Protein 4ZYJ (pdb70)

CATH classification: 1.10.540.10 (+2 more: 2.40.110.10, 1.20.140.10)

InterPro domains:
  IPR006091 Acyl-CoA dehydrogenase/oxidase, middle domain [PF02770] (150-233)
  IPR009075 Acyl-CoA dehydrogenase/oxidase, C-terminal [PF00441] (269-383)
  IPR009100 Acyl-CoA dehydrogenase/oxidase, N-terminal and middle domain superfamily [SSF56645] (27-242)
  IPR013786 Acyl-CoA dehydrogenase/oxidase, N-terminal [PF02771] (44-107)
  IPR036250 Acyl-CoA dehydrogenase-like, C-terminal [SSF47203] (259-387)
  IPR037069 Acyl-CoA dehydrogenase/oxidase, N-terminal domain superfamily [G3DSA:1.10.540.10] (16-142)
  IPR046373 Acyl-CoA oxidase/dehydrogenase, middle domain superfamily [G3DSA:2.40.110.10] (143-247)

Organism: Streptomyces peucetius (NCBI:txid1950)

Nearest PDB structures (foldseek):
  4zyj-assembly1_B  TM=1.003E+00  e=1.406E-61  Streptomyces peucetius
  4zyj-assembly1_A  TM=9.994E-01  e=3.527E-56  Streptomyces peucetius
  4zyj-assembly1_D  TM=9.973E-01  e=1.433E-55  Streptomyces peucetius
  4zxv-assembly1_C  TM=9.959E-01  e=7.359E-55  Streptomyces peucetius
  4zyj-assembly1_C  TM=9.847E-01  e=1.093E-52  Streptomyces peucetius

Secondary structure (DSSP, 8-state):
----TTSSSS-SSHHHHHHHHHHHTTHHHHHHHHHHHHHHT---HHHHHHHHHHTGGGTTS-GGGTS-----HHHHHHHHHHHHTT-HHHHHHHHHHHHHHHHHHHHHHHS-TTTHHHHHHHHHHHHTT---EEEE--B-SS--EEE----EEEEEEEEEETTGGG-SEEEE-EEEE----EEEEEEEETT-TTEEEE----BSS-GGG--EEEEEEEEEE-GGGEEEE----GGGHHHHHHTTGGGHHHHHHHHHHHHHHHHHHHHHH----HHHHHHHHHHHHHHHHHHHHHHHHHHHHHHHHT---S-HHHHHHHHHHHHHHHHHHHHHHHHHHHHHHHHHH-GGGGBTTSHHHHHHHHGGGGGG-SS--HHHHHHHHHHHHH--/---TTSSSS-SSHHHHHHHHHHTTTHHHHHHHHHHHHHHT---HHHHHHHHHTTSTTTTS-TTTTS-----HHHHHHHHHHHHTT-HHHHHHHHHHHHHHHHHHHHHHHS-GGGHHHHHHHHHHHHTT---EEEE--B-SS--EE--EEEEEEEEETTGGG-SEEEE-EEE---EEEEEEETT-TTEEE-----BSS-GGG--EEEEEEEEE--GGGEEE-----GGGHHHHHHTTTTHHHHHHHHHHHHHHHHHHHHHTT----HHHHHHHHHHHHHHHHHHHHHHHHHHHHHHHTT--SS-HHHHHHHHHHHHHHHHHHHHHHHHHHHHHHHHHH-GGGGBTTSHHHHHHHHHGGGGG-SS--HHHHHHHHHHHHH--/----TTSSSS-SSHHHHHHHHHHGGGHHHHHHHHHHHHHHT---HHHHHHHHHTTGGGTTS-TTTTS-----HHHHHHHHHHHHTT-HHHHHHHHHHHHHHHHHHHHHHHS-TTHHHHHHHHHHHHHHT---EEEE-EE-SS--EEEE-TTS-EEEEEEEEEETTGGG-SEEEE-EEEE-----EEE--EEETT-TTEEE-----BSS-GGG--EEEEEEEEEE-TT----TT---GGGHHHHHHTTGGGHHHHHHHHHHHHHHHHHHHHHT----HHHHHHHHHHHHHHHHHHHHHHHHHHHHHHHHT--SS-HHHHHHHHHHHHHHHHHHHHHHHHHHHHHHHHHH-GGGGBTTSHHHHHHHHGGGGGG-SS--HHHHHHHHHHHHH--/----TTSSSS-SSHHHHHHHHHHHTTHHHHHHHHHHHHHHT---HHHHHHHHHTTGGGTTS-GGGTS-----HHHHHHHHHHHHTT-HHHHHHHHHHHHHHHHHHHHHHHS-TTHHHHHHHHHHHHHHT---EEEE-EE-SS--EEEE----EEEEEEEEEETTGGG-SEEEE-EEEE----EEEEEEEETT-TTEEE-----BSS-GGG--EEEEEEEEEE-GGGEEE---SS---TTHHHHHHHTTGGGHHHHHHHHHHHHHHHHHHHHHT----HHHHHHHHHHHHHHHHHHHHHHHHHHHHHHHHH---S-HHHHHHHHHHHHHHHHHHHHHHHHHHHHHHHHHH-GGGGBTTSHHHHHHHHGGGGGG-SS--HHHHHHHHHHHHH--

Sequence (1551 aa):
GVLADNGLCEPKTPAGRRLLDLLERYLPALEAESRDNDREATLPVHLFDRMRKEGVLGATVPEDLGGLGVHSLHDVALALARIAGRDAGVALALHMQFSRGLTLDFEWRHGAPSTRPLAEDLLRQMGAGEAVICGAVKDVRGTTVLTRDGSYRLNGRKTLVSMAGIATHYVVSTRLEEAPVRLAAPVVARTTPGLTVLDNWDGMGMRSSGSVDIVFDGCPVDRDRVLPRGEPDDAALAGQTVSSIAMLGIYVGIAEAARRIALTELRRRGGAPAGVRTTVAEIDARLFALHTAVASALTTADRLADDLSGDLAARGRAMMTPFQYAKLLVNRHSVGVVDDCLMLVGGAGYSNSHPLARLYRDVRAGGFMHPYNFTDGVDYLSEVALGRVLADNGLCEPKTPAGRRLLDLLERYLPALEAESRDNDREATLPVHLFDRMRKEGVLGATVPEDLGGLGVHSLHDVALALARIAGRDAGVALALHMQFSRGLTLDFEWRHGAPSTRPLAEDLLRQMGAGEAVICGAVKDVRGTTVLTYRLNGRKTLVSMAGIATHYVVSTRLEERLAAPVVARTTPGLTVLDNWDGMGMRSSGSVDIVFDGCPVDRDRVLPRGEPDDAALAGQTVSSIAMLGIYVGIAEAARRIALTELRRRGGAPAGVRTTVAEIDARLFALHTAVASALTTADRLADDLSGDLAARGRAMMTPFQYAKLLVNRHSVGVVDDCLMLVGGAGYSNSHPLARLYRDVRAGGFMHPYNFTDGVDYLSEVALGRGVLADNGLCEPKTPAGRRLLDLLERYLPALEAESRDNDREATLPVHLFDRMRKEGVLGATVPEDLGGLGVHSLHDVALALARIAGRDAGVALALHMQFSRGLTLDFEWRHGAPSTRPLAEDLLRQMGAGEAVICGAVKDVRGTTVLTRATDGSYRLNGRKTLVSMAGIATHYVVSTRLEEGAPVRLAAPVVARTTPGLTVLDNWDGMGMRSSGSVDIVFDGCPVDRDRRGEPGVRDDAALAGQTVSSIAMLGIYVGIAEAARRIALTELRRRGGAPAGVRTTVAEIDARLFALHTAVASALTTADRLADDLSGDLAARGRAMMTPFQYAKLLVNRHSVGVVDDCLMLVGGAGYSNSHPLARLYRDVRAGGFMHPYNFTDGVDYLSEVALGRGVLADNGLCEPKTPAGRRLLDLLERYLPALEAESRDNDREATLPVHLFDRMRKEGVLGATVPEDLGGLGVHSLHDVALALARIAGRDAGVALALHMQFSRGLTLDFEWRHGAPSTRPLAEDLLRQMGAGEAVICGAVKDVRGTTVLTRADGSYRLNGRKTLVSMAGIATHYVVSTRLEEAPVRLAAPVVARTTPGLTVLDNWDGMGMRSSGSVDIVFDGCPVDRDRVLPRGEPGVRDDAALAGQTVSSIAMLGIYVGIAEAARRIALTELRRRGGAPAGVRTTVAEIDARLFALHTAVASALTTADRLADDLSGDLAARGRAMMTPFQYAKLLVNRHSVGVVDDCLMLVGGAGYSNSHPLARLYRDVRAGGFMHPYNFTDGVDYLSEVALGR

B-factor: mean 62.0, std 20.23, range [27.4, 183.62]

Structure (mmCIF, N/CA/C/O backbone):
data_4ZYJ
#
_entry.id   4ZYJ
#
_cell.length_a   100.483
_cell.length_b   134.667
_cell.length_c   144.294
_cell.angle_alpha   90.000
_cell.angle_beta   90.000
_cell.angle_gamma   90.000
#
_symmetry.space_group_name_H-M   'P 21 21 21'
#
loop_
_entity.id
_entity.type
_entity.pdbx_description
1 polymer DnmZ
2 non-polymer "THYMIDINE-5'-DIPHOSPHATE"
3 water water
#
loop_
_atom_site.group_PDB
_atom_site.id
_atom_site.type_symbol
_atom_site.label_atom_id
_atom_site.label_alt_id
_atom_site.label_comp_id
_atom_site.label_asym_id
_atom_site.label_entity_id
_atom_site.label_seq_id
_atom_site.pdbx_PDB_ins_code
_atom_site.Cartn_x
_atom_site.Cartn_y
_atom_site.Cartn_z
_atom_site.occupancy
_atom_site.B_iso_or_equiv
_atom_site.auth_seq_id
_atom_site.auth_comp_id
_atom_site.auth_asym_id
_atom_site.auth_atom_id
_atom_site.pdbx_PDB_model_num
ATOM 1 N N . GLY A 1 31 ? -39.198 4.465 25.207 1.00 71.00 11 GLY A N 1
ATOM 2 C CA . GLY A 1 31 ? -38.777 3.893 23.894 1.00 80.52 11 GLY A CA 1
ATOM 3 C C . GLY A 1 31 ? -38.252 2.480 24.038 1.00 83.54 11 GLY A C 1
ATOM 4 O O . GLY A 1 31 ? -38.241 1.959 25.149 1.00 85.75 11 GLY A O 1
ATOM 5 N N . VAL A 1 32 ? -37.802 1.876 22.928 1.00 80.61 12 VAL A N 1
ATOM 6 C CA . VAL A 1 32 ? -37.355 0.458 22.896 1.00 87.56 12 VAL A CA 1
ATOM 7 C C . VAL A 1 32 ? -36.025 0.213 23.648 1.00 97.61 12 VAL A C 1
ATOM 8 O O . VAL A 1 32 ? -35.056 0.930 23.412 1.00 109.89 12 VAL A O 1
ATOM 12 N N . LEU A 1 33 ? -35.992 -0.808 24.526 1.00 102.15 13 LEU A N 1
ATOM 13 C CA . LEU A 1 33 ? -34.858 -1.069 25.468 1.00 101.26 13 LEU A CA 1
ATOM 14 C C . LEU A 1 33 ? -33.882 -2.222 25.089 1.00 95.01 13 LEU A C 1
ATOM 15 O O . LEU A 1 33 ? -34.314 -3.349 24.823 1.00 89.46 13 LEU A O 1
ATOM 20 N N . ALA A 1 34 ? -32.574 -1.935 25.091 1.00 83.55 14 ALA A N 1
ATOM 21 C CA . ALA A 1 34 ? -31.550 -2.976 24.911 1.00 76.53 14 ALA A CA 1
ATOM 22 C C . ALA A 1 34 ? -30.440 -2.917 25.956 1.00 79.54 14 ALA A C 1
ATOM 23 O O . ALA A 1 34 ? -30.112 -1.837 26.477 1.00 88.87 14 ALA A O 1
ATOM 25 N N . ASP A 1 35 ? -29.864 -4.086 26.250 1.00 75.24 15 ASP A N 1
ATOM 26 C CA . ASP A 1 35 ? -28.864 -4.216 27.309 1.00 79.46 15 ASP A CA 1
ATOM 27 C C . ASP A 1 35 ? -27.497 -3.696 26.852 1.00 81.46 15 ASP A C 1
ATOM 28 O O . ASP A 1 35 ? -26.910 -2.787 27.490 1.00 78.43 15 ASP A O 1
ATOM 33 N N . ASN A 1 36 ? -26.995 -4.282 25.762 1.00 74.05 16 ASN A N 1
ATOM 34 C CA . ASN A 1 36 ? -25.917 -3.666 25.008 1.00 73.30 16 ASN A CA 1
ATOM 35 C C . ASN A 1 36 ? -26.566 -2.976 23.831 1.00 83.62 16 ASN A C 1
ATOM 36 O O . ASN A 1 36 ? -26.346 -3.339 22.665 1.00 78.50 16 ASN A O 1
ATOM 41 N N . GLY A 1 37 ? -27.426 -2.016 24.193 1.00 89.42 17 GLY A N 1
ATOM 42 C CA . GLY A 1 37 ? -28.143 -1.127 23.290 1.00 79.44 17 GLY A CA 1
ATOM 43 C C . GLY A 1 37 ? -27.494 0.234 23.377 1.00 80.37 17 GLY A C 1
ATOM 44 O O . GLY A 1 37 ? -26.431 0.409 24.012 1.00 85.09 17 GLY A O 1
ATOM 45 N N . LEU A 1 38 ? -28.108 1.198 22.723 1.00 63.96 18 LEU A N 1
ATOM 46 C CA . LEU A 1 38 ? -27.565 2.523 22.759 1.00 65.39 18 LEU A CA 1
ATOM 47 C C . LEU A 1 38 ? -28.346 3.328 23.771 1.00 65.15 18 LEU A C 1
ATOM 48 O O . LEU A 1 38 ? -28.759 4.467 23.497 1.00 61.11 18 LEU A O 1
ATOM 53 N N . CYS A 1 39 ? -28.556 2.753 24.950 1.00 67.26 19 CYS A N 1
ATOM 54 C CA . CYS A 1 39 ? -29.463 3.400 25.885 1.00 66.52 19 CYS A CA 1
ATOM 55 C C . CYS A 1 39 ? -28.751 4.164 26.973 1.00 59.18 19 CYS A C 1
ATOM 56 O O . CYS A 1 39 ? -29.166 5.253 27.339 1.00 57.40 19 CYS A O 1
ATOM 59 N N . GLU A 1 40 ? -27.652 3.627 27.464 1.00 63.16 20 GLU A N 1
ATOM 60 C CA . GLU A 1 40 ? -27.025 4.237 28.623 1.00 66.51 20 GLU A CA 1
ATOM 61 C C . GLU A 1 40 ? -25.570 4.484 28.270 1.00 58.60 20 GLU A C 1
ATOM 62 O O . GLU A 1 40 ? -25.003 3.724 27.469 1.00 60.40 20 GLU A O 1
ATOM 68 N N . PRO A 1 41 ? -24.968 5.550 28.828 1.00 50.40 21 PRO A N 1
ATOM 69 C CA . PRO A 1 41 ? -23.507 5.744 28.683 1.00 54.81 21 PRO A CA 1
ATOM 70 C C . PRO A 1 41 ? -22.673 4.638 29.323 1.00 56.87 21 PRO A C 1
ATOM 71 O O . PRO A 1 41 ? -23.048 4.083 30.356 1.00 61.53 21 PRO A O 1
ATOM 75 N N . LYS A 1 42 ? -21.550 4.343 28.690 1.00 54.28 22 LYS A N 1
ATOM 76 C CA . LYS A 1 42 ? -20.560 3.426 29.204 1.00 49.98 22 LYS A CA 1
ATOM 77 C C . LYS A 1 42 ? -19.459 4.103 30.049 1.00 55.41 22 LYS A C 1
ATOM 78 O O . LYS A 1 42 ? -18.839 3.442 30.894 1.00 60.35 22 LYS A O 1
ATOM 84 N N . THR A 1 43 ? -19.222 5.400 29.841 1.00 52.90 23 THR A N 1
ATOM 85 C CA . THR A 1 43 ? -18.118 6.085 30.516 1.00 50.48 23 THR A CA 1
ATOM 86 C C . THR A 1 43 ? -18.641 7.222 31.324 1.00 52.21 23 THR A C 1
ATOM 87 O O . THR A 1 43 ? -19.649 7.830 30.983 1.00 58.25 23 THR A O 1
ATOM 91 N N . PRO A 1 44 ? -17.949 7.558 32.405 1.00 52.67 24 PRO A N 1
ATOM 92 C CA . PRO A 1 44 ? -18.545 8.649 33.185 1.00 50.11 24 PRO A CA 1
ATOM 93 C C . PRO A 1 44 ? -18.462 9.956 32.420 1.00 50.88 24 PRO A C 1
ATOM 94 O O . PRO A 1 44 ? -19.336 10.799 32.545 1.00 60.56 24 PRO A O 1
ATOM 98 N N . ALA A 1 45 ? -17.401 10.128 31.638 1.00 55.21 25 ALA A N 1
ATOM 99 C CA . ALA A 1 45 ? -17.266 11.293 30.760 1.00 53.03 25 ALA A CA 1
ATOM 100 C C . ALA A 1 45 ? -18.474 11.402 29.796 1.00 54.39 25 ALA A C 1
ATOM 101 O O . ALA A 1 45 ? -19.026 12.490 29.620 1.00 49.58 25 ALA A O 1
ATOM 103 N N . GLY A 1 46 ? -18.883 10.256 29.222 1.00 49.43 26 GLY A N 1
ATOM 104 C CA . GLY A 1 46 ? -20.048 10.147 28.370 1.00 45.19 26 GLY A CA 1
ATOM 105 C C . GLY A 1 46 ? -21.294 10.703 29.006 1.00 52.54 26 GLY A C 1
ATOM 106 O O . GLY A 1 46 ? -22.032 11.488 28.370 1.00 61.09 26 GLY A O 1
ATOM 107 N N . ARG A 1 47 ? -21.555 10.288 30.255 1.00 58.20 27 ARG A N 1
ATOM 108 C CA . ARG A 1 47 ? -22.712 10.798 31.020 1.00 55.20 27 ARG A CA 1
ATOM 109 C C . ARG A 1 47 ? -22.683 12.310 31.283 1.00 53.10 27 ARG A C 1
ATOM 110 O O . ARG A 1 47 ? -23.707 12.943 31.096 1.00 51.50 27 ARG A O 1
ATOM 118 N N . ARG A 1 48 ? -21.536 12.882 31.691 1.00 55.15 28 ARG A N 1
ATOM 119 C CA . ARG A 1 48 ? -21.424 14.338 31.921 1.00 57.62 28 ARG A CA 1
ATOM 120 C C . ARG A 1 48 ? -21.912 15.093 30.706 1.00 56.08 28 ARG A C 1
ATOM 121 O O . ARG A 1 48 ? -22.679 16.070 30.816 1.00 56.33 28 ARG A O 1
ATOM 129 N N . LEU A 1 49 ? -21.476 14.611 29.535 1.00 57.29 29 LEU A N 1
ATOM 130 C CA . LEU A 1 49 ? -21.907 15.182 28.269 1.00 52.04 29 LEU A CA 1
ATOM 131 C C . LEU A 1 49 ? -23.412 15.089 28.080 1.00 52.90 29 LEU A C 1
ATOM 132 O O . LEU A 1 49 ? -24.036 16.067 27.649 1.00 53.37 29 LEU A O 1
ATOM 137 N N . LEU A 1 50 ? -23.996 13.927 28.401 1.00 50.46 30 LEU A N 1
ATOM 138 C CA . LEU A 1 50 ? -25.443 13.764 28.238 1.00 51.85 30 LEU A CA 1
ATOM 139 C C . LEU A 1 50 ? -26.199 14.718 29.113 1.00 50.26 30 LEU A C 1
ATOM 140 O O . LEU A 1 50 ? -27.211 15.309 28.693 1.00 57.23 30 LEU A O 1
ATOM 145 N N . ASP A 1 51 ? -25.667 14.928 30.311 1.00 51.97 31 ASP A N 1
ATOM 146 C CA . ASP A 1 51 ? -26.256 15.883 31.255 1.00 57.20 31 ASP A CA 1
ATOM 147 C C . ASP A 1 51 ? -26.095 17.305 30.708 1.00 57.37 31 ASP A C 1
ATOM 148 O O . ASP A 1 51 ? -27.020 18.127 30.768 1.00 53.19 31 ASP A O 1
ATOM 153 N N . LEU A 1 52 ? -24.922 17.588 30.145 1.00 51.50 32 LEU A N 1
ATOM 154 C CA . LEU A 1 52 ? -24.710 18.910 29.586 1.00 58.02 32 LEU A CA 1
ATOM 155 C C . LEU A 1 52 ? -25.639 19.207 28.405 1.00 64.17 32 LEU A C 1
ATOM 156 O O . LEU A 1 52 ? -26.203 20.301 28.303 1.00 66.44 32 LEU A O 1
ATOM 161 N N . LEU A 1 53 ? -25.793 18.224 27.520 1.00 56.89 33 LEU A N 1
ATOM 162 C CA . LEU A 1 53 ? -26.651 18.374 26.388 1.00 53.10 33 LEU A CA 1
ATOM 163 C C . LEU A 1 53 ? -28.124 18.526 26.766 1.00 60.44 33 LEU A C 1
ATOM 164 O O . LEU A 1 53 ? -28.906 19.048 25.963 1.00 59.52 33 LEU A O 1
ATOM 169 N N . GLU A 1 54 ? -28.509 18.091 27.969 1.00 60.84 34 GLU A N 1
ATOM 170 C CA . GLU A 1 54 ? -29.931 18.069 28.297 1.00 62.76 34 GLU A CA 1
ATOM 171 C C . GLU A 1 54 ? -30.535 19.447 28.355 1.00 58.65 34 GLU A C 1
ATOM 172 O O . GLU A 1 54 ? -31.673 19.636 27.955 1.00 68.80 34 GLU A O 1
ATOM 178 N N . ARG A 1 55 ? -29.774 20.417 28.828 1.00 60.07 35 ARG A N 1
ATOM 179 C CA . ARG A 1 55 ? -30.291 21.778 28.905 1.00 62.48 35 ARG A CA 1
ATOM 180 C C . ARG A 1 55 ? -30.553 22.409 27.513 1.00 60.03 35 ARG A C 1
ATOM 181 O O . ARG A 1 55 ? -31.238 23.447 27.422 1.00 55.77 35 ARG A O 1
ATOM 189 N N . TYR A 1 56 ? -30.060 21.770 26.435 1.00 54.81 36 TYR A N 1
ATOM 190 C CA . TYR A 1 56 ? -30.285 22.291 25.061 1.00 52.82 36 TYR A CA 1
ATOM 191 C C . TYR A 1 56 ? -31.395 21.635 24.264 1.00 55.58 36 TYR A C 1
ATOM 192 O O . TYR A 1 56 ? -31.774 22.153 23.214 1.00 55.86 36 TYR A O 1
ATOM 201 N N . LEU A 1 57 ? -31.906 20.500 24.727 1.00 53.56 37 LEU A N 1
ATOM 202 C CA . LEU A 1 57 ? -32.844 19.765 23.901 1.00 57.40 37 LEU A CA 1
ATOM 203 C C . LEU A 1 57 ? -34.102 20.585 23.672 1.00 64.13 37 LEU A C 1
ATOM 204 O O . LEU A 1 57 ? -34.604 20.628 22.541 1.00 71.35 37 LEU A O 1
ATOM 209 N N . PRO A 1 58 ? -34.606 21.261 24.735 1.00 67.35 38 PRO A N 1
ATOM 210 C CA . PRO A 1 58 ? -35.837 22.011 24.525 1.00 58.20 38 PRO A CA 1
ATOM 211 C C . PRO A 1 58 ? -35.697 23.077 23.405 1.00 57.37 38 PRO A C 1
ATOM 212 O O . PRO A 1 58 ? -36.613 23.233 22.576 1.00 57.03 38 PRO A O 1
ATOM 216 N N . ALA A 1 59 ? -34.559 23.771 23.364 1.00 53.76 39 ALA A N 1
ATOM 217 C CA . ALA A 1 59 ? -34.323 24.813 22.369 1.00 52.59 39 ALA A CA 1
ATOM 218 C C . ALA A 1 59 ? -34.209 24.210 20.964 1.00 59.49 39 ALA A C 1
ATOM 219 O O . ALA A 1 59 ? -34.876 24.711 20.030 1.00 60.90 39 ALA A O 1
ATOM 221 N N . LEU A 1 60 ? -33.388 23.153 20.815 1.00 47.68 40 LEU A N 1
ATOM 222 C CA . LEU A 1 60 ? -33.218 22.517 19.524 1.00 49.20 40 LEU A CA 1
ATOM 223 C C . LEU A 1 60 ? -34.580 22.170 18.998 1.00 51.27 40 LEU A C 1
ATOM 224 O O . LEU A 1 60 ? -34.877 22.451 17.848 1.00 63.69 40 LEU A O 1
ATOM 229 N N . GLU A 1 61 ? -35.403 21.572 19.853 1.00 50.96 41 GLU A N 1
ATOM 230 C CA . GLU A 1 61 ? -36.759 21.202 19.493 1.00 56.49 41 GLU A CA 1
ATOM 231 C C . GLU A 1 61 ? -37.609 22.394 19.024 1.00 58.27 41 GLU A C 1
ATOM 232 O O . GLU A 1 61 ? -38.262 22.320 17.990 1.00 54.63 41 GLU A O 1
ATOM 238 N N . ALA A 1 62 ? -37.565 23.489 19.772 1.00 56.91 42 ALA A N 1
ATOM 239 C CA . ALA A 1 62 ? -38.323 24.682 19.439 1.00 55.17 42 ALA A CA 1
ATOM 240 C C . ALA A 1 62 ? -37.872 25.315 18.104 1.00 56.99 42 ALA A C 1
ATOM 241 O O . ALA A 1 62 ? -38.686 25.735 17.300 1.00 62.54 42 ALA A O 1
ATOM 243 N N . GLU A 1 63 ? -36.571 25.378 17.868 1.00 58.81 43 GLU A N 1
ATOM 244 C CA . GLU A 1 63 ? -36.059 25.984 16.645 1.00 61.25 43 GLU A CA 1
ATOM 245 C C . GLU A 1 63 ? -35.909 24.990 15.494 1.00 61.56 43 GLU A C 1
ATOM 246 O O . GLU A 1 63 ? -35.400 25.319 14.431 1.00 61.76 43 GLU A O 1
ATOM 252 N N . SER A 1 64 ? -36.336 23.768 15.736 1.00 58.64 44 SER A N 1
ATOM 253 C CA . SER A 1 64 ? -36.245 22.688 14.779 1.00 58.42 44 SER A CA 1
ATOM 254 C C . SER A 1 64 ? -36.864 23.060 13.425 1.00 55.30 44 SER A C 1
ATOM 255 O O . SER A 1 64 ? -36.240 22.896 12.378 1.00 57.08 44 SER A O 1
ATOM 258 N N . ARG A 1 65 ? -38.104 23.539 13.480 1.00 52.53 45 ARG A N 1
ATOM 259 C CA . ARG A 1 65 ? -38.898 23.858 12.316 1.00 55.25 45 ARG A CA 1
ATOM 260 C C . ARG A 1 65 ? -38.336 24.972 11.429 1.00 58.60 45 ARG A C 1
ATOM 261 O O . ARG A 1 65 ? -38.170 24.777 10.213 1.00 53.01 45 ARG A O 1
ATOM 269 N N . ASP A 1 66 ? -38.084 26.140 12.029 1.00 61.34 46 ASP A N 1
ATOM 270 C CA . ASP A 1 66 ? -37.497 27.266 11.296 1.00 64.21 46 ASP A CA 1
ATOM 271 C C . ASP A 1 66 ? -36.145 26.866 10.763 1.00 61.57 46 ASP A C 1
ATOM 272 O O . ASP A 1 66 ? -35.754 27.260 9.652 1.00 61.60 46 ASP A O 1
ATOM 277 N N . ASN A 1 67 ? -35.417 26.071 11.531 1.00 53.97 47 ASN A N 1
ATOM 278 C CA . ASN A 1 67 ? -34.086 25.733 11.067 1.00 55.31 47 ASN A CA 1
ATOM 279 C C . ASN A 1 67 ? -34.143 24.816 9.871 1.00 49.60 47 ASN A C 1
ATOM 280 O O . ASN A 1 67 ? -33.285 24.887 8.976 1.00 46.76 47 ASN A O 1
ATOM 285 N N . ASP A 1 68 ? -35.182 23.978 9.867 1.00 45.20 48 ASP A N 1
ATOM 286 C CA . ASP A 1 68 ? -35.485 23.154 8.729 1.00 41.83 48 ASP A CA 1
ATOM 287 C C . ASP A 1 68 ? -35.945 24.003 7.532 1.00 48.96 48 ASP A C 1
ATOM 288 O O . ASP A 1 68 ? -35.288 23.933 6.491 1.00 48.59 48 ASP A O 1
ATOM 293 N N . ARG A 1 69 ? -37.058 24.763 7.664 1.00 46.62 49 ARG A N 1
ATOM 294 C CA . ARG A 1 69 ? -37.540 25.614 6.567 1.00 49.25 49 ARG A CA 1
ATOM 295 C C . ARG A 1 69 ? -36.450 26.449 5.857 1.00 48.38 49 ARG A C 1
ATOM 296 O O . ARG A 1 69 ? -36.341 26.407 4.652 1.00 45.33 49 ARG A O 1
ATOM 304 N N . GLU A 1 70 ? -35.673 27.203 6.631 1.00 53.29 50 GLU A N 1
ATOM 305 C CA . GLU A 1 70 ? -34.686 28.148 6.142 1.00 50.36 50 GLU A CA 1
ATOM 306 C C . GLU A 1 70 ? -33.402 27.485 5.777 1.0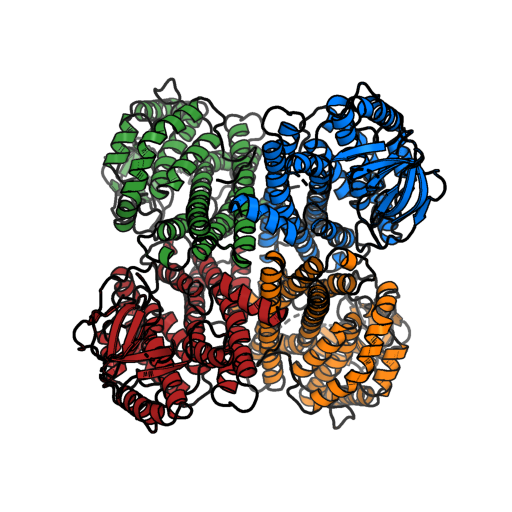0 52.24 50 GLU A C 1
ATOM 307 O O . GLU A 1 70 ? -32.571 28.125 5.170 1.00 57.85 50 GLU A O 1
ATOM 313 N N . ALA A 1 71 ? -33.216 26.229 6.193 1.00 54.64 51 ALA A N 1
ATOM 314 C CA . ALA A 1 71 ? -31.952 25.484 6.030 1.00 51.33 51 ALA A CA 1
ATOM 315 C C . ALA A 1 71 ? -30.768 26.299 6.526 1.00 51.00 51 ALA A C 1
ATOM 316 O O . ALA A 1 71 ? -29.800 26.532 5.801 1.00 54.10 51 ALA A O 1
ATOM 318 N N . THR A 1 72 ? -30.878 26.712 7.779 1.00 53.36 52 THR A N 1
ATOM 319 C CA . THR A 1 72 ? -29.881 27.530 8.500 1.00 57.92 52 THR A CA 1
ATOM 320 C C . THR A 1 72 ? -29.347 26.831 9.771 1.00 59.99 52 THR A C 1
ATOM 321 O O . THR A 1 72 ? -30.097 26.344 10.634 1.00 53.54 52 THR A O 1
ATOM 325 N N . LEU A 1 73 ? -28.037 26.829 9.910 1.00 60.19 53 LEU A N 1
ATOM 326 C CA . LEU A 1 73 ? -27.422 26.374 11.148 1.00 54.99 53 LEU A CA 1
ATOM 327 C C . LEU A 1 73 ? -27.788 27.360 12.278 1.00 52.05 53 LEU A C 1
ATOM 328 O O . LEU A 1 73 ? -27.809 28.557 12.047 1.00 57.70 53 LEU A O 1
ATOM 333 N N . PRO A 1 74 ? -28.118 26.865 13.477 1.00 46.60 54 PRO A N 1
ATOM 334 C CA . PRO A 1 74 ? -28.545 27.726 14.553 1.00 45.99 54 PRO A CA 1
ATOM 335 C C . PRO A 1 74 ? -27.353 28.259 15.345 1.00 51.28 54 PRO A C 1
ATOM 336 O O . PRO A 1 74 ? -26.997 27.721 16.408 1.00 54.81 54 PRO A O 1
ATOM 340 N N . VAL A 1 75 ? -26.755 29.323 14.814 1.00 52.34 55 VAL A N 1
ATOM 341 C CA . VAL A 1 75 ? -25.475 29.878 15.278 1.00 53.74 55 VAL A CA 1
ATOM 342 C C . VAL A 1 75 ? -25.458 30.195 16.789 1.00 52.63 55 VAL A C 1
ATOM 343 O O . VAL A 1 75 ? -24.522 29.779 17.479 1.00 56.14 55 VAL A O 1
ATOM 347 N N . HIS A 1 76 ? -26.474 30.920 17.281 1.00 50.77 56 HIS A N 1
ATOM 348 C CA . HIS A 1 76 ? -26.584 31.257 18.706 1.00 55.56 56 HIS A CA 1
ATOM 349 C C . HIS A 1 76 ? -26.392 30.029 19.559 1.00 55.28 56 HIS A C 1
ATOM 350 O O . HIS A 1 76 ? -25.652 30.046 20.536 1.00 53.21 56 HIS A O 1
ATOM 357 N N . LEU A 1 77 ? -27.054 28.946 19.194 1.00 55.58 57 LEU A N 1
ATOM 358 C CA . LEU A 1 77 ? -26.967 27.750 19.965 1.00 58.31 57 LEU A CA 1
ATOM 359 C C . LEU A 1 77 ? -25.578 27.194 19.931 1.00 58.76 57 LEU A C 1
ATOM 360 O O . LEU A 1 77 ? -25.122 26.621 20.944 1.00 61.47 57 LEU A O 1
ATOM 365 N N . PHE A 1 78 ? -24.899 27.348 18.792 1.00 50.93 58 PHE A N 1
ATOM 366 C CA . PHE A 1 78 ? -23.524 26.863 18.723 1.00 49.32 58 PHE A CA 1
ATOM 367 C C . PHE A 1 78 ? -22.614 27.677 19.603 1.00 47.13 58 PHE A C 1
ATOM 368 O O . PHE A 1 78 ? -21.721 27.117 20.271 1.00 45.62 58 PHE A O 1
ATOM 376 N N . ASP A 1 79 ? -22.870 28.981 19.640 1.00 47.33 59 ASP A N 1
ATOM 377 C CA . ASP A 1 79 ? -22.104 29.857 20.513 1.00 54.91 59 ASP A CA 1
ATOM 378 C C . ASP A 1 79 ? -22.290 29.468 21.955 1.00 56.45 59 ASP A C 1
ATOM 379 O O . ASP A 1 79 ? -21.307 29.281 22.661 1.00 56.30 59 ASP A O 1
ATOM 384 N N . ARG A 1 80 ? -23.544 29.279 22.371 1.00 63.11 60 ARG A N 1
ATOM 385 C CA . ARG A 1 80 ? -23.817 28.820 23.716 1.00 63.11 60 ARG A CA 1
ATOM 386 C C . ARG A 1 80 ? -23.056 27.523 23.989 1.00 60.68 60 ARG A C 1
ATOM 387 O O . ARG A 1 80 ? -22.293 27.468 24.940 1.00 61.31 60 ARG A O 1
ATOM 395 N N . MET A 1 81 ? -23.173 26.530 23.114 1.00 57.36 61 MET A N 1
ATOM 396 C CA . MET A 1 81 ? -22.528 25.227 23.369 1.00 52.04 61 MET A CA 1
ATOM 397 C C . MET A 1 81 ? -21.019 25.305 23.430 1.00 47.48 61 MET A C 1
ATOM 398 O O . MET A 1 81 ? -20.395 24.613 24.228 1.00 46.48 61 MET A O 1
ATOM 403 N N . ARG A 1 82 ? -20.447 26.148 22.573 1.00 50.99 62 ARG A N 1
ATOM 404 C CA . ARG A 1 82 ? -19.000 26.299 22.439 1.00 47.11 62 ARG A CA 1
ATOM 405 C C . ARG A 1 82 ? -18.469 26.808 23.766 1.00 48.60 62 ARG A C 1
ATOM 406 O O . ARG A 1 82 ? -17.546 26.198 24.356 1.00 40.76 62 ARG A O 1
ATOM 414 N N . LYS A 1 83 ? -19.094 27.913 24.198 1.00 50.58 63 LYS A N 1
ATOM 415 C CA . LYS A 1 83 ? -18.701 28.740 25.336 1.00 55.89 63 LYS A CA 1
ATOM 416 C C . LYS A 1 83 ? -18.851 27.933 26.605 1.00 59.84 63 LYS A C 1
ATOM 417 O O . LYS A 1 83 ? -18.014 28.043 27.522 1.00 61.41 63 LYS A O 1
ATOM 423 N N . GLU A 1 84 ? -19.936 27.150 26.672 1.00 56.79 64 GLU A N 1
ATOM 424 C CA . GLU A 1 84 ? -20.219 26.354 27.860 1.00 55.08 64 GLU A CA 1
ATOM 425 C C . GLU A 1 84 ? -19.397 25.077 27.924 1.00 59.02 64 GLU A C 1
ATOM 426 O O . GLU A 1 84 ? -19.417 24.398 28.941 1.00 64.80 64 GLU A O 1
ATOM 432 N N . GLY A 1 85 ? -18.669 24.756 26.851 1.00 59.59 65 GLY A N 1
ATOM 433 C CA . GLY A 1 85 ? -17.600 23.739 26.881 1.00 48.14 65 GLY A CA 1
ATOM 434 C C . GLY A 1 85 ? -17.848 22.509 26.029 1.00 49.25 65 GLY A C 1
ATOM 435 O O . GLY A 1 85 ? -16.971 21.644 25.893 1.00 45.33 65 GLY A O 1
ATOM 436 N N . VAL A 1 86 ? -19.056 22.438 25.471 1.00 45.40 66 VAL A N 1
ATOM 437 C CA . VAL A 1 86 ? -19.510 21.279 24.730 1.00 44.18 66 VAL A CA 1
ATOM 438 C C . VAL A 1 86 ? -18.685 20.895 23.502 1.00 46.89 66 VAL A C 1
ATOM 439 O O . VAL A 1 86 ? -18.501 19.717 23.238 1.00 48.62 66 VAL A O 1
ATOM 443 N N . LEU A 1 87 ? -18.193 21.872 22.754 1.00 46.97 67 LEU A N 1
ATOM 444 C CA . LEU A 1 87 ? -17.526 21.571 21.508 1.00 45.32 67 LEU A CA 1
ATOM 445 C C . LEU A 1 87 ? -16.161 21.008 21.782 1.00 46.80 67 LEU A C 1
ATOM 446 O O . LEU A 1 87 ? -15.487 20.491 20.881 1.00 53.82 67 LEU A O 1
ATOM 451 N N . GLY A 1 88 ? -15.768 21.078 23.043 1.00 44.15 68 GLY A N 1
ATOM 452 C CA . GLY A 1 88 ? -14.531 20.440 23.471 1.00 47.20 68 GLY A CA 1
ATOM 453 C C . GLY A 1 88 ? -14.719 19.094 24.189 1.00 50.97 68 GLY A C 1
ATOM 454 O O . GLY A 1 88 ? -13.799 18.608 24.876 1.00 46.71 68 GLY A O 1
ATOM 455 N N . ALA A 1 89 ? -15.909 18.511 24.036 1.00 45.11 69 ALA A N 1
ATOM 456 C CA . ALA A 1 89 ? -16.274 17.283 24.692 1.00 43.27 69 ALA A CA 1
ATOM 457 C C . ALA A 1 89 ? -15.249 16.192 24.474 1.00 43.43 69 ALA A C 1
ATOM 458 O O . ALA A 1 89 ? -14.951 15.427 25.377 1.00 55.57 69 ALA A O 1
ATOM 460 N N . THR A 1 90 ? -14.722 16.082 23.281 1.00 41.24 70 THR A N 1
ATOM 461 C CA . THR A 1 90 ? -13.832 14.964 23.019 1.00 46.02 70 THR A CA 1
ATOM 462 C C . THR A 1 90 ? -12.372 15.375 23.047 1.00 45.76 70 THR A C 1
ATOM 463 O O . THR A 1 90 ? -11.513 14.648 22.549 1.00 45.54 70 THR A O 1
ATOM 467 N N . VAL A 1 91 ? -12.100 16.527 23.656 1.00 44.95 71 VAL A N 1
ATOM 468 C CA . VAL A 1 91 ? -10.734 16.954 23.938 1.00 44.95 71 VAL A CA 1
ATOM 469 C C . VAL A 1 91 ? -10.324 16.349 25.277 1.00 46.61 71 VAL A C 1
ATOM 470 O O . VAL A 1 91 ? -11.103 16.411 26.236 1.00 48.36 71 VAL A O 1
ATOM 474 N N . PRO A 1 92 ? -9.124 15.732 25.346 1.00 45.77 72 PRO A N 1
ATOM 475 C CA . PRO A 1 92 ? -8.716 15.104 26.597 1.00 43.02 72 PRO A CA 1
ATOM 476 C C . PRO A 1 92 ? -8.734 16.061 27.782 1.00 50.49 72 PRO A C 1
ATOM 477 O O . PRO A 1 92 ? -8.515 17.267 27.638 1.00 56.44 72 PRO A O 1
ATOM 481 N N . GLU A 1 93 ? -9.012 15.543 28.966 1.00 57.95 73 GLU A N 1
ATOM 482 C CA . GLU A 1 93 ? -9.077 16.428 30.111 1.00 57.84 73 GLU A CA 1
ATOM 483 C C . GLU A 1 93 ? -7.747 17.229 30.357 1.00 54.42 73 GLU A C 1
ATOM 484 O O . GLU A 1 93 ? -7.787 18.405 30.718 1.00 50.83 73 GLU A O 1
ATOM 490 N N . ASP A 1 94 ? -6.588 16.640 30.075 1.00 52.53 74 ASP A N 1
ATOM 491 C CA . ASP A 1 94 ? -5.325 17.399 30.161 1.00 56.29 74 ASP A CA 1
ATOM 492 C C . ASP A 1 94 ? -5.245 18.618 29.286 1.00 58.67 74 ASP A C 1
ATOM 493 O O . ASP A 1 94 ? -4.643 19.593 29.705 1.00 77.26 74 ASP A O 1
ATOM 498 N N . LEU A 1 95 ? -5.814 18.584 28.080 1.00 50.78 75 LEU A N 1
ATOM 499 C CA . LEU A 1 95 ? -5.742 19.763 27.192 1.00 44.89 75 LEU A CA 1
ATOM 500 C C . LEU A 1 95 ? -6.972 20.697 27.305 1.00 43.88 75 LEU A C 1
ATOM 501 O O . LEU A 1 95 ? -7.201 21.603 26.466 1.00 43.58 75 LEU A O 1
ATOM 506 N N . GLY A 1 96 ? -7.740 20.510 28.370 1.00 41.48 76 GLY A N 1
ATOM 507 C CA . GLY A 1 96 ? -8.795 21.469 28.700 1.00 46.83 76 GLY A CA 1
ATOM 508 C C . GLY A 1 96 ? -10.188 21.125 28.214 1.00 54.96 76 GLY A C 1
ATOM 509 O O . GLY A 1 96 ? -11.091 21.959 28.297 1.00 61.48 76 GLY A O 1
ATOM 510 N N . GLY A 1 97 ? -10.375 19.912 27.690 1.00 51.83 77 GLY A N 1
ATOM 511 C CA . GLY A 1 97 ? -11.697 19.482 27.264 1.00 52.52 77 GLY A CA 1
ATOM 512 C C . GLY A 1 97 ? -12.333 18.609 28.325 1.00 55.30 77 GLY A C 1
ATOM 513 O O . GLY A 1 97 ? -11.838 18.546 29.450 1.00 50.67 77 GLY A O 1
ATOM 514 N N . LEU A 1 98 ? -13.390 17.899 27.923 1.00 54.03 78 LEU A N 1
ATOM 515 C CA . LEU A 1 98 ? -14.223 17.095 28.808 1.00 52.86 78 LEU A CA 1
ATOM 516 C C . LEU A 1 98 ? -13.835 15.629 28.784 1.00 50.33 78 LEU A C 1
ATOM 517 O O . LEU A 1 98 ? -14.434 14.820 29.474 1.00 48.53 78 LEU A O 1
ATOM 522 N N . GLY A 1 99 ? -12.855 15.272 27.969 1.00 46.79 79 GLY A N 1
ATOM 523 C CA . GLY A 1 99 ? -12.355 13.897 27.977 1.00 46.22 79 GLY A CA 1
ATOM 524 C C . GLY A 1 99 ? -13.268 12.725 27.627 1.00 44.69 79 GLY A C 1
ATOM 525 O O . GLY A 1 99 ? -13.013 11.612 28.083 1.00 52.71 79 GLY A O 1
ATOM 526 N N . VAL A 1 100 ? -14.303 12.937 26.805 1.00 43.54 80 VAL A N 1
ATOM 527 C CA . VAL A 1 100 ? -15.063 11.806 26.153 1.00 38.13 80 VAL A CA 1
ATOM 528 C C . VAL A 1 100 ? -14.166 11.116 25.122 1.00 39.18 80 VAL A C 1
ATOM 529 O O . VAL A 1 100 ? -13.820 11.714 24.109 1.00 40.87 80 VAL A O 1
ATOM 533 N N . HIS A 1 101 ? -13.678 9.918 25.447 1.00 42.29 81 HIS A N 1
ATOM 534 C CA . HIS A 1 101 ? -12.849 9.161 24.531 0.50 41.21 81 HIS A CA 1
ATOM 535 C C . HIS A 1 101 ? -13.680 8.044 23.960 1.00 46.28 81 HIS A C 1
ATOM 536 O O . HIS A 1 101 ? -13.171 7.186 23.265 1.00 53.91 81 HIS A O 1
ATOM 543 N N . SER A 1 102 ? -14.987 8.032 24.217 1.00 50.02 82 SER A N 1
ATOM 544 C CA . SER A 1 102 ? -15.840 6.932 23.742 1.00 48.82 82 SER A CA 1
ATOM 545 C C . SER A 1 102 ? -16.672 7.256 22.478 1.00 48.53 82 SER A C 1
ATOM 546 O O . SER A 1 102 ? -17.572 8.123 22.489 1.00 46.78 82 SER A O 1
ATOM 549 N N . LEU A 1 103 ? -16.397 6.533 21.401 1.00 43.03 83 LEU A N 1
ATOM 550 C CA . LEU A 1 103 ? -17.261 6.576 20.230 1.00 43.82 83 LEU A CA 1
ATOM 551 C C . LEU A 1 103 ? -18.694 6.146 20.608 1.00 48.02 83 LEU A C 1
ATOM 552 O O . LEU A 1 103 ? -19.689 6.654 20.069 1.00 49.97 83 LEU A O 1
ATOM 557 N N . HIS A 1 104 ? -18.807 5.202 21.540 1.00 52.53 84 HIS A N 1
ATOM 558 C CA . HIS A 1 104 ? -20.126 4.700 21.918 1.00 49.06 84 HIS A CA 1
ATOM 559 C C . HIS A 1 104 ? -20.901 5.848 22.489 1.00 49.49 84 HIS A C 1
ATOM 560 O O . HIS A 1 104 ? -22.046 6.092 22.054 1.00 43.91 84 HIS A O 1
ATOM 567 N N . ASP A 1 105 ? -20.292 6.581 23.438 1.00 44.32 85 ASP A N 1
ATOM 568 C CA . ASP A 1 105 ? -21.036 7.641 24.134 1.00 45.44 85 ASP A CA 1
ATOM 569 C C . ASP A 1 105 ? -21.292 8.862 23.269 1.00 48.98 85 ASP A C 1
ATOM 570 O O . ASP A 1 105 ? -22.324 9.552 23.431 1.00 48.81 85 ASP A O 1
ATOM 575 N N . VAL A 1 106 ? -20.390 9.086 22.310 1.00 45.10 86 VAL A N 1
ATOM 576 C CA . VAL A 1 106 ? -20.613 10.108 21.309 1.00 44.89 86 VAL A CA 1
ATOM 577 C C . VAL A 1 106 ? -21.834 9.722 20.466 1.00 42.58 86 VAL A C 1
ATOM 578 O O . VAL A 1 106 ? -22.760 10.510 20.291 1.00 40.49 86 VAL A O 1
ATOM 582 N N . ALA A 1 107 ? -21.848 8.504 19.952 1.00 41.26 87 ALA A N 1
ATOM 583 C CA . ALA A 1 107 ? -22.996 8.081 19.166 1.00 43.30 87 ALA A CA 1
ATOM 584 C C . ALA A 1 107 ? -24.290 8.269 19.959 1.00 40.25 87 ALA A C 1
ATOM 585 O O . ALA A 1 107 ? -25.275 8.780 19.451 1.00 41.45 87 ALA A O 1
ATOM 587 N N . LEU A 1 108 ? -24.271 7.887 21.224 1.00 43.78 88 LEU A N 1
ATOM 588 C CA . LEU A 1 108 ? -25.437 8.033 22.076 1.00 44.28 88 LEU A CA 1
ATOM 589 C C . LEU A 1 108 ? -25.838 9.483 22.182 1.00 44.92 88 LEU A C 1
ATOM 590 O O . LEU A 1 108 ? -26.999 9.812 22.013 1.00 48.72 88 LEU A O 1
ATOM 595 N N . ALA A 1 109 ? -24.880 10.358 22.445 1.00 44.07 89 ALA A N 1
ATOM 596 C CA . ALA A 1 109 ? -25.181 11.793 22.524 1.00 41.97 89 ALA A CA 1
ATOM 597 C C . ALA A 1 109 ? -25.815 12.283 21.232 1.00 41.61 89 ALA A C 1
ATOM 598 O O . ALA A 1 109 ? -26.837 12.980 21.245 1.00 47.27 89 ALA A O 1
ATOM 600 N N . LEU A 1 110 ? -25.198 11.911 20.119 1.00 35.65 90 LEU A N 1
ATOM 601 C CA . LEU A 1 110 ? -25.738 12.238 18.825 1.00 35.90 90 LEU A CA 1
ATOM 602 C C . LEU A 1 110 ? -27.179 11.750 18.653 1.00 37.60 90 LEU A C 1
ATOM 603 O O . LEU A 1 110 ? -27.991 12.483 18.092 1.00 37.87 90 LEU A O 1
ATOM 608 N N . ALA A 1 111 ? -27.522 10.550 19.139 1.00 39.04 91 ALA A N 1
ATOM 609 C CA . ALA A 1 111 ? -28.913 10.072 19.017 1.00 38.72 91 ALA A CA 1
ATOM 610 C C . ALA A 1 111 ? -29.877 11.024 19.700 1.00 43.11 91 ALA A C 1
ATOM 611 O O . ALA A 1 111 ? -30.898 11.403 19.107 1.00 44.42 91 ALA A O 1
ATOM 613 N N . ARG A 1 112 ? -29.528 11.452 20.918 1.00 44.56 92 ARG A N 1
ATOM 614 C CA . ARG A 1 112 ? -30.420 12.312 21.675 1.00 46.49 92 ARG A CA 1
ATOM 615 C C . ARG A 1 112 ? -30.648 13.585 20.975 1.00 45.79 92 ARG A C 1
ATOM 616 O O . ARG A 1 112 ? -31.808 13.967 20.793 1.00 52.63 92 ARG A O 1
ATOM 624 N N . ILE A 1 113 ? -29.558 14.255 20.589 1.00 43.12 93 ILE A N 1
ATOM 625 C CA . ILE A 1 113 ? -29.679 15.511 19.806 1.00 44.66 93 ILE A CA 1
ATOM 626 C C . ILE A 1 113 ? -30.509 15.279 18.526 1.00 43.08 93 ILE A C 1
ATOM 627 O O . ILE A 1 113 ? -31.426 16.063 18.213 1.00 38.80 93 ILE A O 1
ATOM 632 N N . ALA A 1 114 ? -30.233 14.171 17.836 1.00 40.19 94 ALA A N 1
ATOM 633 C CA . ALA A 1 114 ? -30.888 13.905 16.572 1.00 42.21 94 ALA A CA 1
ATOM 634 C C . ALA A 1 114 ? -32.367 13.696 16.778 1.00 46.90 94 ALA A C 1
ATOM 635 O O . ALA A 1 114 ? -33.149 13.925 15.889 1.00 54.78 94 ALA A O 1
ATOM 637 N N . GLY A 1 115 ? -32.784 13.292 17.968 1.00 51.12 95 GLY A N 1
ATOM 638 C CA . GLY A 1 115 ? -34.225 13.147 18.171 1.00 52.22 95 GLY A CA 1
ATOM 639 C C . GLY A 1 115 ? -34.996 14.456 18.227 1.00 50.42 95 GLY A C 1
ATOM 640 O O . GLY A 1 115 ? -36.194 14.440 18.260 1.00 53.99 95 GLY A O 1
ATOM 641 N N . ARG A 1 116 ? -34.293 15.579 18.304 1.00 52.95 96 ARG A N 1
ATOM 642 C CA . ARG A 1 116 ? -34.887 16.900 18.244 1.00 49.73 96 ARG A CA 1
ATOM 643 C C . ARG A 1 116 ? -34.412 17.680 16.969 1.00 49.63 96 ARG A C 1
ATOM 644 O O . ARG A 1 116 ? -35.165 18.495 16.394 1.00 47.21 96 ARG A O 1
ATOM 652 N N . ASP A 1 117 ? -33.173 17.455 16.529 1.00 45.72 97 ASP A N 1
ATOM 653 C CA . ASP A 1 117 ? -32.704 18.081 15.298 1.00 43.76 97 ASP A CA 1
ATOM 654 C C . ASP A 1 117 ? -31.487 17.350 14.770 1.00 45.34 97 ASP A C 1
ATOM 655 O O . ASP A 1 117 ? -30.356 17.546 15.231 1.00 46.81 97 ASP A O 1
ATOM 660 N N . ALA A 1 118 ? -31.738 16.506 13.776 1.00 45.68 98 ALA A N 1
ATOM 661 C CA . ALA A 1 118 ? -30.711 15.658 13.186 1.00 42.01 98 ALA A CA 1
ATOM 662 C C . ALA A 1 118 ? -29.625 16.444 12.442 1.00 45.09 98 ALA A C 1
ATOM 663 O O . ALA A 1 118 ? -28.451 16.095 12.542 1.00 46.15 98 ALA A O 1
ATOM 665 N N . GLY A 1 119 ? -30.019 17.505 11.732 1.00 47.94 99 GLY A N 1
ATOM 666 C CA . GLY A 1 119 ? -29.072 18.461 11.177 1.00 46.28 99 GLY A CA 1
ATOM 667 C C . GLY A 1 119 ? -28.014 19.000 12.155 1.00 44.71 99 GLY A C 1
ATOM 668 O O . GLY A 1 119 ? -26.792 19.031 11.836 1.00 42.25 99 GLY A O 1
ATOM 669 N N . VAL A 1 120 ? -28.434 19.428 13.347 1.00 39.90 100 VAL A N 1
ATOM 670 C CA . VAL A 1 120 ? -27.409 19.909 14.274 1.00 38.94 100 VAL A CA 1
ATOM 671 C C . VAL A 1 120 ? -26.535 18.760 14.777 1.00 40.33 100 VAL A C 1
ATOM 672 O O . VAL A 1 120 ? -25.333 18.919 14.898 1.00 45.11 100 VAL A O 1
ATOM 676 N N . ALA A 1 121 ? -27.118 17.586 14.984 1.00 39.99 101 ALA A N 1
ATOM 677 C CA . ALA A 1 121 ? -26.318 16.412 15.362 1.00 38.25 101 ALA A CA 1
ATOM 678 C C . ALA A 1 121 ? -25.281 16.168 14.315 1.00 37.06 101 ALA A C 1
ATOM 679 O O . ALA A 1 121 ? -24.121 15.930 14.631 1.00 39.11 101 ALA A O 1
ATOM 681 N N . LEU A 1 122 ? -25.692 16.246 13.054 1.00 39.07 102 LEU A N 1
ATOM 682 C CA . LEU A 1 122 ? -24.751 15.981 11.975 1.00 39.55 102 LEU A CA 1
ATOM 683 C C . LEU A 1 122 ? -23.602 16.987 12.036 1.00 38.07 102 LEU A C 1
ATOM 684 O O . LEU A 1 122 ? -22.436 16.625 11.856 1.00 41.84 102 LEU A O 1
ATOM 689 N N . ALA A 1 123 ? -23.916 18.232 12.351 1.00 37.09 103 ALA A N 1
ATOM 690 C CA . ALA A 1 123 ? -22.846 19.211 12.486 1.00 39.14 103 ALA A CA 1
ATOM 691 C C . ALA A 1 123 ? -21.989 18.931 13.690 1.00 40.23 103 ALA A C 1
ATOM 692 O O . ALA A 1 123 ? -20.806 18.976 13.530 1.00 43.58 103 ALA A O 1
ATOM 694 N N . LEU A 1 124 ? -22.563 18.650 14.871 1.00 41.20 104 LEU A N 1
ATOM 695 C CA . LEU A 1 124 ? -21.749 18.482 16.091 1.00 39.92 104 LEU A CA 1
ATOM 696 C C . LEU A 1 124 ? -20.813 17.315 15.974 1.00 37.37 104 LEU A C 1
ATOM 697 O O . LEU A 1 124 ? -19.726 17.368 16.526 1.00 36.20 104 LEU A O 1
ATOM 702 N N . HIS A 1 125 ? -21.205 16.303 15.202 1.00 36.34 105 HIS A N 1
ATOM 703 C CA . HIS A 1 125 ? -20.307 15.178 14.876 1.00 37.35 105 HIS A CA 1
ATOM 704 C C . HIS A 1 125 ? -18.949 15.596 14.426 1.00 36.47 105 HIS A C 1
ATOM 705 O O . HIS A 1 125 ? -17.954 14.973 14.757 1.00 36.37 105 HIS A O 1
ATOM 712 N N . MET A 1 126 ? -18.908 16.671 13.660 1.00 37.52 106 MET A N 1
ATOM 713 C CA . MET A 1 126 ? -17.682 17.207 13.113 1.00 39.68 106 MET A CA 1
ATOM 714 C C . MET A 1 126 ? -16.751 17.568 14.276 1.00 42.62 106 MET A C 1
ATOM 715 O O . MET A 1 126 ? -15.583 17.196 14.264 1.00 47.01 106 MET A O 1
ATOM 720 N N . GLN A 1 127 ? -17.258 18.236 15.302 1.00 39.89 107 GLN A N 1
ATOM 721 C CA . GLN A 1 127 ? -16.406 18.541 16.434 1.00 43.51 107 GLN A CA 1
ATOM 722 C C . GLN A 1 127 ? -15.977 17.296 17.167 1.00 43.63 107 GLN A C 1
ATOM 723 O O . GLN A 1 127 ? -14.782 17.095 17.433 1.00 45.30 107 GLN A O 1
ATOM 729 N N . PHE A 1 128 ? -16.960 16.473 17.510 1.00 38.78 108 PHE A N 1
ATOM 730 C CA . PHE A 1 128 ? -16.713 15.294 18.293 1.00 40.77 108 PHE A CA 1
ATOM 731 C C . PHE A 1 128 ? -15.720 14.371 17.636 1.00 43.92 108 PHE A C 1
ATOM 732 O O . PHE A 1 128 ? -14.776 13.997 18.285 1.00 50.76 108 PHE A O 1
ATOM 740 N N . SER A 1 129 ? -15.896 14.002 16.367 1.00 43.81 109 SER A N 1
ATOM 741 C CA . SER A 1 129 ? -14.926 13.079 15.749 1.00 42.92 109 SER A CA 1
ATOM 742 C C . SER A 1 129 ? -13.558 13.698 15.662 1.00 44.54 109 SER A C 1
ATOM 743 O O . SER A 1 129 ? -12.554 13.008 15.812 1.00 49.27 109 SER A O 1
ATOM 746 N N . ARG A 1 130 ? -13.511 15.008 15.436 1.00 44.35 110 ARG A N 1
ATOM 747 C CA . ARG A 1 130 ? -12.230 15.693 15.308 1.00 44.49 110 ARG A CA 1
ATOM 748 C C . ARG A 1 130 ? -11.420 15.574 16.587 1.00 43.49 110 ARG A C 1
ATOM 749 O O . ARG A 1 130 ? -10.199 15.345 16.562 1.00 45.62 110 ARG A O 1
ATOM 757 N N . GLY A 1 131 ? -12.108 15.722 17.702 1.00 39.15 111 GLY A N 1
ATOM 758 C CA . GLY A 1 131 ? -11.437 15.631 18.994 1.00 42.65 111 GLY A CA 1
ATOM 759 C C . GLY A 1 131 ? -10.733 14.307 19.105 1.00 41.72 111 GLY A C 1
ATOM 760 O O . GLY A 1 131 ? -9.595 14.239 19.521 1.00 39.64 111 GLY A O 1
ATOM 761 N N . LEU A 1 132 ? -11.419 13.266 18.664 1.00 44.63 112 LEU A N 1
ATOM 762 C CA . LEU A 1 132 ? -10.948 11.923 18.815 1.00 46.35 112 LEU A CA 1
ATOM 763 C C . LEU A 1 132 ? -9.830 11.656 17.818 1.00 48.49 112 LEU A C 1
ATOM 764 O O . LEU A 1 132 ? -8.785 11.119 18.187 1.00 49.77 112 LEU A O 1
ATOM 769 N N . THR A 1 133 ? -10.013 12.038 16.564 1.00 45.44 113 THR A N 1
ATOM 770 C CA . THR A 1 133 ? -8.917 11.804 15.621 1.00 49.78 113 THR A CA 1
ATOM 771 C C . THR A 1 133 ? -7.643 12.599 15.970 1.00 44.91 113 THR A C 1
ATOM 772 O O . THR A 1 133 ? -6.552 12.022 16.015 1.00 43.43 113 THR A O 1
ATOM 776 N N . LEU A 1 134 ? -7.789 13.888 16.261 1.00 41.45 114 LEU A N 1
ATOM 777 C CA . LEU A 1 134 ? -6.667 14.685 16.774 1.00 43.39 114 LEU A CA 1
ATOM 778 C C . LEU A 1 134 ? -5.981 14.028 17.942 1.00 47.62 114 LEU A C 1
ATOM 779 O O . LEU A 1 134 ? -4.744 13.974 17.998 1.00 47.85 114 LEU A O 1
ATOM 784 N N . ASP A 1 135 ? -6.779 13.489 18.859 1.00 50.61 115 ASP A N 1
ATOM 785 C CA . ASP A 1 135 ? -6.219 12.839 20.031 1.00 49.75 115 ASP A CA 1
ATOM 786 C C . ASP A 1 135 ? -5.336 11.655 19.641 1.00 52.86 115 ASP A C 1
ATOM 787 O O . ASP A 1 135 ? -4.225 11.519 20.152 1.00 49.24 115 ASP A O 1
ATOM 792 N N . PHE A 1 136 ? -5.830 10.801 18.746 1.00 55.73 116 PHE A N 1
ATOM 793 C CA . PHE A 1 136 ? -5.023 9.719 18.224 1.00 50.77 116 PHE A CA 1
ATOM 794 C C . PHE A 1 136 ? -3.722 10.304 17.663 1.00 55.69 116 PHE A C 1
ATOM 795 O O . PHE A 1 136 ? -2.629 9.822 18.007 1.00 54.92 116 PHE A O 1
ATOM 803 N N . GLU A 1 137 ? -3.815 11.355 16.839 1.00 54.14 117 GLU A N 1
ATOM 804 C CA . GLU A 1 137 ? -2.588 11.969 16.275 1.00 57.68 117 GLU A CA 1
ATOM 805 C C . GLU A 1 137 ? -1.631 12.538 17.337 1.00 61.35 117 GLU A C 1
ATOM 806 O O . GLU A 1 137 ? -0.422 12.355 17.239 1.00 60.96 117 GLU A O 1
ATOM 812 N N . TRP A 1 138 ? -2.190 13.153 18.374 1.00 63.24 118 TRP A N 1
ATOM 813 C CA . TRP A 1 138 ? -1.427 13.640 19.517 1.00 63.50 118 TRP A CA 1
ATOM 814 C C . TRP A 1 138 ? -0.629 12.582 20.220 1.00 66.75 118 TRP A C 1
ATOM 815 O O . TRP A 1 138 ? 0.492 12.848 20.664 1.00 75.16 118 TRP A O 1
ATOM 826 N N . ARG A 1 139 ? -1.192 11.382 20.340 1.00 66.81 119 ARG A N 1
ATOM 827 C CA . ARG A 1 139 ? -0.590 10.314 21.153 1.00 61.92 119 ARG A CA 1
ATOM 828 C C . ARG A 1 139 ? 0.098 9.205 20.353 1.00 64.14 119 ARG A C 1
ATOM 829 O O . ARG A 1 139 ? 0.881 8.464 20.915 1.00 61.76 119 ARG A O 1
ATOM 837 N N . HIS A 1 140 ? -0.200 9.094 19.057 1.00 65.33 120 HIS A N 1
ATOM 838 C CA . HIS A 1 140 ? 0.271 7.982 18.249 1.00 64.84 120 HIS A CA 1
ATOM 839 C C . HIS A 1 140 ? 0.771 8.425 16.881 1.00 70.58 120 HIS A C 1
ATOM 840 O O . HIS A 1 140 ? 1.344 7.639 16.127 1.00 66.54 120 HIS A O 1
ATOM 847 N N . GLY A 1 141 ? 0.560 9.680 16.511 1.00 74.79 121 GLY A N 1
ATOM 848 C CA . GLY A 1 141 ? 0.993 10.123 15.175 1.00 70.39 121 GLY A CA 1
ATOM 849 C C . GLY A 1 141 ? 2.487 10.393 15.099 1.00 68.82 121 GLY A C 1
ATOM 850 O O . GLY A 1 141 ? 3.204 10.223 16.097 1.00 66.26 121 GLY A O 1
ATOM 851 N N . ALA A 1 142 ? 2.948 10.838 13.926 1.00 65.26 122 ALA A N 1
ATOM 852 C CA . ALA A 1 142 ? 4.354 11.184 13.711 1.00 70.45 122 ALA A CA 1
ATOM 853 C C . ALA A 1 142 ? 4.799 12.231 14.730 1.00 74.54 122 ALA A C 1
ATOM 854 O O . ALA A 1 142 ? 4.020 13.103 15.103 1.00 78.64 122 ALA A O 1
ATOM 856 N N . PRO A 1 143 ? 6.035 12.128 15.226 1.00 79.77 123 PRO A N 1
ATOM 857 C CA . PRO A 1 143 ? 6.484 13.070 16.257 1.00 78.85 123 PRO A CA 1
ATOM 858 C C . PRO A 1 143 ? 6.286 14.549 15.919 1.00 75.58 123 PRO A C 1
ATOM 859 O O . PRO A 1 143 ? 5.775 15.273 16.767 1.00 75.17 123 PRO A O 1
ATOM 863 N N . SER A 1 144 ? 6.643 14.987 14.710 1.00 68.04 124 SER A N 1
ATOM 864 C CA . SER A 1 144 ? 6.443 16.405 14.303 1.00 70.08 124 SER A CA 1
ATOM 865 C C . SER A 1 144 ? 4.990 16.872 14.280 1.00 72.29 124 SER A C 1
ATOM 866 O O . SER A 1 144 ? 4.701 18.067 14.429 1.00 77.39 124 SER A O 1
ATOM 869 N N . THR A 1 145 ? 4.076 15.934 14.063 1.00 67.38 125 THR A N 1
ATOM 870 C CA . THR A 1 145 ? 2.678 16.274 13.977 1.00 61.61 125 THR A CA 1
ATOM 871 C C . THR A 1 145 ? 2.065 16.524 15.368 1.00 61.24 125 THR A C 1
ATOM 872 O O . THR A 1 145 ? 1.215 17.424 15.496 1.00 63.17 125 THR A O 1
ATOM 876 N N . ARG A 1 146 ? 2.555 15.822 16.404 1.00 48.80 126 ARG A N 1
ATOM 877 C CA . ARG A 1 146 ? 1.936 15.892 17.744 1.00 56.22 126 ARG A CA 1
ATOM 878 C C . ARG A 1 146 ? 1.685 17.279 18.347 1.00 64.13 126 ARG A C 1
ATOM 879 O O . ARG A 1 146 ? 0.563 17.544 18.842 1.00 71.75 126 ARG A O 1
ATOM 887 N N . PRO A 1 147 ? 2.716 18.158 18.350 1.00 60.13 127 PRO A N 1
ATOM 888 C CA . PRO A 1 147 ? 2.531 19.500 18.923 1.00 64.07 127 PRO A CA 1
ATOM 889 C C . PRO A 1 147 ? 1.367 20.227 18.253 1.00 59.39 127 PRO A C 1
ATOM 890 O O . PRO A 1 147 ? 0.642 21.015 18.875 1.00 57.61 127 PRO A O 1
ATOM 894 N N . LEU A 1 148 ? 1.202 19.959 16.973 1.00 55.61 128 LEU A N 1
ATOM 895 C CA . LEU A 1 148 ? 0.175 20.640 16.251 1.00 59.20 128 LEU A CA 1
ATOM 896 C C . LEU A 1 148 ? -1.148 20.052 16.695 1.00 59.96 128 LEU A C 1
ATOM 897 O O . LEU A 1 148 ? -2.085 20.808 17.003 1.00 64.99 128 LEU A O 1
ATOM 902 N N . ALA A 1 149 ? -1.234 18.723 16.777 1.00 53.65 129 ALA A N 1
ATOM 903 C CA . ALA A 1 149 ? -2.466 18.155 17.307 1.00 52.41 129 ALA A CA 1
ATOM 904 C C . ALA A 1 149 ? -2.726 18.674 18.740 1.00 55.35 129 ALA A C 1
ATOM 905 O O . ALA A 1 149 ? -3.864 19.016 19.067 1.00 57.83 129 ALA A O 1
ATOM 907 N N . GLU A 1 150 ? -1.682 18.829 19.556 1.00 51.38 130 GLU A N 1
ATOM 908 C CA . GLU A 1 150 ? -1.877 19.416 20.878 1.00 49.69 130 GLU A CA 1
ATOM 909 C C . GLU A 1 150 ? -2.430 20.824 20.829 1.00 50.50 130 GLU A C 1
ATOM 910 O O . GLU A 1 150 ? -3.379 21.173 21.528 1.00 52.22 130 GLU A O 1
ATOM 916 N N . ASP A 1 151 ? -1.836 21.645 19.987 1.00 52.83 131 ASP A N 1
ATOM 917 C CA . ASP A 1 151 ? -2.317 22.985 19.839 1.00 54.69 131 ASP A CA 1
ATOM 918 C C . ASP A 1 151 ? -3.821 23.004 19.491 1.00 55.23 131 ASP A C 1
ATOM 919 O O . ASP A 1 151 ? -4.630 23.672 20.175 1.00 53.66 131 ASP A O 1
ATOM 924 N N . LEU A 1 152 ? -4.205 22.250 18.461 1.00 53.21 132 LEU A N 1
ATOM 925 C CA . LEU A 1 152 ? -5.607 22.258 18.018 1.00 50.83 132 LEU A CA 1
ATOM 926 C C . LEU A 1 152 ? -6.549 21.786 19.111 1.00 49.99 132 LEU A C 1
ATOM 927 O O . LEU A 1 152 ? -7.633 22.376 19.285 1.00 48.72 132 LEU A O 1
ATOM 932 N N . LEU A 1 153 ? -6.132 20.758 19.857 1.00 44.63 133 LEU A N 1
ATOM 933 C CA . LEU A 1 153 ? -6.972 20.220 20.922 1.00 47.84 133 LEU A CA 1
ATOM 934 C C . LEU A 1 153 ? -7.222 21.267 22.045 1.00 52.75 133 LEU A C 1
ATOM 935 O O . LEU A 1 153 ? -8.383 21.504 22.469 1.00 54.06 133 LEU A O 1
ATOM 940 N N . ARG A 1 154 ? -6.149 21.923 22.490 1.00 50.36 134 ARG A N 1
ATOM 941 C CA . ARG A 1 154 ? -6.248 22.989 23.484 1.00 46.44 134 ARG A CA 1
ATOM 942 C C . ARG A 1 154 ? -7.208 24.066 23.014 1.00 49.50 134 ARG A C 1
ATOM 943 O O . ARG A 1 154 ? -8.022 24.562 23.807 1.00 48.94 134 ARG A O 1
ATOM 951 N N . GLN A 1 155 ? -7.120 24.439 21.730 1.00 49.40 135 GLN A N 1
ATOM 952 C CA . GLN A 1 155 ? -7.979 25.509 21.247 1.00 50.12 135 GLN A CA 1
ATOM 953 C C . GLN A 1 155 ? -9.442 25.089 21.202 1.00 49.02 135 GLN A C 1
ATOM 954 O O . GLN A 1 155 ? -10.323 25.882 21.620 1.00 42.66 135 GLN A O 1
ATOM 960 N N . MET A 1 156 ? -9.697 23.858 20.734 1.00 42.39 136 MET A N 1
ATOM 961 C CA . MET A 1 156 ? -11.049 23.309 20.820 1.00 44.74 136 MET A CA 1
ATOM 962 C C . MET A 1 156 ? -11.567 23.309 22.280 1.00 47.73 136 MET A C 1
ATOM 963 O O . MET A 1 156 ? -12.692 23.735 22.541 1.00 43.09 136 MET A O 1
ATOM 968 N N . GLY A 1 157 ? -10.751 22.839 23.228 1.00 49.59 137 GLY A N 1
ATOM 969 C CA . GLY A 1 157 ? -11.166 22.802 24.638 1.00 48.98 137 GLY A CA 1
ATOM 970 C C . GLY A 1 157 ? -11.428 24.194 25.178 1.00 52.89 137 GLY A C 1
ATOM 971 O O . GLY A 1 157 ? -12.319 24.394 26.003 1.00 53.78 137 GLY A O 1
ATOM 972 N N . ALA A 1 158 ? -10.644 25.159 24.698 1.00 54.36 138 ALA A N 1
ATOM 973 C CA . ALA A 1 158 ? -10.787 26.549 25.114 1.00 55.02 138 ALA A CA 1
ATOM 974 C C . ALA A 1 158 ? -11.906 27.302 24.386 1.00 52.88 138 ALA A C 1
ATOM 975 O O . ALA A 1 158 ? -12.091 28.492 24.622 1.00 54.91 138 ALA A O 1
ATOM 977 N N . GLY A 1 159 ? -12.629 26.646 23.492 1.00 45.19 139 GLY A N 1
ATOM 978 C CA . GLY A 1 159 ? -13.708 27.343 22.789 1.00 48.67 139 GLY A CA 1
ATOM 979 C C . GLY A 1 159 ? -13.264 28.312 21.707 1.00 50.62 139 GLY A C 1
ATOM 980 O O . GLY A 1 159 ? -14.067 29.088 21.218 1.00 53.29 139 GLY A O 1
ATOM 981 N N . GLU A 1 160 ? -11.997 28.248 21.314 1.00 52.87 140 GLU A N 1
ATOM 982 C CA . GLU A 1 160 ? -11.434 29.165 20.327 1.00 55.67 140 GLU A CA 1
ATOM 983 C C . GLU A 1 160 ? -11.293 28.496 18.975 1.00 60.25 140 GLU A C 1
ATOM 984 O O . GLU A 1 160 ? -10.897 29.156 18.026 1.00 70.97 140 GLU A O 1
ATOM 990 N N . ALA A 1 161 ? -11.568 27.193 18.884 1.00 61.90 141 ALA A N 1
ATOM 991 C CA . ALA A 1 161 ? -11.397 26.427 17.632 1.00 51.51 141 ALA A CA 1
ATOM 992 C C . ALA A 1 161 ? -12.594 25.551 17.302 1.00 51.92 141 ALA A C 1
ATOM 993 O O . ALA A 1 161 ? -12.887 24.602 18.039 1.00 51.72 141 ALA A O 1
ATOM 995 N N . VAL A 1 162 ? -13.285 25.899 16.219 1.00 46.63 142 VAL A N 1
ATOM 996 C CA . VAL A 1 162 ? -14.358 25.091 15.650 1.00 44.92 142 VAL A CA 1
ATOM 997 C C . VAL A 1 162 ? -13.826 24.528 14.314 1.00 47.70 142 VAL A C 1
ATOM 998 O O . VAL A 1 162 ? -13.781 25.244 13.294 1.00 54.12 142 VAL A O 1
ATOM 1002 N N . ILE A 1 163 ? -13.389 23.268 14.322 1.00 43.86 143 ILE A N 1
ATOM 1003 C CA . ILE A 1 163 ? -12.688 22.626 13.188 1.00 40.71 143 ILE A CA 1
ATOM 1004 C C . ILE A 1 163 ? -13.512 21.639 12.329 1.00 45.98 143 ILE A C 1
ATOM 1005 O O . ILE A 1 163 ? -14.035 20.637 12.841 1.00 50.99 143 ILE A O 1
ATOM 1010 N N . CYS A 1 164 ? -13.630 21.896 11.023 1.00 45.48 144 CYS A N 1
ATOM 1011 C CA . CYS A 1 164 ? -14.367 20.988 10.144 1.00 46.66 144 CYS A CA 1
ATOM 1012 C C . CYS A 1 164 ? -13.480 20.245 9.188 1.00 46.79 144 CYS A C 1
ATOM 1013 O O . CYS A 1 164 ? -12.459 20.757 8.764 1.00 47.89 144 CYS A O 1
ATOM 1016 N N . GLY A 1 165 ? -13.887 19.033 8.837 1.00 50.40 145 GLY A N 1
ATOM 1017 C CA . GLY A 1 165 ? -13.196 18.270 7.811 1.00 45.25 145 GLY A CA 1
ATOM 1018 C C . GLY A 1 165 ? -13.735 18.552 6.411 1.00 43.10 145 GLY A C 1
ATOM 1019 O O . GLY A 1 165 ? -14.878 18.285 6.133 1.00 41.21 145 GLY A O 1
ATOM 1020 N N . ALA A 1 166 ? -12.911 19.080 5.516 1.00 44.24 146 ALA A N 1
ATOM 1021 C CA . ALA A 1 166 ? -13.368 19.274 4.153 1.00 47.57 146 ALA A CA 1
ATOM 1022 C C . ALA A 1 166 ? -12.839 18.118 3.276 1.00 48.99 146 ALA A C 1
ATOM 1023 O O . ALA A 1 166 ? -11.656 18.052 2.973 1.00 51.73 146 ALA A O 1
ATOM 1025 N N . VAL A 1 167 ? -13.716 17.206 2.887 1.00 47.65 147 VAL A N 1
ATOM 1026 C CA . VAL A 1 167 ? -13.279 15.885 2.400 1.00 53.84 147 VAL A CA 1
ATOM 1027 C C . VAL A 1 167 ? -13.599 15.682 0.932 1.00 52.70 147 VAL A C 1
ATOM 1028 O O . VAL A 1 167 ? -12.700 15.419 0.163 1.00 56.30 147 VAL A O 1
ATOM 1032 N N . LYS A 1 168 ? -14.879 15.814 0.577 1.00 54.74 148 LYS A N 1
ATOM 1033 C CA . LYS A 1 168 ? -15.417 15.535 -0.755 1.00 63.81 148 LYS A CA 1
ATOM 1034 C C . LYS A 1 168 ? -15.045 16.577 -1.839 1.00 70.17 148 LYS A C 1
ATOM 1035 O O . LYS A 1 168 ? -15.460 17.736 -1.752 1.00 70.22 148 LYS A O 1
ATOM 1041 N N . ASP A 1 169 ? -14.313 16.144 -2.880 1.00 73.97 149 ASP A N 1
ATOM 1042 C CA . ASP A 1 169 ? -14.012 17.009 -4.044 1.00 66.77 149 ASP A CA 1
ATOM 1043 C C . ASP A 1 169 ? -15.246 17.298 -4.852 1.00 65.18 149 ASP A C 1
ATOM 1044 O O . ASP A 1 169 ? -16.089 16.430 -5.035 1.00 60.69 149 ASP A O 1
ATOM 1049 N N . VAL A 1 170 ? -15.367 18.531 -5.315 1.00 64.57 150 VAL A N 1
ATOM 1050 C CA . VAL A 1 170 ? -16.301 18.821 -6.393 1.00 69.97 150 VAL A CA 1
ATOM 1051 C C . VAL A 1 170 ? -15.586 19.620 -7.476 1.00 78.23 150 VAL A C 1
ATOM 1052 O O . VAL A 1 170 ? -14.734 20.480 -7.169 1.00 78.19 150 VAL A O 1
ATOM 1056 N N . ARG A 1 171 ? -15.925 19.308 -8.730 1.00 77.07 151 ARG A N 1
ATOM 1057 C CA . ARG A 1 171 ? -15.472 20.074 -9.889 1.00 80.49 151 ARG A CA 1
ATOM 1058 C C . ARG A 1 171 ? -13.965 20.034 -9.960 1.00 79.92 151 ARG A C 1
ATOM 1059 O O . ARG A 1 171 ? -13.311 21.059 -9.791 1.00 82.29 151 ARG A O 1
ATOM 1067 N N . GLY A 1 172 ? -13.411 18.858 -10.216 1.00 71.39 152 GLY A N 1
ATOM 1068 C CA . GLY A 1 172 ? -11.979 18.721 -10.232 1.00 68.52 152 GLY A CA 1
ATOM 1069 C C . GLY A 1 172 ? -11.635 18.207 -8.873 1.00 74.64 152 GLY A C 1
ATOM 1070 O O . GLY A 1 172 ? -12.514 18.092 -8.026 1.00 89.00 152 GLY A O 1
ATOM 1071 N N . THR A 1 173 ? -10.368 17.881 -8.672 1.00 71.99 153 THR A N 1
ATOM 1072 C CA . THR A 1 173 ? -9.889 17.441 -7.384 1.00 76.29 153 THR A CA 1
ATOM 1073 C C . THR A 1 173 ? -9.115 18.593 -6.696 1.00 80.84 153 THR A C 1
ATOM 1074 O O . THR A 1 173 ? -8.929 19.658 -7.278 1.00 86.15 153 THR A O 1
ATOM 1078 N N . THR A 1 174 ? -8.668 18.390 -5.462 1.00 76.13 154 THR A N 1
ATOM 1079 C CA . THR A 1 174 ? -8.075 19.487 -4.713 1.00 73.44 154 THR A CA 1
ATOM 1080 C C . THR A 1 174 ? -6.585 19.230 -4.532 1.00 74.69 154 THR A C 1
ATOM 1081 O O . THR A 1 174 ? -6.189 18.187 -4.006 1.00 76.60 154 THR A O 1
ATOM 1085 N N . VAL A 1 175 ? -5.759 20.182 -4.962 1.00 72.12 155 VAL A N 1
ATOM 1086 C CA . VAL A 1 175 ? -4.311 20.007 -4.860 1.00 71.04 155 VAL A CA 1
ATOM 1087 C C . VAL A 1 175 ? -3.614 21.066 -4.048 1.00 69.23 155 VAL A C 1
ATOM 1088 O O . VAL A 1 175 ? -3.972 22.240 -4.057 1.00 68.12 155 VAL A O 1
ATOM 1092 N N . LEU A 1 176 ? -2.612 20.599 -3.332 1.00 79.01 156 LEU A N 1
ATOM 1093 C CA . LEU A 1 176 ? -1.671 21.445 -2.651 1.00 88.08 156 LEU A CA 1
ATOM 1094 C C . LEU A 1 176 ? -0.376 21.268 -3.442 1.00 97.01 156 LEU A C 1
ATOM 1095 O O . LEU A 1 176 ? -0.033 20.130 -3.814 1.00 87.35 156 LEU A O 1
ATOM 1100 N N . THR A 1 177 ? 0.319 22.384 -3.721 1.00 104.86 157 THR A N 1
ATOM 1101 C CA . THR A 1 177 ? 1.619 22.378 -4.448 1.00 99.49 157 THR A CA 1
ATOM 1102 C C . THR A 1 177 ? 2.738 23.100 -3.685 1.00 100.12 157 THR A C 1
ATOM 1103 O O . THR A 1 177 ? 2.491 24.103 -2.995 1.00 86.45 157 THR A O 1
ATOM 1107 N N . ARG A 1 178 ? 3.956 22.565 -3.813 1.00 105.42 158 ARG A N 1
ATOM 1108 C CA . ARG A 1 178 ? 5.138 23.084 -3.124 1.00 106.04 158 ARG A CA 1
ATOM 1109 C C . ARG A 1 178 ? 6.121 23.722 -4.107 1.00 93.93 158 ARG A C 1
ATOM 1110 O O . ARG A 1 178 ? 6.069 24.920 -4.347 1.00 75.19 158 ARG A O 1
ATOM 1118 N N . ASP A 1 181 ? 9.667 26.122 -4.540 1.00 92.64 161 ASP A N 1
ATOM 1119 C CA . ASP A 1 181 ? 10.443 26.873 -3.544 1.00 104.36 161 ASP A CA 1
ATOM 1120 C C . ASP A 1 181 ? 9.859 26.911 -2.095 1.00 113.06 161 ASP A C 1
ATOM 1121 O O . ASP A 1 181 ? 9.854 27.963 -1.426 1.00 91.43 161 ASP A O 1
ATOM 1126 N N . GLY A 1 182 ? 9.372 25.757 -1.624 1.00 126.15 162 GLY A N 1
ATOM 1127 C CA . GLY A 1 182 ? 9.097 25.534 -0.186 1.00 119.69 162 GLY A CA 1
ATOM 1128 C C . GLY A 1 182 ? 7.697 25.819 0.333 1.00 117.39 162 GLY A C 1
ATOM 1129 O O . GLY A 1 182 ? 7.072 24.945 0.941 1.00 115.19 162 GLY A O 1
ATOM 1130 N N . SER A 1 183 ? 7.243 27.057 0.110 1.00 118.86 163 SER A N 1
ATOM 1131 C CA . SER A 1 183 ? 5.887 27.583 0.417 1.00 105.45 163 SER A CA 1
ATOM 1132 C C . SER A 1 183 ? 4.729 26.823 -0.281 1.00 104.24 163 SER A C 1
ATOM 1133 O O . SER A 1 183 ? 4.884 26.354 -1.409 1.00 104.98 163 SER A O 1
ATOM 1136 N N . TYR A 1 184 ? 3.569 26.720 0.374 1.00 103.82 164 TYR A N 1
ATOM 1137 C CA . TYR A 1 184 ? 2.457 25.888 -0.147 1.00 91.05 164 TYR A CA 1
ATOM 1138 C C . TYR A 1 184 ? 1.268 26.649 -0.721 1.00 77.87 164 TYR A C 1
ATOM 1139 O O . TYR A 1 184 ? 0.806 27.635 -0.142 1.00 74.73 164 TYR A O 1
ATOM 1148 N N . ARG A 1 185 ? 0.767 26.145 -1.844 1.00 71.03 165 ARG A N 1
ATOM 1149 C CA . ARG A 1 185 ? -0.451 26.660 -2.483 1.00 70.85 165 ARG A CA 1
ATOM 1150 C C . ARG A 1 185 ? -1.578 25.663 -2.451 1.00 69.48 165 ARG A C 1
ATOM 1151 O O . ARG A 1 185 ? -1.391 24.491 -2.795 1.00 67.25 165 ARG A O 1
ATOM 1159 N N . LEU A 1 186 ? -2.764 26.133 -2.079 1.00 67.67 166 LEU A N 1
ATOM 1160 C CA . LEU A 1 186 ? -3.931 25.262 -2.035 1.00 57.98 166 LEU A CA 1
ATOM 1161 C C . LEU A 1 186 ? -4.998 25.638 -3.071 1.00 59.00 166 LEU A C 1
ATOM 1162 O O . LEU A 1 186 ? -5.527 26.766 -3.079 1.00 59.25 166 LEU A O 1
ATOM 1167 N N . ASN A 1 187 ? -5.329 24.682 -3.937 1.00 53.65 167 ASN A N 1
ATOM 1168 C CA . ASN A 1 187 ? -6.317 24.950 -4.966 1.00 50.75 167 ASN A CA 1
ATOM 1169 C C . ASN A 1 187 ? -7.350 23.860 -5.094 1.00 51.30 167 ASN A C 1
ATOM 1170 O O . ASN A 1 187 ? -7.013 22.693 -5.371 1.00 55.78 167 ASN A O 1
ATOM 1175 N N . GLY A 1 188 ? -8.617 24.224 -4.885 1.00 52.39 168 GLY A N 1
ATOM 1176 C CA . GLY A 1 188 ? -9.720 23.265 -5.102 1.00 51.07 168 GLY A CA 1
ATOM 1177 C C . GLY A 1 188 ? -11.097 23.661 -4.592 1.00 52.98 168 GLY A C 1
ATOM 1178 O O . GLY A 1 188 ? -11.346 24.819 -4.251 1.00 58.12 168 GLY A O 1
ATOM 1179 N N . ARG A 1 189 ? -11.997 22.690 -4.544 1.00 49.66 169 ARG A N 1
ATOM 1180 C CA . ARG A 1 189 ? -13.321 22.923 -4.028 1.00 51.73 169 ARG A CA 1
ATOM 1181 C C . ARG A 1 189 ? -13.806 21.717 -3.249 1.00 56.30 169 ARG A C 1
ATOM 1182 O O . ARG A 1 189 ? -13.528 20.553 -3.609 1.00 58.56 169 ARG A O 1
ATOM 1190 N N . LYS A 1 190 ? -14.493 21.993 -2.143 1.00 52.07 170 LYS A N 1
ATOM 1191 C CA . LYS A 1 190 ? -15.057 20.922 -1.350 1.00 46.49 170 LYS A CA 1
ATOM 1192 C C . LYS A 1 190 ? -16.534 21.139 -1.144 1.00 46.39 170 LYS A C 1
ATOM 1193 O O . LYS A 1 190 ? -17.012 22.271 -1.007 1.00 54.62 170 LYS A O 1
ATOM 1199 N N . THR A 1 191 ? -17.268 20.050 -1.148 1.00 46.84 171 THR A N 1
ATOM 1200 C CA . THR A 1 191 ? -18.687 20.153 -0.992 1.00 52.49 171 THR A CA 1
ATOM 1201 C C . THR A 1 191 ? -19.181 19.444 0.274 1.00 52.43 171 THR A C 1
ATOM 1202 O O . THR A 1 191 ? -18.446 18.659 0.895 1.00 51.30 171 THR A O 1
ATOM 1206 N N . LEU A 1 192 ? -20.427 19.743 0.648 1.00 53.67 172 LEU A N 1
ATOM 1207 C CA . LEU A 1 192 ? -21.093 19.096 1.784 1.00 56.46 172 LEU A CA 1
ATOM 1208 C C . LEU A 1 192 ? -20.267 19.107 3.103 1.00 61.88 172 LEU A C 1
ATOM 1209 O O . LEU A 1 192 ? -20.035 18.063 3.750 1.00 59.00 172 LEU A O 1
ATOM 1214 N N . VAL A 1 193 ? -19.813 20.295 3.493 1.00 56.49 173 VAL A N 1
ATOM 1215 C CA . VAL A 1 193 ? -19.036 20.436 4.722 1.00 57.22 173 VAL A CA 1
ATOM 1216 C C . VAL A 1 193 ? -19.914 21.030 5.833 1.00 58.23 173 VAL A C 1
ATOM 1217 O O . VAL A 1 193 ? -20.066 22.250 5.945 1.00 52.91 173 VAL A O 1
ATOM 1221 N N . SER A 1 194 ? -20.523 20.155 6.627 1.00 57.49 174 SER A N 1
ATOM 1222 C CA . SER A 1 194 ? -21.431 20.587 7.675 1.00 55.29 174 SER A CA 1
ATOM 1223 C C . SER A 1 194 ? -20.753 21.537 8.629 1.00 54.67 174 SER A C 1
ATOM 1224 O O . SER A 1 194 ? -19.568 21.354 8.957 1.00 59.77 174 SER A O 1
ATOM 1227 N N . MET A 1 195 ? -21.502 22.538 9.086 1.00 50.60 175 MET A N 1
ATOM 1228 C CA . MET A 1 195 ? -20.997 23.446 10.091 1.00 53.61 175 MET A CA 1
ATOM 1229 C C . MET A 1 195 ? -19.845 24.365 9.557 1.00 60.46 175 MET A C 1
ATOM 1230 O O . MET A 1 195 ? -19.213 25.131 10.329 1.00 64.41 175 MET A O 1
ATOM 1235 N N . ALA A 1 196 ? -19.600 24.339 8.242 1.00 57.09 176 ALA A N 1
ATOM 1236 C CA . ALA A 1 196 ? -18.462 25.086 7.676 1.00 56.97 176 ALA A CA 1
ATOM 1237 C C . ALA A 1 196 ? -18.577 26.584 7.905 1.00 55.35 176 ALA A C 1
ATOM 1238 O O . ALA A 1 196 ? -17.559 27.257 8.024 1.00 54.12 176 ALA A O 1
ATOM 1240 N N . GLY A 1 197 ? -19.812 27.080 7.986 1.00 50.07 177 GLY A N 1
ATOM 1241 C CA . GLY A 1 197 ? -20.090 28.485 8.276 1.00 51.88 177 GLY A CA 1
ATOM 1242 C C . GLY A 1 197 ? -19.492 29.098 9.532 1.00 55.66 177 GLY A C 1
ATOM 1243 O O . GLY A 1 197 ? -19.023 30.242 9.525 1.00 65.89 177 GLY A O 1
ATOM 1244 N N . ILE A 1 198 ? -19.509 28.357 10.628 1.00 56.57 178 ILE A N 1
ATOM 1245 C CA . ILE A 1 198 ? -19.111 28.940 11.915 1.00 48.63 178 ILE A CA 1
ATOM 1246 C C . ILE A 1 198 ? -17.768 28.344 12.286 1.00 48.06 178 ILE A C 1
ATOM 1247 O O . ILE A 1 198 ? -17.274 28.538 13.391 1.00 51.31 178 ILE A O 1
ATOM 1252 N N . ALA A 1 199 ? -17.182 27.581 11.377 1.00 45.96 179 ALA A N 1
ATOM 1253 C CA . ALA A 1 199 ? -15.856 27.021 11.651 1.00 46.10 179 ALA A CA 1
ATOM 1254 C C . ALA A 1 199 ? -14.703 28.065 11.690 1.00 45.56 179 ALA A C 1
ATOM 1255 O O . ALA A 1 199 ? -14.714 29.061 10.963 1.00 46.10 179 ALA A O 1
ATOM 1257 N N . THR A 1 200 ? -13.689 27.813 12.498 1.00 41.95 180 THR A N 1
ATOM 1258 C CA . THR A 1 200 ? -12.539 28.686 12.478 1.00 43.00 180 THR A CA 1
ATOM 1259 C C . THR A 1 200 ? -11.393 28.044 11.706 1.00 50.81 180 THR A C 1
ATOM 1260 O O . THR A 1 200 ? -10.544 28.753 11.175 1.00 56.74 180 THR A O 1
ATOM 1264 N N . HIS A 1 201 ? -11.351 26.709 11.652 1.00 49.25 181 HIS A N 1
ATOM 1265 C CA . HIS A 1 201 ? -10.373 26.010 10.803 1.00 48.61 181 HIS A CA 1
ATOM 1266 C C . HIS A 1 201 ? -11.004 24.905 10.001 1.00 47.60 181 HIS A C 1
ATOM 1267 O O . HIS A 1 201 ? -12.005 24.331 10.421 1.00 47.53 181 HIS A O 1
ATOM 1274 N N . TYR A 1 202 ? -10.415 24.581 8.849 1.00 44.93 182 TYR A N 1
ATOM 1275 C CA . TYR A 1 202 ? -10.791 23.382 8.100 1.00 43.37 182 TYR A CA 1
ATOM 1276 C C . TYR A 1 202 ? -9.598 22.445 7.973 1.00 46.09 182 TYR A C 1
ATOM 1277 O O . TYR A 1 202 ? -8.416 22.858 7.974 1.00 49.31 182 TYR A O 1
ATOM 1286 N N . VAL A 1 203 ? -9.890 21.166 7.909 1.00 43.08 183 VAL A N 1
ATOM 1287 C CA . VAL A 1 203 ? -8.820 20.233 7.750 1.00 48.62 183 VAL A CA 1
ATOM 1288 C C . VAL A 1 203 ? -9.113 19.757 6.387 1.00 51.17 183 VAL A C 1
ATOM 1289 O O . VAL A 1 203 ? -10.095 19.043 6.226 1.00 54.04 183 VAL A O 1
ATOM 1293 N N . VAL A 1 204 ? -8.326 20.178 5.398 1.00 51.27 184 VAL A N 1
ATOM 1294 C CA . VAL A 1 204 ? -8.690 19.789 4.043 1.00 58.08 184 VAL A CA 1
ATOM 1295 C C . VAL A 1 204 ? -7.836 18.637 3.459 1.00 59.42 184 VAL A C 1
ATOM 1296 O O . VAL A 1 204 ? -6.603 18.728 3.408 1.00 66.78 184 VAL A O 1
ATOM 1300 N N . SER A 1 205 ? -8.504 17.547 3.059 1.00 54.56 185 SER A N 1
ATOM 1301 C CA . SER A 1 205 ? -7.825 16.432 2.409 1.00 56.35 185 SER A CA 1
ATOM 1302 C C . SER A 1 205 ? -7.474 16.826 0.985 1.00 64.05 185 SER A C 1
ATOM 1303 O O . SER A 1 205 ? -8.313 17.393 0.276 1.00 63.33 185 SER A O 1
ATOM 1306 N N . THR A 1 206 ? -6.223 16.566 0.599 1.00 67.95 186 THR A N 1
ATOM 1307 C CA . THR A 1 206 ? -5.699 16.926 -0.732 1.00 75.14 186 THR A CA 1
ATOM 1308 C C . THR A 1 206 ? -4.726 15.909 -1.328 1.00 81.76 186 THR A C 1
ATOM 1309 O O . THR A 1 206 ? -4.204 15.056 -0.603 1.00 86.62 186 THR A O 1
ATOM 1313 N N . ARG A 1 207 ? -4.474 16.049 -2.637 1.00 86.21 187 ARG A N 1
ATOM 1314 C CA . ARG A 1 207 ? -3.252 15.550 -3.301 1.00 84.94 187 ARG A CA 1
ATOM 1315 C C . ARG A 1 207 ? -2.134 16.558 -3.114 1.00 74.52 187 ARG A C 1
ATOM 1316 O O . ARG A 1 207 ? -2.370 17.763 -3.227 1.00 68.01 187 ARG A O 1
ATOM 1324 N N . LEU A 1 208 ? -0.936 16.071 -2.783 1.00 77.01 188 LEU A N 1
ATOM 1325 C CA . LEU A 1 208 ? 0.260 16.919 -2.758 1.00 84.23 188 LEU A CA 1
ATOM 1326 C C . LEU A 1 208 ? 1.137 16.586 -3.969 1.00 95.98 188 LEU A C 1
ATOM 1327 O O . LEU A 1 208 ? 1.411 15.406 -4.236 1.00 91.92 188 LEU A O 1
ATOM 1332 N N . GLU A 1 209 ? 1.559 17.635 -4.688 1.00 105.62 189 GLU A N 1
ATOM 1333 C CA . GLU A 1 209 ? 2.288 17.532 -5.971 1.00 105.69 189 GLU A CA 1
ATOM 1334 C C . GLU A 1 209 ? 3.619 18.302 -6.044 1.00 110.11 189 GLU A C 1
ATOM 1335 O O . GLU A 1 209 ? 3.743 19.409 -5.493 1.00 100.37 189 GLU A O 1
ATOM 1341 N N . GLU A 1 210 ? 4.596 17.693 -6.731 1.00 121.28 190 GLU A N 1
ATOM 1342 C CA . GLU A 1 210 ? 5.860 18.343 -7.139 1.00 123.38 190 GLU A CA 1
ATOM 1343 C C . GLU A 1 210 ? 6.278 17.918 -8.571 1.00 112.30 190 GLU A C 1
ATOM 1344 O O . GLU A 1 210 ? 7.275 17.218 -8.793 1.00 101.49 190 GLU A O 1
ATOM 1350 N N . ALA A 1 213 ? 9.040 13.969 -5.052 1.00 92.76 193 ALA A N 1
ATOM 1351 C CA . ALA A 1 213 ? 8.557 12.596 -5.188 1.00 99.38 193 ALA A CA 1
ATOM 1352 C C . ALA A 1 213 ? 7.407 12.551 -6.203 1.00 102.52 193 ALA A C 1
ATOM 1353 O O . ALA A 1 213 ? 7.080 13.584 -6.818 1.00 84.96 193 ALA A O 1
ATOM 1355 N N . PRO A 1 214 ? 6.810 11.352 -6.416 1.00 114.37 194 PRO A N 1
ATOM 1356 C CA . PRO A 1 214 ? 5.494 11.318 -7.082 1.00 118.22 194 PRO A CA 1
ATOM 1357 C C . PRO A 1 214 ? 4.374 11.764 -6.114 1.00 118.58 194 PRO A C 1
ATOM 1358 O O . PRO A 1 214 ? 4.663 12.314 -5.041 1.00 106.59 194 PRO A O 1
ATOM 1362 N N . VAL A 1 215 ? 3.120 11.529 -6.490 1.00 119.10 195 VAL A N 1
ATOM 1363 C CA . VAL A 1 215 ? 1.972 12.093 -5.770 1.00 115.67 195 VAL A CA 1
ATOM 1364 C C . VAL A 1 215 ? 1.669 11.417 -4.407 1.00 118.33 195 VAL A C 1
ATOM 1365 O O . VAL A 1 215 ? 1.372 10.212 -4.342 1.00 112.45 195 VAL A O 1
ATOM 1369 N N . ARG A 1 216 ? 1.752 12.206 -3.326 1.00 118.41 196 ARG A N 1
ATOM 1370 C CA . ARG A 1 216 ? 1.238 11.804 -1.993 1.00 111.81 196 ARG A CA 1
ATOM 1371 C C . ARG A 1 216 ? -0.072 12.569 -1.578 1.00 103.15 196 ARG A C 1
ATOM 1372 O O . ARG A 1 216 ? -0.407 13.619 -2.151 1.00 89.00 196 ARG A O 1
ATOM 1380 N N . LEU A 1 217 ? -0.816 12.006 -0.619 1.00 92.94 197 LEU A N 1
ATOM 1381 C CA . LEU A 1 217 ? -1.996 12.646 -0.032 1.00 78.12 197 LEU A CA 1
ATOM 1382 C C . LEU A 1 217 ? -1.622 13.382 1.264 1.00 87.51 197 LEU A C 1
ATOM 1383 O O . LEU A 1 217 ? -0.613 13.045 1.901 1.00 99.70 197 LEU A O 1
ATOM 1388 N N . ALA A 1 218 ? -2.419 14.382 1.653 1.00 79.72 198 ALA A N 1
ATOM 1389 C CA . ALA A 1 218 ? -2.097 15.207 2.812 1.00 68.42 198 ALA A CA 1
ATOM 1390 C C . ALA A 1 218 ? -3.310 15.992 3.278 1.00 73.65 198 ALA A C 1
ATOM 1391 O O . ALA A 1 218 ? -4.282 16.156 2.525 1.00 72.44 198 ALA A O 1
ATOM 1393 N N . ALA A 1 219 ? -3.250 16.475 4.523 1.00 69.28 199 ALA A N 1
ATOM 1394 C CA . ALA A 1 219 ? -4.373 17.178 5.157 1.00 63.20 199 ALA A CA 1
ATOM 1395 C C . ALA A 1 219 ? -3.947 18.471 5.831 1.00 65.50 199 ALA A C 1
ATOM 1396 O O . ALA A 1 219 ? -3.616 18.540 7.024 1.00 68.68 199 ALA A O 1
ATOM 1398 N N . PRO A 1 220 ? -3.932 19.527 5.064 1.00 61.69 200 PRO A N 1
ATOM 1399 C CA . PRO A 1 220 ? -3.457 20.715 5.764 1.00 63.79 200 PRO A CA 1
ATOM 1400 C C . PRO A 1 220 ? -4.551 21.322 6.641 1.00 62.41 200 PRO A C 1
ATOM 1401 O O . PRO A 1 220 ? -5.736 21.198 6.317 1.00 58.15 200 PRO A O 1
ATOM 1405 N N . VAL A 1 221 ? -4.152 21.963 7.741 1.00 60.96 201 VAL A N 1
ATOM 1406 C CA . VAL A 1 221 ? -5.104 22.702 8.599 1.00 55.53 201 VAL A CA 1
ATOM 1407 C C . VAL A 1 221 ? -5.120 24.179 8.182 1.00 57.58 201 VAL A C 1
ATOM 1408 O O . VAL A 1 221 ? -4.163 24.925 8.416 1.00 62.21 201 VAL A O 1
ATOM 1412 N N . VAL A 1 222 ? -6.232 24.591 7.588 1.00 54.49 202 VAL A N 1
ATOM 1413 C CA . VAL A 1 222 ? -6.359 25.886 6.941 1.00 54.42 202 VAL A CA 1
ATOM 1414 C C . VAL A 1 222 ? -7.327 26.812 7.668 1.00 51.27 202 VAL A C 1
ATOM 1415 O O . VAL A 1 222 ? -8.496 26.481 7.800 1.00 50.65 202 VAL A O 1
ATOM 1419 N N . ALA A 1 223 ? -6.858 27.974 8.108 1.00 54.32 203 ALA A N 1
ATOM 1420 C CA . ALA A 1 223 ? -7.691 28.888 8.916 1.00 55.68 203 ALA A CA 1
ATOM 1421 C C . ALA A 1 223 ? -8.847 29.515 8.144 1.00 55.25 203 ALA A C 1
ATOM 1422 O O . ALA A 1 223 ? -8.727 29.787 6.950 1.00 65.86 203 ALA A O 1
ATOM 1424 N N . ARG A 1 224 ? -9.959 29.784 8.817 1.00 53.84 204 ARG A N 1
ATOM 1425 C CA . ARG A 1 224 ? -11.108 30.357 8.116 1.00 58.62 204 ARG A CA 1
ATOM 1426 C C . ARG A 1 224 ? -10.720 31.653 7.346 1.00 64.87 204 ARG A C 1
ATOM 1427 O O . ARG A 1 224 ? -11.200 31.907 6.232 1.00 62.81 204 ARG A O 1
ATOM 1435 N N . THR A 1 225 ? -9.818 32.435 7.937 1.00 64.59 205 THR A N 1
ATOM 1436 C CA . THR A 1 225 ? -9.462 33.755 7.429 1.00 63.11 205 THR A CA 1
ATOM 1437 C C . THR A 1 225 ? -8.336 33.764 6.370 1.00 63.61 205 THR A C 1
ATOM 1438 O O . THR A 1 225 ? -8.021 34.796 5.789 1.00 70.40 205 THR A O 1
ATOM 1442 N N . THR A 1 226 ? -7.739 32.608 6.132 1.00 58.78 206 THR A N 1
ATOM 1443 C CA . THR A 1 226 ? -6.817 32.404 5.032 1.00 59.03 206 THR A CA 1
ATOM 1444 C C . THR A 1 226 ? -7.320 33.011 3.728 1.00 68.29 206 THR A C 1
ATOM 1445 O O . THR A 1 226 ? -8.442 32.731 3.306 1.00 71.29 206 THR A O 1
ATOM 1449 N N . PRO A 1 227 ? -6.489 33.854 3.085 1.00 75.01 207 PRO A N 1
ATOM 1450 C CA . PRO A 1 227 ? -6.823 34.523 1.821 1.00 64.22 207 PRO A CA 1
ATOM 1451 C C . PRO A 1 227 ? -7.015 33.532 0.686 1.00 63.14 207 PRO A C 1
ATOM 1452 O O . PRO A 1 227 ? -6.236 32.574 0.569 1.00 67.82 207 PRO A O 1
ATOM 1456 N N . GLY A 1 228 ? -8.032 33.782 -0.141 1.00 58.60 208 GLY A N 1
ATOM 1457 C CA . GLY A 1 228 ? -8.363 32.949 -1.293 1.00 61.52 208 GLY A CA 1
ATOM 1458 C C . GLY A 1 228 ? -9.421 31.887 -1.020 1.00 66.22 208 GLY A C 1
ATOM 1459 O O . GLY A 1 228 ? -9.697 31.018 -1.873 1.00 61.96 208 GLY A O 1
ATOM 1460 N N . LEU A 1 229 ? -10.004 31.959 0.175 1.00 64.04 209 LEU A N 1
ATOM 1461 C CA . LEU A 1 229 ? -10.948 30.963 0.661 1.00 60.51 209 LEU A CA 1
ATOM 1462 C C . LEU A 1 229 ? -12.352 31.560 0.738 1.00 61.28 209 LEU A C 1
ATOM 1463 O O . LEU A 1 229 ? -12.594 32.584 1.399 1.00 57.25 209 LEU A O 1
ATOM 1468 N N . THR A 1 230 ? -13.282 30.903 0.070 1.00 57.68 210 THR A N 1
ATOM 1469 C CA . THR A 1 230 ? -14.631 31.409 0.039 1.00 63.93 210 THR A CA 1
ATOM 1470 C C . THR A 1 230 ? -15.580 30.306 0.494 1.00 65.00 210 THR A C 1
ATOM 1471 O O . THR A 1 230 ? -15.480 29.158 0.016 1.00 59.95 210 THR A O 1
ATOM 1475 N N . VAL A 1 231 ? -16.463 30.658 1.440 1.00 61.35 211 VAL A N 1
ATOM 1476 C CA . VAL A 1 231 ? -17.480 29.736 1.961 1.00 62.55 211 VAL A CA 1
ATOM 1477 C C . VAL A 1 231 ? -18.752 30.072 1.210 1.00 64.71 211 VAL A C 1
ATOM 1478 O O . VAL A 1 231 ? -19.071 31.237 1.079 1.00 63.40 211 VAL A O 1
ATOM 1482 N N . LEU A 1 232 ? -19.470 29.056 0.725 1.00 68.91 212 LEU A N 1
ATOM 1483 C CA . LEU A 1 232 ? -20.566 29.264 -0.211 1.00 65.25 212 LEU A CA 1
ATOM 1484 C C . LEU A 1 232 ? -21.937 28.759 0.204 1.00 69.63 212 LEU A C 1
ATOM 1485 O O . LEU A 1 232 ? -22.144 27.572 0.370 1.00 86.28 212 LEU A O 1
ATOM 1490 N N . ASP A 1 233 ? -22.897 29.663 0.291 1.00 76.11 213 ASP A N 1
ATOM 1491 C CA . ASP A 1 233 ? -24.243 29.359 0.774 1.00 72.23 213 ASP A CA 1
ATOM 1492 C C . ASP A 1 233 ? -25.092 28.579 -0.193 1.00 71.95 213 ASP A C 1
ATOM 1493 O O . ASP A 1 233 ? -26.131 29.068 -0.600 1.00 86.82 213 ASP A O 1
ATOM 1498 N N . ASN A 1 234 ? -24.695 27.372 -0.552 1.00 65.83 214 ASN A N 1
ATOM 1499 C CA . ASN A 1 234 ? -25.431 26.607 -1.578 1.00 72.17 214 ASN A CA 1
ATOM 1500 C C . ASN A 1 234 ? -26.156 25.352 -1.030 1.00 75.02 214 ASN A C 1
ATOM 1501 O O . ASN A 1 234 ? -26.457 24.426 -1.781 1.00 68.65 214 ASN A O 1
ATOM 1506 N N . TRP A 1 235 ? -26.419 25.309 0.275 1.00 69.13 215 TRP A N 1
ATOM 1507 C CA . TRP A 1 235 ? -26.954 24.089 0.874 1.00 65.56 215 TRP A CA 1
ATOM 1508 C C . TRP A 1 235 ? -28.447 24.054 0.765 1.00 60.88 215 TRP A C 1
ATOM 1509 O O . TRP A 1 235 ? -29.117 24.898 1.342 1.00 58.47 215 TRP A O 1
ATOM 1520 N N . ASP A 1 236 ? -28.972 23.078 0.022 1.00 58.53 216 ASP A N 1
ATOM 1521 C CA . ASP A 1 236 ? -30.422 22.944 -0.200 1.00 55.57 216 ASP A CA 1
ATOM 1522 C C . ASP A 1 236 ? -30.821 21.466 -0.138 1.00 50.85 216 ASP A C 1
ATOM 1523 O O . ASP A 1 236 ? -31.633 21.010 -0.923 1.00 48.37 216 ASP A O 1
ATOM 1528 N N . GLY A 1 237 ? -30.211 20.705 0.775 1.00 53.09 217 GLY A N 1
ATOM 1529 C CA . GLY A 1 237 ? -30.525 19.250 0.945 1.00 44.71 217 GLY A CA 1
ATOM 1530 C C . GLY A 1 237 ? -31.997 18.989 1.269 1.00 45.99 217 GLY A C 1
ATOM 1531 O O . GLY A 1 237 ? -32.645 19.806 1.931 1.00 48.34 217 GLY A O 1
ATOM 1532 N N . MET A 1 238 ? -32.535 17.866 0.797 1.00 47.08 218 MET A N 1
ATOM 1533 C CA . MET A 1 238 ? -33.904 17.451 1.148 1.00 48.30 218 MET A CA 1
ATOM 1534 C C . MET A 1 238 ? -34.169 17.469 2.673 1.00 50.13 218 MET A C 1
ATOM 1535 O O . MET A 1 238 ? -35.250 17.895 3.132 1.00 53.14 218 MET A O 1
ATOM 1540 N N . GLY A 1 239 ? -33.167 16.986 3.421 1.00 45.68 219 GLY A N 1
ATOM 1541 C CA . GLY A 1 239 ? -33.151 16.953 4.851 1.00 44.77 219 GLY A CA 1
ATOM 1542 C C . GLY A 1 239 ? -31.772 17.273 5.394 1.00 47.77 219 GLY A C 1
ATOM 1543 O O . GLY A 1 239 ? -30.849 17.565 4.636 1.00 49.68 219 GLY A O 1
ATOM 1544 N N . MET A 1 240 ? -31.624 17.212 6.722 1.00 44.94 220 MET A N 1
ATOM 1545 C CA . MET A 1 240 ? -30.393 17.612 7.365 1.00 41.73 220 MET A CA 1
ATOM 1546 C C . MET A 1 240 ? -30.154 19.113 7.075 1.00 43.33 220 MET A C 1
ATOM 1547 O O . MET A 1 240 ? -29.019 19.555 6.974 1.00 41.09 220 MET A O 1
ATOM 1552 N N . ARG A 1 241 ? -31.218 19.896 6.921 1.00 43.13 221 ARG A N 1
ATOM 1553 C CA . ARG A 1 241 ? -31.052 21.245 6.373 1.00 49.68 221 ARG A CA 1
ATOM 1554 C C . ARG A 1 241 ? -30.365 22.187 7.355 1.00 48.14 221 ARG A C 1
ATOM 1555 O O . ARG A 1 241 ? -29.589 23.102 6.985 1.00 49.58 221 ARG A O 1
ATOM 1563 N N . SER A 1 242 ? -30.612 21.944 8.625 1.00 51.31 222 SER A N 1
ATOM 1564 C CA . SER A 1 242 ? -29.925 22.759 9.611 1.00 50.30 222 SER A CA 1
ATOM 1565 C C . SER A 1 242 ? -28.431 22.407 9.735 1.00 42.37 222 SER A C 1
ATOM 1566 O O . SER A 1 242 ? -27.761 22.982 10.543 1.00 46.33 222 SER A O 1
ATOM 1569 N N . SER A 1 243 ? -27.905 21.488 8.940 1.00 39.25 223 SER A N 1
ATOM 1570 C CA . SER A 1 243 ? -26.525 21.040 9.134 1.00 41.95 223 SER A CA 1
ATOM 1571 C C . SER A 1 243 ? -25.499 21.960 8.482 1.00 50.43 223 SER A C 1
ATOM 1572 O O . SER A 1 243 ? -24.288 21.746 8.664 1.00 52.57 223 SER A O 1
ATOM 1575 N N . GLY A 1 244 ? -25.979 22.954 7.713 1.00 49.22 224 GLY A N 1
ATOM 1576 C CA . GLY A 1 244 ? -25.128 23.932 7.057 1.00 44.67 224 GLY A CA 1
ATOM 1577 C C . GLY A 1 244 ? -24.037 23.301 6.230 1.00 48.36 224 GLY A C 1
ATOM 1578 O O . GLY A 1 244 ? -22.901 23.682 6.347 1.00 49.22 224 GLY A O 1
ATOM 1579 N N . SER A 1 245 ? -24.381 22.313 5.410 1.00 52.86 225 SER A N 1
ATOM 1580 C CA . SER A 1 245 ? -23.378 21.547 4.670 1.00 53.84 225 SER A CA 1
ATOM 1581 C C . SER A 1 245 ? -23.093 22.235 3.342 1.00 56.15 225 SER A C 1
ATOM 1582 O O . SER A 1 245 ? -23.663 21.890 2.309 1.00 59.12 225 SER A O 1
ATOM 1585 N N . VAL A 1 246 ? -22.221 23.228 3.383 1.00 53.76 226 VAL A N 1
ATOM 1586 C CA . VAL A 1 246 ? -22.022 24.150 2.266 1.00 49.80 226 VAL A CA 1
ATOM 1587 C C . VAL A 1 246 ? -20.708 23.841 1.565 1.00 49.92 226 VAL A C 1
ATOM 1588 O O . VAL A 1 246 ? -19.997 22.937 1.981 1.00 46.93 226 VAL A O 1
ATOM 1592 N N . ASP A 1 247 ? -20.388 24.579 0.504 1.00 53.95 227 ASP A N 1
ATOM 1593 C CA . ASP A 1 247 ? -19.141 24.350 -0.240 1.00 54.43 227 ASP A CA 1
ATOM 1594 C C . ASP A 1 247 ? -18.065 25.297 0.209 1.00 52.93 227 ASP A C 1
ATOM 1595 O O . ASP A 1 247 ? -18.346 26.399 0.682 1.00 51.08 227 ASP A O 1
ATOM 1600 N N . ILE A 1 248 ? -16.825 24.878 0.019 1.00 52.47 228 ILE A N 1
ATOM 1601 C CA . ILE A 1 248 ? -15.686 25.757 0.232 1.00 57.09 228 ILE A CA 1
ATOM 1602 C C . ILE A 1 248 ? -14.778 25.775 -0.986 1.00 52.96 228 ILE A C 1
ATOM 1603 O O . ILE A 1 248 ? -14.420 24.719 -1.518 1.00 57.56 228 ILE A O 1
ATOM 1608 N N . VAL A 1 249 ? -14.374 26.964 -1.405 1.00 51.30 229 VAL A N 1
ATOM 1609 C CA . VAL A 1 249 ? -13.454 27.080 -2.533 1.00 52.74 229 VAL A CA 1
ATOM 1610 C C . VAL A 1 249 ? -12.087 27.572 -2.039 1.00 53.26 229 VAL A C 1
ATOM 1611 O O . VAL A 1 249 ? -11.992 28.517 -1.257 1.00 51.30 229 VAL A O 1
ATOM 1615 N N . PHE A 1 250 ? -11.032 26.893 -2.466 1.00 56.37 230 PHE A N 1
ATOM 1616 C CA . PHE A 1 250 ? -9.676 27.305 -2.164 1.00 59.16 230 PHE A CA 1
ATOM 1617 C C . PHE A 1 250 ? -9.067 27.717 -3.488 1.00 68.83 230 PHE A C 1
ATOM 1618 O O . PHE A 1 250 ? -8.986 26.904 -4.416 1.00 69.90 230 PHE A O 1
ATOM 1626 N N . ASP A 1 251 ? -8.671 28.985 -3.558 1.00 68.21 231 ASP A N 1
ATOM 1627 C CA . ASP A 1 251 ? -8.187 29.629 -4.768 1.00 65.05 231 ASP A CA 1
ATOM 1628 C C . ASP A 1 251 ? -6.829 30.249 -4.399 1.00 65.03 231 ASP A C 1
ATOM 1629 O O . ASP A 1 251 ? -6.738 31.372 -3.861 1.00 55.50 231 ASP A O 1
ATOM 1634 N N . GLY A 1 252 ? -5.771 29.483 -4.655 1.00 62.98 232 GLY A N 1
ATOM 1635 C CA . GLY A 1 252 ? -4.418 29.907 -4.298 1.00 63.89 232 GLY A CA 1
ATOM 1636 C C . GLY A 1 252 ? -4.295 30.352 -2.848 1.00 65.09 232 GLY A C 1
ATOM 1637 O O . GLY A 1 252 ? -3.783 31.441 -2.555 1.00 68.44 232 GLY A O 1
ATOM 1638 N N . CYS A 1 253 ? -4.778 29.501 -1.941 1.00 64.59 233 CYS A N 1
ATOM 1639 C CA . CYS A 1 253 ? -4.629 29.721 -0.515 1.00 60.31 233 CYS A CA 1
ATOM 1640 C C . CYS A 1 253 ? -3.221 29.334 -0.069 1.00 57.64 233 CYS A C 1
ATOM 1641 O O . CYS A 1 253 ? -2.688 28.270 -0.436 1.00 50.85 233 CYS A O 1
ATOM 1644 N N . PRO A 1 254 ? -2.601 30.220 0.716 1.00 56.35 234 PRO A N 1
ATOM 1645 C CA . PRO A 1 254 ? -1.280 29.945 1.280 1.00 58.25 234 PRO A CA 1
ATOM 1646 C C . PRO A 1 254 ? -1.374 29.046 2.514 1.00 64.38 234 PRO A C 1
ATOM 1647 O O . PRO A 1 254 ? -2.233 29.281 3.354 1.00 66.75 234 PRO A O 1
ATOM 1651 N N . VAL A 1 255 ? -0.526 28.024 2.613 1.00 67.27 235 VAL A N 1
ATOM 1652 C CA . VAL A 1 255 ? -0.429 27.230 3.838 1.00 78.65 235 VAL A CA 1
ATOM 1653 C C . VAL A 1 255 ? 0.998 27.011 4.296 1.00 88.04 235 VAL A C 1
ATOM 1654 O O . VAL A 1 255 ? 1.873 26.765 3.445 1.00 91.67 235 VAL A O 1
ATOM 1658 N N . ASP A 1 256 ? 1.209 27.089 5.623 1.00 91.09 236 ASP A N 1
ATOM 1659 C CA . ASP A 1 256 ? 2.516 26.858 6.286 1.00 94.72 236 ASP A CA 1
ATOM 1660 C C . ASP A 1 256 ? 2.948 25.408 6.198 1.00 94.56 236 ASP A C 1
ATOM 1661 O O . ASP A 1 256 ? 2.099 24.533 6.273 1.00 111.64 236 ASP A O 1
ATOM 1666 N N . ARG A 1 257 ? 4.254 25.160 6.060 1.00 89.30 237 ARG A N 1
ATOM 1667 C CA . ARG A 1 257 ? 4.834 23.813 6.167 1.00 83.69 237 ARG A CA 1
ATOM 1668 C C . ARG A 1 257 ? 4.632 23.190 7.563 1.00 88.37 237 ARG A C 1
ATOM 1669 O O . ARG A 1 257 ? 4.384 21.978 7.682 1.00 84.45 237 ARG A O 1
ATOM 1671 N N . ASP A 1 258 ? 4.736 24.018 8.610 1.00 89.13 238 ASP A N 1
ATOM 1672 C CA . ASP A 1 258 ? 4.463 23.594 10.008 1.00 89.19 238 ASP A CA 1
ATOM 1673 C C . ASP A 1 258 ? 2.962 23.411 10.351 1.00 92.59 238 ASP A C 1
ATOM 1674 O O . ASP A 1 258 ? 2.580 23.040 11.482 1.00 83.45 238 ASP A O 1
ATOM 1679 N N . ARG A 1 259 ? 2.113 23.668 9.366 1.00 95.61 239 ARG A N 1
ATOM 1680 C CA . ARG A 1 259 ? 0.674 23.562 9.559 1.00 84.78 239 ARG A CA 1
ATOM 1681 C C . ARG A 1 259 ? 0.030 22.424 8.708 1.00 82.30 239 ARG A C 1
ATOM 1682 O O . ARG A 1 259 ? -1.187 22.342 8.629 1.00 80.06 239 ARG A O 1
ATOM 1690 N N . VAL A 1 260 ? 0.856 21.545 8.113 1.00 85.82 240 VAL A N 1
ATOM 1691 C CA . VAL A 1 260 ? 0.426 20.354 7.315 1.00 84.39 240 VAL A CA 1
ATOM 1692 C C . VAL A 1 260 ? 0.374 19.025 8.153 1.00 86.03 240 VAL A C 1
ATOM 1693 O O . VAL A 1 260 ? 1.347 18.685 8.848 1.00 78.74 240 VAL A O 1
ATOM 1697 N N . LEU A 1 261 ? -0.747 18.287 8.098 1.00 85.22 241 LEU A N 1
ATOM 1698 C CA . LEU A 1 261 ? -0.853 16.962 8.767 1.00 83.58 241 LEU A CA 1
ATOM 1699 C C . LEU A 1 261 ? -0.594 15.821 7.744 1.00 90.70 241 LEU A C 1
ATOM 1700 O O . LEU A 1 261 ? -1.305 15.707 6.742 1.00 95.88 241 LEU A O 1
ATOM 1705 N N . PRO A 1 262 ? 0.423 14.968 7.987 1.00 95.81 242 PRO A N 1
ATOM 1706 C CA . PRO A 1 262 ? 0.853 14.012 6.932 1.00 99.17 242 PRO A CA 1
ATOM 1707 C C . PRO A 1 262 ? -0.140 12.843 6.697 1.00 97.70 242 PRO A C 1
ATOM 1708 O O . PRO A 1 262 ? -0.695 12.338 7.669 1.00 93.65 242 PRO A O 1
ATOM 1712 N N . ARG A 1 263 ? -0.357 12.420 5.440 1.00 95.27 243 ARG A N 1
ATOM 1713 C CA . ARG A 1 263 ? -1.334 11.340 5.120 1.00 89.11 243 ARG A CA 1
ATOM 1714 C C . ARG A 1 263 ? -0.924 10.346 4.001 1.00 94.04 243 ARG A C 1
ATOM 1715 O O . ARG A 1 263 ? -1.421 10.468 2.886 1.00 110.25 243 ARG A O 1
ATOM 1723 N N . GLY A 1 264 ? -0.069 9.358 4.281 1.00 98.46 244 GLY A N 1
ATOM 1724 C CA . GLY A 1 264 ? 0.179 8.222 3.343 1.00 98.14 244 GLY A CA 1
ATOM 1725 C C . GLY A 1 264 ? 0.236 8.517 1.840 1.00 101.78 244 GLY A C 1
ATOM 1726 O O . GLY A 1 264 ? 0.897 9.483 1.432 1.00 105.79 244 GLY A O 1
ATOM 1727 N N . GLU A 1 265 ? -0.457 7.704 1.020 1.00 94.09 245 GLU A N 1
ATOM 1728 C CA . GLU A 1 265 ? -0.406 7.823 -0.461 1.00 101.24 245 GLU A CA 1
ATOM 1729 C C . GLU A 1 265 ? -1.473 7.023 -1.237 1.00 107.61 245 GLU A C 1
ATOM 1730 O O . GLU A 1 265 ? -1.842 5.937 -0.789 1.00 110.58 245 GLU A O 1
ATOM 1736 N N . PRO A 1 266 ? -1.934 7.524 -2.424 1.00 111.88 246 PRO A N 1
ATOM 1737 C CA . PRO A 1 266 ? -3.001 6.804 -3.154 1.00 105.37 246 PRO A CA 1
ATOM 1738 C C . PRO A 1 266 ? -2.481 5.614 -3.939 1.00 105.52 246 PRO A C 1
ATOM 1739 O O . PRO A 1 266 ? -2.982 4.507 -3.760 1.00 111.49 246 PRO A O 1
ATOM 1743 N N . ASP A 1 270 ? -4.174 0.340 1.317 1.00 63.66 250 ASP A N 1
ATOM 1744 C CA . ASP A 1 270 ? -3.730 0.166 2.706 1.00 75.33 250 ASP A CA 1
ATOM 1745 C C . ASP A 1 270 ? -4.894 -0.067 3.703 1.00 68.15 250 ASP A C 1
ATOM 1746 O O . ASP A 1 270 ? -5.663 0.836 4.016 1.00 65.90 250 ASP A O 1
ATOM 1751 N N . ASP A 1 271 ? -4.991 -1.277 4.229 1.00 67.10 251 ASP A N 1
ATOM 1752 C CA . ASP A 1 271 ? -6.052 -1.602 5.174 1.00 61.53 251 ASP A CA 1
ATOM 1753 C C . ASP A 1 271 ? -5.875 -1.003 6.558 1.00 63.36 251 ASP A C 1
ATOM 1754 O O . ASP A 1 271 ? -6.855 -0.748 7.263 1.00 62.63 251 ASP A O 1
ATOM 1759 N N . ALA A 1 272 ? -4.642 -0.736 6.959 1.00 67.97 252 ALA A N 1
ATOM 1760 C CA . ALA A 1 272 ? -4.467 -0.061 8.243 1.00 68.68 252 ALA A CA 1
ATOM 1761 C C . ALA A 1 272 ? -5.193 1.311 8.322 1.00 64.27 252 ALA A C 1
ATOM 1762 O O . ALA A 1 272 ? -5.507 1.762 9.416 1.00 72.73 252 ALA A O 1
ATOM 1764 N N . ALA A 1 273 ? -5.476 1.954 7.185 1.00 54.25 253 ALA A N 1
ATOM 1765 C CA . ALA A 1 273 ? -6.135 3.275 7.187 1.00 53.91 253 ALA A CA 1
ATOM 1766 C C . ALA A 1 273 ? -7.615 3.180 7.546 1.00 59.11 253 ALA A C 1
ATOM 1767 O O . ALA A 1 273 ? -8.186 4.125 8.114 1.00 62.09 253 ALA A O 1
ATOM 1769 N N . LEU A 1 274 ? -8.230 2.043 7.198 1.00 54.65 254 LEU A N 1
ATOM 1770 C CA . LEU A 1 274 ? -9.605 1.734 7.583 1.00 47.29 254 LEU A CA 1
ATOM 1771 C C . LEU A 1 274 ? -9.966 2.076 9.044 1.00 50.57 254 LEU A C 1
ATOM 1772 O O . LEU A 1 274 ? -11.085 2.561 9.325 1.00 55.65 254 LEU A O 1
ATOM 1777 N N . ALA A 1 275 ? -9.026 1.865 9.964 1.00 48.48 255 ALA A N 1
ATOM 1778 C CA . ALA A 1 275 ? -9.226 2.247 11.361 1.00 47.91 255 ALA A CA 1
ATOM 1779 C C . ALA A 1 275 ? -9.641 3.712 11.488 1.00 52.93 255 ALA A C 1
ATOM 1780 O O . ALA A 1 275 ? -10.638 4.027 12.164 1.00 56.67 255 ALA A O 1
ATOM 1782 N N . GLY A 1 276 ? -8.881 4.595 10.834 1.00 49.23 256 GLY A N 1
ATOM 1783 C CA . GLY A 1 276 ? -9.113 6.027 10.903 1.00 43.06 256 GLY A CA 1
ATOM 1784 C C . GLY A 1 276 ? -10.443 6.321 10.271 1.00 47.63 256 GLY A C 1
ATOM 1785 O O . GLY A 1 276 ? -11.224 7.180 10.757 1.00 50.13 256 GLY A O 1
ATOM 1786 N N . GLN A 1 277 ? -10.737 5.593 9.195 1.00 45.71 257 GLN A N 1
ATOM 1787 C CA . GLN A 1 277 ? -11.986 5.840 8.488 1.00 49.49 257 GLN A CA 1
ATOM 1788 C C . GLN A 1 277 ? -13.218 5.490 9.324 1.00 50.14 257 GLN A C 1
ATOM 1789 O O . GLN A 1 277 ? -14.242 6.170 9.245 1.00 51.34 257 GLN A O 1
ATOM 1795 N N . THR A 1 278 ? -13.089 4.445 10.134 1.00 47.00 258 THR A N 1
ATOM 1796 C CA . THR A 1 278 ? -14.040 4.159 11.178 1.00 49.30 258 THR A CA 1
ATOM 1797 C C . THR A 1 278 ? -14.157 5.257 12.286 1.00 54.11 258 THR A C 1
ATOM 1798 O O . THR A 1 278 ? -15.245 5.834 12.467 1.00 56.12 258 THR A O 1
ATOM 1802 N N . VAL A 1 279 ? -13.072 5.548 13.019 1.00 46.46 259 VAL A N 1
ATOM 1803 C CA . VAL A 1 279 ? -13.116 6.577 14.064 1.00 45.12 259 VAL A CA 1
ATOM 1804 C C . VAL A 1 279 ? -13.850 7.869 13.653 1.00 45.70 259 VAL A C 1
ATOM 1805 O O . VAL A 1 279 ? -14.642 8.425 14.414 1.00 40.05 259 VAL A O 1
ATOM 1809 N N . SER A 1 280 ? -13.630 8.336 12.439 1.00 47.98 260 SER A N 1
ATOM 1810 C CA . SER A 1 280 ? -14.259 9.592 12.017 1.00 48.26 260 SER A CA 1
ATOM 1811 C C . SER A 1 280 ? -15.683 9.509 11.465 1.00 45.42 260 SER A C 1
ATOM 1812 O O . SER A 1 280 ? -16.216 10.506 11.006 1.00 49.45 260 SER A O 1
ATOM 1815 N N . SER A 1 281 ? -16.308 8.344 11.479 1.00 46.37 261 SER A N 1
ATOM 1816 C CA . SER A 1 281 ? -17.645 8.228 10.868 1.00 43.57 261 SER A CA 1
ATOM 1817 C C . SER A 1 281 ? -18.653 7.413 11.656 1.00 44.30 261 SER A C 1
ATOM 1818 O O . SER A 1 281 ? -19.802 7.781 11.709 1.00 49.36 261 SER A O 1
ATOM 1821 N N . ILE A 1 282 ? -18.210 6.328 12.279 1.00 40.84 262 ILE A N 1
ATOM 1822 C CA . ILE A 1 282 ? -19.078 5.384 12.937 1.00 38.18 262 ILE A CA 1
ATOM 1823 C C . ILE A 1 282 ? -20.117 6.040 13.844 1.00 37.44 262 ILE A C 1
ATOM 1824 O O . ILE A 1 282 ? -21.292 5.736 13.710 1.00 40.59 262 ILE A O 1
ATOM 1829 N N . ALA A 1 283 ? -19.711 6.973 14.699 1.00 34.08 263 ALA A N 1
ATOM 1830 C CA . ALA A 1 283 ? -20.653 7.661 15.583 1.00 35.14 263 ALA A CA 1
ATOM 1831 C C . ALA A 1 283 ? -21.875 8.222 14.878 1.00 37.60 263 ALA A C 1
ATOM 1832 O O . ALA A 1 283 ? -22.947 8.326 15.488 1.00 40.22 263 ALA A O 1
ATOM 1834 N N . MET A 1 284 ? -21.720 8.592 13.612 1.00 38.60 264 MET A N 1
ATOM 1835 C CA . MET A 1 284 ? -22.871 9.074 12.844 1.00 41.87 264 MET A CA 1
ATOM 1836 C C . MET A 1 284 ? -24.019 8.063 12.846 1.00 40.07 264 MET A C 1
ATOM 1837 O O . MET A 1 284 ? -25.187 8.462 12.884 1.00 42.80 264 MET A O 1
ATOM 1842 N N . LEU A 1 285 ? -23.720 6.769 12.838 1.00 35.78 265 LEU A N 1
ATOM 1843 C CA . LEU A 1 285 ? -24.823 5.806 13.008 1.00 40.75 265 LEU A CA 1
ATOM 1844 C C . LEU A 1 285 ? -25.800 6.155 14.173 1.00 41.68 265 LEU A C 1
ATOM 1845 O O . LEU A 1 285 ? -26.987 5.816 14.123 1.00 41.87 265 LEU A O 1
ATOM 1850 N N . GLY A 1 286 ? -25.300 6.832 15.214 1.00 41.47 266 GLY A N 1
ATOM 1851 C CA . GLY A 1 286 ? -26.169 7.339 16.274 1.00 41.79 266 GLY A CA 1
ATOM 1852 C C . GLY A 1 286 ? -27.311 8.214 15.779 1.00 43.38 266 GLY A C 1
ATOM 1853 O O . GLY A 1 286 ? -28.442 8.137 16.276 1.00 44.46 266 GLY A O 1
ATOM 1854 N N . ILE A 1 287 ? -27.023 9.042 14.776 1.00 40.97 267 ILE A N 1
ATOM 1855 C CA . ILE A 1 287 ? -28.001 10.022 14.296 1.00 35.54 267 ILE A CA 1
ATOM 1856 C C . ILE A 1 287 ? -29.290 9.311 13.823 1.00 34.53 267 ILE A C 1
ATOM 1857 O O . ILE A 1 287 ? -30.400 9.718 14.160 1.00 33.46 267 ILE A O 1
ATOM 1862 N N . TYR A 1 288 ? -29.138 8.215 13.095 1.00 32.62 268 TYR A N 1
ATOM 1863 C CA . TYR A 1 288 ? -30.288 7.605 12.465 1.00 34.88 268 TYR A CA 1
ATOM 1864 C C . TYR A 1 288 ? -31.095 6.778 13.481 1.00 38.10 268 TYR A C 1
ATOM 1865 O O . TYR A 1 288 ? -32.320 6.618 13.360 1.00 43.43 268 TYR A O 1
ATOM 1874 N N . VAL A 1 289 ? -30.429 6.296 14.509 1.00 32.68 269 VAL A N 1
ATOM 1875 C CA . VAL A 1 289 ? -31.100 5.486 15.482 1.00 34.87 269 VAL A CA 1
ATOM 1876 C C . VAL A 1 289 ? -31.966 6.469 16.281 1.00 36.11 269 VAL A C 1
ATOM 1877 O O . VAL A 1 289 ? -33.155 6.241 16.536 1.00 35.73 269 VAL A O 1
ATOM 1881 N N . GLY A 1 290 ? -31.374 7.599 16.634 1.00 34.72 270 GLY A N 1
ATOM 1882 C CA . GLY A 1 290 ? -32.131 8.666 17.294 1.00 38.95 270 GLY A CA 1
ATOM 1883 C C . GLY A 1 290 ? -33.318 9.152 16.471 1.00 43.52 270 GLY A C 1
ATOM 1884 O O . GLY A 1 290 ? -34.387 9.453 17.029 1.00 39.54 270 GLY A O 1
ATOM 1885 N N . ILE A 1 291 ? -33.142 9.216 15.142 1.00 40.56 271 ILE A N 1
ATOM 1886 C CA . ILE A 1 291 ? -34.239 9.642 14.280 1.00 39.88 271 ILE A CA 1
ATOM 1887 C C . ILE A 1 291 ? -35.348 8.607 14.358 1.00 37.97 271 ILE A C 1
ATOM 1888 O O . ILE A 1 291 ? -36.529 8.934 14.514 1.00 38.54 271 ILE A O 1
ATOM 1893 N N . ALA A 1 292 ? -34.975 7.344 14.252 1.00 35.27 272 ALA A N 1
ATOM 1894 C CA . ALA A 1 292 ? -35.988 6.320 14.275 1.00 34.64 272 ALA A CA 1
ATOM 1895 C C . ALA A 1 292 ? -36.667 6.227 15.647 1.00 38.96 272 ALA A C 1
ATOM 1896 O O . ALA A 1 292 ? -37.887 6.010 15.706 1.00 36.33 272 ALA A O 1
ATOM 1898 N N . GLU A 1 293 ? -35.897 6.447 16.722 1.00 37.02 273 GLU A N 1
ATOM 1899 C CA . GLU A 1 293 ? -36.460 6.553 18.067 1.00 41.60 273 GLU A CA 1
ATOM 1900 C C . GLU A 1 293 ? -37.506 7.671 18.187 1.00 38.74 273 GLU A C 1
ATOM 1901 O O . GLU A 1 293 ? -38.594 7.489 18.746 1.00 45.81 273 GLU A O 1
ATOM 1907 N N . ALA A 1 294 ? -37.176 8.831 17.654 1.00 37.77 274 ALA A N 1
ATOM 1908 C CA . ALA A 1 294 ? -38.099 9.971 17.599 1.00 35.39 274 ALA A CA 1
ATOM 1909 C C . ALA A 1 294 ? -39.365 9.663 16.838 1.00 37.57 274 ALA A C 1
ATOM 1910 O O . ALA A 1 294 ? -40.429 10.021 17.297 1.00 40.30 274 ALA A O 1
ATOM 1912 N N . ALA A 1 295 ? -39.261 8.988 15.692 1.00 37.47 275 ALA A N 1
ATOM 1913 C CA . ALA A 1 295 ? -40.428 8.738 14.887 1.00 37.69 275 ALA A CA 1
ATOM 1914 C C . ALA A 1 295 ? -41.309 7.805 15.664 1.00 38.17 275 ALA A C 1
ATOM 1915 O O . ALA A 1 295 ? -42.535 7.962 15.691 1.00 41.98 275 ALA A O 1
ATOM 1917 N N . ARG A 1 296 ? -40.685 6.818 16.285 1.00 39.11 276 ARG A N 1
ATOM 1918 C CA . ARG A 1 296 ? -41.437 5.826 17.052 1.00 40.44 276 ARG A CA 1
ATOM 1919 C C . ARG A 1 296 ? -42.127 6.495 18.232 1.00 39.79 276 ARG A C 1
ATOM 1920 O O . ARG A 1 296 ? -43.313 6.290 18.408 1.00 44.85 276 ARG A O 1
ATOM 1928 N N . ARG A 1 297 ? -41.422 7.316 19.008 1.00 36.49 277 ARG A N 1
ATOM 1929 C CA . ARG A 1 297 ? -42.095 8.121 20.018 1.00 38.07 277 ARG A CA 1
ATOM 1930 C C . ARG A 1 297 ? -43.331 8.872 19.449 1.00 41.24 277 ARG A C 1
ATOM 1931 O O . ARG A 1 297 ? -44.433 8.781 19.983 1.00 45.42 277 ARG A O 1
ATOM 1939 N N . ILE A 1 298 ? -43.154 9.628 18.366 1.00 45.33 278 ILE A N 1
ATOM 1940 C CA . ILE A 1 298 ? -44.233 10.463 17.827 1.00 43.81 278 ILE A CA 1
ATOM 1941 C C . ILE A 1 298 ? -45.486 9.638 17.494 1.00 49.88 278 ILE A C 1
ATOM 1942 O O . ILE A 1 298 ? -46.612 10.083 17.775 1.00 55.99 278 ILE A O 1
ATOM 1947 N N . ALA A 1 299 ? -45.280 8.438 16.935 1.00 43.94 279 ALA A N 1
ATOM 1948 C CA . ALA A 1 299 ? -46.375 7.582 16.477 1.00 42.75 279 ALA A CA 1
ATOM 1949 C C . ALA A 1 299 ? -47.094 6.877 17.605 1.00 47.14 279 ALA A C 1
ATOM 1950 O O . ALA A 1 299 ? -48.317 6.815 17.601 1.00 54.40 279 ALA A O 1
ATOM 1952 N N . LEU A 1 300 ? -46.348 6.313 18.545 1.00 42.08 280 LEU A N 1
ATOM 1953 C CA . LEU A 1 300 ? -46.963 5.677 19.692 1.00 48.15 280 LEU A CA 1
ATOM 1954 C C . LEU A 1 300 ? -47.818 6.642 20.510 1.00 56.28 280 LEU A C 1
ATOM 1955 O O . LEU A 1 300 ? -48.914 6.297 20.965 1.00 57.94 280 LEU A O 1
ATOM 1960 N N . THR A 1 301 ? -47.333 7.866 20.631 1.00 48.82 281 THR A N 1
ATOM 1961 C CA . THR A 1 301 ? -48.046 8.899 21.317 1.00 51.61 281 THR A CA 1
ATOM 1962 C C . THR A 1 301 ? -49.332 9.095 20.560 1.00 54.94 281 THR A C 1
ATOM 1963 O O . THR A 1 301 ? -50.397 9.128 21.166 1.00 66.90 281 THR A O 1
ATOM 1967 N N . GLU A 1 302 ? -49.248 9.196 19.234 1.00 52.40 282 GLU A N 1
ATOM 1968 C CA . GLU A 1 302 ? -50.449 9.353 18.446 1.00 53.98 282 GLU A CA 1
ATOM 1969 C C . GLU A 1 302 ? -51.402 8.139 18.553 1.00 55.51 282 GLU A C 1
ATOM 1970 O O . GLU A 1 302 ? -52.589 8.321 18.690 1.00 67.54 282 GLU A O 1
ATOM 1976 N N . LEU A 1 303 ? -50.900 6.918 18.585 1.00 51.86 283 LEU A N 1
ATOM 1977 C CA . LEU A 1 303 ? -51.792 5.765 18.678 1.00 52.53 283 LEU A CA 1
ATOM 1978 C C . LEU A 1 303 ? -52.402 5.585 20.071 1.00 55.12 283 LEU A C 1
ATOM 1979 O O . LEU A 1 303 ? -53.562 5.168 20.223 1.00 46.93 283 LEU A O 1
ATOM 1984 N N . ARG A 1 304 ? -51.594 5.865 21.089 1.00 61.69 284 ARG A N 1
ATOM 1985 C CA . ARG A 1 304 ? -52.082 5.913 22.469 1.00 61.18 284 ARG A CA 1
ATOM 1986 C C . ARG A 1 304 ? -53.215 6.964 22.653 1.00 60.15 284 ARG A C 1
ATOM 1987 O O . ARG A 1 304 ? -54.197 6.709 23.337 1.00 55.70 284 ARG A O 1
ATOM 1995 N N . ARG A 1 305 ? -53.094 8.106 21.976 1.00 65.66 285 ARG A N 1
ATOM 1996 C CA . ARG A 1 305 ? -54.143 9.126 21.911 1.00 62.32 285 ARG A CA 1
ATOM 1997 C C . ARG A 1 305 ? -55.426 8.574 21.300 1.00 62.15 285 ARG A C 1
ATOM 1998 O O . ARG A 1 305 ? -56.466 8.746 21.888 1.00 76.96 285 ARG A O 1
ATOM 2006 N N . ARG A 1 306 ? -55.368 7.881 20.161 1.00 60.08 286 ARG A N 1
ATOM 2007 C CA . ARG A 1 306 ? -56.595 7.364 19.509 1.00 62.81 286 ARG A CA 1
ATOM 2008 C C . ARG A 1 306 ? -57.243 6.145 20.155 1.00 65.19 286 ARG A C 1
ATOM 2009 O O . ARG A 1 306 ? -58.378 5.793 19.832 1.00 68.76 286 ARG A O 1
ATOM 2017 N N . GLY A 1 307 ? -56.502 5.465 21.012 1.00 70.79 287 GLY A N 1
ATOM 2018 C CA . GLY A 1 307 ? -56.951 4.204 21.573 1.00 76.68 287 GLY A CA 1
ATOM 2019 C C . GLY A 1 307 ? -57.714 3.251 20.649 1.00 81.03 287 GLY A C 1
ATOM 2020 O O . GLY A 1 307 ? -58.579 2.517 21.111 1.00 93.66 287 GLY A O 1
ATOM 2021 N N . GLY A 1 308 ? -57.431 3.246 19.352 1.00 80.82 288 GLY A N 1
ATOM 2022 C CA . GLY A 1 308 ? -57.868 2.104 18.540 1.00 89.10 288 GLY A CA 1
ATOM 2023 C C . GLY A 1 308 ? -56.939 0.915 18.811 1.00 87.37 288 GLY A C 1
ATOM 2024 O O . GLY A 1 308 ? -56.184 0.913 19.782 1.00 84.39 288 GLY A O 1
ATOM 2025 N N . ALA A 1 309 ? -56.991 -0.101 17.954 1.00 81.68 289 ALA A N 1
ATOM 2026 C CA . ALA A 1 309 ? -55.890 -1.072 17.804 1.00 68.38 289 ALA A CA 1
ATOM 2027 C C . ALA A 1 309 ? -56.214 -1.974 16.627 1.00 64.01 289 ALA A C 1
ATOM 2028 O O . ALA A 1 309 ? -56.323 -3.204 16.791 1.00 63.07 289 ALA A O 1
ATOM 2030 N N . PRO A 1 310 ? -56.423 -1.370 15.440 1.00 60.38 290 PRO A N 1
ATOM 2031 C CA . PRO A 1 310 ? -56.630 -2.180 14.214 1.00 59.24 290 PRO A CA 1
ATOM 2032 C C . PRO A 1 310 ? -55.484 -3.206 13.919 1.00 76.45 290 PRO A C 1
ATOM 2033 O O . PRO A 1 310 ? -54.317 -2.996 14.329 1.00 82.94 290 PRO A O 1
ATOM 2037 N N . ALA A 1 311 ? -55.812 -4.322 13.249 1.00 87.74 291 ALA A N 1
ATOM 2038 C CA . ALA A 1 311 ? -54.910 -5.529 13.203 1.00 72.77 291 ALA A CA 1
ATOM 2039 C C . ALA A 1 311 ? -53.584 -5.308 12.473 1.00 74.02 291 ALA A C 1
ATOM 2040 O O . ALA A 1 311 ? -52.604 -6.087 12.719 1.00 57.53 291 ALA A O 1
ATOM 2042 N N . GLY A 1 312 ? -53.600 -4.269 11.588 1.00 56.82 292 GLY A N 1
ATOM 2043 C CA . GLY A 1 312 ? -52.425 -3.686 10.967 1.00 44.62 292 GLY A CA 1
ATOM 2044 C C . GLY A 1 312 ? -51.509 -2.897 11.917 1.00 47.93 292 GLY A C 1
ATOM 2045 O O . GLY A 1 312 ? -50.288 -2.941 11.792 1.00 55.76 292 GLY A O 1
ATOM 2046 N N . VAL A 1 313 ? -52.093 -2.156 12.849 1.00 41.93 293 VAL A N 1
ATOM 2047 C CA . VAL A 1 313 ? -51.376 -1.355 13.802 1.00 38.10 293 VAL A CA 1
ATOM 2048 C C . VAL A 1 313 ? -50.555 -2.224 14.767 1.00 44.70 293 VAL A C 1
ATOM 2049 O O . VAL A 1 313 ? -49.349 -1.987 14.947 1.00 47.00 293 VAL A O 1
ATOM 2053 N N . ARG A 1 314 ? -51.167 -3.234 15.384 1.00 41.87 294 ARG A N 1
ATOM 2054 C CA . ARG A 1 314 ? -50.383 -4.125 16.231 1.00 41.51 294 ARG A CA 1
ATOM 2055 C C . ARG A 1 314 ? -49.232 -4.746 15.457 1.00 44.97 294 ARG A C 1
ATOM 2056 O O . ARG A 1 314 ? -48.110 -4.778 15.941 1.00 52.93 294 ARG A O 1
ATOM 2064 N N . THR A 1 315 ? -49.484 -5.269 14.266 1.00 45.29 295 THR A N 1
ATOM 2065 C CA . THR A 1 315 ? -48.388 -5.934 13.554 1.00 46.23 295 THR A CA 1
ATOM 2066 C C . THR A 1 315 ? -47.239 -4.956 13.296 1.00 45.55 295 THR A C 1
ATOM 2067 O O . THR A 1 315 ? -46.099 -5.280 13.583 1.00 43.91 295 THR A O 1
ATOM 2071 N N . THR A 1 316 ? -47.548 -3.768 12.774 1.00 37.52 296 THR A N 1
ATOM 2072 C CA . THR A 1 316 ? -46.509 -2.794 12.468 1.00 39.29 296 THR A CA 1
ATOM 2073 C C . THR A 1 316 ? -45.707 -2.418 13.730 1.00 41.34 296 THR A C 1
ATOM 2074 O O . THR A 1 316 ? -44.481 -2.400 13.725 1.00 46.27 296 THR A O 1
ATOM 2078 N N . VAL A 1 317 ? -46.406 -2.068 14.799 1.00 40.19 297 VAL A N 1
ATOM 2079 C CA . VAL A 1 317 ? -45.734 -1.607 15.993 1.00 40.44 297 VAL A CA 1
ATOM 2080 C C . VAL A 1 317 ? -44.764 -2.695 16.467 1.00 40.48 297 VAL A C 1
ATOM 2081 O O . VAL A 1 317 ? -43.662 -2.387 16.932 1.00 39.14 297 VAL A O 1
ATOM 2085 N N . ALA A 1 318 ? -45.142 -3.960 16.332 1.00 36.27 298 ALA A N 1
ATOM 2086 C CA . ALA A 1 318 ? -44.209 -4.976 16.758 1.00 41.97 298 ALA A CA 1
ATOM 2087 C C . ALA A 1 318 ? -42.969 -4.910 15.862 1.00 40.52 298 ALA A C 1
ATOM 2088 O O . ALA A 1 318 ? -41.810 -4.986 16.286 1.00 46.67 298 ALA A O 1
ATOM 2090 N N . GLU A 1 319 ? -43.217 -4.727 14.608 1.00 38.76 299 GLU A N 1
ATOM 2091 C CA . GLU A 1 319 ? -42.168 -4.907 13.683 1.00 44.97 299 GLU A CA 1
ATOM 2092 C C . GLU A 1 319 ? -41.185 -3.727 13.741 1.00 43.34 299 GLU A C 1
ATOM 2093 O O . GLU A 1 319 ? -39.989 -3.879 13.501 1.00 48.55 299 GLU A O 1
ATOM 2099 N N . ILE A 1 320 ? -41.715 -2.564 14.068 1.00 39.88 300 ILE A N 1
ATOM 2100 C CA . ILE A 1 320 ? -40.949 -1.370 14.281 1.00 36.05 300 ILE A CA 1
ATOM 2101 C C . ILE A 1 320 ? -40.054 -1.579 15.452 1.00 39.60 300 ILE A C 1
ATOM 2102 O O . ILE A 1 320 ? -38.829 -1.469 15.324 1.00 42.88 300 ILE A O 1
ATOM 2107 N N . ASP A 1 321 ? -40.664 -1.873 16.599 1.00 37.32 301 ASP A N 1
ATOM 2108 C CA . ASP A 1 321 ? -39.910 -2.149 17.802 1.00 37.87 301 ASP A CA 1
ATOM 2109 C C . ASP A 1 321 ? -38.817 -3.268 17.662 1.00 39.56 301 ASP A C 1
ATOM 2110 O O . ASP A 1 321 ? -37.698 -3.134 18.194 1.00 45.18 301 ASP A O 1
ATOM 2115 N N . ALA A 1 322 ? -39.111 -4.330 16.930 1.00 34.94 302 ALA A N 1
ATOM 2116 C CA . ALA A 1 322 ? -38.133 -5.380 16.662 1.00 35.71 302 ALA A CA 1
ATOM 2117 C C . ALA A 1 322 ? -36.912 -4.799 15.928 1.00 39.65 302 ALA A C 1
ATOM 2118 O O . ALA A 1 322 ? -35.748 -4.971 16.368 1.00 40.59 302 ALA A O 1
ATOM 2120 N N . ARG A 1 323 ? -37.173 -4.118 14.804 1.00 37.00 303 ARG A N 1
ATOM 2121 C CA . ARG A 1 323 ? -36.116 -3.402 14.092 1.00 34.98 303 ARG A CA 1
ATOM 2122 C C . ARG A 1 323 ? -35.314 -2.411 14.991 1.00 35.22 303 ARG A C 1
ATOM 2123 O O . ARG A 1 323 ? -34.101 -2.387 14.905 1.00 35.00 303 ARG A O 1
ATOM 2131 N N . LEU A 1 324 ? -35.973 -1.620 15.837 1.00 33.79 304 LEU A N 1
ATOM 2132 C CA . LEU A 1 324 ? -35.251 -0.745 16.747 1.00 34.37 304 LEU A CA 1
ATOM 2133 C C . LEU A 1 324 ? -34.296 -1.553 17.607 1.00 37.85 304 LEU A C 1
ATOM 2134 O O . LEU A 1 324 ? -33.133 -1.156 17.807 1.00 38.10 304 LEU A O 1
ATOM 2139 N N . PHE A 1 325 ? -34.782 -2.689 18.111 1.00 36.11 305 PHE A N 1
ATOM 2140 C CA . PHE A 1 325 ? -33.960 -3.539 18.926 1.00 33.34 305 PHE A CA 1
ATOM 2141 C C . PHE A 1 325 ? -32.720 -3.987 18.145 1.00 36.59 305 PHE A C 1
ATOM 2142 O O . PHE A 1 325 ? -31.604 -3.865 18.651 1.00 41.61 305 PHE A O 1
ATOM 2150 N N . ALA A 1 326 ? -32.906 -4.499 16.924 1.00 35.95 306 ALA A N 1
ATOM 2151 C CA . ALA A 1 326 ? -31.778 -4.836 16.054 1.00 42.05 306 ALA A CA 1
ATOM 2152 C C . ALA A 1 326 ? -30.790 -3.668 15.826 1.00 46.53 306 ALA A C 1
ATOM 2153 O O . ALA A 1 326 ? -29.566 -3.859 15.911 1.00 52.38 306 ALA A O 1
ATOM 2155 N N . LEU A 1 327 ? -31.318 -2.475 15.553 1.00 45.12 307 LEU A N 1
ATOM 2156 C CA . LEU A 1 327 ? -30.477 -1.288 15.349 1.00 47.56 307 LEU A CA 1
ATOM 2157 C C . LEU A 1 327 ? -29.676 -1.001 16.593 1.00 46.19 307 LEU A C 1
ATOM 2158 O O . LEU A 1 327 ? -28.445 -0.872 16.501 1.00 41.52 307 LEU A O 1
ATOM 2163 N N . HIS A 1 328 ? -30.378 -0.901 17.728 1.00 40.36 308 HIS A N 1
ATOM 2164 C CA . HIS A 1 328 ? -29.736 -0.625 19.001 1.00 44.45 308 HIS A CA 1
ATOM 2165 C C . HIS A 1 328 ? -28.596 -1.569 19.290 1.00 45.53 308 HIS A C 1
ATOM 2166 O O . HIS A 1 328 ? -27.514 -1.131 19.688 1.00 45.00 308 HIS A O 1
ATOM 2173 N N . THR A 1 329 ? -28.799 -2.867 19.081 1.00 44.53 309 THR A N 1
ATOM 2174 C CA . THR A 1 329 ? -27.750 -3.826 19.430 1.00 44.48 309 THR A CA 1
ATOM 2175 C C . THR A 1 329 ? -26.636 -3.850 18.378 1.00 45.04 309 THR A C 1
ATOM 2176 O O . THR A 1 329 ? -25.458 -3.911 18.728 1.00 49.06 309 THR A O 1
ATOM 2180 N N . ALA A 1 330 ? -26.989 -3.841 17.099 1.00 42.21 310 ALA A N 1
ATOM 2181 C CA . ALA A 1 330 ? -25.947 -3.914 16.092 1.00 39.17 310 ALA A CA 1
ATOM 2182 C C . ALA A 1 330 ? -25.069 -2.662 16.117 1.00 38.29 310 ALA A C 1
ATOM 2183 O O . ALA A 1 330 ? -23.885 -2.721 15.896 1.00 39.76 310 ALA A O 1
ATOM 2185 N N . VAL A 1 331 ? -25.649 -1.515 16.381 1.00 38.47 311 VAL A N 1
ATOM 2186 C CA . VAL A 1 331 ? -24.855 -0.296 16.347 1.00 38.95 311 VAL A CA 1
ATOM 2187 C C . VAL A 1 331 ? -23.939 -0.254 17.585 1.00 42.63 311 VAL A C 1
ATOM 2188 O O . VAL A 1 331 ? -22.752 0.022 17.468 1.00 46.15 311 VAL A O 1
ATOM 2192 N N . ALA A 1 332 ? -24.458 -0.600 18.756 1.00 46.24 312 ALA A N 1
ATOM 2193 C CA . ALA A 1 332 ? -23.623 -0.624 19.968 1.00 43.41 312 ALA A CA 1
ATOM 2194 C C . ALA A 1 332 ? -22.445 -1.579 19.831 1.00 42.67 312 ALA A C 1
ATOM 2195 O O . ALA A 1 332 ? -21.329 -1.275 20.277 1.00 48.01 312 ALA A O 1
ATOM 2197 N N . SER A 1 333 ? -22.682 -2.705 19.170 1.00 40.83 313 SER A N 1
ATOM 2198 C CA . SER A 1 333 ? -21.662 -3.735 19.039 1.00 42.27 313 SER A CA 1
ATOM 2199 C C . SER A 1 333 ? -20.530 -3.220 18.236 1.00 43.91 313 SER A C 1
ATOM 2200 O O . SER A 1 333 ? -19.397 -3.480 18.570 1.00 49.05 313 SER A O 1
ATOM 2203 N N . ALA A 1 334 ? -20.844 -2.491 17.167 1.00 44.06 314 ALA A N 1
ATOM 2204 C CA . ALA A 1 334 ? -19.822 -1.964 16.264 1.00 42.75 314 ALA A CA 1
ATOM 2205 C C . ALA A 1 334 ? -19.045 -0.852 16.933 1.00 45.37 314 ALA A C 1
ATOM 2206 O O . ALA A 1 334 ? -17.820 -0.778 16.811 1.00 58.07 314 ALA A O 1
ATOM 2208 N N . LEU A 1 335 ? -19.767 -0.013 17.658 1.00 44.06 315 LEU A N 1
ATOM 2209 C CA . LEU A 1 335 ? -19.183 0.987 18.506 1.00 41.21 315 LEU A CA 1
ATOM 2210 C C . LEU A 1 335 ? -18.213 0.362 19.528 1.00 47.27 315 LEU A C 1
ATOM 2211 O O . LEU A 1 335 ? -17.090 0.866 19.694 1.00 45.76 315 LEU A O 1
ATOM 2216 N N . THR A 1 336 ? -18.622 -0.740 20.175 1.00 42.26 316 THR A N 1
ATOM 2217 C CA . THR A 1 336 ? -17.813 -1.336 21.204 1.00 41.49 316 THR A CA 1
ATOM 2218 C C . THR A 1 336 ? -16.488 -1.858 20.644 1.00 46.93 316 THR A C 1
ATOM 2219 O O . THR A 1 336 ? -15.415 -1.609 21.225 1.00 53.01 316 THR A O 1
ATOM 2223 N N . THR A 1 337 ? -16.557 -2.535 19.500 1.00 43.72 317 THR A N 1
ATOM 2224 C CA . THR A 1 337 ? -15.373 -2.950 18.794 1.00 40.16 317 THR A CA 1
ATOM 2225 C C . THR A 1 337 ? -14.476 -1.763 18.475 1.00 46.54 317 THR A C 1
ATOM 2226 O O . THR A 1 337 ? -13.269 -1.819 18.725 1.00 53.61 317 THR A O 1
ATOM 2230 N N . ALA A 1 338 ? -15.027 -0.700 17.886 1.00 45.25 318 ALA A N 1
ATOM 2231 C CA . ALA A 1 338 ? -14.166 0.438 17.553 1.00 45.28 318 ALA A CA 1
ATOM 2232 C C . ALA A 1 338 ? -13.484 1.028 18.791 1.00 44.92 318 ALA A C 1
ATOM 2233 O O . ALA A 1 338 ? -12.310 1.346 18.743 1.00 46.53 318 ALA A O 1
ATOM 2235 N N . ASP A 1 339 ? -14.211 1.153 19.899 1.00 44.88 319 ASP A N 1
ATOM 2236 C CA . ASP A 1 339 ? -13.628 1.657 21.138 1.00 46.02 319 ASP A CA 1
ATOM 2237 C C . ASP A 1 339 ? -12.522 0.721 21.611 1.00 50.28 319 ASP A C 1
ATOM 2238 O O . ASP A 1 339 ? -11.513 1.169 22.130 1.00 56.64 319 ASP A O 1
ATOM 2243 N N . ARG A 1 340 ? -12.725 -0.578 21.481 1.00 49.11 320 ARG A N 1
ATOM 2244 C CA . ARG A 1 340 ? -11.751 -1.500 22.031 1.00 51.15 320 ARG A CA 1
ATOM 2245 C C . ARG A 1 340 ? -10.417 -1.446 21.254 1.00 53.91 320 ARG A C 1
ATOM 2246 O O . ARG A 1 340 ? -9.361 -1.448 21.862 1.00 55.91 320 ARG A O 1
ATOM 2254 N N . LEU A 1 341 ? -10.480 -1.353 19.926 1.00 47.97 321 LEU A N 1
ATOM 2255 C CA . LEU A 1 341 ? -9.293 -1.211 19.098 1.00 48.54 321 LEU A CA 1
ATOM 2256 C C . LEU A 1 341 ? -8.764 0.237 18.920 1.00 51.12 321 LEU A C 1
ATOM 2257 O O . LEU A 1 341 ? -7.594 0.451 18.539 1.00 51.34 321 LEU A O 1
ATOM 2262 N N . ALA A 1 342 ? -9.614 1.223 19.182 1.00 53.27 322 ALA A N 1
ATOM 2263 C CA . ALA A 1 342 ? -9.220 2.649 19.079 1.00 57.06 322 ALA A CA 1
ATOM 2264 C C . ALA A 1 342 ? -7.822 2.946 19.609 1.00 53.61 322 ALA A C 1
ATOM 2265 O O . ALA A 1 342 ? -7.105 3.742 19.019 1.00 52.04 322 ALA A O 1
ATOM 2267 N N . ASP A 1 343 ? -7.448 2.341 20.728 1.00 56.63 323 ASP A N 1
ATOM 2268 C CA . ASP A 1 343 ? -6.166 2.689 21.328 1.00 69.62 323 ASP A CA 1
ATOM 2269 C C . ASP A 1 343 ? -5.155 1.572 21.380 1.00 68.72 323 ASP A C 1
ATOM 2270 O O . ASP A 1 343 ? -4.231 1.583 22.187 1.00 73.36 323 ASP A O 1
ATOM 2275 N N . ASP A 1 344 ? -5.333 0.614 20.488 1.00 71.91 324 ASP A N 1
ATOM 2276 C CA . ASP A 1 344 ? -4.607 -0.620 20.575 1.00 68.02 324 ASP A CA 1
ATOM 2277 C C . ASP A 1 344 ? -3.889 -0.833 19.272 1.00 69.78 324 ASP A C 1
ATOM 2278 O O . ASP A 1 344 ? -4.502 -1.258 18.280 1.00 69.59 324 ASP A O 1
ATOM 2283 N N . LEU A 1 345 ? -2.590 -0.539 19.301 1.00 68.21 325 LEU A N 1
ATOM 2284 C CA . LEU A 1 345 ? -1.774 -0.514 18.098 1.00 72.66 325 LEU A CA 1
ATOM 2285 C C . LEU A 1 345 ? -0.933 -1.779 17.910 1.00 75.18 325 LEU A C 1
ATOM 2286 O O . LEU A 1 345 ? 0.036 -1.804 17.140 1.00 73.06 325 LEU A O 1
ATOM 2291 N N . SER A 1 346 ? -1.357 -2.854 18.567 1.00 79.06 326 SER A N 1
ATOM 2292 C CA . SER A 1 346 ? -0.398 -3.868 18.979 1.00 84.23 326 SER A CA 1
ATOM 2293 C C . SER A 1 346 ? -0.186 -5.051 18.045 1.00 89.15 326 SER A C 1
ATOM 2294 O O . SER A 1 346 ? 0.876 -5.656 18.085 1.00 101.62 326 SER A O 1
ATOM 2297 N N . GLY A 1 347 ? -1.150 -5.396 17.211 1.00 73.27 327 GLY A N 1
ATOM 2298 C CA . GLY A 1 347 ? -0.889 -6.510 16.319 1.00 67.61 327 GLY A CA 1
ATOM 2299 C C . GLY A 1 347 ? -0.530 -6.018 14.932 1.00 70.89 327 GLY A C 1
ATOM 2300 O O . GLY A 1 347 ? 0.168 -5.004 14.755 1.00 71.87 327 GLY A O 1
ATOM 2301 N N . ASP A 1 348 ? -1.020 -6.772 13.955 1.00 65.13 328 ASP A N 1
ATOM 2302 C CA . ASP A 1 348 ? -1.112 -6.370 12.567 1.00 64.90 328 ASP A CA 1
ATOM 2303 C C . ASP A 1 348 ? -2.103 -5.194 12.412 1.00 68.75 328 ASP A C 1
ATOM 2304 O O . ASP A 1 348 ? -3.312 -5.338 12.668 1.00 66.17 328 ASP A O 1
ATOM 2309 N N . LEU A 1 349 ? -1.594 -4.051 11.962 1.00 67.29 329 LEU A N 1
ATOM 2310 C CA . LEU A 1 349 ? -2.427 -2.872 11.698 1.00 64.84 329 LEU A CA 1
ATOM 2311 C C . LEU A 1 349 ? -3.465 -3.008 10.543 1.00 60.87 329 LEU A C 1
ATOM 2312 O O . LEU A 1 349 ? -4.514 -2.359 10.536 1.00 63.70 329 LEU A O 1
ATOM 2317 N N . ALA A 1 350 ? -3.189 -3.853 9.569 1.00 55.24 330 ALA A N 1
ATOM 2318 C CA . ALA A 1 350 ? -4.149 -4.045 8.475 1.00 58.31 330 ALA A CA 1
ATOM 2319 C C . ALA A 1 350 ? -5.341 -4.814 8.979 1.00 59.07 330 ALA A C 1
ATOM 2320 O O . ALA A 1 350 ? -6.473 -4.489 8.653 1.00 61.47 330 ALA A O 1
ATOM 2322 N N . ALA A 1 351 ? -5.054 -5.864 9.733 1.00 55.09 331 ALA A N 1
ATOM 2323 C CA . ALA A 1 351 ? -6.051 -6.634 10.429 1.00 54.76 331 ALA A CA 1
ATOM 2324 C C . ALA A 1 351 ? -6.835 -5.742 11.342 1.00 53.79 331 ALA A C 1
ATOM 2325 O O . ALA A 1 351 ? -8.044 -5.880 11.405 1.00 60.28 331 ALA A O 1
ATOM 2327 N N . ARG A 1 352 ? -6.158 -4.858 12.068 1.00 48.26 332 ARG A N 1
ATOM 2328 C CA . ARG A 1 352 ? -6.868 -4.020 13.015 1.00 49.17 332 ARG A CA 1
ATOM 2329 C C . ARG A 1 352 ? -7.872 -3.135 12.261 1.00 53.37 332 ARG A C 1
ATOM 2330 O O . ARG A 1 352 ? -9.022 -2.942 12.708 1.00 52.09 332 ARG A O 1
ATOM 2338 N N . GLY A 1 353 ? -7.438 -2.618 11.105 1.00 55.52 333 GLY A N 1
ATOM 2339 C CA . GLY A 1 353 ? -8.306 -1.831 10.217 1.00 51.99 333 GLY A CA 1
ATOM 2340 C C . GLY A 1 353 ? -9.575 -2.596 9.816 1.00 54.68 333 GLY A C 1
ATOM 2341 O O . GLY A 1 353 ? -10.700 -2.156 10.092 1.00 54.79 333 GLY A O 1
ATOM 2342 N N . ARG A 1 354 ? -9.395 -3.750 9.186 1.00 49.59 334 ARG A N 1
ATOM 2343 C CA . ARG A 1 354 ? -10.518 -4.584 8.796 1.00 52.10 334 ARG A CA 1
ATOM 2344 C C . ARG A 1 354 ? -11.456 -4.867 9.982 1.00 56.48 334 ARG A C 1
ATOM 2345 O O . ARG A 1 354 ? -12.699 -4.819 9.841 1.00 61.03 334 ARG A O 1
ATOM 2353 N N . ALA A 1 355 ? -10.867 -5.114 11.154 1.00 50.79 335 ALA A N 1
ATOM 2354 C CA . ALA A 1 355 ? -11.646 -5.541 12.308 1.00 49.35 335 ALA A CA 1
ATOM 2355 C C . ALA A 1 355 ? -12.598 -4.442 12.801 1.00 47.72 335 ALA A C 1
ATOM 2356 O O . ALA A 1 355 ? -13.554 -4.723 13.515 1.00 45.00 335 ALA A O 1
ATOM 2358 N N . MET A 1 356 ? -12.312 -3.201 12.433 1.00 45.51 336 MET A N 1
ATOM 2359 C CA . MET A 1 356 ? -13.084 -2.058 12.891 1.00 50.19 336 MET A CA 1
ATOM 2360 C C . MET A 1 356 ? -14.133 -1.668 11.835 1.00 50.44 336 MET A C 1
ATOM 2361 O O . MET A 1 356 ? -15.241 -1.267 12.171 1.00 45.46 336 MET A O 1
ATOM 2366 N N . MET A 1 357 ? -13.747 -1.792 10.562 1.00 48.16 337 MET A N 1
ATOM 2367 C CA . MET A 1 357 ? -14.541 -1.343 9.442 1.00 44.53 337 MET A CA 1
ATOM 2368 C C . MET A 1 357 ? -15.642 -2.364 9.170 1.00 49.39 337 MET A C 1
ATOM 2369 O O . MET A 1 357 ? -16.783 -1.982 8.889 1.00 47.95 337 MET A O 1
ATOM 2374 N N . THR A 1 358 ? -15.313 -3.658 9.287 1.00 46.94 338 THR A N 1
ATOM 2375 C CA . THR A 1 358 ? -16.291 -4.713 9.027 1.00 44.07 338 THR A CA 1
ATOM 2376 C C . THR A 1 358 ? -17.588 -4.607 9.888 1.00 43.04 338 THR A C 1
ATOM 2377 O O . THR A 1 358 ? -18.656 -4.407 9.335 1.00 44.46 338 THR A O 1
ATOM 2381 N N . PRO A 1 359 ? -17.501 -4.655 11.224 1.00 40.66 339 PRO A N 1
ATOM 2382 C CA . PRO A 1 359 ? -18.733 -4.387 12.034 1.00 43.63 339 PRO A CA 1
ATOM 2383 C C . PRO A 1 359 ? -19.393 -3.032 11.717 1.00 43.57 339 PRO A C 1
ATOM 2384 O O . PRO A 1 359 ? -20.610 -2.962 11.475 1.00 42.43 339 PRO A O 1
ATOM 2388 N N . PHE A 1 360 ? -18.581 -1.979 11.664 1.00 40.21 340 PHE A N 1
ATOM 2389 C CA . PHE A 1 360 ? -19.042 -0.681 11.185 1.00 41.21 340 PHE A CA 1
ATOM 2390 C C . PHE A 1 360 ? -19.922 -0.819 9.921 1.00 41.72 340 PHE A C 1
ATOM 2391 O O . PHE A 1 360 ? -21.049 -0.346 9.929 1.00 41.44 340 PHE A O 1
ATOM 2399 N N . GLN A 1 361 ? -19.448 -1.523 8.897 1.00 39.27 341 GLN A N 1
ATOM 2400 C CA . GLN A 1 361 ? -20.194 -1.646 7.655 1.00 42.78 341 GLN A CA 1
ATOM 2401 C C . GLN A 1 361 ? -21.436 -2.473 7.732 1.00 44.78 341 GLN A C 1
ATOM 2402 O O . GLN A 1 361 ? -22.436 -2.188 7.036 1.00 52.75 341 GLN A O 1
ATOM 2408 N N . TYR A 1 362 ? -21.391 -3.521 8.539 1.00 41.82 342 TYR A N 1
ATOM 2409 C CA . TYR A 1 362 ? -22.600 -4.315 8.733 1.00 38.45 342 TYR A CA 1
ATOM 2410 C C . TYR A 1 362 ? -23.699 -3.446 9.398 1.00 40.50 342 TYR A C 1
ATOM 2411 O O . TYR A 1 362 ? -24.852 -3.410 8.930 1.00 42.84 342 TYR A O 1
ATOM 2420 N N . ALA A 1 363 ? -23.340 -2.746 10.480 1.00 34.48 343 ALA A N 1
ATOM 2421 C CA . ALA A 1 363 ? -24.303 -1.928 11.190 1.00 33.96 343 ALA A CA 1
ATOM 2422 C C . ALA A 1 363 ? -24.863 -0.832 10.268 1.00 41.07 343 ALA A C 1
ATOM 2423 O O . ALA A 1 363 ? -26.078 -0.618 10.228 1.00 41.34 343 ALA A O 1
ATOM 2425 N N . LYS A 1 364 ? -23.985 -0.194 9.482 1.00 44.25 344 LYS A N 1
ATOM 2426 C CA . LYS A 1 364 ? -24.404 0.832 8.535 1.00 44.02 344 LYS A CA 1
ATOM 2427 C C . LYS A 1 364 ? -25.437 0.278 7.566 1.00 43.58 344 LYS A C 1
ATOM 2428 O O . LYS A 1 364 ? -26.488 0.875 7.332 1.00 48.12 344 LYS A O 1
ATOM 2434 N N . LEU A 1 365 ? -25.160 -0.898 7.051 1.00 42.72 345 LEU A N 1
ATOM 2435 C CA . LEU A 1 365 ? -26.060 -1.528 6.127 1.00 40.54 345 LEU A CA 1
ATOM 2436 C C . LEU A 1 365 ? -27.440 -1.715 6.789 1.00 49.65 345 LEU A C 1
ATOM 2437 O O . LEU A 1 365 ? -28.465 -1.357 6.186 1.00 58.67 345 LEU A O 1
ATOM 2442 N N . LEU A 1 366 ? -27.462 -2.215 8.030 1.00 46.34 346 LEU A N 1
ATOM 2443 C CA . LEU A 1 366 ? -28.719 -2.440 8.766 1.00 44.56 346 LEU A CA 1
ATOM 2444 C C . LEU A 1 366 ? -29.426 -1.132 9.060 1.00 42.78 346 LEU A C 1
ATOM 2445 O O . LEU A 1 366 ? -30.637 -0.994 8.816 1.00 42.76 346 LEU A O 1
ATOM 2450 N N . VAL A 1 367 ? -28.665 -0.182 9.604 1.00 40.90 347 VAL A N 1
ATOM 2451 C CA . VAL A 1 367 ? -29.181 1.165 9.902 1.00 41.04 347 VAL A CA 1
ATOM 2452 C C . VAL A 1 367 ? -29.751 1.811 8.629 1.00 45.66 347 VAL A C 1
ATOM 2453 O O . VAL A 1 367 ? -30.804 2.428 8.674 1.00 48.94 347 VAL A O 1
ATOM 2457 N N . ASN A 1 368 ? -29.074 1.660 7.496 1.00 41.99 348 ASN A N 1
ATOM 2458 C CA . ASN A 1 368 ? -29.537 2.370 6.347 1.00 42.88 348 ASN A CA 1
ATOM 2459 C C . ASN A 1 368 ? -30.823 1.771 5.845 1.00 44.80 348 ASN A C 1
ATOM 2460 O O . ASN A 1 368 ? -31.627 2.504 5.275 1.00 46.39 348 ASN A O 1
ATOM 2465 N N . ARG A 1 369 ? -31.007 0.453 6.027 1.00 47.74 349 ARG A N 1
ATOM 2466 C CA . ARG A 1 369 ? -32.237 -0.210 5.583 1.00 42.98 349 ARG A CA 1
ATOM 2467 C C . ARG A 1 369 ? -33.288 0.084 6.611 1.00 45.20 349 ARG A C 1
ATOM 2468 O O . ARG A 1 369 ? -34.338 0.569 6.262 1.00 49.90 349 ARG A O 1
ATOM 2476 N N . HIS A 1 370 ? -32.995 -0.131 7.888 1.00 42.52 350 HIS A N 1
ATOM 2477 C CA . HIS A 1 370 ? -34.081 -0.204 8.857 1.00 43.32 350 HIS A CA 1
ATOM 2478 C C . HIS A 1 370 ? -34.470 1.096 9.468 1.00 43.85 350 HIS A C 1
ATOM 2479 O O . HIS A 1 370 ? -35.591 1.273 9.929 1.00 45.45 350 HIS A O 1
ATOM 2486 N N . SER A 1 371 ? -33.553 2.032 9.457 1.00 41.46 351 SER A N 1
ATOM 2487 C CA . SER A 1 371 ? -33.846 3.379 9.896 1.00 42.30 351 SER A CA 1
ATOM 2488 C C . SER A 1 371 ? -35.041 3.972 9.144 1.00 40.85 351 SER A C 1
ATOM 2489 O O . SER A 1 371 ? -35.999 4.461 9.732 1.00 39.19 351 SER A O 1
ATOM 2492 N N . VAL A 1 372 ? -34.915 3.940 7.820 1.00 41.22 352 VAL A N 1
ATOM 2493 C CA . VAL A 1 372 ? -35.805 4.531 6.856 1.00 37.68 352 VAL A CA 1
ATOM 2494 C C . VAL A 1 372 ? -37.106 3.747 7.015 1.00 39.25 352 VAL A C 1
ATOM 2495 O O . VAL A 1 372 ? -38.209 4.319 7.093 1.00 40.90 352 VAL A O 1
ATOM 2499 N N . GLY A 1 373 ? -36.977 2.430 7.102 1.00 33.92 353 GLY A N 1
ATOM 2500 C CA . GLY A 1 373 ? -38.152 1.578 7.211 1.00 34.94 353 GLY A CA 1
ATOM 2501 C C . GLY A 1 373 ? -38.965 1.861 8.457 1.00 39.17 353 GLY A C 1
ATOM 2502 O O . GLY A 1 373 ? -40.188 1.903 8.366 1.00 42.58 353 GLY A O 1
ATOM 2503 N N . VAL A 1 374 ? -38.297 2.014 9.619 1.00 35.33 354 VAL A N 1
ATOM 2504 C CA . VAL A 1 374 ? -38.963 2.400 10.866 1.00 34.15 354 VAL A CA 1
ATOM 2505 C C . VAL A 1 374 ? -39.652 3.747 10.648 1.00 37.09 354 VAL A C 1
ATOM 2506 O O . VAL A 1 374 ? -40.858 3.911 10.889 1.00 44.17 354 VAL A O 1
ATOM 2510 N N . VAL A 1 375 ? -38.907 4.722 10.165 1.00 35.68 355 VAL A N 1
ATOM 2511 C CA . VAL A 1 375 ? -39.524 5.997 9.927 1.00 35.77 355 VAL A CA 1
ATOM 2512 C C . VAL A 1 375 ? -40.718 5.910 8.981 1.00 35.57 355 VAL A C 1
ATOM 2513 O O . VAL A 1 375 ? -41.720 6.552 9.203 1.00 40.01 355 VAL A O 1
ATOM 2517 N N . ASP A 1 376 ? -40.627 5.115 7.931 1.00 39.03 356 ASP A N 1
ATOM 2518 C CA . ASP A 1 376 ? -41.721 5.047 6.975 1.00 38.29 356 ASP A CA 1
ATOM 2519 C C . ASP A 1 376 ? -42.970 4.479 7.654 1.00 40.41 356 ASP A C 1
ATOM 2520 O O . ASP A 1 376 ? -44.081 5.012 7.496 1.00 42.96 356 ASP A O 1
ATOM 2525 N N . ASP A 1 377 ? -42.793 3.407 8.422 1.00 40.01 357 ASP A N 1
ATOM 2526 C CA . ASP A 1 377 ? -43.900 2.768 9.105 1.00 38.53 357 ASP A CA 1
ATOM 2527 C C . ASP A 1 377 ? -44.479 3.688 10.193 1.00 41.09 357 ASP A C 1
ATOM 2528 O O . ASP A 1 377 ? -45.709 3.725 10.423 1.00 37.35 357 ASP A O 1
ATOM 2533 N N . CYS A 1 378 ? -43.632 4.499 10.822 1.00 37.33 358 CYS A N 1
ATOM 2534 C CA . CYS A 1 378 ? -44.196 5.432 11.769 1.00 38.92 358 CYS A CA 1
ATOM 2535 C C . CYS A 1 378 ? -45.108 6.425 11.050 1.00 43.34 358 CYS A C 1
ATOM 2536 O O . CYS A 1 378 ? -46.225 6.793 11.549 1.00 41.52 358 CYS A O 1
ATOM 2539 N N . LEU A 1 379 ? -44.610 6.881 9.891 1.00 39.08 359 LEU A N 1
ATOM 2540 C CA . LEU A 1 379 ? -45.321 7.867 9.130 1.00 38.70 359 LEU A CA 1
ATOM 2541 C C . LEU A 1 379 ? -46.660 7.254 8.710 1.00 40.86 359 LEU A C 1
ATOM 2542 O O . LEU A 1 379 ? -47.689 7.921 8.756 1.00 40.84 359 LEU A O 1
ATOM 2547 N N . MET A 1 380 ? -46.637 5.978 8.329 1.00 40.04 360 MET A N 1
ATOM 2548 C CA . MET A 1 380 ? -47.830 5.329 7.832 1.00 40.60 360 MET A CA 1
ATOM 2549 C C . MET A 1 380 ? -48.869 5.286 8.961 1.00 42.38 360 MET A C 1
ATOM 2550 O O . MET A 1 380 ? -50.044 5.638 8.763 1.00 48.37 360 MET A O 1
ATOM 2555 N N . LEU A 1 381 ? -48.404 4.923 10.149 1.00 43.71 361 LEU A N 1
ATOM 2556 C CA . LEU A 1 381 ? -49.238 4.810 11.320 1.00 42.71 361 LEU A CA 1
ATOM 2557 C C . LEU A 1 381 ? -49.863 6.124 11.727 1.00 45.91 361 LEU A C 1
ATOM 2558 O O . LEU A 1 381 ? -51.004 6.143 12.166 1.00 54.26 361 LEU A O 1
ATOM 2563 N N . VAL A 1 382 ? -49.121 7.218 11.637 1.00 45.93 362 VAL A N 1
ATOM 2564 C CA . VAL A 1 382 ? -49.690 8.508 11.982 1.00 44.38 362 VAL A CA 1
ATOM 2565 C C . VAL A 1 382 ? -50.668 8.972 10.920 1.00 42.79 362 VAL A C 1
ATOM 2566 O O . VAL A 1 382 ? -51.705 9.563 11.243 1.00 43.02 362 VAL A O 1
ATOM 2570 N N . GLY A 1 383 ? -50.323 8.728 9.664 1.00 43.61 363 GLY A N 1
ATOM 2571 C CA . GLY A 1 383 ? -51.179 9.073 8.538 1.00 47.48 363 GLY A CA 1
ATOM 2572 C C . GLY A 1 383 ? -50.919 10.461 7.975 1.00 52.56 363 GLY A C 1
ATOM 2573 O O . GLY A 1 383 ? -49.837 11.058 8.194 1.00 50.69 363 GLY A O 1
ATOM 2574 N N . GLY A 1 384 ? -51.924 10.969 7.245 1.00 51.56 364 GLY A N 1
ATOM 2575 C CA . GLY A 1 384 ? -51.835 12.236 6.493 1.00 43.12 364 GLY A CA 1
ATOM 2576 C C . GLY A 1 384 ? -51.192 13.456 7.170 1.00 45.26 364 GLY A C 1
ATOM 2577 O O . GLY A 1 384 ? -50.483 14.272 6.523 1.00 41.42 364 GLY A O 1
ATOM 2578 N N . ALA A 1 385 ? -51.432 13.617 8.468 1.00 44.49 365 ALA A N 1
ATOM 2579 C CA . ALA A 1 385 ? -50.906 14.796 9.159 1.00 44.02 365 ALA A CA 1
ATOM 2580 C C . ALA A 1 385 ? -49.394 14.817 9.015 1.00 48.55 365 ALA A C 1
ATOM 2581 O O . ALA A 1 385 ? -48.807 15.895 8.985 1.00 57.08 365 ALA A O 1
ATOM 2583 N N . GLY A 1 386 ? -48.779 13.628 8.861 1.00 43.74 366 GLY A N 1
ATOM 2584 C CA . GLY A 1 386 ? -47.320 13.499 8.792 1.00 43.29 366 GLY A CA 1
ATOM 2585 C C . GLY A 1 386 ? -46.745 13.966 7.458 1.00 50.15 366 GLY A C 1
ATOM 2586 O O . GLY A 1 386 ? -45.547 14.237 7.360 1.00 50.39 366 GLY A O 1
ATOM 2587 N N . TYR A 1 387 ? -47.593 14.061 6.426 1.00 47.91 367 TYR A N 1
ATOM 2588 C CA . TYR A 1 387 ? -47.160 14.435 5.087 1.00 45.48 367 TYR A CA 1
ATOM 2589 C C . TYR A 1 387 ? -47.081 15.960 4.969 1.00 48.55 367 TYR A C 1
ATOM 2590 O O . TYR A 1 387 ? -46.447 16.499 4.055 1.00 50.13 367 TYR A O 1
ATOM 2599 N N . SER A 1 388 ? -47.687 16.663 5.919 1.00 50.59 368 SER A N 1
ATOM 2600 C CA . SER A 1 388 ? -47.498 18.108 5.990 1.00 50.11 368 SER A CA 1
ATOM 2601 C C . SER A 1 388 ? -46.019 18.431 6.228 1.00 48.46 368 SER A C 1
ATOM 2602 O O . SER A 1 388 ? -45.473 18.050 7.258 1.00 54.47 368 SER A O 1
ATOM 2605 N N . ASN A 1 389 ? -45.373 19.099 5.273 1.00 47.45 369 ASN A N 1
ATOM 2606 C CA . ASN A 1 389 ? -43.917 19.314 5.311 1.00 49.63 369 ASN A CA 1
ATOM 2607 C C . ASN A 1 389 ? -43.372 19.855 6.626 1.00 51.94 369 ASN A C 1
ATOM 2608 O O . ASN A 1 389 ? -42.219 19.585 6.963 1.00 53.11 369 ASN A O 1
ATOM 2613 N N . SER A 1 390 ? -44.184 20.649 7.324 1.00 48.69 370 SER A N 1
ATOM 2614 C CA . SER A 1 390 ? -43.807 21.268 8.582 1.00 56.20 370 SER A CA 1
ATOM 2615 C C . SER A 1 390 ? -43.877 20.287 9.782 1.00 56.62 370 SER A C 1
ATOM 2616 O O . SER A 1 390 ? -43.278 20.546 10.830 1.00 60.34 370 SER A O 1
ATOM 2619 N N . HIS A 1 391 ? -44.628 19.197 9.627 1.00 46.78 371 HIS A N 1
ATOM 2620 C CA . HIS A 1 391 ? -44.821 18.206 10.680 1.00 46.78 371 HIS A CA 1
ATOM 2621 C C . HIS A 1 391 ? -43.513 17.563 11.028 1.00 49.06 371 HIS A C 1
ATOM 2622 O O . HIS A 1 391 ? -42.653 17.388 10.146 1.00 55.15 371 HIS A O 1
ATOM 2629 N N . PRO A 1 392 ? -43.306 17.222 12.321 1.00 47.20 372 PRO A N 1
ATOM 2630 C CA . PRO A 1 392 ? -42.044 16.549 12.690 1.00 41.89 372 PRO A CA 1
ATOM 2631 C C . PRO A 1 392 ? -41.748 15.252 11.932 1.00 40.17 372 PRO A C 1
ATOM 2632 O O . PRO A 1 392 ? -40.595 14.981 11.653 1.00 43.68 372 PRO A O 1
ATOM 2636 N N . LEU A 1 393 ? -42.759 14.485 11.539 1.00 37.61 373 LEU A N 1
ATOM 2637 C CA . LEU A 1 393 ? -42.465 13.267 10.809 1.00 40.23 373 LEU A CA 1
ATOM 2638 C C . LEU A 1 393 ? -41.932 13.494 9.437 1.00 41.83 373 LEU A C 1
ATOM 2639 O O . LEU A 1 393 ? -41.102 12.717 8.962 1.00 43.16 373 LEU A O 1
ATOM 2644 N N . ALA A 1 394 ? -42.426 14.547 8.796 1.00 43.99 374 ALA A N 1
ATOM 2645 C CA . ALA A 1 394 ? -41.927 14.987 7.500 1.00 41.43 374 ALA A CA 1
ATOM 2646 C C . ALA A 1 394 ? -40.428 15.241 7.599 1.00 44.76 374 ALA A C 1
ATOM 2647 O O . ALA A 1 394 ? -39.617 14.686 6.827 1.00 46.72 374 ALA A O 1
ATOM 2649 N N . ARG A 1 395 ? -40.056 16.046 8.584 1.00 41.29 375 ARG A N 1
ATOM 2650 C CA . ARG A 1 395 ? -38.679 16.411 8.760 1.00 43.69 375 ARG A CA 1
ATOM 2651 C C . ARG A 1 395 ? -37.845 15.120 9.059 1.00 48.36 375 ARG A C 1
ATOM 2652 O O . ARG A 1 395 ? -36.728 14.993 8.535 1.00 44.12 375 ARG A O 1
ATOM 2660 N N . LEU A 1 396 ? -38.377 14.145 9.829 1.00 40.93 376 LEU A N 1
ATOM 2661 C CA . LEU A 1 396 ? -37.603 12.905 10.057 1.00 39.47 376 LEU A CA 1
ATOM 2662 C C . LEU A 1 396 ? -37.568 12.008 8.828 1.00 39.69 376 LEU A C 1
ATOM 2663 O O . LEU A 1 396 ? -36.518 11.469 8.508 1.00 45.05 376 LEU A O 1
ATOM 2668 N N . TYR A 1 397 ? -38.692 11.858 8.135 1.00 37.90 377 TYR A N 1
ATOM 2669 C CA . TYR A 1 397 ? -38.735 11.134 6.858 1.00 39.82 377 TYR A CA 1
ATOM 2670 C C . TYR A 1 397 ? -37.677 11.632 5.874 1.00 43.01 377 TYR A C 1
ATOM 2671 O O . TYR A 1 397 ? -37.027 10.841 5.176 1.00 47.35 377 TYR A O 1
ATOM 2680 N N . ARG A 1 398 ? -37.547 12.950 5.792 1.00 43.31 378 ARG A N 1
ATOM 2681 C CA . ARG A 1 398 ? -36.548 13.588 4.938 1.00 42.63 378 ARG A CA 1
ATOM 2682 C C . ARG A 1 398 ? -35.099 13.421 5.517 1.00 43.18 378 ARG A C 1
ATOM 2683 O O . ARG A 1 398 ? -34.184 13.066 4.775 1.00 44.25 378 ARG A O 1
ATOM 2691 N N . ASP A 1 399 ? -34.902 13.637 6.827 1.00 42.79 379 ASP A N 1
ATOM 2692 C CA . ASP A 1 399 ? -33.557 13.620 7.439 1.00 40.66 379 ASP A CA 1
ATOM 2693 C C . ASP A 1 399 ? -32.970 12.235 7.383 1.00 40.50 379 ASP A C 1
ATOM 2694 O O . ASP A 1 399 ? -31.779 12.081 7.157 1.00 39.96 379 ASP A O 1
ATOM 2699 N N . VAL A 1 400 ? -33.816 11.219 7.542 1.00 39.57 380 VAL A N 1
ATOM 2700 C CA . VAL A 1 400 ? -33.301 9.865 7.769 1.00 42.62 380 VAL A CA 1
ATOM 2701 C C . VAL A 1 400 ? -32.686 9.253 6.504 1.00 43.08 380 VAL A C 1
ATOM 2702 O O . VAL A 1 400 ? -31.871 8.321 6.577 1.00 43.17 380 VAL A O 1
ATOM 2706 N N . ARG A 1 401 ? -33.044 9.810 5.350 1.00 38.26 381 ARG A N 1
ATOM 2707 C CA . ARG A 1 401 ? -32.555 9.281 4.090 1.00 34.48 381 ARG A CA 1
ATOM 2708 C C . ARG A 1 401 ? -31.093 9.663 3.796 1.00 35.86 381 ARG A C 1
ATOM 2709 O O . ARG A 1 401 ? -30.489 9.089 2.913 1.00 37.02 381 ARG A O 1
ATOM 2717 N N . ALA A 1 402 ? -30.503 10.583 4.560 1.00 35.10 382 ALA A N 1
ATOM 2718 C CA . ALA A 1 402 ? -29.146 11.033 4.266 1.00 38.57 382 ALA A CA 1
ATOM 2719 C C . ALA A 1 402 ? -28.073 9.986 4.494 1.00 45.01 382 ALA A C 1
ATOM 2720 O O . ALA A 1 402 ? -27.033 9.993 3.806 1.00 56.49 382 ALA A O 1
ATOM 2722 N N . GLY A 1 403 ? -28.306 9.068 5.442 1.00 44.15 383 GLY A N 1
ATOM 2723 C CA . GLY A 1 403 ? -27.277 8.120 5.839 1.00 37.06 383 GLY A CA 1
ATOM 2724 C C . GLY A 1 403 ? -26.741 7.225 4.737 1.00 40.44 383 GLY A C 1
ATOM 2725 O O . GLY A 1 403 ? -25.532 6.915 4.714 1.00 39.16 383 GLY A O 1
ATOM 2726 N N . GLY A 1 404 ? -27.639 6.788 3.842 1.00 36.81 384 GLY A N 1
ATOM 2727 C CA . GLY A 1 404 ? -27.274 5.816 2.822 1.00 36.59 384 GLY A CA 1
ATOM 2728 C C . GLY A 1 404 ? -26.212 6.334 1.871 1.00 42.68 384 GLY A C 1
ATOM 2729 O O . GLY A 1 404 ? -25.513 5.532 1.247 1.00 46.47 384 GLY A O 1
ATOM 2730 N N . PHE A 1 405 ? -26.087 7.662 1.738 1.00 41.68 385 PHE A N 1
ATOM 2731 C CA . PHE A 1 405 ? -25.070 8.228 0.834 1.00 39.96 385 PHE A CA 1
ATOM 2732 C C . PHE A 1 405 ? -23.708 8.356 1.499 1.00 45.13 385 PHE A C 1
ATOM 2733 O O . PHE A 1 405 ? -22.715 8.522 0.824 1.00 54.10 385 PHE A O 1
ATOM 2741 N N . MET A 1 406 ? -23.633 8.285 2.812 1.00 42.87 386 MET A N 1
ATOM 2742 C CA . MET A 1 406 ? -22.394 8.663 3.461 1.00 39.79 386 MET A CA 1
ATOM 2743 C C . MET A 1 406 ? -21.269 7.644 3.265 1.00 43.00 386 MET A C 1
ATOM 2744 O O . MET A 1 406 ? -21.502 6.449 3.260 1.00 46.64 386 MET A O 1
ATOM 2749 N N . HIS A 1 407 ? -20.046 8.132 3.106 1.00 45.69 387 HIS A N 1
ATOM 2750 C CA . HIS A 1 407 ? -18.896 7.287 2.820 1.00 49.56 387 HIS A CA 1
ATOM 2751 C C . HIS A 1 407 ? -17.906 7.350 3.976 1.00 47.33 387 HIS A C 1
ATOM 2752 O O . HIS A 1 407 ? -17.560 8.419 4.402 1.00 50.21 387 HIS A O 1
ATOM 2759 N N . PRO A 1 408 ? -17.398 6.204 4.464 1.00 46.65 388 PRO A N 1
ATOM 2760 C CA . PRO A 1 408 ? -17.590 4.821 3.988 1.00 47.95 388 PRO A CA 1
ATOM 2761 C C . PRO A 1 408 ? -18.822 4.145 4.621 1.00 50.57 388 PRO A C 1
ATOM 2762 O O . PRO A 1 408 ? -19.122 4.469 5.783 1.00 60.28 388 PRO A O 1
ATOM 2766 N N . TYR A 1 409 ? -19.564 3.270 3.916 1.00 46.39 389 TYR A N 1
ATOM 2767 C CA . TYR A 1 409 ? -19.657 3.193 2.462 1.00 45.91 389 TYR A CA 1
ATOM 2768 C C . TYR A 1 409 ? -21.141 3.288 2.087 1.00 46.97 389 TYR A C 1
ATOM 2769 O O . TYR A 1 409 ? -22.022 3.071 2.936 1.00 46.13 389 TYR A O 1
ATOM 2778 N N . ASN A 1 410 ? -21.421 3.624 0.825 1.00 43.70 390 ASN A N 1
ATOM 2779 C CA . ASN A 1 410 ? -22.783 3.548 0.310 1.00 43.15 390 ASN A CA 1
ATOM 2780 C C . ASN A 1 410 ? -23.044 2.086 0.053 1.00 43.98 390 ASN A C 1
ATOM 2781 O O . ASN A 1 410 ? -22.148 1.264 0.265 1.00 44.40 390 ASN A O 1
ATOM 2786 N N . PHE A 1 411 ? -24.231 1.758 -0.446 1.00 41.94 391 PHE A N 1
ATOM 2787 C CA . PHE A 1 411 ? -24.592 0.359 -0.645 1.00 40.52 391 PHE A CA 1
ATOM 2788 C C . PHE A 1 411 ? -23.646 -0.381 -1.559 1.00 44.53 391 PHE A C 1
ATOM 2789 O O . PHE A 1 411 ? -23.149 -1.446 -1.219 1.00 49.05 391 PHE A O 1
ATOM 2797 N N . THR A 1 412 ? -23.380 0.192 -2.723 1.00 53.05 392 THR A N 1
ATOM 2798 C CA . THR A 1 412 ? -22.545 -0.493 -3.692 1.00 47.40 392 THR A CA 1
ATOM 2799 C C . THR A 1 412 ? -21.106 -0.743 -3.196 1.00 47.07 392 THR A C 1
ATOM 2800 O O . THR A 1 412 ? -20.616 -1.870 -3.319 1.00 48.40 392 THR A O 1
ATOM 2804 N N . ASP A 1 413 ? -20.447 0.254 -2.590 1.00 40.13 393 ASP A N 1
ATOM 2805 C CA . ASP A 1 413 ? -19.086 0.018 -2.151 1.00 38.84 393 ASP A CA 1
ATOM 2806 C C . ASP A 1 413 ? -19.046 -0.848 -0.934 1.00 42.40 393 ASP A C 1
ATOM 2807 O O . ASP A 1 413 ? -18.051 -1.538 -0.731 1.00 45.37 393 ASP A O 1
ATOM 2812 N N . GLY A 1 414 ? -20.097 -0.754 -0.098 1.00 43.30 394 GLY A N 1
ATOM 2813 C CA . GLY A 1 414 ? -20.284 -1.587 1.095 1.00 38.67 394 GLY A CA 1
ATOM 2814 C C . GLY A 1 414 ? -20.331 -3.067 0.713 1.00 45.17 394 GLY A C 1
ATOM 2815 O O . GLY A 1 414 ? -19.553 -3.887 1.224 1.00 44.95 394 GLY A O 1
ATOM 2816 N N . VAL A 1 415 ? -21.234 -3.413 -0.193 1.00 39.28 395 VAL A N 1
ATOM 2817 C CA . VAL A 1 415 ? -21.247 -4.746 -0.778 1.00 40.36 395 VAL A CA 1
ATOM 2818 C C . VAL A 1 415 ? -19.860 -5.246 -1.188 1.00 45.78 395 VAL A C 1
ATOM 2819 O O . VAL A 1 415 ? -19.473 -6.346 -0.793 1.00 56.04 395 VAL A O 1
ATOM 2823 N N . ASP A 1 416 ? -19.117 -4.451 -1.975 1.00 47.79 396 ASP A N 1
ATOM 2824 C CA . ASP A 1 416 ? -17.768 -4.818 -2.463 1.00 44.68 396 ASP A CA 1
ATOM 2825 C C . ASP A 1 416 ? -16.866 -5.130 -1.298 1.00 45.93 396 ASP A C 1
ATOM 2826 O O . ASP A 1 416 ? -16.245 -6.206 -1.235 1.00 43.12 396 ASP A O 1
ATOM 2831 N N . TYR A 1 417 ? -16.815 -4.171 -0.370 1.00 42.49 397 TYR A N 1
ATOM 2832 C CA . TYR A 1 417 ? -15.994 -4.315 0.779 1.00 42.12 397 TYR A CA 1
ATOM 2833 C C . TYR A 1 417 ? -16.346 -5.577 1.570 1.00 46.77 397 TYR A C 1
ATOM 2834 O O . TYR A 1 417 ? -15.465 -6.372 1.927 1.00 50.11 397 TYR A O 1
ATOM 2843 N N . LEU A 1 418 ? -17.634 -5.754 1.843 1.00 48.65 398 LEU A N 1
ATOM 2844 C CA . LEU A 1 418 ? -18.069 -6.844 2.676 1.00 43.34 398 LEU A CA 1
ATOM 2845 C C . LEU A 1 418 ? -17.980 -8.146 1.894 1.00 43.10 398 LEU A C 1
ATOM 2846 O O . LEU A 1 418 ? -17.594 -9.174 2.457 1.00 39.53 398 LEU A O 1
ATOM 2851 N N . SER A 1 419 ? -18.307 -8.146 0.606 1.00 40.38 399 SER A N 1
ATOM 2852 C CA . SER A 1 419 ? -18.153 -9.428 -0.099 1.00 45.51 399 SER A CA 1
ATOM 2853 C C . SER A 1 419 ? -16.685 -9.831 -0.195 1.00 49.67 399 SER A C 1
ATOM 2854 O O . SER A 1 419 ? -16.377 -11.036 -0.143 1.00 47.59 399 SER A O 1
ATOM 2857 N N . GLU A 1 420 ? -15.801 -8.828 -0.325 1.00 53.81 400 GLU A N 1
ATOM 2858 C CA . GLU A 1 420 ? -14.349 -9.040 -0.348 1.00 60.40 400 GLU A CA 1
ATOM 2859 C C . GLU A 1 420 ? -13.857 -9.652 0.941 1.00 61.33 400 GLU A C 1
ATOM 2860 O O . GLU A 1 420 ? -13.167 -10.678 0.950 1.00 65.24 400 GLU A O 1
ATOM 2866 N N . VAL A 1 421 ? -14.200 -9.020 2.051 1.00 59.83 401 VAL A N 1
ATOM 2867 C CA . VAL A 1 421 ? -13.917 -9.642 3.337 1.00 55.71 401 VAL A CA 1
ATOM 2868 C C . VAL A 1 421 ? -14.442 -11.097 3.455 1.00 52.98 401 VAL A C 1
ATOM 2869 O O . VAL A 1 421 ? -13.726 -11.902 3.944 1.00 54.70 401 VAL A O 1
ATOM 2873 N N . ALA A 1 422 ? -15.635 -11.444 2.957 1.00 54.19 402 ALA A N 1
ATOM 2874 C CA . ALA A 1 422 ? -16.129 -12.842 2.980 1.00 48.87 402 ALA A CA 1
ATOM 2875 C C . ALA A 1 422 ? -15.472 -13.740 1.937 1.00 46.92 402 ALA A C 1
ATOM 2876 O O . ALA A 1 422 ? -15.026 -14.795 2.276 1.00 48.28 402 ALA A O 1
ATOM 2878 N N . LEU A 1 423 ? -15.383 -13.352 0.673 1.00 49.76 403 LEU A N 1
ATOM 2879 C CA . LEU A 1 423 ? -14.783 -14.280 -0.325 1.00 46.92 403 LEU A CA 1
ATOM 2880 C C . LEU A 1 423 ? -13.243 -14.348 -0.442 1.00 53.17 403 LEU A C 1
ATOM 2881 O O . LEU A 1 423 ? -12.735 -15.243 -1.116 1.00 55.13 403 LEU A O 1
ATOM 2886 N N . GLY A 1 424 ? -12.510 -13.430 0.199 1.00 55.07 404 GLY A N 1
ATOM 2887 C CA . GLY A 1 424 ? -11.093 -13.199 -0.101 1.00 55.34 404 GLY A CA 1
ATOM 2888 C C . GLY A 1 424 ? -10.844 -12.640 -1.515 1.00 66.45 404 GLY A C 1
ATOM 2889 O O . GLY A 1 424 ? -9.697 -12.546 -1.980 1.00 66.16 404 GLY A O 1
ATOM 2890 N N . ARG A 1 425 ? -11.912 -12.266 -2.216 1.00 72.25 405 ARG A N 1
ATOM 2891 C CA . ARG A 1 425 ? -11.789 -11.833 -3.611 1.00 79.83 405 ARG A CA 1
ATOM 2892 C C . ARG A 1 425 ? -12.543 -10.522 -3.807 1.00 83.19 405 ARG A C 1
ATOM 2893 O O . ARG A 1 425 ? -13.526 -10.254 -3.117 1.00 79.23 405 ARG A O 1
ATOM 2896 N N . VAL B 1 32 ? -39.242 -0.386 -19.179 1.00 87.59 12 VAL B N 1
ATOM 2897 C CA . VAL B 1 32 ? -39.759 -1.713 -18.675 1.00 109.14 12 VAL B CA 1
ATOM 2898 C C . VAL B 1 32 ? -41.160 -2.035 -19.279 1.00 115.83 12 VAL B C 1
ATOM 2899 O O . VAL B 1 32 ? -42.207 -1.657 -18.717 1.00 121.32 12 VAL B O 1
ATOM 2903 N N . LEU B 1 33 ? -41.156 -2.725 -20.432 1.00 121.71 13 LEU B N 1
ATOM 2904 C CA . LEU B 1 33 ? -42.386 -3.075 -21.199 1.00 123.79 13 LEU B CA 1
ATOM 2905 C C . LEU B 1 33 ? -43.199 -4.246 -20.576 1.00 125.46 13 LEU B C 1
ATOM 2906 O O . LEU B 1 33 ? -42.631 -5.209 -20.049 1.00 118.19 13 LEU B O 1
ATOM 2908 N N . ALA B 1 34 ? -44.528 -4.137 -20.623 1.00 126.44 14 ALA B N 1
ATOM 2909 C CA . ALA B 1 34 ? -45.421 -5.173 -20.104 1.00 109.98 14 ALA B CA 1
ATOM 2910 C C . ALA B 1 34 ? -46.665 -5.333 -20.988 1.00 114.60 14 ALA B C 1
ATOM 2911 O O . ALA B 1 34 ? -47.207 -4.339 -21.494 1.00 112.75 14 ALA B O 1
ATOM 2913 N N . ASP B 1 35 ? -47.109 -6.589 -21.139 1.00 123.83 15 ASP B N 1
ATOM 2914 C CA . ASP B 1 35 ? -48.178 -7.007 -22.082 1.00 123.21 15 ASP B CA 1
ATOM 2915 C C . ASP B 1 35 ? -49.605 -6.693 -21.612 1.00 133.32 15 ASP B C 1
ATOM 2916 O O . ASP B 1 35 ? -50.271 -5.810 -22.175 1.00 147.56 15 ASP B O 1
ATOM 2921 N N . ASN B 1 36 ? -50.081 -7.435 -20.608 1.00 127.18 16 ASN B N 1
ATOM 2922 C CA . ASN B 1 36 ? -51.251 -7.016 -19.832 1.00 121.36 16 ASN B CA 1
ATOM 2923 C C . ASN B 1 36 ? -50.762 -5.896 -18.921 1.00 120.52 16 ASN B C 1
ATOM 2924 O O . ASN B 1 36 ? -51.026 -5.893 -17.713 1.00 128.29 16 ASN B O 1
ATOM 2929 N N . GLY B 1 37 ? -50.015 -4.965 -19.517 1.00 122.89 17 GLY B N 1
ATOM 2930 C CA . GLY B 1 37 ? -49.294 -3.922 -18.798 1.00 101.90 17 GLY B CA 1
ATOM 2931 C C . GLY B 1 37 ? -49.919 -2.561 -19.002 1.00 97.30 17 GLY B C 1
ATOM 2932 O O . GLY B 1 37 ? -50.847 -2.390 -19.825 1.00 90.94 17 GLY B O 1
ATOM 2933 N N . LEU B 1 38 ? -49.419 -1.597 -18.234 1.00 77.64 18 LEU B N 1
ATOM 2934 C CA . LEU B 1 38 ? -49.856 -0.231 -18.376 1.00 78.71 18 LEU B CA 1
ATOM 2935 C C . LEU B 1 38 ? -49.059 0.498 -19.500 1.00 86.88 18 LEU B C 1
ATOM 2936 O O . LEU B 1 38 ? -48.671 1.661 -19.356 1.00 82.30 18 LEU B O 1
ATOM 2941 N N . CYS B 1 39 ? -48.821 -0.172 -20.631 1.00 87.99 19 CYS B N 1
ATOM 2942 C CA . CYS B 1 39 ? -47.891 0.405 -21.617 1.00 87.10 19 CYS B CA 1
ATOM 2943 C C . CYS B 1 39 ? -48.482 1.161 -22.849 1.00 85.80 19 CYS B C 1
ATOM 2944 O O . CYS B 1 39 ? -48.023 2.245 -23.190 1.00 78.89 19 CYS B O 1
ATOM 2947 N N . GLU B 1 40 ? -49.502 0.600 -23.492 1.00 84.63 20 GLU B N 1
ATOM 2948 C CA . GLU B 1 40 ? -50.114 1.238 -24.653 1.00 80.27 20 GLU B CA 1
ATOM 2949 C C . GLU B 1 40 ? -51.611 1.331 -24.430 1.00 71.16 20 GLU B C 1
ATOM 2950 O O . GLU B 1 40 ? -52.157 0.512 -23.690 1.00 75.69 20 GLU B O 1
ATOM 2956 N N . PRO B 1 41 ? -52.276 2.336 -25.040 1.00 64.40 21 PRO B N 1
ATOM 2957 C CA . PRO B 1 41 ? -53.711 2.534 -24.809 1.00 67.44 21 PRO B CA 1
ATOM 2958 C C . PRO B 1 41 ? -54.547 1.460 -25.472 1.00 75.87 21 PRO B C 1
ATOM 2959 O O . PRO B 1 41 ? -54.171 0.915 -26.515 1.00 79.56 21 PRO B O 1
ATOM 2963 N N . LYS B 1 42 ? -55.680 1.167 -24.860 1.00 71.18 22 LYS B N 1
ATOM 2964 C CA . LYS B 1 42 ? -56.519 0.096 -25.313 1.00 71.51 22 LYS B CA 1
ATOM 2965 C C . LYS B 1 42 ? -57.568 0.617 -26.312 1.00 83.64 22 LYS B C 1
ATOM 2966 O O . LYS B 1 42 ? -58.074 -0.149 -27.148 1.00 88.08 22 LYS B O 1
ATOM 2972 N N . THR B 1 43 ? -57.900 1.908 -26.225 1.00 80.82 23 THR B N 1
ATOM 2973 C CA . THR B 1 43 ? -58.994 2.472 -27.021 1.00 82.67 23 THR B CA 1
ATOM 2974 C C . THR B 1 43 ? -58.493 3.605 -27.926 1.00 93.54 23 THR B C 1
ATOM 2975 O O . THR B 1 43 ? -57.558 4.310 -27.545 1.00 100.68 23 THR B O 1
ATOM 2979 N N . PRO B 1 44 ? -59.131 3.800 -29.112 1.00 103.94 24 PRO B N 1
ATOM 2980 C CA . PRO B 1 44 ? -58.678 4.854 -30.025 1.00 96.20 24 PRO B CA 1
ATOM 2981 C C . PRO B 1 44 ? -58.748 6.225 -29.355 1.00 91.32 24 PRO B C 1
ATOM 2982 O O . PRO B 1 44 ? -57.840 7.028 -29.548 1.00 84.56 24 PRO B O 1
ATOM 2986 N N . ALA B 1 45 ? -59.811 6.457 -28.571 1.00 76.35 25 ALA B N 1
ATOM 2987 C CA . ALA B 1 45 ? -60.003 7.674 -27.793 1.00 72.06 25 ALA B CA 1
ATOM 2988 C C . ALA B 1 45 ? -58.802 7.980 -26.885 1.00 82.03 25 ALA B C 1
ATOM 2989 O O . ALA B 1 45 ? -58.220 9.079 -26.923 1.00 83.45 25 ALA B O 1
ATOM 2991 N N . GLY B 1 46 ? -58.456 7.000 -26.050 1.00 78.46 26 GLY B N 1
ATOM 2992 C CA . GLY B 1 46 ? -57.316 7.098 -25.166 1.00 72.84 26 GLY B CA 1
ATOM 2993 C C . GLY B 1 46 ? -56.054 7.448 -25.907 1.00 78.35 26 GLY B C 1
ATOM 2994 O O . GLY B 1 46 ? -55.252 8.280 -25.445 1.00 85.53 26 GLY B O 1
ATOM 2995 N N . ARG B 1 47 ? -55.883 6.806 -27.062 1.00 83.69 27 ARG B N 1
ATOM 2996 C CA . ARG B 1 47 ? -54.772 7.093 -27.962 1.00 79.31 27 ARG B CA 1
ATOM 2997 C C . ARG B 1 47 ? -54.701 8.577 -28.375 1.00 74.71 27 ARG B C 1
ATOM 2998 O O . ARG B 1 47 ? -53.596 9.134 -28.429 1.00 74.53 27 ARG B O 1
ATOM 3006 N N . ARG B 1 48 ? -55.852 9.221 -28.600 1.00 66.15 28 ARG B N 1
ATOM 3007 C CA . ARG B 1 48 ? -55.856 10.671 -28.884 1.00 76.74 28 ARG B CA 1
ATOM 3008 C C . ARG B 1 48 ? -55.255 11.489 -27.747 1.00 73.56 28 ARG B C 1
ATOM 3009 O O . ARG B 1 48 ? -54.358 12.328 -27.972 1.00 68.86 28 ARG B O 1
ATOM 3017 N N . LEU B 1 49 ? -55.755 11.223 -26.541 1.00 69.61 29 LEU B N 1
ATOM 3018 C CA . LEU B 1 49 ? -55.266 11.836 -25.303 1.00 68.31 29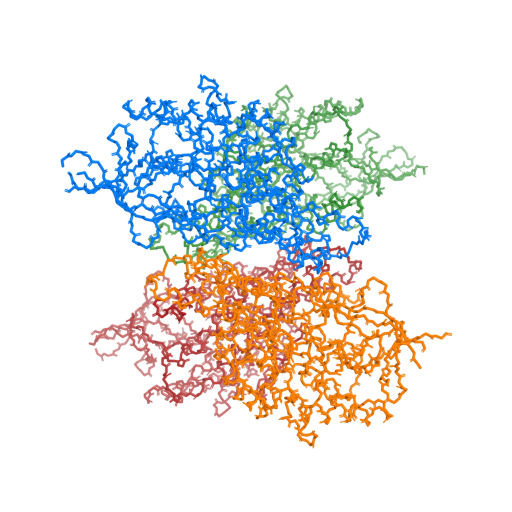 LEU B CA 1
ATOM 3019 C C . LEU B 1 49 ? -53.756 11.760 -25.114 1.00 66.00 29 LEU B C 1
ATOM 3020 O O . LEU B 1 49 ? -53.119 12.759 -24.781 1.00 62.69 29 LEU B O 1
ATOM 3025 N N . LEU B 1 50 ? -53.170 10.588 -25.329 1.00 68.81 30 LEU B N 1
ATOM 3026 C CA . LEU B 1 50 ? -51.715 10.490 -25.213 1.00 74.83 30 LEU B CA 1
ATOM 3027 C C . LEU B 1 50 ? -50.994 11.340 -26.253 1.00 74.86 30 LEU B C 1
ATOM 3028 O O . LEU B 1 50 ? -49.989 11.988 -25.940 1.00 68.36 30 LEU B O 1
ATOM 3033 N N . ASP B 1 51 ? -51.518 11.340 -27.482 1.00 80.81 31 ASP B N 1
ATOM 3034 C CA . ASP B 1 51 ? -50.980 12.190 -28.554 1.00 82.00 31 ASP B CA 1
ATOM 3035 C C . ASP B 1 51 ? -51.158 13.676 -28.221 1.00 79.39 31 ASP B C 1
ATOM 3036 O O . ASP B 1 51 ? -50.223 14.464 -28.377 1.00 69.78 31 ASP B O 1
ATOM 3041 N N . LEU B 1 52 ? -52.350 14.045 -27.745 1.00 70.53 32 LEU B N 1
ATOM 3042 C CA . LEU B 1 52 ? -52.618 15.409 -27.304 1.00 65.95 32 LEU B CA 1
ATOM 3043 C C . LEU B 1 52 ? -51.659 15.805 -26.174 1.00 70.12 32 LEU B C 1
ATOM 3044 O O . LEU B 1 52 ? -51.051 16.883 -26.187 1.00 72.39 32 LEU B O 1
ATOM 3049 N N . LEU B 1 53 ? -51.506 14.908 -25.204 1.00 74.59 33 LEU B N 1
ATOM 3050 C CA . LEU B 1 53 ? -50.662 15.177 -24.042 1.00 73.46 33 LEU B CA 1
ATOM 3051 C C . LEU B 1 53 ? -49.192 15.317 -24.357 1.00 66.08 33 LEU B C 1
ATOM 3052 O O . LEU B 1 53 ? -48.458 15.935 -23.599 1.00 69.62 33 LEU B O 1
ATOM 3057 N N . GLU B 1 54 ? -48.777 14.778 -25.497 1.00 71.04 34 GLU B N 1
ATOM 3058 C CA . GLU B 1 54 ? -47.378 14.848 -25.915 1.00 73.19 34 GLU B CA 1
ATOM 3059 C C . GLU B 1 54 ? -46.814 16.286 -25.934 1.00 73.60 34 GLU B C 1
ATOM 3060 O O . GLU B 1 54 ? -45.651 16.490 -25.603 1.00 73.85 34 GLU B O 1
ATOM 3066 N N . ARG B 1 55 ? -47.620 17.289 -26.263 1.00 76.78 35 ARG B N 1
ATOM 3067 C CA . ARG B 1 55 ? -47.033 18.631 -26.369 1.00 90.59 35 ARG B CA 1
ATOM 3068 C C . ARG B 1 55 ? -46.774 19.354 -25.027 1.00 93.38 35 ARG B C 1
ATOM 3069 O O . ARG B 1 55 ? -45.987 20.310 -24.981 1.00 82.37 35 ARG B O 1
ATOM 3077 N N . TYR B 1 56 ? -47.365 18.856 -23.936 1.00 88.32 36 TYR B N 1
ATOM 3078 C CA . TYR B 1 56 ? -47.208 19.500 -22.616 1.00 76.74 36 TYR B CA 1
ATOM 3079 C C . TYR B 1 56 ? -46.062 18.976 -21.779 1.00 71.61 36 TYR B C 1
ATOM 3080 O O . TYR B 1 56 ? -45.574 19.644 -20.873 1.00 63.58 36 TYR B O 1
ATOM 3089 N N . LEU B 1 57 ? -45.627 17.772 -22.116 1.00 74.72 37 LEU B N 1
ATOM 3090 C CA . LEU B 1 57 ? -44.511 17.137 -21.445 1.00 75.33 37 LEU B CA 1
ATOM 3091 C C . LEU B 1 57 ? -43.260 17.998 -21.386 1.00 78.83 37 LEU B C 1
ATOM 3092 O O . LEU B 1 57 ? -42.689 18.150 -20.315 1.00 86.83 37 LEU B O 1
ATOM 3097 N N . PRO B 1 58 ? -42.821 18.576 -22.524 1.00 85.17 38 PRO B N 1
ATOM 3098 C CA . PRO B 1 58 ? -41.573 19.327 -22.377 1.00 78.07 38 PRO B CA 1
ATOM 3099 C C . PRO B 1 58 ? -41.784 20.541 -21.474 1.00 70.64 38 PRO B C 1
ATOM 3100 O O . PRO B 1 58 ? -40.880 20.890 -20.701 1.00 60.77 38 PRO B O 1
ATOM 3104 N N . ALA B 1 59 ? -42.979 21.132 -21.555 1.00 61.20 39 ALA B N 1
ATOM 3105 C CA . ALA B 1 59 ? -43.375 22.222 -20.679 1.00 61.10 39 ALA B CA 1
ATOM 3106 C C . ALA B 1 59 ? -43.417 21.811 -19.197 1.00 61.60 39 ALA B C 1
ATOM 3107 O O . ALA B 1 59 ? -42.783 22.454 -18.347 1.00 62.07 39 ALA B O 1
ATOM 3109 N N . LEU B 1 60 ? -44.173 20.748 -18.889 1.00 63.64 40 LEU B N 1
ATOM 3110 C CA . LEU B 1 60 ? -44.366 20.311 -17.502 1.00 62.51 40 LEU B CA 1
ATOM 3111 C C . LEU B 1 60 ? -43.016 20.060 -16.853 1.00 61.81 40 LEU B C 1
ATOM 3112 O O . LEU B 1 60 ? -42.730 20.605 -15.796 1.00 74.06 40 LEU B O 1
ATOM 3117 N N . GLU B 1 61 ? -42.185 19.266 -17.514 1.00 54.90 41 GLU B N 1
ATOM 3118 C CA . GLU B 1 61 ? -40.800 19.102 -17.153 1.00 57.71 41 GLU B CA 1
ATOM 3119 C C . GLU B 1 61 ? -40.105 20.420 -16.872 1.00 61.23 41 GLU B C 1
ATOM 3120 O O . GLU B 1 61 ? -39.356 20.552 -15.906 1.00 67.25 41 GLU B O 1
ATOM 3126 N N . ALA B 1 62 ? -40.346 21.406 -17.723 1.00 72.48 42 ALA B N 1
ATOM 3127 C CA . ALA B 1 62 ? -39.551 22.632 -17.684 1.00 71.40 42 ALA B CA 1
ATOM 3128 C C . ALA B 1 62 ? -39.876 23.456 -16.462 1.00 70.24 42 ALA B C 1
ATOM 3129 O O . ALA B 1 62 ? -38.976 24.070 -15.907 1.00 66.71 42 ALA B O 1
ATOM 3131 N N . GLU B 1 63 ? -41.145 23.451 -16.041 1.00 69.02 43 GLU B N 1
ATOM 3132 C CA . GLU B 1 63 ? -41.578 24.218 -14.867 1.00 71.19 43 GLU B CA 1
ATOM 3133 C C . GLU B 1 63 ? -41.577 23.392 -13.595 1.00 72.14 43 GLU B C 1
ATOM 3134 O O . GLU B 1 63 ? -41.773 23.935 -12.515 1.00 75.92 43 GLU B O 1
ATOM 3140 N N . SER B 1 64 ? -41.378 22.076 -13.737 1.00 75.64 44 SER B N 1
ATOM 3141 C CA . SER B 1 64 ? -41.536 21.066 -12.666 1.00 64.83 44 SER B CA 1
ATOM 3142 C C . SER B 1 64 ? -40.976 21.512 -11.296 1.00 67.99 44 SER B C 1
ATOM 3143 O O . SER B 1 64 ? -41.682 21.479 -10.276 1.00 69.43 44 SER B O 1
ATOM 3146 N N . ARG B 1 65 ? -39.729 21.981 -11.310 1.00 64.68 45 ARG B N 1
ATOM 3147 C CA . ARG B 1 65 ? -38.996 22.454 -10.137 1.00 61.05 45 ARG B CA 1
ATOM 3148 C C . ARG B 1 65 ? -39.665 23.617 -9.402 1.00 65.55 45 ARG B C 1
ATOM 3149 O O . ARG B 1 65 ? -39.874 23.549 -8.190 1.00 71.73 45 ARG B O 1
ATOM 3157 N N . ASP B 1 66 ? -40.002 24.687 -10.135 1.00 75.99 46 ASP B N 1
ATOM 3158 C CA . ASP B 1 66 ? -40.565 25.922 -9.539 1.00 74.68 46 ASP B CA 1
ATOM 3159 C C . ASP B 1 66 ? -41.891 25.623 -8.871 1.00 63.16 46 ASP B C 1
ATOM 3160 O O . ASP B 1 66 ? -42.220 26.161 -7.829 1.00 60.03 46 ASP B O 1
ATOM 3165 N N . ASN B 1 67 ? -42.667 24.770 -9.509 1.00 62.08 47 ASN B N 1
ATOM 3166 C CA . ASN B 1 67 ? -43.979 24.458 -9.015 1.00 67.26 47 ASN B CA 1
ATOM 3167 C C . ASN B 1 67 ? -43.908 23.694 -7.733 1.00 65.45 47 ASN B C 1
ATOM 3168 O O . ASN B 1 67 ? -44.723 23.930 -6.843 1.00 59.09 47 ASN B O 1
ATOM 3173 N N . ASP B 1 68 ? -42.930 22.784 -7.662 1.00 58.30 48 ASP B N 1
ATOM 3174 C CA . ASP B 1 68 ? -42.610 22.123 -6.444 1.00 56.87 48 ASP B CA 1
ATOM 3175 C C . ASP B 1 68 ? -42.086 23.138 -5.435 1.00 67.96 48 ASP B C 1
ATOM 3176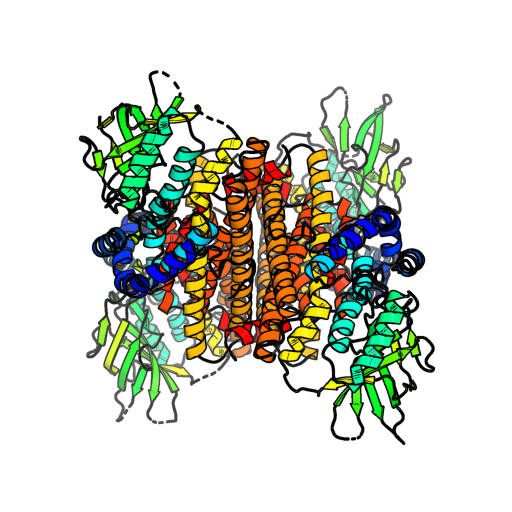 O O . ASP B 1 68 ? -42.634 23.247 -4.325 1.00 79.32 48 ASP B O 1
ATOM 3181 N N . ARG B 1 69 ? -41.050 23.894 -5.804 1.00 64.02 49 ARG B N 1
ATOM 3182 C CA . ARG B 1 69 ? -40.457 24.821 -4.838 1.00 65.56 49 ARG B CA 1
ATOM 3183 C C . ARG B 1 69 ? -41.487 25.707 -4.159 1.00 56.74 49 ARG B C 1
ATOM 3184 O O . ARG B 1 69 ? -41.373 25.957 -2.974 1.00 55.63 49 ARG B O 1
ATOM 3192 N N . GLU B 1 70 ? -42.493 26.143 -4.911 1.00 61.59 50 GLU B N 1
ATOM 3193 C CA . GLU B 1 70 ? -43.446 27.167 -4.463 1.00 69.08 50 GLU B CA 1
ATOM 3194 C C . GLU B 1 70 ? -44.762 26.548 -4.051 1.00 67.17 50 GLU B C 1
ATOM 3195 O O . GLU B 1 70 ? -45.607 27.214 -3.441 1.00 62.24 50 GLU B O 1
ATOM 3201 N N . ALA B 1 71 ? -44.903 25.259 -4.368 1.00 67.89 51 ALA B N 1
ATOM 3202 C CA . ALA B 1 71 ? -46.134 24.490 -4.149 1.00 66.53 51 ALA B CA 1
ATOM 3203 C C . ALA B 1 71 ? -47.291 25.144 -4.861 1.00 64.44 51 ALA B C 1
ATOM 3204 O O . ALA B 1 71 ? -48.302 25.518 -4.226 1.00 65.55 51 ALA B O 1
ATOM 3206 N N . THR B 1 72 ? -47.132 25.290 -6.176 1.00 61.67 52 THR B N 1
ATOM 3207 C CA . THR B 1 72 ? -48.134 26.001 -6.993 1.00 71.02 52 THR B CA 1
ATOM 3208 C C . THR B 1 72 ? -48.571 25.290 -8.261 1.00 63.23 52 THR B C 1
ATOM 3209 O O . THR B 1 72 ? -47.754 24.910 -9.089 1.00 68.96 52 THR B O 1
ATOM 3213 N N . LEU B 1 73 ? -49.881 25.132 -8.394 1.00 69.03 53 LEU B N 1
ATOM 3214 C CA . LEU B 1 73 ? -50.524 24.634 -9.617 1.00 74.08 53 LEU B CA 1
ATOM 3215 C C . LEU B 1 73 ? -50.179 25.521 -10.831 1.00 71.27 53 LEU B C 1
ATOM 3216 O O . LEU B 1 73 ? -50.248 26.738 -10.725 1.00 80.69 53 LEU B O 1
ATOM 3221 N N . PRO B 1 74 ? -49.765 24.932 -11.969 1.00 65.90 54 PRO B N 1
ATOM 3222 C CA . PRO B 1 74 ? -49.308 25.790 -13.082 1.00 77.24 54 PRO B CA 1
ATOM 3223 C C . PRO B 1 74 ? -50.468 26.323 -13.947 1.00 82.00 54 PRO B C 1
ATOM 3224 O O . PRO B 1 74 ? -50.820 25.718 -14.984 1.00 74.47 54 PRO B O 1
ATOM 3228 N N . VAL B 1 75 ? -51.048 27.449 -13.530 1.00 78.20 55 VAL B N 1
ATOM 3229 C CA . VAL B 1 75 ? -52.313 27.889 -14.119 1.00 81.74 55 VAL B CA 1
ATOM 3230 C C . VAL B 1 75 ? -52.229 28.179 -15.629 1.00 79.31 55 VAL B C 1
ATOM 3231 O O . VAL B 1 75 ? -53.112 27.758 -16.381 1.00 68.39 55 VAL B O 1
ATOM 3235 N N . HIS B 1 76 ? -51.179 28.895 -16.048 1.00 83.22 56 HIS B N 1
ATOM 3236 C CA . HIS B 1 76 ? -50.966 29.243 -17.463 1.00 87.77 56 HIS B CA 1
ATOM 3237 C C . HIS B 1 76 ? -51.017 27.982 -18.285 1.00 83.77 56 HIS B C 1
ATOM 3238 O O . HIS B 1 76 ? -51.694 27.897 -19.314 1.00 79.96 56 HIS B O 1
ATOM 3245 N N . LEU B 1 77 ? -50.352 26.951 -17.789 1.00 89.60 57 LEU B N 1
ATOM 3246 C CA . LEU B 1 77 ? -50.405 25.638 -18.429 1.00 88.64 57 LEU B CA 1
ATOM 3247 C C . LEU B 1 77 ? -51.800 24.983 -18.394 1.00 74.48 57 LEU B C 1
ATOM 3248 O O . LEU B 1 77 ? -52.219 24.401 -19.384 1.00 64.31 57 LEU B O 1
ATOM 3253 N N . PHE B 1 78 ? -52.518 25.082 -17.278 1.00 69.77 58 PHE B N 1
ATOM 3254 C CA . PHE B 1 78 ? -53.838 24.448 -17.190 1.00 68.60 58 PHE B CA 1
ATOM 3255 C C . PHE B 1 78 ? -54.848 25.047 -18.140 1.00 74.13 58 PHE B C 1
ATOM 3256 O O . PHE B 1 78 ? -55.723 24.338 -18.643 1.00 75.29 58 PHE B O 1
ATOM 3264 N N . ASP B 1 79 ? -54.715 26.351 -18.385 1.00 80.61 59 ASP B N 1
ATOM 3265 C CA . ASP B 1 79 ? -55.538 27.049 -19.364 1.00 75.27 59 ASP B CA 1
ATOM 3266 C C . ASP B 1 79 ? -55.257 26.510 -20.756 1.00 68.10 59 ASP B C 1
ATOM 3267 O O . ASP B 1 79 ? -56.180 26.020 -21.395 1.00 76.95 59 ASP B O 1
ATOM 3272 N N . ARG B 1 80 ? -54.000 26.530 -21.206 1.00 64.70 60 ARG B N 1
ATOM 3273 C CA . ARG B 1 80 ? -53.664 25.922 -22.511 1.00 73.09 60 ARG B CA 1
ATOM 3274 C C . ARG B 1 80 ? -54.325 24.552 -22.726 1.00 76.70 60 ARG B C 1
ATOM 3275 O O . ARG B 1 80 ? -55.046 24.326 -23.710 1.00 84.27 60 ARG B O 1
ATOM 3283 N N . MET B 1 81 ? -54.114 23.659 -21.769 1.00 76.11 61 MET B N 1
ATOM 3284 C CA . MET B 1 81 ? -54.725 22.348 -21.784 1.00 71.14 61 MET B CA 1
ATOM 3285 C C . MET B 1 81 ? -56.248 22.394 -21.715 1.00 68.00 61 MET B C 1
ATOM 3286 O O . MET B 1 81 ? -56.881 21.619 -22.408 1.00 75.02 61 MET B O 1
ATOM 3291 N N . ARG B 1 82 ? -56.843 23.271 -20.902 1.00 69.44 62 ARG B N 1
ATOM 3292 C CA . ARG B 1 82 ? -58.316 23.391 -20.876 1.00 75.49 62 ARG B CA 1
ATOM 3293 C C . ARG B 1 82 ? -58.862 23.833 -22.246 1.00 83.88 62 ARG B C 1
ATOM 3294 O O . ARG B 1 82 ? -59.745 23.172 -22.830 1.00 69.47 62 ARG B O 1
ATOM 3302 N N . LYS B 1 83 ? -58.291 24.938 -22.737 1.00 85.85 63 LYS B N 1
ATOM 3303 C CA . LYS B 1 83 ? -58.569 25.504 -24.047 1.00 89.16 63 LYS B CA 1
ATOM 3304 C C . LYS B 1 83 ? -58.337 24.516 -25.199 1.00 93.02 63 LYS B C 1
ATOM 3305 O O . LYS B 1 83 ? -59.087 24.550 -26.182 1.00 99.43 63 LYS B O 1
ATOM 3307 N N . GLU B 1 84 ? -57.317 23.653 -25.099 1.00 85.70 64 GLU B N 1
ATOM 3308 C CA . GLU B 1 84 ? -57.112 22.588 -26.119 1.00 78.12 64 GLU B CA 1
ATOM 3309 C C . GLU B 1 84 ? -57.951 21.321 -25.890 1.00 78.51 64 GLU B C 1
ATOM 3310 O O . GLU B 1 84 ? -57.804 20.355 -26.632 1.00 83.33 64 GLU B O 1
ATOM 3316 N N . GLY B 1 85 ? -58.828 21.325 -24.880 1.00 75.20 65 GLY B N 1
ATOM 3317 C CA . GLY B 1 85 ? -59.747 20.212 -24.633 1.00 74.02 65 GLY B CA 1
ATOM 3318 C C . GLY B 1 85 ? -59.156 18.969 -23.970 1.00 84.04 65 GLY B C 1
ATOM 3319 O O . GLY B 1 85 ? -59.696 17.868 -24.126 1.00 85.01 65 GLY B O 1
ATOM 3320 N N . VAL B 1 86 ? -58.054 19.122 -23.231 1.00 83.23 66 VAL B N 1
ATOM 3321 C CA . VAL B 1 86 ? -57.541 18.023 -22.396 1.00 78.82 66 VAL B CA 1
ATOM 3322 C C . VAL B 1 86 ? -58.459 17.819 -21.191 1.00 75.31 66 VAL B C 1
ATOM 3323 O O . VAL B 1 86 ? -58.775 16.679 -20.827 1.00 72.55 66 VAL B O 1
ATOM 3327 N N . LEU B 1 87 ? -58.916 18.915 -20.597 1.00 66.33 67 LEU B N 1
ATOM 3328 C CA . LEU B 1 87 ? -59.784 18.810 -19.436 1.00 67.49 67 LEU B CA 1
ATOM 3329 C C . LEU B 1 87 ? -61.160 18.214 -19.726 1.00 66.50 67 LEU B C 1
ATOM 3330 O O . LEU B 1 87 ? -61.933 17.930 -18.806 1.00 57.97 67 LEU B O 1
ATOM 3335 N N . GLY B 1 88 ? -61.454 18.020 -21.010 1.00 68.99 68 GLY B N 1
ATOM 3336 C CA . GLY B 1 88 ? -62.683 17.350 -21.424 1.00 72.17 68 GLY B CA 1
ATOM 3337 C C . GLY B 1 88 ? -62.479 15.897 -21.820 1.00 83.64 68 GLY B C 1
ATOM 3338 O O . GLY B 1 88 ? -63.403 15.257 -22.330 1.00 90.52 68 GLY B O 1
ATOM 3339 N N . ALA B 1 89 ? -61.280 15.369 -21.560 1.00 81.22 69 ALA B N 1
ATOM 3340 C CA . ALA B 1 89 ? -60.895 14.023 -21.991 1.00 69.91 69 ALA B CA 1
ATOM 3341 C C . ALA B 1 89 ? -61.909 12.921 -21.703 1.00 70.16 69 ALA B C 1
ATOM 3342 O O . ALA B 1 89 ? -62.107 12.072 -22.559 1.00 77.25 69 ALA B O 1
ATOM 3344 N N . THR B 1 90 ? -62.548 12.917 -20.532 1.00 71.08 70 THR B N 1
ATOM 3345 C CA . THR B 1 90 ? -63.430 11.783 -20.157 1.00 71.41 70 THR B CA 1
ATOM 3346 C C . THR B 1 90 ? -64.865 12.144 -20.345 1.00 69.89 70 THR B C 1
ATOM 3347 O O . THR B 1 90 ? -65.789 11.487 -19.811 1.00 72.06 70 THR B O 1
ATOM 3351 N N . VAL B 1 91 ? -65.041 13.228 -21.081 1.00 69.55 71 VAL B N 1
ATOM 3352 C CA . VAL B 1 91 ? -66.366 13.677 -21.476 1.00 75.56 71 VAL B CA 1
ATOM 3353 C C . VAL B 1 91 ? -66.769 12.974 -22.773 1.00 68.07 71 VAL B C 1
ATOM 3354 O O . VAL B 1 91 ? -65.938 12.824 -23.697 1.00 66.66 71 VAL B O 1
ATOM 3358 N N . PRO B 1 92 ? -68.027 12.512 -22.831 1.00 63.87 72 PRO B N 1
ATOM 3359 C CA . PRO B 1 92 ? -68.482 11.667 -23.941 1.00 67.84 72 PRO B CA 1
ATOM 3360 C C . PRO B 1 92 ? -68.398 12.401 -25.265 1.00 77.93 72 PRO B C 1
ATOM 3361 O O . PRO B 1 92 ? -68.467 13.633 -25.279 1.00 78.72 72 PRO B O 1
ATOM 3365 N N . GLU B 1 93 ? -68.223 11.646 -26.356 1.00 91.26 73 GLU B N 1
ATOM 3366 C CA . GLU B 1 93 ? -68.139 12.195 -27.723 1.00 92.08 73 GLU B CA 1
ATOM 3367 C C . GLU B 1 93 ? -69.294 13.136 -28.028 1.00 87.99 73 GLU B C 1
ATOM 3368 O O . GLU B 1 93 ? -69.094 14.267 -28.494 1.00 72.55 73 GLU B O 1
ATOM 3374 N N . ASP B 1 94 ? -70.494 12.630 -27.747 1.00 84.27 74 ASP B N 1
ATOM 3375 C CA . ASP B 1 94 ? -71.746 13.299 -28.039 1.00 89.11 74 ASP B CA 1
ATOM 3376 C C . ASP B 1 94 ? -71.828 14.656 -27.349 1.00 90.67 74 ASP B C 1
ATOM 3377 O O . ASP B 1 94 ? -72.264 15.624 -27.967 1.00 109.00 74 ASP B O 1
ATOM 3382 N N . LEU B 1 95 ? -71.396 14.739 -26.089 1.00 81.40 75 LEU B N 1
ATOM 3383 C CA . LEU B 1 95 ? -71.489 15.997 -25.336 1.00 72.10 75 LEU B CA 1
ATOM 3384 C C . LEU B 1 95 ? -70.229 16.840 -25.445 1.00 65.31 75 LEU B C 1
ATOM 3385 O O . LEU B 1 95 ? -70.034 17.772 -24.658 1.00 64.04 75 LEU B O 1
ATOM 3390 N N . GLY B 1 96 ? -69.389 16.525 -26.427 1.00 62.41 76 GLY B N 1
ATOM 3391 C CA . GLY B 1 96 ? -68.284 17.424 -26.806 1.00 68.74 76 GLY B CA 1
ATOM 3392 C C . GLY B 1 96 ? -66.894 17.137 -26.258 1.00 77.64 76 GLY B C 1
ATOM 3393 O O . GLY B 1 96 ? -65.979 17.974 -26.399 1.00 70.02 76 GLY B O 1
ATOM 3394 N N . GLY B 1 97 ? -66.730 15.960 -25.642 1.00 80.61 77 GLY B N 1
ATOM 3395 C CA . GLY B 1 97 ? -65.448 15.546 -25.070 1.00 83.68 77 GLY B CA 1
ATOM 3396 C C . GLY B 1 97 ? -64.687 14.658 -26.019 1.00 85.63 77 GLY B C 1
ATOM 3397 O O . GLY B 1 97 ? -65.088 14.496 -27.172 1.00 90.35 77 GLY B O 1
ATOM 3398 N N . LEU B 1 98 ? -63.592 14.069 -25.551 1.00 80.44 78 LEU B N 1
ATOM 3399 C CA . LEU B 1 98 ? -62.794 13.210 -26.437 1.00 83.05 78 LEU B CA 1
ATOM 3400 C C . LEU B 1 98 ? -63.229 11.763 -26.299 1.00 78.22 78 LEU B C 1
ATOM 3401 O O . LEU B 1 98 ? -62.719 10.895 -27.024 1.00 76.86 78 LEU B O 1
ATOM 3406 N N . GLY B 1 99 ? -64.168 11.537 -25.367 1.00 67.99 79 GLY B N 1
ATOM 3407 C CA . GLY B 1 99 ? -64.770 10.230 -25.092 1.00 74.68 79 GLY B CA 1
ATOM 3408 C C . GLY B 1 99 ? -63.831 9.123 -24.628 1.00 77.25 79 GLY B C 1
ATOM 3409 O O . GLY B 1 99 ? -63.959 7.963 -25.036 1.00 77.59 79 GLY B O 1
ATOM 3410 N N . VAL B 1 100 ? -62.883 9.464 -23.765 1.00 80.12 80 VAL B N 1
ATOM 3411 C CA . VAL B 1 100 ? -62.103 8.423 -23.109 1.00 75.19 80 VAL B CA 1
ATOM 3412 C C . VAL B 1 100 ? -62.982 7.828 -22.011 1.00 68.94 80 VAL B C 1
ATOM 3413 O O . VAL B 1 100 ? -63.388 8.518 -21.078 1.00 79.30 80 VAL B O 1
ATOM 3417 N N . HIS B 1 101 ? -63.348 6.564 -22.165 1.00 68.57 81 HIS B N 1
ATOM 3418 C CA . HIS B 1 101 ? -64.137 5.913 -21.130 1.00 74.84 81 HIS B CA 1
ATOM 3419 C C . HIS B 1 101 ? -63.476 4.706 -20.483 1.00 79.36 81 HIS B C 1
ATOM 3420 O O . HIS B 1 101 ? -64.154 3.832 -19.936 1.00 87.00 81 HIS B O 1
ATOM 3427 N N . SER B 1 102 ? -62.144 4.672 -20.517 1.00 71.84 82 SER B N 1
ATOM 3428 C CA . SER B 1 102 ? -61.334 3.567 -20.022 1.00 63.08 82 SER B CA 1
ATOM 3429 C C . SER B 1 102 ? -60.351 4.071 -18.943 1.00 70.25 82 SER B C 1
ATOM 3430 O O . SER B 1 102 ? -59.409 4.865 -19.221 1.00 65.55 82 SER B O 1
ATOM 3433 N N . LEU B 1 103 ? -60.598 3.633 -17.702 1.00 65.14 83 LEU B N 1
ATOM 3434 C CA . LEU B 1 103 ? -59.655 3.829 -16.585 1.00 57.06 83 LEU B CA 1
ATOM 3435 C C . LEU B 1 103 ? -58.242 3.359 -16.946 1.00 54.51 83 LEU B C 1
ATOM 3436 O O . LEU B 1 103 ? -57.254 3.999 -16.587 1.00 54.83 83 LEU B O 1
ATOM 3441 N N . HIS B 1 104 ? -58.133 2.246 -17.670 1.00 49.13 84 HIS B N 1
ATOM 3442 C CA . HIS B 1 104 ? -56.817 1.820 -18.132 1.00 51.05 84 HIS B CA 1
ATOM 3443 C C . HIS B 1 104 ? -56.128 2.955 -18.810 1.00 57.82 84 HIS B C 1
ATOM 3444 O O . HIS B 1 104 ? -54.942 3.224 -18.554 1.00 54.14 84 HIS B O 1
ATOM 3451 N N . ASP B 1 105 ? -56.879 3.646 -19.672 1.00 60.02 85 ASP B N 1
ATOM 3452 C CA . ASP B 1 105 ? -56.318 4.715 -20.493 1.00 61.46 85 ASP B CA 1
ATOM 3453 C C . ASP B 1 105 ? -56.125 6.005 -19.709 1.00 58.79 85 ASP B C 1
ATOM 3454 O O . ASP B 1 105 ? -55.118 6.687 -19.888 1.00 57.39 85 ASP B O 1
ATOM 3459 N N . VAL B 1 106 ? -57.063 6.331 -18.827 1.00 51.89 86 VAL B N 1
ATOM 3460 C CA . VAL B 1 106 ? -56.841 7.442 -17.914 1.00 58.66 86 VAL B CA 1
ATOM 3461 C C . VAL B 1 106 ? -55.530 7.256 -17.079 1.00 67.31 86 VAL B C 1
ATOM 3462 O O . VAL B 1 106 ? -54.662 8.176 -16.983 1.00 61.33 86 VAL B O 1
ATOM 3466 N N . ALA B 1 107 ? -55.394 6.061 -16.485 1.00 62.50 87 ALA B N 1
ATOM 3467 C CA . ALA B 1 107 ? -54.232 5.743 -15.673 1.00 60.87 87 ALA B CA 1
ATOM 3468 C C . ALA B 1 107 ? -53.002 5.875 -16.513 1.00 61.57 87 ALA B C 1
ATOM 3469 O O . ALA B 1 107 ? -52.057 6.534 -16.088 1.00 66.68 87 ALA B O 1
ATOM 3471 N N . LEU B 1 108 ? -53.027 5.288 -17.711 1.00 58.00 88 LEU B N 1
ATOM 3472 C CA . LEU B 1 108 ? -51.915 5.444 -18.649 1.00 58.15 88 LEU B CA 1
ATOM 3473 C C . LEU B 1 108 ? -51.493 6.924 -18.817 1.00 56.52 88 LEU B C 1
ATOM 3474 O O . LEU B 1 108 ? -50.303 7.255 -18.696 1.00 50.05 88 LEU B O 1
ATOM 3479 N N . ALA B 1 109 ? -52.473 7.794 -19.081 1.00 55.01 89 ALA B N 1
ATOM 3480 C CA . ALA B 1 109 ? -52.218 9.196 -19.327 1.00 51.04 89 ALA B CA 1
ATOM 3481 C C . ALA B 1 109 ? -51.598 9.811 -18.078 1.00 54.65 89 ALA B C 1
ATOM 3482 O O . ALA B 1 109 ? -50.535 10.492 -18.169 1.00 55.49 89 ALA B O 1
ATOM 3484 N N . LEU B 1 110 ? -52.229 9.570 -16.919 1.00 45.07 90 LEU B N 1
ATOM 3485 C CA . LEU B 1 110 ? -51.656 10.081 -15.651 1.00 46.54 90 LEU B CA 1
ATOM 3486 C C . LEU B 1 110 ? -50.220 9.638 -15.423 1.00 48.31 90 LEU B C 1
ATOM 3487 O O . LEU B 1 110 ? -49.407 10.442 -14.966 1.00 52.55 90 LEU B O 1
ATOM 3492 N N . ALA B 1 111 ? -49.887 8.386 -15.750 1.00 47.96 91 ALA B N 1
ATOM 3493 C CA . ALA B 1 111 ? -48.486 7.949 -15.622 1.00 48.89 91 ALA B CA 1
ATOM 3494 C C . ALA B 1 111 ? -47.528 8.825 -16.451 1.00 51.34 91 ALA B C 1
ATOM 3495 O O . ALA B 1 111 ? -46.507 9.275 -15.909 1.00 57.75 91 ALA B O 1
ATOM 3497 N N . ARG B 1 112 ? -47.870 9.103 -17.728 1.00 56.20 92 ARG B N 1
ATOM 3498 C CA . ARG B 1 112 ? -47.015 9.920 -18.630 1.00 56.26 92 ARG B CA 1
ATOM 3499 C C . ARG B 1 112 ? -46.774 11.292 -18.023 1.00 54.95 92 ARG B C 1
ATOM 3500 O O . ARG B 1 112 ? -45.640 11.711 -17.901 1.00 51.22 92 ARG B O 1
ATOM 3508 N N . ILE B 1 113 ? -47.845 11.948 -17.585 1.00 52.52 93 ILE B N 1
ATOM 3509 C CA . ILE B 1 113 ? -47.743 13.207 -16.874 1.00 53.39 93 ILE B CA 1
ATOM 3510 C C . ILE B 1 113 ? -46.897 13.101 -15.600 1.00 57.38 93 ILE B C 1
ATOM 3511 O O . ILE B 1 113 ? -45.973 13.895 -15.407 1.00 61.10 93 ILE B O 1
ATOM 3516 N N . ALA B 1 114 ? -47.228 12.137 -14.735 1.00 58.29 94 ALA B N 1
ATOM 3517 C CA . ALA B 1 114 ? -46.561 11.964 -13.419 1.00 59.79 94 ALA B CA 1
ATOM 3518 C C . ALA B 1 114 ? -45.057 11.865 -13.541 1.00 55.64 94 ALA B C 1
ATOM 3519 O O . ALA B 1 114 ? -44.324 12.338 -12.664 1.00 60.05 94 ALA B O 1
ATOM 3521 N N . GLY B 1 115 ? -44.611 11.261 -14.641 1.00 53.65 95 GLY B N 1
ATOM 3522 C CA . GLY B 1 115 ? -43.187 11.185 -14.972 1.00 66.49 95 GLY B CA 1
ATOM 3523 C C . GLY B 1 115 ? -42.501 12.537 -15.132 1.00 69.16 95 GLY B C 1
ATOM 3524 O O . GLY B 1 115 ? -41.275 12.613 -15.061 1.00 70.80 95 GLY B O 1
ATOM 3525 N N . ARG B 1 116 ? -43.300 13.593 -15.328 1.00 66.18 96 ARG B N 1
ATOM 3526 C CA . ARG B 1 116 ? -42.797 14.964 -15.452 1.00 64.24 96 ARG B CA 1
ATOM 3527 C C . ARG B 1 116 ? -43.197 15.809 -14.269 1.00 54.31 96 ARG B C 1
ATOM 3528 O O . ARG B 1 116 ? -42.379 16.529 -13.727 1.00 56.18 96 ARG B O 1
ATOM 3536 N N . ASP B 1 117 ? -44.466 15.751 -13.899 1.00 50.94 97 ASP B N 1
ATOM 3537 C CA . ASP B 1 117 ? -44.943 16.437 -12.699 1.00 53.59 97 ASP B CA 1
ATOM 3538 C C . ASP B 1 117 ? -46.169 15.715 -12.076 1.00 54.54 97 ASP B C 1
ATOM 3539 O O . ASP B 1 117 ? -47.251 15.651 -12.654 1.00 60.25 97 ASP B O 1
ATOM 3544 N N . ALA B 1 118 ? -45.985 15.124 -10.908 1.00 51.29 98 ALA B N 1
ATOM 3545 C CA . ALA B 1 118 ? -47.022 14.249 -10.403 1.00 51.13 98 ALA B CA 1
ATOM 3546 C C . ALA B 1 118 ? -48.159 15.001 -9.734 1.00 50.44 98 ALA B C 1
ATOM 3547 O O . ALA B 1 118 ? -49.312 14.612 -9.861 1.00 53.20 98 ALA B O 1
ATOM 3549 N N . GLY B 1 119 ? -47.849 16.099 -9.050 1.00 54.60 99 GLY B N 1
ATOM 3550 C CA . GLY B 1 119 ? -48.892 17.013 -8.541 1.00 55.82 99 GLY B CA 1
ATOM 3551 C C . GLY B 1 119 ? -49.870 17.469 -9.622 1.00 57.91 99 GLY B C 1
ATOM 3552 O O . GLY B 1 119 ? -51.080 17.599 -9.360 1.00 49.91 99 GLY B O 1
ATOM 3553 N N . VAL B 1 120 ? -49.352 17.683 -10.843 1.00 54.72 100 VAL B N 1
ATOM 3554 C CA . VAL B 1 120 ? -50.213 18.006 -11.999 1.00 52.33 100 VAL B CA 1
ATOM 3555 C C . VAL B 1 120 ? -51.145 16.838 -12.322 1.00 52.15 100 VAL B C 1
ATOM 3556 O O . VAL B 1 120 ? -52.390 16.981 -12.388 1.00 50.38 100 VAL B O 1
ATOM 3560 N N . ALA B 1 121 ? -50.524 15.686 -12.521 1.00 48.32 101 ALA B N 1
ATOM 3561 C CA . ALA B 1 121 ? -51.255 14.449 -12.693 1.00 50.31 101 ALA B CA 1
ATOM 3562 C C . ALA B 1 121 ? -52.284 14.327 -11.606 1.00 47.56 101 ALA B C 1
ATOM 3563 O O . ALA B 1 121 ? -53.426 13.970 -11.868 1.00 52.02 101 ALA B O 1
ATOM 3565 N N . LEU B 1 122 ? -51.891 14.591 -10.370 1.00 47.10 102 LEU B N 1
ATOM 3566 C CA . LEU B 1 122 ? -52.848 14.409 -9.298 1.00 48.22 102 LEU B CA 1
ATOM 3567 C C . LEU B 1 122 ? -54.036 15.360 -9.498 1.00 46.80 102 LEU B C 1
ATOM 3568 O O . LEU B 1 122 ? -55.172 14.978 -9.240 1.00 48.72 102 LEU B O 1
ATOM 3573 N N . ALA B 1 123 ? -53.768 16.576 -9.985 1.00 48.86 103 ALA B N 1
ATOM 3574 C CA . ALA B 1 123 ? -54.812 17.589 -10.143 1.00 47.23 103 ALA B CA 1
ATOM 3575 C C . ALA B 1 123 ? -55.732 17.164 -11.265 1.00 47.08 103 ALA B C 1
ATOM 3576 O O . ALA B 1 123 ? -56.953 17.054 -11.052 1.00 45.49 103 ALA B O 1
ATOM 3578 N N . LEU B 1 124 ? -55.138 16.879 -12.436 1.00 49.56 104 LEU B N 1
ATOM 3579 C CA . LEU B 1 124 ? -55.894 16.421 -13.619 1.00 49.33 104 LEU B CA 1
ATOM 3580 C C . LEU B 1 124 ? -56.785 15.236 -13.355 1.00 52.29 104 LEU B C 1
ATOM 3581 O O . LEU B 1 124 ? -57.859 15.129 -13.937 1.00 59.55 104 LEU B O 1
ATOM 3586 N N . HIS B 1 125 ? -56.353 14.346 -12.473 1.00 51.34 105 HIS B N 1
ATOM 3587 C CA . HIS B 1 125 ? -57.168 13.195 -12.143 1.00 53.48 105 HIS B CA 1
ATOM 3588 C C . HIS B 1 125 ? -58.555 13.596 -11.703 1.00 53.59 105 HIS B C 1
ATOM 3589 O O . HIS B 1 125 ? -59.513 12.849 -11.923 1.00 54.73 105 HIS B O 1
ATOM 3596 N N . MET B 1 126 ? -58.669 14.751 -11.044 1.00 55.76 106 MET B N 1
ATOM 3597 C CA . MET B 1 126 ? -59.932 15.149 -10.423 1.00 61.84 106 MET B CA 1
ATOM 3598 C C . MET B 1 126 ? -60.958 15.308 -11.539 1.00 64.72 106 MET B C 1
ATOM 3599 O O . MET B 1 126 ? -62.073 14.806 -11.416 1.00 65.26 106 MET B O 1
ATOM 3604 N N . GLN B 1 127 ? -60.560 16.018 -12.606 1.00 56.87 107 GLN B N 1
ATOM 3605 C CA . GLN B 1 127 ? -61.358 16.194 -13.825 1.00 66.85 107 GLN B CA 1
ATOM 3606 C C . GLN B 1 127 ? -61.659 14.871 -14.504 1.00 66.07 107 GLN B C 1
ATOM 3607 O O . GLN B 1 127 ? -62.817 14.458 -14.605 1.00 69.49 107 GLN B O 1
ATOM 3613 N N . PHE B 1 128 ? -60.599 14.233 -14.992 1.00 55.39 108 PHE B N 1
ATOM 3614 C CA . PHE B 1 128 ? -60.670 12.892 -15.527 1.00 58.17 108 PHE B CA 1
ATOM 3615 C C . PHE B 1 128 ? -61.653 11.988 -14.802 1.00 60.48 108 PHE B C 1
ATOM 3616 O O . PHE B 1 128 ? -62.518 11.405 -15.450 1.00 70.65 108 PHE B O 1
ATOM 3624 N N . SER B 1 129 ? -61.540 11.842 -13.481 1.00 58.12 109 SER B N 1
ATOM 3625 C CA . SER B 1 129 ? -62.446 10.917 -12.795 1.00 62.53 109 SER B CA 1
ATOM 3626 C C . SER B 1 129 ? -63.837 11.520 -12.814 1.00 65.77 109 SER B C 1
ATOM 3627 O O . SER B 1 129 ? -64.833 10.792 -12.946 1.00 58.15 109 SER B O 1
ATOM 3630 N N . ARG B 1 130 ? -63.889 12.852 -12.724 1.00 61.67 110 ARG B N 1
ATOM 3631 C CA . ARG B 1 130 ? -65.173 13.554 -12.680 1.00 66.94 110 ARG B CA 1
ATOM 3632 C C . ARG B 1 130 ? -65.944 13.319 -13.979 1.00 66.02 110 ARG B C 1
ATOM 3633 O O . ARG B 1 130 ? -67.163 13.117 -13.947 1.00 56.10 110 ARG B O 1
ATOM 3641 N N . GLY B 1 131 ? -65.206 13.306 -15.096 1.00 62.69 111 GLY B N 1
ATOM 3642 C CA . GLY B 1 131 ? -65.720 12.883 -16.392 1.00 63.14 111 GLY B CA 1
ATOM 3643 C C . GLY B 1 131 ? -66.443 11.555 -16.306 1.00 66.28 111 GLY B C 1
ATOM 3644 O O . GLY B 1 131 ? -67.598 11.451 -16.691 1.00 71.76 111 GLY B O 1
ATOM 3645 N N . LEU B 1 132 ? -65.780 10.546 -15.746 1.00 72.59 112 LEU B N 1
ATOM 3646 C CA . LEU B 1 132 ? -66.344 9.185 -15.655 1.00 65.61 112 LEU B CA 1
ATOM 3647 C C . LEU B 1 132 ? -67.453 9.045 -14.616 1.00 63.33 112 LEU B C 1
ATOM 3648 O O . LEU B 1 132 ? -68.495 8.528 -14.923 1.00 70.44 112 LEU B O 1
ATOM 3653 N N . THR B 1 133 ? -67.262 9.521 -13.398 1.00 70.85 113 THR B N 1
ATOM 3654 C CA . THR B 1 133 ? -68.360 9.466 -12.448 1.00 72.71 113 THR B CA 1
ATOM 3655 C C . THR B 1 133 ? -69.635 10.108 -13.009 1.00 73.24 113 THR B C 1
ATOM 3656 O O . THR B 1 133 ? -70.733 9.576 -12.810 1.00 71.18 113 THR B O 1
ATOM 3660 N N . LEU B 1 134 ? -69.500 11.236 -13.711 1.00 72.01 114 LEU B N 1
ATOM 3661 C CA . LEU B 1 134 ? -70.687 11.938 -14.271 1.00 73.77 114 LEU B CA 1
ATOM 3662 C C . LEU B 1 134 ? -71.408 11.118 -15.362 1.00 72.17 114 LEU B C 1
ATOM 3663 O O . LEU B 1 134 ? -72.614 10.859 -15.237 1.00 71.71 114 LEU B O 1
ATOM 3668 N N . ASP B 1 135 ? -70.658 10.706 -16.391 1.00 67.48 115 ASP B N 1
ATOM 3669 C CA . ASP B 1 135 ? -71.095 9.728 -17.401 1.00 65.56 115 ASP B CA 1
ATOM 3670 C C . ASP B 1 135 ? -71.901 8.619 -16.737 1.00 63.59 115 ASP B C 1
ATOM 3671 O O . ASP B 1 135 ? -72.985 8.245 -17.193 1.00 68.61 115 ASP B O 1
ATOM 3676 N N . PHE B 1 136 ? -71.426 8.095 -15.630 1.00 57.09 116 PHE B N 1
ATOM 3677 C CA . PHE B 1 136 ? -72.205 7.009 -15.092 1.00 66.44 116 PHE B CA 1
ATOM 3678 C C . PHE B 1 136 ? -73.583 7.480 -14.621 1.00 68.24 116 PHE B C 1
ATOM 3679 O O . PHE B 1 136 ? -74.568 6.805 -14.856 1.00 79.86 116 PHE B O 1
ATOM 3687 N N . GLU B 1 137 ? -73.661 8.638 -13.979 1.00 76.06 117 GLU B N 1
ATOM 3688 C CA . GLU B 1 137 ? -74.934 9.112 -13.438 1.00 85.05 117 GLU B CA 1
ATOM 3689 C C . GLU B 1 137 ? -75.921 9.475 -14.555 1.00 94.41 117 GLU B C 1
ATOM 3690 O O . GLU B 1 137 ? -77.106 9.124 -14.487 1.00 91.69 117 GLU B O 1
ATOM 3696 N N . TRP B 1 138 ? -75.395 10.130 -15.589 1.00 87.22 118 TRP B N 1
ATOM 3697 C CA . TRP B 1 138 ? -76.099 10.437 -16.835 1.00 89.45 118 TRP B CA 1
ATOM 3698 C C . TRP B 1 138 ? -76.870 9.292 -17.439 1.00 94.15 118 TRP B C 1
ATOM 3699 O O . TRP B 1 138 ? -77.978 9.489 -17.958 1.00 97.70 118 TRP B O 1
ATOM 3710 N N . ARG B 1 139 ? -76.277 8.098 -17.383 1.00 89.32 119 ARG B N 1
ATOM 3711 C CA . ARG B 1 139 ? -76.825 6.904 -18.017 1.00 77.93 119 ARG B CA 1
ATOM 3712 C C . ARG B 1 139 ? -77.564 6.011 -17.036 1.00 76.35 119 ARG B C 1
ATOM 3713 O O . ARG B 1 139 ? -78.623 5.499 -17.348 1.00 88.88 119 ARG B O 1
ATOM 3721 N N . HIS B 1 140 ? -77.037 5.825 -15.842 1.00 77.55 120 HIS B N 1
ATOM 3722 C CA . HIS B 1 140 ? -77.629 4.823 -14.968 1.00 85.30 120 HIS B CA 1
ATOM 3723 C C . HIS B 1 140 ? -78.182 5.384 -13.679 1.00 88.28 120 HIS B C 1
ATOM 3724 O O . HIS B 1 140 ? -78.777 4.649 -12.898 1.00 88.06 120 HIS B O 1
ATOM 3731 N N . GLY B 1 141 ? -78.014 6.689 -13.453 1.00 93.40 121 GLY B N 1
ATOM 3732 C CA . GLY B 1 141 ? -78.420 7.323 -12.189 1.00 95.47 121 GLY B CA 1
ATOM 3733 C C . GLY B 1 141 ? -79.914 7.558 -12.020 1.00 105.83 121 GLY B C 1
ATOM 3734 O O . GLY B 1 141 ? -80.713 7.154 -12.863 1.00 105.45 121 GLY B O 1
ATOM 3735 N N . ALA B 1 142 ? -80.294 8.211 -10.918 1.00 120.01 122 ALA B N 1
ATOM 3736 C CA . ALA B 1 142 ? -81.696 8.587 -10.656 1.00 117.73 122 ALA B CA 1
ATOM 3737 C C . ALA B 1 142 ? -82.293 9.293 -11.876 1.00 109.90 122 ALA B C 1
ATOM 3738 O O . ALA B 1 142 ? -81.623 10.127 -12.495 1.00 100.64 122 ALA B O 1
ATOM 3740 N N . PRO B 1 143 ? -83.549 8.957 -12.231 1.00 116.67 123 PRO B N 1
ATOM 3741 C CA . PRO B 1 143 ? -84.132 9.521 -13.459 1.00 108.13 123 PRO B CA 1
ATOM 3742 C C . PRO B 1 143 ? -83.941 11.046 -13.519 1.00 107.20 123 PRO B C 1
ATOM 3743 O O . PRO B 1 143 ? -83.586 11.619 -14.560 1.00 107.58 123 PRO B O 1
ATOM 3747 N N . SER B 1 144 ? -84.133 11.677 -12.370 1.00 100.80 124 SER B N 1
ATOM 3748 C CA . SER B 1 144 ? -84.170 13.125 -12.254 1.00 99.59 124 SER B CA 1
ATOM 3749 C C . SER B 1 144 ? -82.836 13.840 -12.475 1.00 101.16 124 SER B C 1
ATOM 3750 O O . SER B 1 144 ? -82.814 14.975 -12.892 1.00 94.04 124 SER B O 1
ATOM 3753 N N . THR B 1 145 ? -81.730 13.183 -12.175 1.00 101.53 125 THR B N 1
ATOM 3754 C CA . THR B 1 145 ? -80.462 13.876 -12.093 1.00 90.25 125 THR B CA 1
ATOM 3755 C C . THR B 1 145 ? -79.634 13.733 -13.362 1.00 92.33 125 THR B C 1
ATOM 3756 O O . THR B 1 145 ? -78.567 14.338 -13.481 1.00 95.37 125 THR B O 1
ATOM 3760 N N . ARG B 1 146 ? -80.127 12.950 -14.318 1.00 89.40 126 ARG B N 1
ATOM 3761 C CA . ARG B 1 146 ? -79.480 12.851 -15.642 1.00 95.55 126 ARG B CA 1
ATOM 3762 C C . ARG B 1 146 ? -79.266 14.218 -16.370 1.00 100.30 126 ARG B C 1
ATOM 3763 O O . ARG B 1 146 ? -78.170 14.480 -16.900 1.00 78.92 126 ARG B O 1
ATOM 3771 N N . PRO B 1 147 ? -80.285 15.113 -16.360 1.00 107.87 127 PRO B N 1
ATOM 3772 C CA . PRO B 1 147 ? -80.063 16.436 -16.978 1.00 109.36 127 PRO B CA 1
ATOM 3773 C C . PRO B 1 147 ? -78.922 17.258 -16.335 1.00 109.86 127 PRO B C 1
ATOM 3774 O O . PRO B 1 147 ? -78.187 17.961 -17.035 1.00 115.82 127 PRO B O 1
ATOM 3778 N N . LEU B 1 148 ? -78.783 17.162 -15.018 1.00 102.50 128 LEU B N 1
ATOM 3779 C CA . LEU B 1 148 ? -77.742 17.872 -14.276 1.00 94.41 128 LEU B CA 1
ATOM 3780 C C . LEU B 1 148 ? -76.370 17.402 -14.718 1.00 88.85 128 LEU B C 1
ATOM 3781 O O . LEU B 1 148 ? -75.504 18.196 -15.115 1.00 86.70 128 LEU B O 1
ATOM 3786 N N . ALA B 1 149 ? -76.192 16.090 -14.638 1.00 82.07 129 ALA B N 1
ATOM 3787 C CA . ALA B 1 149 ? -75.013 15.440 -15.156 1.00 81.06 129 ALA B CA 1
ATOM 3788 C C . ALA B 1 149 ? -74.742 15.931 -16.559 1.00 84.48 129 ALA B C 1
ATOM 3789 O O . ALA B 1 149 ? -73.602 16.259 -16.893 1.00 83.71 129 ALA B O 1
ATOM 3791 N N . GLU B 1 150 ? -75.791 15.987 -17.379 1.00 88.07 130 GLU B N 1
ATOM 3792 C CA . GLU B 1 150 ? -75.608 16.352 -18.777 1.00 88.06 130 GLU B CA 1
ATOM 3793 C C . GLU B 1 150 ? -75.071 17.778 -18.898 1.00 89.43 130 GLU B C 1
ATOM 3794 O O . GLU B 1 150 ? -74.117 18.023 -19.656 1.00 81.58 130 GLU B O 1
ATOM 3800 N N . ASP B 1 151 ? -75.655 18.705 -18.134 1.00 85.62 131 ASP B N 1
ATOM 3801 C CA . ASP B 1 151 ? -75.188 20.083 -18.162 1.00 85.13 131 ASP B CA 1
ATOM 3802 C C . ASP B 1 151 ? -73.691 20.102 -17.817 1.00 76.43 131 ASP B C 1
ATOM 3803 O O . ASP B 1 151 ? -72.858 20.625 -18.599 1.00 60.05 131 ASP B O 1
ATOM 3808 N N . LEU B 1 152 ? -73.370 19.489 -16.670 1.00 70.91 132 LEU B N 1
ATOM 3809 C CA . LEU B 1 152 ? -71.999 19.449 -16.133 1.00 67.50 132 LEU B CA 1
ATOM 3810 C C . LEU B 1 152 ? -70.980 18.880 -17.116 1.00 64.80 132 LEU B C 1
ATOM 3811 O O . LEU B 1 152 ? -69.915 19.496 -17.409 1.00 61.06 132 LEU B O 1
ATOM 3816 N N . LEU B 1 153 ? -71.339 17.717 -17.643 1.00 61.02 133 LEU B N 1
ATOM 3817 C CA . LEU B 1 153 ? -70.557 17.070 -18.674 1.00 69.55 133 LEU B CA 1
ATOM 3818 C C . LEU B 1 153 ? -70.415 17.938 -19.897 1.00 73.12 133 LEU B C 1
ATOM 3819 O O . LEU B 1 153 ? -69.305 18.083 -20.418 1.00 75.52 133 LEU B O 1
ATOM 3824 N N . ARG B 1 154 ? -71.524 18.532 -20.347 1.00 80.06 134 ARG B N 1
ATOM 3825 C CA . ARG B 1 154 ? -71.485 19.354 -21.559 1.00 76.79 134 ARG B CA 1
ATOM 3826 C C . ARG B 1 154 ? -70.629 20.581 -21.326 1.00 68.97 134 ARG B C 1
ATOM 3827 O O . ARG B 1 154 ? -69.787 20.912 -22.157 1.00 69.68 134 ARG B O 1
ATOM 3835 N N . GLN B 1 155 ? -70.829 21.224 -20.176 1.00 68.02 135 GLN B N 1
ATOM 3836 C CA . GLN B 1 155 ? -69.991 22.343 -19.735 1.00 71.09 135 GLN B CA 1
ATOM 3837 C C . GLN B 1 155 ? -68.489 22.012 -19.733 1.00 73.49 135 GLN B C 1
ATOM 3838 O O . GLN B 1 155 ? -67.650 22.784 -20.281 1.00 68.74 135 GLN B O 1
ATOM 3844 N N . MET B 1 156 ? -68.153 20.879 -19.089 1.00 67.90 136 MET B N 1
ATOM 3845 C CA . MET B 1 156 ? -66.769 20.391 -19.066 1.00 69.30 136 MET B CA 1
ATOM 3846 C C . MET B 1 156 ? -66.245 20.193 -20.493 1.00 72.59 136 MET B C 1
ATOM 3847 O O . MET B 1 156 ? -65.123 20.581 -20.795 1.00 71.90 136 MET B O 1
ATOM 3852 N N . GLY B 1 157 ? -67.076 19.641 -21.380 1.00 75.73 137 GLY B N 1
ATOM 3853 C CA . GLY B 1 157 ? -66.710 19.471 -22.797 1.00 75.05 137 GLY B CA 1
ATOM 3854 C C . GLY B 1 157 ? -66.394 20.760 -23.552 1.00 75.33 137 GLY B C 1
ATOM 3855 O O . GLY B 1 157 ? -65.415 20.809 -24.314 1.00 69.97 137 GLY B O 1
ATOM 3856 N N . ALA B 1 158 ? -67.235 21.782 -23.354 1.00 69.04 138 ALA B N 1
ATOM 3857 C CA . ALA B 1 158 ? -67.018 23.125 -23.891 1.00 74.44 138 ALA B CA 1
ATOM 3858 C C . ALA B 1 158 ? -65.677 23.780 -23.472 1.00 81.14 138 ALA B C 1
ATOM 3859 O O . ALA B 1 158 ? -65.258 24.803 -24.044 1.00 84.38 138 ALA B O 1
ATOM 3861 N N . GLY B 1 159 ? -65.026 23.190 -22.467 1.00 79.55 139 GLY B N 1
ATOM 3862 C CA . GLY B 1 159 ? -63.778 23.705 -21.903 1.00 79.65 139 GLY B CA 1
ATOM 3863 C C . GLY B 1 159 ? -64.089 24.793 -20.909 1.00 82.40 139 GLY B C 1
ATOM 3864 O O . GLY B 1 159 ? -63.271 25.700 -20.695 1.00 75.84 139 GLY B O 1
ATOM 3865 N N . GLU B 1 160 ? -65.270 24.670 -20.291 1.00 80.67 140 GLU B N 1
ATOM 3866 C CA . GLU B 1 160 ? -65.923 25.771 -19.576 1.00 87.81 140 GLU B CA 1
ATOM 3867 C C . GLU B 1 160 ? -66.041 25.561 -18.093 1.00 83.72 140 GLU B C 1
ATOM 3868 O O . GLU B 1 160 ? -65.949 26.514 -17.327 1.00 82.54 140 GLU B O 1
ATOM 3874 N N . ALA B 1 161 ? -66.308 24.318 -17.700 1.00 90.22 141 ALA B N 1
ATOM 3875 C CA . ALA B 1 161 ? -66.199 23.888 -16.294 1.00 85.07 141 ALA B CA 1
ATOM 3876 C C . ALA B 1 161 ? -64.880 23.125 -15.984 1.00 79.85 141 ALA B C 1
ATOM 3877 O O . ALA B 1 161 ? -64.427 22.290 -16.786 1.00 65.51 141 ALA B O 1
ATOM 3879 N N . VAL B 1 162 ? -64.271 23.460 -14.839 1.00 79.34 142 VAL B N 1
ATOM 3880 C CA . VAL B 1 162 ? -63.222 22.651 -14.168 1.00 74.28 142 VAL B CA 1
ATOM 3881 C C . VAL B 1 162 ? -63.729 22.218 -12.778 1.00 66.52 142 VAL B C 1
ATOM 3882 O O . VAL B 1 162 ? -63.830 23.035 -11.864 1.00 68.12 142 VAL B O 1
ATOM 3886 N N . ILE B 1 163 ? -64.039 20.935 -12.631 1.00 65.67 143 ILE B N 1
ATOM 3887 C CA . ILE B 1 163 ? -64.733 20.421 -11.452 1.00 66.37 143 ILE B CA 1
ATOM 3888 C C . ILE B 1 163 ? -63.828 19.554 -10.556 1.00 73.47 143 ILE B C 1
ATOM 3889 O O . ILE B 1 163 ? -63.077 18.704 -11.050 1.00 78.06 143 ILE B O 1
ATOM 3894 N N . CYS B 1 164 ? -63.917 19.804 -9.244 1.00 74.26 144 CYS B N 1
ATOM 3895 C CA . CYS B 1 164 ? -63.162 19.116 -8.193 1.00 69.32 144 CYS B CA 1
ATOM 3896 C C . CYS B 1 164 ? -64.149 18.606 -7.189 1.00 68.24 144 CYS B C 1
ATOM 3897 O O . CYS B 1 164 ? -64.892 19.384 -6.620 1.00 67.14 144 CYS B O 1
ATOM 3900 N N . GLY B 1 165 ? -64.158 17.302 -6.959 1.00 76.33 145 GLY B N 1
ATOM 3901 C CA . GLY B 1 165 ? -64.824 16.771 -5.780 1.00 70.54 145 GLY B CA 1
ATOM 3902 C C . GLY B 1 165 ? -64.091 17.247 -4.538 1.00 64.61 145 GLY B C 1
ATOM 3903 O O . GLY B 1 165 ? -62.868 17.329 -4.536 1.00 63.45 145 GLY B O 1
ATOM 3904 N N . ALA B 1 166 ? -64.844 17.597 -3.504 1.00 60.25 146 ALA B N 1
ATOM 3905 C CA . ALA B 1 166 ? -64.283 17.989 -2.215 1.00 64.07 146 ALA B CA 1
ATOM 3906 C C . ALA B 1 166 ? -64.835 17.055 -1.121 1.00 62.77 146 ALA B C 1
ATOM 3907 O O . ALA B 1 166 ? -66.009 17.207 -0.696 1.00 54.13 146 ALA B O 1
ATOM 3909 N N . VAL B 1 167 ? -63.987 16.105 -0.682 1.00 59.17 147 VAL B N 1
ATOM 3910 C CA . VAL B 1 167 ? -64.443 14.956 0.123 1.00 60.01 147 VAL B CA 1
ATOM 3911 C C . VAL B 1 167 ? -64.121 14.989 1.606 1.00 61.17 147 VAL B C 1
ATOM 3912 O O . VAL B 1 167 ? -65.011 14.799 2.408 1.00 63.58 147 VAL B O 1
ATOM 3916 N N . LYS B 1 168 ? -62.856 15.214 1.957 1.00 64.88 148 LYS B N 1
ATOM 3917 C CA . LYS B 1 168 ? -62.393 15.070 3.340 1.00 68.34 148 LYS B CA 1
ATOM 3918 C C . LYS B 1 168 ? -62.772 16.219 4.254 1.00 67.90 148 LYS B C 1
ATOM 3919 O O . LYS B 1 168 ? -62.229 17.308 4.114 1.00 67.13 148 LYS B O 1
ATOM 3925 N N . ASP B 1 169 ? -63.660 15.936 5.209 1.00 71.14 149 ASP B N 1
ATOM 3926 C CA . ASP B 1 169 ? -64.064 16.867 6.280 1.00 82.88 149 ASP B CA 1
ATOM 3927 C C . ASP B 1 169 ? -62.922 17.205 7.209 1.00 77.44 149 ASP B C 1
ATOM 3928 O O . ASP B 1 169 ? -62.177 16.315 7.579 1.00 82.57 149 ASP B O 1
ATOM 3933 N N . VAL B 1 170 ? -62.799 18.465 7.613 1.00 76.40 150 VAL B N 1
ATOM 3934 C CA . VAL B 1 170 ? -61.787 18.832 8.613 1.00 90.46 150 VAL B CA 1
ATOM 3935 C C . VAL B 1 170 ? -62.365 19.792 9.654 1.00 98.99 150 VAL B C 1
ATOM 3936 O O . VAL B 1 170 ? -63.175 20.667 9.315 1.00 102.41 150 VAL B O 1
ATOM 3940 N N . ARG B 1 171 ? -61.951 19.591 10.911 1.00 100.81 151 ARG B N 1
ATOM 3941 C CA . ARG B 1 171 ? -62.503 20.274 12.090 1.00 90.69 151 ARG B CA 1
ATOM 3942 C C . ARG B 1 171 ? -64.040 20.234 12.089 1.00 95.01 151 ARG B C 1
ATOM 3943 O O . ARG B 1 171 ? -64.705 21.247 11.880 1.00 87.22 151 ARG B O 1
ATOM 3945 N N . GLY B 1 172 ? -64.601 19.050 12.311 1.00 99.02 152 GLY B N 1
ATOM 3946 C CA . GLY B 1 172 ? -66.048 18.892 12.258 1.00 97.00 152 GLY B CA 1
ATOM 3947 C C . GLY B 1 172 ? -66.501 18.475 10.872 1.00 100.09 152 GLY B C 1
ATOM 3948 O O . GLY B 1 172 ? -65.718 18.505 9.915 1.00 111.00 152 GLY B O 1
ATOM 3949 N N . THR B 1 173 ? -67.771 18.090 10.762 1.00 93.40 153 THR B N 1
ATOM 3950 C CA . THR B 1 173 ? -68.327 17.566 9.513 1.00 88.78 153 THR B CA 1
ATOM 3951 C C . THR B 1 173 ? -69.068 18.640 8.694 1.00 86.23 153 THR B C 1
ATOM 3952 O O . THR B 1 173 ? -69.481 19.661 9.245 1.00 86.74 153 THR B O 1
ATOM 3956 N N . THR B 1 174 ? -69.204 18.454 7.378 1.00 77.84 154 THR B N 1
ATOM 3957 C CA . THR B 1 174 ? -69.745 19.560 6.568 1.00 83.13 154 THR B CA 1
ATOM 3958 C C . THR B 1 174 ? -71.246 19.435 6.262 1.00 92.11 154 THR B C 1
ATOM 3959 O O . THR B 1 174 ? -71.739 18.366 5.876 1.00 86.30 154 THR B O 1
ATOM 3963 N N . VAL B 1 175 ? -71.960 20.546 6.457 1.00 96.62 155 VAL B N 1
ATOM 3964 C CA . VAL B 1 175 ? -73.407 20.507 6.589 1.00 90.73 155 VAL B CA 1
ATOM 3965 C C . VAL B 1 175 ? -74.205 21.331 5.601 1.00 92.12 155 VAL B C 1
ATOM 3966 O O . VAL B 1 175 ? -74.039 22.548 5.488 1.00 87.11 155 VAL B O 1
ATOM 3970 N N . LEU B 1 176 ? -75.077 20.610 4.897 1.00 99.13 156 LEU B N 1
ATOM 3971 C CA . LEU B 1 176 ? -76.138 21.168 4.064 1.00 102.17 156 LEU B CA 1
ATOM 3972 C C . LEU B 1 176 ? -77.456 21.149 4.862 1.00 110.76 156 LEU B C 1
ATOM 3973 O O . LEU B 1 176 ? -77.808 20.122 5.475 1.00 112.19 156 LEU B O 1
ATOM 3978 N N . THR B 1 177 ? -78.165 22.285 4.858 1.00 111.51 157 THR B N 1
ATOM 3979 C CA . THR B 1 177 ? -79.407 22.464 5.639 1.00 107.23 157 THR B CA 1
ATOM 3980 C C . THR B 1 177 ? -80.574 22.934 4.771 1.00 92.73 157 THR B C 1
ATOM 3981 O O . THR B 1 177 ? -80.365 23.682 3.820 1.00 89.30 157 THR B O 1
ATOM 3985 N N . TYR B 1 184 ? -81.541 26.030 0.439 1.00 95.16 164 TYR B N 1
ATOM 3986 C CA . TYR B 1 184 ? -80.390 25.304 0.986 1.00 96.22 164 TYR B CA 1
ATOM 3987 C C . TYR B 1 184 ? -79.152 26.184 1.315 1.00 89.56 164 TYR B C 1
ATOM 3988 O O . TYR B 1 184 ? -78.704 27.003 0.509 1.00 85.50 164 TYR B O 1
ATOM 3997 N N . ARG B 1 185 ? -78.609 26.009 2.513 1.00 85.31 165 ARG B N 1
ATOM 3998 C CA . ARG B 1 185 ? -77.415 26.744 2.938 1.00 82.13 165 ARG B CA 1
ATOM 3999 C C . ARG B 1 185 ? -76.350 25.755 3.404 1.00 80.42 165 ARG B C 1
ATOM 4000 O O . ARG B 1 185 ? -76.624 24.855 4.226 1.00 78.03 165 ARG B O 1
ATOM 4008 N N . LEU B 1 186 ? -75.148 25.916 2.847 1.00 81.99 166 LEU B N 1
ATOM 4009 C CA . LEU B 1 186 ? -73.995 25.015 3.082 1.00 77.57 166 LEU B CA 1
ATOM 4010 C C . LEU B 1 186 ? -72.911 25.628 3.997 1.00 81.71 166 LEU B C 1
ATOM 4011 O O . LEU B 1 186 ? -72.363 26.722 3.709 1.00 68.18 166 LEU B O 1
ATOM 4016 N N . ASN B 1 187 ? -72.604 24.891 5.076 1.00 85.02 167 ASN B N 1
ATOM 4017 C CA . ASN B 1 187 ? -71.639 25.303 6.106 1.00 82.86 167 ASN B CA 1
ATOM 4018 C C . ASN B 1 187 ? -70.611 24.209 6.411 1.00 85.13 167 ASN B C 1
ATOM 4019 O O . ASN B 1 187 ? -70.979 23.071 6.738 1.00 88.74 167 ASN B O 1
ATOM 4024 N N . GLY B 1 188 ? -69.329 24.554 6.277 1.00 75.33 168 GLY B N 1
ATOM 4025 C CA . GLY B 1 188 ? -68.283 23.580 6.467 1.00 68.63 168 GLY B CA 1
ATOM 4026 C C . GLY B 1 188 ? -66.969 24.006 5.863 1.00 74.71 168 GLY B C 1
ATOM 4027 O O . GLY B 1 188 ? -66.784 25.169 5.469 1.00 65.07 168 GLY B O 1
ATOM 4028 N N . ARG B 1 189 ? -66.057 23.032 5.816 1.00 73.51 169 ARG B N 1
ATOM 4029 C CA . ARG B 1 189 ? -64.675 23.208 5.366 1.00 68.62 169 ARG B CA 1
ATOM 4030 C C . ARG B 1 189 ? -64.097 21.847 4.931 1.00 70.57 169 ARG B C 1
ATOM 4031 O O . ARG B 1 189 ? -64.133 20.854 5.671 1.00 87.30 169 ARG B O 1
ATOM 4039 N N . LYS B 1 190 ? -63.580 21.792 3.724 1.00 58.94 170 LYS B N 1
ATOM 4040 C CA . LYS B 1 190 ? -62.989 20.564 3.254 1.00 59.41 170 LYS B CA 1
ATOM 4041 C C . LYS B 1 190 ? -61.479 20.756 3.144 1.00 62.50 170 LYS B C 1
ATOM 4042 O O . LYS B 1 190 ? -60.989 21.902 3.097 1.00 59.67 170 LYS B O 1
ATOM 4048 N N . THR B 1 191 ? -60.741 19.648 3.088 1.00 58.78 171 THR B N 1
ATOM 4049 C CA . THR B 1 191 ? -59.275 19.727 3.032 1.00 61.42 171 THR B CA 1
ATOM 4050 C C . THR B 1 191 ? -58.694 18.945 1.850 1.00 64.06 171 THR B C 1
ATOM 4051 O O . THR B 1 191 ? -59.420 18.145 1.217 1.00 59.37 171 THR B O 1
ATOM 4055 N N . LEU B 1 192 ? -57.410 19.198 1.552 1.00 62.09 172 LEU B N 1
ATOM 4056 C CA . LEU B 1 192 ? -56.698 18.553 0.434 1.00 64.27 172 LEU B CA 1
ATOM 4057 C C . LEU B 1 192 ? -57.544 18.359 -0.849 1.00 72.95 172 LEU B C 1
ATOM 4058 O O . LEU B 1 192 ? -57.637 17.238 -1.390 1.00 63.93 172 LEU B O 1
ATOM 4063 N N . VAL B 1 193 ? -58.172 19.439 -1.319 1.00 68.20 173 VAL B N 1
ATOM 4064 C CA . VAL B 1 193 ? -58.923 19.404 -2.569 1.00 63.70 173 VAL B CA 1
ATOM 4065 C C . VAL B 1 193 ? -57.988 19.790 -3.722 1.00 68.43 173 VAL B C 1
ATOM 4066 O O . VAL B 1 193 ? -57.725 20.977 -3.992 1.00 60.08 173 VAL B O 1
ATOM 4070 N N . SER B 1 194 ? -57.415 18.787 -4.379 1.00 70.43 174 SER B N 1
ATOM 4071 C CA . SER B 1 194 ? -56.377 19.151 -5.310 1.00 65.86 174 SER B CA 1
ATOM 4072 C C . SER B 1 194 ? -57.057 19.918 -6.430 1.00 67.81 174 SER B C 1
ATOM 4073 O O . SER B 1 194 ? -58.179 19.574 -6.826 1.00 63.58 174 SER B O 1
ATOM 4076 N N . MET B 1 195 ? -56.421 21.011 -6.855 1.00 70.18 175 MET B N 1
ATOM 4077 C CA . MET B 1 195 ? -56.853 21.782 -8.019 1.00 66.79 175 MET B CA 1
ATOM 4078 C C . MET B 1 195 ? -57.968 22.799 -7.749 1.00 72.49 175 MET B C 1
ATOM 4079 O O . MET B 1 195 ? -58.389 23.531 -8.652 1.00 74.70 175 MET B O 1
ATOM 4084 N N . ALA B 1 196 ? -58.475 22.848 -6.521 1.00 71.30 176 ALA B N 1
ATOM 4085 C CA . ALA B 1 196 ? -59.458 23.867 -6.161 1.00 61.42 176 ALA B CA 1
ATOM 4086 C C . ALA B 1 196 ? -58.992 25.288 -6.526 1.00 63.88 176 ALA B C 1
ATOM 4087 O O . ALA B 1 196 ? -59.804 26.172 -6.668 1.00 68.35 176 ALA B O 1
ATOM 4089 N N . GLY B 1 197 ? -57.690 25.504 -6.729 1.00 69.20 177 GLY B N 1
ATOM 4090 C CA . GLY B 1 197 ? -57.175 26.838 -7.096 1.00 61.84 177 GLY B CA 1
ATOM 4091 C C . GLY B 1 197 ? -57.763 27.490 -8.350 1.00 67.04 177 GLY B C 1
ATOM 4092 O O . GLY B 1 197 ? -57.812 28.710 -8.456 1.00 65.98 177 GLY B O 1
ATOM 4093 N N . ILE B 1 198 ? -58.215 26.679 -9.305 1.00 70.60 178 ILE B N 1
ATOM 4094 C CA . ILE B 1 198 ? -58.646 27.175 -10.609 1.00 61.51 178 ILE B CA 1
ATOM 4095 C C . ILE B 1 198 ? -59.855 26.402 -11.004 1.00 64.58 178 ILE B C 1
ATOM 4096 O O . ILE B 1 198 ? -60.197 26.380 -12.194 1.00 75.16 178 ILE B O 1
ATOM 4101 N N . ALA B 1 199 ? -60.481 25.741 -10.028 1.00 59.96 179 ALA B N 1
ATOM 4102 C CA . ALA B 1 199 ? -61.737 25.032 -10.278 1.00 63.21 179 ALA B CA 1
ATOM 4103 C C . ALA B 1 199 ? -62.840 26.044 -10.485 1.00 70.91 179 ALA B C 1
ATOM 4104 O O . ALA B 1 199 ? -62.814 27.128 -9.871 1.00 75.27 179 ALA B O 1
ATOM 4106 N N . THR B 1 200 ? -63.814 25.688 -11.325 1.00 68.59 180 THR B N 1
ATOM 4107 C CA . THR B 1 200 ? -65.033 26.508 -11.502 1.00 71.98 180 THR B CA 1
ATOM 4108 C C . THR B 1 200 ? -66.236 25.987 -10.699 1.00 68.95 180 THR B C 1
ATOM 4109 O O . THR B 1 200 ? -67.211 26.701 -10.507 1.00 63.68 180 THR B O 1
ATOM 4113 N N . HIS B 1 201 ? -66.175 24.736 -10.254 1.00 74.53 181 HIS B N 1
ATOM 4114 C CA . HIS B 1 201 ? -67.241 24.170 -9.444 1.00 75.69 181 HIS B CA 1
ATOM 4115 C C . HIS B 1 201 ? -66.683 23.082 -8.612 1.00 76.12 181 HIS B C 1
ATOM 4116 O O . HIS B 1 201 ? -65.788 22.366 -9.062 1.00 71.88 181 HIS B O 1
ATOM 4123 N N . TYR B 1 202 ? -67.267 22.912 -7.423 1.00 69.96 182 TYR B N 1
ATOM 4124 C CA . TYR B 1 202 ? -66.913 21.843 -6.496 1.00 64.63 182 TYR B CA 1
ATOM 4125 C C . TYR B 1 202 ? -68.090 20.920 -6.298 1.00 61.23 182 TYR B C 1
ATOM 4126 O O . TYR B 1 202 ? -69.207 21.373 -6.154 1.00 65.20 182 TYR B O 1
ATOM 4135 N N . VAL B 1 203 ? -67.827 19.622 -6.288 1.00 62.79 183 VAL B N 1
ATOM 4136 C CA . VAL B 1 203 ? -68.843 18.621 -5.972 1.00 62.73 183 VAL B CA 1
ATOM 4137 C C . VAL B 1 203 ? -68.549 18.239 -4.545 1.00 63.47 183 VAL B C 1
ATOM 4138 O O . VAL B 1 203 ? -67.440 17.803 -4.214 1.00 62.18 183 VAL B O 1
ATOM 4142 N N . VAL B 1 204 ? -69.522 18.474 -3.677 1.00 67.29 184 VAL B N 1
ATOM 4143 C CA . VAL B 1 204 ? -69.186 18.567 -2.264 1.00 67.67 184 VAL B CA 1
ATOM 4144 C C . VAL B 1 204 ? -69.942 17.549 -1.447 1.00 69.07 184 VAL B C 1
ATOM 4145 O O . VAL B 1 204 ? -71.162 17.627 -1.357 1.00 78.62 184 VAL B O 1
ATOM 4149 N N . SER B 1 205 ? -69.207 16.576 -0.909 1.00 65.98 185 SER B N 1
ATOM 4150 C CA . SER B 1 205 ? -69.765 15.527 -0.076 1.00 65.24 185 SER B CA 1
ATOM 4151 C C . SER B 1 205 ? -70.170 16.132 1.235 1.00 71.99 185 SER B C 1
ATOM 4152 O O . SER B 1 205 ? -69.374 16.832 1.866 1.00 75.70 185 SER B O 1
ATOM 4155 N N . THR B 1 206 ? -71.404 15.855 1.654 1.00 79.27 186 THR B N 1
ATOM 4156 C CA . THR B 1 206 ? -71.971 16.453 2.877 1.00 83.01 186 THR B CA 1
ATOM 4157 C C . THR B 1 206 ? -72.994 15.572 3.561 1.00 81.83 186 THR B C 1
ATOM 4158 O O . THR B 1 206 ? -73.511 14.627 2.960 1.00 88.24 186 THR B O 1
ATOM 4162 N N . ARG B 1 207 ? -73.279 15.911 4.816 1.00 86.26 187 ARG B N 1
ATOM 4163 C CA . ARG B 1 207 ? -74.479 15.456 5.518 1.00 100.52 187 ARG B CA 1
ATOM 4164 C C . ARG B 1 207 ? -75.640 16.499 5.403 1.00 106.85 187 ARG B C 1
ATOM 4165 O O . ARG B 1 207 ? -75.576 17.599 5.980 1.00 114.57 187 ARG B O 1
ATOM 4173 N N . LEU B 1 208 ? -76.678 16.151 4.632 1.00 107.83 188 LEU B N 1
ATOM 4174 C CA . LEU B 1 208 ? -77.947 16.920 4.545 1.00 104.53 188 LEU B CA 1
ATOM 4175 C C . LEU B 1 208 ? -78.876 16.713 5.791 1.00 106.03 188 LEU B C 1
ATOM 4176 O O . LEU B 1 208 ? -79.298 15.576 6.096 1.00 84.67 188 LEU B O 1
ATOM 4181 N N . GLU B 1 209 ? -79.180 17.820 6.493 1.00 112.80 189 GLU B N 1
ATOM 4182 C CA . GLU B 1 209 ? -79.796 17.810 7.856 1.00 111.31 189 GLU B CA 1
ATOM 4183 C C . GLU B 1 209 ? -81.182 18.424 8.004 1.00 118.77 189 GLU B C 1
ATOM 4184 O O . GLU B 1 209 ? -81.421 19.560 7.549 1.00 112.21 189 GLU B O 1
ATOM 4190 N N . GLU B 1 210 ? -82.051 17.671 8.693 1.00 121.29 190 GLU B N 1
ATOM 4191 C CA . GLU B 1 210 ? -83.437 18.050 8.977 1.00 122.78 190 GLU B CA 1
ATOM 4192 C C . GLU B 1 210 ? -83.772 17.761 10.435 1.00 122.52 190 GLU B C 1
ATOM 4193 O O . GLU B 1 210 ? -84.925 17.899 10.853 1.00 125.57 190 GLU B O 1
ATOM 4199 N N . ARG B 1 216 ? -79.575 12.207 6.437 1.00 96.58 196 ARG B N 1
ATOM 4200 C CA . ARG B 1 216 ? -79.076 11.491 5.247 1.00 116.26 196 ARG B CA 1
ATOM 4201 C C . ARG B 1 216 ? -77.907 12.188 4.479 1.00 119.18 196 ARG B C 1
ATOM 4202 O O . ARG B 1 216 ? -77.357 13.168 4.980 1.00 125.78 196 ARG B O 1
ATOM 4210 N N . LEU B 1 217 ? -77.522 11.684 3.292 1.00 103.53 197 LEU B N 1
ATOM 4211 C CA . LEU B 1 217 ? -76.298 12.161 2.577 1.00 88.96 197 LEU B CA 1
ATOM 4212 C C . LEU B 1 217 ? -76.485 12.700 1.130 1.00 91.24 197 LEU B C 1
ATOM 4213 O O . LEU B 1 217 ? -77.393 12.246 0.397 1.00 93.08 197 LEU B O 1
ATOM 4218 N N . ALA B 1 218 ? -75.612 13.635 0.716 1.00 76.13 198 ALA B N 1
ATOM 4219 C CA . ALA B 1 218 ? -75.777 14.352 -0.579 1.00 75.07 198 ALA B CA 1
ATOM 4220 C C . ALA B 1 218 ? -74.527 15.061 -1.064 1.00 66.78 198 ALA B C 1
ATOM 4221 O O . ALA B 1 218 ? -73.675 15.392 -0.270 1.00 74.88 198 ALA B O 1
ATOM 4223 N N . ALA B 1 219 ? -74.460 15.312 -2.371 1.00 67.17 199 ALA B N 1
ATOM 4224 C CA . ALA B 1 219 ? -73.331 16.013 -3.039 1.00 71.76 199 ALA B CA 1
ATOM 4225 C C . ALA B 1 219 ? -73.807 17.192 -3.909 1.00 71.98 199 ALA B C 1
ATOM 4226 O O . ALA B 1 219 ? -73.941 17.077 -5.138 1.00 71.22 199 ALA B O 1
ATOM 4228 N N . PRO B 1 220 ? -74.073 18.330 -3.272 1.00 69.62 200 PRO B N 1
ATOM 4229 C CA . PRO B 1 220 ? -74.326 19.578 -3.994 1.00 72.95 200 PRO B CA 1
ATOM 4230 C C . PRO B 1 220 ? -73.159 19.986 -4.891 1.00 75.60 200 PRO B C 1
ATOM 4231 O O . PRO B 1 220 ? -71.984 19.852 -4.504 1.00 83.96 200 PRO B O 1
ATOM 4235 N N . VAL B 1 221 ? -73.492 20.480 -6.074 1.00 72.54 201 VAL B N 1
ATOM 4236 C CA . VAL B 1 221 ? -72.516 21.049 -6.999 1.00 76.73 201 VAL B CA 1
ATOM 4237 C C . VAL B 1 221 ? -72.459 22.572 -6.798 1.00 76.01 201 VAL B C 1
ATOM 4238 O O . VAL B 1 221 ? -73.436 23.259 -7.069 1.00 87.64 201 VAL B O 1
ATOM 4242 N N . VAL B 1 222 ? -71.328 23.094 -6.328 1.00 70.41 202 VAL B N 1
ATOM 4243 C CA . VAL B 1 222 ? -71.267 24.488 -5.913 1.00 72.03 202 VAL B CA 1
ATOM 4244 C C . VAL B 1 222 ? -70.269 25.281 -6.779 1.00 76.91 202 VAL B C 1
ATOM 4245 O O . VAL B 1 222 ? -69.124 24.886 -6.958 1.00 87.51 202 VAL B O 1
ATOM 4249 N N . ALA B 1 223 ? -70.717 26.395 -7.343 1.00 73.52 203 ALA B N 1
ATOM 4250 C CA . ALA B 1 223 ? -69.855 27.209 -8.207 1.00 72.50 203 ALA B CA 1
ATOM 4251 C C . ALA B 1 223 ? -68.724 27.947 -7.436 1.00 70.53 203 ALA B C 1
ATOM 4252 O O . ALA B 1 223 ? -68.840 28.274 -6.241 1.00 69.10 203 ALA B O 1
ATOM 4254 N N . ARG B 1 224 ? -67.622 28.178 -8.133 1.00 73.16 204 ARG B N 1
ATOM 4255 C CA . ARG B 1 224 ? -66.522 28.955 -7.592 1.00 76.46 204 ARG B CA 1
ATOM 4256 C C . ARG B 1 224 ? -67.026 30.319 -7.112 1.00 79.38 204 ARG B C 1
ATOM 4257 O O . ARG B 1 224 ? -66.662 30.767 -6.031 1.00 80.22 204 ARG B O 1
ATOM 4265 N N . THR B 1 225 ? -67.873 30.962 -7.910 1.00 78.86 205 THR B N 1
ATOM 4266 C CA . THR B 1 225 ? -68.310 32.317 -7.615 1.00 74.06 205 THR B CA 1
ATOM 4267 C C . THR B 1 225 ? -69.394 32.460 -6.544 1.00 74.80 205 THR B C 1
ATOM 4268 O O . THR B 1 225 ? -69.660 33.577 -6.126 1.00 91.57 205 THR B O 1
ATOM 4272 N N . THR B 1 226 ? -70.000 31.359 -6.098 1.00 70.86 206 THR B N 1
ATOM 4273 C CA . THR B 1 226 ? -70.907 31.354 -4.923 1.00 75.77 206 THR B CA 1
ATOM 4274 C C . THR B 1 226 ? -70.459 32.207 -3.720 1.00 80.85 206 THR B C 1
ATOM 4275 O O . THR B 1 226 ? -69.335 32.074 -3.256 1.00 76.40 206 THR B O 1
ATOM 4279 N N . PRO B 1 227 ? -71.349 33.095 -3.211 1.00 97.31 207 PRO B N 1
ATOM 4280 C CA . PRO B 1 227 ? -71.029 33.872 -1.988 1.00 90.00 207 PRO B CA 1
ATOM 4281 C C . PRO B 1 227 ? -70.805 33.043 -0.693 1.00 83.74 207 PRO B C 1
ATOM 4282 O O . PRO B 1 227 ? -71.495 32.011 -0.477 1.00 82.82 207 PRO B O 1
ATOM 4286 N N . GLY B 1 228 ? -69.836 33.488 0.127 1.00 65.31 208 GLY B N 1
ATOM 4287 C CA . GLY B 1 228 ? -69.494 32.853 1.404 1.00 57.82 208 GLY B CA 1
ATOM 4288 C C . GLY B 1 228 ? -68.555 31.657 1.248 1.00 66.22 208 GLY B C 1
ATOM 4289 O O . GLY B 1 228 ? -68.260 30.940 2.237 1.00 71.11 208 GLY B O 1
ATOM 4290 N N . LEU B 1 229 ? -68.102 31.438 0.005 1.00 65.94 209 LEU B N 1
ATOM 4291 C CA . LEU B 1 229 ? -67.081 30.437 -0.330 1.00 66.16 209 LEU B CA 1
ATOM 4292 C C . LEU B 1 229 ? -65.657 31.033 -0.359 1.00 63.12 209 LEU B C 1
ATOM 4293 O O . LEU B 1 229 ? -65.441 32.079 -0.957 1.00 62.99 209 LEU B O 1
ATOM 4298 N N . THR B 1 230 ? -64.718 30.353 0.313 1.00 68.19 210 THR B N 1
ATOM 4299 C CA . THR B 1 230 ? -63.292 30.737 0.377 1.00 68.25 210 THR B CA 1
ATOM 4300 C C . THR B 1 230 ? -62.321 29.603 0.000 1.00 63.15 210 THR B C 1
ATOM 4301 O O . THR B 1 230 ? -62.525 28.412 0.311 1.00 56.63 210 THR B O 1
ATOM 4305 N N . VAL B 1 231 ? -61.263 29.996 -0.691 1.00 54.79 211 VAL B N 1
ATOM 4306 C CA . VAL B 1 231 ? -60.232 29.053 -1.037 1.00 60.83 211 VAL B CA 1
ATOM 4307 C C . VAL B 1 231 ? -59.059 29.538 -0.230 1.00 65.14 211 VAL B C 1
ATOM 4308 O O . VAL B 1 231 ? -58.659 30.700 -0.381 1.00 59.94 211 VAL B O 1
ATOM 4312 N N . LEU B 1 232 ? -58.530 28.640 0.619 1.00 70.87 212 LEU B N 1
ATOM 4313 C CA . LEU B 1 232 ? -57.369 28.886 1.480 1.00 60.82 212 LEU B CA 1
ATOM 4314 C C . LEU B 1 232 ? -56.047 28.590 0.794 1.00 65.11 212 LEU B C 1
ATOM 4315 O O . LEU B 1 232 ? -55.980 27.729 -0.067 1.00 80.89 212 LEU B O 1
ATOM 4320 N N . ASP B 1 233 ? -55.007 29.338 1.129 1.00 67.78 213 ASP B N 1
ATOM 4321 C CA . ASP B 1 233 ? -53.691 29.143 0.523 1.00 67.42 213 ASP B CA 1
ATOM 4322 C C . ASP B 1 233 ? -52.830 28.369 1.519 1.00 71.76 213 ASP B C 1
ATOM 4323 O O . ASP B 1 233 ? -51.756 28.831 1.906 1.00 69.73 213 ASP B O 1
ATOM 4328 N N . ASN B 1 234 ? -53.298 27.202 1.955 1.00 67.11 214 ASN B N 1
ATOM 4329 C CA . ASN B 1 234 ? -52.626 26.496 3.055 1.00 68.40 214 ASN B CA 1
ATOM 4330 C C . ASN B 1 234 ? -51.992 25.128 2.732 1.00 66.64 214 ASN B C 1
ATOM 4331 O O . ASN B 1 234 ? -51.676 24.374 3.636 1.00 64.09 214 ASN B O 1
ATOM 4336 N N . TRP B 1 235 ? -51.812 24.814 1.456 1.00 67.51 215 TRP B N 1
ATOM 4337 C CA . TRP B 1 235 ? -51.211 23.551 1.062 1.00 64.75 215 TRP B CA 1
ATOM 4338 C C . TRP B 1 235 ? -49.722 23.474 1.355 1.00 65.51 215 TRP B C 1
ATOM 4339 O O . TRP B 1 235 ? -48.921 24.105 0.671 1.00 67.97 215 TRP B O 1
ATOM 4350 N N . ASP B 1 236 ? -49.311 22.692 2.349 1.00 64.71 216 ASP B N 1
ATOM 4351 C CA . ASP B 1 236 ? -47.874 22.559 2.562 1.00 59.69 216 ASP B CA 1
ATOM 4352 C C . ASP B 1 236 ? -47.329 21.120 2.524 1.00 54.77 216 ASP B C 1
ATOM 4353 O O . ASP B 1 236 ? -46.549 20.720 3.378 1.00 49.59 216 ASP B O 1
ATOM 4358 N N . GLY B 1 237 ? -47.720 20.372 1.497 1.00 56.73 217 GLY B N 1
ATOM 4359 C CA . GLY B 1 237 ? -47.278 18.993 1.322 1.00 50.64 217 GLY B CA 1
ATOM 4360 C C . GLY B 1 237 ? -45.770 18.851 1.195 1.00 51.53 217 GLY B C 1
ATOM 4361 O O . GLY B 1 237 ? -45.071 19.725 0.655 1.00 54.95 217 GLY B O 1
ATOM 4362 N N . MET B 1 238 ? -45.266 17.748 1.720 1.00 46.42 218 MET B N 1
ATOM 4363 C CA . MET B 1 238 ? -43.904 17.373 1.521 1.00 42.47 218 MET B CA 1
ATOM 4364 C C . MET B 1 238 ? -43.713 17.076 0.016 1.00 44.10 218 MET B C 1
ATOM 4365 O O . MET B 1 238 ? -42.716 17.503 -0.582 1.00 44.94 218 MET B O 1
ATOM 4370 N N . GLY B 1 239 ? -44.681 16.381 -0.590 1.00 40.51 219 GLY B N 1
ATOM 4371 C CA . GLY B 1 239 ? -44.686 16.114 -2.022 1.00 40.42 219 GLY B CA 1
ATOM 4372 C C . GLY B 1 239 ? -46.047 16.426 -2.628 1.00 44.04 219 GLY B C 1
ATOM 4373 O O . GLY B 1 239 ? -46.922 16.928 -1.926 1.00 40.44 219 GLY B O 1
ATOM 4374 N N . MET B 1 240 ? -46.250 16.087 -3.908 1.00 41.66 220 MET B N 1
ATOM 4375 C CA . MET B 1 240 ? -47.470 16.478 -4.611 1.00 40.89 220 MET B CA 1
ATOM 4376 C C . MET B 1 240 ? -47.701 17.993 -4.514 1.00 44.07 220 MET B C 1
ATOM 4377 O O . MET B 1 240 ? -48.854 18.471 -4.470 1.00 48.42 220 MET B O 1
ATOM 4382 N N . ARG B 1 241 ? -46.631 18.773 -4.472 1.00 46.16 221 ARG B N 1
ATOM 4383 C CA . ARG B 1 241 ? -46.856 20.202 -4.185 1.00 53.98 221 ARG B CA 1
ATOM 4384 C C . ARG B 1 241 ? -47.498 21.019 -5.319 1.00 54.22 221 ARG B C 1
ATOM 4385 O O . ARG B 1 241 ? -48.260 21.970 -5.069 1.00 53.80 221 ARG B O 1
ATOM 4393 N N . SER B 1 242 ? -47.249 20.635 -6.562 1.00 49.04 222 SER B N 1
ATOM 4394 C CA . SER B 1 242 ? -47.884 21.372 -7.627 1.00 49.64 222 SER B CA 1
ATOM 4395 C C . SER B 1 242 ? -49.373 21.032 -7.746 1.00 50.88 222 SER B C 1
ATOM 4396 O O . SER B 1 242 ? -50.061 21.570 -8.600 1.00 50.97 222 SER B O 1
ATOM 4399 N N . SER B 1 243 ? -49.882 20.153 -6.887 1.00 50.13 223 SER B N 1
ATOM 4400 C CA . SER B 1 243 ? -51.263 19.730 -7.011 1.00 51.22 223 SER B CA 1
ATOM 4401 C C . SER B 1 243 ? -52.265 20.733 -6.459 1.00 53.87 223 SER B C 1
ATOM 4402 O O . SER B 1 243 ? -53.484 20.521 -6.574 1.00 53.81 223 SER B O 1
ATOM 4405 N N . GLY B 1 244 ? -51.757 21.813 -5.865 1.00 50.26 224 GLY B N 1
ATOM 4406 C CA . GLY B 1 244 ? -52.576 22.709 -5.044 1.00 50.35 224 GLY B CA 1
ATOM 4407 C C . GLY B 1 244 ? -53.719 22.101 -4.226 1.00 53.37 224 GLY B C 1
ATOM 4408 O O . GLY B 1 244 ? -54.886 22.507 -4.369 1.00 60.06 224 GLY B O 1
ATOM 4409 N N . SER B 1 245 ? -53.408 21.141 -3.349 1.00 58.14 225 SER B N 1
ATOM 4410 C CA . SER B 1 245 ? -54.448 20.526 -2.473 1.00 58.40 225 SER B CA 1
ATOM 4411 C C . SER B 1 245 ? -54.743 21.338 -1.239 1.00 56.15 225 SER B C 1
ATOM 4412 O O . SER B 1 245 ? -54.300 21.046 -0.131 1.00 61.73 225 SER B O 1
ATOM 4415 N N . VAL B 1 246 ? -55.553 22.358 -1.480 1.00 59.11 226 VAL B N 1
ATOM 4416 C CA . VAL B 1 246 ? -55.847 23.449 -0.541 1.00 55.40 226 VAL B CA 1
ATOM 4417 C C . VAL B 1 246 ? -57.170 23.197 0.164 1.00 54.07 226 VAL B C 1
ATOM 4418 O O . VAL B 1 246 ? -57.927 22.311 -0.221 1.00 52.70 226 VAL B O 1
ATOM 4422 N N . ASP B 1 247 ? -57.421 23.958 1.215 1.00 56.66 227 ASP B N 1
ATOM 4423 C CA . ASP B 1 247 ? -58.670 23.862 1.949 1.00 61.82 227 ASP B CA 1
ATOM 4424 C C . ASP B 1 247 ? -59.756 24.825 1.375 1.00 62.37 227 ASP B C 1
ATOM 4425 O O . ASP B 1 247 ? -59.436 25.896 0.844 1.00 69.73 227 ASP B O 1
ATOM 4430 N N . ILE B 1 248 ? -61.027 24.453 1.499 1.00 60.82 228 ILE B N 1
ATOM 4431 C CA . ILE B 1 248 ? -62.144 25.299 1.052 1.00 67.37 228 ILE B CA 1
ATOM 4432 C C . ILE B 1 248 ? -63.068 25.517 2.242 1.00 67.15 228 ILE B C 1
ATOM 4433 O O . ILE B 1 248 ? -63.385 24.551 2.949 1.00 63.04 228 ILE B O 1
ATOM 4438 N N . VAL B 1 249 ? -63.503 26.767 2.453 1.00 65.21 229 VAL B N 1
ATOM 4439 C CA . VAL B 1 249 ? -64.481 27.053 3.488 1.00 63.41 229 VAL B CA 1
ATOM 4440 C C . VAL B 1 249 ? -65.811 27.491 2.908 1.00 61.15 229 VAL B C 1
ATOM 4441 O O . VAL B 1 249 ? -65.857 28.418 2.073 1.00 52.83 229 VAL B O 1
ATOM 4445 N N . PHE B 1 250 ? -66.876 26.836 3.398 1.00 60.86 230 PHE B N 1
ATOM 4446 C CA . PHE B 1 250 ? -68.276 27.192 3.099 1.00 69.79 230 PHE B CA 1
ATOM 4447 C C . PHE B 1 250 ? -68.928 27.859 4.295 1.00 71.54 230 PHE B C 1
ATOM 4448 O O . PHE B 1 250 ? -69.093 27.253 5.363 1.00 79.19 230 PHE B O 1
ATOM 4456 N N . ASP B 1 251 ? -69.316 29.107 4.119 1.00 63.25 231 ASP B N 1
ATOM 4457 C CA . ASP B 1 251 ? -69.846 29.856 5.241 1.00 64.91 231 ASP B CA 1
ATOM 4458 C C . ASP B 1 251 ? -71.192 30.464 4.825 1.00 63.72 231 ASP B C 1
ATOM 4459 O O . ASP B 1 251 ? -71.241 31.536 4.221 1.00 56.08 231 ASP B O 1
ATOM 4464 N N . GLY B 1 252 ? -72.276 29.742 5.106 1.00 65.95 232 GLY B N 1
ATOM 4465 C CA . GLY B 1 252 ? -73.615 30.105 4.609 1.00 69.42 232 GLY B CA 1
ATOM 4466 C C . GLY B 1 252 ? -73.711 30.359 3.112 1.00 65.26 232 GLY B C 1
ATOM 4467 O O . GLY B 1 252 ? -74.093 31.436 2.665 1.00 69.37 232 GLY B O 1
ATOM 4468 N N . CYS B 1 253 ? -73.368 29.348 2.339 1.00 69.11 233 CYS B N 1
ATOM 4469 C CA . CYS B 1 253 ? -73.366 29.440 0.894 1.00 76.78 233 CYS B CA 1
ATOM 4470 C C . CYS B 1 253 ? -74.730 28.995 0.383 1.00 82.63 233 CYS B C 1
ATOM 4471 O O . CYS B 1 253 ? -75.329 28.067 0.936 1.00 89.43 233 CYS B O 1
ATOM 4474 N N . PRO B 1 254 ? -75.254 29.706 -0.628 1.00 84.42 234 PRO B N 1
ATOM 4475 C CA . PRO B 1 254 ? -76.472 29.324 -1.339 1.00 83.02 234 PRO B CA 1
ATOM 4476 C C . PRO B 1 254 ? -76.303 28.124 -2.277 1.00 85.43 234 PRO B C 1
ATOM 4477 O O . PRO B 1 254 ? -75.282 27.996 -2.960 1.00 92.90 234 PRO B O 1
ATOM 4481 N N . VAL B 1 255 ? -77.324 27.275 -2.329 1.00 91.72 235 VAL B N 1
ATOM 4482 C CA . VAL B 1 255 ? -77.381 26.185 -3.302 1.00 95.92 235 VAL B CA 1
ATOM 4483 C C . VAL B 1 255 ? -78.837 25.806 -3.634 1.00 95.11 235 VAL B C 1
ATOM 4484 O O . VAL B 1 255 ? -79.593 25.354 -2.783 1.00 99.92 235 VAL B O 1
ATOM 4488 N N . ASP B 1 256 ? -79.210 26.012 -4.892 1.00 101.29 236 ASP B N 1
ATOM 4489 C CA . ASP B 1 256 ? -80.551 25.703 -5.410 1.00 114.01 236 ASP B CA 1
ATOM 4490 C C . ASP B 1 256 ? -80.703 24.199 -5.579 1.00 109.27 236 ASP B C 1
ATOM 4491 O O . ASP B 1 256 ? -79.724 23.543 -5.919 1.00 105.32 236 ASP B O 1
ATOM 4496 N N . ARG B 1 257 ? -81.905 23.649 -5.354 1.00 109.30 237 ARG B N 1
ATOM 4497 C CA . ARG B 1 257 ? -82.127 22.185 -5.515 1.00 105.97 237 ARG B CA 1
ATOM 4498 C C . ARG B 1 257 ? -81.816 21.659 -6.940 1.00 102.40 237 ARG B C 1
ATOM 4499 O O . ARG B 1 257 ? -81.538 20.479 -7.114 1.00 95.25 237 ARG B O 1
ATOM 4507 N N . ASP B 1 258 ? -81.806 22.547 -7.937 1.00 108.51 238 ASP B N 1
ATOM 4508 C CA . ASP B 1 258 ? -81.425 22.199 -9.327 1.00 104.23 238 ASP B CA 1
ATOM 4509 C C . ASP B 1 258 ? -79.963 21.705 -9.472 1.00 96.07 238 ASP B C 1
ATOM 4510 O O . ASP B 1 258 ? -79.571 21.239 -10.530 1.00 93.25 238 ASP B O 1
ATOM 4515 N N . ARG B 1 259 ? -79.178 21.800 -8.396 1.00 99.10 239 ARG B N 1
ATOM 4516 C CA . ARG B 1 259 ? -77.740 21.450 -8.382 1.00 97.69 239 ARG B CA 1
ATOM 4517 C C . ARG B 1 259 ? -77.312 20.426 -7.269 1.00 105.53 239 ARG B C 1
ATOM 4518 O O . ARG B 1 259 ? -76.114 20.309 -6.965 1.00 108.30 239 ARG B O 1
ATOM 4526 N N . VAL B 1 260 ? -78.286 19.708 -6.682 1.00 107.88 240 VAL B N 1
ATOM 4527 C CA . VAL B 1 260 ? -78.085 18.667 -5.634 1.00 99.32 240 VAL B CA 1
ATOM 4528 C C . VAL B 1 260 ? -78.134 17.238 -6.241 1.00 116.20 240 VAL B C 1
ATOM 4529 O O . VAL B 1 260 ? -79.131 16.854 -6.870 1.00 123.96 240 VAL B O 1
ATOM 4533 N N . LEU B 1 261 ? -77.052 16.468 -6.077 1.00 118.29 241 LEU B N 1
ATOM 4534 C CA . LEU B 1 261 ? -77.028 15.034 -6.435 1.00 112.11 241 LEU B CA 1
ATOM 4535 C C . LEU B 1 261 ? -77.146 14.217 -5.138 1.00 119.32 241 LEU B C 1
ATOM 4536 O O . LEU B 1 261 ? -76.362 14.444 -4.210 1.00 127.19 241 LEU B O 1
ATOM 4541 N N . PRO B 1 262 ? -78.128 13.288 -5.049 1.00 127.88 242 PRO B N 1
ATOM 4542 C CA . PRO B 1 262 ? -78.344 12.578 -3.762 1.00 128.89 242 PRO B CA 1
ATOM 4543 C C . PRO B 1 262 ? -77.351 11.423 -3.547 1.00 112.49 242 PRO B C 1
ATOM 4544 O O . PRO B 1 262 ? -76.759 10.951 -4.518 1.00 98.42 242 PRO B O 1
ATOM 4548 N N . ARG B 1 263 ? -77.153 10.980 -2.302 1.00 110.74 243 ARG B N 1
ATOM 4549 C CA . ARG B 1 263 ? -76.177 9.897 -2.028 1.00 114.23 243 ARG B CA 1
ATOM 4550 C C . ARG B 1 263 ? -76.547 8.941 -0.867 1.00 125.49 243 ARG B C 1
ATOM 4551 O O . ARG B 1 263 ? -75.909 8.971 0.191 1.00 138.08 243 ARG B O 1
ATOM 4559 N N . GLY B 1 264 ? -77.550 8.085 -1.065 1.00 124.71 244 GLY B N 1
ATOM 4560 C CA . GLY B 1 264 ? -77.881 7.035 -0.088 1.00 119.35 244 GLY B CA 1
ATOM 4561 C C . GLY B 1 264 ? -78.055 7.547 1.329 1.00 122.22 244 GLY B C 1
ATOM 4562 O O . GLY B 1 264 ? -78.491 8.684 1.523 1.00 131.62 244 GLY B O 1
ATOM 4563 N N . GLU B 1 265 ? -77.698 6.727 2.318 1.00 116.76 245 GLU B N 1
ATOM 4564 C CA . GLU B 1 265 ? -77.920 7.094 3.720 1.00 128.99 245 GLU B CA 1
ATOM 4565 C C . GLU B 1 265 ? -76.742 6.779 4.646 1.00 133.71 245 GLU B C 1
ATOM 4566 O O . GLU B 1 265 ? -76.029 5.800 4.425 1.00 139.57 245 GLU B O 1
ATOM 4572 N N . PRO B 1 266 ? -76.549 7.601 5.699 1.00 137.30 246 PRO B N 1
ATOM 4573 C CA . PRO B 1 266 ? -75.447 7.381 6.650 1.00 131.05 246 PRO B CA 1
ATOM 4574 C C . PRO B 1 266 ? -75.799 6.382 7.765 1.00 118.12 246 PRO B C 1
ATOM 4575 O O . PRO B 1 266 ? -75.270 5.272 7.796 1.00 89.12 246 PRO B O 1
ATOM 4579 N N . ASP B 1 270 ? -72.575 -0.683 3.163 1.00 83.29 250 ASP B N 1
ATOM 4580 C CA . ASP B 1 270 ? -73.160 -0.871 1.843 1.00 85.71 250 ASP B CA 1
ATOM 4581 C C . ASP B 1 270 ? -72.151 -1.231 0.715 1.00 86.79 250 ASP B C 1
ATOM 4582 O O . ASP B 1 270 ? -71.418 -0.375 0.190 1.00 92.21 250 ASP B O 1
ATOM 4587 N N . ASP B 1 271 ? -72.158 -2.496 0.311 1.00 78.61 251 ASP B N 1
ATOM 4588 C CA . ASP B 1 271 ? -71.157 -3.017 -0.631 1.00 70.59 251 ASP B CA 1
ATOM 4589 C C . ASP B 1 271 ? -71.243 -2.544 -2.089 1.00 69.29 251 ASP B C 1
ATOM 4590 O O . ASP B 1 271 ? -70.240 -2.475 -2.785 1.00 71.96 251 ASP B O 1
ATOM 4595 N N . ALA B 1 272 ? -72.433 -2.234 -2.573 1.00 72.82 252 ALA B N 1
ATOM 4596 C CA . ALA B 1 272 ? -72.559 -1.760 -3.950 1.00 66.54 252 ALA B CA 1
ATOM 4597 C C . ALA B 1 272 ? -71.825 -0.440 -4.157 1.00 67.06 252 ALA B C 1
ATOM 4598 O O . ALA B 1 272 ? -71.401 -0.164 -5.264 1.00 65.85 252 ALA B O 1
ATOM 4600 N N . ALA B 1 273 ? -71.652 0.353 -3.093 1.00 67.91 253 ALA B N 1
ATOM 4601 C CA . ALA B 1 273 ? -71.003 1.679 -3.190 1.00 66.72 253 ALA B CA 1
ATOM 4602 C C . ALA B 1 273 ? -69.529 1.571 -3.542 1.00 69.58 253 ALA B C 1
ATOM 4603 O O . ALA B 1 273 ? -68.941 2.510 -4.141 1.00 63.90 253 ALA B O 1
ATOM 4605 N N . LEU B 1 274 ? -68.948 0.429 -3.144 1.00 61.83 254 LEU B N 1
ATOM 4606 C CA . LEU B 1 274 ? -67.586 0.055 -3.491 1.00 56.50 254 LEU B CA 1
ATOM 4607 C C . LEU B 1 274 ? -67.275 0.295 -4.963 1.00 63.03 254 LEU B C 1
ATOM 4608 O O . LEU B 1 274 ? -66.164 0.704 -5.300 1.00 67.97 254 LEU B O 1
ATOM 4613 N N . ALA B 1 275 ? -68.260 0.092 -5.834 1.00 60.31 255 ALA B N 1
ATOM 4614 C CA . ALA B 1 275 ? -68.066 0.313 -7.263 1.00 61.89 255 ALA B CA 1
ATOM 4615 C C . ALA B 1 275 ? -67.678 1.763 -7.605 1.00 61.64 255 ALA B C 1
ATOM 4616 O O . ALA B 1 275 ? -66.648 1.999 -8.236 1.00 58.70 255 ALA B O 1
ATOM 4618 N N . GLY B 1 276 ? -68.493 2.718 -7.163 1.00 58.68 256 GLY B N 1
ATOM 4619 C CA . GLY B 1 276 ? -68.179 4.138 -7.308 1.00 63.18 256 GLY B CA 1
ATOM 4620 C C . GLY B 1 276 ? -66.842 4.575 -6.735 1.00 58.37 256 GLY B C 1
ATOM 4621 O O . GLY B 1 276 ? -66.077 5.320 -7.389 1.00 52.94 256 GLY B O 1
ATOM 4622 N N . GLN B 1 277 ? -66.591 4.109 -5.506 1.00 58.33 257 GLN B N 1
ATOM 4623 C CA . GLN B 1 277 ? -65.307 4.253 -4.822 1.00 57.12 257 GLN B CA 1
ATOM 4624 C C . GLN B 1 277 ? -64.160 3.740 -5.658 1.00 53.11 257 GLN B C 1
ATOM 4625 O O . GLN B 1 277 ? -63.142 4.389 -5.721 1.00 56.05 257 GLN B O 1
ATOM 4631 N N . THR B 1 278 ? -64.334 2.617 -6.353 1.00 51.20 258 THR B N 1
ATOM 4632 C CA . THR B 1 278 ? -63.310 2.176 -7.289 1.00 49.16 258 THR B CA 1
ATOM 4633 C C . THR B 1 278 ? -63.199 3.098 -8.484 1.00 54.94 258 THR B C 1
ATOM 4634 O O . THR B 1 278 ? -62.092 3.546 -8.827 1.00 57.87 258 THR B O 1
ATOM 4638 N N . VAL B 1 279 ? -64.336 3.386 -9.115 1.00 56.74 259 VAL B N 1
ATOM 4639 C CA . VAL B 1 279 ? -64.345 4.188 -10.333 1.00 54.67 259 VAL B CA 1
ATOM 4640 C C . VAL B 1 279 ? -63.608 5.490 -10.077 1.00 50.57 259 VAL B C 1
ATOM 4641 O O . VAL B 1 279 ? -62.842 5.940 -10.926 1.00 47.89 259 VAL B O 1
ATOM 4645 N N . SER B 1 280 ? -63.821 6.086 -8.906 1.00 49.42 260 SER B N 1
ATOM 4646 C CA . SER B 1 280 ? -63.246 7.423 -8.640 1.00 56.12 260 SER B CA 1
ATOM 4647 C C . SER B 1 280 ? -61.814 7.510 -8.149 1.00 62.16 260 SER B C 1
ATOM 4648 O O . SER B 1 280 ? -61.320 8.603 -7.956 1.00 67.79 260 SER B O 1
ATOM 4651 N N . SER B 1 281 ? -61.136 6.395 -7.895 1.00 67.35 261 SER B N 1
ATOM 4652 C CA . SER B 1 281 ? -59.779 6.514 -7.343 1.00 51.64 261 SER B CA 1
ATOM 4653 C C . SER B 1 281 ? -58.779 5.654 -8.089 1.00 50.38 261 SER B C 1
ATOM 4654 O O . SER B 1 281 ? -57.612 6.034 -8.247 1.00 48.05 261 SER B O 1
ATOM 4657 N N . ILE B 1 282 ? -59.260 4.554 -8.656 1.00 46.70 262 ILE B N 1
ATOM 4658 C CA . ILE B 1 282 ? -58.345 3.582 -9.182 1.00 46.74 262 ILE B CA 1
ATOM 4659 C C . ILE B 1 282 ? -57.348 4.181 -10.197 1.00 47.43 262 ILE B C 1
ATOM 4660 O O . ILE B 1 282 ? -56.196 3.836 -10.164 1.00 53.30 262 ILE B O 1
ATOM 4665 N N . ALA B 1 283 ? -57.731 5.107 -11.058 1.00 46.65 263 ALA B N 1
ATOM 4666 C CA . ALA B 1 283 ? -56.706 5.560 -12.007 1.00 45.33 263 ALA B CA 1
ATOM 4667 C C . ALA B 1 283 ? -55.576 6.324 -11.311 1.00 45.39 263 ALA B C 1
ATOM 4668 O O . ALA B 1 283 ? -54.489 6.488 -11.875 1.00 43.87 263 ALA B O 1
ATOM 4670 N N . MET B 1 284 ? -55.792 6.766 -10.072 1.00 44.47 264 MET B N 1
ATOM 4671 C CA . MET B 1 284 ? -54.657 7.401 -9.368 1.00 52.26 264 MET B CA 1
ATOM 4672 C C . MET B 1 284 ? -53.430 6.465 -9.281 1.00 52.57 264 MET B C 1
ATOM 4673 O O . MET B 1 284 ? -52.285 6.936 -9.238 1.00 56.09 264 MET B O 1
ATOM 4678 N N . LEU B 1 285 ? -53.658 5.149 -9.311 1.00 43.02 265 LEU B N 1
ATOM 4679 C CA . LEU B 1 285 ? -52.544 4.236 -9.228 1.00 42.63 265 LEU B CA 1
ATOM 4680 C C . LEU B 1 285 ? -51.526 4.479 -10.364 1.00 45.15 265 LEU B C 1
ATOM 4681 O O . LEU B 1 285 ? -50.298 4.219 -10.184 1.00 40.05 265 LEU B O 1
ATOM 4686 N N . GLY B 1 286 ? -51.998 5.040 -11.490 1.00 39.25 266 GLY B N 1
ATOM 4687 C CA . GLY B 1 286 ? -51.089 5.274 -12.619 1.00 39.15 266 GLY B CA 1
ATOM 4688 C C . GLY B 1 286 ? -50.025 6.308 -12.252 1.00 43.11 266 GLY B C 1
ATOM 4689 O O . GLY B 1 286 ? -48.845 6.206 -12.661 1.00 40.34 266 GLY B O 1
ATOM 4690 N N . ILE B 1 287 ? -50.434 7.298 -11.455 1.00 37.02 267 ILE B N 1
ATOM 4691 C CA . ILE B 1 287 ? -49.490 8.284 -10.961 1.00 39.09 267 ILE B CA 1
ATOM 4692 C C . ILE B 1 287 ? -48.190 7.711 -10.373 1.00 41.50 267 ILE B C 1
ATOM 4693 O O . ILE B 1 287 ? -47.083 8.159 -10.732 1.00 45.19 267 ILE B O 1
ATOM 4698 N N . TYR B 1 288 ? -48.325 6.720 -9.489 1.00 41.69 268 TYR B N 1
ATOM 4699 C CA . TYR B 1 288 ? -47.181 6.198 -8.743 1.00 43.73 268 TYR B CA 1
ATOM 4700 C C . TYR B 1 288 ? -46.363 5.285 -9.623 1.00 44.82 268 TYR B C 1
ATOM 4701 O O . TYR B 1 288 ? -45.140 5.239 -9.507 1.00 47.61 268 TYR B O 1
ATOM 4710 N N . VAL B 1 289 ? -47.030 4.579 -10.526 1.00 42.84 269 VAL B N 1
ATOM 4711 C CA . VAL B 1 289 ? -46.325 3.805 -11.525 1.00 40.19 269 VAL B CA 1
ATOM 4712 C C . VAL B 1 289 ? -45.447 4.726 -12.365 1.00 46.68 269 VAL B C 1
ATOM 4713 O O . VAL B 1 289 ? -44.257 4.442 -12.592 1.00 47.01 269 VAL B O 1
ATOM 4717 N N . GLY B 1 290 ? -46.035 5.840 -12.805 1.00 49.41 270 GLY B N 1
ATOM 4718 C CA . GLY B 1 290 ? -45.305 6.871 -13.547 1.00 44.63 270 GLY B CA 1
ATOM 4719 C C . GLY B 1 290 ? -44.128 7.431 -12.779 1.00 46.61 270 GLY B C 1
ATOM 4720 O O . GLY B 1 290 ? -43.020 7.553 -13.332 1.00 49.95 270 GLY B O 1
ATOM 4721 N N . ILE B 1 291 ? -44.343 7.778 -11.508 1.00 44.86 271 ILE B N 1
ATOM 4722 C CA . ILE B 1 291 ? -43.210 8.193 -10.666 1.00 45.75 271 ILE B CA 1
ATOM 4723 C C . ILE B 1 291 ? -42.094 7.150 -10.618 1.00 44.16 271 ILE B C 1
ATOM 4724 O O . ILE B 1 291 ? -40.903 7.480 -10.731 1.00 51.13 271 ILE B O 1
ATOM 4729 N N . ALA B 1 292 ? -42.476 5.893 -10.468 1.00 42.69 272 ALA B N 1
ATOM 4730 C CA . ALA B 1 292 ? -41.499 4.807 -10.445 1.00 48.21 272 ALA B CA 1
ATOM 4731 C C . ALA B 1 292 ? -40.741 4.692 -11.764 1.00 49.10 272 ALA B C 1
ATOM 4732 O O . ALA B 1 292 ? -39.522 4.528 -11.760 1.00 46.62 272 ALA B O 1
ATOM 4734 N N . GLU B 1 293 ? -41.446 4.803 -12.890 1.00 49.09 273 GLU B N 1
ATOM 4735 C CA . GLU B 1 293 ? -40.780 4.683 -14.202 1.00 51.03 273 GLU B CA 1
ATOM 4736 C C . GLU B 1 293 ? -39.789 5.824 -14.410 1.00 44.37 273 GLU B C 1
ATOM 4737 O O . GLU B 1 293 ? -38.692 5.623 -14.968 1.00 39.94 273 GLU B O 1
ATOM 4743 N N . ALA B 1 294 ? -40.178 6.996 -13.899 1.00 38.78 274 ALA B N 1
ATOM 4744 C CA . ALA B 1 294 ? -39.407 8.201 -14.032 1.00 38.68 274 ALA B CA 1
ATOM 4745 C C . ALA B 1 294 ? -38.143 8.071 -13.261 1.00 42.85 274 ALA B C 1
ATOM 4746 O O . ALA B 1 294 ? -37.061 8.394 -13.784 1.00 49.82 274 ALA B O 1
ATOM 4748 N N . ALA B 1 295 ? -38.249 7.568 -12.035 1.00 40.53 275 ALA B N 1
ATOM 4749 C CA . ALA B 1 295 ? -37.040 7.333 -11.240 1.00 40.42 275 ALA B CA 1
ATOM 4750 C C . ALA B 1 295 ? -36.084 6.403 -11.941 1.00 41.84 275 ALA B C 1
ATOM 4751 O O . ALA B 1 295 ? -34.863 6.609 -11.963 1.00 50.68 275 ALA B O 1
ATOM 4753 N N . ARG B 1 296 ? -36.641 5.365 -12.533 1.00 42.90 276 ARG B N 1
ATOM 4754 C CA . ARG B 1 296 ? -35.862 4.317 -13.161 1.00 41.82 276 ARG B CA 1
ATOM 4755 C C . ARG B 1 296 ? -35.077 4.870 -14.343 1.00 45.45 276 ARG B C 1
ATOM 4756 O O . ARG B 1 296 ? -33.871 4.642 -14.457 1.00 47.63 276 ARG B O 1
ATOM 4764 N N . ARG B 1 297 ? -35.771 5.631 -15.187 1.00 42.65 277 ARG B N 1
ATOM 4765 C CA . ARG B 1 297 ? -35.172 6.308 -16.318 1.00 41.41 277 ARG B CA 1
ATOM 4766 C C . ARG B 1 297 ? -34.013 7.179 -15.864 1.00 44.44 277 ARG B C 1
ATOM 4767 O O . ARG B 1 297 ? -32.864 6.996 -16.317 1.00 47.94 277 ARG B O 1
ATOM 4775 N N . ILE B 1 298 ? -34.283 8.115 -14.965 1.00 37.93 278 ILE B N 1
ATOM 4776 C CA . ILE B 1 298 ? -33.196 8.914 -14.459 1.00 37.37 278 ILE B CA 1
ATOM 4777 C C . ILE B 1 298 ? -31.997 8.099 -13.949 1.00 43.84 278 ILE B C 1
ATOM 4778 O O . ILE B 1 298 ? -30.831 8.482 -14.213 1.00 52.41 278 ILE B O 1
ATOM 4783 N N . ALA B 1 299 ? -32.252 7.023 -13.201 1.00 39.29 279 ALA B N 1
ATOM 4784 C CA . ALA B 1 299 ? -31.137 6.247 -12.661 1.00 41.76 279 ALA B CA 1
ATOM 4785 C C . ALA B 1 299 ? -30.397 5.446 -13.715 1.00 46.19 279 ALA B C 1
ATOM 4786 O O . ALA B 1 299 ? -29.153 5.312 -13.654 1.00 43.55 279 ALA B O 1
ATOM 4788 N N . LEU B 1 300 ? -31.156 4.871 -14.657 1.00 47.92 280 LEU B N 1
ATOM 4789 C CA . LEU B 1 300 ? -30.522 4.143 -15.760 1.00 52.43 280 LEU B CA 1
ATOM 4790 C C . LEU B 1 300 ? -29.679 5.046 -16.634 1.00 56.07 280 LEU B C 1
ATOM 4791 O O . LEU B 1 300 ? -28.549 4.704 -16.974 1.00 58.72 280 LEU B O 1
ATOM 4796 N N . THR B 1 301 ? -30.212 6.212 -16.958 1.00 53.56 281 THR B N 1
ATOM 4797 C CA . THR B 1 301 ? -29.411 7.180 -17.652 1.00 57.00 281 THR B CA 1
ATOM 4798 C C . THR B 1 301 ? -28.115 7.494 -16.917 1.00 61.37 281 THR B C 1
ATOM 4799 O O . THR B 1 301 ? -27.027 7.481 -17.519 1.00 66.84 281 THR B O 1
ATOM 4803 N N . GLU B 1 302 ? -28.239 7.774 -15.625 1.00 61.21 282 GLU B N 1
ATOM 4804 C CA . GLU B 1 302 ? -27.092 8.191 -14.864 1.00 60.55 282 GLU B CA 1
ATOM 4805 C C . GLU B 1 302 ? -26.085 7.065 -14.803 1.00 61.57 282 GLU B C 1
ATOM 4806 O O . GLU B 1 302 ? -24.882 7.303 -14.933 1.00 64.31 282 GLU B O 1
ATOM 4812 N N . LEU B 1 303 ? -26.569 5.838 -14.641 1.00 56.48 283 LEU B N 1
ATOM 4813 C CA . LEU B 1 303 ? -25.655 4.699 -14.525 1.00 54.29 283 LEU B CA 1
ATOM 4814 C C . LEU B 1 303 ? -24.954 4.363 -15.832 1.00 53.36 283 LEU B C 1
ATOM 4815 O O . LEU B 1 303 ? -23.793 3.950 -15.821 1.00 50.62 283 LEU B O 1
ATOM 4820 N N . ARG B 1 304 ? -25.687 4.505 -16.938 1.00 58.05 284 ARG B N 1
ATOM 4821 C CA . ARG B 1 304 ? -25.152 4.314 -18.274 1.00 62.05 284 ARG B CA 1
ATOM 4822 C C . ARG B 1 304 ? -24.051 5.303 -18.632 1.00 66.98 284 ARG B C 1
ATOM 4823 O O . ARG B 1 304 ? -22.992 4.883 -19.107 1.00 70.42 284 ARG B O 1
ATOM 4831 N N . ARG B 1 305 ? -24.272 6.605 -18.428 1.00 63.99 285 ARG B N 1
ATOM 4832 C CA . ARG B 1 305 ? -23.165 7.538 -18.676 1.00 63.56 285 ARG B CA 1
ATOM 4833 C C . ARG B 1 305 ? -21.992 7.304 -17.702 1.00 66.96 285 ARG B C 1
ATOM 4834 O O . ARG B 1 305 ? -20.980 7.975 -17.775 1.00 80.97 285 ARG B O 1
ATOM 4842 N N . ARG B 1 306 ? -22.086 6.322 -16.818 1.00 68.24 286 ARG B N 1
ATOM 4843 C CA . ARG B 1 306 ? -21.192 6.340 -15.664 1.00 70.98 286 ARG B CA 1
ATOM 4844 C C . ARG B 1 306 ? -20.069 5.307 -15.645 1.00 78.16 286 ARG B C 1
ATOM 4845 O O . ARG B 1 306 ? -19.015 5.578 -15.084 1.00 86.98 286 ARG B O 1
ATOM 4853 N N . GLY B 1 307 ? -20.270 4.143 -16.248 1.00 80.20 287 GLY B N 1
ATOM 4854 C CA . GLY B 1 307 ? -19.361 3.040 -15.979 1.00 89.66 287 GLY B CA 1
ATOM 4855 C C . GLY B 1 307 ? -19.389 2.026 -17.094 1.00 108.48 287 GLY B C 1
ATOM 4856 O O . GLY B 1 307 ? -19.507 2.410 -18.254 1.00 118.26 287 GLY B O 1
ATOM 4857 N N . GLY B 1 308 ? -19.281 0.735 -16.763 1.00 105.71 288 GLY B N 1
ATOM 4858 C CA . GLY B 1 308 ? -19.147 0.276 -15.383 1.00 92.06 288 GLY B CA 1
ATOM 4859 C C . GLY B 1 308 ? -20.456 -0.238 -14.809 1.00 87.96 288 GLY B C 1
ATOM 4860 O O . GLY B 1 308 ? -21.520 0.392 -14.978 1.00 74.60 288 GLY B O 1
ATOM 4861 N N . ALA B 1 309 ? -20.366 -1.390 -14.137 1.00 76.38 289 ALA B N 1
ATOM 4862 C CA . ALA B 1 309 ? -21.490 -1.991 -13.409 1.00 68.45 289 ALA B CA 1
ATOM 4863 C C . ALA B 1 309 ? -21.040 -2.830 -12.197 1.00 63.13 289 ALA B C 1
ATOM 4864 O O . ALA B 1 309 ? -20.899 -4.056 -12.310 1.00 56.98 289 ALA B O 1
ATOM 4866 N N . PRO B 1 310 ? -20.806 -2.183 -11.032 1.00 56.71 290 PRO B N 1
ATOM 4867 C CA . PRO B 1 310 ? -20.537 -2.991 -9.811 1.00 52.57 290 PRO B CA 1
ATOM 4868 C C . PRO B 1 310 ? -21.721 -3.918 -9.364 1.00 57.35 290 PRO B C 1
ATOM 4869 O O . PRO B 1 310 ? -22.881 -3.753 -9.829 1.00 54.60 290 PRO B O 1
ATOM 4873 N N . ALA B 1 311 ? -21.400 -4.898 -8.505 1.00 60.03 291 ALA B N 1
ATOM 4874 C CA . ALA B 1 311 ? -22.275 -6.050 -8.163 1.00 57.16 291 ALA B CA 1
ATOM 4875 C C . ALA B 1 311 ? -23.570 -5.644 -7.520 1.00 60.51 291 ALA B C 1
ATOM 4876 O O . ALA B 1 311 ? -24.555 -6.415 -7.634 1.00 65.26 291 ALA B O 1
ATOM 4878 N N . GLY B 1 312 ? -23.510 -4.495 -6.800 1.00 48.39 292 GLY B N 1
ATOM 4879 C CA . GLY B 1 312 ? -24.599 -3.890 -6.085 1.00 38.56 292 GLY B CA 1
ATOM 4880 C C . GLY B 1 312 ? -25.520 -3.252 -7.081 1.00 43.42 292 GLY B C 1
ATOM 4881 O O . GLY B 1 312 ? -26.744 -3.280 -6.933 1.00 47.41 292 GLY B O 1
ATOM 4882 N N . VAL B 1 313 ? -24.931 -2.637 -8.099 1.00 42.33 293 VAL B N 1
ATOM 4883 C CA . VAL B 1 313 ? -25.694 -1.962 -9.117 1.00 39.76 293 VAL B CA 1
ATOM 4884 C C . VAL B 1 313 ? -26.491 -2.976 -9.946 1.00 43.97 293 VAL B C 1
ATOM 4885 O O . VAL B 1 313 ? -27.654 -2.716 -10.236 1.00 44.13 293 VAL B O 1
ATOM 4889 N N . ARG B 1 314 ? -25.923 -4.141 -10.281 1.00 43.03 294 ARG B N 1
ATOM 4890 C CA . ARG B 1 314 ? -26.660 -5.085 -11.138 1.00 44.52 294 ARG B CA 1
ATOM 4891 C C . ARG B 1 314 ? -27.891 -5.631 -10.407 1.00 47.25 294 ARG B C 1
ATOM 4892 O O . ARG B 1 314 ? -29.034 -5.525 -10.887 1.00 52.37 294 ARG B O 1
ATOM 4900 N N . THR B 1 315 ? -27.656 -6.202 -9.240 1.00 43.93 295 THR B N 1
ATOM 4901 C CA . THR B 1 315 ? -28.727 -6.671 -8.381 1.00 43.19 295 THR B CA 1
ATOM 4902 C C . THR B 1 315 ? -29.846 -5.639 -8.232 1.00 39.39 295 THR B C 1
ATOM 4903 O O . THR B 1 315 ? -30.991 -5.947 -8.473 1.00 39.75 295 THR B O 1
ATOM 4907 N N . THR B 1 316 ? -29.529 -4.428 -7.798 1.00 34.29 296 THR B N 1
ATOM 49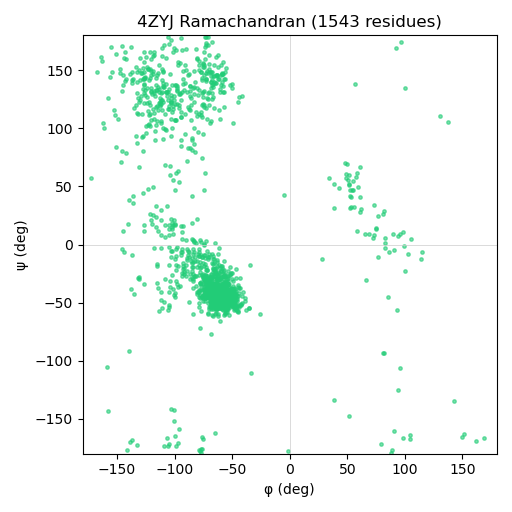08 C CA . THR B 1 316 ? -30.575 -3.458 -7.591 1.00 34.92 296 THR B CA 1
ATOM 4909 C C . THR B 1 316 ? -31.317 -3.183 -8.896 1.00 39.04 296 THR B C 1
ATOM 4910 O O . THR B 1 316 ? -32.531 -3.049 -8.905 1.00 41.17 296 THR B O 1
ATOM 4914 N N . VAL B 1 317 ? -30.604 -3.049 -10.003 1.00 38.34 297 VAL B N 1
ATOM 4915 C CA . VAL B 1 317 ? -31.316 -2.792 -11.236 1.00 40.00 297 VAL B CA 1
ATOM 4916 C C . VAL B 1 317 ? -32.373 -3.925 -11.474 1.00 41.55 297 VAL B C 1
ATOM 4917 O O . VAL B 1 317 ? -33.515 -3.683 -11.938 1.00 44.57 297 VAL B O 1
ATOM 4921 N N . ALA B 1 318 ? -32.008 -5.167 -11.177 1.00 38.65 298 ALA B N 1
ATOM 4922 C CA . ALA B 1 318 ? -32.901 -6.257 -11.563 1.00 39.98 298 ALA B CA 1
ATOM 4923 C C . ALA B 1 318 ? -34.131 -6.238 -10.641 1.00 42.12 298 ALA B C 1
ATOM 4924 O O . ALA B 1 318 ? -35.273 -6.317 -11.090 1.00 48.87 298 ALA B O 1
ATOM 4926 N N . GLU B 1 319 ? -33.873 -6.034 -9.364 1.00 42.16 299 GLU B N 1
ATOM 4927 C CA . GLU B 1 319 ? -34.873 -5.751 -8.339 1.00 45.04 299 GLU B CA 1
ATOM 4928 C C . GLU B 1 319 ? -35.860 -4.652 -8.740 1.00 42.63 299 GLU B C 1
ATOM 4929 O O . GLU B 1 319 ? -37.061 -4.752 -8.534 1.00 44.02 299 GLU B O 1
ATOM 4935 N N . ILE B 1 320 ? -35.337 -3.583 -9.324 1.00 46.70 300 ILE B N 1
ATOM 4936 C CA . ILE B 1 320 ? -36.149 -2.441 -9.728 1.00 40.91 300 ILE B CA 1
ATOM 4937 C C . ILE B 1 320 ? -37.037 -2.861 -10.881 1.00 40.76 300 ILE B C 1
ATOM 4938 O O . ILE B 1 320 ? -38.265 -2.690 -10.830 1.00 39.46 300 ILE B O 1
ATOM 4943 N N . ASP B 1 321 ? -36.440 -3.481 -11.889 1.00 39.38 301 ASP B N 1
ATOM 4944 C CA . ASP B 1 321 ? -37.220 -3.815 -13.073 1.00 44.07 301 ASP B CA 1
ATOM 4945 C C . ASP B 1 321 ? -38.238 -4.895 -12.785 1.00 45.96 301 ASP B C 1
ATOM 4946 O O . ASP B 1 321 ? -39.362 -4.878 -13.345 1.00 43.45 301 ASP B O 1
ATOM 4951 N N . ALA B 1 322 ? -37.881 -5.789 -11.852 1.00 44.63 302 ALA B N 1
ATOM 4952 C CA . ALA B 1 322 ? -38.807 -6.843 -11.454 1.00 37.76 302 ALA B CA 1
ATOM 4953 C C . ALA B 1 322 ? -40.020 -6.197 -10.759 1.00 38.10 302 ALA B C 1
ATOM 4954 O O . ALA B 1 322 ? -41.146 -6.518 -11.135 1.00 40.27 302 ALA B O 1
ATOM 4956 N N . ARG B 1 323 ? -39.820 -5.246 -9.828 1.00 32.85 303 ARG B N 1
ATOM 4957 C CA . ARG B 1 323 ? -40.974 -4.638 -9.167 1.00 33.10 303 ARG B CA 1
ATOM 4958 C C . ARG B 1 323 ? -41.766 -3.864 -10.147 1.00 37.63 303 ARG B C 1
ATOM 4959 O O . ARG B 1 323 ? -42.993 -3.908 -10.121 1.00 38.22 303 ARG B O 1
ATOM 4967 N N . LEU B 1 324 ? -41.062 -3.161 -11.043 1.00 41.63 304 LEU B N 1
ATOM 4968 C CA . LEU B 1 324 ? -41.741 -2.327 -12.027 1.00 41.95 304 LEU B CA 1
ATOM 4969 C C . LEU B 1 324 ? -42.673 -3.188 -12.858 1.00 41.84 304 LEU B C 1
ATOM 4970 O O . LEU B 1 324 ? -43.821 -2.822 -13.152 1.00 42.03 304 LEU B O 1
ATOM 4975 N N . PHE B 1 325 ? -42.176 -4.358 -13.213 1.00 38.65 305 PHE B N 1
ATOM 4976 C CA . PHE B 1 325 ? -42.971 -5.291 -13.980 1.00 41.40 305 PHE B CA 1
ATOM 4977 C C . PHE B 1 325 ? -44.218 -5.684 -13.170 1.00 44.84 305 PHE B C 1
ATOM 4978 O O . PHE B 1 325 ? -45.349 -5.653 -13.684 1.00 45.44 305 PHE B O 1
ATOM 4986 N N . ALA B 1 326 ? -44.026 -5.991 -11.887 1.00 41.67 306 ALA B N 1
ATOM 4987 C CA . ALA B 1 326 ? -45.164 -6.378 -11.063 1.00 46.57 306 ALA B CA 1
ATOM 4988 C C . ALA B 1 326 ? -46.172 -5.244 -10.920 1.00 47.25 306 ALA B C 1
ATOM 4989 O O . ALA B 1 326 ? -47.383 -5.461 -10.944 1.00 50.27 306 ALA B O 1
ATOM 4991 N N . LEU B 1 327 ? -45.660 -4.038 -10.759 1.00 47.15 307 LEU B N 1
ATOM 4992 C CA . LEU B 1 327 ? -46.508 -2.884 -10.666 1.00 46.30 307 LEU B CA 1
ATOM 4993 C C . LEU B 1 327 ? -47.391 -2.790 -11.935 1.00 45.78 307 LEU B C 1
ATOM 4994 O O . LEU B 1 327 ? -48.601 -2.626 -11.847 1.00 44.71 307 LEU B O 1
ATOM 4999 N N . HIS B 1 328 ? -46.796 -2.926 -13.110 1.00 45.81 308 HIS B N 1
ATOM 5000 C CA . HIS B 1 328 ? -47.552 -2.797 -14.344 1.00 42.19 308 HIS B CA 1
ATOM 5001 C C . HIS B 1 328 ? -48.614 -3.849 -14.440 1.00 43.23 308 HIS B C 1
ATOM 5002 O O . HIS B 1 328 ? -49.752 -3.556 -14.836 1.00 43.13 308 HIS B O 1
ATOM 5009 N N . THR B 1 329 ? -48.283 -5.088 -14.083 1.00 38.40 309 THR B N 1
ATOM 5010 C CA . THR B 1 329 ? -49.224 -6.164 -14.365 1.00 40.51 309 THR B CA 1
ATOM 5011 C C . THR B 1 329 ? -50.363 -6.153 -13.353 1.00 40.16 309 THR B C 1
ATOM 5012 O O . THR B 1 329 ? -51.546 -6.437 -13.696 1.00 40.10 309 THR B O 1
ATOM 5016 N N . ALA B 1 330 ? -50.014 -5.804 -12.125 1.00 34.98 310 ALA B N 1
ATOM 5017 C CA . ALA B 1 330 ? -51.003 -5.755 -11.054 1.00 43.04 310 ALA B CA 1
ATOM 5018 C C . ALA B 1 330 ? -51.988 -4.617 -11.296 1.00 46.67 310 ALA B C 1
ATOM 5019 O O . ALA B 1 330 ? -53.196 -4.762 -11.126 1.00 49.40 310 ALA B O 1
ATOM 5021 N N . VAL B 1 331 ? -51.451 -3.482 -11.714 1.00 48.41 311 VAL B N 1
ATOM 5022 C CA . VAL B 1 331 ? -52.245 -2.301 -11.830 1.00 49.18 311 VAL B CA 1
ATOM 5023 C C . VAL B 1 331 ? -53.108 -2.487 -13.055 1.00 51.11 311 VAL B C 1
ATOM 5024 O O . VAL B 1 331 ? -54.317 -2.215 -13.018 1.00 50.90 311 VAL B O 1
ATOM 5028 N N . ALA B 1 332 ? -52.515 -3.002 -14.126 1.00 50.23 312 ALA B N 1
ATOM 5029 C CA . ALA B 1 332 ? -53.308 -3.179 -15.346 1.00 47.04 312 ALA B CA 1
ATOM 5030 C C . ALA B 1 332 ? -54.415 -4.178 -15.157 1.00 47.68 312 ALA B C 1
ATOM 5031 O O . ALA B 1 332 ? -55.481 -3.995 -15.724 1.00 64.69 312 ALA B O 1
ATOM 5033 N N . SER B 1 333 ? -54.184 -5.207 -14.346 1.00 49.67 313 SER B N 1
ATOM 5034 C CA . SER B 1 333 ? -55.199 -6.240 -14.099 1.00 47.74 313 SER B CA 1
ATOM 5035 C C . SER B 1 333 ? -56.419 -5.661 -13.436 1.00 47.33 313 SER B C 1
ATOM 5036 O O . SER B 1 333 ? -57.571 -5.870 -13.880 1.00 51.90 313 SER B O 1
ATOM 5039 N N . ALA B 1 334 ? -56.156 -4.947 -12.348 1.00 44.41 314 ALA B N 1
ATOM 5040 C CA . ALA B 1 334 ? -57.183 -4.270 -11.578 1.00 45.30 314 ALA B CA 1
ATOM 5041 C C . ALA B 1 334 ? -57.947 -3.199 -12.396 1.00 49.81 314 ALA B C 1
ATOM 5042 O O . ALA B 1 334 ? -59.170 -3.062 -12.285 1.00 60.62 314 ALA B O 1
ATOM 5044 N N . LEU B 1 335 ? -57.238 -2.457 -13.232 1.00 48.36 315 LEU B N 1
ATOM 5045 C CA . LEU B 1 335 ? -57.892 -1.531 -14.125 1.00 45.36 315 LEU B CA 1
ATOM 5046 C C . LEU B 1 335 ? -58.783 -2.233 -15.160 1.00 52.39 315 LEU B C 1
ATOM 5047 O O . LEU B 1 335 ? -59.932 -1.807 -15.379 1.00 52.94 315 LEU B O 1
ATOM 5052 N N . THR B 1 336 ? -58.274 -3.315 -15.763 1.00 48.96 316 THR B N 1
ATOM 5053 C CA . THR B 1 336 ? -59.089 -4.173 -16.630 1.00 48.55 316 THR B CA 1
ATOM 5054 C C . THR B 1 336 ? -60.395 -4.587 -15.958 1.00 52.06 316 THR B C 1
ATOM 5055 O O . THR B 1 336 ? -61.446 -4.530 -16.574 1.00 63.08 316 THR B O 1
ATOM 5059 N N . THR B 1 337 ? -60.331 -4.971 -14.686 1.00 52.99 317 THR B N 1
ATOM 5060 C CA . THR B 1 337 ? -61.519 -5.331 -13.928 1.00 51.29 317 THR B CA 1
ATOM 5061 C C . THR B 1 337 ? -62.471 -4.161 -13.777 1.00 57.25 317 THR B C 1
ATOM 5062 O O . THR B 1 337 ? -63.638 -4.303 -14.062 1.00 73.40 317 THR B O 1
ATOM 5066 N N . ALA B 1 338 ? -61.990 -2.999 -13.365 1.00 59.01 318 ALA B N 1
ATOM 5067 C CA . ALA B 1 338 ? -62.897 -1.891 -13.165 1.00 56.72 318 ALA B CA 1
ATOM 5068 C C . ALA B 1 338 ? -63.545 -1.515 -14.486 1.00 61.07 318 ALA B C 1
ATOM 5069 O O . ALA B 1 338 ? -64.722 -1.226 -14.506 1.00 66.31 318 ALA B O 1
ATOM 5071 N N . ASP B 1 339 ? -62.788 -1.532 -15.584 1.00 62.80 319 ASP B N 1
ATOM 5072 C CA . ASP B 1 339 ? -63.338 -1.209 -16.911 1.00 62.45 319 ASP B CA 1
ATOM 5073 C C . ASP B 1 339 ? -64.394 -2.230 -17.380 1.00 66.61 319 ASP B C 1
ATOM 5074 O O . ASP B 1 339 ? -65.474 -1.853 -17.829 1.00 71.96 319 ASP B O 1
ATOM 5079 N N . ARG B 1 340 ? -64.073 -3.514 -17.300 1.00 59.95 320 ARG B N 1
ATOM 5080 C CA . ARG B 1 340 ? -65.052 -4.552 -17.598 1.00 64.08 320 ARG B CA 1
ATOM 5081 C C . ARG B 1 340 ? -66.366 -4.424 -16.811 1.00 64.42 320 ARG B C 1
ATOM 5082 O O . ARG B 1 340 ? -67.442 -4.598 -17.385 1.00 66.91 320 ARG B O 1
ATOM 5090 N N . LEU B 1 341 ? -66.292 -4.117 -15.518 1.00 57.25 321 LEU B N 1
ATOM 5091 C CA . LEU B 1 341 ? -67.515 -4.000 -14.719 1.00 57.13 321 LEU B CA 1
ATOM 5092 C C . LEU B 1 341 ? -68.166 -2.589 -14.720 1.00 60.57 321 LEU B C 1
ATOM 5093 O O . LEU B 1 341 ? -69.294 -2.400 -14.220 1.00 60.75 321 LEU B O 1
ATOM 5098 N N . ALA B 1 342 ? -67.468 -1.608 -15.285 1.00 57.67 322 ALA B N 1
ATOM 5099 C CA . ALA B 1 342 ? -67.861 -0.216 -15.112 1.00 62.19 322 ALA B CA 1
ATOM 5100 C C . ALA B 1 342 ? -69.306 -0.024 -15.555 1.00 69.84 322 ALA B C 1
ATOM 5101 O O . ALA B 1 342 ? -70.042 0.793 -14.990 1.00 72.83 322 ALA B O 1
ATOM 5103 N N . ASP B 1 343 ? -69.707 -0.805 -16.556 1.00 72.64 323 ASP B N 1
ATOM 5104 C CA . ASP B 1 343 ? -70.921 -0.518 -17.285 1.00 76.09 323 ASP B CA 1
ATOM 5105 C C . ASP B 1 343 ? -71.824 -1.686 -17.330 1.00 77.40 323 ASP B C 1
ATOM 5106 O O . ASP B 1 343 ? -72.809 -1.703 -18.052 1.00 79.70 323 ASP B O 1
ATOM 5111 N N . ASP B 1 344 ? -71.476 -2.657 -16.513 1.00 77.35 324 ASP B N 1
ATOM 5112 C CA . ASP B 1 344 ? -72.238 -3.852 -16.372 1.00 71.84 324 ASP B CA 1
ATOM 5113 C C . ASP B 1 344 ? -72.950 -3.850 -15.028 1.00 76.29 324 ASP B C 1
ATOM 5114 O O . ASP B 1 344 ? -72.351 -4.183 -13.994 1.00 75.84 324 ASP B O 1
ATOM 5119 N N . LEU B 1 345 ? -74.227 -3.464 -15.047 1.00 79.87 325 LEU B N 1
ATOM 5120 C CA . LEU B 1 345 ? -75.061 -3.496 -13.839 1.00 82.00 325 LEU B CA 1
ATOM 5121 C C . LEU B 1 345 ? -76.019 -4.684 -13.819 1.00 85.59 325 LEU B C 1
ATOM 5122 O O . LEU B 1 345 ? -77.012 -4.657 -13.097 1.00 90.71 325 LEU B O 1
ATOM 5127 N N . SER B 1 346 ? -75.687 -5.721 -14.592 1.00 94.15 326 SER B N 1
ATOM 5128 C CA . SER B 1 346 ? -76.564 -6.864 -14.871 1.00 92.54 326 SER B CA 1
ATOM 5129 C C . SER B 1 346 ? -76.685 -7.832 -13.703 1.00 94.76 326 SER B C 1
ATOM 5130 O O . SER B 1 346 ? -77.703 -8.558 -13.576 1.00 117.28 326 SER B O 1
ATOM 5133 N N . GLY B 1 347 ? -75.642 -7.878 -12.879 1.00 80.93 327 GLY B N 1
ATOM 5134 C CA . GLY B 1 347 ? -75.524 -8.934 -11.882 1.00 84.36 327 GLY B CA 1
ATOM 5135 C C . GLY B 1 347 ? -76.023 -8.532 -10.517 1.00 79.69 327 GLY B C 1
ATOM 5136 O O . GLY B 1 347 ? -76.830 -7.597 -10.383 1.00 80.60 327 GLY B O 1
ATOM 5137 N N . ASP B 1 348 ? -75.547 -9.251 -9.503 1.00 75.21 328 ASP B N 1
ATOM 5138 C CA . ASP B 1 348 ? -75.678 -8.800 -8.127 1.00 75.16 328 ASP B CA 1
ATOM 5139 C C . ASP B 1 348 ? -74.765 -7.581 -7.898 1.00 78.37 328 ASP B C 1
ATOM 5140 O O . ASP B 1 348 ? -73.538 -7.691 -8.021 1.00 91.11 328 ASP B O 1
ATOM 5145 N N . LEU B 1 349 ? -75.354 -6.447 -7.526 1.00 74.77 329 LEU B N 1
ATOM 5146 C CA . LEU B 1 349 ? -74.628 -5.167 -7.455 1.00 78.01 329 LEU B CA 1
ATOM 5147 C C . LEU B 1 349 ? -73.636 -5.084 -6.282 1.00 82.93 329 LEU B C 1
ATOM 5148 O O . LEU B 1 349 ? -72.637 -4.339 -6.345 1.00 81.11 329 LEU B O 1
ATOM 5153 N N . ALA B 1 350 ? -73.924 -5.842 -5.223 1.00 74.99 330 ALA B N 1
ATOM 5154 C CA . ALA B 1 350 ? -73.034 -5.944 -4.072 1.00 76.58 330 ALA B CA 1
ATOM 5155 C C . ALA B 1 350 ? -71.750 -6.693 -4.446 1.00 75.52 330 ALA B C 1
ATOM 5156 O O . ALA B 1 350 ? -70.628 -6.187 -4.267 1.00 68.11 330 ALA B O 1
ATOM 5158 N N . ALA B 1 351 ? -71.908 -7.900 -4.968 1.00 65.29 331 ALA B N 1
ATOM 5159 C CA . ALA B 1 351 ? -70.734 -8.667 -5.305 1.00 68.94 331 ALA B CA 1
ATOM 5160 C C . ALA B 1 351 ? -69.989 -7.975 -6.414 1.00 59.83 331 ALA B C 1
ATOM 5161 O O . ALA B 1 351 ? -68.777 -8.094 -6.541 1.00 65.59 331 ALA B O 1
ATOM 5163 N N . ARG B 1 352 ? -70.729 -7.226 -7.207 1.00 58.73 332 ARG B N 1
ATOM 5164 C CA . ARG B 1 352 ? -70.109 -6.406 -8.221 1.00 59.50 332 ARG B CA 1
ATOM 5165 C C . ARG B 1 352 ? -69.195 -5.398 -7.548 1.00 63.95 332 ARG B C 1
ATOM 5166 O O . ARG B 1 352 ? -68.127 -5.101 -8.050 1.00 66.92 332 ARG B O 1
ATOM 5174 N N . GLY B 1 353 ? -69.617 -4.884 -6.401 1.00 70.30 333 GLY B N 1
ATOM 5175 C CA . GLY B 1 353 ? -68.842 -3.866 -5.703 1.00 67.99 333 GLY B CA 1
ATOM 5176 C C . GLY B 1 353 ? -67.525 -4.423 -5.239 1.00 65.73 333 GLY B C 1
ATOM 5177 O O . GLY B 1 353 ? -66.457 -3.910 -5.620 1.00 60.90 333 GLY B O 1
ATOM 5178 N N . ARG B 1 354 ? -67.616 -5.466 -4.406 1.00 61.84 334 ARG B N 1
ATOM 5179 C CA . ARG B 1 354 ? -66.445 -6.177 -3.919 1.00 60.26 334 ARG B CA 1
ATOM 5180 C C . ARG B 1 354 ? -65.534 -6.580 -5.081 1.00 63.25 334 ARG B C 1
ATOM 5181 O O . ARG B 1 354 ? -64.324 -6.425 -4.979 1.00 73.82 334 ARG B O 1
ATOM 5189 N N . ALA B 1 355 ? -66.109 -7.034 -6.193 1.00 54.76 335 ALA B N 1
ATOM 5190 C CA . ALA B 1 355 ? -65.316 -7.524 -7.322 1.00 56.88 335 ALA B CA 1
ATOM 5191 C C . ALA B 1 355 ? -64.367 -6.480 -7.918 1.00 55.16 335 ALA B C 1
ATOM 5192 O O . ALA B 1 355 ? -63.385 -6.832 -8.596 1.00 54.12 335 ALA B O 1
ATOM 5194 N N . MET B 1 356 ? -64.695 -5.210 -7.692 1.00 48.93 336 MET B N 1
ATOM 5195 C CA . MET B 1 356 ? -63.950 -4.098 -8.245 1.00 53.75 336 MET B CA 1
ATOM 5196 C C . MET B 1 356 ? -62.927 -3.599 -7.215 1.00 60.25 336 MET B C 1
ATOM 5197 O O . MET B 1 356 ? -61.821 -3.206 -7.584 1.00 66.64 336 MET B O 1
ATOM 5202 N N . MET B 1 357 ? -63.310 -3.638 -5.937 1.00 52.32 337 MET B N 1
ATOM 5203 C CA . MET B 1 357 ? -62.538 -3.068 -4.869 1.00 53.90 337 MET B CA 1
ATOM 5204 C C . MET B 1 357 ? -61.380 -3.970 -4.492 1.00 57.29 337 MET B C 1
ATOM 5205 O O . MET B 1 357 ? -60.240 -3.534 -4.301 1.00 63.75 337 MET B O 1
ATOM 5210 N N . THR B 1 358 ? -61.685 -5.244 -4.356 1.00 54.61 338 THR B N 1
ATOM 5211 C CA . THR B 1 358 ? -60.675 -6.173 -3.956 1.00 51.37 338 THR B CA 1
ATOM 5212 C C . THR B 1 358 ? -59.452 -6.089 -4.859 1.00 47.30 338 THR B C 1
ATOM 5213 O O . THR B 1 358 ? -58.371 -6.001 -4.350 1.00 51.88 338 THR B O 1
ATOM 5217 N N . PRO B 1 359 ? -59.613 -6.102 -6.189 1.00 47.82 339 PRO B N 1
ATOM 5218 C CA . PRO B 1 359 ? -58.337 -6.005 -6.923 1.00 47.95 339 PRO B CA 1
ATOM 5219 C C . PRO B 1 359 ? -57.660 -4.651 -6.751 1.00 46.69 339 PRO B C 1
ATOM 5220 O O . PRO B 1 359 ? -56.450 -4.572 -6.491 1.00 50.61 339 PRO B O 1
ATOM 5224 N N . PHE B 1 360 ? -58.450 -3.598 -6.881 1.00 46.20 340 PHE B N 1
ATOM 5225 C CA . PHE B 1 360 ? -58.013 -2.228 -6.625 1.00 46.54 340 PHE B CA 1
ATOM 5226 C C . PHE B 1 360 ? -57.140 -2.186 -5.352 1.00 45.77 340 PHE B C 1
ATOM 5227 O O . PHE B 1 360 ? -55.989 -1.742 -5.397 1.00 46.99 340 PHE B O 1
ATOM 5235 N N . GLN B 1 361 ? -57.656 -2.739 -4.262 1.00 40.69 341 GLN B N 1
ATOM 5236 C CA . GLN B 1 361 ? -56.933 -2.801 -2.991 1.00 44.45 341 GLN B CA 1
ATOM 5237 C C . GLN B 1 361 ? -55.642 -3.660 -2.935 1.00 46.85 341 GLN B C 1
ATOM 5238 O O . GLN B 1 361 ? -54.669 -3.302 -2.232 1.00 43.95 341 GLN B O 1
ATOM 5244 N N . TYR B 1 362 ? -55.621 -4.762 -3.685 1.00 41.62 342 TYR B N 1
ATOM 5245 C CA . TYR B 1 362 ? -54.394 -5.539 -3.835 1.00 41.49 342 TYR B CA 1
ATOM 5246 C C . TYR B 1 362 ? -53.370 -4.700 -4.577 1.00 45.97 342 TYR B C 1
ATOM 5247 O O . TYR B 1 362 ? -52.234 -4.533 -4.122 1.00 54.14 342 TYR B O 1
ATOM 5256 N N . ALA B 1 363 ? -53.776 -4.150 -5.718 1.00 42.91 343 ALA B N 1
ATOM 5257 C CA . ALA B 1 363 ? -52.915 -3.254 -6.459 1.00 36.62 343 ALA B CA 1
ATOM 5258 C C . ALA B 1 363 ? -52.401 -2.100 -5.591 1.00 38.42 343 ALA B C 1
ATOM 5259 O O . ALA B 1 363 ? -51.200 -1.774 -5.630 1.00 36.21 343 ALA B O 1
ATOM 5261 N N . LYS B 1 364 ? -53.275 -1.494 -4.781 1.00 36.52 344 LYS B N 1
ATOM 5262 C CA . LYS B 1 364 ? -52.843 -0.306 -4.065 1.00 38.96 344 LYS B CA 1
ATOM 5263 C C . LYS B 1 364 ? -51.814 -0.679 -3.023 1.00 42.68 344 LYS B C 1
ATOM 5264 O O . LYS B 1 364 ? -50.791 -0.001 -2.882 1.00 47.51 344 LYS B O 1
ATOM 5270 N N . LEU B 1 365 ? -52.078 -1.794 -2.341 1.00 43.78 345 LEU B N 1
ATOM 5271 C CA . LEU B 1 365 ? -51.172 -2.377 -1.354 1.00 39.05 345 LEU B CA 1
ATOM 5272 C C . LEU B 1 365 ? -49.822 -2.606 -1.999 1.00 39.08 345 LEU B C 1
ATOM 5273 O O . LEU B 1 365 ? -48.831 -2.084 -1.478 1.00 39.73 345 LEU B O 1
ATOM 5278 N N . LEU B 1 366 ? -49.796 -3.293 -3.156 1.00 36.04 346 LEU B N 1
ATOM 5279 C CA . LEU B 1 366 ? -48.550 -3.476 -3.929 1.00 38.74 346 LEU B CA 1
ATOM 5280 C C . LEU B 1 366 ? -47.851 -2.172 -4.336 1.00 40.56 346 LEU B C 1
ATOM 5281 O O . LEU B 1 366 ? -46.638 -2.061 -4.171 1.00 38.20 346 LEU B O 1
ATOM 5286 N N . VAL B 1 367 ? -48.621 -1.202 -4.845 1.00 39.25 347 VAL B N 1
ATOM 5287 C CA . VAL B 1 367 ? -48.069 0.063 -5.341 1.00 37.40 347 VAL B CA 1
ATOM 5288 C C . VAL B 1 367 ? -47.498 0.858 -4.195 1.00 38.74 347 VAL B C 1
ATOM 5289 O O . VAL B 1 367 ? -46.380 1.369 -4.289 1.00 37.51 347 VAL B O 1
ATOM 5293 N N . ASN B 1 368 ? -48.254 0.963 -3.106 1.00 39.02 348 ASN B N 1
ATOM 5294 C CA . ASN B 1 368 ? -47.807 1.831 -2.020 1.00 39.18 348 ASN B CA 1
ATOM 5295 C C . ASN B 1 368 ? -46.552 1.229 -1.439 1.00 40.95 348 ASN B C 1
ATOM 5296 O O . ASN B 1 368 ? -45.733 1.940 -0.880 1.00 46.52 348 ASN B O 1
ATOM 5301 N N . ARG B 1 369 ? -46.360 -0.073 -1.603 1.00 41.05 349 ARG B N 1
ATOM 5302 C CA . ARG B 1 369 ? -45.165 -0.636 -1.045 1.00 43.50 349 ARG B CA 1
ATOM 5303 C C . ARG B 1 369 ? -44.013 -0.519 -2.051 1.00 46.03 349 ARG B C 1
ATOM 5304 O O . ARG B 1 369 ? -42.946 0.017 -1.703 1.00 45.29 349 ARG B O 1
ATOM 5312 N N . HIS B 1 370 ? -44.244 -0.926 -3.305 1.00 40.63 350 HIS B N 1
ATOM 5313 C CA . HIS B 1 370 ? -43.153 -1.014 -4.287 1.00 39.52 350 HIS B CA 1
ATOM 5314 C C . HIS B 1 370 ? -42.799 0.241 -5.039 1.00 41.00 350 HIS B C 1
ATOM 5315 O O . HIS B 1 370 ? -41.619 0.444 -5.396 1.00 39.65 350 HIS B O 1
ATOM 5322 N N . SER B 1 371 ? -43.758 1.139 -5.248 1.00 38.13 351 SER B N 1
ATOM 5323 C CA . SER B 1 371 ? -43.374 2.342 -5.950 1.00 39.38 351 SER B CA 1
ATOM 5324 C C . SER B 1 371 ? -42.410 3.148 -5.088 1.00 38.08 351 SER B C 1
ATOM 5325 O O . SER B 1 371 ? -41.425 3.655 -5.602 1.00 42.36 351 SER B O 1
ATOM 5328 N N . VAL B 1 372 ? -42.658 3.213 -3.781 1.00 37.97 352 VAL B N 1
ATOM 5329 C CA . VAL B 1 372 ? -41.737 3.860 -2.846 1.00 36.42 352 VAL B CA 1
ATOM 5330 C C . VAL B 1 372 ? -40.387 3.159 -2.864 1.00 39.44 352 VAL B C 1
ATOM 5331 O O . VAL B 1 372 ? -39.315 3.787 -2.960 1.00 49.83 352 VAL B O 1
ATOM 5335 N N . GLY B 1 373 ? -40.414 1.849 -2.805 1.00 36.23 353 GLY B N 1
ATOM 5336 C CA . GLY B 1 373 ? -39.142 1.113 -2.817 1.00 38.19 353 GLY B CA 1
ATOM 5337 C C . GLY B 1 373 ? -38.297 1.268 -4.075 1.00 40.84 353 GLY B C 1
ATOM 5338 O O . GLY B 1 373 ? -37.056 1.452 -3.973 1.00 41.16 353 GLY B O 1
ATOM 5339 N N . VAL B 1 374 ? -38.946 1.152 -5.253 1.00 38.57 354 VAL B N 1
ATOM 5340 C CA . VAL B 1 374 ? -38.289 1.487 -6.528 1.00 39.45 354 VAL B CA 1
ATOM 5341 C C . VAL B 1 374 ? -37.678 2.896 -6.507 1.00 39.25 354 VAL B C 1
ATOM 5342 O O . VAL B 1 374 ? -36.483 3.073 -6.779 1.00 39.85 354 VAL B O 1
ATOM 5346 N N . VAL B 1 375 ? -38.457 3.892 -6.111 1.00 38.19 355 VAL B N 1
ATOM 5347 C CA . VAL B 1 375 ? -37.877 5.233 -6.018 1.00 41.45 355 VAL B CA 1
ATOM 5348 C C . VAL B 1 375 ? -36.677 5.329 -5.080 1.00 41.38 355 VAL B C 1
ATOM 5349 O O . VAL B 1 375 ? -35.654 5.891 -5.437 1.00 44.40 355 VAL B O 1
ATOM 5353 N N . ASP B 1 376 ? -36.783 4.734 -3.906 1.00 42.47 356 ASP B N 1
ATOM 5354 C CA . ASP B 1 376 ? -35.653 4.664 -2.990 1.00 39.29 356 ASP B CA 1
ATOM 5355 C C . ASP B 1 376 ? -34.429 4.016 -3.613 1.00 40.04 356 ASP B C 1
ATOM 5356 O O . ASP B 1 376 ? -33.328 4.542 -3.527 1.00 40.03 356 ASP B O 1
ATOM 5361 N N . ASP B 1 377 ? -34.608 2.870 -4.242 1.00 42.67 357 ASP B N 1
ATOM 5362 C CA . ASP B 1 377 ? -33.465 2.192 -4.834 1.00 45.57 357 ASP B CA 1
ATOM 5363 C C . ASP B 1 377 ? -32.825 3.029 -5.983 1.00 51.06 357 ASP B C 1
ATOM 5364 O O . ASP B 1 377 ? -31.573 3.025 -6.186 1.00 44.08 357 ASP B O 1
ATOM 5369 N N . CYS B 1 378 ? -33.679 3.764 -6.711 1.00 46.67 358 CYS B N 1
ATOM 5370 C CA . CYS B 1 378 ? -33.188 4.651 -7.753 1.00 43.13 358 CYS B CA 1
ATOM 5371 C C . CYS B 1 378 ? -32.335 5.737 -7.162 1.00 43.59 358 CYS B C 1
ATOM 5372 O O . CYS B 1 378 ? -31.209 5.958 -7.630 1.00 47.87 358 CYS B O 1
ATOM 5375 N N . LEU B 1 379 ? -32.861 6.417 -6.139 1.00 38.18 359 LEU B N 1
ATOM 5376 C CA . LEU B 1 379 ? -32.111 7.458 -5.476 1.00 38.34 359 LEU B CA 1
ATOM 5377 C C . LEU B 1 379 ? -30.769 6.901 -4.963 1.00 41.98 359 LEU B C 1
ATOM 5378 O O . LEU B 1 379 ? -29.733 7.554 -5.088 1.00 47.81 359 LEU B O 1
ATOM 53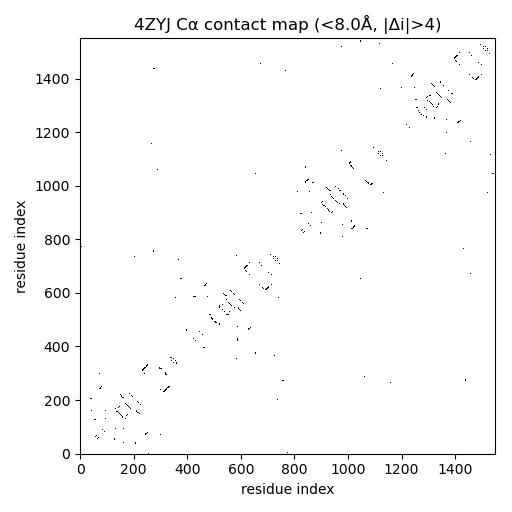83 N N . MET B 1 380 ? -30.784 5.699 -4.403 1.00 38.41 360 MET B N 1
ATOM 5384 C CA . MET B 1 380 ? -29.567 5.080 -3.932 1.00 37.70 360 MET B CA 1
ATOM 5385 C C . MET B 1 380 ? -28.558 4.956 -5.065 1.00 41.23 360 MET B C 1
ATOM 5386 O O . MET B 1 380 ? -27.383 5.313 -4.905 1.00 49.05 360 MET B O 1
ATOM 5391 N N . LEU B 1 381 ? -28.998 4.416 -6.202 1.00 44.99 361 LEU B N 1
ATOM 5392 C CA . LEU B 1 381 ? -28.102 4.181 -7.340 1.00 41.65 361 LEU B CA 1
ATOM 5393 C C . LEU B 1 381 ? -27.498 5.458 -7.898 1.00 42.09 361 LEU B C 1
ATOM 5394 O O . LEU B 1 381 ? -26.348 5.462 -8.319 1.00 43.76 361 LEU B O 1
ATOM 5399 N N . VAL B 1 382 ? -28.291 6.522 -7.947 1.00 41.00 362 VAL B N 1
ATOM 5400 C CA . VAL B 1 382 ? -27.772 7.787 -8.423 1.00 46.95 362 VAL B CA 1
ATOM 5401 C C . VAL B 1 382 ? -26.818 8.447 -7.402 1.00 46.42 362 VAL B C 1
ATOM 5402 O O . VAL B 1 382 ? -25.801 8.994 -7.777 1.00 54.64 362 VAL B O 1
ATOM 5406 N N . GLY B 1 383 ? -27.156 8.446 -6.127 1.00 41.44 363 GLY B N 1
ATOM 5407 C CA . GLY B 1 383 ? -26.224 8.969 -5.133 1.00 43.14 363 GLY B CA 1
ATOM 5408 C C . GLY B 1 383 ? -26.615 10.349 -4.623 1.00 43.44 363 GLY B C 1
ATOM 5409 O O . GLY B 1 383 ? -27.726 10.820 -4.884 1.00 39.00 363 GLY B O 1
ATOM 5410 N N . GLY B 1 384 ? -25.691 10.995 -3.917 1.00 38.72 364 GLY B N 1
ATOM 5411 C CA . GLY B 1 384 ? -26.007 12.197 -3.182 1.00 37.84 364 GLY B CA 1
ATOM 5412 C C . GLY B 1 384 ? -26.597 13.340 -3.980 1.00 41.45 364 GLY B C 1
ATOM 5413 O O . GLY B 1 384 ? -27.328 14.167 -3.429 1.00 51.09 364 GLY B O 1
ATOM 5414 N N . ALA B 1 385 ? -26.297 13.421 -5.266 1.00 38.67 365 ALA B N 1
ATOM 5415 C CA . ALA B 1 385 ? -26.751 14.578 -6.033 1.00 39.12 365 ALA B CA 1
ATOM 5416 C C . ALA B 1 385 ? -28.272 14.611 -5.969 1.00 40.99 365 ALA B C 1
ATOM 5417 O O . ALA B 1 385 ? -28.893 15.665 -5.965 1.00 49.01 365 ALA B O 1
ATOM 5419 N N . GLY B 1 386 ? -28.871 13.424 -5.922 1.00 42.62 366 GLY B N 1
ATOM 5420 C CA . GLY B 1 386 ? -30.311 13.264 -5.845 1.00 38.84 366 GLY B CA 1
ATOM 5421 C C . GLY B 1 386 ? -30.876 13.696 -4.508 1.00 43.24 366 GLY B C 1
ATOM 5422 O O . GLY B 1 386 ? -32.088 13.790 -4.358 1.00 49.29 366 GLY B O 1
ATOM 5423 N N . TYR B 1 387 ? -30.023 13.997 -3.535 1.00 44.69 367 TYR B N 1
ATOM 5424 C CA . TYR B 1 387 ? -30.522 14.378 -2.205 1.00 45.28 367 TYR B CA 1
ATOM 5425 C C . TYR B 1 387 ? -30.885 15.852 -2.121 1.00 45.78 367 TYR B C 1
ATOM 5426 O O . TYR B 1 387 ? -31.592 16.302 -1.199 1.00 46.14 367 TYR B O 1
ATOM 5435 N N . SER B 1 388 ? -30.338 16.596 -3.071 1.00 45.04 368 SER B N 1
ATOM 5436 C CA . SER B 1 388 ? -30.540 18.011 -3.184 1.00 41.84 368 SER B CA 1
ATOM 5437 C C . SER B 1 388 ? -32.000 18.241 -3.562 1.00 44.15 368 SER B C 1
ATOM 5438 O O . SER B 1 388 ? -32.551 17.601 -4.480 1.00 42.18 368 SER B O 1
ATOM 5441 N N . ASN B 1 389 ? -32.653 19.125 -2.829 1.00 45.01 369 ASN B N 1
ATOM 5442 C CA . ASN B 1 389 ? -34.115 19.189 -2.897 1.00 47.65 369 ASN B CA 1
ATOM 5443 C C . ASN B 1 389 ? -34.688 19.507 -4.267 1.00 49.68 369 ASN B C 1
ATOM 5444 O O . ASN B 1 389 ? -35.829 19.192 -4.563 1.00 56.17 369 ASN B O 1
ATOM 5449 N N . SER B 1 390 ? -33.866 20.087 -5.115 1.00 54.49 370 SER B N 1
ATOM 5450 C CA . SER B 1 390 ? -34.293 20.674 -6.381 1.00 58.76 370 SER B CA 1
ATOM 5451 C C . SER B 1 390 ? -34.146 19.646 -7.488 1.00 57.98 370 SER B C 1
ATOM 5452 O O . SER B 1 390 ? -34.850 19.699 -8.503 1.00 70.93 370 SER B O 1
ATOM 5455 N N . HIS B 1 391 ? -33.211 18.725 -7.278 1.00 57.54 371 HIS B N 1
ATOM 5456 C CA . HIS B 1 391 ? -32.999 17.558 -8.130 1.00 57.84 371 HIS B CA 1
ATOM 5457 C C . HIS B 1 391 ? -34.255 16.766 -8.358 1.00 58.63 371 HIS B C 1
ATOM 5458 O O . HIS B 1 391 ? -35.076 16.567 -7.439 1.00 58.00 371 HIS B O 1
ATOM 5465 N N . PRO B 1 392 ? -34.455 16.341 -9.603 1.00 56.60 372 PRO B N 1
ATOM 5466 C CA . PRO B 1 392 ? -35.697 15.628 -9.928 1.00 54.34 372 PRO B CA 1
ATOM 5467 C C . PRO B 1 392 ? -36.031 14.384 -9.049 1.00 48.58 372 PRO B C 1
ATOM 5468 O O . PRO B 1 392 ? -37.218 14.189 -8.737 1.00 47.57 372 PRO B O 1
ATOM 5472 N N . LEU B 1 393 ? -35.038 13.565 -8.665 1.00 47.27 373 LEU B N 1
ATOM 5473 C CA . LEU B 1 393 ? -35.308 12.402 -7.747 1.00 46.36 373 LEU B CA 1
ATOM 5474 C C . LEU B 1 393 ? -35.827 12.814 -6.392 1.00 46.09 373 LEU B C 1
ATOM 5475 O O . LEU B 1 393 ? -36.743 12.187 -5.863 1.00 48.25 373 LEU B O 1
ATOM 5480 N N . ALA B 1 394 ? -35.220 13.849 -5.814 1.00 44.76 374 ALA B N 1
ATOM 5481 C CA . ALA B 1 394 ? -35.711 14.384 -4.570 1.00 43.58 374 ALA B CA 1
ATOM 5482 C C . ALA B 1 394 ? -37.189 14.675 -4.695 1.00 45.56 374 ALA B C 1
ATOM 5483 O O . ALA B 1 394 ? -37.963 14.354 -3.808 1.00 57.68 374 ALA B O 1
ATOM 5485 N N . ARG B 1 395 ? -37.602 15.238 -5.820 1.00 51.37 375 ARG B N 1
ATOM 5486 C CA . ARG B 1 395 ? -39.003 15.614 -6.007 1.00 48.20 375 ARG B CA 1
ATOM 5487 C C . ARG B 1 395 ? -39.813 14.326 -6.105 1.00 48.26 375 ARG B C 1
ATOM 5488 O O . ARG B 1 395 ? -40.897 14.220 -5.501 1.00 44.57 375 ARG B O 1
ATOM 5496 N N . LEU B 1 396 ? -39.266 13.338 -6.816 1.00 42.37 376 LEU B N 1
ATOM 5497 C CA . LEU B 1 396 ? -39.962 12.067 -7.010 1.00 43.15 376 LEU B CA 1
ATOM 5498 C C . LEU B 1 396 ? -40.044 11.260 -5.715 1.00 45.28 376 LEU B C 1
ATOM 5499 O O . LEU B 1 396 ? -41.094 10.687 -5.366 1.00 46.10 376 LEU B O 1
ATOM 5504 N N . TYR B 1 397 ? -38.956 11.272 -4.967 1.00 44.59 377 TYR B N 1
ATOM 5505 C CA . TYR B 1 397 ? -38.959 10.660 -3.643 1.00 44.70 377 TYR B CA 1
ATOM 5506 C C . TYR B 1 397 ? -40.019 11.280 -2.712 1.00 43.18 377 TYR B C 1
ATOM 5507 O O . TYR B 1 397 ? -40.659 10.555 -1.944 1.00 46.73 377 TYR B O 1
ATOM 5516 N N . ARG B 1 398 ? -40.225 12.593 -2.766 1.00 39.65 378 ARG B N 1
ATOM 5517 C CA . ARG B 1 398 ? -41.230 13.180 -1.857 1.00 41.08 378 ARG B CA 1
ATOM 5518 C C . ARG B 1 398 ? -42.638 12.929 -2.357 1.00 43.97 378 ARG B C 1
ATOM 5519 O O . ARG B 1 398 ? -43.558 12.688 -1.588 1.00 44.57 378 ARG B O 1
ATOM 5527 N N . ASP B 1 399 ? -42.760 12.920 -3.680 1.00 49.83 379 ASP B N 1
ATOM 5528 C CA . ASP B 1 399 ? -44.020 12.829 -4.376 1.00 46.74 379 ASP B CA 1
ATOM 5529 C C . ASP B 1 399 ? -44.622 11.455 -4.152 1.00 44.70 379 ASP B C 1
ATOM 5530 O O . ASP B 1 399 ? -45.818 11.327 -3.892 1.00 40.31 379 ASP B O 1
ATOM 5535 N N . VAL B 1 400 ? -43.788 10.421 -4.253 1.00 43.20 380 VAL B N 1
ATOM 5536 C CA . VAL B 1 400 ? -44.301 9.056 -4.331 1.00 39.97 380 VAL B CA 1
ATOM 5537 C C . VAL B 1 400 ? -44.880 8.569 -2.998 1.00 42.49 380 VAL B C 1
ATOM 5538 O O . VAL B 1 400 ? -45.700 7.667 -2.939 1.00 51.31 380 VAL B O 1
ATOM 5542 N N . ARG B 1 401 ? -44.453 9.188 -1.916 1.00 43.83 381 ARG B N 1
ATOM 5543 C CA . ARG B 1 401 ? -44.887 8.779 -0.605 1.00 42.30 381 ARG B CA 1
ATOM 5544 C C . ARG B 1 401 ? -46.349 9.193 -0.334 1.00 42.93 381 ARG B C 1
ATOM 5545 O O . ARG B 1 401 ? -46.922 8.786 0.674 1.00 41.36 381 ARG B O 1
ATOM 5553 N N . ALA B 1 402 ? -46.948 10.003 -1.210 1.00 39.88 382 ALA B N 1
ATOM 5554 C CA . ALA B 1 402 ? -48.337 10.446 -1.002 1.00 37.82 382 ALA B CA 1
ATOM 5555 C C . ALA B 1 402 ? -49.352 9.297 -1.066 1.00 40.16 382 ALA B C 1
ATOM 5556 O O . ALA B 1 402 ? -50.369 9.311 -0.354 1.00 45.59 382 ALA B O 1
ATOM 5558 N N . GLY B 1 403 ? -49.096 8.304 -1.910 1.00 34.67 383 GLY B N 1
ATOM 5559 C CA . GLY B 1 403 ? -50.100 7.331 -2.163 1.00 35.46 383 GLY B CA 1
ATOM 5560 C C . GLY B 1 403 ? -50.619 6.559 -0.969 1.00 43.74 383 GLY B C 1
ATOM 5561 O O . GLY B 1 403 ? -51.823 6.193 -0.929 1.00 51.06 383 GLY B O 1
ATOM 5562 N N . GLY B 1 404 ? -49.736 6.252 -0.019 1.00 35.05 384 GLY B N 1
ATOM 5563 C CA . GLY B 1 404 ? -50.172 5.408 1.057 1.00 35.13 384 GLY B CA 1
ATOM 5564 C C . GLY B 1 404 ? -51.222 6.001 1.991 1.00 37.12 384 GLY B C 1
ATOM 5565 O O . GLY B 1 404 ? -51.892 5.276 2.692 1.00 39.50 384 GLY B O 1
ATOM 5566 N N . PHE B 1 405 ? -51.371 7.306 2.063 1.00 41.30 385 PHE B N 1
ATOM 5567 C CA . PHE B 1 405 ? -52.454 7.784 2.920 1.00 45.44 385 PHE B CA 1
ATOM 5568 C C . PHE B 1 405 ? -53.787 7.877 2.192 1.00 48.73 385 PHE B C 1
ATOM 5569 O O . PHE B 1 405 ? -54.805 8.129 2.864 1.00 47.13 385 PHE B O 1
ATOM 5577 N N . MET B 1 406 ? -53.792 7.738 0.852 1.00 45.96 386 MET B N 1
ATOM 5578 C CA . MET B 1 406 ? -55.011 8.022 0.062 1.00 46.04 386 MET B CA 1
ATOM 5579 C C . MET B 1 406 ? -56.107 7.011 0.341 1.00 48.16 386 MET B C 1
ATOM 5580 O O . MET B 1 406 ? -55.815 5.831 0.522 1.00 45.52 386 MET B O 1
ATOM 5585 N N . HIS B 1 407 ? -57.362 7.463 0.403 1.00 50.83 387 HIS B N 1
ATOM 5586 C CA . HIS B 1 407 ? -58.469 6.558 0.818 1.00 55.54 387 HIS B CA 1
ATOM 5587 C C . HIS B 1 407 ? -59.406 6.408 -0.359 1.00 56.02 387 HIS B C 1
ATOM 5588 O O . HIS B 1 407 ? -59.513 7.348 -1.139 1.00 56.53 387 HIS B O 1
ATOM 5595 N N . PRO B 1 408 ? -60.005 5.205 -0.582 1.00 56.21 388 PRO B N 1
ATOM 5596 C CA . PRO B 1 408 ? -59.788 3.901 0.067 1.00 58.59 388 PRO B CA 1
ATOM 5597 C C . PRO B 1 408 ? -58.589 3.138 -0.557 1.00 61.30 388 PRO B C 1
ATOM 5598 O O . PRO B 1 408 ? -58.278 3.377 -1.742 1.00 64.03 388 PRO B O 1
ATOM 5602 N N . TYR B 1 409 ? -57.861 2.313 0.216 1.00 54.52 389 TYR B N 1
ATOM 5603 C CA . TYR B 1 409 ? -57.735 2.453 1.655 1.00 53.85 389 TYR B CA 1
ATOM 5604 C C . TYR B 1 409 ? -56.263 2.709 1.962 1.00 54.18 389 TYR B C 1
ATOM 5605 O O . TYR B 1 409 ? -55.403 2.477 1.114 1.00 50.09 389 TYR B O 1
ATOM 5614 N N . ASN B 1 410 ? -55.983 3.209 3.163 1.00 46.36 390 ASN B N 1
ATOM 5615 C CA . ASN B 1 410 ? -54.636 3.222 3.680 1.00 46.00 390 ASN B CA 1
ATOM 5616 C C . ASN B 1 410 ? -54.328 1.793 4.143 1.00 46.76 390 ASN B C 1
ATOM 5617 O O . ASN B 1 410 ? -55.172 0.909 3.966 1.00 42.18 390 ASN B O 1
ATOM 5622 N N . PHE B 1 411 ? -53.154 1.583 4.747 1.00 45.72 391 PHE B N 1
ATOM 5623 C CA . PHE B 1 411 ? -52.678 0.226 5.091 1.00 45.14 391 PHE B CA 1
ATOM 5624 C C . PHE B 1 411 ? -53.587 -0.450 6.104 1.00 51.16 391 PHE B C 1
ATOM 5625 O O . PHE B 1 411 ? -54.065 -1.525 5.832 1.00 60.09 391 PHE B O 1
ATOM 5633 N N . THR B 1 412 ? -53.840 0.194 7.245 1.00 61.02 392 THR B N 1
ATOM 5634 C CA . THR B 1 412 ? -54.770 -0.306 8.276 1.00 57.97 392 THR B CA 1
ATOM 5635 C C . THR B 1 412 ? -56.128 -0.707 7.694 1.00 51.99 392 THR B C 1
ATOM 5636 O O . THR B 1 412 ? -56.599 -1.812 7.953 1.00 51.81 392 THR B O 1
ATOM 5640 N N . ASP B 1 413 ? -56.754 0.186 6.928 1.00 44.85 393 ASP B N 1
ATOM 5641 C CA . ASP B 1 413 ? -58.097 -0.095 6.453 1.00 48.36 393 ASP B CA 1
ATOM 5642 C C . ASP B 1 413 ? -58.088 -1.120 5.321 1.00 52.39 393 ASP B C 1
ATOM 5643 O O . ASP B 1 413 ? -59.025 -1.943 5.205 1.00 54.38 393 ASP B O 1
ATOM 5648 N N . GLY B 1 414 ? -57.028 -1.073 4.502 1.00 50.40 394 GLY B N 1
ATOM 5649 C CA . GLY B 1 414 ? -56.764 -2.101 3.493 1.00 47.59 394 GLY B CA 1
ATOM 5650 C C . GLY B 1 414 ? -56.708 -3.500 4.112 1.00 51.20 394 GLY B C 1
ATOM 5651 O O . GLY B 1 414 ? -57.298 -4.456 3.572 1.00 47.50 394 GLY B O 1
ATOM 5652 N N . VAL B 1 415 ? -56.043 -3.612 5.265 1.00 47.56 395 VAL B N 1
ATOM 5653 C CA . VAL B 1 415 ? -55.907 -4.887 5.944 1.00 46.67 395 VAL B CA 1
ATOM 5654 C C . VAL B 1 415 ? -57.268 -5.378 6.360 1.00 53.52 395 VAL B C 1
ATOM 5655 O O . VAL B 1 415 ? -57.614 -6.522 6.017 1.00 54.87 395 VAL B O 1
ATOM 5659 N N . ASP B 1 416 ? -58.050 -4.512 7.034 1.00 55.25 396 ASP B N 1
ATOM 5660 C CA . ASP B 1 416 ? -59.436 -4.835 7.451 1.00 50.80 396 ASP B CA 1
ATOM 5661 C C . ASP B 1 416 ? -60.228 -5.404 6.295 1.00 50.83 396 ASP B C 1
ATOM 5662 O O . ASP B 1 416 ? -60.843 -6.487 6.408 1.00 48.40 396 ASP B O 1
ATOM 5667 N N . TYR B 1 417 ? -60.227 -4.662 5.186 1.00 47.01 397 TYR B N 1
ATOM 5668 C CA . TYR B 1 417 ? -61.043 -5.028 4.053 1.00 45.90 397 TYR B CA 1
ATOM 5669 C C . TYR B 1 417 ? -60.632 -6.418 3.501 1.00 47.21 397 TYR B C 1
ATOM 5670 O O . TYR B 1 417 ? -61.456 -7.340 3.352 1.00 46.20 397 TYR B O 1
ATOM 5679 N N . LEU B 1 418 ? -59.346 -6.562 3.216 1.00 46.82 398 LEU B N 1
ATOM 5680 C CA . LEU B 1 418 ? -58.877 -7.701 2.483 1.00 43.13 398 LEU B CA 1
ATOM 5681 C C . LEU B 1 418 ? -58.888 -8.957 3.344 1.00 48.47 398 LEU B C 1
ATOM 5682 O O . LEU B 1 418 ? -59.182 -10.066 2.834 1.00 47.18 398 LEU B O 1
ATOM 5687 N N . SER B 1 419 ? -58.584 -8.813 4.636 1.00 43.81 399 SER B N 1
ATOM 5688 C CA . SER B 1 419 ? -58.700 -9.975 5.494 1.00 44.67 399 SER B CA 1
ATOM 5689 C C . SER B 1 419 ? -60.162 -10.390 5.614 1.00 51.08 399 SER B C 1
ATOM 5690 O O . SER B 1 419 ? -60.453 -11.599 5.631 1.00 54.05 399 SER B O 1
ATOM 5693 N N . GLU B 1 420 ? -61.083 -9.416 5.671 1.00 52.85 400 GLU B N 1
ATOM 5694 C CA . GLU B 1 420 ? -62.510 -9.769 5.704 1.00 57.12 400 GLU B CA 1
ATOM 5695 C C . GLU B 1 420 ? -62.985 -10.455 4.456 1.00 53.63 400 GLU B C 1
ATOM 5696 O O . GLU B 1 420 ? -63.708 -11.430 4.524 1.00 57.70 400 GLU B O 1
ATOM 5702 N N . VAL B 1 421 ? -62.547 -9.977 3.316 1.00 50.91 401 VAL B N 1
ATOM 5703 C CA . VAL B 1 421 ? -62.766 -10.710 2.096 1.00 48.81 401 VAL B CA 1
ATOM 5704 C C . VAL B 1 421 ? -62.285 -12.150 2.268 1.00 48.51 401 VAL B C 1
ATOM 5705 O O . VAL B 1 421 ? -62.975 -13.069 1.844 1.00 43.59 401 VAL B O 1
ATOM 5709 N N . ALA B 1 422 ? -61.104 -12.347 2.867 1.00 45.34 402 ALA B N 1
ATOM 5710 C CA . ALA B 1 422 ? -60.478 -13.687 2.872 1.00 44.37 402 ALA B CA 1
ATOM 5711 C C . ALA B 1 422 ? -61.121 -14.582 3.922 1.00 49.20 402 ALA B C 1
ATOM 5712 O O . ALA B 1 422 ? -61.387 -15.753 3.674 1.00 46.25 402 ALA B O 1
ATOM 5714 N N . LEU B 1 423 ? -61.395 -14.008 5.086 1.00 52.76 403 LEU B N 1
ATOM 5715 C CA . LEU B 1 423 ? -61.819 -14.767 6.252 1.00 54.01 403 LEU B CA 1
ATOM 5716 C C . LEU B 1 423 ? -63.323 -14.956 6.406 1.00 60.44 403 LEU B C 1
ATOM 5717 O O . LEU B 1 423 ? -63.740 -15.929 7.030 1.00 65.80 403 LEU B O 1
ATOM 5722 N N . GLY B 1 424 ? -64.124 -14.029 5.865 1.00 65.53 404 GLY B N 1
ATOM 5723 C CA . GLY B 1 424 ? -65.575 -14.044 6.039 1.00 72.88 404 GLY B CA 1
ATOM 5724 C C . GLY B 1 424 ? -65.946 -13.339 7.338 1.00 87.97 404 GLY B C 1
ATOM 5725 O O . GLY B 1 424 ? -66.876 -12.543 7.358 1.00 99.34 404 GLY B O 1
ATOM 5726 N N . ARG B 1 425 ? -65.221 -13.647 8.422 1.00 92.51 405 ARG B N 1
ATOM 5727 C CA . ARG B 1 425 ? -65.307 -12.927 9.708 1.00 89.14 405 ARG B CA 1
ATOM 5728 C C . ARG B 1 425 ? -64.550 -11.568 9.637 1.00 94.39 405 ARG B C 1
ATOM 5729 O O . ARG B 1 425 ? -63.934 -11.188 8.623 1.00 87.06 405 ARG B O 1
ATOM 5732 N N . GLY C 1 31 ? -16.678 -17.931 11.557 1.00 79.10 11 GLY C N 1
ATOM 5733 C CA . GLY C 1 31 ? -17.939 -17.307 11.038 1.00 88.37 11 GLY C CA 1
ATOM 5734 C C . GLY C 1 31 ? -17.842 -15.786 10.942 1.00 93.38 11 GLY C C 1
ATOM 5735 O O . GLY C 1 31 ? -16.813 -15.268 10.505 1.00 93.74 11 GLY C O 1
ATOM 5736 N N . VAL C 1 32 ? -18.915 -15.090 11.363 1.00 95.93 12 VAL C N 1
ATOM 5737 C CA . VAL C 1 32 ? -19.043 -13.597 11.402 1.00 89.70 12 VAL C CA 1
ATOM 5738 C C . VAL C 1 32 ? -18.777 -13.041 12.820 1.00 86.90 12 VAL C C 1
ATOM 5739 O O . VAL C 1 32 ? -19.283 -13.599 13.807 1.00 83.32 12 VAL C O 1
ATOM 5743 N N . LEU C 1 33 ? -18.020 -11.935 12.903 1.00 84.47 13 LEU C N 1
ATOM 5744 C CA . LEU C 1 33 ? -17.386 -11.461 14.171 1.00 92.64 13 LEU C CA 1
ATOM 5745 C C . LEU C 1 33 ? -18.082 -10.264 14.901 1.00 94.08 13 LEU C C 1
ATOM 5746 O O . LEU C 1 33 ? -17.913 -9.080 14.537 1.00 88.44 13 LEU C O 1
ATOM 5751 N N . ALA C 1 34 ? -18.846 -10.586 15.945 1.00 84.07 14 ALA C N 1
ATOM 5752 C CA . ALA C 1 34 ? -19.539 -9.582 16.744 1.00 80.15 14 ALA C CA 1
ATOM 5753 C C . ALA C 1 34 ? -18.911 -9.466 18.129 1.00 82.32 14 ALA C C 1
ATOM 5754 O O . ALA C 1 34 ? -18.624 -10.483 18.764 1.00 97.78 14 ALA C O 1
ATOM 5756 N N . ASP C 1 35 ? -18.720 -8.231 18.594 1.00 87.19 15 ASP C N 1
ATOM 5757 C CA . ASP C 1 35 ? -18.038 -7.953 19.868 1.00 85.82 15 ASP C CA 1
ATOM 5758 C C . ASP C 1 35 ? -18.852 -8.405 21.093 1.00 91.32 15 ASP C C 1
ATOM 5759 O O . ASP C 1 35 ? -18.334 -9.158 21.943 1.00 103.38 15 ASP C O 1
ATOM 5764 N N . ASN C 1 36 ? -20.101 -7.960 21.207 1.00 75.48 16 ASN C N 1
ATOM 5765 C CA . ASN C 1 36 ? -20.997 -8.650 22.133 1.00 71.46 16 ASN C CA 1
ATOM 5766 C C . ASN C 1 36 ? -21.956 -9.528 21.349 1.00 71.72 16 ASN C C 1
ATOM 5767 O O . ASN C 1 36 ? -23.159 -9.229 21.279 1.00 72.43 16 ASN C O 1
ATOM 5772 N N . GLY C 1 37 ? -21.396 -10.578 20.729 1.00 68.07 17 GLY C N 1
ATOM 5773 C CA . GLY C 1 37 ? -22.137 -11.580 19.946 1.00 65.05 17 GLY C CA 1
ATOM 5774 C C . GLY C 1 37 ? -22.224 -12.879 20.716 1.00 72.27 17 GLY C C 1
ATOM 5775 O O . GLY C 1 37 ? -21.964 -12.959 21.927 1.00 81.82 17 GLY C O 1
ATOM 5776 N N . LEU C 1 38 ? -22.604 -13.929 20.043 1.00 66.78 18 LEU C N 1
ATOM 5777 C CA . LEU C 1 38 ? -22.555 -15.185 20.732 1.00 65.83 18 LEU C CA 1
ATOM 5778 C C . LEU C 1 38 ? -21.254 -15.817 20.323 1.00 75.01 18 LEU C C 1
ATOM 5779 O O . LEU C 1 38 ? -21.268 -16.872 19.652 1.00 71.56 18 LEU C O 1
ATOM 5784 N N . CYS C 1 39 ? -20.138 -15.179 20.681 1.00 75.26 19 CYS C N 1
ATOM 5785 C CA . CYS C 1 39 ? -18.872 -15.636 20.125 1.00 78.98 19 CYS C CA 1
ATOM 5786 C C . CYS C 1 39 ? -17.978 -16.403 21.097 1.00 68.89 19 CYS C C 1
ATOM 5787 O O . CYS C 1 39 ? -17.624 -17.554 20.837 1.00 61.43 19 CYS C O 1
ATOM 5790 N N . GLU C 1 40 ? -17.643 -15.799 22.224 1.00 63.70 20 GLU C N 1
ATOM 5791 C CA . GLU C 1 40 ? -16.810 -16.504 23.196 1.00 72.01 20 GLU C CA 1
ATOM 5792 C C . GLU C 1 40 ? -17.641 -16.573 24.483 1.00 70.61 20 GLU C C 1
ATOM 5793 O O . GLU C 1 40 ? -18.624 -15.837 24.561 1.00 74.04 20 GLU C O 1
ATOM 5799 N N . PRO C 1 41 ? -17.331 -17.510 25.432 1.00 65.43 21 PRO C N 1
ATOM 5800 C CA . PRO C 1 41 ? -18.133 -17.622 26.674 1.00 62.20 21 PRO C CA 1
ATOM 5801 C C . PRO C 1 41 ? -17.928 -16.460 27.599 1.00 60.90 21 PRO C C 1
ATOM 5802 O O . PRO C 1 41 ? -16.890 -15.830 27.564 1.00 65.83 21 PRO C O 1
ATOM 5806 N N . LYS C 1 42 ? -18.902 -16.185 28.443 1.00 60.21 22 LYS C N 1
ATOM 5807 C CA . LYS C 1 42 ? -18.725 -15.120 29.419 1.00 59.95 22 LYS C CA 1
ATOM 5808 C C . LYS C 1 42 ? -18.193 -15.633 30.751 1.00 59.07 22 LYS C C 1
ATOM 5809 O O . LYS C 1 42 ? -17.634 -14.851 31.497 1.00 61.19 22 LYS C O 1
ATOM 5815 N N . THR C 1 43 ? -18.353 -16.931 31.044 1.00 60.38 23 THR C N 1
ATOM 5816 C CA . THR C 1 43 ? -17.977 -17.513 32.369 1.00 61.28 23 THR C CA 1
ATOM 5817 C C . THR C 1 43 ? -16.970 -18.678 32.264 1.00 63.51 23 THR C C 1
ATOM 5818 O O . THR C 1 43 ? -16.966 -19.387 31.263 1.00 69.26 23 THR C O 1
ATOM 5822 N N . PRO C 1 44 ? -16.121 -18.880 33.295 1.00 64.88 24 PRO C N 1
ATOM 5823 C CA . PRO C 1 44 ? -15.221 -20.061 33.271 1.00 58.92 24 PRO C CA 1
ATOM 5824 C C . PRO C 1 44 ? -15.952 -21.411 33.158 1.00 56.11 24 PRO C C 1
ATOM 5825 O O . PRO C 1 44 ? -15.554 -22.250 32.333 1.00 66.94 24 PRO C O 1
ATOM 5829 N N . ALA C 1 45 ? -17.007 -21.627 33.952 1.00 53.73 25 ALA C N 1
ATOM 5830 C CA . ALA C 1 45 ? -17.850 -22.840 33.811 1.00 49.10 25 ALA C CA 1
ATOM 5831 C C . ALA C 1 45 ? -18.379 -22.996 32.371 1.00 56.88 25 ALA C C 1
ATOM 5832 O O . ALA C 1 45 ? -18.337 -24.112 31.792 1.00 50.92 25 ALA C O 1
ATOM 5834 N N . GLY C 1 46 ? -18.868 -21.877 31.797 1.00 53.40 26 GLY C N 1
ATOM 5835 C CA . GLY C 1 46 ? -19.122 -21.801 30.353 1.00 53.25 26 GLY C CA 1
ATOM 5836 C C . GLY C 1 46 ? -18.002 -22.335 29.459 1.00 52.56 26 GLY C C 1
ATOM 5837 O O . GLY C 1 46 ? -18.268 -23.130 28.536 1.00 52.96 26 GLY C O 1
ATOM 5838 N N . ARG C 1 47 ? -16.748 -21.918 29.715 1.00 55.23 27 ARG C N 1
ATOM 5839 C CA . ARG C 1 47 ? -15.599 -22.435 28.929 1.00 60.10 27 ARG C CA 1
ATOM 5840 C C . ARG C 1 47 ? -15.377 -23.929 29.155 1.00 62.29 27 ARG C C 1
ATOM 5841 O O . ARG C 1 47 ? -15.103 -24.654 28.197 1.00 57.68 27 ARG C O 1
ATOM 5849 N N . ARG C 1 48 ? -15.529 -24.404 30.398 1.00 62.63 28 ARG C N 1
ATOM 5850 C CA . ARG C 1 48 ? -15.469 -25.846 30.628 1.00 69.77 28 ARG C CA 1
ATOM 5851 C C . ARG C 1 48 ? -16.449 -26.648 29.729 1.00 63.82 28 ARG C C 1
ATOM 5852 O O . ARG C 1 48 ? -16.073 -27.677 29.108 1.00 59.64 28 ARG C O 1
ATOM 5860 N N . LEU C 1 49 ? -17.696 -26.175 29.664 1.00 56.95 29 LEU C N 1
ATOM 5861 C CA . LEU C 1 49 ? -18.714 -26.804 28.816 1.00 58.00 29 LEU C CA 1
ATOM 5862 C C . LEU C 1 49 ? -18.317 -26.873 27.331 1.00 65.10 29 LEU C C 1
ATOM 5863 O O . LEU C 1 49 ? -18.510 -27.909 26.672 1.00 66.13 29 LEU C O 1
ATOM 5868 N N . LEU C 1 50 ? -17.767 -25.774 26.814 1.00 65.36 30 LEU C N 1
ATOM 5869 C CA . LEU C 1 50 ? -17.373 -25.716 25.411 1.00 67.14 30 LEU C CA 1
ATOM 5870 C C . LEU C 1 50 ? -16.245 -26.686 25.134 1.00 61.58 30 LEU C C 1
ATOM 5871 O O . LEU C 1 50 ? -16.272 -27.416 24.139 1.00 63.20 30 LEU C O 1
ATOM 5876 N N . ASP C 1 51 ? -15.284 -26.718 26.052 1.00 65.48 31 ASP C N 1
ATOM 5877 C CA . ASP C 1 51 ? -14.135 -27.627 25.962 1.00 68.77 31 ASP C CA 1
ATOM 5878 C C . ASP C 1 51 ? -14.571 -29.075 26.047 1.00 67.00 31 ASP C C 1
ATOM 5879 O O . ASP C 1 51 ? -14.120 -29.909 25.262 1.00 67.87 31 ASP C O 1
ATOM 5884 N N . LEU C 1 52 ? -15.469 -29.361 26.985 1.00 62.70 32 LEU C N 1
ATOM 5885 C CA . LEU C 1 52 ? -16.111 -30.657 27.034 1.00 61.67 32 LEU C CA 1
ATOM 5886 C C . LEU C 1 52 ? -16.834 -31.056 25.719 1.00 63.97 32 LEU C C 1
ATOM 5887 O O . LEU C 1 52 ? -16.641 -32.167 25.243 1.00 70.86 32 LEU C O 1
ATOM 5892 N N . LEU C 1 53 ? -17.619 -30.156 25.117 1.00 69.45 33 LEU C N 1
ATOM 5893 C CA . LEU C 1 53 ? -18.404 -30.480 23.894 1.00 66.05 33 LEU C CA 1
ATOM 5894 C C . LEU C 1 53 ? -17.613 -30.863 22.631 1.00 62.84 33 LEU C C 1
ATOM 5895 O O . LEU C 1 53 ? -18.106 -31.598 21.800 1.00 62.99 33 LEU C O 1
ATOM 5900 N N . GLU C 1 54 ? -16.405 -30.324 22.499 1.00 71.40 34 GLU C N 1
ATOM 5901 C CA . GLU C 1 54 ? -15.457 -30.625 21.405 1.00 75.44 34 GLU C CA 1
ATOM 5902 C C . GLU C 1 54 ? -15.369 -32.058 20.935 1.00 77.56 34 GLU C C 1
ATOM 5903 O O . GLU C 1 54 ? -15.397 -32.327 19.737 1.00 81.91 34 GLU C O 1
ATOM 5909 N N . ARG C 1 55 ? -15.230 -32.978 21.879 1.00 80.49 35 ARG C N 1
ATOM 5910 C CA . ARG C 1 55 ? -14.945 -34.351 21.513 1.00 80.47 35 ARG C CA 1
ATOM 5911 C C . ARG C 1 55 ? -16.123 -35.041 20.842 1.00 75.36 35 ARG C C 1
ATOM 5912 O O . ARG C 1 55 ? -15.971 -36.119 20.260 1.00 79.70 35 ARG C O 1
ATOM 5920 N N . TYR C 1 56 ? -17.283 -34.391 20.885 1.00 70.80 36 TYR C N 1
ATOM 5921 C CA . TYR C 1 56 ? -18.494 -34.950 20.307 1.00 60.28 36 TYR C CA 1
ATOM 5922 C C . TYR C 1 56 ? -18.762 -34.380 18.943 1.00 60.44 36 TYR C C 1
ATOM 5923 O O . TYR C 1 56 ? -19.435 -35.026 18.137 1.00 64.45 36 TYR C O 1
ATOM 5932 N N . LEU C 1 57 ? -18.200 -33.204 18.672 1.00 56.41 37 LEU C N 1
ATOM 5933 C CA . LEU C 1 57 ? -18.474 -32.497 17.428 1.00 64.05 37 LEU C CA 1
ATOM 5934 C C . LEU C 1 57 ? -18.215 -33.364 16.175 1.00 69.26 37 LEU C C 1
ATOM 5935 O O . LEU C 1 57 ? -19.065 -33.431 15.277 1.00 74.22 37 LEU C O 1
ATOM 5940 N N . PRO C 1 58 ? -17.066 -34.059 16.125 1.00 68.71 38 PRO C N 1
ATOM 5941 C CA . PRO C 1 58 ? -16.799 -34.982 15.015 1.00 65.12 38 PRO C CA 1
ATOM 5942 C C . PRO C 1 58 ? -17.884 -36.045 14.827 1.00 66.40 38 PRO C C 1
ATOM 5943 O O . PRO C 1 58 ? -18.398 -36.253 13.718 1.00 64.88 38 PRO C O 1
ATOM 5947 N N . ALA C 1 59 ? -18.225 -36.710 15.923 1.00 66.50 39 ALA C N 1
ATOM 5948 C CA . ALA C 1 59 ? -19.254 -37.732 15.920 1.00 60.70 39 ALA C CA 1
ATOM 5949 C C . ALA C 1 59 ? -20.660 -37.198 15.541 1.00 71.94 39 ALA C C 1
ATOM 5950 O O . ALA C 1 59 ? -21.351 -37.804 14.700 1.00 70.44 39 ALA C O 1
ATOM 5952 N N . LEU C 1 60 ? -21.091 -36.084 16.148 1.00 65.15 40 LEU C N 1
ATOM 5953 C CA . LEU C 1 60 ? -22.392 -35.507 15.815 1.00 62.61 40 LEU C CA 1
ATOM 5954 C C . LEU C 1 60 ? -22.525 -35.315 14.309 1.00 66.62 40 LEU C C 1
ATOM 5955 O O . LEU C 1 60 ? -23.510 -35.736 13.699 1.00 67.32 40 LEU C O 1
ATOM 5960 N N . GLU C 1 61 ? -21.502 -34.676 13.739 1.00 67.67 41 GLU C N 1
ATOM 5961 C CA . GLU C 1 61 ? -21.357 -34.442 12.307 1.00 66.12 41 GLU C CA 1
ATOM 5962 C C . GLU C 1 61 ? -21.447 -35.706 11.473 1.00 64.22 41 GLU C C 1
ATOM 5963 O O . GLU C 1 61 ? -22.241 -35.785 10.557 1.00 76.19 41 GLU C O 1
ATOM 5969 N N . ALA C 1 62 ? -20.614 -36.682 11.792 1.00 67.02 42 ALA C N 1
ATOM 5970 C CA . ALA C 1 62 ? -20.646 -37.995 11.152 1.00 65.43 42 ALA C CA 1
ATOM 5971 C C . ALA C 1 62 ? -22.021 -38.654 11.178 1.00 68.37 42 ALA C C 1
ATOM 5972 O O . ALA C 1 62 ? -22.438 -39.268 10.192 1.00 74.97 42 ALA C O 1
ATOM 5974 N N . GLU C 1 63 ? -22.721 -38.549 12.305 1.00 70.38 43 GLU C N 1
ATOM 5975 C CA . GLU C 1 63 ? -23.990 -39.262 12.465 1.00 70.43 43 GLU C CA 1
ATOM 5976 C C . GLU C 1 63 ? -25.166 -38.488 11.870 1.00 68.89 43 GLU C C 1
ATOM 5977 O O . GLU C 1 63 ? -26.154 -39.086 11.394 1.00 72.08 43 GLU C O 1
ATOM 5983 N N . SER C 1 64 ? -25.023 -37.164 11.900 1.00 62.06 44 SER C N 1
ATOM 5984 C CA . SER C 1 64 ? -25.979 -36.194 11.393 1.00 54.73 44 SER C CA 1
ATOM 5985 C C . SER C 1 64 ? -26.915 -36.670 10.261 1.00 55.10 44 SER C C 1
ATOM 5986 O O . SER C 1 64 ? -28.140 -36.648 10.413 1.00 56.98 44 SER C O 1
ATOM 5989 N N . ARG C 1 65 ? -26.344 -37.080 9.125 1.00 51.22 45 ARG C N 1
ATOM 5990 C CA . ARG C 1 65 ? -27.150 -37.541 7.999 1.00 58.76 45 ARG C CA 1
ATOM 5991 C C . ARG C 1 65 ? -28.028 -38.767 8.311 1.00 63.23 45 ARG C C 1
ATOM 5992 O O . ARG C 1 65 ? -29.185 -38.820 7.885 1.00 61.02 45 ARG C O 1
ATOM 6000 N N . ASP C 1 66 ? -27.497 -39.742 9.053 1.00 69.07 46 ASP C N 1
ATOM 6001 C CA . ASP C 1 66 ? -28.295 -40.934 9.399 1.00 66.67 46 ASP C CA 1
ATOM 6002 C C . ASP C 1 66 ? -29.366 -40.614 10.424 1.00 61.34 46 ASP C C 1
ATOM 6003 O O . ASP C 1 66 ? -30.513 -41.035 10.283 1.00 56.74 46 ASP C O 1
ATOM 6008 N N . ASN C 1 67 ? -28.999 -39.858 11.452 1.00 60.25 47 ASN C N 1
ATOM 6009 C CA . ASN C 1 67 ? -29.957 -39.494 12.490 1.00 61.75 47 ASN C CA 1
ATOM 6010 C C . ASN C 1 67 ? -31.131 -38.744 11.928 1.00 60.13 47 ASN C C 1
ATOM 6011 O O . ASN C 1 67 ? -32.271 -38.902 12.408 1.00 50.01 47 ASN C O 1
ATOM 6016 N N . ASP C 1 68 ? -30.830 -37.915 10.918 1.00 58.45 48 ASP C N 1
ATOM 6017 C CA . ASP C 1 68 ? -31.847 -37.182 10.196 1.00 54.84 48 ASP C CA 1
ATOM 6018 C C . ASP C 1 68 ? -32.773 -38.111 9.374 1.00 59.36 48 ASP C C 1
ATOM 6019 O O . ASP C 1 68 ? -33.989 -38.146 9.619 1.00 61.53 48 ASP C O 1
ATOM 6024 N N . ARG C 1 69 ? -32.194 -38.841 8.415 1.00 55.25 49 ARG C N 1
ATOM 6025 C CA . ARG C 1 69 ? -32.923 -39.780 7.563 1.00 57.90 49 ARG C CA 1
ATOM 6026 C C . ARG C 1 69 ? -33.860 -40.666 8.380 1.00 61.13 49 ARG C C 1
ATOM 6027 O O . ARG C 1 69 ? -35.025 -40.854 8.020 1.00 53.61 49 ARG C O 1
ATOM 6035 N N . GLU C 1 70 ? -33.358 -41.153 9.514 1.00 68.58 50 GLU C N 1
ATOM 6036 C CA . GLU C 1 70 ? -34.076 -42.136 10.320 1.00 69.99 50 GLU C CA 1
ATOM 6037 C C . GLU C 1 70 ? -34.984 -41.481 11.358 1.00 65.08 50 GLU C C 1
ATOM 6038 O O . GLU C 1 70 ? -35.909 -42.113 11.896 1.00 58.42 50 GLU C O 1
ATOM 6044 N N . ALA C 1 71 ? -34.726 -40.208 11.634 1.00 58.23 51 ALA C N 1
ATOM 6045 C CA . ALA C 1 71 ? -35.501 -39.514 12.657 1.00 62.52 51 ALA C CA 1
ATOM 6046 C C . ALA C 1 71 ? -35.355 -40.217 14.020 1.00 60.87 51 ALA C C 1
ATOM 6047 O O . ALA C 1 71 ? -36.355 -40.524 14.704 1.00 56.54 51 ALA C O 1
ATOM 6049 N N . THR C 1 72 ? -34.102 -40.487 14.386 1.00 57.96 52 THR C N 1
ATOM 6050 C CA . THR C 1 72 ? -33.788 -41.196 15.619 1.00 63.56 52 THR C CA 1
ATOM 6051 C C . THR C 1 72 ? -32.727 -40.523 16.454 1.00 62.62 52 THR C C 1
ATOM 6052 O O . THR C 1 72 ? -31.604 -40.287 16.007 1.00 64.01 52 THR C O 1
ATOM 6056 N N . LEU C 1 73 ? -33.131 -40.229 17.679 1.00 60.09 53 LEU C N 1
ATOM 6057 C CA . LEU C 1 73 ? -32.299 -39.644 18.697 1.00 63.09 53 LEU C CA 1
ATOM 6058 C C . LEU C 1 73 ? -31.143 -40.591 18.969 1.00 62.07 53 LEU C C 1
ATOM 6059 O O . LEU C 1 73 ? -31.369 -41.780 19.142 1.00 68.62 53 LEU C O 1
ATOM 6064 N N . PRO C 1 74 ? -29.900 -40.081 18.992 1.00 65.28 54 PRO C N 1
ATOM 6065 C CA . PRO C 1 74 ? -28.756 -40.990 19.114 1.00 62.01 54 PRO C CA 1
ATOM 6066 C C . PRO C 1 74 ? -28.430 -41.354 20.588 1.00 68.09 54 PRO C C 1
ATOM 6067 O O . PRO C 1 74 ? -27.616 -40.675 21.239 1.00 66.19 54 PRO C O 1
ATOM 6071 N N . VAL C 1 75 ? -29.049 -42.427 21.092 1.00 66.30 55 VAL C N 1
ATOM 6072 C CA . VAL C 1 75 ? -28.919 -42.806 22.503 1.00 65.39 55 VAL C CA 1
ATOM 6073 C C . VAL C 1 75 ? -27.480 -43.050 22.980 1.00 66.09 55 VAL C C 1
ATOM 6074 O O . VAL C 1 75 ? -27.083 -42.525 24.019 1.00 63.53 55 VAL C O 1
ATOM 6078 N N . HIS C 1 76 ? -26.726 -43.844 22.210 1.00 73.15 56 HIS C N 1
ATOM 6079 C CA . HIS C 1 76 ? -25.305 -44.168 22.441 1.00 73.59 56 HIS C CA 1
ATOM 6080 C C . HIS C 1 76 ? -24.574 -42.906 22.694 1.00 71.16 56 HIS C C 1
ATOM 6081 O O . HIS C 1 76 ? -23.838 -42.801 23.680 1.00 81.60 56 HIS C O 1
ATOM 6088 N N . LEU C 1 77 ? -24.810 -41.901 21.851 1.00 72.06 57 LEU C N 1
ATOM 6089 C CA . LEU C 1 77 ? -24.153 -40.606 22.042 1.00 65.57 57 LEU C CA 1
ATOM 6090 C C . LEU C 1 77 ? -24.575 -39.868 23.311 1.00 59.60 57 LEU C C 1
ATOM 6091 O O . LEU C 1 77 ? -23.736 -39.305 24.015 1.00 54.11 57 LEU C O 1
ATOM 6096 N N . PHE C 1 78 ? -25.869 -39.890 23.611 1.00 57.49 58 PHE C N 1
ATOM 6097 C CA . PHE C 1 78 ? -26.363 -39.270 24.825 1.00 56.43 58 PHE C CA 1
ATOM 6098 C C . PHE C 1 78 ? -25.817 -39.969 26.073 1.00 61.41 58 PHE C C 1
ATOM 6099 O O . PHE C 1 78 ? -25.534 -39.308 27.087 1.00 60.03 58 PHE C O 1
ATOM 6107 N N . ASP C 1 79 ? -25.634 -41.290 25.984 1.00 60.03 59 ASP C N 1
ATOM 6108 C CA . ASP C 1 79 ? -24.978 -42.035 27.055 1.00 62.80 59 ASP C CA 1
ATOM 6109 C C . ASP C 1 79 ? -23.545 -41.547 27.272 1.00 58.68 59 ASP C C 1
ATOM 6110 O O . ASP C 1 79 ? -23.197 -41.177 28.389 1.00 49.07 59 ASP C O 1
ATOM 6115 N N . ARG C 1 80 ? -22.752 -41.475 26.204 1.00 58.86 60 ARG C N 1
ATOM 6116 C CA . ARG C 1 80 ? -21.410 -40.909 26.305 1.00 66.35 60 ARG C CA 1
ATOM 6117 C C . ARG C 1 80 ? -21.487 -39.602 27.063 1.00 67.62 60 ARG C C 1
ATOM 6118 O O . ARG C 1 80 ? -20.781 -39.381 28.054 1.00 77.36 60 ARG C O 1
ATOM 6126 N N . MET C 1 81 ? -22.346 -38.718 26.584 1.00 65.63 61 MET C N 1
ATOM 6127 C CA . MET C 1 81 ? -22.331 -37.363 27.080 1.00 66.13 61 MET C CA 1
ATOM 6128 C C . MET C 1 81 ? -22.838 -37.318 28.507 1.00 62.62 61 MET C C 1
ATOM 6129 O O . MET C 1 81 ? -22.360 -36.504 29.296 1.00 64.61 61 MET C O 1
ATOM 6134 N N . ARG C 1 82 ? -23.793 -38.196 28.826 1.00 61.15 62 ARG C N 1
ATOM 6135 C CA . ARG C 1 82 ? -24.365 -38.274 30.166 1.00 60.20 62 ARG C CA 1
ATOM 6136 C C . ARG C 1 82 ? -23.247 -38.652 31.122 1.00 62.86 62 ARG C C 1
ATOM 6137 O O . ARG C 1 82 ? -23.019 -37.971 32.129 1.00 57.26 62 ARG C O 1
ATOM 6145 N N . LYS C 1 83 ? -22.518 -39.712 30.762 1.00 65.70 63 LYS C N 1
ATOM 6146 C CA . LYS C 1 83 ? -21.474 -40.266 31.628 1.00 71.58 63 LYS C CA 1
ATOM 6147 C C . LYS C 1 83 ? -20.272 -39.351 31.831 1.00 72.07 63 LYS C C 1
ATOM 6148 O O . LYS C 1 83 ? -19.660 -39.389 32.884 1.00 75.07 63 LYS C O 1
ATOM 6154 N N . GLU C 1 84 ? -19.953 -38.509 30.852 1.00 68.72 64 GLU C N 1
ATOM 6155 C CA . GLU C 1 84 ? -18.794 -37.633 30.983 1.00 61.58 64 GLU C CA 1
ATOM 6156 C C . GLU C 1 84 ? -19.108 -36.263 31.534 1.00 59.69 64 GLU C C 1
ATOM 6157 O O . GLU C 1 84 ? -18.221 -35.404 31.631 1.00 59.35 64 GLU C O 1
ATOM 6163 N N . GLY C 1 85 ? -20.368 -36.063 31.910 1.00 57.26 65 GLY C N 1
ATOM 6164 C CA . GLY C 1 85 ? -20.744 -34.906 32.720 1.00 60.18 65 GLY C CA 1
ATOM 6165 C C . GLY C 1 85 ? -21.477 -33.765 32.044 1.00 61.71 65 GLY C C 1
ATOM 6166 O O . GLY C 1 85 ? -21.737 -32.746 32.687 1.00 70.81 65 GLY C O 1
ATOM 6167 N N . VAL C 1 86 ? -21.814 -33.942 30.768 1.00 54.51 66 VAL C N 1
ATOM 6168 C CA . VAL C 1 86 ? -22.456 -32.904 29.966 1.00 59.04 66 VAL C CA 1
ATOM 6169 C C . VAL C 1 86 ? -23.875 -32.536 30.429 1.00 61.15 66 VAL C C 1
ATOM 6170 O O . VAL C 1 86 ? -24.229 -31.322 30.528 1.00 53.10 66 VAL C O 1
ATOM 6174 N N . LEU C 1 87 ? -24.684 -33.575 30.683 1.00 52.66 67 LEU C N 1
ATOM 6175 C CA . LEU C 1 87 ? -26.072 -33.368 31.006 1.00 45.68 67 LEU C CA 1
ATOM 6176 C C . LEU C 1 87 ? -26.181 -32.785 32.389 1.00 48.93 67 LEU C C 1
ATOM 6177 O O . LEU C 1 87 ? -27.263 -32.376 32.827 1.00 52.64 67 LEU C O 1
ATOM 6182 N N . GLY C 1 88 ? -25.046 -32.682 33.063 1.00 46.80 68 GLY C N 1
ATOM 6183 C CA . GLY C 1 88 ? -25.050 -32.035 34.350 1.00 46.47 68 GLY C CA 1
ATOM 6184 C C . GLY C 1 88 ? -24.461 -30.673 34.246 1.00 49.79 68 GLY C C 1
ATOM 6185 O O . GLY C 1 88 ? -24.099 -30.101 35.262 1.00 59.31 68 GLY C O 1
ATOM 6186 N N . ALA C 1 89 ? -24.369 -30.146 33.023 1.00 50.59 69 ALA C N 1
ATOM 6187 C CA . ALA C 1 89 ? -23.632 -28.908 32.766 1.00 46.03 69 ALA C CA 1
ATOM 6188 C C . ALA C 1 89 ? -24.131 -27.738 33.597 1.00 49.58 69 ALA C C 1
ATOM 6189 O O . ALA C 1 89 ? -23.352 -26.947 34.134 1.00 52.08 69 ALA C O 1
ATOM 6191 N N . THR C 1 90 ? -25.445 -27.634 33.698 1.00 52.83 70 THR C N 1
ATOM 6192 C CA . THR C 1 90 ? -26.072 -26.533 34.400 1.00 56.39 70 THR C CA 1
ATOM 6193 C C . THR C 1 90 ? -26.509 -26.900 35.800 1.00 64.22 70 THR C C 1
ATOM 6194 O O . THR C 1 90 ? -27.340 -26.186 36.379 1.00 65.80 70 THR C O 1
ATOM 6198 N N . VAL C 1 91 ? -25.991 -28.011 36.336 1.00 65.27 71 VAL C N 1
ATOM 6199 C CA . VAL C 1 91 ? -26.176 -28.316 37.756 1.00 61.39 71 VAL C CA 1
ATOM 6200 C C . VAL C 1 91 ? -25.061 -27.627 38.545 1.00 63.05 71 VAL C C 1
ATOM 6201 O O . VAL C 1 91 ? -23.903 -27.656 38.095 1.00 65.21 71 VAL C O 1
ATOM 6205 N N . PRO C 1 92 ? -25.389 -26.986 39.701 1.00 55.68 72 PRO C N 1
ATOM 6206 C CA . PRO C 1 92 ? -24.341 -26.253 40.433 1.00 56.57 72 PRO C CA 1
ATOM 6207 C C . PRO C 1 92 ? -23.178 -27.147 40.861 1.00 63.94 72 PRO C C 1
ATOM 6208 O O . PRO C 1 92 ? -23.348 -28.363 41.032 1.00 58.22 72 PRO C O 1
ATOM 6212 N N . GLU C 1 93 ? -22.008 -26.533 41.025 1.00 75.79 73 GLU C N 1
ATOM 6213 C CA . GLU C 1 93 ? -20.758 -27.265 41.211 1.00 73.66 73 GLU C CA 1
ATOM 6214 C C . GLU C 1 93 ? -20.839 -28.223 42.404 1.00 80.94 73 GLU C C 1
ATOM 6215 O O . GLU C 1 93 ? -20.439 -29.401 42.277 1.00 73.83 73 GLU C O 1
ATOM 6221 N N . ASP C 1 94 ? -21.355 -27.696 43.532 1.00 78.43 74 ASP C N 1
ATOM 6222 C CA . ASP C 1 94 ? -21.644 -28.446 44.774 1.00 76.70 74 ASP C CA 1
ATOM 6223 C C . ASP C 1 94 ? -22.446 -29.714 44.563 1.00 78.65 74 ASP C C 1
ATOM 6224 O O . ASP C 1 94 ? -22.059 -30.776 45.056 1.00 100.42 74 ASP C O 1
ATOM 6229 N N . LEU C 1 95 ? -23.571 -29.615 43.858 1.00 65.61 75 LEU C N 1
ATOM 6230 C CA . LEU C 1 95 ? -24.427 -30.781 43.697 1.00 57.85 75 LEU C CA 1
ATOM 6231 C C . LEU C 1 95 ? -23.897 -31.702 42.602 1.00 56.03 75 LEU C C 1
ATOM 6232 O O . LEU C 1 95 ? -24.640 -32.533 42.055 1.00 55.13 75 LEU C O 1
ATOM 6237 N N . GLY C 1 96 ? -22.592 -31.558 42.319 1.00 49.48 76 GLY C N 1
ATOM 6238 C CA . GLY C 1 96 ? -21.844 -32.433 41.411 1.00 49.49 76 GLY C CA 1
ATOM 6239 C C . GLY C 1 96 ? -21.823 -32.022 39.948 1.00 61.10 76 GLY C C 1
ATOM 6240 O O . GLY C 1 96 ? -21.388 -32.801 39.093 1.00 63.07 76 GLY C O 1
ATOM 6241 N N . GLY C 1 97 ? -22.312 -30.814 39.646 1.00 62.28 77 GLY C N 1
ATOM 6242 C CA . GLY C 1 97 ? -22.430 -30.362 38.271 1.00 60.43 77 GLY C CA 1
ATOM 6243 C C . GLY C 1 97 ? -21.241 -29.540 37.812 1.00 63.50 77 GLY C C 1
ATOM 6244 O O . GLY C 1 97 ? -20.339 -29.277 38.610 1.00 69.90 77 GLY C O 1
ATOM 6245 N N . LEU C 1 98 ? -21.258 -29.126 36.536 1.00 58.69 78 LEU C N 1
ATOM 6246 C CA . LEU C 1 98 ? -20.255 -28.225 35.957 1.00 53.73 78 LEU C CA 1
ATOM 6247 C C . LEU C 1 98 ? -20.420 -26.779 36.423 1.00 53.47 78 LEU C C 1
ATOM 6248 O O . LEU C 1 98 ? -19.524 -25.948 36.287 1.00 54.39 78 LEU C O 1
ATOM 6253 N N . GLY C 1 99 ? -21.586 -26.479 36.965 1.00 55.98 79 GLY C N 1
ATOM 6254 C CA . GLY C 1 99 ? -21.877 -25.156 37.500 1.00 61.07 79 GLY C CA 1
ATOM 6255 C C . GLY C 1 99 ? -22.103 -24.058 36.466 1.00 61.07 79 GLY C C 1
ATOM 6256 O O . GLY C 1 99 ? -21.730 -22.908 36.708 1.00 59.18 79 GLY C O 1
ATOM 6257 N N . VAL C 1 100 ? -22.697 -24.376 35.319 1.00 53.69 80 VAL C N 1
ATOM 6258 C CA . VAL C 1 100 ? -22.883 -23.319 34.320 1.00 51.46 80 VAL C CA 1
ATOM 6259 C C . VAL C 1 100 ? -24.174 -22.595 34.631 1.00 50.27 80 VAL C C 1
ATOM 6260 O O . VAL C 1 100 ? -25.221 -23.211 34.680 1.00 56.23 80 VAL C O 1
ATOM 6264 N N . HIS C 1 101 ? -24.097 -21.297 34.886 1.00 55.96 81 HIS C N 1
ATOM 6265 C CA . HIS C 1 101 ? -25.263 -20.512 35.361 1.00 61.07 81 HIS C CA 1
ATOM 6266 C C . HIS C 1 101 ? -25.756 -19.483 34.305 1.00 65.34 81 HIS C C 1
ATOM 6267 O O . HIS C 1 101 ? -26.783 -18.803 34.479 1.00 66.64 81 HIS C O 1
ATOM 6274 N N . SER C 1 102 ? -25.042 -19.415 33.174 1.00 56.88 82 SER C N 1
ATOM 6275 C CA . SER C 1 102 ? -25.207 -18.383 32.164 1.00 51.18 82 SER C CA 1
ATOM 6276 C C . SER C 1 102 ? -25.949 -18.864 30.897 1.00 52.87 82 SER C C 1
ATOM 6277 O O . SER C 1 102 ? -25.502 -19.750 30.140 1.00 53.12 82 SER C O 1
ATOM 6280 N N . LEU C 1 103 ? -27.102 -18.246 30.688 1.00 49.77 83 LEU C N 1
ATOM 6281 C CA . LEU C 1 103 ? -27.893 -18.440 29.484 1.00 47.92 83 LEU C CA 1
ATOM 6282 C C . LEU C 1 103 ? -27.093 -18.073 28.219 1.00 48.04 83 LEU C C 1
ATOM 6283 O O . LEU C 1 103 ? -27.138 -18.774 27.207 1.00 42.86 83 LEU C O 1
ATOM 6288 N N . HIS C 1 104 ? -26.336 -16.987 28.299 1.00 47.61 84 HIS C N 1
ATOM 6289 C CA . HIS C 1 104 ? -25.393 -16.677 27.267 1.00 48.75 84 HIS C CA 1
ATOM 6290 C C . HIS C 1 104 ? -24.609 -17.925 26.876 1.00 55.38 84 HIS C C 1
ATOM 6291 O O . HIS C 1 104 ? -24.607 -18.364 25.695 1.00 47.88 84 HIS C O 1
ATOM 6298 N N . ASP C 1 105 ? -23.944 -18.522 27.871 1.00 59.79 85 ASP C N 1
ATOM 6299 C CA . ASP C 1 105 ? -23.003 -19.619 27.608 1.00 55.56 85 ASP C CA 1
ATOM 6300 C C . ASP C 1 105 ? -23.695 -20.931 27.209 1.00 51.20 85 ASP C C 1
ATOM 6301 O O . ASP C 1 105 ? -23.170 -21.719 26.421 1.00 48.62 85 ASP C O 1
ATOM 6306 N N . VAL C 1 106 ? -24.883 -21.162 27.735 1.00 46.01 86 VAL C N 1
ATOM 6307 C CA . VAL C 1 106 ? -25.659 -22.276 27.243 1.00 42.85 86 VAL C CA 1
ATOM 6308 C C . VAL C 1 106 ? -26.010 -22.087 25.762 1.00 41.63 86 VAL C C 1
ATOM 6309 O O . VAL C 1 106 ? -25.793 -23.005 24.934 1.00 37.80 86 VAL C O 1
ATOM 6313 N N . ALA C 1 107 ? -26.529 -20.894 25.423 1.00 42.04 87 ALA C N 1
ATOM 6314 C CA . ALA C 1 107 ? -26.888 -20.577 24.037 1.00 41.99 87 ALA C CA 1
ATOM 6315 C C . ALA C 1 107 ? -25.668 -20.771 23.160 1.00 47.06 87 ALA C C 1
ATOM 6316 O O . ALA C 1 107 ? -25.733 -21.447 22.119 1.00 47.55 87 ALA C O 1
ATOM 6318 N N . LEU C 1 108 ? -24.527 -20.273 23.622 1.00 48.07 88 LEU C N 1
ATOM 6319 C CA . LEU C 1 108 ? -23.303 -20.467 22.855 1.00 51.08 88 LEU C CA 1
ATOM 6320 C C . LEU C 1 108 ? -23.057 -21.940 22.548 1.00 48.91 88 LEU C C 1
ATOM 6321 O O . LEU C 1 108 ? -22.728 -22.336 21.402 1.00 54.38 88 LEU C O 1
ATOM 6326 N N . ALA C 1 109 ? -23.238 -22.755 23.579 1.00 49.66 89 ALA C N 1
ATOM 6327 C CA . ALA C 1 109 ? -22.948 -24.155 23.482 1.00 44.90 89 ALA C CA 1
ATOM 6328 C C . ALA C 1 109 ? -23.931 -24.761 22.506 1.00 47.65 89 ALA C C 1
ATOM 6329 O O . ALA C 1 109 ? -23.542 -25.516 21.596 1.00 52.75 89 ALA C O 1
ATOM 6331 N N . LEU C 1 110 ? -25.197 -24.389 22.640 1.00 41.83 90 LEU C N 1
ATOM 6332 C CA . LEU C 1 110 ? -26.199 -24.931 21.724 1.00 44.91 90 LEU C CA 1
ATOM 6333 C C . LEU C 1 110 ? -25.907 -24.525 20.250 1.00 46.94 90 LEU C C 1
ATOM 6334 O O . LEU C 1 110 ? -26.048 -25.335 19.318 1.00 43.83 90 LEU C O 1
ATOM 6339 N N . ALA C 1 111 ? -25.491 -23.277 20.059 1.00 42.16 91 ALA C N 1
ATOM 6340 C CA . ALA C 1 111 ? -25.067 -22.834 18.765 1.00 43.79 91 ALA C CA 1
ATOM 6341 C C . ALA C 1 111 ? -23.991 -23.773 18.219 1.00 51.06 91 ALA C C 1
ATOM 6342 O O . ALA C 1 111 ? -24.068 -24.186 17.037 1.00 50.07 91 ALA C O 1
ATOM 6344 N N . ARG C 1 112 ? -22.997 -24.119 19.053 1.00 50.88 92 ARG C N 1
ATOM 6345 C CA . ARG C 1 112 ? -21.906 -24.991 18.577 1.00 53.25 92 ARG C CA 1
ATOM 6346 C C . ARG C 1 112 ? -22.425 -26.340 18.175 1.00 48.06 92 ARG C C 1
ATOM 6347 O O . ARG C 1 112 ? -22.151 -26.805 17.094 1.00 51.27 92 ARG C O 1
ATOM 6355 N N . ILE C 1 113 ? -23.199 -26.969 19.044 1.00 49.60 93 ILE C N 1
ATOM 6356 C CA . ILE C 1 113 ? -23.822 -28.244 18.710 1.00 47.51 93 ILE C CA 1
ATOM 6357 C C . ILE C 1 113 ? -24.679 -28.148 17.462 1.00 46.70 93 ILE C C 1
ATOM 6358 O O . ILE C 1 113 ? -24.594 -29.007 16.568 1.00 48.45 93 ILE C O 1
ATOM 6363 N N . ALA C 1 114 ? -25.507 -27.101 17.406 1.00 44.43 94 ALA C N 1
ATOM 6364 C CA . ALA C 1 114 ? -26.525 -27.008 16.375 1.00 41.47 94 ALA C CA 1
ATOM 6365 C C . ALA C 1 114 ? -25.888 -26.909 15.018 1.00 43.32 94 ALA C C 1
ATOM 6366 O O . ALA C 1 114 ? -26.500 -27.315 14.049 1.00 48.13 94 ALA C O 1
ATOM 6368 N N . GLY C 1 115 ? -24.646 -26.420 14.952 1.00 45.50 95 GLY C N 1
ATOM 6369 C CA . GLY C 1 115 ? -23.912 -26.348 13.690 1.00 51.64 95 GLY C CA 1
ATOM 6370 C C . GLY C 1 115 ? -23.644 -27.718 13.080 1.00 55.23 95 GLY C C 1
ATOM 6371 O O . GLY C 1 115 ? -23.345 -27.852 11.890 1.00 55.99 95 GLY C O 1
ATOM 6372 N N . ARG C 1 116 ? -23.747 -28.741 13.915 1.00 61.70 96 ARG C N 1
ATOM 6373 C CA . ARG C 1 116 ? -23.515 -30.117 13.499 1.00 59.51 96 ARG C CA 1
ATOM 6374 C C . ARG C 1 116 ? -24.798 -30.951 13.457 1.00 61.12 96 ARG C C 1
ATOM 6375 O O . ARG C 1 116 ? -25.049 -31.662 12.482 1.00 55.87 96 ARG C O 1
ATOM 6383 N N . ASP C 1 117 ? -25.588 -30.900 14.526 1.00 55.11 97 ASP C N 1
ATOM 6384 C CA . ASP C 1 117 ? -26.889 -31.543 14.503 1.00 53.61 97 ASP C CA 1
ATOM 6385 C C . ASP C 1 117 ? -27.810 -30.728 15.422 1.00 55.95 97 ASP C C 1
ATOM 6386 O O . ASP C 1 117 ? -27.667 -30.686 16.649 1.00 62.77 97 ASP C O 1
ATOM 6391 N N . ALA C 1 118 ? -28.725 -30.021 14.790 1.00 54.25 98 ALA C N 1
ATOM 6392 C CA . ALA C 1 118 ? -29.633 -29.145 15.491 1.00 47.25 98 ALA C CA 1
ATOM 6393 C C . ALA C 1 118 ? -30.626 -29.910 16.403 1.00 45.02 98 ALA C C 1
ATOM 6394 O O . ALA C 1 118 ? -30.956 -29.446 17.493 1.00 46.30 98 ALA C O 1
ATOM 6396 N N . GLY C 1 119 ? -31.114 -31.057 15.949 1.00 42.64 99 GLY C N 1
ATOM 6397 C CA . GLY C 1 119 ? -32.058 -31.870 16.721 1.00 47.15 99 GLY C CA 1
ATOM 6398 C C . GLY C 1 119 ? -31.487 -32.360 18.050 1.00 48.30 99 GLY C C 1
ATOM 6399 O O . GLY C 1 119 ? -32.153 -32.284 19.076 1.00 48.74 99 GLY C O 1
ATOM 6400 N N . VAL C 1 120 ? -30.244 -32.836 18.033 1.00 47.15 100 VAL C N 1
ATOM 6401 C CA . VAL C 1 120 ? -29.490 -33.073 19.262 1.00 47.76 100 VAL C CA 1
ATOM 6402 C C . VAL C 1 120 ? -29.424 -31.829 20.199 1.00 49.74 100 VAL C C 1
ATOM 6403 O O . VAL C 1 120 ? -29.767 -31.899 21.398 1.00 49.00 100 VAL C O 1
ATOM 6407 N N . ALA C 1 121 ? -28.980 -30.698 19.650 1.00 51.30 101 ALA C N 1
ATOM 6408 C CA . ALA C 1 121 ? -28.935 -29.431 20.409 1.00 50.23 101 ALA C CA 1
ATOM 6409 C C . ALA C 1 121 ? -30.264 -29.205 21.060 1.00 46.98 101 ALA C C 1
ATOM 6410 O O . ALA C 1 121 ? -30.319 -28.798 22.214 1.00 47.99 101 ALA C O 1
ATOM 6412 N N . LEU C 1 122 ? -31.329 -29.478 20.311 1.00 47.58 102 LEU C N 1
ATOM 6413 C CA . LEU C 1 122 ? -32.666 -29.176 20.780 1.00 49.95 102 LEU C CA 1
ATOM 6414 C C . LEU C 1 122 ? -32.979 -30.034 21.996 1.00 47.47 102 LEU C C 1
ATOM 6415 O O . LEU C 1 122 ? -33.472 -29.519 22.981 1.00 50.23 102 LEU C O 1
ATOM 6420 N N . ALA C 1 123 ? -32.652 -31.317 21.943 1.00 50.45 103 ALA C N 1
ATOM 6421 C CA . ALA C 1 123 ? -32.905 -32.231 23.077 1.00 48.72 103 ALA C CA 1
ATOM 6422 C C . ALA C 1 123 ? -32.157 -31.748 24.312 1.00 46.25 103 ALA C C 1
ATOM 6423 O O . ALA C 1 123 ? -32.735 -31.577 25.380 1.00 45.69 103 ALA C O 1
ATOM 6425 N N . LEU C 1 124 ? -30.864 -31.499 24.128 1.00 47.61 104 LEU C N 1
ATOM 6426 C CA . LEU C 1 124 ? -29.964 -31.139 25.211 1.00 48.89 104 LEU C CA 1
ATOM 6427 C C . LEU C 1 124 ? -30.426 -29.909 25.934 1.00 52.73 104 LEU C C 1
ATOM 6428 O O . LEU C 1 124 ? -30.154 -29.755 27.127 1.00 49.60 104 LEU C O 1
ATOM 6433 N N . HIS C 1 125 ? -31.119 -29.031 25.214 1.00 49.95 105 HIS C N 1
ATOM 6434 C CA . HIS C 1 125 ? -31.539 -27.782 25.819 1.00 52.32 105 HIS C CA 1
ATOM 6435 C C . HIS C 1 125 ? -32.462 -28.123 26.980 1.00 52.48 105 HIS C C 1
ATOM 6436 O O . HIS C 1 125 ? -32.527 -27.414 28.011 1.00 54.22 105 HIS C O 1
ATOM 6443 N N . MET C 1 126 ? -33.147 -29.250 26.824 1.00 51.19 106 MET C N 1
ATOM 6444 C CA . MET C 1 126 ? -34.121 -29.714 27.798 1.00 53.59 106 MET C CA 1
ATOM 6445 C C . MET C 1 126 ? -33.402 -29.935 29.144 1.00 53.83 106 MET C C 1
ATOM 6446 O O . MET C 1 126 ? -33.813 -29.427 30.198 1.00 55.96 106 MET C O 1
ATOM 6451 N N . GLN C 1 127 ? -32.291 -30.654 29.086 1.00 48.40 107 GLN C N 1
ATOM 6452 C CA . GLN C 1 127 ? -31.431 -30.808 30.234 1.00 50.67 107 GLN C CA 1
ATOM 6453 C C . GLN C 1 127 ? -30.894 -29.480 30.770 1.00 55.16 107 GLN C C 1
ATOM 6454 O O . GLN C 1 127 ? -31.058 -29.170 31.984 1.00 55.10 107 GLN C O 1
ATOM 6460 N N . PHE C 1 128 ? -30.282 -28.688 29.876 1.00 47.75 108 PHE C N 1
ATOM 6461 C CA . PHE C 1 128 ? -29.650 -27.461 30.305 1.00 45.46 108 PHE C CA 1
ATOM 6462 C C . PHE C 1 128 ? -30.667 -26.560 31.037 1.00 51.87 108 PHE C C 1
ATOM 6463 O O . PHE C 1 128 ? -30.365 -26.060 32.135 1.00 55.01 108 PHE C O 1
ATOM 6471 N N . SER C 1 129 ? -31.858 -26.338 30.454 1.00 49.29 109 SER C N 1
ATOM 6472 C CA . SER C 1 129 ? -32.768 -25.327 31.022 1.00 50.59 109 SER C CA 1
ATOM 6473 C C . SER C 1 129 ? -33.263 -25.798 32.392 1.00 56.22 109 SER C C 1
ATOM 6474 O O . SER C 1 129 ? -33.442 -25.009 33.321 1.00 52.03 109 SER C O 1
ATOM 6477 N N . ARG C 1 130 ? -33.470 -27.110 32.493 1.00 55.85 110 ARG C N 1
ATOM 6478 C CA . ARG C 1 130 ? -33.961 -27.732 33.701 1.00 57.42 110 ARG C CA 1
ATOM 6479 C C . ARG C 1 130 ? -32.958 -27.520 34.839 1.00 59.81 110 ARG C C 1
ATOM 6480 O O . ARG C 1 130 ? -33.335 -27.198 35.958 1.00 57.88 110 ARG C O 1
ATOM 6488 N N . GLY C 1 131 ? -31.677 -27.681 34.528 1.00 56.57 111 GLY C N 1
ATOM 6489 C CA . GLY C 1 131 ? -30.640 -27.290 35.451 1.00 54.23 111 GLY C CA 1
ATOM 6490 C C . GLY C 1 131 ? -30.861 -25.904 36.027 1.00 54.12 111 GLY C C 1
ATOM 6491 O O . GLY C 1 131 ? -30.829 -25.697 37.267 1.00 54.81 111 GLY C O 1
ATOM 6492 N N . LEU C 1 132 ? -31.059 -24.944 35.130 1.00 54.92 112 LEU C N 1
ATOM 6493 C CA . LEU C 1 132 ? -31.202 -23.543 35.534 1.00 56.68 112 LEU C CA 1
ATOM 6494 C C . LEU C 1 132 ? -32.494 -23.325 36.327 1.00 54.53 112 LEU C C 1
ATOM 6495 O O . LEU C 1 132 ? -32.513 -22.613 37.310 1.00 48.24 112 LEU C O 1
ATOM 6500 N N . THR C 1 133 ? -33.560 -23.978 35.900 1.00 53.85 113 THR C N 1
ATOM 6501 C CA . THR C 1 133 ? -34.843 -23.746 36.496 1.00 54.01 113 THR C CA 1
ATOM 6502 C C . THR C 1 133 ? -34.865 -24.342 37.903 1.00 54.49 113 THR C C 1
ATOM 6503 O O . THR C 1 133 ? -35.214 -23.639 38.875 1.00 52.51 113 THR C O 1
ATOM 6507 N N . LEU C 1 134 ? -34.458 -25.604 38.024 1.00 53.75 114 LEU C N 1
ATOM 6508 C CA . LEU C 1 134 ? -34.245 -26.192 39.354 1.00 57.18 114 LEU C CA 1
ATOM 6509 C C . LEU C 1 134 ? -33.302 -25.363 40.258 1.00 58.47 114 LEU C C 1
ATOM 6510 O O . LEU C 1 134 ? -33.655 -25.062 41.401 1.00 63.06 114 LEU C O 1
ATOM 6515 N N . ASP C 1 135 ? -32.139 -24.957 39.746 1.00 54.52 115 ASP C N 1
ATOM 6516 C CA . ASP C 1 135 ? -31.238 -24.154 40.535 1.00 54.44 115 ASP C CA 1
ATOM 6517 C C . ASP C 1 135 ? -31.940 -22.912 41.045 1.00 59.34 115 ASP C C 1
ATOM 6518 O O . ASP C 1 135 ? -31.742 -22.496 42.186 1.00 63.30 115 ASP C O 1
ATOM 6523 N N . PHE C 1 136 ? -32.781 -22.313 40.213 1.00 59.69 116 PHE C N 1
ATOM 6524 C CA . PHE C 1 136 ? -33.553 -21.180 40.688 1.00 61.74 116 PHE C CA 1
ATOM 6525 C C . PHE C 1 136 ? -34.473 -21.651 41.809 1.00 68.11 116 PHE C C 1
ATOM 6526 O O . PHE C 1 136 ? -34.487 -21.031 42.864 1.00 75.25 116 PHE C O 1
ATOM 6534 N N . GLU C 1 137 ? -35.211 -22.740 41.599 1.00 61.03 117 GLU C N 1
ATOM 6535 C CA . GLU C 1 137 ? -36.162 -23.193 42.608 1.00 61.25 117 GLU C CA 1
ATOM 6536 C C . GLU C 1 137 ? -35.493 -23.558 43.909 1.00 69.92 117 GLU C C 1
ATOM 6537 O O . GLU C 1 137 ? -36.026 -23.260 44.982 1.00 71.53 117 GLU C O 1
ATOM 6543 N N . TRP C 1 138 ? -34.325 -24.196 43.791 1.00 69.40 118 TRP C N 1
ATOM 6544 C CA . TRP C 1 138 ? -33.441 -24.532 44.909 1.00 69.96 118 TRP C CA 1
ATOM 6545 C C . TRP C 1 138 ? -33.080 -23.353 45.777 1.00 77.06 118 TRP C C 1
ATOM 6546 O O . TRP C 1 138 ? -33.072 -23.437 47.008 1.00 84.02 118 TRP C O 1
ATOM 6557 N N . ARG C 1 139 ? -32.767 -22.234 45.153 1.00 76.55 119 ARG C N 1
ATOM 6558 C CA . ARG C 1 139 ? -32.293 -21.110 45.916 1.00 72.61 119 ARG C CA 1
ATOM 6559 C C . ARG C 1 139 ? -33.386 -20.155 46.320 1.00 70.93 119 ARG C C 1
ATOM 6560 O O . ARG C 1 139 ? -33.150 -19.346 47.212 1.00 74.81 119 ARG C O 1
ATOM 6568 N N . HIS C 1 140 ? -34.566 -20.249 45.686 1.00 68.01 120 HIS C N 1
ATOM 6569 C CA . HIS C 1 140 ? -35.609 -19.189 45.764 1.00 67.33 120 HIS C CA 1
ATOM 6570 C C . HIS C 1 140 ? -37.059 -19.637 45.743 1.00 69.44 120 HIS C C 1
ATOM 6571 O O . HIS C 1 140 ? -37.963 -18.799 45.809 1.00 68.40 120 HIS C O 1
ATOM 6578 N N . GLY C 1 141 ? -37.338 -20.925 45.586 1.00 73.71 121 GLY C N 1
ATOM 6579 C CA . GLY C 1 141 ? -38.739 -21.362 45.656 1.00 76.43 121 GLY C CA 1
ATOM 6580 C C . GLY C 1 141 ? -39.221 -21.332 47.103 1.00 85.49 121 GLY C C 1
ATOM 6581 O O . GLY C 1 141 ? -38.446 -21.008 48.024 1.00 85.21 121 GLY C O 1
ATOM 6582 N N . ALA C 1 142 ? -40.492 -21.679 47.307 1.00 91.44 122 ALA C N 1
ATOM 6583 C CA . ALA C 1 142 ? -41.084 -21.805 48.650 1.00 96.02 122 ALA C CA 1
ATOM 6584 C C . ALA C 1 142 ? -40.325 -22.839 49.514 1.00 96.68 122 ALA C C 1
ATOM 6585 O O . ALA C 1 142 ? -39.668 -23.719 48.968 1.00 103.13 122 ALA C O 1
ATOM 6587 N N . PRO C 1 143 ? -40.418 -22.743 50.861 1.00 104.57 123 PRO C N 1
ATOM 6588 C CA . PRO C 1 143 ? -39.706 -23.682 51.756 1.00 99.89 123 PRO C CA 1
ATOM 6589 C C . PRO C 1 143 ? -39.752 -25.152 51.317 1.00 86.58 123 PRO C C 1
ATOM 6590 O O . PRO C 1 143 ? -38.701 -25.795 51.222 1.00 73.02 123 PRO C O 1
ATOM 6594 N N . SER C 1 144 ? -40.967 -25.645 51.051 1.00 83.72 124 SER C N 1
ATOM 6595 C CA . SER C 1 144 ? -41.255 -27.059 50.767 1.00 85.22 124 SER C CA 1
ATOM 6596 C C . SER C 1 144 ? -40.596 -27.597 49.494 1.00 90.55 124 SER C C 1
ATOM 6597 O O . SER C 1 144 ? -40.231 -28.776 49.403 1.00 86.97 124 SER C O 1
ATOM 6600 N N . THR C 1 145 ? -40.448 -26.732 48.504 1.00 93.13 125 THR C N 1
ATOM 6601 C CA . THR C 1 145 ? -39.944 -27.182 47.217 1.00 87.62 125 THR C CA 1
ATOM 6602 C C . THR C 1 145 ? -38.428 -27.390 47.213 1.00 77.27 125 THR C C 1
ATOM 6603 O O . THR C 1 145 ? -37.945 -28.295 46.538 1.00 76.65 125 THR C O 1
ATOM 6607 N N . ARG C 1 146 ? -37.689 -26.584 47.979 1.00 64.79 126 ARG C N 1
ATOM 6608 C CA . ARG C 1 146 ? -36.215 -26.560 47.882 1.00 70.37 126 ARG C CA 1
ATOM 6609 C C . ARG C 1 146 ? -35.515 -27.929 47.981 1.00 82.46 126 ARG C C 1
ATOM 6610 O O . ARG C 1 146 ? -34.582 -28.192 47.202 1.00 86.83 126 ARG C O 1
ATOM 6618 N N . PRO C 1 147 ? -35.959 -28.811 48.913 1.00 86.14 127 PRO C N 1
ATOM 6619 C CA . PRO C 1 147 ? -35.349 -30.150 48.928 1.00 80.95 127 PRO C CA 1
ATOM 6620 C C . PRO C 1 147 ? -35.599 -30.962 47.631 1.00 78.05 127 PRO C C 1
ATOM 6621 O O . PRO C 1 147 ? -34.701 -31.675 47.136 1.00 68.89 127 PRO C O 1
ATOM 6625 N N . LEU C 1 148 ? -36.799 -30.848 47.073 1.00 74.29 128 LEU C N 1
ATOM 6626 C CA . LEU C 1 148 ? -37.117 -31.623 45.865 1.00 80.29 128 LEU C CA 1
ATOM 6627 C C . LEU C 1 148 ? -36.210 -31.218 44.682 1.00 78.73 128 LEU C C 1
ATOM 6628 O O . LEU C 1 148 ? -35.630 -32.071 43.973 1.00 70.23 128 LEU C O 1
ATOM 6633 N N . ALA C 1 149 ? -36.098 -29.906 44.500 1.00 71.65 129 ALA C N 1
ATOM 6634 C CA . ALA C 1 149 ? -35.078 -29.317 43.654 1.00 69.68 129 ALA C CA 1
ATOM 6635 C C . ALA C 1 149 ? -33.684 -29.881 43.956 1.00 67.24 129 ALA C C 1
ATOM 6636 O O . ALA C 1 149 ? -33.020 -30.387 43.043 1.00 68.98 129 ALA C O 1
ATOM 6638 N N . GLU C 1 150 ? -33.253 -29.821 45.223 1.00 64.12 130 GLU C N 1
ATOM 6639 C CA . GLU C 1 150 ? -31.923 -30.330 45.607 1.00 62.86 130 GLU C CA 1
ATOM 6640 C C . GLU C 1 150 ? -31.693 -31.788 45.209 1.00 62.50 130 GLU C C 1
ATOM 6641 O O . GLU C 1 150 ? -30.672 -32.153 44.606 1.00 59.17 130 GLU C O 1
ATOM 6647 N N . ASP C 1 151 ? -32.658 -32.624 45.552 1.00 67.22 131 ASP C N 1
ATOM 6648 C CA . ASP C 1 151 ? -32.607 -34.017 45.168 1.00 66.05 131 ASP C CA 1
ATOM 6649 C C . ASP C 1 151 ? -32.468 -34.125 43.637 1.00 63.99 131 ASP C C 1
ATOM 6650 O O . ASP C 1 151 ? -31.507 -34.740 43.132 1.00 58.62 131 ASP C O 1
ATOM 6655 N N . LEU C 1 152 ? -33.399 -33.486 42.914 1.00 62.63 132 LEU C N 1
ATOM 6656 C CA . LEU C 1 152 ? -33.442 -33.557 41.444 1.00 60.77 132 LEU C CA 1
ATOM 6657 C C . LEU C 1 152 ? -32.127 -33.123 40.749 1.00 61.34 132 LEU C C 1
ATOM 6658 O O . LEU C 1 152 ? -31.614 -33.817 39.823 1.00 52.59 132 LEU C O 1
ATOM 6663 N N . LEU C 1 153 ? -31.572 -32.002 41.222 1.00 56.11 133 LEU C N 1
ATOM 6664 C CA . LEU C 1 153 ? -30.269 -31.518 40.749 1.00 60.42 133 LEU C CA 1
ATOM 6665 C C . LEU C 1 153 ? -29.145 -32.534 41.014 1.00 66.63 133 LEU C C 1
ATOM 6666 O O . LEU C 1 153 ? -28.370 -32.884 40.101 1.00 66.30 133 LEU C O 1
ATOM 6671 N N . ARG C 1 154 ? -29.085 -33.029 42.253 1.00 70.10 134 ARG C N 1
ATOM 6672 C CA . ARG C 1 154 ? -28.058 -33.986 42.665 1.00 66.16 134 ARG C CA 1
ATOM 6673 C C . ARG C 1 154 ? -28.062 -35.211 41.749 1.00 58.89 134 ARG C C 1
ATOM 6674 O O . ARG C 1 154 ? -26.984 -35.692 41.311 1.00 59.40 134 ARG C O 1
ATOM 6682 N N . GLN C 1 155 ? -29.264 -35.702 41.435 1.00 50.30 135 GLN C N 1
ATOM 6683 C CA . GLN C 1 155 ? -29.364 -36.871 40.536 1.00 58.19 135 GLN C CA 1
ATOM 6684 C C . GLN C 1 155 ? -28.853 -36.552 39.124 1.00 63.49 135 GLN C C 1
ATOM 6685 O O . GLN C 1 155 ? -28.123 -37.362 38.535 1.00 63.64 135 GLN C O 1
ATOM 6691 N N . MET C 1 156 ? -29.223 -35.368 38.612 1.00 62.67 136 MET C N 1
ATOM 6692 C CA . MET C 1 156 ? -28.704 -34.860 37.352 1.00 59.41 136 MET C CA 1
ATOM 6693 C C . MET C 1 156 ? -27.188 -34.813 37.397 1.00 62.44 136 MET C C 1
ATOM 6694 O O . MET C 1 156 ? -26.512 -35.290 36.456 1.00 56.94 136 MET C O 1
ATOM 6699 N N . GLY C 1 157 ? -26.680 -34.253 38.505 1.00 56.26 137 GLY C N 1
ATOM 6700 C CA . GLY C 1 157 ? -25.241 -34.170 38.783 1.00 65.22 137 GLY C CA 1
ATOM 6701 C C . GLY C 1 157 ? -24.514 -35.506 38.749 1.00 65.63 137 GLY C C 1
ATOM 6702 O O . GLY C 1 157 ? -23.423 -35.619 38.200 1.00 63.99 137 GLY C O 1
ATOM 6703 N N . ALA C 1 158 ? -25.125 -36.524 39.336 1.00 70.63 138 ALA C N 1
ATOM 6704 C CA . ALA C 1 158 ? -24.563 -37.869 39.291 1.00 71.67 138 ALA C CA 1
ATOM 6705 C C . ALA C 1 158 ? -24.708 -38.534 37.932 1.00 69.54 138 ALA C C 1
ATOM 6706 O O . ALA C 1 158 ? -24.105 -39.575 37.706 1.00 71.93 138 ALA C O 1
ATOM 6708 N N . GLY C 1 159 ? -25.514 -37.943 37.045 1.00 64.24 139 GLY C N 1
ATOM 6709 C CA . GLY C 1 159 ? -25.789 -38.520 35.740 1.00 56.14 139 GLY C CA 1
ATOM 6710 C C . GLY C 1 159 ? -26.848 -39.601 35.847 1.00 60.05 139 GLY C C 1
ATOM 6711 O O . GLY C 1 159 ? -26.904 -40.511 35.021 1.00 58.71 139 GLY C O 1
ATOM 6712 N N . GLU C 1 160 ? -27.705 -39.500 36.854 1.00 59.99 140 GLU C N 1
ATOM 6713 C CA . GLU C 1 160 ? -28.726 -40.522 37.073 1.00 75.90 140 GLU C CA 1
ATOM 6714 C C . GLU C 1 160 ? -30.128 -40.092 36.640 1.00 79.85 140 GLU C C 1
ATOM 6715 O O . GLU C 1 160 ? -30.900 -40.926 36.156 1.00 85.73 140 GLU C O 1
ATOM 6721 N N . ALA C 1 161 ? -30.464 -38.809 36.840 1.00 75.45 141 ALA C N 1
ATOM 6722 C CA . ALA C 1 161 ? -31.727 -38.226 36.332 1.00 65.39 141 ALA C CA 1
ATOM 6723 C C . ALA C 1 161 ? -31.538 -37.511 35.001 1.00 66.22 141 ALA C C 1
ATOM 6724 O O . ALA C 1 161 ? -30.624 -36.677 34.867 1.00 53.43 141 ALA C O 1
ATOM 6726 N N . VAL C 1 162 ? -32.406 -37.873 34.040 1.00 64.94 142 VAL C N 1
ATOM 6727 C CA . VAL C 1 162 ? -32.593 -37.180 32.746 1.00 60.23 142 VAL C CA 1
ATOM 6728 C C . VAL C 1 162 ? -34.023 -36.600 32.682 1.00 55.38 142 VAL C C 1
ATOM 6729 O O . VAL C 1 162 ? -34.998 -37.332 32.468 1.00 61.59 142 VAL C O 1
ATOM 6733 N N . ILE C 1 163 ? -34.146 -35.297 32.895 1.00 49.03 143 ILE C N 1
ATOM 6734 C CA . ILE C 1 163 ? -35.439 -34.645 33.102 1.00 53.80 143 ILE C CA 1
ATOM 6735 C C . ILE C 1 163 ? -35.947 -33.811 31.884 1.00 61.20 143 ILE C C 1
ATOM 6736 O O . ILE C 1 163 ? -35.214 -33.014 31.337 1.00 66.22 143 ILE C O 1
ATOM 6741 N N . CYS C 1 164 ? -37.204 -34.017 31.482 1.00 62.28 144 CYS C N 1
ATOM 6742 C CA . CYS C 1 164 ? -37.868 -33.329 30.372 1.00 62.54 144 CYS C CA 1
ATOM 6743 C C . CYS C 1 164 ? -39.085 -32.528 30.818 1.00 72.21 144 CYS C C 1
ATOM 6744 O O . CYS C 1 164 ? -39.805 -32.941 31.726 1.00 70.46 144 CYS C O 1
ATOM 6747 N N . GLY C 1 165 ? -39.343 -31.398 30.161 1.00 75.46 145 GLY C N 1
ATOM 6748 C CA . GLY C 1 165 ? -40.590 -30.674 30.375 1.00 64.85 145 GLY C CA 1
ATOM 6749 C C . GLY C 1 165 ? -41.643 -31.245 29.446 1.00 68.73 145 GLY C C 1
ATOM 6750 O O . GLY C 1 165 ? -41.393 -31.378 28.261 1.00 82.07 145 GLY C O 1
ATOM 6751 N N . ALA C 1 166 ? -42.803 -31.632 29.969 1.00 66.95 146 ALA C N 1
ATOM 6752 C CA . ALA C 1 166 ? -43.928 -32.007 29.110 1.00 72.21 146 ALA C CA 1
ATOM 6753 C C . ALA C 1 166 ? -44.972 -30.902 29.215 1.00 76.04 146 ALA C C 1
ATOM 6754 O O . ALA C 1 166 ? -45.749 -30.858 30.180 1.00 71.47 146 ALA C O 1
ATOM 6756 N N . VAL C 1 167 ? -44.970 -30.017 28.214 1.00 73.44 147 VAL C N 1
ATOM 6757 C CA . VAL C 1 167 ? -45.638 -28.709 28.285 1.00 66.16 147 VAL C CA 1
ATOM 6758 C C . VAL C 1 167 ? -46.935 -28.648 27.487 1.00 65.12 147 VAL C C 1
ATOM 6759 O O . VAL C 1 167 ? -47.970 -28.278 28.022 1.00 63.14 147 VAL C O 1
ATOM 6763 N N . LYS C 1 168 ? -46.861 -29.005 26.210 1.00 66.85 148 LYS C N 1
ATOM 6764 C CA . LYS C 1 168 ? -47.941 -28.789 25.259 1.00 64.57 148 LYS C CA 1
ATOM 6765 C C . LYS C 1 168 ? -48.966 -29.934 25.274 1.00 63.86 148 LYS C C 1
ATOM 6766 O O . LYS C 1 168 ? -48.602 -31.099 25.106 1.00 63.56 148 LYS C O 1
ATOM 6772 N N . ASP C 1 169 ? -50.247 -29.604 25.456 1.00 65.84 149 ASP C N 1
ATOM 6773 C CA . ASP C 1 169 ? -51.331 -30.606 25.379 1.00 68.22 149 ASP C CA 1
ATOM 6774 C C . ASP C 1 169 ? -51.639 -31.015 23.954 1.00 68.89 149 ASP C C 1
ATOM 6775 O O . ASP C 1 169 ? -51.386 -30.271 23.016 1.00 81.67 149 ASP C O 1
ATOM 6780 N N . VAL C 1 170 ? -52.203 -32.195 23.792 1.00 65.86 150 VAL C N 1
ATOM 6781 C CA . VAL C 1 170 ? -52.724 -32.605 22.506 1.00 68.71 150 VAL C CA 1
ATOM 6782 C C . VAL C 1 170 ? -53.902 -33.475 22.872 1.00 77.66 150 VAL C C 1
ATOM 6783 O O . VAL C 1 170 ? -53.877 -34.144 23.910 1.00 81.66 150 VAL C O 1
ATOM 6787 N N . ARG C 1 171 ? -54.936 -33.457 22.035 1.00 83.95 151 ARG C N 1
ATOM 6788 C CA . ARG C 1 171 ? -56.117 -34.283 22.263 1.00 78.48 151 ARG C CA 1
ATOM 6789 C C . ARG C 1 171 ? -56.725 -33.950 23.616 1.00 73.54 151 ARG C C 1
ATOM 6790 O O . ARG C 1 171 ? -56.789 -34.790 24.498 1.00 80.61 151 ARG C O 1
ATOM 6798 N N . GLY C 1 172 ? -57.159 -32.710 23.780 1.00 70.28 152 GLY C N 1
ATOM 6799 C CA . GLY C 1 172 ? -57.734 -32.272 25.049 1.00 78.19 152 GLY C CA 1
ATOM 6800 C C . GLY C 1 172 ? -56.642 -31.748 25.958 1.00 84.19 152 GLY C C 1
ATOM 6801 O O . GLY C 1 172 ? -55.477 -31.676 25.559 1.00 96.49 152 GLY C O 1
ATOM 6802 N N . THR C 1 173 ? -57.009 -31.371 27.175 1.00 73.62 153 THR C N 1
ATOM 6803 C CA . THR C 1 173 ? -56.035 -30.803 28.090 1.00 76.35 153 THR C CA 1
ATOM 6804 C C . THR C 1 173 ? -55.572 -31.840 29.134 1.00 79.34 153 THR C C 1
ATOM 6805 O O . THR C 1 173 ? -56.187 -32.883 29.285 1.00 78.62 153 THR C O 1
ATOM 6809 N N . THR C 1 174 ? -54.480 -31.554 29.835 1.00 75.88 154 THR C N 1
ATOM 6810 C CA . THR C 1 174 ? -53.948 -32.476 30.824 1.00 73.61 154 THR C CA 1
ATOM 6811 C C . THR C 1 174 ? -54.256 -31.985 32.234 1.00 75.66 154 THR C C 1
ATOM 6812 O O . THR C 1 174 ? -53.852 -30.898 32.663 1.00 74.35 154 THR C O 1
ATOM 6816 N N . VAL C 1 175 ? -55.000 -32.807 32.957 1.00 84.65 155 VAL C N 1
ATOM 6817 C CA . VAL C 1 175 ? -55.563 -32.379 34.228 1.00 83.94 155 VAL C CA 1
ATOM 6818 C C . VAL C 1 175 ? -55.113 -33.291 35.399 1.00 84.84 155 VAL C C 1
ATOM 6819 O O . VAL C 1 175 ? -54.935 -34.513 35.234 1.00 80.21 155 VAL C O 1
ATOM 6823 N N . LEU C 1 176 ? -54.851 -32.669 36.548 1.00 80.31 156 LEU C N 1
ATOM 6824 C CA . LEU C 1 176 ? -54.480 -33.385 37.773 1.00 84.40 156 LEU C CA 1
ATOM 6825 C C . LEU C 1 176 ? -55.551 -33.167 38.848 1.00 85.55 156 LEU C C 1
ATOM 6826 O O . LEU C 1 176 ? -55.790 -32.025 39.280 1.00 76.17 156 LEU C O 1
ATOM 6831 N N . THR C 1 177 ? -56.172 -34.273 39.271 1.00 88.67 157 THR C N 1
ATOM 6832 C CA . THR C 1 177 ? -57.275 -34.271 40.261 1.00 92.63 157 THR C CA 1
ATOM 6833 C C . THR C 1 177 ? -56.996 -35.163 41.466 1.00 89.81 157 THR C C 1
ATOM 6834 O O . THR C 1 177 ? -56.261 -36.152 41.368 1.00 85.69 157 THR C O 1
ATOM 6838 N N . ARG C 1 178 ? -57.594 -34.819 42.600 1.00 96.43 158 ARG C N 1
ATOM 6839 C CA . ARG C 1 178 ? -57.543 -35.690 43.775 1.00 102.42 158 ARG C CA 1
ATOM 6840 C C . ARG C 1 178 ? -58.513 -36.878 43.608 1.00 99.74 158 ARG C C 1
ATOM 6841 O O . ARG C 1 178 ? -59.663 -36.690 43.217 1.00 91.83 158 ARG C O 1
ATOM 6849 N N . ALA C 1 179 ? -58.046 -38.104 43.849 1.00 101.26 159 ALA C N 1
ATOM 6850 C CA . ALA C 1 179 ? -58.962 -39.248 43.925 1.00 105.68 159 ALA C CA 1
ATOM 6851 C C . ALA C 1 179 ? -59.626 -39.083 45.286 1.00 107.62 159 ALA C C 1
ATOM 6852 O O . ALA C 1 179 ? -59.046 -38.427 46.162 1.00 102.86 159 ALA C O 1
ATOM 6854 N N . THR C 1 180 ? -60.828 -39.630 45.483 1.00 106.92 160 THR C N 1
ATOM 6855 C CA . THR C 1 180 ? -61.501 -39.408 46.777 1.00 100.70 160 THR C CA 1
ATOM 6856 C C . THR C 1 180 ? -60.709 -40.020 47.950 1.00 104.42 160 THR C C 1
ATOM 6857 O O . THR C 1 180 ? -60.941 -39.660 49.107 1.00 105.80 160 THR C O 1
ATOM 6861 N N . ASP C 1 181 ? -59.746 -40.899 47.639 1.00 101.60 161 ASP C N 1
ATOM 6862 C CA . ASP C 1 181 ? -58.855 -41.475 48.664 1.00 94.94 161 ASP C CA 1
ATOM 6863 C C . ASP C 1 181 ? -57.618 -40.655 49.046 1.00 88.62 161 ASP C C 1
ATOM 6864 O O . ASP C 1 181 ? -56.685 -41.203 49.622 1.00 83.75 161 ASP C O 1
ATOM 6869 N N . GLY C 1 182 ? -57.610 -39.358 48.736 1.00 87.63 162 GLY C N 1
ATOM 6870 C CA . GLY C 1 182 ? -56.439 -38.498 48.998 1.00 98.46 162 GLY C CA 1
ATOM 6871 C C . GLY C 1 182 ? -55.219 -38.594 48.060 1.00 97.24 162 GLY C C 1
ATOM 6872 O O . GLY C 1 182 ? -54.288 -37.773 48.127 1.00 84.74 162 GLY C O 1
ATOM 6873 N N . SER C 1 183 ? -55.194 -39.603 47.192 1.00 99.78 163 SER C N 1
ATOM 6874 C CA . SER C 1 183 ? -54.119 -39.693 46.219 1.00 95.51 163 SER C CA 1
ATOM 6875 C C . SER C 1 183 ? -54.428 -38.764 45.037 1.00 99.90 163 SER C C 1
ATOM 6876 O O . SER C 1 183 ? -55.549 -38.226 44.899 1.00 94.70 163 SER C O 1
ATOM 6879 N N . TYR C 1 184 ? -53.422 -38.564 44.192 1.00 99.32 164 TYR C N 1
ATOM 6880 C CA . TYR C 1 184 ? -53.556 -37.672 43.045 1.00 82.63 164 TYR C CA 1
ATOM 6881 C C . TYR C 1 184 ? -53.553 -38.397 41.703 1.00 75.85 164 TYR C C 1
ATOM 6882 O O . TYR C 1 184 ? -52.819 -39.373 41.523 1.00 67.19 164 TYR C O 1
ATOM 6891 N N . ARG C 1 185 ? -54.400 -37.914 40.791 1.00 70.35 165 ARG C N 1
ATOM 6892 C CA . ARG C 1 185 ? -54.560 -38.471 39.447 1.00 75.89 165 ARG C CA 1
ATOM 6893 C C . ARG C 1 185 ? -54.102 -37.484 38.354 1.00 75.46 165 ARG C C 1
ATOM 6894 O O . ARG C 1 185 ? -54.433 -36.289 38.388 1.00 66.01 165 ARG C O 1
ATOM 6902 N N . LEU C 1 186 ? -53.350 -37.999 37.382 1.00 80.35 166 LEU C N 1
ATOM 6903 C CA . LEU C 1 186 ? -52.868 -37.192 36.244 1.00 81.81 166 LEU C CA 1
ATOM 6904 C C . LEU C 1 186 ? -53.323 -37.818 34.919 1.00 81.27 166 LEU C C 1
ATOM 6905 O O . LEU C 1 186 ? -52.926 -38.950 34.575 1.00 76.46 166 LEU C O 1
ATOM 6910 N N . ASN C 1 187 ? -54.170 -37.083 34.198 1.00 78.16 167 ASN C N 1
ATOM 6911 C CA . ASN C 1 187 ? -54.738 -37.569 32.938 1.00 79.35 167 ASN C CA 1
ATOM 6912 C C . ASN C 1 187 ? -54.505 -36.586 31.819 1.00 79.91 167 ASN C C 1
ATOM 6913 O O . ASN C 1 187 ? -54.666 -35.385 32.018 1.00 73.61 167 ASN C O 1
ATOM 6918 N N . GLY C 1 188 ? -54.126 -37.103 30.649 1.00 80.17 168 GLY C N 1
ATOM 6919 C CA . GLY C 1 188 ? -53.905 -36.260 29.474 1.00 74.85 168 GLY C CA 1
ATOM 6920 C C . GLY C 1 188 ? -52.853 -36.812 28.531 1.00 67.73 168 GLY C C 1
ATOM 6921 O O . GLY C 1 188 ? -52.461 -37.992 28.623 1.00 62.58 168 GLY C O 1
ATOM 6922 N N . ARG C 1 189 ? -52.402 -35.946 27.622 1.00 62.05 169 ARG C N 1
ATOM 6923 C CA . ARG C 1 189 ? -51.388 -36.301 26.624 1.00 59.97 169 ARG C CA 1
ATOM 6924 C C . ARG C 1 189 ? -50.496 -35.090 26.376 1.00 60.70 169 ARG C C 1
ATOM 6925 O O . ARG C 1 189 ? -50.961 -33.950 26.271 1.00 56.45 169 ARG C O 1
ATOM 6933 N N . LYS C 1 190 ? -49.196 -35.341 26.300 1.00 57.51 170 LYS C N 1
ATOM 6934 C CA . LYS C 1 190 ? -48.290 -34.285 25.917 1.00 52.60 170 LYS C CA 1
ATOM 6935 C C . LYS C 1 190 ? -47.648 -34.587 24.562 1.00 55.75 170 LYS C C 1
ATOM 6936 O O . LYS C 1 190 ? -47.551 -35.753 24.137 1.00 58.74 170 LYS C O 1
ATOM 6942 N N . THR C 1 191 ? -47.246 -33.522 23.877 1.00 48.56 171 THR C N 1
ATOM 6943 C CA . THR C 1 191 ? -46.692 -33.654 22.550 1.00 46.46 171 THR C CA 1
ATOM 6944 C C . THR C 1 191 ? -45.381 -32.898 22.413 1.00 49.13 171 THR C C 1
ATOM 6945 O O . THR C 1 191 ? -45.089 -31.980 23.218 1.00 47.21 171 THR C O 1
ATOM 6949 N N . LEU C 1 192 ? -44.612 -33.288 21.387 1.00 49.17 172 LEU C N 1
ATOM 6950 C CA . LEU C 1 192 ? -43.378 -32.616 21.006 1.00 53.66 172 LEU C CA 1
ATOM 6951 C C . LEU C 1 192 ? -42.442 -32.522 22.212 1.00 62.52 172 LEU C C 1
ATOM 6952 O O . LEU C 1 192 ? -41.907 -31.454 22.517 1.00 57.44 172 LEU C O 1
ATOM 6957 N N . VAL C 1 193 ? -42.282 -33.644 22.920 1.00 66.05 173 VAL C N 1
ATOM 6958 C CA . VAL C 1 193 ? -41.472 -33.665 24.134 1.00 58.41 173 VAL C CA 1
ATOM 6959 C C . VAL C 1 193 ? -40.054 -34.113 23.791 1.00 59.93 173 VAL C C 1
ATOM 6960 O O . VAL C 1 193 ? -39.748 -35.308 23.814 1.00 54.61 173 VAL C O 1
ATOM 6964 N N . SER C 1 194 ? -39.189 -33.143 23.474 1.00 61.16 174 SER C N 1
ATOM 6965 C CA . SER C 1 194 ? -37.848 -33.465 22.974 1.00 58.42 174 SER C CA 1
ATOM 6966 C C . SER C 1 194 ? -37.111 -34.337 23.976 1.00 59.98 174 SER C C 1
ATOM 6967 O O . SER C 1 194 ? -37.110 -34.027 25.185 1.00 55.52 174 SER C O 1
ATOM 6970 N N . MET C 1 195 ? -36.529 -35.438 23.482 1.00 57.22 175 MET C N 1
ATOM 6971 C CA . MET C 1 195 ? -35.643 -36.279 24.290 1.00 58.06 175 MET C CA 1
ATOM 6972 C C . MET C 1 195 ? -36.391 -37.165 25.341 1.00 62.23 175 MET C C 1
ATOM 6973 O O . MET C 1 195 ? -35.762 -37.730 26.237 1.00 62.65 175 MET C O 1
ATOM 6978 N N . ALA C 1 196 ? -37.713 -37.304 25.222 1.00 54.60 176 ALA C N 1
ATOM 6979 C CA . ALA C 1 196 ? -38.514 -37.995 26.221 1.00 51.71 176 ALA C CA 1
ATOM 6980 C C . ALA C 1 196 ? -38.141 -39.470 26.392 1.00 57.92 176 ALA C C 1
ATOM 6981 O O . ALA C 1 196 ? -38.181 -40.009 27.518 1.00 57.13 176 ALA C O 1
ATOM 6983 N N . GLY C 1 197 ? -37.769 -40.097 25.275 1.00 60.77 177 GLY C N 1
ATOM 6984 C CA . GLY C 1 197 ? -37.523 -41.534 25.191 1.00 58.12 177 GLY C CA 1
ATOM 6985 C C . GLY C 1 197 ? -36.423 -42.054 26.088 1.00 61.62 177 GLY C C 1
ATOM 6986 O O . GLY C 1 197 ? -36.519 -43.157 26.623 1.00 79.31 177 GLY C O 1
ATOM 6987 N N . ILE C 1 198 ? -35.375 -41.270 26.264 1.00 58.58 178 ILE C N 1
ATOM 6988 C CA . ILE C 1 198 ? -34.335 -41.610 27.234 1.00 51.69 178 ILE C CA 1
ATOM 6989 C C . ILE C 1 198 ? -34.493 -40.836 28.586 1.00 55.55 178 ILE C C 1
ATOM 6990 O O . ILE C 1 198 ? -33.536 -40.754 29.374 1.00 58.81 178 ILE C O 1
ATOM 6995 N N . ALA C 1 199 ? -35.671 -40.266 28.875 1.00 47.90 179 ALA C N 1
ATOM 6996 C CA . ALA C 1 199 ? -35.832 -39.567 30.154 1.00 56.08 179 ALA C CA 1
ATOM 6997 C C . ALA C 1 199 ? -36.111 -40.523 31.357 1.00 69.28 179 ALA C C 1
ATOM 6998 O O . ALA C 1 199 ? -36.526 -41.685 31.166 1.00 71.86 179 ALA C O 1
ATOM 7000 N N . THR C 1 200 ? -35.865 -40.032 32.578 1.00 67.37 180 THR C N 1
ATOM 7001 C CA . THR C 1 200 ? -36.163 -40.770 33.816 1.00 64.05 180 THR C CA 1
ATOM 7002 C C . THR C 1 200 ? -37.219 -40.006 34.568 1.00 68.07 180 THR C C 1
ATOM 7003 O O . THR C 1 200 ? -37.902 -40.558 35.425 1.00 74.29 180 THR C O 1
ATOM 7007 N N . HIS C 1 201 ? -37.367 -38.731 34.221 1.00 71.27 181 HIS C N 1
ATOM 7008 C CA . HIS C 1 201 ? -38.335 -37.843 34.886 1.00 76.02 181 HIS C CA 1
ATOM 7009 C C . HIS C 1 201 ? -38.968 -36.824 33.957 1.00 69.48 181 HIS C C 1
ATOM 7010 O O . HIS C 1 201 ? -38.285 -36.335 33.062 1.00 76.19 181 HIS C O 1
ATOM 7017 N N . TYR C 1 202 ? -40.249 -36.484 34.190 1.00 58.91 182 TYR C N 1
ATOM 7018 C CA . TYR C 1 202 ? -40.976 -35.416 33.475 1.00 53.66 182 TYR C CA 1
ATOM 7019 C C . TYR C 1 202 ? -41.567 -34.371 34.410 1.00 54.83 182 TYR C C 1
ATOM 7020 O O . TYR C 1 202 ? -42.319 -34.721 35.293 1.00 62.51 182 TYR C O 1
ATOM 7029 N N . VAL C 1 203 ? -41.210 -33.096 34.261 1.00 53.35 183 VAL C N 1
ATOM 7030 C CA . VAL C 1 203 ? -42.040 -32.056 34.881 1.00 58.14 183 VAL C CA 1
ATOM 7031 C C . VAL C 1 203 ? -43.244 -31.774 33.979 1.00 57.27 183 VAL C C 1
ATOM 7032 O O . VAL C 1 203 ? -43.082 -31.269 32.870 1.00 61.11 183 VAL C O 1
ATOM 7036 N N . VAL C 1 204 ? -44.442 -32.093 34.456 1.00 55.30 184 VAL C N 1
ATOM 7037 C CA . VAL C 1 204 ? -45.632 -32.074 33.612 1.00 59.64 184 VAL C CA 1
ATOM 7038 C C . VAL C 1 204 ? -46.593 -30.931 33.924 1.00 63.21 184 VAL C C 1
ATOM 7039 O O . VAL C 1 204 ? -47.196 -30.928 34.967 1.00 70.86 184 VAL C O 1
ATOM 7043 N N . SER C 1 205 ? -46.734 -29.972 33.008 1.00 72.78 185 SER C N 1
ATOM 7044 C CA . SER C 1 205 ? -47.668 -28.837 33.175 1.00 75.71 185 SER C CA 1
ATOM 7045 C C . SER C 1 205 ? -49.117 -29.301 33.138 1.00 73.65 185 SER C C 1
ATOM 7046 O O . SER C 1 205 ? -49.537 -29.946 32.159 1.00 64.84 185 SER C O 1
ATOM 7049 N N . THR C 1 206 ? -49.873 -28.961 34.186 1.00 64.09 186 THR C N 1
ATOM 7050 C CA . THR C 1 206 ? -51.270 -29.385 34.284 1.00 64.72 186 THR C CA 1
ATOM 7051 C C . THR C 1 206 ? -52.093 -28.346 34.959 1.00 66.64 186 THR C C 1
ATOM 7052 O O . THR C 1 206 ? -51.558 -27.377 35.503 1.00 64.74 186 THR C O 1
ATOM 7056 N N . ARG C 1 207 ? -53.408 -28.565 34.912 1.00 77.18 187 ARG C N 1
ATOM 7057 C CA . ARG C 1 207 ? -54.365 -27.800 35.703 1.00 77.90 187 ARG C CA 1
ATOM 7058 C C . ARG C 1 207 ? -54.678 -28.654 36.928 1.00 73.87 187 ARG C C 1
ATOM 7059 O O . ARG C 1 207 ? -54.819 -29.879 36.825 1.00 64.56 187 ARG C O 1
ATOM 7067 N N . LEU C 1 208 ? -54.713 -28.016 38.090 1.00 68.58 188 LEU C N 1
ATOM 7068 C CA . LEU C 1 208 ? -55.134 -28.694 39.296 1.00 75.79 188 LEU C CA 1
ATOM 7069 C C . LEU C 1 208 ? -56.603 -28.372 39.499 1.00 84.19 188 LEU C C 1
ATOM 7070 O O . LEU C 1 208 ? -56.966 -27.194 39.658 1.00 87.02 188 LEU C O 1
ATOM 7075 N N . GLU C 1 209 ? -57.444 -29.412 39.472 1.00 96.79 189 GLU C N 1
ATOM 7076 C CA . GLU C 1 209 ? -58.908 -29.232 39.567 1.00 105.57 189 GLU C CA 1
ATOM 7077 C C . GLU C 1 209 ? -59.514 -29.893 40.801 1.00 108.02 189 GLU C C 1
ATOM 7078 O O . GLU C 1 209 ? -59.514 -31.129 40.949 1.00 108.98 189 GLU C O 1
ATOM 7084 N N . GLU C 1 210 ? -60.014 -29.044 41.694 1.00 106.61 190 GLU C N 1
ATOM 7085 C CA . GLU C 1 210 ? -60.619 -29.506 42.932 1.00 113.55 190 GLU C CA 1
ATOM 7086 C C . GLU C 1 210 ? -61.896 -28.719 43.219 1.00 110.16 190 GLU C C 1
ATOM 7087 O O . GLU C 1 210 ? -63.009 -29.254 43.117 1.00 97.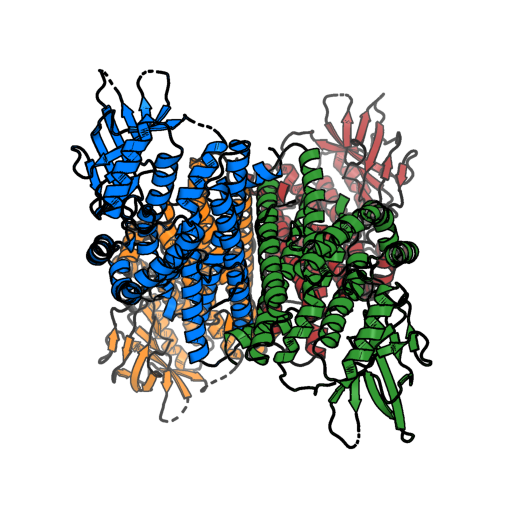27 190 GLU C O 1
ATOM 7093 N N . GLY C 1 212 ? -64.429 -28.483 44.968 1.00 71.23 192 GLY C N 1
ATOM 7094 C CA . GLY C 1 212 ? -63.512 -28.160 46.062 1.00 88.15 192 GLY C CA 1
ATOM 7095 C C . GLY C 1 212 ? -63.109 -26.691 46.026 1.00 100.68 192 GLY C C 1
ATOM 7096 O O . GLY C 1 212 ? -63.814 -25.840 46.575 1.00 95.38 192 GLY C O 1
ATOM 7097 N N . ALA C 1 213 ? -61.975 -26.404 45.372 1.00 112.50 193 ALA C N 1
ATOM 7098 C CA . ALA C 1 213 ? -61.408 -25.039 45.228 1.00 110.14 193 ALA C CA 1
ATOM 7099 C C . ALA C 1 213 ? -61.536 -24.532 43.770 1.00 109.27 193 ALA C C 1
ATOM 7100 O O . ALA C 1 213 ? -62.166 -25.209 42.949 1.00 104.69 193 ALA C O 1
ATOM 7102 N N . PRO C 1 214 ? -60.949 -23.348 43.435 1.00 107.38 194 PRO C N 1
ATOM 7103 C CA . PRO C 1 214 ? -61.000 -22.958 42.018 1.00 106.97 194 PRO C CA 1
ATOM 7104 C C . PRO C 1 214 ? -59.931 -23.717 41.213 1.00 105.63 194 PRO C C 1
ATOM 7105 O O . PRO C 1 214 ? -59.228 -24.574 41.765 1.00 100.07 194 PRO C O 1
ATOM 7109 N N . VAL C 1 215 ? -59.797 -23.433 39.924 1.00 102.18 195 VAL C N 1
ATOM 7110 C CA . VAL C 1 215 ? -58.734 -24.109 39.181 1.00 99.71 195 VAL C CA 1
ATOM 7111 C C . VAL C 1 215 ? -57.410 -23.381 39.368 1.00 99.25 195 VAL C C 1
ATOM 7112 O O . VAL C 1 215 ? -57.328 -22.151 39.238 1.00 94.95 195 VAL C O 1
ATOM 7116 N N . ARG C 1 216 ? -56.397 -24.162 39.736 1.00 93.35 196 ARG C N 1
ATOM 7117 C CA . ARG C 1 216 ? -55.033 -23.670 39.876 1.00 90.46 196 ARG C CA 1
ATOM 7118 C C . ARG C 1 216 ? -54.081 -24.461 38.928 1.00 88.31 196 ARG C C 1
ATOM 7119 O O . ARG C 1 216 ? -54.450 -25.512 38.357 1.00 80.84 196 ARG C O 1
ATOM 7121 N N . LEU C 1 217 ? -52.873 -23.934 38.735 1.00 82.25 197 LEU C N 1
ATOM 7122 C CA . LEU C 1 217 ? -51.881 -24.550 37.847 1.00 75.72 197 LEU C CA 1
ATOM 7123 C C . LEU C 1 217 ? -50.828 -25.298 38.651 1.00 75.43 197 LEU C C 1
ATOM 7124 O O . LEU C 1 217 ? -50.353 -24.788 39.659 1.00 69.08 197 LEU C O 1
ATOM 7129 N N . ALA C 1 218 ? -50.446 -26.493 38.205 1.00 74.17 198 ALA C N 1
ATOM 7130 C CA . ALA C 1 218 ? -49.373 -27.227 38.876 1.00 78.64 198 ALA C CA 1
ATOM 7131 C C . ALA C 1 218 ? -48.373 -27.873 37.926 1.00 77.06 198 ALA C C 1
ATOM 7132 O O . ALA C 1 218 ? -48.752 -28.407 36.891 1.00 85.51 198 ALA C O 1
ATOM 7134 N N . ALA C 1 219 ? -47.103 -27.852 38.317 1.00 78.69 199 ALA C N 1
ATOM 7135 C CA . ALA C 1 219 ? -46.027 -28.531 37.587 1.00 77.77 199 ALA C CA 1
ATOM 7136 C C . ALA C 1 219 ? -45.504 -29.780 38.332 1.00 73.80 199 ALA C C 1
ATOM 7137 O O . ALA C 1 219 ? -44.380 -29.781 38.811 1.00 72.97 199 ALA C O 1
ATOM 7139 N N . PRO C 1 220 ? -46.321 -30.844 38.445 1.00 70.95 200 PRO C N 1
ATOM 7140 C CA . PRO C 1 220 ? -45.895 -32.084 39.110 1.00 69.57 200 PRO C CA 1
ATOM 7141 C C . PRO C 1 220 ? -44.711 -32.785 38.468 1.00 72.25 200 PRO C C 1
ATOM 7142 O O . PRO C 1 220 ? -44.641 -32.856 37.246 1.00 76.06 200 PRO C O 1
ATOM 7146 N N . VAL C 1 221 ? -43.828 -33.355 39.290 1.00 71.77 201 VAL C N 1
ATOM 7147 C CA . VAL C 1 221 ? -42.681 -34.138 38.812 1.00 60.64 201 VAL C CA 1
ATOM 7148 C C . VAL C 1 221 ? -43.003 -35.612 38.919 1.00 62.34 201 VAL C C 1
ATOM 7149 O O . VAL C 1 221 ? -43.310 -36.079 40.019 1.00 74.54 201 VAL C O 1
ATOM 7153 N N . VAL C 1 222 ? -42.888 -36.340 37.803 1.00 60.17 202 VAL C N 1
ATOM 7154 C CA . VAL C 1 222 ? -43.469 -37.688 37.621 1.00 54.30 202 VAL C CA 1
ATOM 7155 C C . VAL C 1 222 ? -42.405 -38.575 37.033 1.00 60.05 202 VAL C C 1
ATOM 7156 O O . VAL C 1 222 ? -41.806 -38.222 36.019 1.00 69.24 202 VAL C O 1
ATOM 7160 N N . ALA C 1 223 ? -42.206 -39.747 37.620 1.00 64.69 203 ALA C N 1
ATOM 7161 C CA . ALA C 1 223 ? -41.100 -40.620 37.219 1.00 67.12 203 ALA C CA 1
ATOM 7162 C C . ALA C 1 223 ? -41.451 -41.358 35.954 1.00 59.77 203 ALA C C 1
ATOM 7163 O O . ALA C 1 223 ? -42.622 -41.544 35.675 1.00 58.07 203 ALA C O 1
ATOM 7165 N N . ARG C 1 224 ? -40.425 -41.757 35.202 1.00 63.11 204 ARG C N 1
ATOM 7166 C CA . ARG C 1 224 ? -40.581 -42.529 33.961 1.00 72.95 204 ARG C CA 1
ATOM 7167 C C . ARG C 1 224 ? -41.549 -43.687 34.159 1.00 78.70 204 ARG C C 1
ATOM 7168 O O . ARG C 1 224 ? -42.461 -43.898 33.358 1.00 89.93 204 ARG C O 1
ATOM 7176 N N . THR C 1 225 ? -41.355 -44.417 35.252 1.00 87.88 205 THR C N 1
ATOM 7177 C CA . THR C 1 225 ? -41.981 -45.729 35.441 1.00 83.76 205 THR C CA 1
ATOM 7178 C C . THR C 1 225 ? -43.349 -45.674 36.084 1.00 75.49 205 THR C C 1
ATOM 7179 O O . THR C 1 225 ? -43.978 -46.710 36.185 1.00 78.50 205 THR C O 1
ATOM 7183 N N . THR C 1 226 ? -43.786 -44.482 36.519 1.00 79.05 206 THR C N 1
ATOM 7184 C CA . THR C 1 226 ? -45.137 -44.241 37.071 1.00 75.20 206 THR C CA 1
ATOM 7185 C C . THR C 1 226 ? -46.143 -44.932 36.184 1.00 79.10 206 THR C C 1
ATOM 7186 O O . THR C 1 226 ? -46.183 -44.670 34.986 1.00 95.86 206 THR C O 1
ATOM 7190 N N . PRO C 1 227 ? -46.950 -45.830 36.755 1.00 87.92 207 PRO C N 1
ATOM 7191 C CA . PRO C 1 227 ? -47.752 -46.657 35.854 1.00 85.61 207 PRO C CA 1
ATOM 7192 C C . PRO C 1 227 ? -48.951 -45.880 35.280 1.00 87.67 207 PRO C C 1
ATOM 7193 O O . PRO C 1 227 ? -49.549 -45.030 35.970 1.00 83.97 207 PRO C O 1
ATOM 7197 N N . GLY C 1 228 ? -49.266 -46.156 34.012 1.00 83.72 208 GLY C N 1
ATOM 7198 C CA . GLY C 1 228 ? -50.275 -45.395 33.259 1.00 83.71 208 GLY C CA 1
ATOM 7199 C C . GLY C 1 228 ? -49.615 -44.420 32.297 1.00 77.23 208 GLY C C 1
ATOM 7200 O O . GLY C 1 228 ? -50.278 -43.799 31.474 1.00 73.05 208 GLY C O 1
ATOM 7201 N N . LEU C 1 229 ? -48.299 -44.291 32.419 1.00 68.92 209 LEU C N 1
ATOM 7202 C CA . LEU C 1 229 ? -47.495 -43.465 31.523 1.00 77.13 209 LEU C CA 1
ATOM 7203 C C . LEU C 1 229 ? -46.870 -44.236 30.343 1.00 75.55 209 LEU C C 1
ATOM 7204 O O . LEU C 1 229 ? -46.155 -45.204 30.537 1.00 72.65 209 LEU C O 1
ATOM 7209 N N . THR C 1 230 ? -47.142 -43.779 29.123 1.00 77.79 210 THR C N 1
ATOM 7210 C CA . THR C 1 230 ? -46.529 -44.362 27.922 1.00 82.21 210 THR C CA 1
ATOM 7211 C C . THR C 1 230 ? -45.829 -43.288 27.078 1.00 86.65 210 THR C C 1
ATOM 7212 O O . THR C 1 230 ? -46.390 -42.215 26.817 1.00 78.89 210 THR C O 1
ATOM 7216 N N . VAL C 1 231 ? -44.603 -43.597 26.662 1.00 83.66 211 VAL C N 1
ATOM 7217 C CA . VAL C 1 231 ? -43.831 -42.742 25.777 1.00 79.73 211 VAL C CA 1
ATOM 7218 C C . VAL C 1 231 ? -43.961 -43.276 24.343 1.00 78.32 211 VAL C C 1
ATOM 7219 O O . VAL C 1 231 ? -43.395 -44.314 23.994 1.00 70.94 211 VAL C O 1
ATOM 7223 N N . LEU C 1 232 ? -44.714 -42.567 23.510 1.00 75.60 212 LEU C N 1
ATOM 7224 C CA . LEU C 1 232 ? -44.924 -43.028 22.131 1.00 75.57 212 LEU C CA 1
ATOM 7225 C C . LEU C 1 232 ? -43.672 -42.896 21.259 1.00 72.65 212 LEU C C 1
ATOM 7226 O O . LEU C 1 232 ? -42.660 -42.320 21.689 1.00 69.12 212 LEU C O 1
ATOM 7231 N N . ASP C 1 233 ? -43.737 -43.451 20.056 1.00 69.35 213 ASP C N 1
ATOM 7232 C CA . ASP C 1 233 ? -42.628 -43.352 19.120 1.00 75.28 213 ASP C CA 1
ATOM 7233 C C . ASP C 1 233 ? -43.018 -42.628 17.812 1.00 70.84 213 ASP C C 1
ATOM 7234 O O . ASP C 1 233 ? -42.727 -43.092 16.716 1.00 71.11 213 ASP C O 1
ATOM 7239 N N . ASN C 1 234 ? -43.642 -41.466 17.955 1.00 62.38 214 ASN C N 1
ATOM 7240 C CA . ASN C 1 234 ? -44.414 -40.844 16.882 1.00 67.14 214 ASN C CA 1
ATOM 7241 C C . ASN C 1 234 ? -43.809 -39.535 16.292 1.00 68.95 214 ASN C C 1
ATOM 7242 O O . ASN C 1 234 ? -44.548 -38.663 15.826 1.00 68.78 214 ASN C O 1
ATOM 7247 N N . TRP C 1 235 ? -42.485 -39.402 16.320 1.00 60.36 215 TRP C N 1
ATOM 7248 C CA . TRP C 1 235 ? -41.822 -38.176 15.871 1.00 60.52 215 TRP C CA 1
ATOM 7249 C C . TRP C 1 235 ? -41.443 -38.186 14.395 1.00 57.62 215 TRP C C 1
ATOM 7250 O O . TRP C 1 235 ? -40.567 -38.946 13.936 1.00 55.44 215 TRP C O 1
ATOM 7261 N N . ASP C 1 236 ? -42.113 -37.332 13.631 1.00 54.64 216 ASP C N 1
ATOM 7262 C CA . ASP C 1 236 ? -41.913 -37.273 12.178 1.00 60.17 216 ASP C CA 1
ATOM 7263 C C . ASP C 1 236 ? -41.822 -35.802 11.635 1.00 56.89 216 ASP C C 1
ATOM 7264 O O . ASP C 1 236 ? -42.359 -35.479 10.582 1.00 55.63 216 ASP C O 1
ATOM 7269 N N . GLY C 1 237 ? -41.121 -34.918 12.351 1.00 52.77 217 GLY C N 1
ATOM 7270 C CA . GLY C 1 237 ? -40.937 -33.534 11.893 1.00 47.14 217 GLY C CA 1
ATOM 7271 C C . GLY C 1 237 ? -40.154 -33.430 10.583 1.00 48.78 217 GLY C C 1
ATOM 7272 O O . GLY C 1 237 ? -39.286 -34.257 10.293 1.00 58.75 217 GLY C O 1
ATOM 7273 N N . MET C 1 238 ? -40.496 -32.450 9.759 1.00 47.90 218 MET C N 1
ATOM 7274 C CA . MET C 1 238 ? -39.768 -32.170 8.537 1.00 47.12 218 MET C CA 1
ATOM 7275 C C . MET C 1 238 ? -38.285 -31.870 8.885 1.00 47.35 218 MET C C 1
ATOM 7276 O O . MET C 1 238 ? -37.397 -32.282 8.168 1.00 43.31 218 MET C O 1
ATOM 7281 N N . GLY C 1 239 ? -38.021 -31.220 10.020 1.00 47.74 219 GLY C N 1
ATOM 7282 C CA . GLY C 1 239 ? -36.664 -31.217 10.609 1.00 48.03 219 GLY C CA 1
ATOM 7283 C C . GLY C 1 239 ? -36.567 -31.408 12.134 1.00 50.37 219 GLY C C 1
ATOM 7284 O O . GLY C 1 239 ? -37.551 -31.746 12.772 1.00 49.00 219 GLY C O 1
ATOM 7285 N N . MET C 1 240 ? -35.382 -31.168 12.727 1.00 48.31 220 MET C N 1
ATOM 7286 C CA . MET C 1 240 ? -35.128 -31.508 14.122 1.00 42.99 220 MET C CA 1
ATOM 7287 C C . MET C 1 240 ? -35.418 -33.016 14.341 1.00 49.45 220 MET C C 1
ATOM 7288 O O . MET C 1 240 ? -35.882 -33.455 15.423 1.00 43.56 220 MET C O 1
ATOM 7293 N N . ARG C 1 241 ? -35.169 -33.814 13.296 1.00 51.33 221 ARG C N 1
ATOM 7294 C CA . ARG C 1 241 ? -35.603 -35.217 13.292 1.00 52.21 221 ARG C CA 1
ATOM 7295 C C . ARG C 1 241 ? -34.941 -36.084 14.388 1.00 56.53 221 ARG C C 1
ATOM 7296 O O . ARG C 1 241 ? -35.563 -37.004 14.948 1.00 63.07 221 ARG C O 1
ATOM 7304 N N . SER C 1 242 ? -33.703 -35.727 14.715 1.00 45.71 222 SER C N 1
ATOM 7305 C CA . SER C 1 242 ? -32.951 -36.319 15.799 1.00 46.08 222 SER C CA 1
ATOM 7306 C C . SER C 1 242 ? -33.331 -35.846 17.224 1.00 46.30 222 SER C C 1
ATOM 7307 O O . SER C 1 242 ? -32.705 -36.257 18.213 1.00 45.10 222 SER C O 1
ATOM 7310 N N . SER C 1 243 ? -34.326 -34.991 17.358 1.00 45.60 223 SER C N 1
ATOM 7311 C CA . SER C 1 243 ? -34.585 -34.417 18.681 1.00 48.50 223 SER C CA 1
ATOM 7312 C C . SER C 1 243 ? -35.460 -35.331 19.563 1.00 49.92 223 SER C C 1
ATOM 7313 O O . SER C 1 243 ? -35.672 -35.035 20.744 1.00 50.01 223 SER C O 1
ATOM 7316 N N . GLY C 1 244 ? -35.993 -36.398 18.959 1.00 50.79 224 GLY C N 1
ATOM 7317 C CA . GLY C 1 244 ? -36.921 -37.313 19.601 1.00 47.51 224 GLY C CA 1
ATOM 7318 C C . GLY C 1 244 ? -38.062 -36.655 20.317 1.00 50.66 224 GLY C C 1
ATOM 7319 O O . GLY C 1 244 ? -38.255 -36.893 21.504 1.00 55.26 224 GLY C O 1
ATOM 7320 N N . SER C 1 245 ? -38.831 -35.845 19.593 1.00 55.56 225 SER C N 1
ATOM 7321 C CA . SER C 1 245 ? -39.934 -35.091 20.208 1.00 60.73 225 SER C CA 1
ATOM 7322 C C . SER C 1 245 ? -41.226 -35.847 20.064 1.00 59.70 225 SER C C 1
ATOM 7323 O O . SER C 1 245 ? -42.021 -35.637 19.152 1.00 63.69 225 SER C O 1
ATOM 7326 N N . VAL C 1 246 ? -41.416 -36.742 21.007 1.00 58.21 226 VAL C N 1
ATOM 7327 C CA . VAL C 1 246 ? -42.461 -37.727 20.925 1.00 56.00 226 VAL C CA 1
ATOM 7328 C C . VAL C 1 246 ? -43.571 -37.313 21.872 1.00 53.35 226 VAL C C 1
ATOM 7329 O O . VAL C 1 246 ? -43.434 -36.356 22.642 1.00 49.27 226 VAL C O 1
ATOM 7333 N N . ASP C 1 247 ? -44.676 -38.035 21.798 1.00 59.20 227 ASP C N 1
ATOM 7334 C CA . ASP C 1 247 ? -45.798 -37.838 22.698 1.00 59.34 227 ASP C CA 1
ATOM 7335 C C . ASP C 1 247 ? -45.680 -38.764 23.889 1.00 60.86 227 ASP C C 1
ATOM 7336 O O . ASP C 1 247 ? -45.108 -39.870 23.798 1.00 65.87 227 ASP C O 1
ATOM 7341 N N . ILE C 1 248 ? -46.207 -38.286 25.008 1.00 62.77 228 ILE C N 1
ATOM 7342 C CA . ILE C 1 248 ? -46.397 -39.096 26.206 1.00 65.11 228 ILE C CA 1
ATOM 7343 C C . ILE C 1 248 ? -47.910 -39.142 26.580 1.00 69.52 228 ILE C C 1
ATOM 7344 O O . ILE C 1 248 ? -48.570 -38.093 26.633 1.00 70.71 228 ILE C O 1
ATOM 7349 N N . VAL C 1 249 ? -48.457 -40.350 26.799 1.00 69.85 229 VAL C N 1
ATOM 7350 C CA . VAL C 1 249 ? -49.823 -40.518 27.351 1.00 68.83 229 VAL C CA 1
ATOM 7351 C C . VAL C 1 249 ? -49.774 -40.627 28.884 1.00 68.30 229 VAL C C 1
ATOM 7352 O O . VAL C 1 249 ? -48.947 -41.360 29.454 1.00 63.70 229 VAL C O 1
ATOM 7356 N N . PHE C 1 250 ? -50.643 -39.878 29.544 1.00 65.99 230 PHE C N 1
ATOM 7357 C CA . PHE C 1 250 ? -50.818 -40.034 30.973 1.00 75.10 230 PHE C CA 1
ATOM 7358 C C . PHE C 1 250 ? -52.206 -40.610 31.188 1.00 82.09 230 PHE C C 1
ATOM 7359 O O . PHE C 1 250 ? -53.215 -39.899 31.022 1.00 80.55 230 PHE C O 1
ATOM 7367 N N . ASP C 1 251 ? -52.222 -41.911 31.508 1.00 86.87 231 ASP C N 1
ATOM 7368 C CA . ASP C 1 251 ? -53.434 -42.728 31.634 1.00 88.07 231 ASP C CA 1
ATOM 7369 C C . ASP C 1 251 ? -53.659 -43.078 33.102 1.00 80.71 231 ASP C C 1
ATOM 7370 O O . ASP C 1 251 ? -53.145 -44.093 33.597 1.00 74.60 231 ASP C O 1
ATOM 7375 N N . GLY C 1 252 ? -54.420 -42.208 33.775 1.00 74.23 232 GLY C N 1
ATOM 7376 C CA . GLY C 1 252 ? -54.661 -42.261 35.224 1.00 77.47 232 GLY C CA 1
ATOM 7377 C C . GLY C 1 252 ? -53.402 -42.421 36.059 1.00 86.66 232 GLY C C 1
ATOM 7378 O O . GLY C 1 252 ? -53.256 -43.407 36.768 1.00 91.38 232 GLY C O 1
ATOM 7379 N N . CYS C 1 253 ? -52.479 -41.466 35.974 1.00 87.32 233 CYS C N 1
ATOM 7380 C CA . CYS C 1 253 ? -51.143 -41.686 36.532 1.00 84.28 233 CYS C CA 1
ATOM 7381 C C . CYS C 1 253 ? -51.085 -41.248 38.005 1.00 86.16 233 CYS C C 1
ATOM 7382 O O . CYS C 1 253 ? -51.544 -40.160 38.315 1.00 85.17 233 CYS C O 1
ATOM 7385 N N . PRO C 1 254 ? -50.549 -42.108 38.913 1.00 86.26 234 PRO C N 1
ATOM 7386 C CA . PRO C 1 254 ? -50.428 -41.766 40.350 1.00 82.63 234 PRO C CA 1
ATOM 7387 C C . PRO C 1 254 ? -49.304 -40.781 40.690 1.00 79.32 234 PRO C C 1
ATOM 7388 O O . PRO C 1 254 ? -48.174 -40.964 40.249 1.00 81.97 234 PRO C O 1
ATOM 7392 N N . VAL C 1 255 ? -49.649 -39.754 41.467 1.00 79.29 235 VAL C N 1
ATOM 7393 C CA . VAL C 1 255 ? -48.728 -38.725 41.988 1.00 91.34 235 VAL C CA 1
ATOM 7394 C C . VAL C 1 255 ? -49.022 -38.472 43.494 1.00 103.96 235 VAL C C 1
ATOM 7395 O O . VAL C 1 255 ? -50.125 -38.021 43.856 1.00 102.40 235 VAL C O 1
ATOM 7399 N N . ASP C 1 256 ? -48.043 -38.744 44.362 1.00 109.42 236 ASP C N 1
ATOM 7400 C CA . ASP C 1 256 ? -48.204 -38.628 45.839 1.00 113.90 236 ASP C CA 1
ATOM 7401 C C . ASP C 1 256 ? -48.363 -37.187 46.345 1.00 105.94 236 ASP C C 1
ATOM 7402 O O . ASP C 1 256 ? -47.660 -36.304 45.873 1.00 95.57 236 ASP C O 1
ATOM 7407 N N . ARG C 1 257 ? -49.259 -36.970 47.317 1.00 108.69 237 ARG C N 1
ATOM 7408 C CA . ARG C 1 257 ? -49.663 -35.612 47.782 1.00 106.59 237 ARG C CA 1
ATOM 7409 C C . ARG C 1 257 ? -48.554 -34.535 47.770 1.00 105.87 237 ARG C C 1
ATOM 7410 O O . ARG C 1 257 ? -48.852 -33.340 47.801 1.00 95.22 237 ARG C O 1
ATOM 7412 N N . ASP C 1 258 ? -47.293 -34.976 47.708 1.00 112.56 238 ASP C N 1
ATOM 7413 C CA . ASP C 1 258 ? -46.107 -34.108 47.694 1.00 114.67 238 ASP C CA 1
ATOM 7414 C C . ASP C 1 258 ? -45.950 -33.281 46.420 1.00 117.20 238 ASP C C 1
ATOM 7415 O O . ASP C 1 258 ? -46.258 -32.091 46.407 1.00 117.02 238 ASP C O 1
ATOM 7420 N N . ARG C 1 259 ? -45.485 -33.938 45.352 1.00 122.58 239 ARG C N 1
ATOM 7421 C CA . ARG C 1 259 ? -44.940 -33.288 44.141 1.00 108.90 239 ARG C CA 1
ATOM 7422 C C . ARG C 1 259 ? -45.981 -32.660 43.192 1.00 98.97 239 ARG C C 1
ATOM 7423 O O . ARG C 1 259 ? -46.325 -31.476 43.310 1.00 84.54 239 ARG C O 1
ATOM 7431 N N . ARG C 1 263 ? -48.962 -24.081 42.692 1.00 93.96 243 ARG C N 1
ATOM 7432 C CA . ARG C 1 263 ? -48.482 -22.850 42.022 1.00 104.07 243 ARG C CA 1
ATOM 7433 C C . ARG C 1 263 ? -49.625 -21.956 41.443 1.00 106.76 243 ARG C C 1
ATOM 7434 O O . ARG C 1 263 ? -50.631 -21.748 42.129 1.00 107.90 243 ARG C O 1
ATOM 7442 N N . GLY C 1 264 ? -49.487 -21.453 40.207 1.00 105.16 244 GLY C N 1
ATOM 7443 C CA . GLY C 1 264 ? -50.364 -20.384 39.659 1.00 93.26 244 GLY C CA 1
ATOM 7444 C C . GLY C 1 264 ? -51.855 -20.635 39.425 1.00 90.37 244 GLY C C 1
ATOM 7445 O O . GLY C 1 264 ? -52.434 -21.564 39.973 1.00 100.48 244 GLY C O 1
ATOM 7446 N N . GLU C 1 265 ? -52.470 -19.780 38.608 1.00 87.06 245 GLU C N 1
ATOM 7447 C CA . GLU C 1 265 ? -53.896 -19.837 38.266 1.00 90.98 245 GLU C CA 1
ATOM 7448 C C . GLU C 1 265 ? -54.137 -19.371 36.804 1.00 97.13 245 GLU C C 1
ATOM 7449 O O . GLU C 1 265 ? -53.635 -18.308 36.413 1.00 100.49 245 GLU C O 1
ATOM 7455 N N . PRO C 1 266 ? -54.929 -20.140 36.007 1.00 93.75 246 PRO C N 1
ATOM 7456 C CA . PRO C 1 266 ? -55.118 -19.945 34.543 1.00 95.77 246 PRO C CA 1
ATOM 7457 C C . PRO C 1 266 ? -55.985 -18.741 34.144 1.00 102.86 246 PRO C C 1
ATOM 7458 O O . PRO C 1 266 ? -56.775 -18.270 34.955 1.00 109.84 246 PRO C O 1
ATOM 7462 N N . GLY C 1 267 ? -55.850 -18.266 32.901 1.00 95.75 247 GLY C N 1
ATOM 7463 C CA . GLY C 1 267 ? -56.503 -17.025 32.462 1.00 95.59 247 GLY C CA 1
ATOM 7464 C C . GLY C 1 267 ? -56.146 -15.756 33.254 1.00 105.93 247 GLY C C 1
ATOM 7465 O O . GLY C 1 267 ? -56.795 -14.721 33.088 1.00 111.23 247 GLY C O 1
ATOM 7466 N N . VAL C 1 268 ? -55.116 -15.824 34.104 1.00 99.19 248 VAL C N 1
ATOM 7467 C CA . VAL C 1 268 ? -54.729 -14.705 34.980 1.00 93.72 248 VAL C CA 1
ATOM 7468 C C . VAL C 1 268 ? -53.393 -14.094 34.558 1.00 98.56 248 VAL C C 1
ATOM 7469 O O . VAL C 1 268 ? -52.351 -14.759 34.617 1.00 91.04 248 VAL C O 1
ATOM 7473 N N . ARG C 1 269 ? -53.423 -12.825 34.138 1.00 108.90 249 ARG C N 1
ATOM 7474 C CA . ARG C 1 269 ? -52.180 -12.090 33.852 1.00 101.24 249 ARG C CA 1
ATOM 7475 C C . ARG C 1 269 ? -51.261 -12.274 35.049 1.00 94.62 249 ARG C C 1
ATOM 7476 O O . ARG C 1 269 ? -51.483 -11.717 36.125 1.00 90.21 249 ARG C O 1
ATOM 7478 N N . ASP C 1 270 ? -50.259 -13.115 34.888 1.00 80.29 250 ASP C N 1
ATOM 7479 C CA . ASP C 1 270 ? -49.238 -13.083 35.868 1.00 75.11 250 ASP C CA 1
ATOM 7480 C C . ASP C 1 270 ? -47.916 -12.852 35.185 1.00 70.56 250 ASP C C 1
ATOM 7481 O O . ASP C 1 270 ? -47.248 -13.785 34.712 1.00 66.32 250 ASP C O 1
ATOM 7486 N N . ASP C 1 271 ? -47.536 -11.584 35.172 1.00 59.39 251 ASP C N 1
ATOM 7487 C CA . ASP C 1 271 ? -46.324 -11.177 34.491 1.00 57.84 251 ASP C CA 1
ATOM 7488 C C . ASP C 1 271 ? -45.010 -11.549 35.155 1.00 58.98 251 ASP C C 1
ATOM 7489 O O . ASP C 1 271 ? -44.027 -11.731 34.458 1.00 60.32 251 ASP C O 1
ATOM 7494 N N . ALA C 1 272 ? -44.977 -11.672 36.478 1.00 61.25 252 ALA C N 1
ATOM 7495 C CA . ALA C 1 272 ? -43.730 -12.003 37.167 1.00 54.16 252 ALA C CA 1
ATOM 7496 C C . ALA C 1 272 ? -43.273 -13.360 36.663 1.00 54.52 252 ALA C C 1
ATOM 7497 O O . ALA C 1 272 ? -42.075 -13.678 36.676 1.00 58.07 252 ALA C O 1
ATOM 7499 N N . ALA C 1 273 ? -44.230 -14.149 36.176 1.00 52.35 253 ALA C N 1
ATOM 7500 C CA . ALA C 1 273 ? -43.936 -15.505 35.717 1.00 46.01 253 ALA C CA 1
ATOM 7501 C C . ALA C 1 273 ? -43.230 -15.541 34.397 1.00 46.93 253 ALA C C 1
ATOM 7502 O O . ALA C 1 273 ? -42.525 -16.489 34.127 1.00 51.68 253 ALA C O 1
ATOM 7504 N N . LEU C 1 274 ? -43.453 -14.531 33.554 1.00 52.74 254 LEU C N 1
ATOM 7505 C CA . LEU C 1 274 ? -42.741 -14.399 32.272 1.00 51.08 254 LEU C CA 1
ATOM 7506 C C . LEU C 1 274 ? -41.243 -14.693 32.425 1.00 55.54 254 LEU C C 1
ATOM 7507 O O . LEU C 1 274 ? -40.589 -15.211 31.495 1.00 56.92 254 LEU C O 1
ATOM 7512 N N . ALA C 1 275 ? -40.724 -14.417 33.623 1.00 56.31 255 ALA C N 1
ATOM 7513 C CA . ALA C 1 275 ? -39.322 -14.669 33.956 1.00 56.87 255 ALA C CA 1
ATOM 7514 C C . ALA C 1 275 ? -38.891 -16.120 33.720 1.00 55.31 255 ALA C C 1
ATOM 7515 O O . ALA C 1 275 ? -37.965 -16.390 32.966 1.00 63.89 255 ALA C O 1
ATOM 7517 N N . GLY C 1 276 ? -39.551 -17.060 34.362 1.00 53.40 256 GLY C N 1
ATOM 7518 C CA . GLY C 1 276 ? -39.154 -18.443 34.204 1.00 52.25 256 GLY C CA 1
ATOM 7519 C C . GLY C 1 276 ? -39.421 -18.929 32.803 1.00 51.37 256 GLY C C 1
ATOM 7520 O O . GLY C 1 276 ? -38.675 -19.732 32.253 1.00 51.43 256 GLY C O 1
ATOM 7521 N N . GLN C 1 277 ? -40.482 -18.428 32.199 1.00 53.02 257 GLN C N 1
ATOM 7522 C CA . GLN C 1 277 ? -40.712 -18.752 30.806 1.00 55.88 257 GLN C CA 1
ATOM 7523 C C . GLN C 1 277 ? -39.563 -18.321 29.891 1.00 54.87 257 GLN C C 1
ATOM 7524 O O . GLN C 1 277 ? -39.301 -18.979 28.866 1.00 56.15 257 GLN C O 1
ATOM 7530 N N . THR C 1 278 ? -38.891 -17.226 30.270 1.00 48.18 258 THR C N 1
ATOM 7531 C CA . THR C 1 278 ? -37.735 -16.740 29.542 1.00 49.28 258 THR C CA 1
ATOM 7532 C C . THR C 1 278 ? -36.566 -17.701 29.779 1.00 53.31 258 THR C C 1
ATOM 7533 O O . THR C 1 278 ? -36.007 -18.320 28.818 1.00 51.52 258 THR C O 1
ATOM 7537 N N . VAL C 1 279 ? -36.226 -17.852 31.064 1.00 47.18 259 VAL C N 1
ATOM 7538 C CA . VAL C 1 279 ? -35.143 -18.759 31.510 1.00 44.35 259 VAL C CA 1
ATOM 7539 C C . VAL C 1 279 ? -35.283 -20.143 30.846 1.00 42.74 259 VAL C C 1
ATOM 7540 O O . VAL C 1 279 ? -34.294 -20.691 30.353 1.00 40.13 259 VAL C O 1
ATOM 7544 N N . SER C 1 280 ? -36.499 -20.675 30.769 1.00 40.83 260 SER C N 1
ATOM 7545 C CA . SER C 1 280 ? -36.653 -22.004 30.179 1.00 51.01 260 SER C CA 1
ATOM 7546 C C . SER C 1 280 ? -36.629 -22.087 28.672 1.00 53.24 260 SER C C 1
ATOM 7547 O O . SER C 1 280 ? -36.653 -23.180 28.133 1.00 52.96 260 SER C O 1
ATOM 7550 N N . SER C 1 281 ? -36.602 -20.963 27.970 1.00 58.99 261 SER C N 1
ATOM 7551 C CA . SER C 1 281 ? -36.632 -21.081 26.514 1.00 50.84 261 SER C CA 1
ATOM 7552 C C . SER C 1 281 ? -35.600 -20.285 25.743 1.00 49.27 261 SER C C 1
ATOM 7553 O O . SER C 1 281 ? -35.192 -20.706 24.687 1.00 53.92 261 SER C O 1
ATOM 7556 N N . ILE C 1 282 ? -35.146 -19.173 26.294 1.00 46.02 262 ILE C N 1
ATOM 7557 C CA . ILE C 1 282 ? -34.394 -18.193 25.527 1.00 47.10 262 ILE C CA 1
ATOM 7558 C C . ILE C 1 282 ? -33.177 -18.814 24.871 1.00 46.31 262 ILE C C 1
ATOM 7559 O O . ILE C 1 282 ? -32.945 -18.623 23.675 1.00 51.19 262 ILE C O 1
ATOM 7564 N N . ALA C 1 283 ? -32.422 -19.599 25.636 1.00 45.48 263 ALA C N 1
ATOM 7565 C CA . ALA C 1 283 ? -31.194 -20.173 25.107 1.00 42.42 263 ALA C CA 1
ATOM 7566 C C . ALA C 1 283 ? -31.458 -21.025 23.872 1.00 43.07 263 ALA C C 1
ATOM 7567 O O . ALA C 1 283 ? -30.538 -21.256 23.104 1.00 41.50 263 ALA C O 1
ATOM 7569 N N . MET C 1 284 ? -32.700 -21.454 23.639 1.00 41.66 264 MET C N 1
ATOM 7570 C CA . MET C 1 284 ? -32.993 -22.102 22.351 1.00 46.21 264 MET C CA 1
ATOM 7571 C C . MET C 1 284 ? -32.603 -21.204 21.145 1.00 46.46 264 MET C C 1
ATOM 7572 O O . MET C 1 284 ? -32.196 -21.732 20.119 1.00 46.31 264 MET C O 1
ATOM 7577 N N . LEU C 1 285 ? -32.682 -19.872 21.268 1.00 39.65 265 LEU C N 1
ATOM 7578 C CA . LEU C 1 285 ? -32.339 -19.021 20.113 1.00 40.49 265 LEU C CA 1
ATOM 7579 C C . LEU C 1 285 ? -30.941 -19.299 19.575 1.00 42.79 265 LEU C C 1
ATOM 7580 O O . LEU C 1 285 ? -30.721 -19.195 18.371 1.00 43.32 265 LEU C O 1
ATOM 7585 N N . GLY C 1 286 ? -29.992 -19.623 20.463 1.00 41.47 266 GLY C N 1
ATOM 7586 C CA . GLY C 1 286 ? -28.642 -19.999 20.040 1.00 38.16 266 GLY C CA 1
ATOM 7587 C C . GLY C 1 286 ? -28.647 -21.067 18.946 1.00 41.98 266 GLY C C 1
ATOM 7588 O O . GLY C 1 286 ? -27.795 -21.043 18.026 1.00 42.97 266 GLY C O 1
ATOM 7589 N N . ILE C 1 287 ? -29.614 -21.988 19.021 1.00 37.47 267 ILE C N 1
ATOM 7590 C CA . ILE C 1 287 ? -29.690 -23.098 18.061 1.00 38.44 267 ILE C CA 1
ATOM 7591 C C . ILE C 1 287 ? -29.781 -22.583 16.634 1.00 41.34 267 ILE C C 1
ATOM 7592 O O . ILE C 1 287 ? -29.044 -23.030 15.756 1.00 43.29 267 ILE C O 1
ATOM 7597 N N . TYR C 1 288 ? -30.673 -21.623 16.402 1.00 44.57 268 TYR C N 1
ATOM 7598 C CA . TYR C 1 288 ? -30.888 -21.135 15.037 1.00 43.31 268 TYR C CA 1
ATOM 7599 C C . TYR C 1 288 ? -29.752 -20.243 14.535 1.00 45.24 268 TYR C C 1
ATOM 7600 O O . TYR C 1 288 ? -29.467 -20.218 13.341 1.00 49.33 268 TYR C O 1
ATOM 7609 N N . VAL C 1 289 ? -29.086 -19.537 15.443 1.00 43.25 269 VAL C N 1
ATOM 7610 C CA . VAL C 1 289 ? -27.888 -18.793 15.105 1.00 41.10 269 VAL C CA 1
ATOM 7611 C C . VAL C 1 289 ? -26.874 -19.811 14.617 1.00 48.33 269 VAL C C 1
ATOM 7612 O O . VAL C 1 289 ? -26.259 -19.612 13.561 1.00 55.50 269 VAL C O 1
ATOM 7616 N N . GLY C 1 290 ? -26.715 -20.913 15.370 1.00 48.78 270 GLY C N 1
ATOM 7617 C CA . GLY C 1 290 ? -25.705 -21.917 15.052 1.00 41.19 270 GLY C CA 1
ATOM 7618 C C . GLY C 1 290 ? -25.991 -22.478 13.666 1.00 43.40 270 GLY C C 1
ATOM 7619 O O . GLY C 1 290 ? -25.064 -22.760 12.834 1.00 43.02 270 GLY C O 1
ATOM 7620 N N . ILE C 1 291 ? -27.284 -22.651 13.409 1.00 41.12 271 ILE C N 1
ATOM 7621 C CA . ILE C 1 291 ? -27.707 -23.214 12.126 1.00 45.71 271 ILE C CA 1
ATOM 7622 C C . ILE C 1 291 ? -27.357 -22.285 10.981 1.00 46.82 271 ILE C C 1
ATOM 7623 O O . ILE C 1 291 ? -26.857 -22.734 9.960 1.00 46.94 271 ILE C O 1
ATOM 7628 N N . ALA C 1 292 ? -27.601 -20.990 11.163 1.00 48.16 272 ALA C N 1
ATOM 7629 C CA . ALA C 1 292 ? -27.330 -20.038 10.101 1.00 47.24 272 ALA C CA 1
ATOM 7630 C C . ALA C 1 292 ? -25.823 -19.951 9.828 1.00 50.64 272 ALA C C 1
ATOM 7631 O O . ALA C 1 292 ? -25.429 -19.937 8.652 1.00 51.28 272 ALA C O 1
ATOM 7633 N N . GLU C 1 293 ? -25.002 -19.926 10.896 1.00 47.47 273 GLU C N 1
ATOM 7634 C CA . GLU C 1 293 ? -23.552 -19.895 10.772 1.00 45.92 273 GLU C CA 1
ATOM 7635 C C . GLU C 1 293 ? -23.077 -21.071 9.911 1.00 47.58 273 GLU C C 1
ATOM 7636 O O . GLU C 1 293 ? -22.149 -20.937 9.055 1.00 49.45 273 GLU C O 1
ATOM 7642 N N . ALA C 1 294 ? -23.712 -22.220 10.134 1.00 39.52 274 ALA C N 1
ATOM 7643 C CA . ALA C 1 294 ? -23.333 -23.419 9.424 1.00 39.32 274 ALA C CA 1
ATOM 7644 C C . ALA C 1 294 ? -23.639 -23.283 7.939 1.00 45.45 274 ALA C C 1
ATOM 7645 O O . ALA C 1 294 ? -22.794 -23.643 7.076 1.00 46.48 274 ALA C O 1
ATOM 7647 N N . ALA C 1 295 ? -24.844 -22.785 7.650 1.00 42.35 275 ALA C N 1
ATOM 7648 C CA . ALA C 1 295 ? -25.297 -22.619 6.289 1.00 41.89 275 ALA C CA 1
ATOM 7649 C C . ALA C 1 295 ? -24.354 -21.670 5.578 1.00 43.99 275 ALA C C 1
ATOM 7650 O O . ALA C 1 295 ? -23.941 -21.930 4.435 1.00 42.99 275 ALA C O 1
ATOM 7652 N N . ARG C 1 296 ? -23.973 -20.606 6.281 1.00 43.86 276 ARG C N 1
ATOM 7653 C CA . ARG C 1 296 ? -22.984 -19.667 5.772 1.00 46.78 276 ARG C CA 1
ATOM 7654 C C . ARG C 1 296 ? -21.638 -20.315 5.443 1.00 49.56 276 ARG C C 1
ATOM 7655 O O . ARG C 1 296 ? -21.143 -20.188 4.299 1.00 45.47 276 ARG C O 1
ATOM 7663 N N . ARG C 1 297 ? -21.050 -20.983 6.451 1.00 54.63 277 ARG C N 1
ATOM 7664 C CA . ARG C 1 297 ? -19.748 -21.664 6.307 1.00 54.33 277 ARG C CA 1
ATOM 7665 C C . ARG C 1 297 ? -19.796 -22.578 5.075 1.00 54.96 277 ARG C C 1
ATOM 7666 O O . ARG C 1 297 ? -18.926 -22.457 4.203 1.00 56.32 277 ARG C O 1
ATOM 7674 N N . ILE C 1 298 ? -20.842 -23.420 4.976 1.00 48.12 278 ILE C N 1
ATOM 7675 C CA . ILE C 1 298 ? -21.027 -24.344 3.849 1.00 46.24 278 ILE C CA 1
ATOM 7676 C C . ILE C 1 298 ? -21.034 -23.628 2.516 1.00 49.96 278 ILE C C 1
ATOM 7677 O O . ILE C 1 298 ? -20.320 -24.032 1.603 1.00 56.51 278 ILE C O 1
ATOM 7682 N N . ALA C 1 299 ? -21.835 -22.574 2.402 1.00 48.12 279 ALA C N 1
ATOM 7683 C CA . ALA C 1 299 ? -21.927 -21.836 1.151 1.00 45.94 279 ALA C CA 1
ATOM 7684 C C . ALA C 1 299 ? -20.650 -21.073 0.790 1.00 49.22 279 ALA C C 1
ATOM 7685 O O . ALA C 1 299 ? -20.302 -20.979 -0.378 1.00 48.85 279 ALA C O 1
ATOM 7687 N N . LEU C 1 300 ? -19.998 -20.461 1.776 1.00 47.82 280 LEU C N 1
ATOM 7688 C CA . LEU C 1 300 ? -18.753 -19.749 1.506 1.00 48.94 280 LEU C CA 1
ATOM 7689 C C . LEU C 1 300 ? -17.675 -20.720 1.011 1.00 54.85 280 LEU C C 1
ATOM 7690 O O . LEU C 1 300 ? -16.949 -20.427 0.056 1.00 56.26 280 LEU C O 1
ATOM 7695 N N . THR C 1 301 ? -17.570 -21.880 1.655 1.00 54.50 281 THR C N 1
ATOM 7696 C CA . THR C 1 301 ? -16.681 -22.911 1.166 1.00 51.63 281 THR C CA 1
ATOM 7697 C C . THR C 1 301 ? -16.919 -23.231 -0.323 1.00 55.11 281 THR C C 1
ATOM 7698 O O . THR C 1 301 ? -15.982 -23.302 -1.107 1.00 55.19 281 THR C O 1
ATOM 7702 N N . GLU C 1 302 ? -18.170 -23.372 -0.714 1.00 52.52 282 GLU C N 1
ATOM 7703 C CA . GLU C 1 302 ? -18.464 -23.695 -2.070 1.00 56.30 282 GLU C CA 1
ATOM 7704 C C . GLU C 1 302 ? -18.034 -22.565 -2.996 1.00 67.62 282 GLU C C 1
ATOM 7705 O O . GLU C 1 302 ? -17.515 -22.806 -4.090 1.00 82.95 282 GLU C O 1
ATOM 7711 N N . LEU C 1 303 ? -18.260 -21.330 -2.551 1.00 66.92 283 LEU C N 1
ATOM 7712 C CA . LEU C 1 303 ? -18.089 -20.151 -3.389 1.00 59.06 283 LEU C CA 1
ATOM 7713 C C . LEU C 1 303 ? -16.623 -19.876 -3.653 1.00 62.50 283 LEU C C 1
ATOM 7714 O O . LEU C 1 303 ? -16.277 -19.437 -4.742 1.00 66.12 283 LEU C O 1
ATOM 7719 N N . ARG C 1 304 ? -15.786 -20.119 -2.645 1.00 64.21 284 ARG C N 1
ATOM 7720 C CA . ARG C 1 304 ? -14.329 -20.050 -2.762 1.00 66.67 284 ARG C CA 1
ATOM 7721 C C . ARG C 1 304 ? -13.846 -21.168 -3.690 1.00 65.26 284 ARG C C 1
ATOM 7722 O O . ARG C 1 304 ? -13.084 -20.947 -4.633 1.00 66.57 284 ARG C O 1
ATOM 7730 N N . ARG C 1 305 ? -14.366 -22.359 -3.458 1.00 65.33 285 ARG C N 1
ATOM 7731 C CA . ARG C 1 305 ? -14.072 -23.493 -4.297 1.00 67.56 285 ARG C CA 1
ATOM 7732 C C . ARG C 1 305 ? -14.375 -23.130 -5.742 1.00 66.87 285 ARG C C 1
ATOM 7733 O O . ARG C 1 305 ? -13.724 -23.580 -6.659 1.00 77.48 285 ARG C O 1
ATOM 7741 N N . ARG C 1 306 ? -15.350 -22.277 -5.945 1.00 68.16 286 ARG C N 1
ATOM 7742 C CA . ARG C 1 306 ? -15.830 -22.032 -7.277 1.00 69.35 286 ARG C CA 1
ATOM 7743 C C . ARG C 1 306 ? -15.050 -20.951 -8.055 1.00 76.99 286 ARG C C 1
ATOM 7744 O O . ARG C 1 306 ? -15.19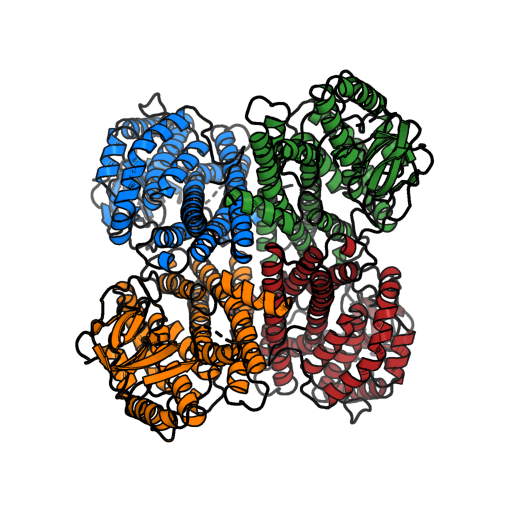9 -20.824 -9.285 1.00 74.25 286 ARG C O 1
ATOM 7752 N N . GLY C 1 307 ? -14.227 -20.171 -7.354 1.00 73.52 287 GLY C N 1
ATOM 7753 C CA . GLY C 1 307 ? -13.478 -19.108 -8.014 1.00 87.14 287 GLY C CA 1
ATOM 7754 C C . GLY C 1 307 ? -14.188 -17.781 -8.290 1.00 97.11 287 GLY C C 1
ATOM 7755 O O . GLY C 1 307 ? -14.176 -16.894 -7.439 1.00 116.64 287 GLY C O 1
ATOM 7756 N N . GLY C 1 308 ? -14.780 -17.610 -9.475 1.00 91.47 288 GLY C N 1
ATOM 7757 C CA . GLY C 1 308 ? -15.285 -16.285 -9.880 1.00 89.51 288 GLY C CA 1
ATOM 7758 C C . GLY C 1 308 ? -16.409 -15.839 -8.967 1.00 92.56 288 GLY C C 1
ATOM 7759 O O . GLY C 1 308 ? -17.172 -16.681 -8.503 1.00 112.06 288 GLY C O 1
ATOM 7760 N N . ALA C 1 309 ? -16.517 -14.537 -8.692 1.00 75.31 289 ALA C N 1
ATOM 7761 C CA . ALA C 1 309 ? -17.593 -14.011 -7.823 1.00 62.80 289 ALA C CA 1
ATOM 7762 C C . ALA C 1 309 ? -18.586 -13.028 -8.531 1.00 62.01 289 ALA C C 1
ATOM 7763 O O . ALA C 1 309 ? -18.358 -11.798 -8.576 1.00 57.30 289 ALA C O 1
ATOM 7765 N N . PRO C 1 310 ? -19.681 -13.574 -9.115 1.00 57.28 290 PRO C N 1
ATOM 7766 C CA . PRO C 1 310 ? -20.688 -12.769 -9.872 1.00 53.58 290 PRO C CA 1
ATOM 7767 C C . PRO C 1 310 ? -21.515 -11.795 -9.026 1.00 58.71 290 PRO C C 1
ATOM 7768 O O . PRO C 1 310 ? -21.420 -11.776 -7.789 1.00 59.45 290 PRO C O 1
ATOM 7772 N N . ALA C 1 311 ? -22.330 -10.991 -9.697 1.00 61.70 291 ALA C N 1
ATOM 7773 C CA . ALA C 1 311 ? -22.781 -9.752 -9.087 1.00 63.64 291 ALA C CA 1
ATOM 7774 C C . ALA C 1 311 ? -23.874 -9.985 -8.072 1.00 68.88 291 ALA C C 1
ATOM 7775 O O . ALA C 1 311 ? -24.127 -9.113 -7.213 1.00 67.59 291 ALA C O 1
ATOM 7777 N N . GLY C 1 312 ? -24.511 -11.160 -8.200 1.00 58.20 292 GLY C N 1
ATOM 7778 C CA . GLY C 1 312 ? -25.605 -11.569 -7.371 1.00 43.64 292 GLY C CA 1
ATOM 7779 C C . GLY C 1 312 ? -25.016 -12.224 -6.148 1.00 51.64 292 GLY C C 1
ATOM 7780 O O . GLY C 1 312 ? -25.605 -12.177 -5.075 1.00 62.80 292 GLY C O 1
ATOM 7781 N N . VAL C 1 313 ? -23.847 -12.836 -6.299 1.00 45.96 293 VAL C N 1
ATOM 7782 C CA . VAL C 1 313 ? -23.209 -13.521 -5.201 1.00 42.17 293 VAL C CA 1
ATOM 7783 C C . VAL C 1 313 ? -22.747 -12.497 -4.173 1.00 47.77 293 VAL C C 1
ATOM 7784 O O . VAL C 1 313 ? -22.955 -12.656 -2.938 1.00 46.12 293 VAL C O 1
ATOM 7788 N N . ARG C 1 314 ? -22.123 -11.444 -4.690 1.00 43.85 294 ARG C N 1
ATOM 7789 C CA . ARG C 1 314 ? -21.545 -10.480 -3.826 1.00 48.96 294 ARG C CA 1
ATOM 7790 C C . ARG C 1 314 ? -22.660 -9.857 -2.998 1.00 50.32 294 ARG C C 1
ATOM 7791 O O . ARG C 1 314 ? -22.510 -9.682 -1.793 1.00 47.96 294 ARG C O 1
ATOM 7799 N N . THR C 1 315 ? -23.780 -9.529 -3.626 1.00 48.54 295 THR C N 1
ATOM 7800 C CA . THR C 1 315 ? -24.766 -8.760 -2.906 1.00 46.91 295 THR C CA 1
ATOM 7801 C C . THR C 1 315 ? -25.308 -9.704 -1.868 1.00 46.75 295 THR C C 1
ATOM 7802 O O . THR C 1 315 ? -25.431 -9.366 -0.712 1.00 48.96 295 THR C O 1
ATOM 7806 N N . THR C 1 316 ? -25.592 -10.923 -2.274 1.00 44.62 296 THR C N 1
ATOM 7807 C CA . THR C 1 316 ? -26.126 -11.898 -1.344 1.00 43.17 296 THR C CA 1
ATOM 7808 C C . THR C 1 316 ? -25.196 -12.198 -0.155 1.00 43.20 296 THR C C 1
ATOM 7809 O O . THR C 1 316 ? -25.613 -12.192 0.995 1.00 40.10 296 THR C O 1
ATOM 7813 N N . VAL C 1 317 ? -23.938 -12.482 -0.442 1.00 45.19 297 VAL C N 1
ATOM 7814 C CA . VAL C 1 317 ? -22.985 -12.644 0.637 1.00 46.64 297 VAL C CA 1
ATOM 7815 C C . VAL C 1 317 ? -22.998 -11.495 1.677 1.00 42.17 297 VAL C C 1
ATOM 7816 O O . VAL C 1 317 ? -22.971 -11.746 2.896 1.00 38.65 297 VAL C O 1
ATOM 7820 N N . ALA C 1 318 ? -23.057 -10.257 1.195 1.00 37.34 298 ALA C N 1
ATOM 7821 C CA . ALA C 1 318 ? -23.064 -9.104 2.083 1.00 42.47 298 ALA C CA 1
ATOM 7822 C C . ALA C 1 318 ? -24.334 -9.124 2.928 1.00 43.81 298 ALA C C 1
ATOM 7823 O O . ALA C 1 318 ? -24.264 -9.013 4.149 1.00 46.07 298 ALA C O 1
ATOM 7825 N N . GLU C 1 319 ? -25.482 -9.335 2.288 1.00 43.25 299 GLU C N 1
ATOM 7826 C CA . GLU C 1 319 ? -26.751 -9.370 3.012 1.00 44.83 299 GLU C CA 1
ATOM 7827 C C . GLU C 1 319 ? -26.882 -10.505 3.998 1.00 47.08 299 GLU C C 1
ATOM 7828 O O . GLU C 1 319 ? -27.390 -10.325 5.111 1.00 47.80 299 GLU C O 1
ATOM 7834 N N . ILE C 1 320 ? -26.359 -11.661 3.621 1.00 46.05 300 ILE C N 1
ATOM 7835 C CA . ILE C 1 320 ? -26.198 -12.754 4.580 1.00 45.70 300 ILE C CA 1
ATOM 7836 C C . ILE C 1 320 ? -25.380 -12.367 5.801 1.00 44.85 300 ILE C C 1
ATOM 7837 O O . ILE C 1 320 ? -25.818 -12.570 6.923 1.00 48.12 300 ILE C O 1
ATOM 7842 N N . ASP C 1 321 ? -24.199 -11.815 5.591 1.00 43.85 301 ASP C N 1
ATOM 7843 C CA . ASP C 1 321 ? -23.342 -11.547 6.729 1.00 44.08 301 ASP C CA 1
ATOM 7844 C C . ASP C 1 321 ? -23.946 -10.456 7.610 1.00 43.94 301 ASP C C 1
ATOM 7845 O O . ASP C 1 321 ? -23.795 -10.469 8.840 1.00 47.73 301 ASP C O 1
ATOM 7850 N N . ALA C 1 322 ? -24.621 -9.503 6.983 1.00 38.92 302 ALA C N 1
ATOM 7851 C CA . ALA C 1 322 ? -25.214 -8.418 7.725 1.00 37.26 302 ALA C CA 1
ATOM 7852 C C . ALA C 1 322 ? -26.287 -8.968 8.676 1.00 35.44 302 ALA C C 1
ATOM 7853 O O . ALA C 1 322 ? -26.300 -8.654 9.849 1.00 40.51 302 ALA C O 1
ATOM 7855 N N . ARG C 1 323 ? -27.164 -9.799 8.160 1.00 31.81 303 ARG C N 1
ATOM 7856 C CA . ARG C 1 323 ? -28.202 -10.371 8.956 1.00 33.22 303 ARG C CA 1
ATOM 7857 C C . ARG C 1 323 ? -27.614 -11.244 10.056 1.00 34.77 303 ARG C C 1
ATOM 7858 O O . ARG C 1 323 ? -28.066 -11.168 11.185 1.00 35.13 303 ARG C O 1
ATOM 7866 N N . LEU C 1 324 ? -26.612 -12.058 9.727 1.00 36.39 304 LEU C N 1
ATOM 7867 C CA . LEU C 1 324 ? -25.824 -12.752 10.748 1.00 39.14 304 LEU C CA 1
ATOM 7868 C C . LEU C 1 324 ? -25.347 -11.823 11.839 1.00 40.09 304 LEU C C 1
ATOM 7869 O O . LEU C 1 324 ? -25.504 -12.122 13.031 1.00 46.97 304 LEU C O 1
ATOM 7874 N N . PHE C 1 325 ? -24.802 -10.685 11.435 1.00 36.93 305 PHE C N 1
ATOM 7875 C CA . PHE C 1 325 ? -24.348 -9.688 12.380 1.00 35.86 305 PHE C CA 1
ATOM 7876 C C . PHE C 1 325 ? -25.504 -9.304 13.317 1.00 42.25 305 PHE C C 1
ATOM 7877 O O . PHE C 1 325 ? -25.342 -9.247 14.561 1.00 46.37 305 PHE C O 1
ATOM 7885 N N . ALA C 1 326 ? -26.681 -9.080 12.733 1.00 40.53 306 ALA C N 1
ATOM 7886 C CA . ALA C 1 326 ? -27.843 -8.647 13.512 1.00 42.07 306 ALA C CA 1
ATOM 7887 C C . ALA C 1 326 ? -28.252 -9.703 14.512 1.00 41.34 306 ALA C C 1
ATOM 7888 O O . ALA C 1 326 ? -28.586 -9.377 15.636 1.00 43.76 306 ALA C O 1
ATOM 7890 N N . LEU C 1 327 ? -28.201 -10.961 14.092 1.00 40.53 307 LEU C N 1
ATOM 7891 C CA . LEU C 1 327 ? -28.692 -12.062 14.888 1.00 41.37 307 LEU C CA 1
ATOM 7892 C C . LEU C 1 327 ? -27.800 -12.228 16.085 1.00 40.52 307 LEU C C 1
ATOM 7893 O O . LEU C 1 327 ? -28.261 -12.158 17.228 1.00 45.21 307 LEU C O 1
ATOM 7898 N N . HIS C 1 328 ? -26.507 -12.344 15.840 1.00 38.75 308 HIS C N 1
ATOM 7899 C CA . HIS C 1 328 ? -25.543 -12.341 16.937 1.00 39.65 308 HIS C CA 1
ATOM 7900 C C . HIS C 1 328 ? -25.696 -11.223 17.928 1.00 42.89 308 HIS C C 1
ATOM 7901 O O . HIS C 1 328 ? -25.537 -11.444 19.111 1.00 45.22 308 HIS C O 1
ATOM 7908 N N . THR C 1 329 ? -26.004 -10.000 17.502 1.00 44.61 309 THR C N 1
ATOM 7909 C CA . THR C 1 329 ? -26.024 -8.941 18.518 1.00 40.48 309 THR C CA 1
ATOM 7910 C C . THR C 1 329 ? -27.325 -8.870 19.253 1.00 37.39 309 THR C C 1
ATOM 7911 O O . THR C 1 329 ? -27.303 -8.610 20.439 1.00 37.28 309 THR C O 1
ATOM 7915 N N . ALA C 1 330 ? -28.438 -9.095 18.548 1.00 34.46 310 ALA C N 1
ATOM 7916 C CA . ALA C 1 330 ? -29.761 -9.118 19.166 1.00 36.67 310 ALA C CA 1
ATOM 7917 C C . ALA C 1 330 ? -29.934 -10.274 20.175 1.00 42.11 310 ALA C C 1
ATOM 7918 O O . ALA C 1 330 ? -30.338 -10.047 21.314 1.00 42.12 310 ALA C O 1
ATOM 7920 N N . VAL C 1 331 ? -29.613 -11.506 19.783 1.00 41.45 311 VAL C N 1
ATOM 7921 C CA . VAL C 1 331 ? -29.724 -12.569 20.746 1.00 41.30 311 VAL C CA 1
ATOM 7922 C C . VAL C 1 331 ? -28.764 -12.425 21.951 1.00 42.41 311 VAL C C 1
ATOM 7923 O O . VAL C 1 331 ? -29.185 -12.679 23.091 1.00 42.94 311 VAL C O 1
ATOM 7927 N N . ALA C 1 332 ? -27.516 -12.009 21.711 1.00 36.54 312 ALA C N 1
ATOM 7928 C CA . ALA C 1 332 ? -26.570 -11.788 22.808 1.00 36.63 312 ALA C CA 1
ATOM 7929 C C . ALA C 1 332 ? -27.130 -10.780 23.782 1.00 39.29 312 ALA C C 1
ATOM 7930 O O . ALA C 1 332 ? -26.994 -10.907 24.996 1.00 47.72 312 ALA C O 1
ATOM 7932 N N . SER C 1 333 ? -27.804 -9.788 23.232 1.00 45.23 313 SER C N 1
ATOM 7933 C CA . SER C 1 333 ? -28.352 -8.707 24.013 1.00 45.79 313 SER C CA 1
ATOM 7934 C C . SER C 1 333 ? -29.449 -9.206 24.924 1.00 47.80 313 SER C C 1
ATOM 7935 O O . SER C 1 333 ? -29.501 -8.844 26.084 1.00 55.32 313 SER C O 1
ATOM 7938 N N . ALA C 1 334 ? -30.298 -10.071 24.398 1.00 44.75 314 ALA C N 1
ATOM 7939 C CA . ALA C 1 334 ? -31.441 -10.534 25.136 1.00 42.84 314 ALA C CA 1
ATOM 7940 C C . ALA C 1 334 ? -31.003 -11.536 26.207 1.00 45.75 314 ALA C C 1
ATOM 7941 O O . ALA C 1 334 ? -31.542 -11.520 27.317 1.00 53.62 314 ALA C O 1
ATOM 7943 N N . LEU C 1 335 ? -30.043 -12.401 25.855 1.00 44.75 315 LEU C N 1
ATOM 7944 C CA . LEU C 1 335 ? -29.441 -13.346 26.794 1.00 42.92 315 LEU C CA 1
ATOM 7945 C C . LEU C 1 335 ? -28.795 -12.583 27.953 1.00 44.48 315 LEU C C 1
ATOM 7946 O O . LEU C 1 335 ? -29.002 -12.937 29.099 1.00 45.33 315 LEU C O 1
ATOM 7951 N N . THR C 1 336 ? -28.022 -11.545 27.640 1.00 41.70 316 THR C N 1
ATOM 7952 C CA . THR C 1 336 ? -27.429 -10.676 28.638 1.00 42.67 316 THR C CA 1
ATOM 7953 C C . THR C 1 336 ? -28.429 -10.091 29.606 1.00 43.72 316 THR C C 1
ATOM 7954 O O . THR C 1 336 ? -28.227 -10.166 30.805 1.00 46.45 316 THR C O 1
ATOM 7958 N N . THR C 1 337 ? -29.520 -9.551 29.089 1.00 46.02 317 THR C N 1
ATOM 7959 C CA . THR C 1 337 ? -30.605 -9.094 29.940 1.00 49.52 317 THR C CA 1
ATOM 7960 C C . THR C 1 337 ? -31.107 -10.217 30.837 1.00 51.41 317 THR C C 1
ATOM 7961 O O . THR C 1 337 ? -31.336 -9.999 32.003 1.00 62.85 317 THR C O 1
ATOM 7965 N N . ALA C 1 338 ? -31.276 -11.415 30.304 1.00 48.84 318 ALA C N 1
ATOM 7966 C CA . ALA C 1 338 ? -31.812 -12.495 31.114 1.00 49.95 318 ALA C CA 1
ATOM 7967 C C . ALA C 1 338 ? -30.803 -12.875 32.225 1.00 52.13 318 ALA C C 1
ATOM 7968 O O . ALA C 1 338 ? -31.190 -13.003 33.368 1.00 57.00 318 ALA C O 1
ATOM 7970 N N . ASP C 1 339 ? -29.514 -13.013 31.906 1.00 49.35 319 ASP C N 1
ATOM 7971 C CA . ASP C 1 339 ? -28.523 -13.307 32.935 1.00 52.28 319 ASP C CA 1
ATOM 7972 C C . ASP C 1 339 ? -28.416 -12.212 34.005 1.00 55.47 319 ASP C C 1
ATOM 7973 O O . ASP C 1 339 ? -28.258 -12.514 35.182 1.00 57.73 319 ASP C O 1
ATOM 7978 N N . ARG C 1 340 ? -28.527 -10.951 33.605 1.00 54.49 320 ARG C N 1
ATOM 7979 C CA . ARG C 1 340 ? -28.420 -9.854 34.549 1.00 57.45 320 ARG C CA 1
ATOM 7980 C C . ARG C 1 340 ? -29.500 -9.983 35.628 1.00 65.04 320 ARG C C 1
ATOM 7981 O O . ARG C 1 340 ? -29.247 -9.697 36.802 1.00 66.20 320 ARG C O 1
ATOM 7989 N N . LEU C 1 341 ? -30.684 -10.449 35.223 1.00 62.01 321 LEU C N 1
ATOM 7990 C CA . LEU C 1 341 ? -31.865 -10.470 36.081 1.00 58.88 321 LEU C CA 1
ATOM 7991 C C . LEU C 1 341 ? -32.254 -11.875 36.639 1.00 64.29 321 LEU C C 1
ATOM 7992 O O . LEU C 1 341 ? -33.222 -11.987 37.396 1.00 57.58 321 LEU C O 1
ATOM 7997 N N . ALA C 1 342 ? -31.528 -12.936 36.263 1.00 60.42 322 ALA C N 1
ATOM 7998 C CA . ALA C 1 342 ? -31.942 -14.302 36.614 1.00 63.77 322 ALA C CA 1
ATOM 7999 C C . ALA C 1 342 ? -32.000 -14.479 38.146 1.00 64.96 322 ALA C C 1
ATOM 8000 O O . ALA C 1 342 ? -32.936 -15.085 38.698 1.00 58.69 322 ALA C O 1
ATOM 8002 N N . ASP C 1 343 ? -31.019 -13.903 38.824 1.00 68.76 323 ASP C N 1
ATOM 8003 C CA . ASP C 1 343 ? -30.968 -13.988 40.279 1.00 82.61 323 ASP C CA 1
ATOM 8004 C C . ASP C 1 343 ? -31.104 -12.637 40.950 1.00 79.46 323 ASP C C 1
ATOM 8005 O O . ASP C 1 343 ? -30.515 -12.397 41.997 1.00 88.93 323 ASP C O 1
ATOM 8010 N N . ASP C 1 344 ? -31.875 -11.756 40.327 1.00 78.17 324 ASP C N 1
ATOM 8011 C CA . ASP C 1 344 ? -32.158 -10.455 40.878 1.00 68.58 324 ASP C CA 1
ATOM 8012 C C . ASP C 1 344 ? -33.654 -10.290 41.064 1.00 70.60 324 ASP C C 1
ATOM 8013 O O . ASP C 1 344 ? -34.414 -10.108 40.111 1.00 71.09 324 ASP C O 1
ATOM 8018 N N . LEU C 1 345 ? -34.072 -10.337 42.313 1.00 70.69 325 LEU C N 1
ATOM 8019 C CA . LEU C 1 345 ? -35.472 -10.383 42.618 1.00 69.29 325 LEU C CA 1
ATOM 8020 C C . LEU C 1 345 ? -35.802 -9.171 43.456 1.00 70.64 325 LEU C C 1
ATOM 8021 O O . LEU C 1 345 ? -36.824 -9.136 44.126 1.00 67.83 325 LEU C O 1
ATOM 8026 N N . SER C 1 346 ? -34.947 -8.155 43.366 1.00 78.30 326 SER C N 1
ATOM 8027 C CA . SER C 1 346 ? -35.017 -6.982 44.244 1.00 80.84 326 SER C CA 1
ATOM 8028 C C . SER C 1 346 ? -36.083 -5.957 43.894 1.00 79.91 326 SER C C 1
ATOM 8029 O O . SER C 1 346 ? -36.490 -5.194 44.759 1.00 100.05 326 SER C O 1
ATOM 8032 N N . GLY C 1 347 ? -36.532 -5.899 42.649 1.00 71.21 327 GLY C N 1
ATOM 8033 C CA . GLY C 1 347 ? -37.471 -4.822 42.280 1.00 79.61 327 GLY C CA 1
ATOM 8034 C C . GLY C 1 347 ? -38.918 -5.269 42.233 1.00 76.55 327 GLY C C 1
ATOM 8035 O O . GLY C 1 347 ? -39.277 -6.206 42.937 1.00 76.37 327 GLY C O 1
ATOM 8036 N N . ASP C 1 348 ? -39.736 -4.608 41.401 1.00 73.41 328 ASP C N 1
ATOM 8037 C CA . ASP C 1 348 ? -41.106 -5.054 41.090 1.00 67.04 328 ASP C CA 1
ATOM 8038 C C . ASP C 1 348 ? -41.057 -6.266 40.147 1.00 71.55 328 ASP C C 1
ATOM 8039 O O . ASP C 1 348 ? -40.515 -6.182 39.037 1.00 75.26 328 ASP C O 1
ATOM 8044 N N . LEU C 1 349 ? -41.623 -7.384 40.599 1.00 65.87 329 LEU C N 1
ATOM 8045 C CA . LEU C 1 349 ? -41.427 -8.677 39.950 1.00 60.49 329 LEU C CA 1
ATOM 8046 C C . LEU C 1 349 ? -42.223 -8.831 38.669 1.00 61.06 329 LEU C C 1
ATOM 8047 O O . LEU C 1 349 ? -41.839 -9.597 37.785 1.00 64.60 329 LEU C O 1
ATOM 8052 N N . ALA C 1 350 ? -43.336 -8.119 38.563 1.00 57.71 330 ALA C N 1
ATOM 8053 C CA . ALA C 1 350 ? -44.092 -8.139 37.328 1.00 56.76 330 ALA C CA 1
ATOM 8054 C C . ALA C 1 350 ? -43.274 -7.415 36.260 1.00 59.90 330 ALA C C 1
ATOM 8055 O O . ALA C 1 350 ? -43.156 -7.871 35.131 1.00 62.39 330 ALA C O 1
ATOM 8057 N N . ALA C 1 351 ? -42.697 -6.284 36.628 1.00 59.55 331 ALA C N 1
ATOM 8058 C CA . ALA C 1 351 ? -41.879 -5.520 35.699 1.00 62.66 331 ALA C CA 1
ATOM 8059 C C . ALA C 1 351 ? -40.617 -6.313 35.307 1.00 63.69 331 ALA C C 1
ATOM 8060 O O . ALA C 1 351 ? -40.188 -6.280 34.147 1.00 69.69 331 ALA C O 1
ATOM 8062 N N . ARG C 1 352 ? -40.061 -7.039 36.276 1.00 62.44 332 ARG C N 1
ATOM 8063 C CA . ARG C 1 352 ? -38.936 -7.955 36.065 1.00 56.79 332 ARG C CA 1
ATOM 8064 C C . ARG C 1 352 ? -39.279 -8.948 34.946 1.00 57.64 332 ARG C C 1
ATOM 8065 O O . ARG C 1 352 ? -38.465 -9.195 34.052 1.00 53.67 332 ARG C O 1
ATOM 8073 N N . GLY C 1 353 ? -40.501 -9.494 35.012 1.00 56.30 333 GLY C N 1
ATOM 8074 C CA . GLY C 1 353 ? -41.020 -10.458 34.048 1.00 48.25 333 GLY C CA 1
ATOM 8075 C C . GLY C 1 353 ? -40.991 -9.885 32.653 1.00 54.67 333 GLY C C 1
ATOM 8076 O O . GLY C 1 353 ? -40.292 -10.418 31.751 1.00 56.06 333 GLY C O 1
ATOM 8077 N N . ARG C 1 354 ? -41.722 -8.783 32.478 1.00 51.10 334 ARG C N 1
ATOM 8078 C CA . ARG C 1 354 ? -41.753 -8.038 31.194 1.00 50.48 334 ARG C CA 1
ATOM 8079 C C . ARG C 1 354 ? -40.332 -7.676 30.700 1.00 48.91 334 ARG C C 1
ATOM 8080 O O . ARG C 1 354 ? -39.999 -7.901 29.527 1.00 49.39 334 ARG C O 1
ATOM 8088 N N . ALA C 1 355 ? -39.500 -7.173 31.615 1.00 44.91 335 ALA C N 1
ATOM 8089 C CA . ALA C 1 355 ? -38.103 -6.861 31.346 1.00 45.13 335 ALA C CA 1
ATOM 8090 C C . ALA C 1 355 ? -37.285 -8.003 30.717 1.00 48.41 335 ALA C C 1
ATOM 8091 O O . ALA C 1 355 ? -36.267 -7.743 30.050 1.00 54.01 335 ALA C O 1
ATOM 8093 N N . MET C 1 356 ? -37.686 -9.245 30.964 1.00 45.75 336 MET C N 1
ATOM 8094 C CA . MET C 1 356 ? -36.929 -10.369 30.466 1.00 50.91 336 MET C CA 1
ATOM 8095 C C . MET C 1 356 ? -37.565 -10.871 29.173 1.00 52.25 336 MET C C 1
ATOM 8096 O O . MET C 1 356 ? -36.881 -11.320 28.257 1.00 65.22 336 MET C O 1
ATOM 8101 N N . MET C 1 357 ? -38.880 -10.771 29.090 1.00 49.25 337 MET C N 1
ATOM 8102 C CA . MET C 1 357 ? -39.602 -11.351 27.977 1.00 47.12 337 MET C CA 1
ATOM 8103 C C . MET C 1 357 ? -39.518 -10.449 26.750 1.00 47.36 337 MET C C 1
ATOM 8104 O O . MET C 1 357 ? -39.383 -10.908 25.614 1.00 46.40 337 MET C O 1
ATOM 8109 N N . THR C 1 358 ? -39.627 -9.152 26.974 1.00 47.66 338 THR C N 1
ATOM 8110 C CA . THR C 1 358 ? -39.616 -8.238 25.852 1.00 45.02 338 THR C CA 1
ATOM 8111 C C . THR C 1 358 ? -38.327 -8.381 25.024 1.00 45.94 338 THR C C 1
ATOM 8112 O O . THR C 1 358 ? -38.417 -8.611 23.828 1.00 49.59 338 THR C O 1
ATOM 8116 N N . PRO C 1 359 ? -37.133 -8.292 25.648 1.00 44.35 339 PRO C N 1
ATOM 8117 C CA . PRO C 1 359 ? -35.943 -8.552 24.794 1.00 48.07 339 PRO C CA 1
ATOM 8118 C C . PRO C 1 359 ? -35.936 -9.966 24.157 1.00 46.40 339 PRO C C 1
ATOM 8119 O O . PRO C 1 359 ? -35.729 -10.146 22.955 1.00 52.77 339 PRO C O 1
ATOM 8123 N N . PHE C 1 360 ? -36.208 -10.974 24.946 1.00 48.46 340 PHE C N 1
ATOM 8124 C CA . PHE C 1 360 ? -36.368 -12.308 24.384 1.00 48.61 340 PHE C CA 1
ATOM 8125 C C . PHE C 1 360 ? -37.190 -12.259 23.057 1.00 45.06 340 PHE C C 1
ATOM 8126 O O . PHE C 1 360 ? -36.814 -12.864 22.050 1.00 42.67 340 PHE C O 1
ATOM 8134 N N . GLN C 1 361 ? -38.281 -11.498 23.044 1.00 43.14 341 GLN C N 1
ATOM 8135 C CA . GLN C 1 361 ? -39.230 -11.654 21.965 1.00 43.11 341 GLN C CA 1
ATOM 8136 C C . GLN C 1 361 ? -38.916 -10.875 20.698 1.00 41.82 341 GLN C C 1
ATOM 8137 O O . GLN C 1 361 ? -39.237 -11.344 19.605 1.00 45.05 341 GLN C O 1
ATOM 8143 N N . TYR C 1 362 ? -38.279 -9.712 20.845 1.00 37.68 342 TYR C N 1
ATOM 8144 C CA . TYR C 1 362 ? -37.621 -9.022 19.729 1.00 35.83 342 TYR C CA 1
ATOM 8145 C C . TYR C 1 362 ? -36.611 -9.939 19.065 1.00 37.32 342 TYR C C 1
ATOM 8146 O O . TYR C 1 362 ? -36.655 -10.191 17.852 1.00 36.30 342 TYR C O 1
ATOM 8155 N N . ALA C 1 363 ? -35.722 -10.474 19.889 1.00 40.08 343 ALA C N 1
ATOM 8156 C CA . ALA C 1 363 ? -34.729 -11.413 19.426 1.00 38.21 343 ALA C CA 1
ATOM 8157 C C . ALA C 1 363 ? -35.357 -12.587 18.701 1.00 43.12 343 ALA C C 1
ATOM 8158 O O . ALA C 1 363 ? -34.898 -12.962 17.593 1.00 41.88 343 ALA C O 1
ATOM 8160 N N . LYS C 1 364 ? -36.393 -13.170 19.324 1.00 42.96 344 LYS C N 1
ATOM 8161 C CA . LYS C 1 364 ? -37.105 -14.292 18.711 1.00 43.30 344 LYS C CA 1
ATOM 8162 C C . LYS C 1 364 ? -37.702 -13.890 17.370 1.00 42.04 344 LYS C C 1
ATOM 8163 O O . LYS C 1 364 ? -37.496 -14.612 16.386 1.00 47.59 344 LYS C O 1
ATOM 8169 N N . LEU C 1 365 ? -38.379 -12.741 17.305 1.00 35.51 345 LEU C N 1
ATOM 8170 C CA . LEU C 1 365 ? -38.984 -12.291 16.031 1.00 35.84 345 LEU C CA 1
ATOM 8171 C C . LEU C 1 365 ? -37.920 -12.190 14.893 1.00 39.12 345 LEU C C 1
ATOM 8172 O O . LEU C 1 365 ? -38.069 -12.818 13.831 1.00 38.25 345 LEU C O 1
ATOM 8177 N N . LEU C 1 366 ? -36.840 -11.440 15.165 1.00 37.70 346 LEU C N 1
ATOM 8178 C CA . LEU C 1 366 ? -35.682 -11.310 14.299 1.00 36.21 346 LEU C CA 1
ATOM 8179 C C . LEU C 1 366 ? -35.056 -12.641 13.892 1.00 40.12 346 LEU C C 1
ATOM 8180 O O . LEU C 1 366 ? -34.830 -12.874 12.688 1.00 41.75 346 LEU C O 1
ATOM 8185 N N . VAL C 1 367 ? -34.757 -13.497 14.879 1.00 38.48 347 VAL C N 1
ATOM 8186 C CA . VAL C 1 367 ? -34.251 -14.833 14.597 1.00 35.18 347 VAL C CA 1
ATOM 8187 C C . VAL C 1 367 ? -35.213 -15.642 13.685 1.00 40.87 347 VAL C C 1
ATOM 8188 O O . VAL C 1 367 ? -34.754 -16.295 12.728 1.00 39.94 347 VAL C O 1
ATOM 8192 N N . ASN C 1 368 ? -36.529 -15.627 13.957 1.00 37.62 348 ASN C N 1
ATOM 8193 C CA . ASN C 1 368 ? -37.376 -16.514 13.156 1.00 37.58 348 ASN C CA 1
ATOM 8194 C C . ASN C 1 368 ? -37.448 -16.010 11.715 1.00 38.71 348 ASN C C 1
ATOM 8195 O O . ASN C 1 368 ? -37.645 -16.818 10.799 1.00 39.64 348 ASN C O 1
ATOM 8200 N N . ARG C 1 369 ? -37.291 -14.698 11.497 1.00 37.28 349 ARG C N 1
ATOM 8201 C CA . ARG C 1 369 ? -37.293 -14.196 10.104 1.00 43.79 349 ARG C CA 1
ATOM 8202 C C . ARG C 1 369 ? -35.922 -14.444 9.417 1.00 42.52 349 ARG C C 1
ATOM 8203 O O . ARG C 1 369 ? -35.843 -15.101 8.370 1.00 39.81 349 ARG C O 1
ATOM 8211 N N . HIS C 1 370 ? -34.861 -13.975 10.063 1.00 36.45 350 HIS C N 1
ATOM 8212 C CA . HIS C 1 370 ? -33.560 -13.934 9.450 1.00 36.89 350 HIS C CA 1
ATOM 8213 C C . HIS C 1 370 ? -32.767 -15.179 9.489 1.00 36.78 350 HIS C C 1
ATOM 8214 O O . HIS C 1 370 ? -31.936 -15.384 8.630 1.00 40.25 350 HIS C O 1
ATOM 8221 N N . SER C 1 371 ? -32.970 -16.045 10.464 1.00 40.56 351 SER C N 1
ATOM 8222 C CA . SER C 1 371 ? -32.243 -17.313 10.386 1.00 40.91 351 SER C CA 1
ATOM 8223 C C . SER C 1 371 ? -32.783 -18.093 9.182 1.00 41.82 351 SER C C 1
ATOM 8224 O O . SER C 1 371 ? -32.008 -18.654 8.428 1.00 44.91 351 SER C O 1
ATOM 8227 N N . VAL C 1 372 ? -34.099 -18.054 8.964 1.00 43.87 352 VAL C N 1
ATOM 8228 C CA . VAL C 1 372 ? -34.709 -18.746 7.826 1.00 42.93 352 VAL C CA 1
ATOM 8229 C C . VAL C 1 372 ? -34.200 -18.141 6.525 1.00 48.00 352 VAL C C 1
ATOM 8230 O O . VAL C 1 372 ? -33.851 -18.892 5.598 1.00 59.91 352 VAL C O 1
ATOM 8234 N N . GLY C 1 373 ? -34.208 -16.800 6.464 1.00 42.02 353 GLY C N 1
ATOM 8235 C CA . GLY C 1 373 ? -33.723 -16.041 5.330 1.00 43.08 353 GLY C CA 1
ATOM 8236 C C . GLY C 1 373 ? -32.302 -16.402 4.876 1.00 51.27 353 GLY C C 1
ATOM 8237 O O . GLY C 1 373 ? -32.066 -16.809 3.713 1.00 47.99 353 GLY C O 1
ATOM 8238 N N . VAL C 1 374 ? -31.352 -16.216 5.797 1.00 48.62 354 VAL C N 1
ATOM 8239 C CA . VAL C 1 374 ? -29.956 -16.614 5.604 1.00 45.20 354 VAL C CA 1
ATOM 8240 C C . VAL C 1 374 ? -29.809 -18.028 5.056 1.00 46.17 354 VAL C C 1
ATOM 8241 O O . VAL C 1 374 ? -29.145 -18.220 4.046 1.00 52.38 354 VAL C O 1
ATOM 8245 N N . VAL C 1 375 ? -30.440 -19.005 5.701 1.00 41.09 355 VAL C N 1
ATOM 8246 C CA . VAL C 1 375 ? -30.342 -20.383 5.245 1.00 39.12 355 VAL C CA 1
ATOM 8247 C C . VAL C 1 375 ? -30.810 -20.508 3.784 1.00 37.72 355 VAL C C 1
ATOM 8248 O O . VAL C 1 375 ? -30.105 -21.091 2.934 1.00 36.84 355 VAL C O 1
ATOM 8252 N N . ASP C 1 376 ? -31.981 -19.958 3.500 1.00 36.74 356 ASP C N 1
ATOM 8253 C CA . ASP C 1 376 ? -32.508 -19.930 2.134 1.00 38.65 356 ASP C CA 1
ATOM 8254 C C . ASP C 1 376 ? -31.447 -19.422 1.149 1.00 39.66 356 ASP C C 1
ATOM 8255 O O . ASP C 1 376 ? -31.231 -20.001 0.076 1.00 38.17 356 ASP C O 1
ATOM 8260 N N . ASP C 1 377 ? -30.764 -18.347 1.542 1.00 41.30 357 ASP C N 1
ATOM 8261 C CA . ASP C 1 377 ? -29.836 -17.644 0.654 1.00 43.11 357 ASP C CA 1
ATOM 8262 C C . ASP C 1 377 ? -28.568 -18.443 0.412 1.00 48.15 357 ASP C C 1
ATOM 8263 O O . ASP C 1 377 ? -28.066 -18.518 -0.738 1.00 40.89 357 ASP C O 1
ATOM 8268 N N . CYS C 1 378 ? -28.110 -19.081 1.497 1.00 46.67 358 CYS C N 1
ATOM 8269 C CA . CYS C 1 378 ? -27.031 -20.047 1.456 1.00 43.13 358 CYS C CA 1
ATOM 8270 C C . CYS C 1 378 ? -27.377 -21.159 0.499 1.00 43.80 358 CYS C C 1
ATOM 8271 O O . CYS C 1 378 ? -26.587 -21.487 -0.382 1.00 42.91 358 CYS C O 1
ATOM 8274 N N . LEU C 1 379 ? -28.594 -21.694 0.628 1.00 42.40 359 LEU C N 1
ATOM 8275 C CA . LEU C 1 379 ? -29.030 -22.736 -0.271 1.00 37.40 359 LEU C CA 1
ATOM 8276 C C . LEU C 1 379 ? -29.111 -22.197 -1.697 1.00 37.31 359 LEU C C 1
ATOM 8277 O O . LEU C 1 379 ? -28.713 -22.889 -2.607 1.00 38.44 359 LEU C O 1
ATOM 8282 N N . MET C 1 380 ? -29.605 -20.969 -1.891 1.00 38.40 360 MET C N 1
ATOM 8283 C CA . MET C 1 380 ? -29.637 -20.349 -3.225 1.00 38.70 360 MET C CA 1
ATOM 8284 C C . MET C 1 380 ? -28.221 -20.255 -3.858 1.00 41.89 360 MET C C 1
ATOM 8285 O O . MET C 1 380 ? -27.994 -20.720 -4.961 1.00 48.02 360 MET C O 1
ATOM 8290 N N . LEU C 1 381 ? -27.268 -19.696 -3.130 1.00 42.26 361 LEU C N 1
ATOM 8291 C CA . LEU C 1 381 ? -25.852 -19.664 -3.524 1.00 43.26 361 LEU C CA 1
ATOM 8292 C C . LEU C 1 381 ? -25.236 -21.001 -3.937 1.00 44.67 361 LEU C C 1
ATOM 8293 O O . LEU C 1 381 ? -24.434 -21.048 -4.845 1.00 49.27 361 LEU C O 1
ATOM 8298 N N . VAL C 1 382 ? -25.570 -22.068 -3.233 1.00 46.50 362 VAL C N 1
ATOM 8299 C CA . VAL C 1 382 ? -24.944 -23.327 -3.485 1.00 45.09 362 VAL C CA 1
ATOM 8300 C C . VAL C 1 382 ? -25.592 -23.988 -4.672 1.00 47.85 362 VAL C C 1
ATOM 8301 O O . VAL C 1 382 ? -24.900 -24.557 -5.496 1.00 57.76 362 VAL C O 1
ATOM 8305 N N . GLY C 1 383 ? -26.912 -23.942 -4.746 1.00 45.42 363 GLY C N 1
ATOM 8306 C CA . GLY C 1 383 ? -27.592 -24.314 -5.955 1.00 45.88 363 GLY C CA 1
ATOM 8307 C C . GLY C 1 383 ? -28.190 -25.669 -5.770 1.00 50.91 363 GLY C C 1
ATOM 8308 O O . GLY C 1 383 ? -28.312 -26.147 -4.616 1.00 49.72 363 GLY C O 1
ATOM 8309 N N . GLY C 1 384 ? -28.550 -26.281 -6.905 1.00 47.89 364 GLY C N 1
ATOM 8310 C CA . GLY C 1 384 ? -29.262 -27.563 -6.950 1.00 45.91 364 GLY C CA 1
ATOM 8311 C C . GLY C 1 384 ? -28.785 -28.685 -6.046 1.00 45.02 364 GLY C C 1
ATOM 8312 O O . GLY C 1 384 ? -29.586 -29.454 -5.532 1.00 50.90 364 GLY C O 1
ATOM 8313 N N . ALA C 1 385 ? -27.474 -28.804 -5.846 1.00 49.35 365 ALA C N 1
ATOM 8314 C CA . ALA C 1 385 ? -26.934 -29.910 -5.032 1.00 46.73 365 ALA C CA 1
ATOM 8315 C C . ALA C 1 385 ? -27.495 -29.900 -3.602 1.00 50.13 365 ALA C C 1
ATOM 8316 O O . ALA C 1 385 ? -27.803 -30.949 -3.067 1.00 52.75 365 ALA C O 1
ATOM 8318 N N . GLY C 1 386 ? -27.666 -28.714 -3.012 1.00 48.67 366 GLY C N 1
ATOM 8319 C CA . GLY C 1 386 ? -28.260 -28.598 -1.686 1.00 45.13 366 GLY C CA 1
ATOM 8320 C C . GLY C 1 386 ? -29.729 -28.991 -1.600 1.00 47.93 366 GLY C C 1
ATOM 8321 O O . GLY C 1 386 ? -30.250 -29.094 -0.493 1.00 56.58 366 GLY C O 1
ATOM 8322 N N . TYR C 1 387 ? -30.399 -29.208 -2.736 1.00 43.03 367 TYR C N 1
ATOM 8323 C CA . TYR C 1 387 ? -31.807 -29.595 -2.742 1.00 45.48 367 TYR C CA 1
ATOM 8324 C C . TYR C 1 387 ? -32.034 -31.079 -2.476 1.00 49.40 367 TYR C C 1
ATOM 8325 O O . TYR C 1 387 ? -33.154 -31.489 -2.135 1.00 44.81 367 TYR C O 1
ATOM 8334 N N . SER C 1 388 ? -30.984 -31.873 -2.680 1.00 51.90 368 SER C N 1
ATOM 8335 C CA . SER C 1 388 ? -31.016 -33.296 -2.430 1.00 51.80 368 SER C CA 1
ATOM 8336 C C . SER C 1 388 ? -31.136 -33.513 -0.925 1.00 57.27 368 SER C C 1
ATOM 8337 O O . SER C 1 388 ? -30.402 -32.872 -0.144 1.00 64.17 368 SER C O 1
ATOM 8340 N N . ASN C 1 389 ? -32.033 -34.418 -0.499 1.00 57.50 369 ASN C N 1
ATOM 8341 C CA . ASN C 1 389 ? -32.481 -34.454 0.922 1.00 54.39 369 ASN C CA 1
ATOM 8342 C C . ASN C 1 389 ? -31.395 -34.756 1.955 1.00 51.71 369 ASN C C 1
ATOM 8343 O O . ASN C 1 389 ? -31.431 -34.237 3.067 1.00 54.80 369 ASN C O 1
ATOM 8348 N N . SER C 1 390 ? -30.461 -35.603 1.550 1.00 49.73 370 SER C N 1
ATOM 8349 C CA . SER C 1 390 ? -29.280 -36.014 2.301 1.00 51.72 370 SER C CA 1
ATOM 8350 C C . SER C 1 390 ? -28.237 -34.919 2.409 1.00 50.69 370 SER C C 1
ATOM 8351 O O . SER C 1 390 ? -27.399 -34.977 3.274 1.00 60.54 370 SER C O 1
ATOM 8354 N N . HIS C 1 391 ? -28.253 -33.941 1.513 1.00 48.64 371 HIS C N 1
ATOM 8355 C CA . HIS C 1 391 ? -27.316 -32.818 1.567 1.00 45.78 371 HIS C CA 1
ATOM 8356 C C . HIS C 1 391 ? -27.430 -32.011 2.843 1.00 50.10 371 HIS C C 1
ATOM 8357 O O . HIS C 1 391 ? -28.547 -31.653 3.269 1.00 46.69 371 HIS C O 1
ATOM 8364 N N . PRO C 1 392 ? -26.279 -31.687 3.476 1.00 49.60 372 PRO C N 1
ATOM 8365 C CA . PRO C 1 392 ? -26.362 -30.957 4.781 1.00 47.88 372 PRO C CA 1
ATOM 8366 C C . PRO C 1 392 ? -27.214 -29.673 4.704 1.00 48.74 372 PRO C C 1
ATOM 8367 O O . PRO C 1 392 ? -27.801 -29.252 5.696 1.00 53.57 372 PRO C O 1
ATOM 8371 N N . LEU C 1 393 ? -27.307 -29.054 3.540 1.00 46.27 373 LEU C N 1
ATOM 8372 C CA . LEU C 1 393 ? -28.123 -27.830 3.456 1.00 53.96 373 LEU C CA 1
ATOM 8373 C C . LEU C 1 393 ? -29.627 -28.079 3.441 1.00 52.91 373 LEU C C 1
ATOM 8374 O O . LEU C 1 393 ? -30.365 -27.317 4.046 1.00 48.73 373 LEU C O 1
ATOM 8379 N N . ALA C 1 394 ? -30.068 -29.125 2.745 1.00 49.01 374 ALA C N 1
ATOM 8380 C CA . ALA C 1 394 ? -31.405 -29.609 2.921 1.00 46.84 374 ALA C CA 1
ATOM 8381 C C . ALA C 1 394 ? -31.726 -29.775 4.436 1.00 45.77 374 ALA C C 1
ATOM 8382 O O . ALA C 1 394 ? -32.765 -29.297 4.903 1.00 41.33 374 ALA C O 1
ATOM 8384 N N . ARG C 1 395 ? -30.853 -30.427 5.204 1.00 44.89 375 ARG C N 1
ATOM 8385 C CA . ARG C 1 395 ? -31.151 -30.607 6.641 1.00 49.47 375 ARG C CA 1
ATOM 8386 C C . ARG C 1 395 ? -31.340 -29.260 7.357 1.00 53.04 375 ARG C C 1
ATOM 8387 O O . ARG C 1 395 ? -32.267 -29.076 8.171 1.00 54.54 375 ARG C O 1
ATOM 8395 N N . LEU C 1 396 ? -30.427 -28.331 7.101 1.00 50.43 376 LEU C N 1
ATOM 8396 C CA . LEU C 1 396 ? -30.481 -27.050 7.784 1.00 51.14 376 LEU C CA 1
ATOM 8397 C C . LEU C 1 396 ? -31.707 -26.270 7.329 1.00 51.41 376 LEU C C 1
ATOM 8398 O O . LEU C 1 396 ? -32.306 -25.531 8.123 1.00 54.93 376 LEU C O 1
ATOM 8403 N N . TYR C 1 397 ? -32.120 -26.483 6.082 1.00 48.73 377 TYR C N 1
ATOM 8404 C CA . TYR C 1 397 ? -33.274 -25.763 5.541 1.00 46.10 377 TYR C CA 1
ATOM 8405 C C . TYR C 1 397 ? -34.510 -26.197 6.297 1.00 45.75 377 TYR C C 1
ATOM 8406 O O . TYR C 1 397 ? -35.385 -25.385 6.642 1.00 55.88 377 TYR C O 1
ATOM 8415 N N . ARG C 1 398 ? -34.547 -27.493 6.565 1.00 47.41 378 ARG C N 1
ATOM 8416 C CA . ARG C 1 398 ? -35.617 -28.125 7.317 1.00 44.88 378 ARG C CA 1
ATOM 8417 C C . ARG C 1 398 ? -35.563 -27.802 8.828 1.00 48.38 378 ARG C C 1
ATOM 8418 O O . ARG C 1 398 ? -36.572 -27.421 9.413 1.00 51.28 378 ARG C O 1
ATOM 8426 N N . ASP C 1 399 ? -34.384 -27.894 9.431 1.00 48.38 379 ASP C N 1
ATOM 8427 C CA . ASP C 1 399 ? -34.219 -27.680 10.855 1.00 49.73 379 ASP C CA 1
ATOM 8428 C C . ASP C 1 399 ? -34.605 -26.269 11.272 1.00 52.34 379 ASP C C 1
ATOM 8429 O O . ASP C 1 399 ? -35.221 -26.059 12.312 1.00 53.11 379 ASP C O 1
ATOM 8434 N N . VAL C 1 400 ? -34.243 -25.291 10.451 1.00 57.69 380 VAL C N 1
ATOM 8435 C CA . VAL C 1 400 ? -34.352 -23.892 10.843 1.00 49.12 380 VAL C CA 1
ATOM 8436 C C . VAL C 1 400 ? -35.822 -23.452 10.860 1.00 49.57 380 VAL C C 1
ATOM 8437 O O . VAL C 1 400 ? -36.174 -22.467 11.523 1.00 56.59 380 VAL C O 1
ATOM 8441 N N . ARG C 1 401 ? -36.677 -24.169 10.133 1.00 43.70 381 ARG C N 1
ATOM 8442 C CA . ARG C 1 401 ? -38.076 -23.780 10.054 1.00 41.67 381 ARG C CA 1
ATOM 8443 C C . ARG C 1 401 ? -38.828 -24.024 11.377 1.00 41.37 381 ARG C C 1
ATOM 8444 O O . ARG C 1 401 ? -39.965 -23.533 11.587 1.00 44.16 381 ARG C O 1
ATOM 8452 N N . ALA C 1 402 ? -38.188 -24.758 12.273 1.00 37.20 382 ALA C N 1
ATOM 8453 C CA . ALA C 1 402 ? -38.832 -25.131 13.513 1.00 43.63 382 ALA C CA 1
ATOM 8454 C C . ALA C 1 402 ? -38.977 -23.979 14.519 1.00 46.93 382 ALA C C 1
ATOM 8455 O O . ALA C 1 402 ? -39.995 -23.914 15.217 1.00 52.70 382 ALA C O 1
ATOM 8457 N N . GLY C 1 403 ? -38.014 -23.055 14.555 1.00 42.47 383 GLY C N 1
ATOM 8458 C CA . GLY C 1 403 ? -38.043 -21.951 15.515 1.00 41.82 383 GLY C CA 1
ATOM 8459 C C . GLY C 1 403 ? -39.340 -21.158 15.562 1.00 51.45 383 GLY C C 1
ATOM 8460 O O . GLY C 1 403 ? -39.787 -20.740 16.667 1.00 51.24 383 GLY C O 1
ATOM 8461 N N . GLY C 1 404 ? -39.962 -20.950 14.386 1.00 42.87 384 GLY C N 1
ATOM 8462 C CA . GLY C 1 404 ? -41.099 -20.054 14.317 1.00 37.85 384 GLY C CA 1
ATOM 8463 C C . GLY C 1 404 ? -42.326 -20.509 15.101 1.00 42.08 384 GLY C C 1
ATOM 8464 O O . GLY C 1 404 ? -43.165 -19.678 15.446 1.00 39.62 384 GLY C O 1
ATOM 8465 N N . PHE C 1 405 ? -42.455 -21.820 15.344 1.00 42.52 385 PHE C N 1
ATOM 8466 C CA . PHE C 1 405 ? -43.643 -22.402 15.989 1.00 40.52 385 PHE C CA 1
ATOM 8467 C C . PHE C 1 405 ? -43.529 -22.382 17.508 1.00 48.57 385 PHE C C 1
ATOM 8468 O O . PHE C 1 405 ? -44.544 -22.369 18.202 1.00 45.56 385 PHE C O 1
ATOM 8476 N N . MET C 1 406 ? -42.294 -22.370 18.020 1.00 46.88 386 MET C N 1
ATOM 8477 C CA . MET C 1 406 ? -42.041 -22.502 19.458 1.00 40.90 386 MET C CA 1
ATOM 8478 C C . MET C 1 406 ? -42.691 -21.451 20.389 1.00 44.76 386 MET C C 1
ATOM 8479 O O . MET C 1 406 ? -42.715 -20.221 20.117 1.00 42.91 386 MET C O 1
ATOM 8484 N N . HIS C 1 407 ? -43.246 -21.946 21.492 1.00 46.14 387 HIS C N 1
ATOM 8485 C CA . HIS C 1 407 ? -43.950 -21.061 22.401 1.00 46.67 387 HIS C CA 1
ATOM 8486 C C . HIS C 1 407 ? -43.147 -20.923 23.678 1.00 44.87 387 HIS C C 1
ATOM 8487 O O . HIS C 1 407 ? -42.528 -21.858 24.104 1.00 52.66 387 HIS C O 1
ATOM 8494 N N . PRO C 1 408 ? -43.044 -19.736 24.252 1.00 44.32 388 PRO C N 1
ATOM 8495 C CA . PRO C 1 408 ? -43.494 -18.443 23.783 1.00 47.48 388 PRO C CA 1
ATOM 8496 C C . PRO C 1 408 ? -42.460 -17.874 22.806 1.00 46.76 388 PRO C C 1
ATOM 8497 O O . PRO C 1 408 ? -41.267 -18.004 23.079 1.00 46.16 388 PRO C O 1
ATOM 8501 N N . TYR C 1 409 ? -42.852 -17.235 21.698 1.00 52.67 389 TYR C N 1
ATOM 8502 C CA . TYR C 1 409 ? -44.211 -17.053 21.177 1.00 46.34 389 TYR C CA 1
ATOM 8503 C C . TYR C 1 409 ? -44.092 -17.245 19.708 1.00 46.62 389 TYR C C 1
ATOM 8504 O O . TYR C 1 409 ? -43.055 -16.938 19.126 1.00 52.48 389 TYR C O 1
ATOM 8513 N N . ASN C 1 410 ? -45.139 -17.791 19.109 1.00 48.54 390 ASN C N 1
ATOM 8514 C CA . ASN C 1 410 ? -45.270 -17.867 17.668 1.00 44.37 390 ASN C CA 1
ATOM 8515 C C . ASN C 1 410 ? -45.559 -16.436 17.198 1.00 44.82 390 ASN C C 1
ATOM 8516 O O . ASN C 1 410 ? -45.774 -15.562 18.030 1.00 47.56 390 ASN C O 1
ATOM 8521 N N . PHE C 1 411 ? -45.562 -16.187 15.894 1.00 46.02 391 PHE C N 1
ATOM 8522 C CA . PHE C 1 411 ? -45.743 -14.818 15.384 1.00 48.03 391 PHE C CA 1
ATOM 8523 C C . PHE C 1 411 ? -46.954 -14.165 15.947 1.00 48.65 391 PHE C C 1
ATOM 8524 O O . PHE C 1 411 ? -46.887 -13.016 16.392 1.00 52.40 391 PHE C O 1
ATOM 8532 N N . THR C 1 412 ? -48.076 -14.874 15.897 1.00 51.65 392 THR C N 1
ATOM 8533 C CA . THR C 1 412 ? -49.306 -14.219 16.283 1.00 51.99 392 THR C CA 1
ATOM 8534 C C . THR C 1 412 ? -49.345 -13.787 17.777 1.00 51.63 392 THR C C 1
ATOM 8535 O O . THR C 1 412 ? -49.721 -12.650 18.079 1.00 49.43 392 THR C O 1
ATOM 8539 N N . ASP C 1 413 ? -48.885 -14.645 18.696 1.00 44.79 393 ASP C N 1
ATOM 8540 C CA . ASP C 1 413 ? -48.847 -14.248 20.100 1.00 42.03 393 ASP C CA 1
ATOM 8541 C C . ASP C 1 413 ? -47.726 -13.310 20.365 1.00 43.98 393 ASP C C 1
ATOM 8542 O O . ASP C 1 413 ? -47.832 -12.488 21.242 1.00 49.91 393 ASP C O 1
ATOM 8547 N N . GLY C 1 414 ? -46.650 -13.416 19.587 1.00 46.24 394 GLY C N 1
ATOM 8548 C CA . GLY C 1 414 ? -45.572 -12.436 19.615 1.00 41.31 394 GLY C CA 1
ATOM 8549 C C . GLY C 1 414 ? -46.059 -11.038 19.280 1.00 42.84 394 GLY C C 1
ATOM 8550 O O . GLY C 1 414 ? -45.757 -10.054 19.998 1.00 40.28 394 GLY C O 1
ATOM 8551 N N . VAL C 1 415 ? -46.831 -10.934 18.208 1.00 37.03 395 VAL C N 1
ATOM 8552 C CA . VAL C 1 415 ? -47.371 -9.639 17.872 1.00 38.32 395 VAL C CA 1
ATOM 8553 C C . VAL C 1 415 ? -48.236 -9.156 19.024 1.00 44.28 395 VAL C C 1
ATOM 8554 O O . VAL C 1 415 ? -48.123 -7.972 19.393 1.00 49.94 395 VAL C O 1
ATOM 8558 N N . ASP C 1 416 ? -49.063 -10.051 19.609 1.00 45.71 396 ASP C N 1
ATOM 8559 C CA . ASP C 1 416 ? -50.022 -9.628 20.666 1.00 48.23 396 ASP C CA 1
ATOM 8560 C C . ASP C 1 416 ? -49.267 -9.123 21.853 1.00 44.00 396 ASP C C 1
ATOM 8561 O O . ASP C 1 416 ? -49.544 -8.027 22.320 1.00 45.45 396 ASP C O 1
ATOM 8566 N N . TYR C 1 417 ? -48.261 -9.880 22.287 1.00 44.56 397 TYR C N 1
ATOM 8567 C CA . TYR C 1 417 ? -47.462 -9.496 23.446 1.00 45.35 397 TYR C CA 1
ATOM 8568 C C . TYR C 1 417 ? -46.739 -8.162 23.279 1.00 43.83 397 TYR C C 1
ATOM 8569 O O . TYR C 1 417 ? -46.902 -7.266 24.090 1.00 50.76 397 TYR C O 1
ATOM 8578 N N . LEU C 1 418 ? -45.951 -8.014 22.227 1.00 44.08 398 LEU C N 1
ATOM 8579 C CA . LEU C 1 418 ? -45.120 -6.825 22.092 1.00 39.98 398 LEU C CA 1
ATOM 8580 C C . LEU C 1 418 ? -45.923 -5.575 21.772 1.00 44.27 398 LEU C C 1
ATOM 8581 O O . LEU C 1 418 ? -45.586 -4.483 22.265 1.00 44.47 398 LEU C O 1
ATOM 8586 N N . SER C 1 419 ? -46.966 -5.720 20.947 1.00 40.94 399 SER C N 1
ATOM 8587 C CA . SER C 1 419 ? -47.869 -4.594 20.738 1.00 46.40 399 SER C CA 1
ATOM 8588 C C . SER C 1 419 ? -48.520 -4.154 22.046 1.00 49.33 399 SER C C 1
ATOM 8589 O O . SER C 1 419 ? -48.652 -2.946 22.274 1.00 52.79 399 SER C O 1
ATOM 8592 N N . GLU C 1 420 ? -48.914 -5.109 22.899 1.00 50.50 400 GLU C N 1
ATOM 8593 C CA . GLU C 1 420 ? -49.559 -4.746 24.166 1.00 60.15 400 GLU C CA 1
ATOM 8594 C C . GLU C 1 420 ? -48.556 -3.999 25.027 1.00 57.14 400 GLU C C 1
ATOM 8595 O O . GLU C 1 420 ? -48.885 -3.020 25.685 1.00 54.86 400 GLU C O 1
ATOM 8601 N N . VAL C 1 421 ? -47.311 -4.445 24.978 1.00 58.12 401 VAL C N 1
ATOM 8602 C CA . VAL C 1 421 ? -46.250 -3.746 25.672 1.00 54.91 401 VAL C CA 1
ATOM 8603 C C . VAL C 1 421 ? -46.083 -2.314 25.169 1.00 52.20 401 VAL C C 1
ATOM 8604 O O . VAL C 1 421 ? -46.054 -1.420 25.975 1.00 52.93 401 VAL C O 1
ATOM 8608 N N . ALA C 1 422 ? -45.969 -2.112 23.857 1.00 50.74 402 ALA C N 1
ATOM 8609 C CA . ALA C 1 422 ? -45.821 -0.779 23.279 1.00 47.02 402 ALA C CA 1
ATOM 8610 C C . ALA C 1 422 ? -47.052 0.125 23.515 1.00 49.98 402 ALA C C 1
ATOM 8611 O O . ALA C 1 422 ? -46.894 1.304 23.829 1.00 56.28 402 ALA C O 1
ATOM 8613 N N . LEU C 1 423 ? -48.262 -0.398 23.362 1.00 52.01 403 LEU C N 1
ATOM 8614 C CA . LEU C 1 423 ? -49.468 0.439 23.412 1.00 58.20 403 LEU C CA 1
ATOM 8615 C C . LEU C 1 423 ? -50.038 0.717 24.814 1.00 69.84 403 LEU C C 1
ATOM 8616 O O . LEU C 1 423 ? -50.769 1.691 25.024 1.00 77.22 403 LEU C O 1
ATOM 8621 N N . GLY C 1 424 ? -49.731 -0.146 25.769 1.00 79.97 404 GLY C N 1
ATOM 8622 C CA . GLY C 1 424 ? -50.269 0.008 27.115 1.00 93.73 404 GLY C CA 1
ATOM 8623 C C . GLY C 1 424 ? -51.633 -0.650 27.264 1.00 106.01 404 GLY C C 1
ATOM 8624 O O . GLY C 1 424 ? -52.187 -0.684 28.368 1.00 108.23 404 GLY C O 1
ATOM 8625 N N . ARG C 1 425 ? -52.185 -1.143 26.149 1.00 110.20 405 ARG C N 1
ATOM 8626 C CA . ARG C 1 425 ? -53.458 -1.893 26.131 1.00 111.59 405 ARG C CA 1
ATOM 8627 C C . ARG C 1 425 ? -53.473 -2.785 24.895 1.00 100.25 405 ARG C C 1
ATOM 8628 O O . ARG C 1 425 ? -52.837 -3.835 24.863 1.00 85.88 405 ARG C O 1
ATOM 8637 N N . GLY D 1 31 ? -59.459 -19.761 -5.320 1.00 94.93 11 GLY D N 1
ATOM 8638 C CA . GLY D 1 31 ? -58.184 -19.000 -5.190 1.00 88.83 11 GLY D CA 1
ATOM 8639 C C . GLY D 1 31 ? -58.353 -17.523 -4.870 1.00 93.22 11 GLY D C 1
ATOM 8640 O O . GLY D 1 31 ? -59.270 -17.131 -4.156 1.00 86.55 11 GLY D O 1
ATOM 8641 N N . VAL D 1 32 ? -57.427 -16.721 -5.398 1.00 101.45 12 VAL D N 1
ATOM 8642 C CA . VAL D 1 32 ? -57.462 -15.251 -5.372 1.00 91.97 12 VAL D CA 1
ATOM 8643 C C . VAL D 1 32 ? -57.624 -14.795 -6.836 1.00 99.41 12 VAL D C 1
ATOM 8644 O O . VAL D 1 32 ? -56.901 -15.279 -7.725 1.00 106.18 12 VAL D O 1
ATOM 8648 N N . LEU D 1 33 ? -58.574 -13.887 -7.092 1.00 100.21 13 LEU D N 1
ATOM 8649 C CA . LEU D 1 33 ? -58.994 -13.569 -8.483 1.00 89.47 13 LEU D CA 1
ATOM 8650 C C . LEU D 1 33 ? -58.429 -12.288 -9.139 1.00 86.37 13 LEU D C 1
ATOM 8651 O O . LEU D 1 33 ? -58.489 -11.162 -8.597 1.00 81.58 13 LEU D O 1
ATOM 8656 N N . ALA D 1 34 ? -57.880 -12.499 -10.331 1.00 83.07 14 ALA D N 1
ATOM 8657 C CA . ALA D 1 34 ? -57.344 -11.443 -11.160 1.00 88.88 14 ALA D CA 1
ATOM 8658 C C . ALA D 1 34 ? -57.955 -11.606 -12.549 1.00 92.24 14 ALA D C 1
ATOM 8659 O O . ALA D 1 34 ? -58.231 -12.733 -12.967 1.00 103.70 14 ALA D O 1
ATOM 8661 N N . ASP D 1 35 ? -58.168 -10.488 -13.251 1.00 94.90 15 ASP D N 1
ATOM 8662 C CA . ASP D 1 35 ? -58.767 -10.522 -14.587 1.00 92.36 15 ASP D CA 1
ATOM 8663 C C . ASP D 1 35 ? -57.868 -11.156 -15.649 1.00 95.31 15 ASP D C 1
ATOM 8664 O O . ASP D 1 35 ? -58.292 -12.081 -16.365 1.00 113.25 15 ASP D O 1
ATOM 8669 N N . ASN D 1 36 ? -56.642 -10.648 -15.768 1.00 88.17 16 ASN D N 1
ATOM 8670 C CA . ASN D 1 36 ? -55.631 -11.316 -16.603 1.00 77.65 16 ASN D CA 1
ATOM 8671 C C . ASN D 1 36 ? -54.680 -12.009 -15.627 1.00 83.40 16 ASN D C 1
ATOM 8672 O O . ASN D 1 36 ? -53.480 -11.682 -15.536 1.00 89.57 16 ASN D O 1
ATOM 8677 N N . GLY D 1 37 ? -55.283 -12.913 -14.845 1.00 77.69 17 GLY D N 1
ATOM 8678 C CA . GLY D 1 37 ? -54.588 -13.802 -13.946 1.00 72.85 17 GLY D CA 1
ATOM 8679 C C . GLY D 1 37 ? -54.595 -15.170 -14.578 1.00 75.67 17 GLY D C 1
ATOM 8680 O O . GLY D 1 37 ? -54.998 -15.342 -15.741 1.00 90.15 17 GLY D O 1
ATOM 8681 N N . LEU D 1 38 ? -54.153 -16.155 -13.826 1.00 64.25 18 LEU D N 1
ATOM 8682 C CA . LEU D 1 38 ? -54.136 -17.499 -14.357 1.00 69.67 18 LEU D CA 1
ATOM 8683 C C . LEU D 1 38 ? -55.372 -18.285 -13.931 1.00 64.00 18 LEU D C 1
ATOM 8684 O O . LEU D 1 38 ? -55.280 -19.366 -13.367 1.00 64.50 18 LEU D O 1
ATOM 8689 N N . CYS D 1 39 ? -56.537 -17.737 -14.192 1.00 63.76 19 CYS D N 1
ATOM 8690 C CA . CYS D 1 39 ? -57.733 -18.322 -13.643 1.00 65.27 19 CYS D CA 1
ATOM 8691 C C . CYS D 1 39 ? -58.534 -19.088 -14.704 1.00 62.66 19 CYS D C 1
ATOM 8692 O O . CYS D 1 39 ? -58.987 -20.182 -14.444 1.00 62.51 19 CYS D O 1
ATOM 8695 N N . GLU D 1 40 ? -58.627 -18.537 -15.909 1.00 62.02 20 GLU D N 1
ATOM 8696 C CA . GLU D 1 40 ? -59.465 -19.076 -16.973 1.00 67.48 20 GLU D CA 1
ATOM 8697 C C . GLU D 1 40 ? -58.626 -19.429 -18.205 1.00 67.52 20 GLU D C 1
ATOM 8698 O O . GLU D 1 40 ? -57.666 -18.734 -18.528 1.00 63.29 20 GLU D O 1
ATOM 8704 N N . PRO D 1 41 ? -59.001 -20.491 -18.927 1.00 59.61 21 PRO D N 1
ATOM 8705 C CA . PRO D 1 41 ? -58.261 -20.792 -20.145 1.00 61.24 21 PRO D CA 1
ATOM 8706 C C . PRO D 1 41 ? -58.597 -19.836 -21.307 1.00 62.35 21 PRO D C 1
ATOM 8707 O O . PRO D 1 41 ? -59.688 -19.297 -21.356 1.00 61.48 21 PRO D O 1
ATOM 8711 N N . LYS D 1 42 ? -57.667 -19.622 -22.230 1.00 58.11 22 LYS D N 1
ATOM 8712 C CA . LYS D 1 42 ? -57.932 -18.696 -23.337 1.00 61.16 22 LYS D CA 1
ATOM 8713 C C . LYS D 1 42 ? -58.356 -19.395 -24.633 1.00 58.61 22 LYS D C 1
ATOM 8714 O O . LYS D 1 42 ? -59.130 -18.835 -25.400 1.00 58.33 22 LYS D O 1
ATOM 8720 N N . THR D 1 43 ? -57.862 -20.606 -24.866 1.00 52.61 23 THR D N 1
ATOM 8721 C CA . THR D 1 43 ? -58.152 -21.328 -26.106 1.00 51.70 23 THR D CA 1
ATOM 8722 C C . THR D 1 43 ? -59.074 -22.562 -25.911 1.00 59.01 23 THR D C 1
ATOM 8723 O O . THR D 1 43 ? -59.079 -23.209 -24.865 1.00 56.17 23 THR D O 1
ATOM 8727 N N . PRO D 1 44 ? -59.888 -22.891 -26.921 1.00 64.89 24 PRO D N 1
ATOM 8728 C CA . PRO D 1 44 ? -60.695 -24.106 -26.758 1.00 58.25 24 PRO D CA 1
ATOM 8729 C C . PRO D 1 44 ? -59.912 -25.394 -26.459 1.00 53.86 24 PRO D C 1
ATOM 8730 O O . PRO D 1 44 ? -60.383 -26.210 -25.646 1.00 64.46 24 PRO D O 1
ATOM 8734 N N . ALA D 1 45 ? -58.755 -25.598 -27.092 1.00 46.25 25 ALA D N 1
ATOM 8735 C CA . ALA D 1 45 ? -57.931 -26.766 -26.767 1.00 43.79 25 ALA D CA 1
ATOM 8736 C C . ALA D 1 45 ? -57.506 -26.724 -25.280 1.00 47.45 25 ALA D C 1
ATOM 8737 O O . ALA D 1 45 ? -57.559 -27.733 -24.580 1.00 47.01 25 ALA D O 1
ATOM 8739 N N . GLY D 1 46 ? -57.153 -25.535 -24.783 1.00 48.29 26 GLY D N 1
ATOM 8740 C CA . GLY D 1 46 ? -56.785 -25.356 -23.379 1.00 50.97 26 GLY D CA 1
ATOM 8741 C C . GLY D 1 46 ? -57.895 -25.787 -22.426 1.00 53.76 26 GLY D C 1
ATOM 8742 O O . GLY D 1 46 ? -57.641 -26.399 -21.367 1.00 49.01 26 GLY D O 1
ATOM 8743 N N . ARG D 1 47 ? -59.129 -25.480 -22.812 1.00 55.14 27 ARG D N 1
ATOM 8744 C CA . ARG D 1 47 ? -60.284 -25.849 -22.009 1.00 63.78 27 ARG D CA 1
ATOM 8745 C C . ARG D 1 47 ? -60.500 -27.349 -22.054 1.00 60.70 27 ARG D C 1
ATOM 8746 O O . ARG D 1 47 ? -60.761 -27.967 -21.019 1.00 61.78 27 ARG D O 1
ATOM 8754 N N . ARG D 1 48 ? -60.391 -27.942 -23.247 1.00 60.09 28 ARG D N 1
ATOM 8755 C CA . ARG D 1 48 ? -60.560 -29.383 -23.346 1.00 58.54 28 ARG D CA 1
ATOM 8756 C C . ARG D 1 48 ? -59.480 -30.068 -22.506 1.00 53.91 28 ARG D C 1
ATOM 8757 O O . ARG D 1 48 ? -59.766 -31.060 -21.835 1.00 55.49 28 ARG D O 1
ATOM 8765 N N . LEU D 1 49 ? -58.282 -29.483 -22.453 1.00 49.76 29 LEU D N 1
ATOM 8766 C CA . LEU D 1 49 ? -57.200 -30.070 -21.647 1.00 50.43 29 LEU D CA 1
ATOM 8767 C C . LEU D 1 49 ? -57.557 -30.032 -20.170 1.00 53.18 29 LEU D C 1
ATOM 8768 O O . LEU D 1 49 ? -57.296 -30.988 -19.408 1.00 46.23 29 LEU D O 1
ATOM 8773 N N . LEU D 1 50 ? -58.155 -28.913 -19.783 1.00 52.52 30 LEU D N 1
ATOM 8774 C CA . LEU D 1 50 ? -58.422 -28.668 -18.407 1.00 52.09 30 LEU D CA 1
ATOM 8775 C C . LEU D 1 50 ? -59.517 -29.594 -17.876 1.00 55.68 30 LEU D C 1
ATOM 8776 O O . LEU D 1 50 ? -59.351 -30.191 -16.805 1.00 52.95 30 LEU D O 1
ATOM 8781 N N . ASP D 1 51 ? -60.611 -29.718 -18.639 1.00 60.48 31 ASP D N 1
ATOM 8782 C CA . ASP D 1 51 ? -61.697 -30.668 -18.361 1.00 60.98 31 ASP D CA 1
ATOM 8783 C C . ASP D 1 51 ? -61.151 -32.092 -18.303 1.00 62.39 31 ASP D C 1
ATOM 8784 O O . ASP D 1 51 ? -61.456 -32.871 -17.388 1.00 76.73 31 ASP D O 1
ATOM 8789 N N . LEU D 1 52 ? -60.345 -32.454 -19.289 1.00 53.78 32 LEU D N 1
ATOM 8790 C CA . LEU D 1 52 ? -59.781 -33.777 -19.268 1.00 53.50 32 LEU D CA 1
ATOM 8791 C C . LEU D 1 52 ? -58.985 -34.024 -17.964 1.00 55.82 32 LEU D C 1
ATOM 8792 O O . LEU D 1 52 ? -58.916 -35.141 -17.475 1.00 55.69 32 LEU D O 1
ATOM 8797 N N . LEU D 1 53 ? -58.446 -32.973 -17.354 1.00 57.98 33 LEU D N 1
ATOM 8798 C CA . LEU D 1 53 ? -57.608 -33.181 -16.175 1.00 59.00 33 LEU D CA 1
ATOM 8799 C C . LEU D 1 53 ? -58.395 -33.378 -14.884 1.00 60.97 33 LEU D C 1
ATOM 8800 O O . LEU D 1 53 ? -57.908 -34.051 -13.969 1.00 64.53 33 LEU D O 1
ATOM 8805 N N . GLU D 1 54 ? -59.603 -32.812 -14.819 1.00 61.39 34 GLU D N 1
ATOM 8806 C CA . GLU D 1 54 ? -60.403 -32.845 -13.590 1.00 62.68 34 GLU D CA 1
ATOM 8807 C C . GLU D 1 54 ? -60.637 -34.284 -13.124 1.00 58.50 34 GLU D C 1
ATOM 8808 O O . GLU D 1 54 ? -60.671 -34.549 -11.928 1.00 58.71 34 GLU D O 1
ATOM 8814 N N . ARG D 1 55 ? -60.746 -35.219 -14.057 1.00 57.79 35 ARG D N 1
ATOM 8815 C CA . ARG D 1 55 ? -60.860 -36.614 -13.660 1.00 64.77 35 ARG D CA 1
ATOM 8816 C C . ARG D 1 55 ? -59.635 -37.261 -12.966 1.00 63.18 35 ARG D C 1
ATOM 8817 O O . ARG D 1 55 ? -59.785 -38.297 -12.330 1.00 69.64 35 ARG D O 1
ATOM 8825 N N . TYR D 1 56 ? -58.445 -36.676 -13.035 1.00 59.43 36 TYR D N 1
ATOM 8826 C CA . TYR D 1 56 ? -57.315 -37.256 -12.277 1.00 57.53 36 TYR D CA 1
ATOM 8827 C C . TYR D 1 56 ? -57.058 -36.553 -10.965 1.00 54.67 36 TYR D C 1
ATOM 8828 O O . TYR D 1 56 ? -56.283 -37.011 -10.131 1.00 52.85 36 TYR D O 1
ATOM 8837 N N . LEU D 1 57 ? -57.716 -35.429 -10.776 1.00 54.27 37 LEU D N 1
ATOM 8838 C CA . LEU D 1 57 ? -57.466 -34.657 -9.582 1.00 62.53 37 LEU D CA 1
ATOM 8839 C C . LEU D 1 57 ? -57.696 -35.411 -8.260 1.00 63.82 37 LEU D C 1
ATOM 8840 O O . LEU D 1 57 ? -56.877 -35.295 -7.356 1.00 66.31 37 LEU D O 1
ATOM 8845 N N . PRO D 1 58 ? -58.773 -36.223 -8.160 1.00 67.00 38 PRO D N 1
ATOM 8846 C CA . PRO D 1 58 ? -58.981 -36.977 -6.928 1.00 58.98 38 PRO D CA 1
ATOM 8847 C C . PRO D 1 58 ? -57.862 -37.950 -6.648 1.00 54.50 38 PRO D C 1
ATOM 8848 O O . PRO D 1 58 ? -57.357 -37.986 -5.523 1.00 56.41 38 PRO D O 1
ATOM 8852 N N . ALA D 1 59 ? -57.460 -38.733 -7.644 1.00 51.79 39 ALA D N 1
ATOM 8853 C CA . ALA D 1 59 ? -56.405 -39.724 -7.408 1.00 47.54 39 ALA D CA 1
ATOM 8854 C C . ALA D 1 59 ? -55.058 -39.102 -7.049 1.00 57.84 39 ALA D C 1
ATOM 8855 O O . ALA D 1 59 ? -54.380 -39.581 -6.144 1.00 64.72 39 ALA D O 1
ATOM 8857 N N . LEU D 1 60 ? -54.673 -38.037 -7.757 1.00 61.62 40 LEU D N 1
ATOM 8858 C CA . LEU D 1 60 ? -53.453 -37.315 -7.456 1.00 56.92 40 LEU D CA 1
ATOM 8859 C C . LEU D 1 60 ? -53.366 -36.989 -5.986 1.00 60.78 40 LEU D C 1
ATOM 8860 O O . LEU D 1 60 ? -52.353 -37.300 -5.350 1.00 64.44 40 LEU D O 1
ATOM 8865 N N . GLU D 1 61 ? -54.444 -36.390 -5.468 1.00 59.31 41 GLU D N 1
ATOM 8866 C CA . GLU D 1 61 ? -54.546 -35.964 -4.079 1.00 63.14 41 GLU D CA 1
ATOM 8867 C C . GLU D 1 61 ? -54.427 -37.126 -3.117 1.00 61.51 41 GLU D C 1
ATOM 8868 O O . GLU D 1 61 ? -53.612 -37.088 -2.220 1.00 79.74 41 GLU D O 1
ATOM 8874 N N . ALA D 1 62 ? -55.253 -38.152 -3.294 1.00 59.08 42 ALA D N 1
ATOM 8875 C CA . ALA D 1 62 ? -55.121 -39.401 -2.569 1.00 50.88 42 ALA D CA 1
ATOM 8876 C C . ALA D 1 62 ? -53.693 -40.005 -2.604 1.00 55.23 42 ALA D C 1
ATOM 8877 O O . ALA D 1 62 ? -53.236 -40.553 -1.620 1.00 56.70 42 ALA D O 1
ATOM 8879 N N . GLU D 1 63 ? -52.985 -39.926 -3.728 1.00 56.08 43 GLU D N 1
ATOM 8880 C CA . GLU D 1 63 ? -51.675 -40.570 -3.818 1.00 55.63 43 GLU D CA 1
ATOM 8881 C C . GLU D 1 63 ? -50.547 -39.618 -3.461 1.00 55.26 43 GLU D C 1
ATOM 8882 O O . GLU D 1 63 ? -49.394 -40.021 -3.387 1.00 59.29 43 GLU D O 1
ATOM 8888 N N . SER D 1 64 ? -50.886 -38.351 -3.261 1.00 59.32 44 SER D N 1
ATOM 8889 C CA . SER D 1 64 ? -49.937 -37.287 -2.873 1.00 58.23 44 SER D CA 1
ATOM 8890 C C . SER D 1 64 ? -48.918 -37.637 -1.746 1.00 59.67 44 SER D C 1
ATOM 8891 O O . SER D 1 64 ? -47.706 -37.564 -1.959 1.00 54.50 44 SER D O 1
ATOM 8894 N N . ARG D 1 65 ? -49.401 -38.021 -0.561 1.00 59.63 45 ARG D N 1
ATOM 8895 C CA . ARG D 1 65 ? -48.508 -38.367 0.544 1.00 58.47 45 ARG D CA 1
ATOM 8896 C C . ARG D 1 65 ? -47.587 -39.564 0.271 1.00 62.03 45 ARG D C 1
ATOM 8897 O O . ARG D 1 65 ? -46.419 -39.494 0.620 1.00 60.02 45 ARG D O 1
ATOM 8905 N N . ASP D 1 66 ? -48.097 -40.629 -0.362 1.00 65.01 46 ASP D N 1
ATOM 8906 C CA . ASP D 1 66 ? -47.301 -41.837 -0.639 1.00 70.32 46 ASP D CA 1
ATOM 8907 C C . ASP D 1 66 ? -46.161 -41.574 -1.574 1.00 67.74 46 ASP D C 1
ATOM 8908 O O . ASP D 1 66 ? -45.021 -42.020 -1.352 1.00 65.74 46 ASP D O 1
ATOM 8913 N N . ASN D 1 67 ? -46.513 -40.904 -2.664 1.00 66.53 47 ASN D N 1
ATOM 8914 C CA . ASN D 1 67 ? -45.586 -40.574 -3.726 1.00 61.62 47 ASN D CA 1
ATOM 8915 C C . ASN D 1 67 ? -44.455 -39.725 -3.162 1.00 56.59 47 ASN D C 1
ATOM 8916 O O . ASN D 1 67 ? -43.291 -39.909 -3.514 1.00 52.07 47 ASN D O 1
ATOM 8921 N N . ASP D 1 68 ? -44.802 -38.830 -2.242 1.00 51.75 48 ASP D N 1
ATOM 8922 C CA . ASP D 1 68 ? -43.804 -38.001 -1.597 1.00 51.13 48 ASP D CA 1
ATOM 8923 C C . ASP D 1 68 ? -42.908 -38.805 -0.679 1.00 53.88 48 ASP D C 1
ATOM 8924 O O . ASP D 1 68 ? -41.695 -38.736 -0.809 1.00 56.24 48 ASP D O 1
ATOM 8929 N N . ARG D 1 69 ? -43.500 -39.566 0.245 1.00 63.91 49 ARG D N 1
ATOM 8930 C CA . ARG D 1 69 ? -42.728 -40.343 1.224 1.00 67.99 49 ARG D CA 1
ATOM 8931 C C . ARG D 1 69 ? -41.752 -41.317 0.553 1.00 67.10 49 ARG D C 1
ATOM 8932 O O . ARG D 1 69 ? -40.584 -41.341 0.876 1.00 64.18 49 ARG D O 1
ATOM 8940 N N . GLU D 1 70 ? -42.234 -42.066 -0.425 1.00 72.54 50 GLU D N 1
ATOM 8941 C CA . GLU D 1 70 ? -41.427 -43.062 -1.114 1.00 74.70 50 GLU D CA 1
ATOM 8942 C C . GLU D 1 70 ? -40.604 -42.470 -2.276 1.00 69.56 50 GLU D C 1
ATOM 8943 O O . GLU D 1 70 ? -39.724 -43.136 -2.816 1.00 75.71 50 GLU D O 1
ATOM 8949 N N . ALA D 1 71 ? -40.882 -41.224 -2.661 1.00 59.06 51 ALA D N 1
ATOM 8950 C CA . ALA D 1 71 ? -40.234 -40.586 -3.820 1.00 50.62 51 ALA D CA 1
ATOM 8951 C C . ALA D 1 71 ? -40.392 -41.408 -5.091 1.00 51.03 51 ALA D C 1
ATOM 8952 O O . ALA D 1 71 ? -39.427 -41.708 -5.763 1.00 52.52 51 ALA D O 1
ATOM 8954 N N . THR D 1 72 ? -41.637 -41.721 -5.416 1.00 53.11 52 THR D N 1
ATOM 8955 C CA . THR D 1 72 ? -41.981 -42.603 -6.514 1.00 60.56 52 THR D CA 1
ATOM 8956 C C . THR D 1 72 ? -42.854 -41.878 -7.517 1.00 60.33 52 THR D C 1
ATOM 8957 O O . THR D 1 72 ? -43.830 -41.190 -7.153 1.00 56.96 52 THR D O 1
ATOM 8961 N N . LEU D 1 73 ? -42.506 -42.055 -8.789 1.00 61.21 53 LEU D N 1
ATOM 8962 C CA . LEU D 1 73 ? -43.323 -41.552 -9.876 1.00 56.99 53 LEU D CA 1
ATOM 8963 C C . LEU D 1 73 ? -44.514 -42.510 -10.115 1.00 57.78 53 LEU D C 1
ATOM 8964 O O . LEU D 1 73 ? -44.337 -43.734 -10.255 1.00 52.85 53 LEU D O 1
ATOM 8969 N N . PRO D 1 74 ? -45.731 -41.960 -10.146 1.00 55.60 54 PRO D N 1
ATOM 8970 C CA . PRO D 1 74 ? -46.909 -42.807 -10.296 1.00 54.39 54 PRO D CA 1
ATOM 8971 C C . PRO D 1 74 ? -47.105 -43.298 -11.734 1.00 51.47 54 PRO D C 1
ATOM 8972 O O . PRO D 1 74 ? -47.995 -42.813 -12.448 1.00 45.93 54 PRO D O 1
ATOM 8976 N N . VAL D 1 75 ? -46.269 -44.257 -12.125 1.00 49.55 55 VAL D N 1
ATOM 8977 C CA . VAL D 1 75 ? -46.338 -44.929 -13.436 1.00 58.14 55 VAL D CA 1
ATOM 8978 C C . VAL D 1 75 ? -47.764 -45.218 -13.993 1.00 62.69 55 VAL D C 1
ATOM 8979 O O . VAL D 1 75 ? -48.123 -44.833 -15.129 1.00 65.83 55 VAL D O 1
ATOM 8983 N N . HIS D 1 76 ? -48.546 -45.932 -13.194 1.00 63.25 56 HIS D N 1
ATOM 8984 C CA . HIS D 1 76 ? -49.947 -46.217 -13.476 1.00 70.51 56 HIS D CA 1
ATOM 8985 C C . HIS D 1 76 ? -50.726 -44.971 -13.867 1.00 68.42 56 HIS D C 1
ATOM 8986 O O . HIS D 1 76 ? -51.394 -44.958 -14.888 1.00 65.60 56 HIS D O 1
ATOM 8993 N N . LEU D 1 77 ? -50.636 -43.897 -13.082 1.00 68.93 57 LEU D N 1
ATOM 8994 C CA . LEU D 1 77 ? -51.425 -42.691 -13.358 1.00 64.82 57 LEU D CA 1
ATOM 8995 C C . LEU D 1 77 ? -50.994 -42.041 -14.660 1.00 61.98 57 LEU D C 1
ATOM 8996 O O . LEU D 1 77 ? -51.825 -41.518 -15.400 1.00 56.26 57 LEU D O 1
ATOM 9001 N N . PHE D 1 78 ? -49.688 -42.087 -14.924 1.00 59.50 58 PHE D N 1
ATOM 9002 C CA . PHE D 1 78 ? -49.136 -41.708 -16.206 1.00 57.38 58 PHE D CA 1
ATOM 9003 C C . PHE D 1 78 ? -49.642 -42.594 -17.339 1.00 56.60 58 PHE D C 1
ATOM 9004 O O . PHE D 1 78 ? -50.026 -42.086 -18.395 1.00 55.55 58 PHE D O 1
ATOM 9012 N N . ASP D 1 79 ? -49.666 -43.908 -17.136 1.00 58.90 59 ASP D N 1
ATOM 9013 C CA . ASP D 1 79 ? -50.234 -44.818 -18.159 1.00 63.12 59 ASP D CA 1
ATOM 9014 C C . ASP D 1 79 ? -51.672 -44.415 -18.621 1.00 62.18 59 ASP D C 1
ATOM 9015 O O . ASP D 1 79 ? -51.942 -44.306 -19.819 1.00 61.70 59 ASP D O 1
ATOM 9020 N N . ARG D 1 80 ? -52.573 -44.176 -17.670 1.00 57.60 60 ARG D N 1
ATOM 9021 C CA . ARG D 1 80 ? -53.925 -43.753 -17.984 1.00 64.54 60 ARG D CA 1
ATOM 9022 C C . ARG D 1 80 ? -53.883 -42.483 -18.843 1.00 64.65 60 ARG D C 1
ATOM 9023 O O . ARG D 1 80 ? -54.401 -42.472 -19.954 1.00 67.29 60 ARG D O 1
ATOM 9031 N N . MET D 1 81 ? -53.217 -41.445 -18.336 1.00 66.73 61 MET D N 1
ATOM 9032 C CA . MET D 1 81 ? -53.021 -40.174 -19.054 1.00 63.13 61 MET D CA 1
ATOM 9033 C C . MET D 1 81 ? -52.422 -40.304 -20.461 1.00 58.03 61 MET D C 1
ATOM 9034 O O . MET D 1 81 ? -52.887 -39.623 -21.360 1.00 63.74 61 MET D O 1
ATOM 9039 N N . ARG D 1 82 ? -51.406 -41.152 -20.646 1.00 55.88 62 ARG D N 1
ATOM 9040 C CA . ARG D 1 82 ? -50.860 -41.447 -21.988 1.00 59.81 62 ARG D CA 1
ATOM 9041 C C . ARG D 1 82 ? -51.929 -42.108 -22.875 1.00 65.07 62 ARG D C 1
ATOM 9042 O O . ARG D 1 82 ? -52.296 -41.570 -23.907 1.00 61.40 62 ARG D O 1
ATOM 9050 N N . LYS D 1 83 ? -52.449 -43.256 -22.449 1.00 75.83 63 LYS D N 1
ATOM 9051 C CA . LYS D 1 83 ? -53.480 -43.983 -23.205 1.00 74.02 63 LYS D CA 1
ATOM 9052 C C . LYS D 1 83 ? -54.704 -43.133 -23.454 1.00 67.52 63 LYS D C 1
ATOM 9053 O O . LYS D 1 83 ? -55.453 -43.395 -24.390 1.00 67.03 63 LYS D O 1
ATOM 9059 N N . GLU D 1 84 ? -54.894 -42.104 -22.632 1.00 63.90 64 GLU D N 1
ATOM 9060 C CA . GLU D 1 84 ? -56.143 -41.343 -22.647 1.00 66.28 64 GLU D CA 1
ATOM 9061 C C . GLU D 1 84 ? -56.127 -39.975 -23.358 1.00 65.69 64 GLU D C 1
ATOM 9062 O O . GLU D 1 84 ? -57.069 -39.192 -23.218 1.00 63.69 64 GLU D O 1
ATOM 9068 N N . GLY D 1 85 ? -55.073 -39.719 -24.139 1.00 67.64 65 GLY D N 1
ATOM 9069 C CA . GLY D 1 85 ? -54.910 -38.496 -24.939 1.00 67.37 65 GLY D CA 1
ATOM 9070 C C . GLY D 1 85 ? -54.003 -37.385 -24.381 1.00 74.04 65 GLY D C 1
ATOM 9071 O O . GLY D 1 85 ? -53.482 -36.540 -25.141 1.00 72.09 65 GLY D O 1
ATOM 9072 N N . VAL D 1 86 ? -53.807 -37.390 -23.059 1.00 64.68 66 VAL D N 1
ATOM 9073 C CA . VAL D 1 86 ? -53.279 -36.236 -22.318 1.00 57.02 66 VAL D CA 1
ATOM 9074 C C . VAL D 1 86 ? -51.786 -35.889 -22.541 1.00 57.89 66 VAL D C 1
ATOM 9075 O O . VAL D 1 86 ? -51.434 -34.724 -22.742 1.00 52.65 66 VAL D O 1
ATOM 9079 N N . LEU D 1 87 ? -50.917 -36.892 -22.548 1.00 53.89 67 LEU D N 1
ATOM 9080 C CA . LEU D 1 87 ? -49.510 -36.667 -22.854 1.00 47.13 67 LEU D CA 1
ATOM 9081 C C . LEU D 1 87 ? -49.253 -36.125 -24.231 1.00 46.65 67 LEU D C 1
ATOM 9082 O O . LEU D 1 87 ? -48.119 -35.874 -24.560 1.00 56.65 67 LEU D O 1
ATOM 9087 N N . GLY D 1 88 ? -50.291 -35.964 -25.041 1.00 44.32 68 GLY D N 1
ATOM 9088 C CA . GLY D 1 88 ? -50.152 -35.355 -26.369 1.00 45.22 68 GLY D CA 1
ATOM 9089 C C . GLY D 1 88 ? -51.027 -34.124 -26.495 1.00 47.58 68 GLY D C 1
ATOM 9090 O O . GLY D 1 88 ? -51.435 -33.709 -27.601 1.00 51.97 68 GLY D O 1
ATOM 9091 N N . ALA D 1 89 ? -51.305 -33.516 -25.352 1.00 46.41 69 ALA D N 1
ATOM 9092 C CA . ALA D 1 89 ? -52.057 -32.279 -25.331 1.00 47.50 69 ALA D CA 1
ATOM 9093 C C . ALA D 1 89 ? -51.530 -31.175 -26.253 1.00 52.98 69 ALA D C 1
ATOM 9094 O O . ALA D 1 89 ? -52.332 -30.448 -26.852 1.00 52.15 69 ALA D O 1
ATOM 9096 N N . THR D 1 90 ? -50.202 -31.048 -26.365 1.00 52.92 70 THR D N 1
ATOM 9097 C CA . THR D 1 90 ? -49.596 -29.910 -27.080 1.00 50.89 70 THR D CA 1
ATOM 9098 C C . THR D 1 90 ? -49.086 -30.321 -28.419 1.00 50.09 70 THR D C 1
ATOM 9099 O O . THR D 1 90 ? -48.313 -29.594 -29.032 1.00 55.54 70 THR D O 1
ATOM 9103 N N . VAL D 1 91 ? -49.502 -31.511 -28.844 1.00 50.01 71 VAL D N 1
ATOM 9104 C CA . VAL D 1 91 ? -49.280 -32.006 -30.204 1.00 51.13 71 VAL D CA 1
ATOM 9105 C C . VAL D 1 91 ? -50.387 -31.452 -31.081 1.00 49.41 71 VAL D C 1
ATOM 9106 O O . VAL D 1 91 ? -51.544 -31.456 -30.678 1.00 49.36 71 VAL D O 1
ATOM 9110 N N . PRO D 1 92 ? -50.058 -30.943 -32.277 1.00 53.92 72 PRO D N 1
ATOM 9111 C CA . PRO D 1 92 ? -51.210 -30.368 -33.004 1.00 56.31 72 PRO D CA 1
ATOM 9112 C C . PRO D 1 92 ? -52.231 -31.437 -33.405 1.00 55.37 72 PRO D C 1
ATOM 9113 O O . PRO D 1 92 ? -51.869 -32.613 -33.532 1.00 52.30 72 PRO D O 1
ATOM 9117 N N . GLU D 1 93 ? -53.485 -31.018 -33.563 1.00 65.06 73 GLU D N 1
ATOM 9118 C CA . GLU D 1 93 ? -54.594 -31.899 -33.960 1.00 68.79 73 GLU D CA 1
ATOM 9119 C C . GLU D 1 93 ? -54.292 -32.653 -35.226 1.00 65.34 73 GLU D C 1
ATOM 9120 O O . GLU D 1 93 ? -54.410 -33.862 -35.272 1.00 63.17 73 GLU D O 1
ATOM 9126 N N . ASP D 1 94 ? -53.875 -31.944 -36.266 1.00 78.61 74 ASP D N 1
ATOM 9127 C CA . ASP D 1 94 ? -53.469 -32.635 -37.507 1.00 85.60 74 ASP D CA 1
ATOM 9128 C C . ASP D 1 94 ? -52.537 -33.822 -37.257 1.00 74.61 74 ASP D C 1
ATOM 9129 O O . ASP D 1 94 ? -52.447 -34.709 -38.077 1.00 81.67 74 ASP D O 1
ATOM 9134 N N . LEU D 1 95 ? -51.869 -33.857 -36.115 1.00 64.76 75 LEU D N 1
ATOM 9135 C CA . LEU D 1 95 ? -50.879 -34.900 -35.899 1.00 62.64 75 LEU D CA 1
ATOM 9136 C C . LEU D 1 95 ? -51.283 -35.890 -34.820 1.00 59.12 75 LEU D C 1
ATOM 9137 O O . LEU D 1 95 ? -50.500 -36.748 -34.443 1.00 60.24 75 LEU D O 1
ATOM 9142 N N . GLY D 1 96 ? -52.517 -35.784 -34.344 1.00 58.06 76 GLY D N 1
ATOM 9143 C CA . GLY D 1 96 ? -53.067 -36.781 -33.441 1.00 57.31 76 GLY D CA 1
ATOM 9144 C C . GLY D 1 96 ? -53.356 -36.316 -32.030 1.00 60.13 76 GLY D C 1
ATOM 9145 O O . GLY D 1 96 ? -54.034 -37.023 -31.301 1.00 62.16 76 GLY D O 1
ATOM 9146 N N . GLY D 1 97 ? -52.854 -35.138 -31.651 1.00 56.07 77 GLY D N 1
ATOM 9147 C CA . GLY D 1 97 ? -52.964 -34.642 -30.282 1.00 52.49 77 GLY D CA 1
ATOM 9148 C C . GLY D 1 97 ? -54.109 -33.662 -30.127 1.00 54.91 77 GLY D C 1
ATOM 9149 O O . GLY D 1 97 ? -54.877 -33.458 -31.070 1.00 62.13 77 GLY D O 1
ATOM 9150 N N . LEU D 1 98 ? -54.221 -33.042 -28.951 1.00 52.67 78 LEU D N 1
ATOM 9151 C CA . LEU D 1 98 ? -55.350 -32.147 -28.642 1.00 51.09 78 LEU D CA 1
ATOM 9152 C C . LEU D 1 98 ? -55.218 -30.725 -29.143 1.00 52.16 78 LEU D C 1
ATOM 9153 O O . LEU D 1 98 ? -56.077 -29.904 -28.829 1.00 55.96 78 LEU D O 1
ATOM 9158 N N . GLY D 1 99 ? -54.136 -30.440 -29.871 1.00 53.27 79 GLY D N 1
ATOM 9159 C CA . GLY D 1 99 ? -53.776 -29.101 -30.325 1.00 54.49 79 GLY D CA 1
ATOM 9160 C C . GLY D 1 99 ? -53.680 -27.958 -29.320 1.00 53.68 79 GLY D C 1
ATOM 9161 O O . GLY D 1 99 ? -54.100 -26.829 -29.628 1.00 54.68 79 GLY D O 1
ATOM 9162 N N . VAL D 1 100 ? -53.113 -28.205 -28.136 1.00 50.99 80 VAL D N 1
ATOM 9163 C CA . VAL D 1 100 ? -52.981 -27.107 -27.171 1.00 52.44 80 VAL D CA 1
ATOM 9164 C C . VAL D 1 100 ? -51.765 -26.285 -27.555 1.00 50.83 80 VAL D C 1
ATOM 9165 O O . VAL D 1 100 ? -50.668 -26.761 -27.467 1.00 48.75 80 VAL D O 1
ATOM 9169 N N . HIS D 1 101 ? -51.980 -25.065 -28.031 1.00 54.44 81 HIS D N 1
ATOM 9170 C CA . HIS D 1 101 ? -50.881 -24.236 -28.487 1.00 53.16 81 HIS D CA 1
ATOM 9171 C C . HIS D 1 101 ? -50.469 -23.151 -27.495 1.00 54.84 81 HIS D C 1
ATOM 9172 O O . HIS D 1 101 ? -49.464 -22.486 -27.698 1.00 56.46 81 HIS D O 1
ATOM 9179 N N . SER D 1 102 ? -51.204 -22.988 -26.393 1.00 50.77 82 SER D N 1
ATOM 9180 C CA . SER D 1 102 ? -51.068 -21.835 -25.528 1.00 40.80 82 SER D CA 1
ATOM 9181 C C . SER D 1 102 ? -50.275 -22.167 -24.286 1.00 42.94 82 SER D C 1
ATOM 9182 O O . SER D 1 102 ? -50.716 -22.947 -23.446 1.00 46.56 82 SER D O 1
ATOM 9185 N N . LEU D 1 103 ? -49.096 -21.568 -24.151 1.00 46.24 83 LEU D N 1
ATOM 9186 C CA . LEU D 1 103 ? -48.353 -21.613 -22.875 1.00 45.36 83 LEU D CA 1
ATOM 9187 C C . LEU D 1 103 ? -49.179 -21.112 -21.714 1.00 45.06 83 LEU D C 1
ATOM 9188 O O . LEU D 1 103 ? -49.049 -21.625 -20.610 1.00 43.31 83 LEU D O 1
ATOM 9193 N N . HIS D 1 104 ? -50.037 -20.127 -21.958 1.00 44.73 84 HIS D N 1
ATOM 9194 C CA . HIS D 1 104 ? -50.865 -19.624 -20.884 1.00 48.31 84 HIS D CA 1
ATOM 9195 C C . HIS D 1 104 ? -51.684 -20.767 -20.354 1.00 54.37 84 HIS D C 1
ATOM 9196 O O . HIS D 1 104 ? -51.695 -21.013 -19.142 1.00 58.23 84 HIS D O 1
ATOM 9203 N N . ASP D 1 105 ? -52.353 -21.477 -21.266 1.00 50.22 85 ASP D N 1
ATOM 9204 C CA . ASP D 1 105 ? -53.185 -22.623 -20.930 1.00 48.81 85 ASP D CA 1
ATOM 9205 C C . ASP D 1 105 ? -52.388 -23.806 -20.354 1.00 48.68 85 ASP D C 1
ATOM 9206 O O . ASP D 1 105 ? -52.857 -24.488 -19.433 1.00 44.17 85 ASP D O 1
ATOM 9211 N N . VAL D 1 106 ? -51.177 -24.040 -20.874 1.00 47.40 86 VAL D N 1
ATOM 9212 C CA . VAL D 1 106 ? -50.335 -25.064 -20.281 1.00 42.38 86 VAL D CA 1
ATOM 9213 C C . VAL D 1 106 ? -49.996 -24.718 -18.808 1.00 47.06 86 VAL D C 1
ATOM 9214 O O . VAL D 1 106 ? -50.094 -25.586 -17.917 1.00 46.89 86 VAL D O 1
ATOM 9218 N N . ALA D 1 107 ? -49.678 -23.450 -18.540 1.00 44.28 87 ALA D N 1
ATOM 9219 C CA . ALA D 1 107 ? -49.323 -23.063 -17.194 1.00 43.80 87 ALA D CA 1
ATOM 9220 C C . ALA D 1 107 ? -50.524 -23.310 -16.316 1.00 47.88 87 ALA D C 1
ATOM 9221 O O . ALA D 1 107 ? -50.401 -23.883 -15.226 1.00 48.56 87 ALA D O 1
ATOM 9223 N N . LEU D 1 108 ? -51.693 -22.910 -16.811 1.00 47.58 88 LEU D N 1
ATOM 9224 C CA . LEU D 1 108 ? -52.954 -23.146 -16.101 1.00 51.98 88 LEU D CA 1
ATOM 9225 C C . LEU D 1 108 ? -53.144 -24.611 -15.671 1.00 52.53 88 LEU D C 1
ATOM 9226 O O . LEU D 1 108 ? -53.427 -24.892 -14.499 1.00 45.87 88 LEU D O 1
ATOM 9231 N N . ALA D 1 109 ? -52.956 -25.525 -16.622 1.00 49.03 89 ALA D N 1
ATOM 9232 C CA . ALA D 1 109 ? -53.139 -26.932 -16.381 1.00 47.33 89 ALA D CA 1
ATOM 9233 C C . ALA D 1 109 ? -52.158 -27.353 -15.325 1.00 49.66 89 ALA D C 1
ATOM 9234 O O . ALA D 1 109 ? -52.511 -28.037 -14.362 1.00 55.48 89 ALA D O 1
ATOM 9236 N N . LEU D 1 110 ? -50.917 -26.923 -15.475 1.00 46.89 90 LEU D N 1
ATOM 9237 C CA . LEU D 1 110 ? -49.910 -27.310 -14.485 1.00 48.83 90 LEU D CA 1
ATOM 9238 C C . LEU D 1 110 ? -50.220 -26.753 -13.083 1.00 47.37 90 LEU D C 1
ATOM 9239 O O . LEU D 1 110 ? -50.040 -27.433 -12.076 1.00 45.55 90 LEU D O 1
ATOM 9244 N N . ALA D 1 111 ? -50.735 -25.531 -13.022 1.00 46.18 91 ALA D N 1
ATOM 9245 C CA . ALA D 1 111 ? -51.194 -24.963 -11.747 1.00 45.58 91 ALA D CA 1
ATOM 9246 C C . ALA D 1 111 ? -52.216 -25.872 -11.041 1.00 48.66 91 ALA D C 1
ATOM 9247 O O . ALA D 1 111 ? -52.075 -26.165 -9.846 1.00 43.03 91 ALA D O 1
ATOM 9249 N N . ARG D 1 112 ? -53.213 -26.328 -11.809 1.00 48.58 92 ARG D N 1
ATOM 9250 C CA . ARG D 1 112 ? -54.253 -27.168 -11.286 1.00 49.70 92 ARG D CA 1
ATOM 9251 C C . ARG D 1 112 ? -53.669 -28.435 -10.714 1.00 53.10 92 ARG D C 1
ATOM 9252 O O . ARG D 1 112 ? -53.974 -28.778 -9.580 1.00 61.61 92 ARG D O 1
ATOM 9260 N N . ILE D 1 113 ? -52.812 -29.112 -11.475 1.00 47.10 93 ILE D N 1
ATOM 9261 C CA . ILE D 1 113 ? -52.242 -30.368 -11.045 1.00 42.96 93 ILE D CA 1
ATOM 9262 C C . ILE D 1 113 ? -51.364 -30.153 -9.832 1.00 49.35 93 ILE D C 1
ATOM 9263 O O . ILE D 1 113 ? -51.503 -30.843 -8.806 1.00 49.82 93 ILE D O 1
ATOM 9268 N N . ALA D 1 114 ? -50.430 -29.211 -9.973 1.00 48.47 94 ALA D N 1
ATOM 9269 C CA . ALA D 1 114 ? -49.527 -28.871 -8.903 1.00 46.66 94 ALA D CA 1
ATOM 9270 C C . ALA D 1 114 ? -50.261 -28.618 -7.596 1.00 46.28 94 ALA D C 1
ATOM 9271 O O . ALA D 1 114 ? -49.679 -28.764 -6.548 1.00 48.76 94 ALA D O 1
ATOM 9273 N N . GLY D 1 115 ? -51.534 -28.247 -7.652 1.00 50.68 95 GLY D N 1
ATOM 9274 C CA . GLY D 1 115 ? -52.299 -28.023 -6.429 1.00 60.63 95 GLY D CA 1
ATOM 9275 C C . GLY D 1 115 ? -52.526 -29.308 -5.640 1.00 64.77 95 GLY D C 1
ATOM 9276 O O . GLY D 1 115 ? -52.889 -29.268 -4.464 1.00 60.04 95 GLY D O 1
ATOM 9277 N N . ARG D 1 116 ? -52.323 -30.442 -6.311 1.00 64.33 96 ARG D N 1
ATOM 9278 C CA . ARG D 1 116 ? -52.560 -31.756 -5.742 1.00 62.48 96 ARG D CA 1
ATOM 9279 C C . ARG D 1 116 ? -51.214 -32.444 -5.582 1.00 56.58 96 ARG D C 1
ATOM 9280 O O . ARG D 1 116 ? -50.952 -33.128 -4.592 1.00 55.18 96 ARG D O 1
ATOM 9288 N N . ASP D 1 117 ? -50.374 -32.273 -6.588 1.00 56.17 97 ASP D N 1
ATOM 9289 C CA . ASP D 1 117 ? -49.075 -32.939 -6.630 1.00 60.11 97 ASP D CA 1
ATOM 9290 C C . ASP D 1 117 ? -48.188 -32.230 -7.640 1.00 55.74 97 ASP D C 1
ATOM 9291 O O . ASP D 1 117 ? -48.344 -32.391 -8.866 1.00 54.74 97 ASP D O 1
ATOM 9296 N N . ALA D 1 118 ? -47.256 -31.459 -7.102 1.00 46.57 98 ALA D N 1
ATOM 9297 C CA . ALA D 1 118 ? -46.397 -30.627 -7.902 1.00 45.35 98 ALA D CA 1
ATOM 9298 C C . ALA D 1 118 ? -45.345 -31.428 -8.679 1.00 46.91 98 ALA D C 1
ATOM 9299 O O . ALA D 1 118 ? -45.089 -31.159 -9.853 1.00 53.38 98 ALA D O 1
ATOM 9301 N N . GLY D 1 119 ? -44.737 -32.420 -8.052 1.00 46.24 99 GLY D N 1
ATOM 9302 C CA . GLY D 1 119 ? -43.779 -33.250 -8.776 1.00 43.32 99 GLY D CA 1
ATOM 9303 C C . GLY D 1 119 ? -44.436 -33.939 -9.964 1.00 48.13 99 GLY D C 1
ATOM 9304 O O . GLY D 1 119 ? -43.767 -34.231 -10.969 1.00 49.38 99 GLY D O 1
ATOM 9305 N N . VAL D 1 120 ? -45.741 -34.192 -9.894 1.00 43.26 100 VAL D N 1
ATOM 9306 C CA . VAL D 1 120 ? -46.362 -34.835 -11.043 1.00 47.51 100 VAL D CA 1
ATOM 9307 C C . VAL D 1 120 ? -46.516 -33.795 -12.115 1.00 48.46 100 VAL D C 1
ATOM 9308 O O . VAL D 1 120 ? -46.202 -34.048 -13.275 1.00 52.81 100 VAL D O 1
ATOM 9312 N N . ALA D 1 121 ? -46.973 -32.616 -11.702 1.00 52.20 101 ALA D N 1
ATOM 9313 C CA . ALA D 1 121 ? -47.028 -31.444 -12.581 1.00 48.43 101 ALA D CA 1
ATOM 9314 C C . ALA D 1 121 ? -45.668 -31.221 -13.233 1.00 45.90 101 ALA D C 1
ATOM 9315 O O . ALA D 1 121 ? -45.569 -31.088 -14.452 1.00 39.14 101 ALA D O 1
ATOM 9317 N N . LEU D 1 122 ? -44.615 -31.239 -12.420 1.00 45.06 102 LEU D N 1
ATOM 9318 C CA . LEU D 1 122 ? -43.262 -31.002 -12.934 1.00 45.15 102 LEU D CA 1
ATOM 9319 C C . LEU D 1 122 ? -42.892 -31.999 -14.015 1.00 45.37 102 LEU D C 1
ATOM 9320 O O . LEU D 1 122 ? -42.354 -31.603 -15.035 1.00 48.62 102 LEU D O 1
ATOM 9325 N N . ALA D 1 123 ? -43.178 -33.279 -13.784 1.00 50.97 103 ALA D N 1
ATOM 9326 C CA . ALA D 1 123 ? -42.867 -34.361 -14.752 1.00 48.25 103 ALA D CA 1
ATOM 9327 C C . ALA D 1 123 ? -43.635 -34.137 -16.044 1.00 46.95 103 ALA D C 1
ATOM 9328 O O . ALA D 1 123 ? -43.015 -34.058 -17.089 1.00 50.22 103 ALA D O 1
ATOM 9330 N N . LEU D 1 124 ? -44.963 -33.980 -15.968 1.00 43.69 104 LEU D N 1
ATOM 9331 C CA . LEU D 1 124 ? -45.794 -33.698 -17.161 1.00 45.33 104 LEU D CA 1
ATOM 9332 C C . LEU D 1 124 ? -45.295 -32.580 -18.073 1.00 47.66 104 LEU D C 1
ATOM 9333 O O . LEU D 1 124 ? -45.426 -32.643 -19.305 1.00 51.43 104 LEU D O 1
ATOM 9338 N N . HIS D 1 125 ? -44.756 -31.536 -17.457 1.00 47.86 105 HIS D N 1
ATOM 9339 C CA . HIS D 1 125 ? -44.247 -30.412 -18.212 1.00 46.43 105 HIS D CA 1
ATOM 9340 C C . HIS D 1 125 ? -43.260 -30.866 -19.270 1.00 44.35 105 HIS D C 1
ATOM 9341 O O . HIS D 1 125 ? -43.181 -30.196 -20.310 1.00 38.95 105 HIS D O 1
ATOM 9348 N N . MET D 1 126 ? -42.547 -31.995 -19.044 1.00 37.29 106 MET D N 1
ATOM 9349 C CA . MET D 1 126 ? -41.598 -32.490 -20.044 1.00 39.06 106 MET D CA 1
ATOM 9350 C C . MET D 1 126 ? -42.387 -32.736 -21.310 1.00 46.43 106 MET D C 1
ATOM 9351 O O . MET D 1 126 ? -41.947 -32.337 -22.415 1.00 51.46 106 MET D O 1
ATOM 9356 N N . GLN D 1 127 ? -43.549 -33.389 -21.172 1.00 43.22 107 GLN D N 1
ATOM 9357 C CA . GLN D 1 127 ? -44.308 -33.711 -22.367 1.00 45.98 107 GLN D CA 1
ATOM 9358 C C . GLN D 1 127 ? -44.876 -32.464 -23.003 1.00 47.74 107 GLN D C 1
ATOM 9359 O O . GLN D 1 127 ? -44.738 -32.278 -24.221 1.00 43.24 107 GLN D O 1
ATOM 9365 N N . PHE D 1 128 ? -45.507 -31.622 -22.176 1.00 45.69 108 PHE D N 1
ATOM 9366 C CA . PHE D 1 128 ? -46.188 -30.441 -22.664 1.00 43.26 108 PHE D CA 1
ATOM 9367 C C . PHE D 1 128 ? -45.242 -29.537 -23.454 1.00 45.46 108 PHE D C 1
ATOM 9368 O O . PHE D 1 128 ? -45.516 -29.213 -24.589 1.00 46.13 108 PHE D O 1
ATOM 9376 N N . SER D 1 129 ? -44.112 -29.163 -22.852 1.00 49.24 109 SER D N 1
ATOM 9377 C CA . SER D 1 129 ? -43.130 -28.321 -23.507 1.00 47.49 109 SER D CA 1
ATOM 9378 C C . SER D 1 129 ? -42.599 -28.991 -24.780 1.00 44.91 109 SER D C 1
ATOM 9379 O O . SER D 1 129 ? -42.405 -28.312 -25.788 1.00 46.35 109 SER D O 1
ATOM 9382 N N . ARG D 1 130 ? -42.371 -30.303 -24.747 1.00 41.99 110 ARG D N 1
ATOM 9383 C CA . ARG D 1 130 ? -41.845 -30.999 -25.945 1.00 45.25 110 ARG D CA 1
ATOM 9384 C C . ARG D 1 130 ? -42.806 -30.874 -27.156 1.00 48.33 110 ARG D C 1
ATOM 9385 O O . ARG D 1 130 ? -42.360 -30.597 -28.290 1.00 50.94 110 ARG D O 1
ATOM 9393 N N . GLY D 1 131 ? -44.107 -30.996 -26.897 1.00 43.23 111 GLY D N 1
ATOM 9394 C CA . GLY D 1 131 ? -45.131 -30.693 -27.909 1.00 48.08 111 GLY D CA 1
ATOM 9395 C C . GLY D 1 131 ? -44.934 -29.366 -28.634 1.00 49.80 111 GLY D C 1
ATOM 9396 O O . GLY D 1 131 ? -44.834 -29.306 -29.861 1.00 48.95 111 GLY D O 1
ATOM 9397 N N . LEU D 1 132 ? -44.839 -28.303 -27.852 1.00 48.73 112 LEU D N 1
ATOM 9398 C CA . LEU D 1 132 ? -44.642 -26.955 -28.369 1.00 45.57 112 LEU D CA 1
ATOM 9399 C C . LEU D 1 132 ? -43.325 -26.752 -29.147 1.00 48.61 112 LEU D C 1
ATOM 9400 O O . LEU D 1 132 ? -43.328 -26.163 -30.245 1.00 52.70 112 LEU D O 1
ATOM 9405 N N . THR D 1 133 ? -42.213 -27.242 -28.589 1.00 44.19 113 THR D N 1
ATOM 9406 C CA . THR D 1 133 ? -40.903 -27.030 -29.181 1.00 41.83 113 THR D CA 1
ATOM 9407 C C . THR D 1 133 ? -40.772 -27.845 -30.483 1.00 45.16 113 THR D C 1
ATOM 9408 O O . THR D 1 133 ? -40.334 -27.325 -31.510 1.00 44.43 113 THR D O 1
ATOM 9412 N N . LEU D 1 134 ? -41.193 -29.103 -30.453 1.00 47.85 114 LEU D N 1
ATOM 9413 C CA . LEU D 1 134 ? -41.255 -29.889 -31.674 1.00 47.49 114 LEU D CA 1
ATOM 9414 C C . LEU D 1 134 ? -42.157 -29.240 -32.762 1.00 48.68 114 LEU D C 1
ATOM 9415 O O . LEU D 1 134 ? -41.740 -29.124 -33.921 1.00 48.53 114 LEU D O 1
ATOM 9420 N N . ASP D 1 135 ? -43.356 -28.789 -32.392 1.00 44.90 115 ASP D N 1
ATOM 9421 C CA . ASP D 1 135 ? -44.202 -28.002 -33.313 1.00 45.66 115 ASP D CA 1
ATOM 9422 C C . ASP D 1 135 ? -43.418 -26.872 -34.054 1.00 49.04 115 ASP D C 1
ATOM 9423 O O . ASP D 1 135 ? -43.533 -26.705 -35.275 1.00 42.21 115 ASP D O 1
ATOM 9428 N N . PHE D 1 136 ? -42.621 -26.113 -33.303 1.00 49.01 116 PHE D N 1
ATOM 9429 C CA . PHE D 1 136 ? -41.865 -25.042 -33.891 1.00 50.31 116 PHE D CA 1
ATOM 9430 C C . PHE D 1 136 ? -40.882 -25.633 -34.918 1.00 55.70 116 PHE D C 1
ATOM 9431 O O . PHE D 1 136 ? -40.872 -25.239 -36.107 1.00 56.77 116 PHE D O 1
ATOM 9439 N N . GLU D 1 137 ? -40.097 -26.609 -34.472 1.00 47.28 117 GLU D N 1
ATOM 9440 C CA . GLU D 1 137 ? -39.144 -27.249 -35.346 1.00 51.35 117 GLU D CA 1
ATOM 9441 C C . GLU D 1 137 ? -39.794 -27.835 -36.590 1.00 58.03 117 GLU D C 1
ATOM 9442 O O . GLU D 1 137 ? -39.188 -27.829 -37.649 1.00 58.96 117 GLU D O 1
ATOM 9448 N N . TRP D 1 138 ? -41.032 -28.309 -36.451 1.00 55.39 118 TRP D N 1
ATOM 9449 C CA . TRP D 1 138 ? -41.809 -28.829 -37.551 1.00 51.24 118 TRP D CA 1
ATOM 9450 C C . TRP D 1 138 ? -42.137 -27.720 -38.528 1.00 56.37 118 TRP D C 1
ATOM 9451 O O . TRP D 1 138 ? -42.104 -27.913 -39.745 1.00 54.48 118 TRP D O 1
ATOM 9462 N N . ARG D 1 139 ? -42.412 -26.523 -38.035 1.00 57.99 119 ARG D N 1
ATOM 9463 C CA . ARG D 1 139 ? -42.883 -25.498 -38.960 1.00 54.48 119 ARG D CA 1
ATOM 9464 C C . ARG D 1 139 ? -41.796 -24.565 -39.438 1.00 55.71 119 ARG D C 1
ATOM 9465 O O . ARG D 1 139 ? -41.989 -23.902 -40.467 1.00 55.83 119 ARG D O 1
ATOM 9473 N N . HIS D 1 140 ? -40.672 -24.519 -38.702 1.00 47.91 120 HIS D N 1
ATOM 9474 C CA . HIS D 1 140 ? -39.683 -23.432 -38.792 1.00 41.62 120 HIS D CA 1
ATOM 9475 C C . HIS D 1 140 ? -38.264 -23.870 -38.627 1.00 46.04 120 HIS D C 1
ATOM 9476 O O . HIS D 1 140 ? -37.348 -23.066 -38.750 1.00 45.95 120 HIS D O 1
ATOM 9483 N N . GLY D 1 141 ? -38.029 -25.134 -38.297 1.00 49.30 121 GLY D N 1
ATOM 9484 C CA . GLY D 1 141 ? -36.655 -25.599 -38.267 1.00 50.64 121 GLY D CA 1
ATOM 9485 C C . GLY D 1 141 ? -36.115 -25.738 -39.681 1.00 54.75 121 GLY D C 1
ATOM 9486 O O . GLY D 1 141 ? -36.840 -25.513 -40.677 1.00 63.76 121 GLY D O 1
ATOM 9487 N N . ALA D 1 142 ? -34.853 -26.134 -39.785 1.00 50.90 122 ALA D N 1
ATOM 9488 C CA . ALA D 1 142 ? -34.242 -26.356 -41.079 1.00 52.82 122 ALA D CA 1
ATOM 9489 C C . ALA D 1 142 ? -35.045 -27.413 -41.868 1.00 56.05 122 ALA D C 1
ATOM 9490 O O . ALA D 1 142 ? -35.641 -28.332 -41.290 1.00 53.43 122 ALA D O 1
ATOM 9492 N N . PRO D 1 143 ? -35.095 -27.267 -43.194 1.00 58.72 123 PRO D N 1
ATOM 9493 C CA . PRO D 1 143 ? -35.813 -28.259 -43.988 1.00 59.87 123 PRO D CA 1
ATOM 9494 C C . PRO D 1 143 ? -35.536 -29.723 -43.606 1.00 56.15 123 PRO D C 1
ATOM 9495 O O . PRO D 1 143 ? -36.493 -30.499 -43.511 1.00 63.54 123 PRO D O 1
ATOM 9499 N N . SER D 1 144 ? -34.273 -30.090 -43.373 1.00 52.87 124 SER D N 1
ATOM 9500 C CA . SER D 1 144 ? -33.920 -31.478 -42.982 1.00 55.96 124 SER D CA 1
ATOM 9501 C C . SER D 1 144 ? -34.470 -31.933 -41.605 1.00 55.81 124 SER D C 1
ATOM 9502 O O . SER D 1 144 ? -34.691 -33.116 -41.393 1.00 52.28 124 SER D O 1
ATOM 9505 N N . THR D 1 145 ? -34.686 -30.984 -40.688 1.00 60.54 125 THR D N 1
ATOM 9506 C CA . THR D 1 145 ? -35.304 -31.223 -39.366 1.00 54.48 125 THR D CA 1
ATOM 9507 C C . THR D 1 145 ? -36.795 -31.641 -39.433 1.00 59.01 125 THR D C 1
ATOM 9508 O O . THR D 1 145 ? -37.218 -32.587 -38.751 1.00 63.79 125 THR D O 1
ATOM 9512 N N . ARG D 1 146 ? -37.580 -30.964 -40.267 1.00 54.63 126 ARG D N 1
ATOM 9513 C CA . ARG D 1 146 ? -39.049 -31.057 -40.170 1.00 55.35 126 ARG D CA 1
ATOM 9514 C C . ARG D 1 146 ? -39.672 -32.440 -40.238 1.00 58.54 126 ARG D C 1
ATOM 9515 O O . ARG D 1 146 ? -40.570 -32.696 -39.440 1.00 57.84 126 ARG D O 1
ATOM 9523 N N . PRO D 1 147 ? -39.234 -33.312 -41.195 1.00 63.34 127 PRO D N 1
ATOM 9524 C CA . PRO D 1 147 ? -39.749 -34.693 -41.233 1.00 62.11 127 PRO D CA 1
ATOM 9525 C C . PRO D 1 147 ? -39.449 -35.457 -39.917 1.00 61.67 127 PRO D C 1
ATOM 9526 O O . PRO D 1 147 ? -40.331 -36.159 -39.401 1.00 61.84 127 PRO D O 1
ATOM 9530 N N . LEU D 1 148 ? -38.244 -35.300 -39.367 1.00 54.76 128 LEU D N 1
ATOM 9531 C CA . LEU D 1 148 ? -37.951 -35.885 -38.043 1.00 57.99 128 LEU D CA 1
ATOM 9532 C C . LEU D 1 148 ? -38.858 -35.335 -36.945 1.00 58.02 128 LEU D C 1
ATOM 9533 O O . LEU D 1 148 ? -39.451 -36.086 -36.205 1.00 63.03 128 LEU D O 1
ATOM 9538 N N . ALA D 1 149 ? -38.978 -34.022 -36.855 1.00 60.24 129 ALA D N 1
ATOM 9539 C CA . ALA D 1 149 ? -39.979 -33.432 -35.994 1.00 59.41 129 ALA D CA 1
ATOM 9540 C C . ALA D 1 149 ? -41.374 -34.058 -36.186 1.00 63.33 129 ALA D C 1
ATOM 9541 O O . ALA D 1 149 ? -42.039 -34.423 -35.204 1.00 70.15 129 ALA D O 1
ATOM 9543 N N . GLU D 1 150 ? -41.828 -34.173 -37.436 1.00 68.07 130 GLU D N 1
ATOM 9544 C CA . GLU D 1 150 ? -43.201 -34.632 -37.718 1.00 63.41 130 GLU D CA 1
ATOM 9545 C C . GLU D 1 150 ? -43.399 -36.038 -37.171 1.00 63.03 130 GLU D C 1
ATOM 9546 O O . GLU D 1 150 ? -44.400 -36.337 -36.546 1.00 54.66 130 GLU D O 1
ATOM 9552 N N . ASP D 1 151 ? -42.405 -36.888 -37.391 1.00 69.29 131 ASP D N 1
ATOM 9553 C CA . ASP D 1 151 ? -42.438 -38.247 -36.892 1.00 70.89 131 ASP D CA 1
ATOM 9554 C C . ASP D 1 151 ? -42.680 -38.240 -35.343 1.00 64.29 131 ASP D C 1
ATOM 9555 O O . ASP D 1 151 ? -43.654 -38.808 -34.840 1.00 61.62 131 ASP D O 1
ATOM 9560 N N . LEU D 1 152 ? -41.833 -37.534 -34.604 1.00 59.98 132 LEU D N 1
ATOM 9561 C CA . LEU D 1 152 ? -41.907 -37.507 -33.146 1.00 55.49 132 LEU D CA 1
ATOM 9562 C C . LEU D 1 152 ? -43.239 -36.954 -32.609 1.00 55.29 132 LEU D C 1
ATOM 9563 O O . LEU D 1 152 ? -43.789 -37.444 -31.611 1.00 51.77 132 LEU D O 1
ATOM 9568 N N . LEU D 1 153 ? -43.776 -35.954 -33.285 1.00 50.35 133 LEU D N 1
ATOM 9569 C CA . LEU D 1 153 ? -45.063 -35.440 -32.870 1.00 55.59 133 LEU D CA 1
ATOM 9570 C C . LEU D 1 153 ? -46.181 -36.471 -33.061 1.00 54.35 133 LEU D C 1
ATOM 9571 O O . LEU D 1 153 ? -47.049 -36.609 -32.193 1.00 52.18 133 LEU D O 1
ATOM 9576 N N . ARG D 1 154 ? -46.146 -37.196 -34.182 1.00 54.92 134 ARG D N 1
ATOM 9577 C CA . ARG D 1 154 ? -47.199 -38.166 -34.506 1.00 52.34 134 ARG D CA 1
ATOM 9578 C C . ARG D 1 154 ? -47.134 -39.255 -33.488 1.00 53.64 134 ARG D C 1
ATOM 9579 O O . ARG D 1 154 ? -48.164 -39.701 -33.023 1.00 58.39 134 ARG D O 1
ATOM 9587 N N . GLN D 1 155 ? -45.920 -39.660 -33.119 1.00 54.88 135 GLN D N 1
ATOM 9588 C CA . GLN D 1 155 ? -45.748 -40.698 -32.113 1.00 57.29 135 GLN D CA 1
ATOM 9589 C C . GLN D 1 155 ? -46.260 -40.266 -30.768 1.00 63.74 135 GLN D C 1
ATOM 9590 O O . GLN D 1 155 ? -46.933 -41.044 -30.116 1.00 80.43 135 GLN D O 1
ATOM 9596 N N . MET D 1 156 ? -45.967 -39.033 -30.356 1.00 61.12 136 MET D N 1
ATOM 9597 C CA . MET D 1 156 ? -46.547 -38.496 -29.131 1.00 52.51 136 MET D CA 1
ATOM 9598 C C . MET D 1 156 ? -48.085 -38.483 -29.191 1.00 56.49 136 MET D C 1
ATOM 9599 O O . MET D 1 156 ? -48.760 -38.945 -28.248 1.00 63.25 136 MET D O 1
ATOM 9604 N N . GLY D 1 157 ? -48.652 -37.983 -30.291 1.00 51.29 137 GLY D N 1
ATOM 9605 C CA . GLY D 1 157 ? -50.130 -37.908 -30.436 1.00 54.15 137 GLY D CA 1
ATOM 9606 C C . GLY D 1 157 ? -50.804 -39.274 -30.395 1.00 60.68 137 GLY D C 1
ATOM 9607 O O . GLY D 1 157 ? -51.890 -39.439 -29.864 1.00 63.65 137 GLY D O 1
ATOM 9608 N N . ALA D 1 158 ? -50.123 -40.268 -30.9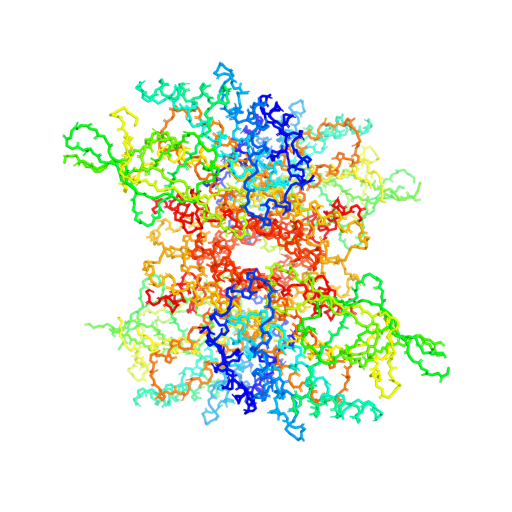53 1.00 63.30 138 ALA D N 1
ATOM 9609 C CA . ALA D 1 158 ? -50.615 -41.616 -30.998 1.00 57.07 138 ALA D CA 1
ATOM 9610 C C . ALA D 1 158 ? -50.407 -42.299 -29.630 1.00 60.24 138 ALA D C 1
ATOM 9611 O O . ALA D 1 158 ? -50.937 -43.368 -29.377 1.00 58.86 138 ALA D O 1
ATOM 9613 N N . GLY D 1 159 ? -49.670 -41.670 -28.721 1.00 60.70 139 GLY D N 1
ATOM 9614 C CA . GLY D 1 159 ? -49.436 -42.280 -27.402 1.00 57.31 139 GLY D CA 1
ATOM 9615 C C . GLY D 1 159 ? -48.301 -43.290 -27.373 1.00 58.29 139 GLY D C 1
ATOM 9616 O O . GLY D 1 159 ? -48.033 -43.868 -26.325 1.00 60.40 139 GLY D O 1
ATOM 9617 N N . GLU D 1 160 ? -47.632 -43.500 -28.510 1.00 60.47 140 GLU D N 1
ATOM 9618 C CA . GLU D 1 160 ? -46.475 -44.397 -28.602 1.00 61.73 140 GLU D CA 1
ATOM 9619 C C . GLU D 1 160 ? -45.170 -43.798 -28.088 1.00 64.07 140 GLU D C 1
ATOM 9620 O O . GLU D 1 160 ? -44.209 -44.546 -27.857 1.00 67.74 140 GLU D O 1
ATOM 9626 N N . ALA D 1 161 ? -45.086 -42.469 -27.945 1.00 63.28 141 ALA D N 1
ATOM 9627 C CA . ALA D 1 161 ? -43.822 -41.853 -27.478 1.00 54.26 141 ALA D CA 1
ATOM 9628 C C . ALA D 1 161 ? -43.930 -40.936 -26.275 1.00 53.95 141 ALA D C 1
ATOM 9629 O O . ALA D 1 161 ? -44.838 -40.101 -26.154 1.00 52.97 141 ALA D O 1
ATOM 9631 N N . VAL D 1 162 ? -42.958 -41.090 -25.392 1.00 52.03 142 VAL D N 1
ATOM 9632 C CA . VAL D 1 162 ? -42.849 -40.255 -24.222 1.00 50.36 142 VAL D CA 1
ATOM 9633 C C . VAL D 1 162 ? -41.416 -39.749 -24.232 1.00 53.13 142 VAL D C 1
ATOM 9634 O O . VAL D 1 162 ? -40.472 -40.540 -24.053 1.00 56.76 142 VAL D O 1
ATOM 9638 N N . ILE D 1 163 ? -41.254 -38.436 -24.447 1.00 51.09 143 ILE D N 1
ATOM 9639 C CA . ILE D 1 163 ? -39.935 -37.834 -24.714 1.00 48.34 143 ILE D CA 1
ATOM 9640 C C . ILE D 1 163 ? -39.437 -36.854 -23.653 1.00 51.01 143 ILE D C 1
ATOM 9641 O O . ILE D 1 163 ? -40.016 -35.775 -23.440 1.00 60.35 143 ILE D O 1
ATOM 9646 N N . CYS D 1 164 ? -38.300 -37.175 -23.057 1.00 51.91 144 CYS D N 1
ATOM 9647 C CA . CYS D 1 164 ? -37.693 -36.273 -22.083 1.00 56.39 144 CYS D CA 1
ATOM 9648 C C . CYS D 1 164 ? -36.490 -35.506 -22.594 1.00 57.15 144 CYS D C 1
ATOM 9649 O O . CYS D 1 164 ? -35.741 -36.004 -23.410 1.00 57.43 144 CYS D O 1
ATOM 9652 N N . GLY D 1 165 ? -36.316 -34.281 -22.112 1.00 56.84 145 GLY D N 1
ATOM 9653 C CA . GLY D 1 165 ? -35.116 -33.528 -22.414 1.00 50.70 145 GLY D CA 1
ATOM 9654 C C . GLY D 1 165 ? -34.073 -33.885 -21.381 1.00 52.83 145 GLY D C 1
ATOM 9655 O O . GLY D 1 165 ? -34.241 -33.605 -20.200 1.00 58.39 145 GLY D O 1
ATOM 9656 N N . ALA D 1 166 ? -32.969 -34.484 -21.798 1.00 52.60 146 ALA D N 1
ATOM 9657 C CA . ALA D 1 166 ? -31.896 -34.666 -20.836 1.00 51.32 146 ALA D CA 1
ATOM 9658 C C . ALA D 1 166 ? -30.887 -33.572 -21.067 1.00 50.36 146 ALA D C 1
ATOM 9659 O O . ALA D 1 166 ? -30.153 -33.603 -22.051 1.00 53.54 146 ALA D O 1
ATOM 9661 N N . VAL D 1 167 ? -30.854 -32.607 -20.151 1.00 48.77 147 VAL D N 1
ATOM 9662 C CA . VAL D 1 167 ? -30.154 -31.350 -20.396 1.00 52.11 147 VAL D CA 1
ATOM 9663 C C . VAL D 1 167 ? -28.907 -31.162 -19.545 1.00 58.23 147 VAL D C 1
ATOM 9664 O O . VAL D 1 167 ? -27.836 -30.936 -20.096 1.00 64.16 147 VAL D O 1
ATOM 9668 N N . LYS D 1 168 ? -29.045 -31.267 -18.220 1.00 64.97 148 LYS D N 1
ATOM 9669 C CA . LYS D 1 168 ? -27.974 -30.878 -17.277 1.00 64.20 148 LYS D CA 1
ATOM 9670 C C . LYS D 1 168 ? -26.908 -31.955 -17.056 1.00 64.97 148 LYS D C 1
ATOM 9671 O O . LYS D 1 168 ? -27.209 -33.096 -16.660 1.00 59.92 148 LYS D O 1
ATOM 9677 N N . ASP D 1 169 ? -25.667 -31.552 -17.349 1.00 75.85 149 ASP D N 1
ATOM 9678 C CA . ASP D 1 169 ? -24.462 -32.382 -17.280 1.00 69.98 149 ASP D CA 1
ATOM 9679 C C . ASP D 1 169 ? -24.113 -32.604 -15.834 1.00 82.47 149 ASP D C 1
ATOM 9680 O O . ASP D 1 169 ? -24.350 -31.729 -14.984 1.00 76.18 149 ASP D O 1
ATOM 9685 N N . VAL D 1 170 ? -23.550 -33.779 -15.568 1.00 84.95 150 VAL D N 1
ATOM 9686 C CA . VAL D 1 170 ? -22.938 -34.079 -14.294 1.00 80.63 150 VAL D CA 1
ATOM 9687 C C . VAL D 1 170 ? -21.801 -35.027 -14.635 1.00 87.31 150 VAL D C 1
ATOM 9688 O O . VAL D 1 170 ? -21.882 -35.751 -15.644 1.00 84.13 150 VAL D O 1
ATOM 9692 N N . ARG D 1 171 ? -20.745 -34.996 -13.814 1.00 90.51 151 ARG D N 1
ATOM 9693 C CA . ARG D 1 171 ? -19.499 -35.766 -14.029 1.00 87.34 151 ARG D CA 1
ATOM 9694 C C . ARG D 1 171 ? -18.950 -35.587 -15.448 1.00 86.78 151 ARG D C 1
ATOM 9695 O O . ARG D 1 171 ? -18.988 -36.510 -16.258 1.00 88.56 151 ARG D O 1
ATOM 9703 N N . GLY D 1 172 ? -18.466 -34.383 -15.745 1.00 87.09 152 GLY D N 1
ATOM 9704 C CA . GLY D 1 172 ? -17.981 -34.042 -17.083 1.00 77.39 152 GLY D CA 1
ATOM 9705 C C . GLY D 1 172 ? -19.114 -33.538 -17.953 1.00 81.96 152 GLY D C 1
ATOM 9706 O O . GLY D 1 172 ? -20.255 -33.437 -17.492 1.00 83.91 152 GLY D O 1
ATOM 9707 N N . THR D 1 173 ? -18.786 -33.217 -19.208 1.00 82.60 153 THR D N 1
ATOM 9708 C CA . THR D 1 173 ? -19.757 -32.735 -20.203 1.00 75.05 153 THR D CA 1
ATOM 9709 C C . THR D 1 173 ? -20.125 -33.900 -21.128 1.00 75.43 153 THR D C 1
ATOM 9710 O O . THR D 1 173 ? -19.487 -34.957 -21.093 1.00 72.97 153 THR D O 1
ATOM 9714 N N . THR D 1 174 ? -21.154 -33.718 -21.948 1.00 76.52 154 THR D N 1
ATOM 9715 C CA . THR D 1 174 ? -21.688 -34.830 -22.725 1.00 75.30 154 THR D CA 1
ATOM 9716 C C . THR D 1 174 ? -21.396 -34.586 -24.195 1.00 79.90 154 THR D C 1
ATOM 9717 O O . THR D 1 174 ? -21.817 -33.562 -24.750 1.00 79.48 154 THR D O 1
ATOM 9721 N N . VAL D 1 175 ? -20.666 -35.524 -24.806 1.00 76.06 155 VAL D N 1
ATOM 9722 C CA . VAL D 1 175 ? -20.243 -35.389 -26.194 1.00 72.91 155 VAL D CA 1
ATOM 9723 C C . VAL D 1 175 ? -20.853 -36.431 -27.094 1.00 71.10 155 VAL D C 1
ATOM 9724 O O . VAL D 1 175 ? -21.079 -37.582 -26.697 1.00 71.14 155 VAL D O 1
ATOM 9728 N N . LEU D 1 176 ? -21.113 -35.982 -28.314 1.00 70.51 156 LEU D N 1
ATOM 9729 C CA . LEU D 1 176 ? -21.492 -36.820 -29.417 1.00 74.78 156 LEU D CA 1
ATOM 9730 C C . LEU D 1 176 ? -20.387 -36.614 -30.439 1.00 83.08 156 LEU D C 1
ATOM 9731 O O . LEU D 1 176 ? -20.205 -35.492 -30.922 1.00 84.09 156 LEU D O 1
ATOM 9736 N N . THR D 1 177 ? -19.639 -37.680 -30.745 1.00 86.04 157 THR D N 1
ATOM 9737 C CA . THR D 1 177 ? -18.586 -37.625 -31.777 1.00 85.60 157 THR D CA 1
ATOM 9738 C C . THR D 1 177 ? -19.031 -38.332 -33.076 1.00 83.92 157 THR D C 1
ATOM 9739 O O . THR D 1 177 ? -19.604 -39.437 -33.051 1.00 73.35 157 THR D O 1
ATOM 9743 N N . ARG D 1 178 ? -18.792 -37.660 -34.200 1.00 88.12 158 ARG D N 1
ATOM 9744 C CA . ARG D 1 178 ? -19.056 -38.207 -35.531 1.00 92.65 158 ARG D CA 1
ATOM 9745 C C . ARG D 1 178 ? -17.771 -38.817 -36.119 1.00 87.91 158 ARG D C 1
ATOM 9746 O O . ARG D 1 178 ? -16.772 -38.122 -36.300 1.00 80.00 158 ARG D O 1
ATOM 9754 N N . ALA D 1 179 ? -17.832 -40.115 -36.415 1.00 87.13 159 ALA D N 1
ATOM 9755 C CA . ALA D 1 179 ? -16.681 -40.946 -36.778 1.00 90.82 159 ALA D CA 1
ATOM 9756 C C . ALA D 1 179 ? -15.542 -40.263 -37.573 1.00 95.91 159 ALA D C 1
ATOM 9757 O O . ALA D 1 179 ? -15.561 -40.187 -38.806 1.00 99.45 159 ALA D O 1
ATOM 9759 N N . ASP D 1 181 ? -16.510 -42.394 -40.768 1.00 87.63 161 ASP D N 1
ATOM 9760 C CA . ASP D 1 181 ? -17.482 -43.052 -41.641 1.00 93.84 161 ASP D CA 1
ATOM 9761 C C . ASP D 1 181 ? -18.833 -42.351 -41.566 1.00 104.93 161 ASP D C 1
ATOM 9762 O O . ASP D 1 181 ? -19.725 -42.612 -42.386 1.00 106.65 161 ASP D O 1
ATOM 9767 N N . GLY D 1 182 ? -18.983 -41.469 -40.573 1.00 110.31 162 GLY D N 1
ATOM 9768 C CA . GLY D 1 182 ? -20.221 -40.704 -40.383 1.00 106.68 162 GLY D CA 1
ATOM 9769 C C . GLY D 1 182 ? -21.202 -41.214 -39.332 1.00 107.59 162 GLY D C 1
ATOM 9770 O O . GLY D 1 182 ? -22.250 -40.602 -39.117 1.00 104.68 162 GLY D O 1
ATOM 9771 N N . SER D 1 183 ? -20.874 -42.331 -38.678 1.00 107.51 163 SER D N 1
ATOM 9772 C CA . SER D 1 183 ? -21.657 -42.810 -37.533 1.00 95.53 163 SER D CA 1
ATOM 9773 C C . SER D 1 183 ? -21.428 -41.991 -36.247 1.00 93.62 163 SER D C 1
ATOM 9774 O O . SER D 1 183 ? -20.471 -41.194 -36.142 1.00 77.10 163 SER D O 1
ATOM 9777 N N . TYR D 1 184 ? -22.327 -42.194 -35.283 1.00 87.97 164 TYR D N 1
ATOM 9778 C CA . TYR D 1 184 ? -22.413 -41.348 -34.090 1.00 80.86 164 TYR D CA 1
ATOM 9779 C C . TYR D 1 184 ? -22.310 -42.103 -32.744 1.00 69.90 164 TYR D C 1
ATOM 9780 O O . TYR D 1 184 ? -23.070 -43.032 -32.467 1.00 61.40 164 TYR D O 1
ATOM 9789 N N . ARG D 1 185 ? -21.393 -41.670 -31.889 1.00 73.84 165 ARG D N 1
ATOM 9790 C CA . ARG D 1 185 ? -21.340 -42.202 -30.519 1.00 83.39 165 ARG D CA 1
ATOM 9791 C C . ARG D 1 185 ? -21.568 -41.150 -29.435 1.00 79.92 165 ARG D C 1
ATOM 9792 O O . ARG D 1 185 ? -20.942 -40.086 -29.432 1.00 86.05 165 ARG D O 1
ATOM 9800 N N . LEU D 1 186 ? -22.442 -41.470 -28.490 1.00 74.10 166 LEU D N 1
ATOM 9801 C CA . LEU D 1 186 ? -22.767 -40.537 -27.407 1.00 77.55 166 LEU D CA 1
ATOM 9802 C C . LEU D 1 186 ? -22.249 -40.933 -26.008 1.00 71.16 166 LEU D C 1
ATOM 9803 O O . LEU D 1 186 ? -22.604 -41.995 -25.486 1.00 73.38 166 LEU D O 1
ATOM 9808 N N . ASN D 1 187 ? -21.458 -40.055 -25.395 1.00 70.50 167 ASN D N 1
ATOM 9809 C CA . ASN D 1 187 ? -20.855 -40.324 -24.077 1.00 73.74 167 ASN D CA 1
ATOM 9810 C C . ASN D 1 187 ? -21.069 -39.218 -23.080 1.00 68.60 167 ASN D C 1
ATOM 9811 O O . ASN D 1 187 ? -20.779 -38.047 -23.363 1.00 76.85 167 ASN D O 1
ATOM 9816 N N . GLY D 1 188 ? -21.578 -39.609 -21.918 1.00 61.96 168 GLY D N 1
ATOM 9817 C CA . GLY D 1 188 ? -21.734 -38.712 -20.776 1.00 65.37 168 GLY D CA 1
ATOM 9818 C C . GLY D 1 188 ? -22.879 -39.052 -19.815 1.00 69.32 168 GLY D C 1
ATOM 9819 O O . GLY D 1 188 ? -23.440 -40.186 -19.813 1.00 62.64 168 GLY D O 1
ATOM 9820 N N . ARG D 1 189 ? -23.231 -38.048 -19.009 1.00 65.04 169 ARG D N 1
ATOM 9821 C CA . ARG D 1 189 ? -24.238 -38.199 -17.976 1.00 65.25 169 ARG D CA 1
ATOM 9822 C C . ARG D 1 189 ? -25.205 -37.018 -17.905 1.00 59.58 169 ARG D C 1
ATOM 9823 O O . ARG D 1 189 ? -24.804 -35.856 -18.014 1.00 65.54 169 ARG D O 1
ATOM 9831 N N . LYS D 1 190 ? -26.483 -37.318 -17.715 1.00 60.41 170 LYS D N 1
ATOM 9832 C CA . LYS D 1 190 ? -27.472 -36.260 -17.464 1.00 64.33 170 LYS D CA 1
ATOM 9833 C C . LYS D 1 190 ? -28.125 -36.449 -16.095 1.00 62.90 170 LYS D C 1
ATOM 9834 O O . LYS D 1 190 ? -28.047 -37.517 -15.491 1.00 60.92 170 LYS D O 1
ATOM 9840 N N . THR D 1 191 ? -28.740 -35.394 -15.592 1.00 59.35 171 THR D N 1
ATOM 9841 C CA . THR D 1 191 ? -29.278 -35.426 -14.245 1.00 58.28 171 THR D CA 1
ATOM 9842 C C . THR D 1 191 ? -30.619 -34.652 -14.164 1.00 61.07 171 THR D C 1
ATOM 9843 O O . THR D 1 191 ? -30.924 -33.820 -15.029 1.00 63.63 171 THR D O 1
ATOM 9847 N N . LEU D 1 192 ? -31.415 -34.944 -13.133 1.00 58.09 172 LEU D N 1
ATOM 9848 C CA . LEU D 1 192 ? -32.677 -34.266 -12.885 1.00 49.67 172 LEU D CA 1
ATOM 9849 C C . LEU D 1 192 ? -33.515 -34.311 -14.151 1.00 53.13 172 LEU D C 1
ATOM 9850 O O . LEU D 1 192 ? -34.166 -33.335 -14.530 1.00 47.75 172 LEU D O 1
ATOM 9855 N N . VAL D 1 193 ? -33.483 -35.483 -14.801 1.00 51.55 173 VAL D N 1
ATOM 9856 C CA . VAL D 1 193 ? -34.353 -35.769 -15.938 1.00 49.12 173 VAL D CA 1
ATOM 9857 C C . VAL D 1 193 ? -35.723 -36.290 -15.478 1.00 52.61 173 VAL D C 1
ATOM 9858 O O . VAL D 1 193 ? -36.036 -37.477 -15.453 1.00 52.60 173 VAL D O 1
ATOM 9862 N N . SER D 1 194 ? -36.563 -35.354 -15.103 1.00 59.93 174 SER D N 1
ATOM 9863 C CA . SER D 1 194 ? -37.822 -35.721 -14.536 1.00 58.61 174 SER D CA 1
ATOM 9864 C C . SER D 1 194 ? -38.636 -36.572 -15.533 1.00 59.55 174 SER D C 1
ATOM 9865 O O . SER D 1 194 ? -38.664 -36.289 -16.747 1.00 62.27 174 SER D O 1
ATOM 9868 N N . MET D 1 195 ? -39.264 -37.635 -15.023 1.00 57.66 175 MET D N 1
ATOM 9869 C CA . MET D 1 195 ? -40.100 -38.518 -15.841 1.00 50.01 175 MET D CA 1
ATOM 9870 C C . MET D 1 195 ? -39.236 -39.410 -16.783 1.00 53.54 175 MET D C 1
ATOM 9871 O O . MET D 1 195 ? -39.761 -40.123 -17.642 1.00 49.07 175 MET D O 1
ATOM 9876 N N . ALA D 1 196 ? -37.914 -39.392 -16.618 1.00 50.11 176 ALA D N 1
ATOM 9877 C CA . ALA D 1 196 ? -37.052 -40.264 -17.425 1.00 55.41 176 ALA D CA 1
ATOM 9878 C C . ALA D 1 196 ? -37.406 -41.769 -17.381 1.00 55.99 176 ALA D C 1
ATOM 9879 O O . ALA D 1 196 ? -37.230 -42.493 -18.358 1.00 62.86 176 ALA D O 1
ATOM 9881 N N . GLY D 1 197 ? -37.886 -42.228 -16.234 1.00 57.96 177 GLY D N 1
ATOM 9882 C CA . GLY D 1 197 ? -38.183 -43.636 -16.002 1.00 52.65 177 GLY D CA 1
ATOM 9883 C C . GLY D 1 197 ? -39.266 -44.215 -16.876 1.00 51.52 177 GLY D C 1
ATOM 9884 O O . GLY D 1 197 ? -39.237 -45.368 -17.186 1.00 56.76 177 GLY D O 1
ATOM 9885 N N . ILE D 1 198 ? -40.218 -43.420 -17.306 1.00 57.93 178 ILE D N 1
ATOM 9886 C CA . ILE D 1 198 ? -41.221 -43.931 -18.221 1.00 57.73 178 ILE D CA 1
ATOM 9887 C C . ILE D 1 198 ? -41.033 -43.367 -19.630 1.00 60.89 178 ILE D C 1
ATOM 9888 O O . ILE D 1 198 ? -41.933 -43.441 -20.460 1.00 65.98 178 ILE D O 1
ATOM 9893 N N . ALA D 1 199 ? -39.861 -42.807 -19.915 1.00 65.27 179 ALA D N 1
ATOM 9894 C CA . ALA D 1 199 ? -39.606 -42.259 -21.248 1.00 66.28 179 ALA D CA 1
ATOM 9895 C C . ALA D 1 199 ? -39.308 -43.349 -22.273 1.00 65.69 179 ALA D C 1
ATOM 9896 O O . ALA D 1 199 ? -38.771 -44.383 -21.918 1.00 67.36 179 ALA D O 1
ATOM 9898 N N . THR D 1 200 ? -39.690 -43.114 -23.528 1.00 67.42 180 THR D N 1
ATOM 9899 C CA . THR D 1 200 ? -39.302 -43.966 -24.659 1.00 61.31 180 THR D CA 1
ATOM 9900 C C . THR D 1 200 ? -38.211 -43.279 -25.469 1.00 61.24 180 THR D C 1
ATOM 9901 O O . THR D 1 200 ? -37.371 -43.957 -26.043 1.00 70.01 180 THR D O 1
ATOM 9905 N N . HIS D 1 201 ? -38.202 -41.945 -25.518 1.00 59.62 181 HIS D N 1
ATOM 9906 C CA . HIS D 1 201 ? -37.047 -41.227 -26.136 1.00 66.21 181 HIS D CA 1
ATOM 9907 C C . HIS D 1 201 ? -36.497 -40.095 -25.338 1.00 62.29 181 HIS D C 1
ATOM 9908 O O . HIS D 1 201 ? -37.241 -39.418 -24.653 1.00 64.44 181 HIS D O 1
ATOM 9915 N N . TYR D 1 202 ? -35.198 -39.858 -25.457 1.00 53.05 182 TYR D N 1
ATOM 9916 C CA . TYR D 1 202 ? -34.591 -38.651 -24.911 1.00 59.56 182 TYR D CA 1
ATOM 9917 C C . TYR D 1 202 ? -34.050 -37.752 -25.999 1.00 56.11 182 TYR D C 1
ATOM 9918 O O . TYR D 1 202 ? -33.609 -38.225 -27.031 1.00 65.65 182 TYR D O 1
ATOM 9927 N N . VAL D 1 203 ? -34.097 -36.454 -25.747 1.00 58.74 183 VAL D N 1
ATOM 9928 C CA . VAL D 1 203 ? -33.549 -35.443 -26.631 1.00 57.57 183 VAL D CA 1
ATOM 9929 C C . VAL D 1 203 ? -32.437 -34.849 -25.793 1.00 62.88 183 VAL D C 1
ATOM 9930 O O . VAL D 1 203 ? -32.697 -34.106 -24.813 1.00 59.13 183 VAL D O 1
ATOM 9934 N N . VAL D 1 204 ? -31.207 -35.204 -26.172 1.00 59.90 184 VAL D N 1
ATOM 9935 C CA . VAL D 1 204 ? -30.039 -35.031 -25.313 1.00 60.85 184 VAL D CA 1
ATOM 9936 C C . VAL D 1 204 ? -29.193 -33.833 -25.728 1.00 60.47 184 VAL D C 1
ATOM 9937 O O . VAL D 1 204 ? -28.757 -33.734 -26.862 1.00 59.51 184 VAL D O 1
ATOM 9941 N N . SER D 1 205 ? -28.992 -32.902 -24.804 1.00 60.76 185 SER D N 1
ATOM 9942 C CA . SER D 1 205 ? -28.129 -31.757 -25.064 1.00 60.03 185 SER D CA 1
ATOM 9943 C C . SER D 1 205 ? -26.673 -32.203 -25.097 1.00 64.35 185 SER D C 1
ATOM 9944 O O . SER D 1 205 ? -26.204 -32.853 -24.174 1.00 72.20 185 SER D O 1
ATOM 9947 N N . THR D 1 206 ? -25.966 -31.881 -26.176 1.00 68.67 186 THR D N 1
ATOM 9948 C CA . THR D 1 206 ? -24.595 -32.357 -26.358 1.00 71.45 186 THR D CA 1
ATOM 9949 C C . THR D 1 206 ? -23.671 -31.353 -27.046 1.00 81.49 186 THR D C 1
ATOM 9950 O O . THR D 1 206 ? -24.122 -30.398 -27.712 1.00 83.85 186 THR D O 1
ATOM 9954 N N . ARG D 1 207 ? -22.373 -31.578 -26.868 1.00 81.05 187 ARG D N 1
ATOM 9955 C CA . ARG D 1 207 ? -21.381 -30.977 -27.733 1.00 78.50 187 ARG D CA 1
ATOM 9956 C C . ARG D 1 207 ? -21.122 -32.003 -28.837 1.00 79.89 187 ARG D C 1
ATOM 9957 O O . ARG D 1 207 ? -21.119 -33.215 -28.579 1.00 71.73 187 ARG D O 1
ATOM 9965 N N . LEU D 1 208 ? -21.014 -31.508 -30.074 1.00 90.40 188 LEU D N 1
ATOM 9966 C CA . LEU D 1 208 ? -20.693 -32.314 -31.266 1.00 87.88 188 LEU D CA 1
ATOM 9967 C C . LEU D 1 208 ? -19.257 -32.020 -31.746 1.00 89.44 188 LEU D C 1
ATOM 9968 O O . LEU D 1 208 ? -18.862 -30.850 -31.868 1.00 89.89 188 LEU D O 1
ATOM 9973 N N . GLU D 1 209 ? -18.486 -33.086 -31.992 1.00 94.83 189 GLU D N 1
ATOM 9974 C CA . GLU D 1 209 ? -17.053 -33.003 -32.380 1.00 97.38 189 GLU D CA 1
ATOM 9975 C C . GLU D 1 209 ? -16.725 -33.814 -33.649 1.00 99.68 189 GLU D C 1
ATOM 9976 O O . GLU D 1 209 ? -17.335 -34.857 -33.898 1.00 96.51 189 GLU D O 1
ATOM 9982 N N . GLU D 1 210 ? -15.759 -33.335 -34.441 1.00 103.44 190 GLU D N 1
ATOM 9983 C CA . GLU D 1 210 ? -15.437 -33.950 -35.732 1.00 101.87 190 GLU D CA 1
ATOM 9984 C C . GLU D 1 210 ? -14.017 -33.575 -36.157 1.00 105.47 190 GLU D C 1
ATOM 9985 O O . GLU D 1 210 ? -13.677 -33.594 -37.346 1.00 111.97 190 GLU D O 1
ATOM 9991 N N . ALA D 1 213 ? -14.690 -30.623 -39.338 1.00 113.16 193 ALA D N 1
ATOM 9992 C CA . ALA D 1 213 ? -15.819 -29.776 -38.919 1.00 114.12 193 ALA D CA 1
ATOM 9993 C C . ALA D 1 213 ? -15.570 -29.099 -37.553 1.00 115.14 193 ALA D C 1
ATOM 9994 O O . ALA D 1 213 ? -15.056 -29.748 -36.634 1.00 121.06 193 ALA D O 1
ATOM 9996 N N . PRO D 1 214 ? -15.929 -27.795 -37.410 1.00 115.19 194 PRO D N 1
ATOM 9997 C CA . PRO D 1 214 ? -15.694 -27.102 -36.122 1.00 114.67 194 PRO D CA 1
ATOM 9998 C C . PRO D 1 214 ? -16.688 -27.555 -35.044 1.00 115.26 194 PRO D C 1
ATOM 9999 O O . PRO D 1 214 ? -17.662 -28.254 -35.358 1.00 110.98 194 PRO D O 1
ATOM 10003 N N . VAL D 1 215 ? -16.446 -27.156 -33.795 1.00 105.82 195 VAL D N 1
ATOM 10004 C CA . VAL D 1 215 ? -17.235 -27.648 -32.662 1.00 107.04 195 VAL D CA 1
ATOM 10005 C C . VAL D 1 215 ? -18.673 -27.119 -32.677 1.00 109.89 195 VAL D C 1
ATOM 10006 O O . VAL D 1 215 ? -18.923 -25.954 -32.357 1.00 104.02 195 VAL D O 1
ATOM 10010 N N . ARG D 1 216 ? -19.607 -27.991 -33.062 1.00 109.17 196 ARG D N 1
ATOM 10011 C CA . ARG D 1 216 ? -21.043 -27.667 -33.105 1.00 96.77 196 ARG D CA 1
ATOM 10012 C C . ARG D 1 216 ? -21.785 -28.075 -31.794 1.00 88.75 196 ARG D C 1
ATOM 10013 O O . ARG D 1 216 ? -21.230 -28.764 -30.926 1.00 87.96 196 ARG D O 1
ATOM 10015 N N . LEU D 1 217 ? -23.016 -27.600 -31.631 1.00 70.52 197 LEU D N 1
ATOM 10016 C CA . LEU D 1 217 ? -23.874 -28.077 -30.562 1.00 63.18 197 LEU D CA 1
ATOM 10017 C C . LEU D 1 217 ? -24.977 -28.864 -31.238 1.00 64.82 197 LEU D C 1
ATOM 10018 O O . LEU D 1 217 ? -25.326 -28.582 -32.390 1.00 68.42 197 LEU D O 1
ATOM 10023 N N . ALA D 1 218 ? -25.519 -29.851 -30.524 1.00 58.00 198 ALA D N 1
ATOM 10024 C CA . ALA D 1 218 ? -26.472 -30.786 -31.100 1.00 52.75 198 ALA D CA 1
ATOM 10025 C C . ALA D 1 218 ? -27.383 -31.396 -30.026 1.00 56.72 198 ALA D C 1
ATOM 10026 O O . ALA D 1 218 ? -27.128 -31.249 -28.809 1.00 58.41 198 ALA D O 1
ATOM 10028 N N . ALA D 1 219 ? -28.417 -32.095 -30.502 1.00 49.70 199 ALA D N 1
ATOM 10029 C CA . ALA D 1 219 ? -29.425 -32.731 -29.684 1.00 49.23 199 ALA D CA 1
ATOM 10030 C C . ALA D 1 219 ? -29.881 -34.021 -30.351 1.00 55.68 199 ALA D C 1
ATOM 10031 O O . ALA D 1 219 ? -30.934 -34.054 -30.997 1.00 58.41 199 ALA D O 1
ATOM 10033 N N . PRO D 1 220 ? -29.105 -35.101 -30.192 1.00 62.72 200 PRO D N 1
ATOM 10034 C CA . PRO D 1 220 ? -29.500 -36.382 -30.768 1.00 61.76 200 PRO D CA 1
ATOM 10035 C C . PRO D 1 220 ? -30.751 -36.933 -30.073 1.00 60.70 200 PRO D C 1
ATOM 10036 O O . PRO D 1 220 ? -30.938 -36.722 -28.866 1.00 65.31 200 PRO D O 1
ATOM 10040 N N . VAL D 1 221 ? -31.577 -37.656 -30.817 1.00 57.80 201 VAL D N 1
ATOM 10041 C CA . VAL D 1 221 ? -32.767 -38.255 -30.257 1.00 55.49 201 VAL D CA 1
ATOM 10042 C C . VAL D 1 221 ? -32.518 -39.733 -30.052 1.00 58.54 201 VAL D C 1
ATOM 10043 O O . VAL D 1 221 ? -32.448 -40.496 -31.018 1.00 73.23 201 VAL D O 1
ATOM 10047 N N . VAL D 1 222 ? -32.382 -40.116 -28.784 1.00 52.91 202 VAL D N 1
ATOM 10048 C CA . VAL D 1 222 ? -31.979 -41.456 -28.371 1.00 53.06 202 VAL D CA 1
ATOM 10049 C C . VAL D 1 222 ? -33.119 -42.295 -27.781 1.00 56.43 202 VAL D C 1
ATOM 10050 O O . VAL D 1 222 ? -33.823 -41.862 -26.856 1.00 58.94 202 VAL D O 1
ATOM 10054 N N . ALA D 1 223 ? -33.298 -43.501 -28.305 1.00 57.47 203 ALA D N 1
ATOM 10055 C CA . ALA D 1 223 ? -34.403 -44.338 -27.870 1.00 59.57 203 ALA D CA 1
ATOM 10056 C C . ALA D 1 223 ? -34.072 -45.001 -26.536 1.00 65.45 203 ALA D C 1
ATOM 10057 O O . ALA D 1 223 ? -32.904 -45.134 -26.163 1.00 57.57 203 ALA D O 1
ATOM 10059 N N . ARG D 1 224 ? -35.116 -45.405 -25.817 1.00 72.07 204 ARG D N 1
ATOM 10060 C CA . ARG D 1 224 ? -34.973 -46.050 -24.510 1.00 75.53 204 ARG D CA 1
ATOM 10061 C C . ARG D 1 224 ? -33.986 -47.223 -24.554 1.00 71.49 204 ARG D C 1
ATOM 10062 O O . ARG D 1 224 ? -33.098 -47.350 -23.708 1.00 62.50 204 ARG D O 1
ATOM 10070 N N . THR D 1 225 ? -34.138 -48.036 -25.591 1.00 79.64 205 THR D N 1
ATOM 10071 C CA . THR D 1 225 ? -33.467 -49.323 -25.716 1.00 85.52 205 THR D CA 1
ATOM 10072 C C . THR D 1 225 ? -32.146 -49.312 -26.487 1.00 81.92 205 THR D C 1
ATOM 10073 O O . THR D 1 225 ? -31.609 -50.371 -26.810 1.00 91.73 205 THR D O 1
ATOM 10077 N N . THR D 1 226 ? -31.627 -48.122 -26.771 1.00 81.96 206 THR D N 1
ATOM 10078 C CA . THR D 1 226 ? -30.249 -47.961 -27.237 1.00 83.03 206 THR D CA 1
ATOM 10079 C C . THR D 1 226 ? -29.300 -48.721 -26.297 1.00 82.95 206 THR D C 1
ATOM 10080 O O . THR D 1 226 ? -29.460 -48.669 -25.082 1.00 86.21 206 THR D O 1
ATOM 10084 N N . PRO D 1 227 ? -28.337 -49.472 -26.859 1.00 89.61 207 PRO D N 1
ATOM 10085 C CA . PRO D 1 227 ? -27.315 -50.069 -26.006 1.00 82.96 207 PRO D CA 1
ATOM 10086 C C . PRO D 1 227 ? -26.417 -49.003 -25.380 1.00 84.49 207 PRO D C 1
ATOM 10087 O O . PRO D 1 227 ? -26.142 -47.975 -26.016 1.00 81.59 207 PRO D O 1
ATOM 10091 N N . GLY D 1 228 ? -25.986 -49.243 -24.136 1.00 80.36 208 GLY D N 1
ATOM 10092 C CA . GLY D 1 228 ? -25.086 -48.326 -23.415 1.00 69.81 208 GLY D CA 1
ATOM 10093 C C . GLY D 1 228 ? -25.803 -47.273 -22.589 1.00 69.01 208 GLY D C 1
ATOM 10094 O O . GLY D 1 228 ? -25.171 -46.492 -21.900 1.00 73.65 208 GLY D O 1
ATOM 10095 N N . LEU D 1 229 ? -27.125 -47.240 -22.679 1.00 66.23 209 LEU D N 1
ATOM 10096 C CA . LEU D 1 229 ? -27.924 -46.258 -21.967 1.00 72.00 209 LEU D CA 1
ATOM 10097 C C . LEU D 1 229 ? -28.452 -46.812 -20.639 1.00 70.20 209 LEU D C 1
ATOM 10098 O O . LEU D 1 229 ? -29.085 -47.869 -20.608 1.00 68.27 209 LEU D O 1
ATOM 10103 N N . THR D 1 230 ? -28.264 -46.067 -19.560 1.00 65.55 210 THR D N 1
ATOM 10104 C CA . THR D 1 230 ? -28.691 -46.543 -18.248 1.00 69.39 210 THR D CA 1
ATOM 10105 C C . THR D 1 230 ? -29.500 -45.483 -17.481 1.00 68.20 210 THR D C 1
ATOM 10106 O O . THR D 1 230 ? -28.933 -44.481 -17.077 1.00 75.34 210 THR D O 1
ATOM 10110 N N . VAL D 1 231 ? -30.797 -45.707 -17.262 1.00 63.32 211 VAL D N 1
ATOM 10111 C CA . VAL D 1 231 ? -31.607 -44.816 -16.400 1.00 59.26 211 VAL D CA 1
ATOM 10112 C C . VAL D 1 231 ? -31.520 -45.180 -14.897 1.00 61.52 211 VAL D C 1
ATOM 10113 O O . VAL D 1 231 ? -32.105 -46.169 -14.445 1.00 52.64 211 VAL D O 1
ATOM 10117 N N . LEU D 1 232 ? -30.806 -44.363 -14.126 1.00 63.25 212 LEU D N 1
ATOM 10118 C CA . LEU D 1 232 ? -30.567 -44.637 -12.712 1.00 58.83 212 LEU D CA 1
ATOM 10119 C C . LEU D 1 232 ? -31.807 -44.431 -11.862 1.00 65.03 212 LEU D C 1
ATOM 10120 O O . LEU D 1 232 ? -32.831 -43.988 -12.359 1.00 63.88 212 LEU D O 1
ATOM 10125 N N . ASP D 1 233 ? -31.722 -44.778 -10.581 1.00 71.56 213 ASP D N 1
ATOM 10126 C CA . ASP D 1 233 ? -32.847 -44.584 -9.679 1.00 73.59 213 ASP D CA 1
ATOM 10127 C C . ASP D 1 233 ? -32.348 -43.888 -8.406 1.00 72.50 213 ASP D C 1
ATOM 10128 O O . ASP D 1 233 ? -32.322 -44.449 -7.311 1.00 82.42 213 ASP D O 1
ATOM 10133 N N . ASN D 1 234 ? -31.917 -42.653 -8.568 1.00 65.62 214 ASN D N 1
ATOM 10134 C CA . ASN D 1 234 ? -31.177 -42.001 -7.513 1.00 66.27 214 ASN D CA 1
ATOM 10135 C C . ASN D 1 234 ? -31.886 -40.752 -7.027 1.00 66.68 214 ASN D C 1
ATOM 10136 O O . ASN D 1 234 ? -31.255 -39.918 -6.388 1.00 67.70 214 ASN D O 1
ATOM 10141 N N . TRP D 1 235 ? -33.180 -40.624 -7.323 1.00 56.67 215 TRP D N 1
ATOM 10142 C CA . TRP D 1 235 ? -33.876 -39.357 -7.077 1.00 57.93 215 TRP D CA 1
ATOM 10143 C C . TRP D 1 235 ? -34.261 -39.168 -5.627 1.00 50.95 215 TRP D C 1
ATOM 10144 O O . TRP D 1 235 ? -35.129 -39.862 -5.125 1.00 49.69 215 TRP D O 1
ATOM 10155 N N . ASP D 1 236 ? -33.635 -38.196 -4.961 1.00 51.38 216 ASP D N 1
ATOM 10156 C CA . ASP D 1 236 ? -33.766 -38.032 -3.505 1.00 47.97 216 ASP D CA 1
ATOM 10157 C C . ASP D 1 236 ? -33.970 -36.577 -3.130 1.00 48.14 216 ASP D C 1
ATOM 10158 O O . ASP D 1 236 ? -33.515 -36.124 -2.091 1.00 52.90 216 ASP D O 1
ATOM 10163 N N . GLY D 1 237 ? -34.690 -35.844 -3.972 1.00 50.58 217 GLY D N 1
ATOM 10164 C CA . GLY D 1 237 ? -34.999 -34.434 -3.707 1.00 47.63 217 GLY D CA 1
ATOM 10165 C C . GLY D 1 237 ? -35.759 -34.157 -2.416 1.00 46.37 217 GLY D C 1
ATOM 10166 O O . GLY D 1 237 ? -36.577 -34.972 -1.966 1.00 47.44 217 GLY D O 1
ATOM 10167 N N . MET D 1 238 ? -35.478 -32.999 -1.821 1.00 43.24 218 MET D N 1
ATOM 10168 C CA . MET D 1 238 ? -36.169 -32.551 -0.632 1.00 41.59 218 MET D CA 1
ATOM 10169 C C . MET D 1 238 ? -37.651 -32.385 -0.962 1.00 43.80 218 MET D C 1
ATOM 10170 O O . MET D 1 238 ? -38.513 -32.724 -0.145 1.00 47.79 218 MET D O 1
ATOM 10175 N N . GLY D 1 239 ? -37.942 -31.914 -2.166 1.00 39.44 219 GLY D N 1
ATOM 10176 C CA . GLY D 1 239 ? -39.309 -31.860 -2.656 1.00 41.90 219 GLY D CA 1
ATOM 10177 C C . GLY D 1 239 ? -39.373 -32.290 -4.120 1.00 46.83 219 GLY D C 1
ATOM 10178 O O . GLY D 1 239 ? -38.380 -32.780 -4.680 1.00 41.55 219 GLY D O 1
ATOM 10179 N N . MET D 1 240 ? -40.538 -32.086 -4.749 1.00 46.06 220 MET D N 1
ATOM 10180 C CA . MET D 1 240 ? -40.788 -32.597 -6.088 1.00 43.60 220 MET D CA 1
ATOM 10181 C C . MET D 1 240 ? -40.482 -34.121 -6.134 1.00 47.96 220 MET D C 1
ATOM 10182 O O . MET D 1 240 ? -40.055 -34.710 -7.165 1.00 48.33 220 MET D O 1
ATOM 10187 N N . ARG D 1 241 ? -40.718 -34.767 -4.991 1.00 49.95 221 ARG D N 1
ATOM 10188 C CA . ARG D 1 241 ? -40.286 -36.135 -4.796 1.00 45.52 221 ARG D CA 1
ATOM 10189 C C . ARG D 1 241 ? -40.939 -37.139 -5.764 1.00 46.86 221 ARG D C 1
ATOM 10190 O O . ARG D 1 241 ? -40.307 -38.154 -6.163 1.00 42.54 221 ARG D O 1
ATOM 10198 N N . SER D 1 242 ? -42.160 -36.816 -6.189 1.00 44.99 222 SER D N 1
ATOM 10199 C CA . SER D 1 242 ? -42.834 -37.627 -7.172 1.00 47.61 222 SER D CA 1
ATOM 10200 C C . SER D 1 242 ? -42.377 -37.429 -8.624 1.00 50.17 222 SER D C 1
ATOM 10201 O O . SER D 1 242 ? -42.951 -38.008 -9.547 1.00 48.64 222 SER D O 1
ATOM 10204 N N . SER D 1 243 ? -41.371 -36.606 -8.858 1.00 51.78 223 SER D N 1
ATOM 10205 C CA . SER D 1 243 ? -41.161 -36.179 -10.232 1.00 50.71 223 SER D CA 1
ATOM 10206 C C . SER D 1 243 ? -40.240 -37.127 -10.979 1.00 57.05 223 SER D C 1
ATOM 10207 O O . SER D 1 243 ? -40.015 -36.940 -12.181 1.00 54.78 223 SER D O 1
ATOM 10210 N N . GLY D 1 244 ? -39.697 -38.134 -10.285 1.00 57.34 224 GLY D N 1
ATOM 10211 C CA . GLY D 1 244 ? -38.795 -39.085 -10.943 1.00 53.51 224 GLY D CA 1
ATOM 10212 C C . GLY D 1 244 ? -37.614 -38.418 -11.644 1.00 54.56 224 GLY D C 1
ATOM 10213 O O . GLY D 1 244 ? -37.304 -38.728 -12.787 1.00 51.74 224 GLY D O 1
ATOM 10214 N N . SER D 1 245 ? -36.954 -37.492 -10.955 1.00 53.74 225 SER D N 1
ATOM 10215 C CA . SER D 1 245 ? -35.843 -36.736 -11.546 1.00 51.00 225 SER D CA 1
ATOM 10216 C C . SER D 1 245 ? -34.510 -37.438 -11.343 1.00 54.65 225 SER D C 1
ATOM 10217 O O . SER D 1 245 ? -33.621 -37.020 -10.529 1.00 51.77 225 SER D O 1
ATOM 10220 N N . VAL D 1 246 ? -34.401 -38.526 -12.102 1.00 56.19 226 VAL D N 1
ATOM 10221 C CA . VAL D 1 246 ? -33.249 -39.435 -12.067 1.00 56.13 226 VAL D CA 1
ATOM 10222 C C . VAL D 1 246 ? -32.165 -39.017 -13.063 1.00 58.31 226 VAL D C 1
ATOM 10223 O O . VAL D 1 246 ? -32.401 -38.159 -13.940 1.00 65.76 226 VAL D O 1
ATOM 10227 N N . ASP D 1 247 ? -30.991 -39.638 -12.922 1.00 56.64 227 ASP D N 1
ATOM 10228 C CA . ASP D 1 247 ? -29.856 -39.448 -13.815 1.00 50.35 227 ASP D CA 1
ATOM 10229 C C . ASP D 1 247 ? -29.877 -40.435 -14.943 1.00 54.68 227 ASP D C 1
ATOM 10230 O O . ASP D 1 247 ? -30.430 -41.522 -14.809 1.00 63.04 227 ASP D O 1
ATOM 10235 N N . ILE D 1 248 ? -29.265 -40.079 -16.062 1.00 55.60 228 ILE D N 1
ATOM 10236 C CA . ILE D 1 248 ? -29.071 -41.055 -17.116 1.00 55.95 228 ILE D CA 1
ATOM 10237 C C . ILE D 1 248 ? -27.611 -41.141 -17.535 1.00 60.55 228 ILE D C 1
ATOM 10238 O O . ILE D 1 248 ? -26.897 -40.139 -17.592 1.00 70.65 228 ILE D O 1
ATOM 10243 N N . VAL D 1 249 ? -27.163 -42.348 -17.837 1.00 62.01 229 VAL D N 1
ATOM 10244 C CA . VAL D 1 249 ? -25.783 -42.539 -18.238 1.00 63.04 229 VAL D CA 1
ATOM 10245 C C . VAL D 1 249 ? -25.804 -43.071 -19.660 1.00 63.66 229 VAL D C 1
ATOM 10246 O O . VAL D 1 249 ? -26.576 -43.998 -19.987 1.00 61.85 229 VAL D O 1
ATOM 10250 N N . PHE D 1 250 ? -24.993 -42.417 -20.493 1.00 58.60 230 PHE D N 1
ATOM 10251 C CA . PHE D 1 250 ? -24.792 -42.800 -21.887 1.00 62.33 230 PHE D CA 1
ATOM 10252 C C . PHE D 1 250 ? -23.368 -43.237 -22.013 1.00 70.14 230 PHE D C 1
ATOM 10253 O O . PHE D 1 250 ? -22.420 -42.435 -21.813 1.00 64.30 230 PHE D O 1
ATOM 10261 N N . ASP D 1 251 ? -23.244 -44.519 -22.334 1.00 69.71 231 ASP D N 1
ATOM 10262 C CA . ASP D 1 251 ? -21.980 -45.200 -22.362 1.00 76.11 231 ASP D CA 1
ATOM 10263 C C . ASP D 1 251 ? -21.796 -45.741 -23.774 1.00 76.74 231 ASP D C 1
ATOM 10264 O O . ASP D 1 251 ? -22.395 -46.756 -24.156 1.00 71.74 231 ASP D O 1
ATOM 10269 N N . GLY D 1 252 ? -20.969 -45.032 -24.542 1.00 72.96 232 GLY D N 1
ATOM 10270 C CA . GLY D 1 252 ? -20.742 -45.330 -25.945 1.00 71.73 232 GLY D CA 1
ATOM 10271 C C . GLY D 1 252 ? -22.027 -45.664 -26.677 1.00 75.22 232 GLY D C 1
ATOM 10272 O O . GLY D 1 252 ? -22.075 -46.664 -27.379 1.00 89.36 232 GLY D O 1
ATOM 10273 N N . CYS D 1 253 ? -23.065 -44.834 -26.515 1.00 83.03 233 CYS D N 1
ATOM 10274 C CA . CYS D 1 253 ? -24.368 -45.066 -27.163 1.00 81.46 233 CYS D CA 1
ATOM 10275 C C . CYS D 1 253 ? -24.371 -44.741 -28.668 1.00 76.40 233 CYS D C 1
ATOM 10276 O O . CYS D 1 253 ? -23.970 -43.622 -29.063 1.00 70.86 233 CYS D O 1
ATOM 10279 N N . PRO D 1 254 ? -24.819 -45.721 -29.498 1.00 71.17 234 PRO D N 1
ATOM 10280 C CA . PRO D 1 254 ? -25.028 -45.633 -30.961 1.00 76.86 234 PRO D CA 1
ATOM 10281 C C . PRO D 1 254 ? -26.301 -44.865 -31.344 1.00 81.47 234 PRO D C 1
ATOM 10282 O O . PRO D 1 254 ? -27.440 -45.348 -31.127 1.00 76.06 234 PRO D O 1
ATOM 10286 N N . VAL D 1 255 ? -26.110 -43.675 -31.908 1.00 81.03 235 VAL D N 1
ATOM 10287 C CA . VAL D 1 255 ? -27.248 -42.842 -32.323 1.00 79.95 235 VAL D CA 1
ATOM 10288 C C . VAL D 1 255 ? -27.256 -42.746 -33.846 1.00 72.30 235 VAL D C 1
ATOM 10289 O O . VAL D 1 255 ? -26.231 -42.405 -34.434 1.00 70.46 235 VAL D O 1
ATOM 10293 N N . ASP D 1 256 ? -28.370 -43.075 -34.501 1.00 70.71 236 ASP D N 1
ATOM 10294 C CA . ASP D 1 256 ? -28.323 -43.057 -35.974 1.00 83.85 236 ASP D CA 1
ATOM 10295 C C . ASP D 1 256 ? -28.400 -41.655 -36.595 1.00 80.07 236 ASP D C 1
ATOM 10296 O O . ASP D 1 256 ? -28.994 -40.741 -36.031 1.00 75.06 236 ASP D O 1
ATOM 10301 N N . ARG D 1 257 ? -27.742 -41.500 -37.743 1.00 94.57 237 ARG D N 1
ATOM 10302 C CA . ARG D 1 257 ? -27.574 -40.202 -38.429 1.00 90.47 237 ARG D CA 1
ATOM 10303 C C . ARG D 1 257 ? -28.894 -39.557 -38.835 1.00 82.49 237 ARG D C 1
ATOM 10304 O O . ARG D 1 257 ? -28.989 -38.342 -38.903 1.00 84.57 237 ARG D O 1
ATOM 10312 N N . ASP D 1 258 ? -29.900 -40.386 -39.092 1.00 70.74 238 ASP D N 1
ATOM 10313 C CA . ASP D 1 258 ? -31.213 -39.948 -39.492 1.00 72.37 238 ASP D CA 1
ATOM 10314 C C . ASP D 1 258 ? -31.914 -39.152 -38.361 1.00 72.75 238 ASP D C 1
ATOM 10315 O O . ASP D 1 258 ? -32.936 -38.477 -38.592 1.00 76.44 238 ASP D O 1
ATOM 10320 N N . ARG D 1 259 ? -31.343 -39.206 -37.154 1.00 69.55 239 ARG D N 1
ATOM 10321 C CA . ARG D 1 259 ? -32.016 -38.729 -35.931 1.00 69.21 239 ARG D CA 1
ATOM 10322 C C . ARG D 1 259 ? -31.296 -37.714 -34.998 1.00 72.64 239 ARG D C 1
ATOM 10323 O O . ARG D 1 259 ? -31.371 -37.848 -33.768 1.00 72.77 239 ARG D O 1
ATOM 10331 N N . VAL D 1 260 ? -30.661 -36.682 -35.570 1.00 70.30 240 VAL D N 1
ATOM 10332 C CA . VAL D 1 260 ? -29.904 -35.672 -34.795 1.00 66.36 240 VAL D CA 1
ATOM 10333 C C . VAL D 1 260 ? -30.413 -34.242 -35.039 1.00 66.96 240 VAL D C 1
ATOM 10334 O O . VAL D 1 260 ? -30.104 -33.648 -36.072 1.00 72.04 240 VAL D O 1
ATOM 10338 N N . LEU D 1 261 ? -31.178 -33.686 -34.099 1.00 66.08 241 LEU D N 1
ATOM 10339 C CA . LEU D 1 261 ? -31.647 -32.286 -34.180 1.00 62.44 241 LEU D CA 1
ATOM 10340 C C . LEU D 1 261 ? -30.485 -31.259 -34.055 1.00 67.56 241 LEU D C 1
ATOM 10341 O O . LEU D 1 261 ? -29.690 -31.310 -33.100 1.00 64.77 241 LEU D O 1
ATOM 10346 N N . PRO D 1 262 ? -30.371 -30.320 -35.019 1.00 67.90 242 PRO D N 1
ATOM 10347 C CA . PRO D 1 262 ? -29.254 -29.356 -34.946 1.00 71.38 242 PRO D CA 1
ATOM 10348 C C . PRO D 1 262 ? -29.464 -28.266 -33.852 1.00 72.03 242 PRO D C 1
ATOM 10349 O O . PRO D 1 262 ? -30.604 -27.948 -33.488 1.00 64.49 242 PRO D O 1
ATOM 10353 N N . ARG D 1 263 ? -28.378 -27.692 -33.340 1.00 73.74 243 ARG D N 1
ATOM 10354 C CA . ARG D 1 263 ? -28.505 -26.761 -32.218 1.00 71.68 243 ARG D CA 1
ATOM 10355 C C . ARG D 1 263 ? -27.522 -25.603 -32.248 1.00 74.48 243 ARG D C 1
ATOM 10356 O O . ARG D 1 263 ? -27.396 -24.892 -31.269 1.00 76.40 243 ARG D O 1
ATOM 10364 N N . GLY D 1 264 ? -26.827 -25.389 -33.356 1.00 82.77 244 GLY D N 1
ATOM 10365 C CA . GLY D 1 264 ? -25.983 -24.196 -33.445 1.00 95.15 244 GLY D CA 1
ATOM 10366 C C . GLY D 1 264 ? -24.523 -24.384 -33.047 1.00 105.29 244 GLY D C 1
ATOM 10367 O O . GLY D 1 264 ? -23.830 -25.242 -33.621 1.00 101.99 244 GLY D O 1
ATOM 10368 N N . GLU D 1 265 ? -24.045 -23.570 -32.089 1.00 101.61 245 GLU D N 1
ATOM 10369 C CA . GLU D 1 265 ? -22.594 -23.474 -31.764 1.00 101.31 245 GLU D CA 1
ATOM 10370 C C . GLU D 1 265 ? -22.279 -22.979 -30.348 1.00 98.27 245 GLU D C 1
ATOM 10371 O O . GLU D 1 265 ? -22.957 -22.081 -29.858 1.00 93.28 245 GLU D O 1
ATOM 10377 N N . PRO D 1 266 ? -21.207 -23.519 -29.713 1.00 108.18 246 PRO D N 1
ATOM 10378 C CA . PRO D 1 266 ? -20.919 -23.285 -28.280 1.00 107.41 246 PRO D CA 1
ATOM 10379 C C . PRO D 1 266 ? -20.376 -21.894 -27.968 1.00 109.56 246 PRO D C 1
ATOM 10380 O O . PRO D 1 266 ? -19.745 -21.270 -28.829 1.00 109.53 246 PRO D O 1
ATOM 10384 N N . GLY D 1 267 ? -20.617 -21.420 -26.743 1.00 111.06 247 GLY D N 1
ATOM 10385 C CA . GLY D 1 267 ? -20.111 -20.115 -26.286 1.00 109.51 247 GLY D CA 1
ATOM 10386 C C . GLY D 1 267 ? -20.677 -18.880 -26.990 1.00 113.86 247 GLY D C 1
ATOM 10387 O O . GLY D 1 267 ? -20.784 -17.815 -26.378 1.00 107.80 247 GLY D O 1
ATOM 10388 N N . VAL D 1 268 ? -21.031 -19.027 -28.272 1.00 118.98 248 VAL D N 1
ATOM 10389 C CA . VAL D 1 268 ? -21.623 -17.962 -29.116 1.00 113.09 248 VAL D CA 1
ATOM 10390 C C . VAL D 1 268 ? -22.966 -17.429 -28.566 1.00 114.50 248 VAL D C 1
ATOM 10391 O O . VAL D 1 268 ? -23.996 -18.118 -28.626 1.00 112.05 248 VAL D O 1
ATOM 10395 N N . ARG D 1 269 ? -22.950 -16.207 -28.030 1.00 108.65 249 ARG D N 1
ATOM 10396 C CA . ARG D 1 269 ? -24.178 -15.559 -27.572 1.00 101.36 249 ARG D CA 1
ATOM 10397 C C . ARG D 1 269 ? -25.138 -15.502 -28.749 1.00 94.28 249 ARG D C 1
ATOM 10398 O O . ARG D 1 269 ? -24.811 -14.923 -29.786 1.00 86.84 249 ARG D O 1
ATOM 10400 N N . ASP D 1 270 ? -26.286 -16.162 -28.601 1.00 87.92 250 ASP D N 1
ATOM 10401 C CA . ASP D 1 270 ? -27.374 -16.019 -29.562 1.00 87.58 250 ASP D CA 1
ATOM 10402 C C . ASP D 1 270 ? -28.747 -15.797 -28.927 1.00 82.51 250 ASP D C 1
ATOM 10403 O O . ASP D 1 270 ? -29.468 -16.749 -28.625 1.00 83.80 250 ASP D O 1
ATOM 10408 N N . ASP D 1 271 ? -29.098 -14.523 -28.782 1.00 74.68 251 ASP D N 1
ATOM 10409 C CA . ASP D 1 271 ? -30.351 -14.070 -28.191 1.00 70.72 251 ASP D CA 1
ATOM 10410 C C . ASP D 1 271 ? -31.654 -14.610 -28.796 1.00 69.37 251 ASP D C 1
ATOM 10411 O O . ASP D 1 271 ? -32.651 -14.718 -28.081 1.00 79.33 251 ASP D O 1
ATOM 10416 N N . ALA D 1 272 ? -31.643 -14.980 -30.072 1.00 61.02 252 ALA D N 1
ATOM 10417 C CA . ALA D 1 272 ? -32.784 -15.667 -30.690 1.00 58.21 252 ALA D CA 1
ATOM 10418 C C . ALA D 1 272 ? -33.129 -16.970 -29.962 1.00 56.28 252 ALA D C 1
ATOM 10419 O O . ALA D 1 272 ? -34.310 -17.314 -29.815 1.00 47.13 252 ALA D O 1
ATOM 10421 N N . ALA D 1 273 ? -32.078 -17.694 -29.549 1.00 54.39 253 ALA D N 1
ATOM 10422 C CA . ALA D 1 273 ? -32.190 -18.896 -28.725 1.00 52.48 253 ALA D CA 1
ATOM 10423 C C . ALA D 1 273 ? -33.007 -18.634 -27.450 1.00 58.14 253 ALA D C 1
ATOM 10424 O O . ALA D 1 273 ? -33.556 -19.577 -26.859 1.00 59.85 253 ALA D O 1
ATOM 10426 N N . LEU D 1 274 ? -33.084 -17.373 -27.017 1.00 55.87 254 LEU D N 1
ATOM 10427 C CA . LEU D 1 274 ? -33.846 -17.083 -25.817 1.00 55.25 254 LEU D CA 1
ATOM 10428 C C . LEU D 1 274 ? -35.312 -17.414 -26.020 1.00 54.17 254 LEU D C 1
ATOM 10429 O O . LEU D 1 274 ? -35.971 -17.817 -25.072 1.00 61.30 254 LEU D O 1
ATOM 10434 N N . ALA D 1 275 ? -35.802 -17.287 -27.253 1.00 52.99 255 ALA D N 1
ATOM 10435 C CA . ALA D 1 275 ? -37.190 -17.651 -27.587 1.00 52.11 255 ALA D CA 1
ATOM 10436 C C . ALA D 1 275 ? -37.508 -19.091 -27.175 1.00 50.44 255 ALA D C 1
ATOM 10437 O O . ALA D 1 275 ? -38.460 -19.344 -26.409 1.00 51.92 255 ALA D O 1
ATOM 10439 N N . GLY D 1 276 ? -36.693 -20.020 -27.659 1.00 44.63 256 GLY D N 1
ATOM 10440 C CA . GLY D 1 276 ? -36.891 -21.422 -27.362 1.00 47.67 256 GLY D CA 1
ATOM 10441 C C . GLY D 1 276 ? -36.698 -21.729 -25.893 1.00 46.91 256 GLY D C 1
ATOM 10442 O O . GLY D 1 276 ? -37.442 -22.494 -25.303 1.00 53.78 256 GLY D O 1
ATOM 10443 N N . GLN D 1 277 ? -35.703 -21.112 -25.294 1.00 46.67 257 GLN D N 1
ATOM 10444 C CA . GLN D 1 277 ? -35.399 -21.382 -23.925 1.00 48.25 257 GLN D CA 1
ATOM 10445 C C . GLN D 1 277 ? -36.576 -20.983 -23.029 1.00 47.65 257 GLN D C 1
ATOM 10446 O O . GLN D 1 277 ? -36.820 -21.632 -21.977 1.00 47.48 257 GLN D O 1
ATOM 10452 N N . THR D 1 278 ? -37.305 -19.960 -23.480 1.00 39.66 258 THR D N 1
ATOM 10453 C CA . THR D 1 278 ? -38.501 -19.509 -22.825 1.00 43.26 258 THR D CA 1
ATOM 10454 C C . THR D 1 278 ? -39.596 -20.547 -23.020 1.00 49.64 258 THR D C 1
ATOM 10455 O O . THR D 1 278 ? -40.167 -21.098 -22.074 1.00 48.16 258 THR D O 1
ATOM 10459 N N . VAL D 1 279 ? -39.911 -20.793 -24.276 1.00 51.99 259 VAL D N 1
ATOM 10460 C CA . VAL D 1 279 ? -40.974 -21.694 -24.613 1.00 49.30 259 VAL D CA 1
ATOM 10461 C C . VAL D 1 279 ? -40.908 -23.036 -23.827 1.00 47.95 259 VAL D C 1
ATOM 10462 O O . VAL D 1 279 ? -41.924 -23.569 -23.333 1.00 46.32 259 VAL D O 1
ATOM 10466 N N . SER D 1 280 ? -39.710 -23.579 -23.700 1.00 42.69 260 SER D N 1
ATOM 10467 C CA . SER D 1 280 ? -39.569 -24.827 -22.977 1.00 45.41 260 SER D CA 1
ATOM 10468 C C . SER D 1 280 ? -39.478 -24.738 -21.443 1.00 45.52 260 SER D C 1
ATOM 10469 O O . SER D 1 280 ? -39.303 -25.774 -20.797 1.00 50.74 260 SER D O 1
ATOM 10472 N N . SER D 1 281 ? -39.572 -23.539 -20.854 1.00 44.40 261 SER D N 1
ATOM 10473 C CA . SER D 1 281 ? -39.545 -23.408 -19.382 1.00 40.28 261 SER D CA 1
ATOM 10474 C C . SER D 1 281 ? -40.628 -22.569 -18.717 1.00 42.31 261 SER D C 1
ATOM 10475 O O . SER D 1 281 ? -41.058 -22.847 -17.572 1.00 42.04 261 SER D O 1
ATOM 10478 N N . ILE D 1 282 ? -41.106 -21.570 -19.442 1.00 40.57 262 ILE D N 1
ATOM 10479 C CA . ILE D 1 282 ? -41.983 -20.598 -18.844 1.00 40.15 262 ILE D CA 1
ATOM 10480 C C . ILE D 1 282 ? -43.209 -21.242 -18.192 1.00 40.71 262 ILE D C 1
ATOM 10481 O O . ILE D 1 282 ? -43.555 -20.856 -17.085 1.00 47.89 262 ILE D O 1
ATOM 10486 N N . ALA D 1 283 ? -43.842 -22.227 -18.829 1.00 39.23 263 ALA D N 1
ATOM 10487 C CA . ALA D 1 283 ? -45.067 -22.776 -18.241 1.00 39.47 263 ALA D CA 1
ATOM 10488 C C . ALA D 1 283 ? -44.843 -23.370 -16.834 1.00 42.87 263 ALA D C 1
ATOM 10489 O O . ALA D 1 283 ? -45.808 -23.415 -16.057 1.00 42.05 263 ALA D O 1
ATOM 10491 N N . MET D 1 284 ? -43.594 -23.764 -16.503 1.00 40.39 264 MET D N 1
ATOM 10492 C CA . MET D 1 284 ? -43.258 -24.232 -15.139 1.00 40.58 264 MET D CA 1
ATOM 10493 C C . MET D 1 284 ? -43.744 -23.280 -14.058 1.00 38.72 264 MET D C 1
ATOM 10494 O O . MET D 1 284 ? -44.276 -23.695 -13.020 1.00 43.41 264 MET D O 1
ATOM 10499 N N . LEU D 1 285 ? -43.653 -21.994 -14.326 1.00 37.22 265 LEU D N 1
ATOM 10500 C CA . LEU D 1 285 ? -44.124 -21.005 -13.345 1.00 39.98 265 LEU D CA 1
ATOM 10501 C C . LEU D 1 285 ? -45.554 -21.256 -12.825 1.00 41.26 265 LEU D C 1
ATOM 10502 O O . LEU D 1 285 ? -45.909 -20.867 -11.708 1.00 39.68 265 LEU D O 1
ATOM 10507 N N . GLY D 1 286 ? -46.362 -21.956 -13.601 1.00 40.88 266 GLY D N 1
ATOM 10508 C CA . GLY D 1 286 ? -47.712 -22.231 -13.137 1.00 43.60 266 GLY D CA 1
ATOM 10509 C C . GLY D 1 286 ? -47.717 -23.134 -11.917 1.00 46.43 266 GLY D C 1
ATOM 10510 O O . GLY D 1 286 ? -48.571 -22.990 -11.024 1.00 52.07 266 GLY D O 1
ATOM 10511 N N . ILE D 1 287 ? -46.772 -24.069 -11.887 1.00 40.73 267 ILE D N 1
ATOM 10512 C CA . ILE D 1 287 ? -46.588 -24.967 -10.748 1.00 39.84 267 ILE D CA 1
ATOM 10513 C C . ILE D 1 287 ? -46.510 -24.212 -9.418 1.00 44.17 267 ILE D C 1
ATOM 10514 O O . ILE D 1 287 ? -47.266 -24.530 -8.470 1.00 49.23 267 ILE D O 1
ATOM 10519 N N . TYR D 1 288 ? -45.628 -23.213 -9.331 1.00 40.34 268 TYR D N 1
ATOM 10520 C CA . TYR D 1 288 ? -45.447 -22.526 -8.061 1.00 40.73 268 TYR D CA 1
ATOM 10521 C C . TYR D 1 288 ? -46.627 -21.609 -7.685 1.00 43.24 268 TYR D C 1
ATOM 10522 O O . TYR D 1 288 ? -46.891 -21.377 -6.509 1.00 39.99 268 TYR D O 1
ATOM 10531 N N . VAL D 1 289 ? -47.349 -21.122 -8.687 1.00 42.87 269 VAL D N 1
ATOM 10532 C CA . VAL D 1 289 ? -48.553 -20.362 -8.437 1.00 43.66 269 VAL D CA 1
ATOM 10533 C C . VAL D 1 289 ? -49.545 -21.286 -7.792 1.00 46.34 269 VAL D C 1
ATOM 10534 O O . VAL D 1 289 ? -50.136 -20.937 -6.795 1.00 54.36 269 VAL D O 1
ATOM 10538 N N . GLY D 1 290 ? -49.711 -22.470 -8.374 1.00 47.86 270 GLY D N 1
ATOM 10539 C CA . GLY D 1 290 ? -50.666 -23.467 -7.901 1.00 45.34 270 GLY D CA 1
ATOM 10540 C C . GLY D 1 290 ? -50.278 -23.925 -6.513 1.00 46.54 270 GLY D C 1
ATOM 10541 O O . GLY D 1 290 ? -51.143 -24.028 -5.634 1.00 45.99 270 GLY D O 1
ATOM 10542 N N . ILE D 1 291 ? -48.989 -24.213 -6.318 1.00 41.63 271 ILE D N 1
ATOM 10543 C CA . ILE D 1 291 ? -48.500 -24.644 -5.012 1.00 41.87 271 ILE D CA 1
ATOM 10544 C C . ILE D 1 291 ? -48.835 -23.562 -3.984 1.00 44.55 271 ILE D C 1
ATOM 10545 O O . ILE D 1 291 ? -49.275 -23.857 -2.873 1.00 49.86 271 ILE D O 1
ATOM 10550 N N . ALA D 1 292 ? -48.614 -22.307 -4.338 1.00 42.46 272 ALA D N 1
ATOM 10551 C CA . ALA D 1 292 ? -48.862 -21.250 -3.370 1.00 44.06 272 ALA D CA 1
ATOM 10552 C C . ALA D 1 292 ? -50.372 -21.162 -3.090 1.00 45.33 272 ALA D C 1
ATOM 10553 O O . ALA D 1 292 ? -50.806 -20.945 -1.951 1.00 42.12 272 ALA D O 1
ATOM 10555 N N . GLU D 1 293 ? -51.165 -21.380 -4.139 1.00 47.16 273 GLU D N 1
ATOM 10556 C CA . GLU D 1 293 ? -52.613 -21.192 -4.075 1.00 46.45 273 GLU D CA 1
ATOM 10557 C C . GLU D 1 293 ? -53.198 -22.337 -3.178 1.00 46.95 273 GLU D C 1
ATOM 10558 O O . GLU D 1 293 ? -54.092 -22.109 -2.349 1.00 44.75 273 GLU D O 1
ATOM 10564 N N . ALA D 1 294 ? -52.600 -23.528 -3.295 1.00 42.61 274 ALA D N 1
ATOM 10565 C CA . ALA D 1 294 ? -52.886 -24.669 -2.449 1.00 40.26 274 ALA D CA 1
ATOM 10566 C C . ALA D 1 294 ? -52.608 -24.353 -0.972 1.00 42.29 274 ALA D C 1
ATOM 10567 O O . ALA D 1 294 ? -53.457 -24.605 -0.115 1.00 44.27 274 ALA D O 1
ATOM 10569 N N . ALA D 1 295 ? -51.433 -23.800 -0.672 1.00 40.02 275 ALA D N 1
ATOM 10570 C CA . ALA D 1 295 ? -51.097 -23.499 0.704 1.00 40.01 275 ALA D CA 1
ATOM 10571 C C . ALA D 1 295 ? -52.117 -22.524 1.243 1.00 46.00 275 ALA D C 1
ATOM 10572 O O . ALA D 1 295 ? -52.523 -22.595 2.412 1.00 54.41 275 ALA D O 1
ATOM 10574 N N . ARG D 1 296 ? -52.591 -21.636 0.385 1.00 47.53 276 ARG D N 1
ATOM 10575 C CA . ARG D 1 296 ? -53.552 -20.649 0.843 1.00 45.78 276 ARG D CA 1
ATOM 10576 C C . ARG D 1 296 ? -54.896 -21.285 1.194 1.00 46.96 276 ARG D C 1
ATOM 10577 O O . ARG D 1 296 ? -55.434 -20.989 2.257 1.00 44.97 276 ARG D O 1
ATOM 10585 N N . ARG D 1 297 ? -55.398 -22.167 0.322 1.00 43.73 277 ARG D N 1
ATOM 10586 C CA . ARG D 1 297 ? -56.592 -22.957 0.609 1.00 46.55 277 ARG D CA 1
ATOM 10587 C C . ARG D 1 297 ? -56.490 -23.614 2.010 1.00 48.42 277 ARG D C 1
ATOM 10588 O O . ARG D 1 297 ? -57.364 -23.428 2.880 1.00 44.41 277 ARG D O 1
ATOM 10596 N N . ILE D 1 298 ? -55.421 -24.383 2.225 1.00 46.23 278 ILE D N 1
ATOM 10597 C CA . ILE D 1 298 ? -55.233 -25.123 3.473 1.00 44.54 278 ILE D CA 1
ATOM 10598 C C . ILE D 1 298 ? -55.217 -24.186 4.699 1.00 48.33 278 ILE D C 1
ATOM 10599 O O . ILE D 1 298 ? -55.877 -24.462 5.686 1.00 54.15 278 ILE D O 1
ATOM 10604 N N . ALA D 1 299 ? -54.516 -23.059 4.607 1.00 48.69 279 ALA D N 1
ATOM 10605 C CA . ALA D 1 299 ? -54.414 -22.094 5.711 1.00 47.76 279 ALA D CA 1
ATOM 10606 C C . ALA D 1 299 ? -55.703 -21.380 6.043 1.00 50.72 279 ALA D C 1
ATOM 10607 O O . ALA D 1 299 ? -55.963 -21.079 7.203 1.00 49.64 279 ALA D O 1
ATOM 10609 N N . LEU D 1 300 ? -56.495 -21.045 5.034 1.00 54.82 280 LEU D N 1
ATOM 10610 C CA . LEU D 1 300 ? -57.695 -20.239 5.291 1.00 52.22 280 LEU D CA 1
ATOM 10611 C C . LEU D 1 300 ? -58.747 -21.117 5.899 1.00 53.98 280 LEU D C 1
ATOM 10612 O O . LEU D 1 300 ? -59.364 -20.751 6.895 1.00 55.91 280 LEU D O 1
ATOM 10617 N N . THR D 1 301 ? -58.894 -22.297 5.300 1.00 53.17 281 THR D N 1
ATOM 10618 C CA . THR D 1 301 ? -59.741 -23.355 5.799 1.00 56.45 281 THR D CA 1
ATOM 10619 C C . THR D 1 301 ? -59.473 -23.559 7.275 1.00 56.98 281 THR D C 1
ATOM 10620 O O . THR D 1 301 ? -60.394 -23.573 8.083 1.00 63.71 281 THR D O 1
ATOM 10624 N N . GLU D 1 302 ? -58.207 -23.694 7.621 1.00 55.80 282 GLU D N 1
ATOM 10625 C CA . GLU D 1 302 ? -57.864 -23.934 8.985 1.00 56.44 282 GLU D CA 1
ATOM 10626 C C . GLU D 1 302 ? -58.238 -22.736 9.868 1.00 61.74 282 GLU D C 1
ATOM 10627 O O . GLU D 1 302 ? -58.759 -22.923 10.975 1.00 70.05 282 GLU D O 1
ATOM 10633 N N . LEU D 1 303 ? -57.999 -21.515 9.378 1.00 57.58 283 LEU D N 1
ATOM 10634 C CA . LEU D 1 303 ? -58.266 -20.316 10.176 1.00 56.51 283 LEU D CA 1
ATOM 10635 C C . LEU D 1 303 ? -59.759 -20.080 10.316 1.00 58.63 283 LEU D C 1
ATOM 10636 O O . LEU D 1 303 ? -60.209 -19.586 11.349 1.00 50.46 283 LEU D O 1
ATOM 10641 N N . ARG D 1 304 ? -60.515 -20.412 9.267 1.00 64.01 284 ARG D N 1
ATOM 10642 C CA . ARG D 1 304 ? -61.956 -20.184 9.264 1.00 68.09 284 ARG D CA 1
ATOM 10643 C C . ARG D 1 304 ? -62.592 -21.216 10.189 1.00 68.17 284 ARG D C 1
ATOM 10644 O O . ARG D 1 304 ? -63.474 -20.897 10.972 1.00 69.63 284 ARG D O 1
ATOM 10652 N N . ARG D 1 305 ? -62.079 -22.436 10.161 1.00 72.94 285 ARG D N 1
ATOM 10653 C CA . ARG D 1 305 ? -62.505 -23.447 11.116 1.00 69.12 285 ARG D CA 1
ATOM 10654 C C . ARG D 1 305 ? -62.122 -22.947 12.508 1.00 69.65 285 ARG D C 1
ATOM 10655 O O . ARG D 1 305 ? -62.872 -23.106 13.457 1.00 83.11 285 ARG D O 1
ATOM 10663 N N . ARG D 1 306 ? -60.991 -22.275 12.616 1.00 70.58 286 ARG D N 1
ATOM 10664 C CA . ARG D 1 306 ? -60.456 -21.893 13.928 1.00 68.62 286 ARG D CA 1
ATOM 10665 C C . ARG D 1 306 ? -61.138 -20.693 14.609 1.00 63.04 286 ARG D C 1
ATOM 10666 O O . ARG D 1 306 ? -60.852 -20.398 15.764 1.00 66.40 286 ARG D O 1
ATOM 10674 N N . GLY D 1 307 ? -62.018 -19.984 13.914 1.00 58.77 287 GLY D N 1
ATOM 10675 C CA . GLY D 1 307 ? -62.796 -18.965 14.604 1.00 73.57 287 GLY D CA 1
ATOM 10676 C C . GLY D 1 307 ? -62.330 -17.517 14.577 1.00 88.39 287 GLY D C 1
ATOM 10677 O O . GLY D 1 307 ? -62.484 -16.825 13.563 1.00 109.35 287 GLY D O 1
ATOM 10678 N N . GLY D 1 308 ? -61.807 -17.028 15.699 1.00 92.41 288 GLY D N 1
ATOM 10679 C CA . GLY D 1 308 ? -61.463 -15.600 15.808 1.00 96.94 288 GLY D CA 1
ATOM 10680 C C . GLY D 1 308 ? -60.260 -15.234 14.950 1.00 108.17 288 GLY D C 1
ATOM 10681 O O . GLY D 1 308 ? -59.521 -16.120 14.520 1.00 134.54 288 GLY D O 1
ATOM 10682 N N . ALA D 1 309 ? -60.051 -13.943 14.690 1.00 93.18 289 ALA D N 1
ATOM 10683 C CA . ALA D 1 309 ? -58.864 -13.489 13.951 1.00 71.87 289 ALA D CA 1
ATOM 10684 C C . ALA D 1 309 ? -57.958 -12.584 14.805 1.00 66.47 289 ALA D C 1
ATOM 10685 O O . ALA D 1 309 ? -58.228 -11.381 14.922 1.00 59.19 289 ALA D O 1
ATOM 10687 N N . PRO D 1 310 ? -56.881 -13.150 15.408 1.00 62.34 290 PRO D N 1
ATOM 10688 C CA . PRO D 1 310 ? -55.860 -12.314 16.129 1.00 63.25 290 PRO D CA 1
ATOM 10689 C C . PRO D 1 310 ? -55.132 -11.363 15.176 1.00 70.61 290 PRO D C 1
ATOM 10690 O O . PRO D 1 310 ? -55.175 -11.580 13.960 1.00 71.74 290 PRO D O 1
ATOM 10694 N N . ALA D 1 311 ? -54.491 -10.314 15.709 1.00 87.10 291 ALA D N 1
ATOM 10695 C CA . ALA D 1 311 ? -54.115 -9.123 14.880 1.00 83.26 291 ALA D CA 1
ATOM 10696 C C . ALA D 1 311 ? -53.014 -9.366 13.823 1.00 78.52 291 ALA D C 1
ATOM 10697 O O . ALA D 1 311 ? -52.960 -8.640 12.774 1.00 62.45 291 ALA D O 1
ATOM 10699 N N . GLY D 1 312 ? -52.177 -10.390 14.120 1.00 61.09 292 GLY D N 1
ATOM 10700 C CA . GLY D 1 312 ? -51.191 -10.919 13.195 1.00 51.28 292 GLY D CA 1
ATOM 10701 C C . GLY D 1 312 ? -51.763 -11.662 11.999 1.00 52.38 292 GLY D C 1
ATOM 10702 O O . GLY D 1 312 ? -51.165 -11.703 10.910 1.00 59.73 292 GLY D O 1
ATOM 10703 N N . VAL D 1 313 ? -52.939 -12.233 12.194 1.00 48.16 293 VAL D N 1
ATOM 10704 C CA . VAL D 1 313 ? -53.552 -13.067 11.203 1.00 42.32 293 VAL D CA 1
ATOM 10705 C C . VAL D 1 313 ? -54.097 -12.204 10.093 1.00 41.13 293 VAL D C 1
ATOM 10706 O O . VAL D 1 313 ? -53.878 -12.496 8.920 1.00 41.44 293 VAL D O 1
ATOM 10710 N N . ARG D 1 314 ? -54.763 -11.110 10.439 1.00 44.50 294 ARG D N 1
ATOM 10711 C CA . ARG D 1 314 ? -55.367 -10.280 9.387 1.00 46.84 294 ARG D CA 1
ATOM 10712 C C . ARG D 1 314 ? -54.256 -9.755 8.492 1.00 45.18 294 ARG D C 1
ATOM 10713 O O . ARG D 1 314 ? -54.363 -9.783 7.268 1.00 50.96 294 ARG D O 1
ATOM 10721 N N . THR D 1 315 ? -53.149 -9.332 9.078 1.00 45.20 295 THR D N 1
ATOM 10722 C CA . THR D 1 315 ? -52.096 -8.769 8.246 1.00 47.03 295 THR D CA 1
ATOM 10723 C C . THR D 1 315 ? -51.474 -9.809 7.345 1.00 46.75 295 THR D C 1
ATOM 10724 O O . THR D 1 315 ? -51.410 -9.610 6.142 1.00 47.42 295 THR D O 1
ATOM 10728 N N . THR D 1 316 ? -51.096 -10.945 7.905 1.00 40.37 296 THR D N 1
ATOM 10729 C CA . THR D 1 316 ? -50.498 -11.967 7.083 1.00 41.99 296 THR D CA 1
ATOM 10730 C C . THR D 1 316 ? -51.434 -12.354 5.958 1.00 46.25 296 THR D C 1
ATOM 10731 O O . THR D 1 316 ? -51.011 -12.638 4.823 1.00 44.36 296 THR D O 1
ATOM 10735 N N . VAL D 1 317 ? -52.724 -12.361 6.269 1.00 45.58 297 VAL D N 1
ATOM 10736 C CA . VAL D 1 317 ? -53.668 -12.826 5.282 1.00 43.98 297 VAL D CA 1
ATOM 10737 C C . VAL D 1 317 ? -53.723 -11.830 4.147 1.00 42.74 297 VAL D C 1
ATOM 10738 O O . VAL D 1 317 ? -53.760 -12.220 2.986 1.00 46.81 297 VAL D O 1
ATOM 10742 N N . ALA D 1 318 ? -53.689 -10.546 4.475 1.00 42.86 298 ALA D N 1
ATOM 10743 C CA . ALA D 1 318 ? -53.739 -9.536 3.438 1.00 41.78 298 ALA D CA 1
ATOM 10744 C C . ALA D 1 318 ? -52.465 -9.644 2.592 1.00 44.12 298 ALA D C 1
ATOM 10745 O O . ALA D 1 318 ? -52.552 -9.643 1.367 1.00 49.33 298 ALA D O 1
ATOM 10747 N N . GLU D 1 319 ? -51.297 -9.803 3.217 1.00 41.42 299 GLU D N 1
ATOM 10748 C CA . GLU D 1 319 ? -50.058 -9.871 2.430 1.00 47.14 299 GLU D CA 1
ATOM 10749 C C . GLU D 1 319 ? -49.966 -11.131 1.550 1.00 47.73 299 GLU D C 1
ATOM 10750 O O . GLU D 1 319 ? -49.451 -11.062 0.443 1.00 52.78 299 GLU D O 1
ATOM 10756 N N . ILE D 1 320 ? -50.489 -12.253 2.027 1.00 43.54 300 ILE D N 1
ATOM 10757 C CA . ILE D 1 320 ? -50.526 -13.491 1.262 1.00 41.03 300 ILE D CA 1
ATOM 10758 C C . ILE D 1 320 ? -51.278 -13.261 -0.024 1.00 44.15 300 ILE D C 1
ATOM 10759 O O . ILE D 1 320 ? -50.790 -13.554 -1.146 1.00 43.25 300 ILE D O 1
ATOM 10764 N N . ASP D 1 321 ? -52.485 -12.733 0.173 1.00 46.47 301 ASP D N 1
ATOM 10765 C CA . ASP D 1 321 ? -53.419 -12.446 -0.889 1.00 43.53 301 ASP D CA 1
ATOM 10766 C C . ASP D 1 321 ? -52.908 -11.434 -1.911 1.00 42.93 301 ASP D C 1
ATOM 10767 O O . ASP D 1 321 ? -52.978 -11.681 -3.119 1.00 45.59 301 ASP D O 1
ATOM 10772 N N . ALA D 1 322 ? -52.361 -10.325 -1.428 1.00 37.60 302 ALA D N 1
ATOM 10773 C CA . ALA D 1 322 ? -51.659 -9.377 -2.277 1.00 38.50 302 ALA D CA 1
ATOM 10774 C C . ALA D 1 322 ? -50.572 -10.063 -3.121 1.00 38.60 302 ALA D C 1
ATOM 10775 O O . ALA D 1 322 ? -50.532 -9.901 -4.335 1.00 36.98 302 ALA D O 1
ATOM 10777 N N . ARG D 1 323 ? -49.693 -10.830 -2.493 1.00 37.61 303 ARG D N 1
ATOM 10778 C CA . ARG D 1 323 ? -48.628 -11.481 -3.257 1.00 35.48 303 ARG D CA 1
ATOM 10779 C C . ARG D 1 323 ? -49.172 -12.434 -4.313 1.00 39.42 303 ARG D C 1
ATOM 10780 O O . ARG D 1 323 ? -48.679 -12.453 -5.466 1.00 41.05 303 ARG D O 1
ATOM 10788 N N . LEU D 1 324 ? -50.188 -13.223 -3.940 1.00 39.17 304 LEU D N 1
ATOM 10789 C CA . LEU D 1 324 ? -50.817 -14.098 -4.930 1.00 39.11 304 LEU D CA 1
ATOM 10790 C C . LEU D 1 324 ? -51.398 -13.262 -6.081 1.00 43.52 304 LEU D C 1
ATOM 10791 O O . LEU D 1 324 ? -51.274 -13.647 -7.247 1.00 42.22 304 LEU D O 1
ATOM 10796 N N . PHE D 1 325 ? -51.978 -12.097 -5.761 1.00 43.07 305 PHE D N 1
ATOM 10797 C CA . PHE D 1 325 ? -52.505 -11.231 -6.811 1.00 43.76 305 PHE D CA 1
ATOM 10798 C C . PHE D 1 325 ? -51.378 -10.834 -7.789 1.00 46.73 305 PHE D C 1
ATOM 10799 O O . PHE D 1 325 ? -51.572 -10.926 -9.015 1.00 44.45 305 PHE D O 1
ATOM 10807 N N . ALA D 1 326 ? -50.216 -10.451 -7.233 1.00 42.30 306 ALA D N 1
ATOM 10808 C CA . ALA D 1 326 ? -49.025 -10.104 -8.008 1.00 44.03 306 ALA D CA 1
ATOM 10809 C C . ALA D 1 326 ? -48.633 -11.256 -8.902 1.00 48.34 306 ALA D C 1
ATOM 10810 O O . ALA D 1 326 ? -48.341 -11.055 -10.091 1.00 50.38 306 ALA D O 1
ATOM 10812 N N . LEU D 1 327 ? -48.637 -12.462 -8.328 1.00 47.43 307 LEU D N 1
ATOM 10813 C CA . LEU D 1 327 ? -48.019 -13.600 -8.993 1.00 46.92 307 LEU D CA 1
ATOM 10814 C C . LEU D 1 327 ? -48.891 -13.936 -10.168 1.00 50.01 307 LEU D C 1
ATOM 10815 O O . LEU D 1 327 ? -48.386 -14.071 -11.288 1.00 49.93 307 LEU D O 1
ATOM 10820 N N . HIS D 1 328 ? -50.202 -13.984 -9.927 1.00 48.60 308 HIS D N 1
ATOM 10821 C CA . HIS D 1 328 ? -51.171 -14.212 -11.003 1.00 52.51 308 HIS D CA 1
ATOM 10822 C C . HIS D 1 328 ? -51.058 -13.272 -12.183 1.00 50.87 308 HIS D C 1
ATOM 10823 O O . HIS D 1 328 ? -51.000 -13.721 -13.321 1.00 47.15 308 HIS D O 1
ATOM 10830 N N . THR D 1 329 ? -51.039 -11.965 -11.927 1.00 48.53 309 THR D N 1
ATOM 10831 C CA . THR D 1 329 ? -50.993 -11.007 -13.021 1.00 50.01 309 THR D CA 1
ATOM 10832 C C . THR D 1 329 ? -49.617 -11.010 -13.671 1.00 49.87 309 THR D C 1
ATOM 10833 O O . THR D 1 329 ? -49.515 -10.857 -14.886 1.00 50.47 309 THR D O 1
ATOM 10837 N N . ALA D 1 330 ? -48.569 -11.225 -12.878 1.00 47.52 310 ALA D N 1
ATOM 10838 C CA . ALA D 1 330 ? -47.210 -11.151 -13.429 1.00 49.07 310 ALA D CA 1
ATOM 10839 C C . ALA D 1 330 ? -46.925 -12.371 -14.283 1.00 50.38 310 ALA D C 1
ATOM 10840 O O . ALA D 1 330 ? -46.405 -12.273 -15.385 1.00 51.01 310 ALA D O 1
ATOM 10842 N N . VAL D 1 331 ? -47.275 -13.532 -13.765 1.00 50.23 311 VAL D N 1
ATOM 10843 C CA . VAL D 1 331 ? -47.065 -14.741 -14.516 1.00 44.15 311 VAL D CA 1
ATOM 10844 C C . VAL D 1 331 ? -47.935 -14.717 -15.766 1.00 41.94 311 VAL D C 1
ATOM 10845 O O . VAL D 1 331 ? -47.495 -15.090 -16.846 1.00 45.51 311 VAL D O 1
ATOM 10849 N N . ALA D 1 332 ? -49.159 -14.248 -15.627 1.00 38.60 312 ALA D N 1
ATOM 10850 C CA . ALA D 1 332 ? -50.083 -14.294 -16.749 1.00 40.13 312 ALA D CA 1
ATOM 10851 C C . ALA D 1 332 ? -49.615 -13.378 -17.871 1.00 41.75 312 ALA D C 1
ATOM 10852 O O . ALA D 1 332 ? -49.731 -13.722 -19.030 1.00 46.87 312 ALA D O 1
ATOM 10854 N N . SER D 1 333 ? -49.060 -12.228 -17.506 1.00 47.87 313 SER D N 1
ATOM 10855 C CA . SER D 1 333 ? -48.507 -11.277 -18.461 1.00 45.03 313 SER D CA 1
ATOM 10856 C C . SER D 1 333 ? -47.375 -11.877 -19.228 1.00 42.23 313 SER D C 1
ATOM 10857 O O . SER D 1 333 ? -47.361 -11.767 -20.421 1.00 54.02 313 SER D O 1
ATOM 10860 N N . ALA D 1 334 ? -46.434 -12.511 -18.552 1.00 42.15 314 ALA D N 1
ATOM 10861 C CA . ALA D 1 334 ? -45.291 -13.130 -19.216 1.00 45.44 314 ALA D CA 1
ATOM 10862 C C . ALA D 1 334 ? -45.679 -14.274 -20.171 1.00 49.27 314 ALA D C 1
ATOM 10863 O O . ALA D 1 334 ? -45.077 -14.435 -21.233 1.00 54.96 314 ALA D O 1
ATOM 10865 N N . LEU D 1 335 ? -46.682 -15.064 -19.785 1.00 55.62 315 LEU D N 1
ATOM 10866 C CA . LEU D 1 335 ? -47.212 -16.149 -20.634 1.00 51.99 315 LEU D CA 1
ATOM 10867 C C . LEU D 1 335 ? -47.861 -15.543 -21.883 1.00 55.21 315 LEU D C 1
ATOM 10868 O O . LEU D 1 335 ? -47.573 -15.964 -23.000 1.00 56.19 315 LEU D O 1
ATOM 10873 N N . THR D 1 336 ? -48.681 -14.511 -21.698 1.00 51.44 316 THR D N 1
ATOM 10874 C CA . THR D 1 336 ? -49.262 -13.810 -22.831 1.00 51.73 316 THR D CA 1
ATOM 10875 C C . THR D 1 336 ? -48.227 -13.342 -23.828 1.00 50.82 316 THR D C 1
ATOM 10876 O O . THR D 1 336 ? -48.453 -13.434 -25.027 1.00 53.08 316 THR D O 1
ATOM 10880 N N . THR D 1 337 ? -47.108 -12.826 -23.318 1.00 48.96 317 THR D N 1
ATOM 10881 C CA . THR D 1 337 ? -46.054 -12.283 -24.168 1.00 46.99 317 THR D CA 1
ATOM 10882 C C . THR D 1 337 ? -45.494 -13.444 -24.940 1.00 44.62 317 THR D C 1
ATOM 10883 O O . THR D 1 337 ? -45.319 -13.351 -26.134 1.00 54.43 317 THR D O 1
ATOM 10887 N N . ALA D 1 338 ? -45.240 -14.544 -24.248 1.00 43.71 318 ALA D N 1
ATOM 10888 C CA . ALA D 1 338 ? -44.634 -15.698 -24.860 1.00 45.94 318 ALA D CA 1
ATOM 10889 C C . ALA D 1 338 ? -45.549 -16.189 -25.978 1.00 48.10 318 ALA D C 1
ATOM 10890 O O . ALA D 1 338 ? -45.094 -16.511 -27.062 1.00 52.14 318 ALA D O 1
ATOM 10892 N N . ASP D 1 339 ? -46.849 -16.206 -25.712 1.00 46.90 319 ASP D N 1
ATOM 10893 C CA . ASP D 1 339 ? -47.840 -16.606 -26.701 1.00 50.23 319 ASP D CA 1
ATOM 10894 C C . ASP D 1 339 ? -47.877 -15.668 -27.917 1.00 55.28 319 ASP D C 1
ATOM 10895 O O . ASP D 1 339 ? -47.969 -16.138 -29.052 1.00 61.69 319 ASP D O 1
ATOM 10900 N N . ARG D 1 340 ? -47.776 -14.362 -27.695 1.00 51.08 320 ARG D N 1
ATOM 10901 C CA . ARG D 1 340 ? -47.821 -13.442 -28.798 1.00 51.60 320 ARG D CA 1
ATOM 10902 C C . ARG D 1 340 ? -46.582 -13.657 -29.700 1.00 54.38 320 ARG D C 1
ATOM 10903 O O . ARG D 1 340 ? -46.687 -13.578 -30.912 1.00 50.32 320 ARG D O 1
ATOM 10911 N N . LEU D 1 341 ? -45.428 -13.979 -29.133 1.00 45.51 321 LEU D N 1
ATOM 10912 C CA . LEU D 1 341 ? -44.265 -14.088 -29.970 1.00 48.72 321 LEU D CA 1
ATOM 10913 C C . LEU D 1 341 ? -43.955 -15.525 -30.472 1.00 55.43 321 LEU D C 1
ATOM 10914 O O . LEU D 1 341 ? -43.078 -15.767 -31.338 1.00 50.60 321 LEU D O 1
ATOM 10919 N N . ALA D 1 342 ? -44.713 -16.484 -29.957 1.00 60.00 322 ALA D N 1
ATOM 10920 C CA . ALA D 1 342 ? -44.416 -17.885 -30.225 1.00 60.44 322 ALA D CA 1
ATOM 10921 C C . ALA D 1 342 ? -44.428 -18.173 -31.739 1.00 64.62 322 ALA D C 1
ATOM 10922 O O . ALA D 1 342 ? -43.639 -18.989 -32.239 1.00 60.05 322 ALA D O 1
ATOM 10924 N N . ASP D 1 343 ? -45.298 -17.480 -32.460 1.00 62.49 323 ASP D N 1
ATOM 10925 C CA . ASP D 1 343 ? -45.378 -17.730 -33.869 1.00 78.30 323 ASP D CA 1
ATOM 10926 C C . ASP D 1 343 ? -44.963 -16.550 -34.756 1.00 78.92 323 ASP D C 1
ATOM 10927 O O . ASP D 1 343 ? -44.660 -16.724 -35.946 1.00 77.39 323 ASP D O 1
ATOM 10932 N N . ASP D 1 344 ? -44.910 -15.361 -34.167 1.00 75.49 324 ASP D N 1
ATOM 10933 C CA . ASP D 1 344 ? -44.552 -14.189 -34.911 1.00 66.53 324 ASP D CA 1
ATOM 10934 C C . ASP D 1 344 ? -43.038 -14.083 -35.004 1.00 67.81 324 ASP D C 1
ATOM 10935 O O . ASP D 1 344 ? -42.388 -13.645 -34.057 1.00 69.86 324 ASP D O 1
ATOM 10940 N N . LEU D 1 345 ? -42.462 -14.490 -36.136 1.00 67.60 325 LEU D N 1
ATOM 10941 C CA . LEU D 1 345 ? -40.999 -14.388 -36.276 1.00 71.04 325 LEU D CA 1
ATOM 10942 C C . LEU D 1 345 ? -40.564 -13.263 -37.206 1.00 72.68 325 LEU D C 1
ATOM 10943 O O . LEU D 1 345 ? -39.515 -13.348 -37.843 1.00 70.98 325 LEU D O 1
ATOM 10948 N N . SER D 1 346 ? -41.333 -12.177 -37.211 1.00 78.25 326 SER D N 1
ATOM 10949 C CA . SER D 1 346 ? -41.234 -11.181 -38.271 1.00 81.75 326 SER D CA 1
ATOM 10950 C C . SER D 1 346 ? -40.145 -10.093 -38.144 1.00 86.43 326 SER D C 1
ATOM 10951 O O . SER D 1 346 ? -39.716 -9.545 -39.157 1.00 99.18 326 SER D O 1
ATOM 10954 N N . GLY D 1 347 ? -39.702 -9.759 -36.942 1.00 76.66 327 GLY D N 1
ATOM 10955 C CA . GLY D 1 347 ? -38.739 -8.677 -36.818 1.00 71.25 327 GLY D CA 1
ATOM 10956 C C . GLY D 1 347 ? -37.366 -9.246 -36.575 1.00 72.75 327 GLY D C 1
ATOM 10957 O O . GLY D 1 347 ? -37.002 -10.280 -37.127 1.00 78.22 327 GLY D O 1
ATOM 10958 N N . ASP D 1 348 ? -36.614 -8.567 -35.720 1.00 70.04 328 ASP D N 1
ATOM 10959 C CA . ASP D 1 348 ? -35.337 -9.055 -35.241 1.00 64.89 328 ASP D CA 1
ATOM 10960 C C . ASP D 1 348 ? -35.511 -10.176 -34.203 1.00 67.84 328 ASP D C 1
ATOM 10961 O O . ASP D 1 348 ? -36.126 -9.955 -33.136 1.00 66.97 328 ASP D O 1
ATOM 10966 N N . LEU D 1 349 ? -34.956 -11.353 -34.508 1.00 60.75 329 LEU D N 1
ATOM 10967 C CA . LEU D 1 349 ? -35.115 -12.549 -33.669 1.00 63.26 329 LEU D CA 1
ATOM 10968 C C . LEU D 1 349 ? -34.322 -12.503 -32.382 1.00 60.11 329 LEU D C 1
ATOM 10969 O O . LEU D 1 349 ? -34.722 -13.104 -31.386 1.00 67.73 329 LEU D O 1
ATOM 10974 N N . ALA D 1 350 ? -33.181 -11.833 -32.407 1.00 59.76 330 ALA D N 1
ATOM 10975 C CA . ALA D 1 350 ? -32.444 -11.560 -31.168 1.00 66.02 330 ALA D CA 1
ATOM 10976 C C . ALA D 1 350 ? -33.320 -10.670 -30.251 1.00 64.87 330 ALA D C 1
ATOM 10977 O O . ALA D 1 350 ? -33.464 -10.924 -29.052 1.00 63.39 330 ALA D O 1
ATOM 10979 N N . ALA D 1 351 ? -33.937 -9.654 -30.838 1.00 58.51 331 ALA D N 1
ATOM 10980 C CA . ALA D 1 351 ? -34.899 -8.837 -30.127 1.00 61.97 331 ALA D CA 1
ATOM 10981 C C . ALA D 1 351 ? -36.102 -9.635 -29.624 1.00 59.65 331 ALA D C 1
ATOM 10982 O O . ALA D 1 351 ? -36.573 -9.386 -28.518 1.00 59.30 331 ALA D O 1
ATOM 10984 N N . ARG D 1 352 ? -36.598 -10.545 -30.465 1.00 59.73 332 ARG D N 1
ATOM 10985 C CA . ARG D 1 352 ? -37.730 -11.436 -30.148 1.00 59.72 332 ARG D CA 1
ATOM 10986 C C . ARG D 1 352 ? -37.430 -12.297 -28.893 1.00 57.35 332 ARG D C 1
ATOM 10987 O O . ARG D 1 352 ? -38.201 -12.286 -27.906 1.00 48.20 332 ARG D O 1
ATOM 10995 N N . GLY D 1 353 ? -36.294 -12.997 -28.936 1.00 50.09 333 GLY D N 1
ATOM 10996 C CA . GLY D 1 353 ? -35.769 -13.709 -27.790 1.00 51.99 333 GLY D CA 1
ATOM 10997 C C . GLY D 1 353 ? -35.788 -12.884 -26.504 1.00 54.50 333 GLY D C 1
ATOM 10998 O O . GLY D 1 353 ? -36.395 -13.282 -25.497 1.00 58.50 333 GLY D O 1
ATOM 10999 N N . ARG D 1 354 ? -35.134 -11.730 -26.536 1.00 51.90 334 ARG D N 1
ATOM 11000 C CA . ARG D 1 354 ? -35.069 -10.876 -25.362 1.00 50.52 334 ARG D CA 1
ATOM 11001 C C . ARG D 1 354 ? -36.484 -10.468 -24.912 1.00 50.17 334 ARG D C 1
ATOM 11002 O O . ARG D 1 354 ? -36.800 -10.498 -23.697 1.00 51.30 334 ARG D O 1
ATOM 11010 N N . ALA D 1 355 ? -37.348 -10.173 -25.889 1.00 43.21 335 ALA D N 1
ATOM 11011 C CA . ALA D 1 355 ? -38.714 -9.760 -25.611 1.00 42.13 335 ALA D CA 1
ATOM 11012 C C . ALA D 1 355 ? -39.454 -10.865 -24.884 1.00 47.42 335 ALA D C 1
ATOM 11013 O O . ALA D 1 355 ? -40.516 -10.632 -24.294 1.00 46.80 335 ALA D O 1
ATOM 11015 N N . MET D 1 356 ? -38.899 -12.078 -24.960 1.00 50.14 336 MET D N 1
ATOM 11016 C CA . MET D 1 356 ? -39.537 -13.244 -24.372 1.00 48.28 336 MET D CA 1
ATOM 11017 C C . MET D 1 356 ? -38.870 -13.576 -23.032 1.00 47.48 336 MET D C 1
ATOM 11018 O O . MET D 1 356 ? -39.534 -13.879 -22.039 1.00 47.20 336 MET D O 1
ATOM 11023 N N . MET D 1 357 ? -37.550 -13.514 -23.016 1.00 44.73 337 MET D N 1
ATOM 11024 C CA . MET D 1 357 ? -36.834 -13.930 -21.857 1.00 43.09 337 MET D CA 1
ATOM 11025 C C . MET D 1 357 ? -36.958 -12.872 -20.781 1.00 46.08 337 MET D C 1
ATOM 11026 O O . MET D 1 357 ? -36.900 -13.175 -19.582 1.00 44.07 337 MET D O 1
ATOM 11031 N N . THR D 1 358 ? -37.151 -11.630 -21.191 1.00 44.67 338 THR D N 1
ATOM 11032 C CA . THR D 1 358 ? -37.098 -10.604 -20.185 1.00 47.07 338 THR D CA 1
ATOM 11033 C C . THR D 1 358 ? -38.317 -10.691 -19.244 1.00 45.66 338 THR D C 1
ATOM 11034 O O . THR D 1 358 ? -38.143 -10.827 -18.039 1.00 45.78 338 THR D O 1
ATOM 11038 N N . PRO D 1 359 ? -39.548 -10.647 -19.778 1.00 45.63 339 PRO D N 1
ATOM 11039 C CA . PRO D 1 359 ? -40.684 -10.782 -18.822 1.00 47.11 339 PRO D CA 1
ATOM 11040 C C . PRO D 1 359 ? -40.667 -12.111 -18.040 1.00 44.38 339 PRO D C 1
ATOM 11041 O O . PRO D 1 359 ? -40.838 -12.118 -16.819 1.00 39.80 339 PRO D O 1
ATOM 11045 N N . PHE D 1 360 ? -40.442 -13.210 -18.754 1.00 44.31 340 PHE D N 1
ATOM 11046 C CA . PHE D 1 360 ? -40.190 -14.503 -18.141 1.00 44.82 340 PHE D CA 1
ATOM 11047 C C . PHE D 1 360 ? -39.372 -14.330 -16.841 1.00 43.06 340 PHE D C 1
ATOM 11048 O O . PHE D 1 360 ? -39.786 -14.747 -15.725 1.00 37.90 340 PHE D O 1
ATOM 11056 N N . GLN D 1 361 ? -38.238 -13.661 -16.987 1.00 41.16 341 GLN D N 1
ATOM 11057 C CA . GLN D 1 361 ? -37.286 -13.595 -15.915 1.00 40.19 341 GLN D CA 1
ATOM 11058 C C . GLN D 1 361 ? -37.682 -12.666 -14.805 1.00 43.32 341 GLN D C 1
ATOM 11059 O O . GLN D 1 361 ? -37.257 -12.851 -13.675 1.00 51.55 341 GLN D O 1
ATOM 11065 N N . TYR D 1 362 ? -38.502 -11.674 -15.107 1.00 44.66 342 TYR D N 1
ATOM 11066 C CA . TYR D 1 362 ? -39.020 -10.804 -14.062 1.00 43.56 342 TYR D CA 1
ATOM 11067 C C . TYR D 1 362 ? -39.971 -11.659 -13.266 1.00 45.05 342 TYR D C 1
ATOM 11068 O O . TYR D 1 362 ? -39.906 -11.687 -12.050 1.00 47.47 342 TYR D O 1
ATOM 11077 N N . ALA D 1 363 ? -40.871 -12.335 -13.978 1.00 41.66 343 ALA D N 1
ATOM 11078 C CA . ALA D 1 363 ? -41.834 -13.219 -13.372 1.00 38.28 343 ALA D CA 1
ATOM 11079 C C . ALA D 1 363 ? -41.165 -14.304 -12.499 1.00 42.76 343 ALA D C 1
ATOM 11080 O O . ALA D 1 363 ? -41.544 -14.470 -11.324 1.00 42.44 343 ALA D O 1
ATOM 11082 N N . LYS D 1 364 ? -40.192 -15.041 -13.052 1.00 41.54 344 LYS D N 1
ATOM 11083 C CA . LYS D 1 364 ? -39.518 -16.088 -12.267 1.00 40.81 344 LYS D CA 1
ATOM 11084 C C . LYS D 1 364 ? -38.925 -15.505 -11.011 1.00 40.72 344 LYS D C 1
ATOM 11085 O O . LYS D 1 364 ? -39.077 -16.063 -9.921 1.00 45.96 344 LYS D O 1
ATOM 11091 N N . LEU D 1 365 ? -38.258 -14.377 -11.163 1.00 38.19 345 LEU D N 1
ATOM 11092 C CA . LEU D 1 365 ? -37.755 -13.663 -10.015 1.00 41.97 345 LEU D CA 1
ATOM 11093 C C . LEU D 1 365 ? -38.852 -13.420 -8.947 1.00 47.46 345 LEU D C 1
ATOM 11094 O O . LEU D 1 365 ? -38.636 -13.802 -7.754 1.00 48.61 345 LEU D O 1
ATOM 11099 N N . LEU D 1 366 ? -39.993 -12.818 -9.365 1.00 39.29 346 LEU D N 1
ATOM 11100 C CA . LEU D 1 366 ? -41.114 -12.585 -8.471 1.00 41.25 346 LEU D CA 1
ATOM 11101 C C . LEU D 1 366 ? -41.688 -13.865 -7.858 1.00 42.40 346 LEU D C 1
ATOM 11102 O O . LEU D 1 366 ? -41.935 -13.890 -6.650 1.00 43.99 346 LEU D O 1
ATOM 11107 N N . VAL D 1 367 ? -41.863 -14.908 -8.675 1.00 36.85 347 VAL D N 1
ATOM 11108 C CA . VAL D 1 367 ? -42.382 -16.187 -8.230 1.00 36.00 347 VAL D CA 1
ATOM 11109 C C . VAL D 1 367 ? -41.411 -16.867 -7.275 1.00 42.65 347 VAL D C 1
ATOM 11110 O O . VAL D 1 367 ? -41.816 -17.279 -6.201 1.00 46.57 347 VAL D O 1
ATOM 11114 N N . ASN D 1 368 ? -40.137 -17.018 -7.662 1.00 45.08 348 ASN D N 1
ATOM 11115 C CA . ASN D 1 368 ? -39.193 -17.672 -6.780 1.00 39.82 348 ASN D CA 1
ATOM 11116 C C . ASN D 1 368 ? -39.165 -16.968 -5.451 1.00 38.62 348 ASN D C 1
ATOM 11117 O O . ASN D 1 368 ? -38.798 -17.590 -4.475 1.00 49.03 348 ASN D O 1
ATOM 11122 N N . ARG D 1 369 ? -39.511 -15.678 -5.397 1.00 37.09 349 ARG D N 1
ATOM 11123 C CA . ARG D 1 369 ? -39.497 -14.956 -4.109 1.00 39.45 349 ARG D CA 1
ATOM 11124 C C . ARG D 1 369 ? -40.799 -15.190 -3.338 1.00 41.89 349 ARG D C 1
ATOM 11125 O O . ARG D 1 369 ? -40.797 -15.778 -2.255 1.00 47.40 349 ARG D O 1
ATOM 11133 N N . HIS D 1 370 ? -41.905 -14.804 -3.947 1.00 40.22 350 HIS D N 1
ATOM 11134 C CA . HIS D 1 370 ? -43.171 -14.762 -3.278 1.00 41.87 350 HIS D CA 1
ATOM 11135 C C . HIS D 1 370 ? -43.930 -16.050 -3.173 1.00 46.17 350 HIS D C 1
ATOM 11136 O O . HIS D 1 370 ? -44.706 -16.196 -2.226 1.00 52.78 350 HIS D O 1
ATOM 11143 N N . SER D 1 371 ? -43.766 -17.018 -4.077 1.00 42.80 351 SER D N 1
ATOM 11144 C CA . SER D 1 371 ? -44.420 -18.311 -3.799 1.00 41.95 351 SER D CA 1
ATOM 11145 C C . SER D 1 371 ? -43.834 -18.910 -2.506 1.00 44.85 351 SER D C 1
ATOM 11146 O O . SER D 1 371 ? -44.568 -19.398 -1.645 1.00 44.08 351 SER D O 1
ATOM 11149 N N . VAL D 1 372 ? -42.520 -18.778 -2.339 1.00 45.13 352 VAL D N 1
ATOM 11150 C CA . VAL D 1 372 ? -41.841 -19.307 -1.158 1.00 43.77 352 VAL D CA 1
ATOM 11151 C C . VAL D 1 372 ? -42.347 -18.593 0.101 1.00 41.11 352 VAL D C 1
ATOM 11152 O O . VAL D 1 372 ? -42.621 -19.228 1.134 1.00 50.42 352 VAL D O 1
ATOM 11156 N N . GLY D 1 373 ? -42.508 -17.284 -0.003 1.00 39.82 353 GLY D N 1
ATOM 11157 C CA . GLY D 1 373 ? -42.923 -16.440 1.128 1.00 37.37 353 GLY D CA 1
ATOM 11158 C C . GLY D 1 373 ? -44.340 -16.762 1.542 1.00 42.22 353 GLY D C 1
ATOM 11159 O O . GLY D 1 373 ? -44.611 -16.966 2.722 1.00 42.59 353 GLY D O 1
ATOM 11160 N N . VAL D 1 374 ? -45.244 -16.837 0.557 1.00 42.34 354 VAL D N 1
ATOM 11161 C CA . VAL D 1 374 ? -46.642 -17.192 0.787 1.00 40.20 354 VAL D CA 1
ATOM 11162 C C . VAL D 1 374 ? -46.731 -18.567 1.471 1.00 41.44 354 VAL D C 1
ATOM 11163 O O . VAL D 1 374 ? -47.382 -18.724 2.510 1.00 44.04 354 VAL D O 1
ATOM 11167 N N . VAL D 1 375 ? -46.035 -19.553 0.937 1.00 36.27 355 VAL D N 1
ATOM 11168 C CA . VAL D 1 375 ? -46.066 -20.852 1.594 1.00 36.62 355 VAL D CA 1
ATOM 11169 C C . VAL D 1 375 ? -45.509 -20.778 2.991 1.00 39.52 355 VAL D C 1
ATOM 11170 O O . VAL D 1 375 ? -46.089 -21.376 3.909 1.00 39.71 355 VAL D O 1
ATOM 11174 N N . ASP D 1 376 ? -44.435 -20.004 3.184 1.00 43.63 356 ASP D N 1
ATOM 11175 C CA . ASP D 1 376 ? -43.912 -19.813 4.548 1.00 41.60 356 ASP D CA 1
ATOM 11176 C C . ASP D 1 376 ? -44.980 -19.281 5.462 1.00 44.91 356 ASP D C 1
ATOM 11177 O O . ASP D 1 376 ? -45.121 -19.750 6.580 1.00 46.62 356 ASP D O 1
ATOM 11182 N N . ASP D 1 377 ? -45.732 -18.296 4.974 1.00 46.09 357 ASP D N 1
ATOM 11183 C CA . ASP D 1 377 ? -46.649 -17.581 5.820 1.00 46.78 357 ASP D CA 1
ATOM 11184 C C . ASP D 1 377 ? -47.895 -18.364 6.173 1.00 48.58 357 ASP D C 1
ATOM 11185 O O . ASP D 1 377 ? -48.324 -18.349 7.337 1.00 45.91 357 ASP D O 1
ATOM 11190 N N . CYS D 1 378 ? -48.449 -19.054 5.178 1.00 46.50 358 CYS D N 1
ATOM 11191 C CA . CYS D 1 378 ? -49.391 -20.147 5.409 1.00 47.24 358 CYS D CA 1
ATOM 11192 C C . CYS D 1 378 ? -48.872 -21.133 6.511 1.00 49.17 358 CYS D C 1
ATOM 11193 O O . CYS D 1 378 ? -49.535 -21.371 7.531 1.00 51.29 358 CYS D O 1
ATOM 11196 N N . LEU D 1 379 ? -47.680 -21.684 6.352 1.00 41.83 359 LEU D N 1
ATOM 11197 C CA . LEU D 1 379 ? -47.267 -22.614 7.353 1.00 42.55 359 LEU D CA 1
ATOM 11198 C C . LEU D 1 379 ? -47.177 -21.935 8.715 1.00 43.98 359 LEU D C 1
ATOM 11199 O O . LEU D 1 379 ? -47.308 -22.565 9.748 1.00 44.74 359 LEU D O 1
ATOM 11204 N N . MET D 1 380 ? -46.951 -20.640 8.726 1.00 46.59 360 MET D N 1
ATOM 11205 C CA . MET D 1 380 ? -46.814 -19.958 9.994 1.00 46.99 360 MET D CA 1
ATOM 11206 C C . MET D 1 380 ? -48.231 -19.917 10.606 1.00 47.61 360 MET D C 1
ATOM 11207 O O . MET D 1 380 ? -48.431 -20.256 11.776 1.00 49.95 360 MET D O 1
ATOM 11212 N N . LEU D 1 381 ? -49.207 -19.587 9.768 1.00 49.80 361 LEU D N 1
ATOM 11213 C CA . LEU D 1 381 ? -50.611 -19.465 10.147 1.00 45.45 361 LEU D CA 1
ATOM 11214 C C . LEU D 1 381 ? -51.225 -20.785 10.651 1.00 51.26 361 LEU D C 1
ATOM 11215 O O . LEU D 1 381 ? -51.981 -20.801 11.618 1.00 54.81 361 LEU D O 1
ATOM 11220 N N . VAL D 1 382 ? -50.918 -21.897 10.000 1.00 50.09 362 VAL D N 1
ATOM 11221 C CA . VAL D 1 382 ? -51.384 -23.188 10.498 1.00 46.94 362 VAL D CA 1
ATOM 11222 C C . VAL D 1 382 ? -50.718 -23.621 11.833 1.00 48.47 362 VAL D C 1
ATOM 11223 O O . VAL D 1 382 ? -51.389 -24.187 12.690 1.00 48.88 362 VAL D O 1
ATOM 11227 N N . GLY D 1 383 ? -49.429 -23.367 12.026 1.00 41.86 363 GLY D N 1
ATOM 11228 C CA . GLY D 1 383 ? -48.794 -23.759 13.278 1.00 37.85 363 GLY D CA 1
ATOM 11229 C C . GLY D 1 383 ? -48.042 -25.068 13.155 1.00 42.85 363 GLY D C 1
ATOM 11230 O O . GLY D 1 383 ? -47.818 -25.608 12.037 1.00 39.06 363 GLY D O 1
ATOM 11231 N N . GLY D 1 384 ? -47.690 -25.613 14.315 1.00 42.05 364 GLY D N 1
ATOM 11232 C CA . GLY D 1 384 ? -46.846 -26.809 14.397 1.00 39.37 364 GLY D CA 1
ATOM 11233 C C . GLY D 1 384 ? -47.300 -28.034 13.640 1.00 43.70 364 GLY D C 1
ATOM 11234 O O . GLY D 1 384 ? -46.470 -28.815 13.226 1.00 50.85 364 GLY D O 1
ATOM 11235 N N . ALA D 1 385 ? -48.608 -28.221 13.454 1.00 49.71 365 ALA D N 1
ATOM 11236 C CA . ALA D 1 385 ? -49.162 -29.397 12.721 1.00 46.88 365 ALA D CA 1
ATOM 11237 C C . ALA D 1 385 ? -48.527 -29.527 11.358 1.00 50.69 365 ALA D C 1
ATOM 11238 O O . ALA D 1 385 ? -48.151 -30.635 10.950 1.00 51.29 365 ALA D O 1
ATOM 11240 N N . GLY D 1 386 ? -48.430 -28.384 10.659 1.00 48.75 366 GLY D N 1
ATOM 11241 C CA . GLY D 1 386 ? -47.860 -28.319 9.315 1.00 46.10 366 GLY D CA 1
ATOM 11242 C C . GLY D 1 386 ? -46.396 -28.704 9.240 1.00 51.52 366 GLY D C 1
ATOM 11243 O O . GLY D 1 386 ? -45.869 -28.939 8.141 1.00 52.80 366 GLY D O 1
ATOM 11244 N N . TYR D 1 387 ? -45.745 -28.788 10.409 1.00 51.67 367 TYR D N 1
ATOM 11245 C CA . TYR D 1 387 ? -44.323 -29.134 10.491 1.00 47.73 367 TYR D CA 1
ATOM 11246 C C . TYR D 1 387 ? -44.109 -30.628 10.388 1.00 48.20 367 TYR D C 1
ATOM 11247 O O . TYR D 1 387 ? -43.004 -31.093 10.141 1.00 44.45 367 TYR D O 1
ATOM 11256 N N . SER D 1 388 ? -45.185 -31.383 10.531 1.00 52.16 368 SER D N 1
ATOM 11257 C CA . SER D 1 388 ? -45.078 -32.814 10.374 1.00 55.12 368 SER D CA 1
ATOM 11258 C C . SER D 1 388 ? -44.842 -33.147 8.912 1.00 49.36 368 SER D C 1
ATOM 11259 O O . SER D 1 388 ? -45.622 -32.736 8.075 1.00 46.40 368 SER D O 1
ATOM 11262 N N . ASN D 1 389 ? -43.776 -33.890 8.612 1.00 45.76 369 ASN D N 1
ATOM 11263 C CA . ASN D 1 389 ? -43.422 -34.194 7.230 1.00 48.45 369 ASN D CA 1
ATOM 11264 C C . ASN D 1 389 ? -44.519 -34.781 6.374 1.00 48.80 369 ASN D C 1
ATOM 11265 O O . ASN D 1 389 ? -44.508 -34.639 5.176 1.00 60.53 369 ASN D O 1
ATOM 11270 N N . SER D 1 390 ? -45.487 -35.432 6.976 1.00 49.69 370 SER D N 1
ATOM 11271 C CA . SER D 1 390 ? -46.537 -36.072 6.193 1.00 51.65 370 SER D CA 1
ATOM 11272 C C . SER D 1 390 ? -47.684 -35.084 5.946 1.00 50.96 370 SER D C 1
ATOM 11273 O O . SER D 1 390 ? -48.574 -35.351 5.154 1.00 49.67 370 SER D O 1
ATOM 11276 N N . HIS D 1 391 ? -47.665 -33.950 6.645 1.00 46.73 371 HIS D N 1
ATOM 11277 C CA . HIS D 1 391 ? -48.684 -32.927 6.492 1.00 48.23 371 HIS D CA 1
ATOM 11278 C C . HIS D 1 391 ? -48.595 -32.332 5.091 1.00 52.66 371 HIS D C 1
ATOM 11279 O O . HIS D 1 391 ? -47.501 -32.227 4.514 1.00 53.67 371 HIS D O 1
ATOM 11286 N N . PRO D 1 392 ? -49.739 -31.964 4.499 1.00 49.86 372 PRO D N 1
ATOM 11287 C CA . PRO D 1 392 ? -49.657 -31.385 3.156 1.00 52.96 372 PRO D CA 1
ATOM 11288 C C . PRO D 1 392 ? -48.807 -30.086 3.066 1.00 54.71 372 PRO D C 1
ATOM 11289 O O . PRO D 1 392 ? -48.130 -29.836 2.054 1.00 54.84 372 PRO D O 1
ATOM 11293 N N . LEU D 1 393 ? -48.849 -29.262 4.101 1.00 51.15 373 LEU D N 1
ATOM 11294 C CA . LEU D 1 393 ? -48.096 -28.022 4.064 1.00 51.59 373 LEU D CA 1
ATOM 11295 C C . LEU D 1 393 ? -46.587 -28.282 4.088 1.00 53.19 373 LEU D C 1
ATOM 11296 O O . LEU D 1 393 ? -45.810 -27.567 3.464 1.00 50.74 373 LEU D O 1
ATOM 11301 N N . ALA D 1 394 ? -46.175 -29.317 4.804 1.00 51.36 374 ALA D N 1
ATOM 11302 C CA . ALA D 1 394 ? -44.805 -29.714 4.759 1.00 47.51 374 ALA D CA 1
ATOM 11303 C C . ALA D 1 394 ? -44.399 -30.039 3.321 1.00 49.51 374 ALA D C 1
ATOM 11304 O O . ALA D 1 394 ? -43.331 -29.623 2.867 1.00 55.50 374 ALA D O 1
ATOM 11306 N N . ARG D 1 395 ? -45.240 -30.756 2.593 1.00 46.28 375 ARG D N 1
ATOM 11307 C CA . ARG D 1 395 ? -44.866 -31.147 1.218 1.00 50.34 375 ARG D CA 1
ATOM 11308 C C . ARG D 1 395 ? -44.758 -29.897 0.320 1.00 46.17 375 ARG D C 1
ATOM 11309 O O . ARG D 1 395 ? -43.814 -29.761 -0.463 1.00 45.39 375 ARG D O 1
ATOM 11317 N N . LEU D 1 396 ? -45.693 -28.975 0.483 1.00 40.15 376 LEU D N 1
ATOM 11318 C CA . LEU D 1 396 ? -45.666 -27.732 -0.259 1.00 43.35 376 LEU D CA 1
ATOM 11319 C C . LEU D 1 396 ? -44.435 -26.871 0.078 1.00 49.37 376 LEU D C 1
ATOM 11320 O O . LEU D 1 396 ? -43.834 -26.274 -0.809 1.00 57.37 376 LEU D O 1
ATOM 11325 N N . TYR D 1 397 ? -44.063 -26.810 1.355 1.00 47.46 377 TYR D N 1
ATOM 11326 C CA . TYR D 1 397 ? -42.913 -26.040 1.798 1.00 43.45 377 TYR D CA 1
ATOM 11327 C C . TYR D 1 397 ? -41.658 -26.566 1.155 1.00 47.91 377 TYR D C 1
ATOM 11328 O O . TYR D 1 397 ? -40.789 -25.777 0.767 1.00 57.05 377 TYR D O 1
ATOM 11337 N N . ARG D 1 398 ? -41.579 -27.884 1.013 1.00 47.32 378 ARG D N 1
ATOM 11338 C CA . ARG D 1 398 ? -40.395 -28.511 0.479 1.00 43.66 378 ARG D CA 1
ATOM 11339 C C . ARG D 1 398 ? -40.443 -28.383 -1.006 1.00 45.85 378 ARG D C 1
ATOM 11340 O O . ARG D 1 398 ? -39.437 -28.093 -1.633 1.00 52.73 378 ARG D O 1
ATOM 11348 N N . ASP D 1 399 ? -41.622 -28.580 -1.578 1.00 50.08 379 ASP D N 1
ATOM 11349 C CA . ASP D 1 399 ? -41.801 -28.545 -3.049 1.00 50.93 379 ASP D CA 1
ATOM 11350 C C . ASP D 1 399 ? -41.537 -27.191 -3.704 1.00 50.10 379 ASP D C 1
ATOM 11351 O O . ASP D 1 399 ? -40.810 -27.090 -4.693 1.00 51.41 379 ASP D O 1
ATOM 11356 N N . VAL D 1 400 ? -42.114 -26.155 -3.113 1.00 44.89 380 VAL D N 1
ATOM 11357 C CA . VAL D 1 400 ? -42.069 -24.817 -3.642 1.00 43.70 380 VAL D CA 1
ATOM 11358 C C . VAL D 1 400 ? -40.631 -24.250 -3.691 1.00 49.56 380 VAL D C 1
ATOM 11359 O O . VAL D 1 400 ? -40.336 -23.300 -4.431 1.00 52.61 380 VAL D O 1
ATOM 11363 N N . ARG D 1 401 ? -39.725 -24.825 -2.916 1.00 42.09 381 ARG D N 1
ATOM 11364 C CA . ARG D 1 401 ? -38.366 -24.347 -2.955 1.00 38.25 381 ARG D CA 1
ATOM 11365 C C . ARG D 1 401 ? -37.590 -24.820 -4.226 1.00 39.70 381 ARG D C 1
ATOM 11366 O O . ARG D 1 401 ? -36.495 -24.327 -4.514 1.00 45.99 381 ARG D O 1
ATOM 11374 N N . ALA D 1 402 ? -38.129 -25.742 -5.007 1.00 36.82 382 ALA D N 1
ATOM 11375 C CA . ALA D 1 402 ? -37.378 -26.193 -6.202 1.00 40.97 382 ALA D CA 1
ATOM 11376 C C . ALA D 1 402 ? -37.235 -25.141 -7.317 1.00 41.88 382 ALA D C 1
ATOM 11377 O O . ALA D 1 402 ? -36.271 -25.187 -8.077 1.00 44.34 382 ALA D O 1
ATOM 11379 N N . GLY D 1 403 ? -38.166 -24.188 -7.391 1.00 42.07 383 GLY D N 1
ATOM 11380 C CA . GLY D 1 403 ? -38.188 -23.194 -8.461 1.00 43.30 383 GLY D CA 1
ATOM 11381 C C . GLY D 1 403 ? -36.927 -22.369 -8.620 1.00 47.90 383 GLY D C 1
ATOM 11382 O O . GLY D 1 403 ? -36.490 -22.088 -9.735 1.00 49.33 383 GLY D O 1
ATOM 11383 N N . GLY D 1 404 ? -36.318 -22.028 -7.490 1.00 44.76 384 GLY D N 1
ATOM 11384 C CA . GLY D 1 404 ? -35.196 -21.124 -7.465 1.00 40.64 384 GLY D CA 1
ATOM 11385 C C . GLY D 1 404 ? -33.975 -21.648 -8.168 1.00 49.16 384 GLY D C 1
ATOM 11386 O O . GLY D 1 404 ? -33.134 -20.869 -8.563 1.00 51.50 384 GLY D O 1
ATOM 11387 N N . PHE D 1 405 ? -33.852 -22.965 -8.312 1.00 50.00 385 PHE D N 1
ATOM 11388 C CA . PHE D 1 405 ? -32.665 -23.523 -8.924 1.00 43.20 385 PHE D CA 1
ATOM 11389 C C . PHE D 1 405 ? -32.906 -23.688 -10.405 1.00 45.65 385 PHE D C 1
ATOM 11390 O O . PHE D 1 405 ? -31.946 -23.832 -11.148 1.00 49.12 385 PHE D O 1
ATOM 11398 N N . MET D 1 406 ? -34.153 -23.695 -10.871 1.00 40.99 386 MET D N 1
ATOM 11399 C CA . MET D 1 406 ? -34.335 -24.053 -12.292 1.00 40.55 386 MET D CA 1
ATOM 11400 C C . MET D 1 406 ? -33.742 -23.009 -13.270 1.00 46.56 386 MET D C 1
ATOM 11401 O O . MET D 1 406 ? -33.895 -21.780 -13.082 1.00 45.05 386 MET D O 1
ATOM 11406 N N . HIS D 1 407 ? -33.045 -23.516 -14.288 1.00 48.10 387 HIS D N 1
ATOM 11407 C CA . HIS D 1 407 ? -32.345 -22.712 -15.297 1.00 46.65 387 HIS D CA 1
ATOM 11408 C C . HIS D 1 407 ? -33.115 -22.788 -16.610 1.00 47.93 387 HIS D C 1
ATOM 11409 O O . HIS D 1 407 ? -33.433 -23.867 -17.067 1.00 46.43 387 HIS D O 1
ATOM 11416 N N . PRO D 1 408 ? -33.398 -21.647 -17.268 1.00 47.63 388 PRO D N 1
ATOM 11417 C CA . PRO D 1 408 ? -32.950 -20.275 -17.007 1.00 50.75 388 PRO D CA 1
ATOM 11418 C C . PRO D 1 408 ? -33.938 -19.531 -16.116 1.00 47.52 388 PRO D C 1
ATOM 11419 O O . PRO D 1 408 ? -35.130 -19.771 -16.281 1.00 52.29 388 PRO D O 1
ATOM 11423 N N . TYR D 1 409 ? -33.502 -18.675 -15.181 1.00 45.15 389 TYR D N 1
ATOM 11424 C CA . TYR D 1 409 ? -32.135 -18.617 -14.627 1.00 42.83 389 TYR D CA 1
ATOM 11425 C C . TYR D 1 409 ? -32.313 -18.700 -13.130 1.00 42.70 389 TYR D C 1
ATOM 11426 O O . TYR D 1 409 ? -33.382 -18.386 -12.610 1.00 43.00 389 TYR D O 1
ATOM 11435 N N . ASN D 1 410 ? -31.298 -19.134 -12.416 1.00 40.31 390 ASN D N 1
ATOM 11436 C CA . ASN D 1 410 ? -31.312 -18.869 -11.008 1.00 39.02 390 ASN D CA 1
ATOM 11437 C C . ASN D 1 410 ? -31.078 -17.381 -10.786 1.00 43.62 390 ASN D C 1
ATOM 11438 O O . ASN D 1 410 ? -30.851 -16.602 -11.737 1.00 49.34 390 ASN D O 1
ATOM 11443 N N . PHE D 1 411 ? -31.097 -17.004 -9.517 1.00 44.15 391 PHE D N 1
ATOM 11444 C CA . PHE D 1 411 ? -30.959 -15.617 -9.086 1.00 42.42 391 PHE D CA 1
ATOM 11445 C C . PHE D 1 411 ? -29.711 -14.947 -9.655 1.00 48.91 391 PHE D C 1
ATOM 11446 O O . PHE D 1 411 ? -29.810 -13.885 -10.269 1.00 48.59 391 PHE D O 1
ATOM 11454 N N . THR D 1 412 ? -28.536 -15.550 -9.492 1.00 52.70 392 THR D N 1
ATOM 11455 C CA . THR D 1 412 ? -27.363 -14.825 -9.974 1.00 52.83 392 THR D CA 1
ATOM 11456 C C . THR D 1 412 ? -27.360 -14.698 -11.507 1.00 51.80 392 THR D C 1
ATOM 11457 O O . THR D 1 412 ? -26.978 -13.656 -12.018 1.00 51.59 392 THR D O 1
ATOM 11461 N N . ASP D 1 413 ? -27.771 -15.737 -12.233 1.00 46.85 393 ASP D N 1
ATOM 11462 C CA . ASP D 1 413 ? -27.711 -15.663 -13.692 1.00 47.40 393 ASP D CA 1
ATOM 11463 C C . ASP D 1 413 ? -28.806 -14.751 -14.166 1.00 47.92 393 ASP D C 1
ATOM 11464 O O . ASP D 1 413 ? -28.688 -14.102 -15.210 1.00 46.33 393 ASP D O 1
ATOM 11469 N N . GLY D 1 414 ? -29.887 -14.739 -13.387 1.00 48.78 394 GLY D N 1
ATOM 11470 C CA . GLY D 1 414 ? -31.025 -13.879 -13.629 1.00 45.44 394 GLY D CA 1
ATOM 11471 C C . GLY D 1 414 ? -30.611 -12.437 -13.500 1.00 47.52 394 GLY D C 1
ATOM 11472 O O . GLY D 1 414 ? -30.915 -11.620 -14.371 1.00 50.75 394 GLY D O 1
ATOM 11473 N N . VAL D 1 415 ? -29.891 -12.131 -12.423 1.00 47.02 395 VAL D N 1
ATOM 11474 C CA . VAL D 1 415 ? -29.344 -10.787 -12.212 1.00 44.95 395 VAL D CA 1
ATOM 11475 C C . VAL D 1 415 ? -28.456 -10.366 -13.380 1.00 46.40 395 VAL D C 1
ATOM 11476 O O . VAL D 1 415 ? -28.701 -9.317 -13.931 1.00 54.29 395 VAL D O 1
ATOM 11480 N N . ASP D 1 416 ? -27.493 -11.204 -13.795 1.00 53.40 396 ASP D N 1
ATOM 11481 C CA . ASP D 1 416 ? -26.623 -10.918 -14.950 1.00 50.16 396 ASP D CA 1
ATOM 11482 C C . ASP D 1 416 ? -27.444 -10.585 -16.160 1.00 50.82 396 ASP D C 1
ATOM 11483 O O . ASP D 1 416 ? -27.209 -9.547 -16.791 1.00 57.06 396 ASP D O 1
ATOM 11488 N N . TYR D 1 417 ? -28.424 -11.437 -16.476 1.00 46.27 397 TYR D N 1
ATOM 11489 C CA . TYR D 1 417 ? -29.189 -11.259 -17.705 1.00 42.77 397 TYR D CA 1
ATOM 11490 C C . TYR D 1 417 ? -29.960 -9.957 -17.655 1.00 46.82 397 TYR D C 1
ATOM 11491 O O . TYR D 1 417 ? -29.911 -9.193 -18.608 1.00 46.86 397 TYR D O 1
ATOM 11500 N N . LEU D 1 418 ? -30.636 -9.699 -16.531 1.00 51.38 398 LEU D N 1
ATOM 11501 C CA . LEU D 1 418 ? -31.598 -8.602 -16.429 1.00 46.98 398 LEU D CA 1
ATOM 11502 C C . LEU D 1 418 ? -30.897 -7.280 -16.354 1.00 49.03 398 LEU D C 1
ATOM 11503 O O . LEU D 1 418 ? -31.297 -6.325 -17.018 1.00 48.89 398 LEU D O 1
ATOM 11508 N N . SER D 1 419 ? -29.838 -7.226 -15.554 1.00 47.88 399 SER D N 1
ATOM 11509 C CA . SER D 1 419 ? -29.013 -6.016 -15.509 1.00 51.82 399 SER D CA 1
ATOM 11510 C C . SER D 1 419 ? -28.393 -5.687 -16.880 1.00 53.75 399 SER D C 1
ATOM 11511 O O . SER D 1 419 ? -28.380 -4.520 -17.283 1.00 51.29 399 SER D O 1
ATOM 11514 N N . GLU D 1 420 ? -27.931 -6.714 -17.598 1.00 54.91 400 GLU D N 1
ATOM 11515 C CA . GLU D 1 420 ? -27.419 -6.570 -18.983 1.00 55.70 400 GLU D CA 1
ATOM 11516 C C . GLU D 1 420 ? -28.444 -6.002 -19.978 1.00 51.98 400 GLU D C 1
ATOM 11517 O O . GLU D 1 420 ? -28.166 -5.043 -20.670 1.00 52.94 400 GLU D O 1
ATOM 11523 N N . VAL D 1 421 ? -29.625 -6.600 -20.050 1.00 50.51 401 VAL D N 1
ATOM 11524 C CA . VAL D 1 421 ? -30.734 -6.000 -20.761 1.00 47.38 401 VAL D CA 1
ATOM 11525 C C . VAL D 1 421 ? -30.891 -4.524 -20.373 1.00 47.93 401 VAL D C 1
ATOM 11526 O O . VAL D 1 421 ? -31.077 -3.697 -21.234 1.00 49.06 401 VAL D O 1
ATOM 11530 N N . ALA D 1 422 ? -30.800 -4.188 -19.083 1.00 47.26 402 ALA D N 1
ATOM 11531 C CA . ALA D 1 422 ? -31.105 -2.824 -18.627 1.00 43.96 402 ALA D CA 1
ATOM 11532 C C . ALA D 1 422 ? -29.946 -1.847 -18.905 1.00 47.75 402 ALA D C 1
ATOM 11533 O O . ALA D 1 422 ? -30.167 -0.732 -19.369 1.00 49.37 402 ALA D O 1
ATOM 11535 N N . LEU D 1 423 ? -28.713 -2.249 -18.611 1.00 49.06 403 LEU D N 1
ATOM 11536 C CA . LEU D 1 423 ? -27.584 -1.345 -18.722 1.00 49.13 403 LEU D CA 1
ATOM 11537 C C . LEU D 1 423 ? -26.985 -1.398 -20.109 1.00 61.09 403 LEU D C 1
ATOM 11538 O O . LEU D 1 423 ? -26.191 -0.533 -20.448 1.00 70.69 403 LEU D O 1
ATOM 11543 N N . GLY D 1 424 ? -27.363 -2.407 -20.906 1.00 67.58 404 GLY D N 1
ATOM 11544 C CA . GLY D 1 424 ? -26.793 -2.646 -22.245 1.00 65.21 404 GLY D CA 1
ATOM 11545 C C . GLY D 1 424 ? -25.373 -3.180 -22.167 1.00 74.91 404 GLY D C 1
ATOM 11546 O O . GLY D 1 424 ? -24.723 -3.339 -23.192 1.00 85.68 404 GLY D O 1
ATOM 11547 N N . ARG D 1 425 ? -24.901 -3.469 -20.949 1.00 78.39 405 ARG D N 1
ATOM 11548 C CA . ARG D 1 425 ? -23.500 -3.833 -20.668 1.00 82.23 405 ARG D CA 1
ATOM 11549 C C . ARG D 1 425 ? -23.469 -5.014 -19.705 1.00 81.12 405 ARG D C 1
ATOM 11550 O O . ARG D 1 425 ? -24.424 -5.239 -18.966 1.00 80.61 405 ARG D O 1
#

Foldseek 3Di:
DFDDDLFLPDDPDVLLVVLLVVCPVCLVVLQVCQLVCWVVLAAPVVVVLVCLQVQNLLSLQCVVLQHSNPLALSSLLSSLLSSLLRHLLVSLQSLQSNLLNNLLVCCLVPNDPLCNVVSSVQSSCSRNSNFDEWEFEAFDDDFWEWEAVHWIWTFGKGWQIFPLVVGQWYFYWHWYDDVHIAIWTFIGGPPFPQKDWDQPQDALASSNRSGTMMGHGGTIGDPSRIGGDGGPALLCLLSQLSSPLSSLSSLLSLLVSLLVVQVVLCVVVPDCPPVNVVLNVVLSVLSNVLRNLSSVLSVLSSVLSPPPDDDSSVSSCSNVQSSLVSLVSSLVNSLVSLVSSDVSNPDVLCPCSHSSNNSNRHNNPSQVDPPPHPVVSCVSNVCVVPVD/DDADLFLADDDDVLLVVLLVVCVVCQVVLLVCQLVCFVVLAAPVVSVLVCLVVQNLLSLQCVVLQHSNDQALSSLLSSLLSSLLRHNLNSVQSLQSVLLSNVLVVCLPPNDPPCNVVSSVQSSCSNVSHFAEWEFEAFDPDFWEPQVWTFGKGWQGFPLPPGQWYFYWHDYPCFTWTFIGGPPWPQKDWDQDDDALASSNRSGTMMGGDGTDGDPSGIDHDGGVAQLVLLSVLSSCLSSLSSLLSLLVSLLVVLVVLVVVPDDDDPLRVVLNVVSVVLSNVLGNLSSVLSVLSSVLVPPPPDDSRVSSVSNNQSSLVSLVSSLVNSLVSLVSSDVSNPDVLVPCSHPSVNSNSHNNPSQVDPPPHPVVSCVSNVCVVPVD/DFDDPLFLDQDPDPLLVVLQVLCVVCLVVLQVCQLVCWVVLAADVVSVVVCLQVANLLSLQCVVLQHSNDQFLSSLLSNLLSSLLRPLLNSLQSLQSNLLSNLLVCCLVDNPPQCNVVSSVQSSCSNNSNFDEWEQEAFDPDFWAKEADPVRWIWIFGKGWQTFPLVPGQKYQYWHWYDDVDHIFIFRFIATPVQPQKDWDQDQDALASSNRRTTMIGRGGGTDGPRGDGHPPDPDQLCLLSVLSSPLSSLSSLLSLLVSLLVVLVVLVVVVPDQDDVNVVLNVVLSVLSNVLRVLSSVLSVQSSVLSPPPPDPSSVSSCSNVLSSLVSLVSSLPNSLVSLVSSDVSNPDVLVPCSRPSVRSNRHSNPSQPDPPPHVVVSCVVNVCVVPVD/DFDDPLFLDDDDDPLLVVLQVVCVVCLVVLQVCALVCWVVLAAPPVSVVCCLQVQNLLSLQCVVLQHSNDAFLSSLLSSLLSSLLRANLNSVQSLQSNLLSLLLVCCLVPNDPLRNVLSSVQSSCSNNSNFDEWEQEAFDPDFWAWEFDVGWIWIFGKGWQGFPPVVGQKYFYWHWYDYPDIFTWTFIGGPPFPQKDWDQDQDALASSNRSTTMMGHGRTTTGPSTMGGDGHPPDDDLLVLLSVLSSPLSSLSSLLSLLVSLLVVLVVLVVVVDDADPVRVVLNVVLSVLSNVLRNLSSVLSVQSSVLSPPPDDDSSVSSCSNNQSSLVNLVSSLPNSLVSLVSSDVSNPDVLVPCSHSSVNSNRHSNPSQPDPVPHDVVSCVSNVCVVVVD

Radius of gyration: 35.0 Å; Cα contacts (8 Å, |Δi|>4): 3366; chains: 4; bounding box: 95×85×96 Å

Solvent-accessible surface area: 55506 Å² total; per-residue (Å²): 93,8,135,12,47,35,5,3,31,104,21,106,25,115,15,0,97,104,1,2,89,42,2,84,127,0,8,92,26,5,102,78,59,5,130,74,13,11,146,95,19,65,21,12,77,123,5,3,50,75,3,56,155,69,20,0,2,1,0,4,0,25,108,116,5,52,4,25,14,1,122,4,4,1,0,0,0,7,0,0,5,68,0,0,19,56,10,0,1,0,0,17,0,0,10,30,0,0,11,34,0,16,23,0,15,71,23,55,103,57,15,47,109,98,9,90,87,15,0,51,57,0,0,115,35,2,17,63,11,116,1,4,0,0,10,0,105,121,60,47,193,55,83,1,33,0,52,138,175,40,69,28,101,0,61,18,43,4,22,87,1,8,0,0,37,38,4,47,18,0,8,0,42,8,95,19,56,148,107,122,56,83,63,1,2,0,3,1,39,79,125,19,93,34,24,73,36,61,144,76,38,62,0,2,0,2,34,4,0,9,7,11,5,0,36,3,100,28,0,49,16,88,74,113,60,27,0,54,78,54,144,120,150,56,33,48,15,5,38,63,0,19,44,12,0,1,27,5,0,0,3,0,2,0,0,54,11,0,21,152,49,0,0,76,34,13,120,179,116,40,38,36,49,10,0,8,42,11,10,0,1,30,0,0,2,33,0,0,5,0,0,2,0,0,1,3,0,0,25,2,0,42,124,20,23,73,57,70,101,54,89,78,30,39,23,0,82,41,0,0,20,6,3,4,6,0,10,17,6,0,34,107,33,1,24,21,0,0,36,37,0,0,37,9,13,14,43,63,0,13,43,37,43,45,54,0,0,23,13,6,6,6,4,12,7,1,17,38,41,119,5,29,48,42,21,58,3,0,44,23,0,0,82,61,7,14,75,66,50,86,14,51,28,5,4,45,112,22,117,45,94,10,0,100,115,0,23,86,22,2,87,146,6,6,90,30,4,97,81,49,6,134,69,12,8,134,103,18,64,18,2,64,129,4,1,59,132,0,70,84,72,21,0,2,3,0,3,0,10,110,126,10,50,9,45,20,0,65,10,5,1,0,1,0,9,0,0,8,108,0,0,17,55,6,1,2,1,0,16,0,0,4,40,0,1,10,32,0,6,28,0,3,68,28,50,115,66,14,46,111,88,15,81,87,18,0,52,53,0,0,119,43,1,14,69,15,111,0,2,0,0,4,0,102,129,48,57,104,55,85,2,30,0,82,92,151,0,58,21,82,3,21,102,3,10,0,0,43,37,3,49,18,0,5,0,44,11,111,32,71,193,129,60,2,4,0,4,3,37,88,126,19,95,38,22,64,37,47,151,74,39,56,0,1,0,3,34,5,0,8,7,14,8,0,39,3,102,18,0,68,9,84,182,117,57,24,0,64,92,53,150,114,156,54,38,48,12,6,36,61,0,22,39,14,0,2,27,5,0,0,3,0,2,0,0,62,2,0,39,109,33,0,3,80,31,5,116,182,116,44,40,26,62,8,0,9,33,11,7,0,1,30,1,0,1,35,0,0,6,1,0,0,0,0,2,1,0,0,23,4,0,37,137,21,13,65,59,58,107,45,94,78,32,48,23,0,93,44,0,0,18,8,3,4,6,0,9,24,14,0,33,170,28,1,24,18,0,0,34,36,0,0,36,7,10,18,33,69,0,15,41,41,35,43,64,0,0,21,12,5,6,6,3,10,7,2,17,39,42,117,8,33,50,40,19,53,4,0,54,29,0,0,88,66,8,13,70,78,93,8,128,3,42,42,5,4,48,134,18,106,42,84,11,0,126,118,0,5,93,18,1,82,128,0,11,90,33,2,99,79,50,5,118,57,11,13,135,94,19,72,27,1,64,116,8,1,40,99,1,60,146,67,29,0,4,5,0,3,0,20,116,120,8,54,11,43,22,2,77,9,1,3,0,1,0,7,0,0,6,70,0,0,24,82,10,1,1,0,0,13,0,0,6,32,0,0,5,34,0,12,25,7,9,72,62,56,97,64,15,59,121,92,36,102,88,46,4,51,70,4,0,116,45,2,20,67,17,123,2,5,0,0,7,0,98,113,48,49,193,56,90,1,38,10,46,103,23,158,118,22,37,32,84,0,58,20,39,3,19,80,2,14,0,0,38,38,3,44,23,0,17,0,45,6,81,44,61,90,109,69,97,54,27,71,11,38,0,13,5,34,77,121,20,92,31,25,73,34,54,144,72,36,53,0,1,0,2,35,4,0,11,7,10,10,0,42,4,104,28,0,52,9,89,73,122,84,156,38,89,36,94,80,101,86,40,33,46,14,4,35,64,0,17,40,14,0,2,27,6,0,0,4,0,2,0,0,46,14,0,25,171,48,0,2,67,39,10,122,185,114,50,62,30,56,10,0,7,36,4,9,0,0,38,0,0,1,38,0,0,6,0,1,2,0,0,1,1,0,0,24,6,0,39,141,23,12,60,56,64,106,56,94,85,34,41,25,0,80,43,0,0,19,10,3,4,6,0,8,19,15,0,32,119,33,1,24,20,0,0,36,36,0,0,28,8,14,13,25,69,0,14,40,41,48,43,58,0,0,28,14,4,5,13,2,9,6,2,16,36,45,115,7,29,50,34,24,55,3,0,55,20,1,0,80,53,6,8,63,133,94,9,131,3,45,40,5,6,35,128,33,104,47,111,14,1,154,102,0,5,88,51,3,93,116,2,4,92,32,4,102,78,46,12,119,70,6,14,139,106,22,64,24,1,70,113,10,2,53,106,2,60,155,62,29,0,4,3,0,5,0,25,119,125,7,54,9,21,23,1,84,8,4,2,1,0,0,5,0,0,13,75,2,1,26,72,12,1,1,0,0,24,0,0,11,29,0,0,12,34,0,12,22,0,9,67,20,55,77,76,16,49,110,100,7,92,89,20,0,56,52,0,0,115,35,3,18,68,10,113,1,4,0,0,10,0,96,119,54,55,190,58,82,2,34,0,56,99,83,141,17,41,24,136,0,63,18,32,4,17,87,1,8,0,0,34,37,3,44,22,0,6,0,43,8,78,26,57,103,89,116,65,28,61,4,4,0,5,3,39,85,123,20,95,33,26,69,36,53,141,69,37,57,0,0,0,1,34,5,0,10,7,9,10,0,40,4,97,30,0,58,9,71,134,105,49,31,1,75,93,50,102,46,91,95,98,83,42,30,52,14,7,35,65,0,20,40,14,0,0,25,4,0,0,1,2,6,0,0,30,15,0,29,176,47,0,2,67,38,7,132,182,111,44,62,33,54,13,0,6,38,5,10,0,0,59,0,0,3,38,0,0,5,0,9,1,1,0,0,0,2,0,26,9,1,43,133,20,16,74,64,52,102,56,90,70,32,39,21,0,83,42,2,0,18,11,3,3,7,0,6,17,10,0,34,121,30,1,22,21,0,0,35,36,0,0,41,10,15,20,34,65,0,13,42,39,48,40,56,0,0,26,16,5,5,13,2,12,9,0,17,32,36,112,7,30,41,49,16,56,3,0,50,26,0,0,86,57,6,4,68,97